Protein 2ON5 (pdb70)

Structure (mmCIF, N/CA/C/O backbone):
data_2ON5
#
_entry.id   2ON5
#
_cell.length_a   57.916
_cell.length_b   107.921
_cell.length_c   166.990
_cell.angle_alpha   90.00
_cell.angle_beta   90.02
_cell.angle_gamma   90.00
#
_symmetry.space_group_name_H-M   'P 1 21 1'
#
loop_
_entity.id
_entity.type
_entity.pdbx_description
1 polymer 'Na Glutathione S-transferase 2'
2 non-polymer 1,2-ETHANEDIOL
3 non-polymer GLUTATHIONE
4 water water
#
loop_
_atom_site.group_PDB
_atom_site.id
_atom_site.type_symbol
_atom_site.label_atom_id
_atom_site.label_alt_id
_atom_site.label_comp_id
_atom_site.label_asym_id
_atom_site.label_entity_id
_atom_site.label_seq_id
_atom_site.pdbx_PDB_ins_code
_atom_site.Cartn_x
_atom_site.Cartn_y
_atom_site.Cartn_z
_atom_site.occupancy
_atom_site.B_iso_or_equiv
_atom_site.auth_seq_id
_atom_site.auth_comp_id
_atom_site.auth_asym_id
_atom_site.auth_atom_id
_atom_site.pdbx_PDB_model_num
ATOM 1 N N . MET A 1 1 ? 23.402 28.033 33.084 1.00 23.59 1 MET A N 1
ATOM 2 C CA . MET A 1 1 ? 24.095 26.755 32.770 1.00 26.25 1 MET A CA 1
ATOM 3 C C . MET A 1 1 ? 23.368 25.605 33.471 1.00 23.42 1 MET A C 1
ATOM 4 O O . MET A 1 1 ? 22.719 25.821 34.497 1.00 22.66 1 MET A O 1
ATOM 9 N N . VAL A 1 2 ? 23.470 24.399 32.914 1.00 21.95 2 VAL A N 1
ATOM 10 C CA . VAL A 1 2 ? 22.760 23.265 33.464 1.00 20.61 2 VAL A CA 1
ATOM 11 C C . VAL A 1 2 ? 23.130 23.097 34.950 1.00 20.04 2 VAL A C 1
ATOM 12 O O . VAL A 1 2 ? 24.295 23.284 35.345 1.00 20.22 2 VAL A O 1
ATOM 16 N N . HIS A 1 3 ? 22.128 22.779 35.755 1.00 20.16 3 HIS A N 1
ATOM 17 C CA . HIS A 1 3 ? 22.359 22.496 37.178 1.00 20.56 3 HIS A CA 1
ATOM 18 C C . HIS A 1 3 ? 22.003 21.069 37.495 1.00 19.30 3 HIS A C 1
ATOM 19 O O . HIS A 1 3 ? 20.880 20.621 37.218 1.00 20.04 3 HIS A O 1
ATOM 26 N N . TYR A 1 4 ? 22.959 20.363 38.086 1.00 18.70 4 TYR A N 1
ATOM 27 C CA . TYR A 1 4 ? 22.719 19.037 38.653 1.00 18.35 4 TYR A CA 1
ATOM 28 C C . TYR A 1 4 ? 22.767 19.009 40.177 1.00 18.00 4 TYR A C 1
ATOM 29 O O . TYR A 1 4 ? 23.673 19.589 40.808 1.00 16.63 4 TYR A O 1
ATOM 38 N N . LYS A 1 5 ? 21.789 18.317 40.753 1.00 17.58 5 LYS A N 1
ATOM 39 C CA . LYS A 1 5 ? 21.759 18.064 42.192 1.00 18.43 5 LYS A CA 1
ATOM 40 C C . LYS A 1 5 ? 21.666 16.551 42.400 1.00 18.29 5 LYS A C 1
ATOM 41 O O . LYS A 1 5 ? 20.805 15.891 41.791 1.00 18.74 5 LYS A O 1
ATOM 47 N N . LEU A 1 6 ? 22.559 15.994 43.223 1.00 17.82 6 LEU A N 1
ATOM 48 C CA . LEU A 1 6 ? 22.387 14.616 43.669 1.00 17.27 6 LEU A CA 1
ATOM 49 C C . LEU A 1 6 ? 22.041 14.564 45.143 1.00 16.91 6 LEU A C 1
ATOM 50 O O . LEU A 1 6 ? 22.797 15.086 45.989 1.00 16.22 6 LEU A O 1
ATOM 55 N N . THR A 1 7 ? 20.930 13.896 45.463 1.00 16.62 7 THR A N 1
ATOM 56 C CA . THR A 1 7 ? 20.546 13.725 46.879 1.00 16.03 7 THR A CA 1
ATOM 57 C C . THR A 1 7 ? 20.710 12.255 47.312 1.00 15.93 7 THR A C 1
ATOM 58 O O . THR A 1 7 ? 20.229 11.334 46.627 1.00 14.66 7 THR A O 1
ATOM 62 N N . TYR A 1 8 ? 21.437 12.057 48.411 1.00 15.11 8 TYR A N 1
ATOM 63 C CA . TYR A 1 8 ? 21.670 10.719 48.972 1.00 15.87 8 TYR A CA 1
ATOM 64 C C . TYR A 1 8 ? 22.013 10.843 50.466 1.00 16.38 8 TYR A C 1
ATOM 65 O O . TYR A 1 8 ? 21.887 11.924 51.049 1.00 15.56 8 TYR A O 1
ATOM 74 N N . PHE A 1 9 ? 22.399 9.734 51.092 1.00 16.42 9 PHE A N 1
ATOM 75 C CA . PHE A 1 9 ? 22.866 9.783 52.470 1.00 18.16 9 PHE A CA 1
ATOM 76 C C . PHE A 1 9 ? 24.295 10.323 52.516 1.00 18.36 9 PHE A C 1
ATOM 77 O O . PHE A 1 9 ? 24.955 10.439 51.474 1.00 17.82 9 PHE A O 1
ATOM 85 N N . ALA A 1 10 ? 24.750 10.671 53.726 1.00 18.85 10 ALA A N 1
ATOM 86 C CA . ALA A 1 10 ? 26.144 11.010 54.000 1.00 18.83 10 ALA A CA 1
ATOM 87 C C . ALA A 1 10 ? 26.968 9.727 53.969 1.00 19.42 10 ALA A C 1
ATOM 88 O O . ALA A 1 10 ? 27.371 9.170 55.014 1.00 19.05 10 ALA A O 1
ATOM 90 N N . GLY A 1 11 ? 27.190 9.223 52.764 1.00 18.84 11 GLY A N 1
ATOM 91 C CA . GLY A 1 11 ? 27.911 7.985 52.601 1.00 19.16 11 GLY A CA 1
ATOM 92 C C . GLY A 1 11 ? 28.151 7.733 51.134 1.00 19.98 11 GLY A C 1
ATOM 93 O O . GLY A 1 11 ? 27.585 8.428 50.260 1.00 18.88 11 GLY A O 1
ATOM 94 N N . ARG A 1 12 ? 28.975 6.733 50.859 1.00 19.51 12 ARG A N 1
ATOM 95 C CA . ARG A 1 12 ? 29.248 6.365 49.468 1.00 20.08 12 ARG A CA 1
ATOM 96 C C . ARG A 1 12 ? 28.075 5.591 48.877 1.00 19.86 12 ARG A C 1
ATOM 97 O O . ARG A 1 12 ? 27.359 6.116 48.020 1.00 19.00 12 ARG A O 1
ATOM 105 N N . GLY A 1 13 ? 27.869 4.357 49.354 1.00 19.09 13 GLY A N 1
ATOM 106 C CA . GLY A 1 13 ? 26.682 3.563 49.009 1.00 20.03 13 GLY A CA 1
ATOM 107 C C . GLY A 1 13 ? 26.309 3.580 47.523 1.00 19.52 13 GLY A C 1
ATOM 108 O O . GLY A 1 13 ? 27.174 3.506 46.654 1.00 18.70 13 GLY A O 1
ATOM 109 N N . LEU A 1 14 ? 25.028 3.742 47.238 1.00 19.12 14 LEU A N 1
ATOM 110 C CA . LEU A 1 14 ? 24.537 3.709 45.854 1.00 19.51 14 LEU A CA 1
ATOM 111 C C . LEU A 1 14 ? 24.848 4.961 45.033 1.00 19.40 14 LEU A C 1
ATOM 112 O O . LEU A 1 14 ? 24.728 4.932 43.805 1.00 19.43 14 LEU A O 1
ATOM 117 N N . ALA A 1 15 ? 25.175 6.065 45.703 1.00 18.56 15 ALA A N 1
ATOM 118 C CA . ALA A 1 15 ? 25.464 7.330 45.009 1.00 18.00 15 ALA A CA 1
ATOM 119 C C . ALA A 1 15 ? 26.882 7.422 44.463 1.00 17.42 15 ALA A C 1
ATOM 120 O O . ALA A 1 15 ? 27.146 8.168 43.521 1.00 16.72 15 ALA A O 1
ATOM 122 N N . GLU A 1 16 ? 27.805 6.679 45.067 1.00 16.76 16 GLU A N 1
ATOM 123 C CA . GLU A 1 16 ? 29.214 6.917 44.807 1.00 16.58 16 GLU A CA 1
ATOM 124 C C . GLU A 1 16 ? 29.664 6.798 43.327 1.00 16.70 16 GLU A C 1
ATOM 125 O O . GLU A 1 16 ? 30.376 7.690 42.825 1.00 15.81 16 GLU A O 1
ATOM 131 N N . PRO A 1 17 ? 29.239 5.732 42.619 1.00 15.75 17 PRO A N 1
ATOM 132 C CA . PRO A 1 17 ? 29.607 5.699 41.190 1.00 15.48 17 PRO A CA 1
ATOM 133 C C . PRO A 1 17 ? 29.090 6.910 40.402 1.00 15.30 17 PRO A C 1
ATOM 134 O O . PRO A 1 17 ? 29.734 7.310 39.450 1.00 15.44 17 PRO A O 1
ATOM 138 N N . ILE A 1 18 ? 27.957 7.479 40.810 1.00 14.98 18 ILE A N 1
ATOM 139 C CA . ILE A 1 18 ? 27.366 8.650 40.129 1.00 15.32 18 ILE A CA 1
ATOM 140 C C . ILE A 1 18 ? 28.259 9.866 40.403 1.00 15.34 18 ILE A C 1
ATOM 141 O O . ILE A 1 18 ? 28.598 10.647 39.492 1.00 14.15 18 ILE A O 1
ATOM 146 N N . ARG A 1 19 ? 28.659 10.021 41.658 1.00 15.27 19 ARG A N 1
ATOM 147 C CA . ARG A 1 19 ? 29.605 11.089 41.988 1.00 15.48 19 ARG A CA 1
ATOM 148 C C . ARG A 1 19 ? 30.908 10.940 41.155 1.00 15.69 19 ARG A C 1
ATOM 149 O O . ARG A 1 19 ? 31.565 11.934 40.835 1.00 15.08 19 ARG A O 1
ATOM 157 N N . GLN A 1 20 ? 31.282 9.707 40.842 1.00 15.44 20 GLN A N 1
ATOM 158 C CA . GLN A 1 20 ? 32.553 9.464 40.138 1.00 16.51 20 GLN A CA 1
ATOM 159 C C . GLN A 1 20 ? 32.385 9.715 38.656 1.00 15.70 20 GLN A C 1
ATOM 160 O O . GLN A 1 20 ? 33.333 10.094 38.003 1.00 16.63 20 GLN A O 1
ATOM 166 N N . ILE A 1 21 ? 31.186 9.493 38.143 1.00 15.50 21 ILE A N 1
ATOM 167 C CA . ILE A 1 21 ? 30.874 9.899 36.756 1.00 15.38 21 ILE A CA 1
ATOM 168 C C . ILE A 1 21 ? 31.032 11.420 36.613 1.00 16.28 21 ILE A C 1
ATOM 169 O O . ILE A 1 21 ? 31.669 11.906 35.657 1.00 16.70 21 ILE A O 1
ATOM 174 N N . PHE A 1 22 ? 30.492 12.171 37.574 1.00 16.23 22 PHE A N 1
ATOM 175 C CA . PHE A 1 22 ? 30.636 13.647 37.522 1.00 17.79 22 PHE A CA 1
ATOM 176 C C . PHE A 1 22 ? 32.096 14.070 37.558 1.00 17.45 22 PHE A C 1
ATOM 177 O O . PHE A 1 22 ? 32.505 14.977 36.821 1.00 18.44 22 PHE A O 1
ATOM 185 N N . ALA A 1 23 ? 32.877 13.443 38.442 1.00 18.07 23 ALA A N 1
ATOM 186 C CA . ALA A 1 23 ? 34.312 13.720 38.549 1.00 18.56 23 ALA A CA 1
ATOM 187 C C . ALA A 1 23 ? 35.047 13.446 37.251 1.00 18.85 23 ALA A C 1
ATOM 188 O O . ALA A 1 23 ? 35.814 14.277 36.797 1.00 19.29 23 ALA A O 1
ATOM 190 N N . LEU A 1 24 ? 34.812 12.281 36.648 1.00 19.16 24 LEU A N 1
ATOM 191 C CA . LEU A 1 24 ? 35.454 11.948 35.370 1.00 19.81 24 LEU A CA 1
ATOM 192 C C . LEU A 1 24 ? 35.087 12.922 34.248 1.00 19.72 24 LEU A C 1
ATOM 193 O O . LEU A 1 24 ? 35.891 13.188 33.347 1.00 20.89 24 LEU A O 1
ATOM 198 N N . ALA A 1 25 ? 33.868 13.439 34.307 1.00 20.16 25 ALA A N 1
ATOM 199 C CA . ALA A 1 25 ? 33.357 14.339 33.273 1.00 19.76 25 ALA A CA 1
ATOM 200 C C . ALA A 1 25 ? 33.839 15.785 33.495 1.00 20.47 25 ALA A C 1
ATOM 201 O O . ALA A 1 25 ? 33.728 16.638 32.602 1.00 21.21 25 ALA A O 1
ATOM 203 N N . GLY A 1 26 ? 34.379 16.055 34.681 1.00 20.29 26 GLY A N 1
ATOM 204 C CA . GLY A 1 26 ? 34.684 17.423 35.081 1.00 21.14 26 GLY A CA 1
ATOM 205 C C . GLY A 1 26 ? 33.426 18.249 35.210 1.00 21.14 26 GLY A C 1
ATOM 206 O O . GLY A 1 26 ? 33.440 19.462 34.964 1.00 21.10 26 GLY A O 1
ATOM 207 N N . GLN A 1 27 ? 32.334 17.618 35.635 1.00 20.02 27 GLN A N 1
ATOM 208 C CA . GLN A 1 27 ? 31.031 18.293 35.697 1.00 20.14 27 GLN A CA 1
ATOM 209 C C . GLN A 1 27 ? 30.683 18.596 37.160 1.00 21.40 27 GLN A C 1
ATOM 210 O O . GLN A 1 27 ? 30.629 17.674 37.993 1.00 19.45 27 GLN A O 1
ATOM 216 N N . LYS A 1 28 ? 30.482 19.886 37.457 1.00 21.55 28 LYS A N 1
ATOM 217 C CA . LYS A 1 28 ? 30.131 20.339 38.807 1.00 23.20 28 LYS A CA 1
ATOM 218 C C . LYS A 1 28 ? 28.712 19.914 39.114 1.00 21.60 28 LYS A C 1
ATOM 219 O O . LYS A 1 28 ? 27.871 19.833 38.216 1.00 21.04 28 LYS A O 1
ATOM 225 N N . TYR A 1 29 ? 28.429 19.678 40.391 1.00 20.07 29 TYR A N 1
ATOM 226 C CA . TYR A 1 29 ? 27.077 19.319 40.807 1.00 19.19 29 TYR A CA 1
ATOM 227 C C . TYR A 1 29 ? 26.914 19.636 42.282 1.00 18.88 29 TYR A C 1
ATOM 228 O O . TYR A 1 29 ? 27.910 19.841 42.994 1.00 19.78 29 TYR A O 1
ATOM 237 N N . GLU A 1 30 ? 25.670 19.675 42.732 1.00 17.47 30 GLU A N 1
ATOM 238 C CA . GLU A 1 30 ? 25.354 19.916 44.138 1.00 18.39 30 GLU A CA 1
ATOM 239 C C . GLU A 1 30 ? 25.197 18.566 44.834 1.00 17.54 30 GLU A C 1
ATOM 240 O O . GLU A 1 30 ? 24.286 17.802 44.516 1.00 17.22 30 GLU A O 1
ATOM 246 N N . ASP A 1 31 ? 26.106 18.274 45.765 1.00 17.45 31 ASP A N 1
ATOM 247 C CA . ASP A 1 31 ? 26.140 16.981 46.442 1.00 18.04 31 ASP A CA 1
ATOM 248 C C . ASP A 1 31 ? 25.400 17.139 47.772 1.00 18.08 31 ASP A C 1
ATOM 249 O O . ASP A 1 31 ? 25.994 17.607 48.757 1.00 17.73 31 ASP A O 1
ATOM 254 N N . VAL A 1 32 ? 24.127 16.745 47.802 1.00 16.97 32 VAL A N 1
ATOM 255 C CA . VAL A 1 32 ? 23.286 16.858 49.014 1.00 17.60 32 VAL A CA 1
ATOM 256 C C . VAL A 1 32 ? 23.318 15.544 49.795 1.00 17.97 32 VAL A C 1
ATOM 257 O O . VAL A 1 32 ? 23.051 14.459 49.226 1.00 17.37 32 VAL A O 1
ATOM 261 N N . ARG A 1 33 ? 23.658 15.626 51.086 1.00 17.98 33 ARG A N 1
ATOM 262 C CA . ARG A 1 33 ? 23.860 14.415 51.898 1.00 18.38 33 ARG A CA 1
ATOM 263 C C . ARG A 1 33 ? 23.065 14.452 53.182 1.00 18.98 33 ARG A C 1
ATOM 264 O O . ARG A 1 33 ? 23.271 15.360 54.012 1.00 18.75 33 ARG A O 1
ATOM 272 N N . TYR A 1 34 ? 22.177 13.467 53.351 1.00 17.88 34 TYR A N 1
ATOM 273 C CA . TYR A 1 34 ? 21.357 13.342 54.545 1.00 19.50 34 TYR A CA 1
ATOM 274 C C . TYR A 1 34 ? 21.893 12.362 55.550 1.00 19.14 34 TYR A C 1
ATOM 275 O O . TYR A 1 34 ? 22.309 11.251 55.197 1.00 17.45 34 TYR A O 1
ATOM 284 N N . THR A 1 35 ? 21.825 12.753 56.829 1.00 19.54 35 THR A N 1
ATOM 285 C CA . THR A 1 35 ? 21.891 11.750 57.913 1.00 19.66 35 THR A CA 1
ATOM 286 C C . THR A 1 35 ? 20.667 10.834 57.902 1.00 20.70 35 THR A C 1
ATOM 287 O O . THR A 1 35 ? 19.621 11.156 57.300 1.00 18.83 35 THR A O 1
ATOM 291 N N . PHE A 1 36 ? 20.782 9.693 58.593 1.00 21.45 36 PHE A N 1
ATOM 292 C CA . PHE A 1 36 ? 19.628 8.813 58.777 1.00 22.86 36 PHE A CA 1
ATOM 293 C C . PHE A 1 36 ? 18.524 9.501 59.602 1.00 23.20 36 PHE A C 1
ATOM 294 O O . PHE A 1 36 ? 17.356 9.152 59.475 1.00 23.31 36 PHE A O 1
ATOM 302 N N . GLN A 1 37 ? 18.898 10.472 60.439 1.00 22.66 37 GLN A N 1
ATOM 303 C CA . GLN A 1 37 ? 17.924 11.203 61.251 1.00 23.68 37 GLN A CA 1
ATOM 304 C C . GLN A 1 37 ? 17.118 12.212 60.402 1.00 23.22 37 GLN A C 1
ATOM 305 O O . GLN A 1 37 ? 15.919 12.407 60.622 1.00 22.60 37 GLN A O 1
ATOM 311 N N . GLU A 1 38 ? 17.785 12.846 59.434 1.00 22.04 38 GLU A N 1
ATOM 312 C CA . GLU A 1 38 ? 17.171 13.950 58.685 1.00 22.26 38 GLU A CA 1
ATOM 313 C C . GLU A 1 38 ? 16.357 13.399 57.515 1.00 21.89 38 GLU A C 1
ATOM 314 O O . GLU A 1 38 ? 15.365 13.993 57.083 1.00 21.52 38 GLU A O 1
ATOM 320 N N . TRP A 1 39 ? 16.786 12.251 57.008 1.00 21.86 39 TRP A N 1
ATOM 321 C CA . TRP A 1 39 ? 16.212 11.702 55.764 1.00 22.26 39 TRP A CA 1
ATOM 322 C C . TRP A 1 39 ? 14.679 11.523 55.719 1.00 22.85 39 TRP A C 1
ATOM 323 O O . TRP A 1 39 ? 14.041 11.974 54.758 1.00 21.00 39 TRP A O 1
ATOM 334 N N . PRO A 1 40 ? 14.079 10.838 56.731 1.00 23.31 40 PRO A N 1
ATOM 335 C CA . PRO A 1 40 ? 12.661 10.415 56.578 1.00 24.13 40 PRO A CA 1
ATOM 336 C C . PRO A 1 40 ? 11.666 11.491 56.214 1.00 24.26 40 PRO A C 1
ATOM 337 O O . PRO A 1 40 ? 10.747 11.219 55.449 1.00 24.72 40 PRO A O 1
ATOM 341 N N . LYS A 1 41 ? 11.843 12.697 56.738 1.00 24.24 41 LYS A N 1
ATOM 342 C CA . LYS A 1 41 ? 10.899 13.768 56.462 1.00 24.86 41 LYS A CA 1
ATOM 343 C C . LYS A 1 41 ? 10.956 14.234 55.011 1.00 24.18 41 LYS A C 1
ATOM 344 O O . LYS A 1 41 ? 10.076 14.986 54.580 1.00 24.76 41 LYS A O 1
ATOM 350 N N . HIS A 1 42 ? 11.994 13.818 54.282 1.00 22.58 42 HIS A N 1
ATOM 351 C CA . HIS A 1 42 ? 12.138 14.169 52.861 1.00 22.46 42 HIS A CA 1
ATOM 352 C C . HIS A 1 42 ? 11.684 13.070 51.892 1.00 22.86 42 HIS A C 1
ATOM 353 O O . HIS A 1 42 ? 11.722 13.267 50.686 1.00 22.70 42 HIS A O 1
ATOM 360 N N . LYS A 1 43 ? 11.259 11.933 52.429 1.00 22.49 43 LYS A N 1
ATOM 361 C CA . LYS A 1 43 ? 10.854 10.769 51.623 1.00 24.15 43 LYS A CA 1
ATOM 362 C C . LYS A 1 43 ? 9.810 11.134 50.546 1.00 24.13 43 LYS A C 1
ATOM 363 O O . LYS A 1 43 ? 9.974 10.809 49.354 1.00 24.15 43 LYS A O 1
ATOM 369 N N . ASP A 1 44 ? 8.757 11.835 50.952 1.00 23.63 44 ASP A N 1
ATOM 370 C CA . ASP A 1 44 ? 7.649 12.147 50.035 1.00 24.76 44 ASP A CA 1
ATOM 371 C C . ASP A 1 44 ? 8.023 13.082 48.881 1.00 24.35 44 ASP A C 1
ATOM 372 O O . ASP A 1 44 ? 7.234 13.279 47.935 1.00 25.29 44 ASP A O 1
ATOM 377 N N . GLU A 1 45 ? 9.203 13.679 48.972 1.00 23.20 45 GLU A N 1
ATOM 378 C CA . GLU A 1 45 ? 9.741 14.527 47.892 1.00 22.67 45 GLU A CA 1
ATOM 379 C C . GLU A 1 45 ? 10.215 13.717 46.662 1.00 22.20 45 GLU A C 1
ATOM 380 O O . GLU A 1 45 ? 10.371 14.278 45.569 1.00 21.96 45 GLU A O 1
ATOM 386 N N . MET A 1 46 ? 10.464 12.427 46.872 1.00 20.72 46 MET A N 1
ATOM 387 C CA . MET A 1 46 ? 11.165 11.579 45.911 1.00 20.36 46 MET A CA 1
ATOM 388 C C . MET A 1 46 ? 10.179 10.676 45.164 1.00 20.19 46 MET A C 1
ATOM 389 O O . MET A 1 46 ? 9.209 10.195 45.761 1.00 20.59 46 MET A O 1
ATOM 394 N N . PRO A 1 47 ? 10.436 10.445 43.864 1.00 20.16 47 PRO A N 1
ATOM 395 C CA . PRO A 1 47 ? 9.523 9.691 42.972 1.00 19.98 47 PRO A CA 1
ATOM 396 C C . PRO A 1 47 ? 9.077 8.341 43.543 1.00 20.18 47 PRO A C 1
ATOM 397 O O . PRO A 1 47 ? 7.912 7.975 43.404 1.00 20.24 47 PRO A O 1
ATOM 401 N N . PHE A 1 48 ? 10.005 7.613 44.158 1.00 19.01 48 PHE A N 1
ATOM 402 C CA . PHE A 1 48 ? 9.689 6.343 44.783 1.00 19.16 48 PHE A CA 1
ATOM 403 C C . PHE A 1 48 ? 9.964 6.310 46.275 1.00 18.83 48 PHE A C 1
ATOM 404 O O . PHE A 1 48 ? 10.204 5.226 46.845 1.00 18.71 48 PHE A O 1
ATOM 412 N N . GLY A 1 49 ? 9.939 7.486 46.894 1.00 19.20 49 GLY A N 1
ATOM 413 C CA . GLY A 1 49 ? 10.165 7.602 48.346 1.00 18.94 49 GLY A CA 1
ATOM 414 C C . GLY A 1 49 ? 11.541 7.112 48.773 1.00 20.00 49 GLY A C 1
ATOM 415 O O . GLY A 1 49 ? 11.754 6.779 49.951 1.00 19.74 49 GLY A O 1
ATOM 416 N N . GLN A 1 50 ? 12.489 7.125 47.832 1.00 19.69 50 GLN A N 1
ATOM 417 C CA . GLN A 1 50 ? 13.849 6.626 48.072 1.00 20.26 50 GLN A CA 1
ATOM 418 C C . GLN A 1 50 ? 14.922 7.505 47.437 1.00 19.33 50 GLN A C 1
ATOM 419 O O . GLN A 1 50 ? 14.611 8.402 46.635 1.00 17.81 50 GLN A O 1
ATOM 425 N N . ILE A 1 51 ? 16.170 7.244 47.834 1.00 18.38 51 ILE A N 1
ATOM 426 C CA . ILE A 1 51 ? 17.373 7.904 47.298 1.00 18.38 51 ILE A CA 1
ATOM 427 C C . ILE A 1 51 ? 18.411 6.841 46.843 1.00 18.37 51 ILE A C 1
ATOM 428 O O . ILE A 1 51 ? 18.409 5.729 47.383 1.00 17.80 51 ILE A O 1
ATOM 433 N N . PRO A 1 52 ? 19.328 7.184 45.887 1.00 17.21 52 PRO A N 1
ATOM 434 C CA . PRO A 1 52 ? 19.612 8.543 45.379 1.00 16.86 52 PRO A CA 1
ATOM 435 C C . PRO A 1 52 ? 18.580 9.086 44.385 1.00 17.25 52 PRO A C 1
ATOM 436 O O . PRO A 1 52 ? 17.905 8.308 43.683 1.00 16.05 52 PRO A O 1
ATOM 440 N N . VAL A 1 53 ? 18.478 10.413 44.308 1.00 16.71 53 VAL A N 1
ATOM 441 C CA . VAL A 1 53 ? 17.687 11.060 43.256 1.00 16.87 53 VAL A CA 1
ATOM 442 C C . VAL A 1 53 ? 18.518 12.181 42.643 1.00 16.81 53 VAL A C 1
ATOM 443 O O . VAL A 1 53 ? 19.129 12.987 43.381 1.00 15.91 53 VAL A O 1
ATOM 447 N N . LEU A 1 54 ? 18.538 12.203 41.307 1.00 16.04 54 LEU A N 1
ATOM 448 C CA . LEU A 1 54 ? 19.190 13.260 40.540 1.00 16.63 54 LEU A CA 1
ATOM 449 C C . LEU A 1 54 ? 18.145 14.320 40.164 1.00 17.52 54 LEU A C 1
ATOM 450 O O . LEU A 1 54 ? 17.019 13.988 39.809 1.00 18.08 54 LEU A O 1
ATOM 455 N N . GLU A 1 55 ? 18.525 15.590 40.238 1.00 18.14 55 GLU A N 1
ATOM 456 C CA . GLU A 1 55 ? 17.748 16.641 39.587 1.00 18.97 55 GLU A CA 1
ATOM 457 C C . GLU A 1 55 ? 18.570 17.269 38.490 1.00 19.22 55 GLU A C 1
ATOM 458 O O . GLU A 1 55 ? 19.735 17.614 38.706 1.00 20.28 55 GLU A O 1
ATOM 464 N N . GLU A 1 56 ? 17.997 17.369 37.298 1.00 19.28 56 GLU A N 1
ATOM 465 C CA . GLU A 1 56 ? 18.659 18.116 36.230 1.00 19.20 56 GLU A CA 1
ATOM 466 C C . GLU A 1 56 ? 17.735 19.266 35.851 1.00 18.54 56 GLU A C 1
ATOM 467 O O . GLU A 1 56 ? 16.634 19.041 35.351 1.00 17.10 56 GLU A O 1
ATOM 473 N N . ASP A 1 57 ? 18.167 20.491 36.116 1.00 18.59 57 ASP A N 1
ATOM 474 C CA . ASP A 1 57 ? 17.298 21.657 35.870 1.00 19.84 57 ASP A CA 1
ATOM 475 C C . ASP A 1 57 ? 15.911 21.463 36.476 1.00 19.96 57 ASP A C 1
ATOM 476 O O . ASP A 1 57 ? 14.877 21.771 35.867 1.00 19.83 57 ASP A O 1
ATOM 481 N N . GLY A 1 58 ? 15.908 20.938 37.698 1.00 19.92 58 GLY A N 1
ATOM 482 C CA . GLY A 1 58 ? 14.698 20.750 38.479 1.00 20.42 58 GLY A CA 1
ATOM 483 C C . GLY A 1 58 ? 13.865 19.505 38.173 1.00 21.00 58 GLY A C 1
ATOM 484 O O . GLY A 1 58 ? 12.853 19.288 38.836 1.00 22.10 58 GLY A O 1
ATOM 485 N N . LYS A 1 59 ? 14.269 18.715 37.168 1.00 19.89 59 LYS A N 1
ATOM 486 C CA . LYS A 1 59 ? 13.581 17.485 36.782 1.00 19.92 59 LYS A CA 1
ATOM 487 C C . LYS A 1 59 ? 14.180 16.300 37.568 1.00 18.49 59 LYS A C 1
ATOM 488 O O . LYS A 1 59 ? 15.391 16.074 37.511 1.00 18.39 59 LYS A O 1
ATOM 494 N N . GLN A 1 60 ? 13.348 15.550 38.293 1.00 17.06 60 GLN A N 1
ATOM 495 C CA . GLN A 1 60 ? 13.875 14.467 39.100 1.00 16.41 60 GLN A CA 1
ATOM 496 C C . GLN A 1 60 ? 14.010 13.178 38.284 1.00 15.71 60 GLN A C 1
ATOM 497 O O . GLN A 1 60 ? 13.124 12.855 37.506 1.00 15.94 60 GLN A O 1
ATOM 503 N N . LEU A 1 61 ? 15.103 12.461 38.530 1.00 14.79 61 LEU A N 1
ATOM 504 C CA . LEU A 1 61 ? 15.321 11.111 38.035 1.00 15.47 61 LEU A CA 1
ATOM 505 C C . LEU A 1 61 ? 15.778 10.271 39.221 1.00 15.66 61 LEU A C 1
ATOM 506 O O . LEU A 1 61 ? 16.841 10.555 39.798 1.00 15.29 61 LEU A O 1
ATOM 511 N N . ALA A 1 62 ? 14.958 9.283 39.590 1.00 14.98 62 ALA A N 1
ATOM 512 C CA . ALA A 1 62 ? 15.302 8.320 40.627 1.00 16.06 62 ALA A CA 1
ATOM 513 C C . ALA A 1 62 ? 16.011 7.050 40.081 1.00 15.59 62 ALA A C 1
ATOM 514 O O . ALA A 1 62 ? 16.193 6.895 38.869 1.00 16.83 62 ALA A O 1
ATOM 516 N N . GLN A 1 63 ? 16.390 6.151 40.990 1.00 16.47 63 GLN A N 1
ATOM 517 C CA . GLN A 1 63 ? 17.040 4.865 40.706 1.00 16.18 63 GLN A CA 1
ATOM 518 C C . GLN A 1 63 ? 18.510 4.958 40.304 1.00 16.10 63 GLN A C 1
ATOM 519 O O . GLN A 1 63 ? 18.851 5.411 39.209 1.00 15.10 63 GLN A O 1
ATOM 525 N N . SER A 1 64 ? 19.389 4.474 41.185 1.00 15.39 64 SER A N 1
ATOM 526 C CA . SER A 1 64 ? 20.834 4.686 41.023 1.00 15.69 64 SER A CA 1
ATOM 527 C C . SER A 1 64 ? 21.383 4.256 39.649 1.00 15.76 64 SER A C 1
ATOM 528 O O . SER A 1 64 ? 22.168 4.997 39.057 1.00 15.23 64 SER A O 1
ATOM 531 N N . PHE A 1 65 ? 20.969 3.093 39.136 1.00 14.94 65 PHE A N 1
ATOM 532 C CA . PHE A 1 65 ? 21.422 2.644 37.797 1.00 15.44 65 PHE A CA 1
ATOM 533 C C . PHE A 1 65 ? 20.832 3.456 36.661 1.00 14.98 65 PHE A C 1
ATOM 534 O O . PHE A 1 65 ? 21.514 3.689 35.662 1.00 15.08 65 PHE A O 1
ATOM 542 N N . ALA A 1 66 ? 19.565 3.876 36.789 1.00 14.94 66 ALA A N 1
ATOM 543 C CA . ALA A 1 66 ? 18.983 4.751 35.762 1.00 14.71 66 ALA A CA 1
ATOM 544 C C . ALA A 1 66 ? 19.767 6.069 35.719 1.00 15.24 66 ALA A C 1
ATOM 545 O O . ALA A 1 66 ? 20.080 6.603 34.644 1.00 14.02 66 ALA A O 1
ATOM 547 N N . ILE A 1 67 ? 20.101 6.583 36.896 1.00 14.89 67 ILE A N 1
ATOM 548 C CA . ILE A 1 67 ? 20.901 7.805 36.988 1.00 14.70 67 ILE A CA 1
ATOM 549 C C . ILE A 1 67 ? 22.307 7.588 36.427 1.00 15.22 67 ILE A C 1
ATOM 550 O O . ILE A 1 67 ? 22.798 8.418 35.664 1.00 15.87 67 ILE A O 1
ATOM 555 N N . ALA A 1 68 ? 22.971 6.501 36.831 1.00 14.94 68 ALA A N 1
ATOM 556 C CA . ALA A 1 68 ? 24.328 6.247 36.356 1.00 16.00 68 ALA A CA 1
ATOM 557 C C . ALA A 1 68 ? 24.366 6.152 34.831 1.00 15.71 68 ALA A C 1
ATOM 558 O O . ALA A 1 68 ? 25.255 6.727 34.194 1.00 16.33 68 ALA A O 1
ATOM 560 N N . ARG A 1 69 ? 23.411 5.423 34.257 1.00 15.93 69 ARG A N 1
ATOM 561 C CA . ARG A 1 69 ? 23.396 5.185 32.787 1.00 16.14 69 ARG A CA 1
ATOM 562 C C . ARG A 1 69 ? 23.121 6.504 32.041 1.00 16.22 69 ARG A C 1
ATOM 563 O O . ARG A 1 69 ? 23.775 6.811 31.048 1.00 15.06 69 ARG A O 1
ATOM 571 N N . TYR A 1 70 ? 22.132 7.247 32.526 1.00 15.20 70 TYR A N 1
ATOM 572 C CA . TYR A 1 70 ? 21.779 8.555 31.934 1.00 15.17 70 TYR A CA 1
ATOM 573 C C . TYR A 1 70 ? 22.996 9.510 31.811 1.00 14.75 70 TYR A C 1
ATOM 574 O O . TYR A 1 70 ? 23.281 10.060 30.737 1.00 13.43 70 TYR A O 1
ATOM 583 N N . LEU A 1 71 ? 23.699 9.715 32.925 1.00 14.06 71 LEU A N 1
ATOM 584 C CA . LEU A 1 71 ? 24.936 10.513 32.926 1.00 14.20 71 LEU A CA 1
ATOM 585 C C . LEU A 1 71 ? 26.083 9.872 32.146 1.00 15.04 71 LEU A C 1
ATOM 586 O O . LEU A 1 71 ? 26.845 10.573 31.459 1.00 14.91 71 LEU A O 1
ATOM 591 N N . SER A 1 72 ? 26.195 8.546 32.200 1.00 14.63 72 SER A N 1
ATOM 592 C CA . SER A 1 72 ? 27.258 7.885 31.458 1.00 16.10 72 SER A CA 1
ATOM 593 C C . SER A 1 72 ? 27.023 8.033 29.951 1.00 16.34 72 SER A C 1
ATOM 594 O O . SER A 1 72 ? 27.956 8.263 29.201 1.00 16.79 72 SER A O 1
ATOM 597 N N . ARG A 1 73 ? 25.777 7.904 29.513 1.00 16.59 73 ARG A N 1
ATOM 598 C CA . ARG A 1 73 ? 25.488 8.153 28.091 1.00 17.91 73 ARG A CA 1
ATOM 599 C C . ARG A 1 73 ? 25.833 9.576 27.688 1.00 16.96 73 ARG A C 1
ATOM 600 O O . ARG A 1 73 ? 26.316 9.819 26.581 1.00 17.26 73 ARG A O 1
ATOM 608 N N . LYS A 1 74 ? 25.556 10.528 28.565 1.00 16.77 74 LYS A N 1
ATOM 609 C CA . LYS A 1 74 ? 25.814 11.948 28.253 1.00 17.76 74 LYS A CA 1
ATOM 610 C C . LYS A 1 74 ? 27.326 12.257 28.193 1.00 17.45 74 LYS A C 1
ATOM 611 O O . LYS A 1 74 ? 27.796 13.095 27.383 1.00 17.85 74 LYS A O 1
ATOM 617 N N . PHE A 1 75 ? 28.100 11.577 29.033 1.00 17.05 75 PHE A N 1
ATOM 618 C CA . PHE A 1 75 ? 29.500 11.971 29.257 1.00 16.87 75 PHE A CA 1
ATOM 619 C C . PHE A 1 75 ? 30.546 11.006 28.716 1.00 16.86 75 PHE A C 1
ATOM 620 O O . PHE A 1 75 ? 31.729 11.276 28.834 1.00 16.22 75 PHE A O 1
ATOM 628 N N . GLY A 1 76 ? 30.110 9.873 28.166 1.00 16.86 76 GLY A N 1
ATOM 629 C CA . GLY A 1 76 ? 31.015 8.995 27.417 1.00 17.90 76 GLY A CA 1
ATOM 630 C C . GLY A 1 76 ? 31.521 7.789 28.185 1.00 18.03 76 GLY A C 1
ATOM 631 O O . GLY A 1 76 ? 32.570 7.252 27.834 1.00 18.42 76 GLY A O 1
ATOM 632 N N . PHE A 1 77 ? 30.762 7.353 29.205 1.00 16.95 77 PHE A N 1
ATOM 633 C CA . PHE A 1 77 ? 31.133 6.196 30.051 1.00 16.79 77 PHE A CA 1
ATOM 634 C C . PHE A 1 77 ? 30.128 5.033 30.020 1.00 16.14 77 PHE A C 1
ATOM 635 O O . PHE A 1 77 ? 30.067 4.239 30.949 1.00 15.10 77 PHE A O 1
ATOM 643 N N . ALA A 1 78 ? 29.318 4.972 28.970 1.00 15.82 78 ALA A N 1
ATOM 644 C CA . ALA A 1 78 ? 28.251 3.961 28.891 1.00 16.37 78 ALA A CA 1
ATOM 645 C C . ALA A 1 78 ? 28.639 2.760 28.013 1.00 16.56 78 ALA A C 1
ATOM 646 O O . ALA A 1 78 ? 27.901 1.772 27.954 1.00 16.91 78 ALA A O 1
ATOM 648 N N . GLY A 1 79 ? 29.752 2.868 27.296 1.00 16.81 79 GLY A N 1
ATOM 649 C CA . GLY A 1 79 ? 30.060 1.914 26.207 1.00 17.37 79 GLY A CA 1
ATOM 650 C C . GLY A 1 79 ? 30.260 2.625 24.890 1.00 18.68 79 GLY A C 1
ATOM 651 O O . GLY A 1 79 ? 29.692 3.707 24.663 1.00 18.31 79 GLY A O 1
ATOM 652 N N . LYS A 1 80 ? 31.044 2.018 24.004 1.00 20.73 80 LYS A N 1
ATOM 653 C CA . LYS A 1 80 ? 31.492 2.709 22.753 1.00 22.23 80 LYS A CA 1
ATOM 654 C C . LYS A 1 80 ? 30.523 2.517 21.558 1.00 21.18 80 LYS A C 1
ATOM 655 O O . LYS A 1 80 ? 30.528 3.323 20.618 1.00 21.46 80 LYS A O 1
ATOM 661 N N . THR A 1 81 ? 29.698 1.461 21.621 1.00 20.90 81 THR A N 1
ATOM 662 C CA . THR A 1 81 ? 28.751 1.053 20.573 1.00 19.97 81 THR A CA 1
ATOM 663 C C . THR A 1 81 ? 27.455 0.587 21.217 1.00 20.02 81 THR A C 1
ATOM 664 O O . THR A 1 81 ? 27.472 0.215 22.399 1.00 19.98 81 THR A O 1
ATOM 668 N N . PRO A 1 82 ? 26.322 0.602 20.477 1.00 19.94 82 PRO A N 1
ATOM 669 C CA . PRO A 1 82 ? 25.071 0.120 21.088 1.00 19.59 82 PRO A CA 1
ATOM 670 C C . PRO A 1 82 ? 25.153 -1.290 21.729 1.00 19.37 82 PRO A C 1
ATOM 671 O O . PRO A 1 82 ? 24.635 -1.472 22.831 1.00 18.28 82 PRO A O 1
ATOM 675 N N . PHE A 1 83 ? 25.808 -2.257 21.074 1.00 18.35 83 PHE A N 1
ATOM 676 C CA . PHE A 1 83 ? 25.911 -3.579 21.677 1.00 19.17 83 PHE A CA 1
ATOM 677 C C . PHE A 1 83 ? 26.785 -3.539 22.922 1.00 18.49 83 PHE A C 1
ATOM 678 O O . PHE A 1 83 ? 26.485 -4.197 23.895 1.00 18.13 83 PHE A O 1
ATOM 686 N N . GLU A 1 84 ? 27.871 -2.772 22.874 1.00 19.14 84 GLU A N 1
ATOM 687 C CA . GLU A 1 84 ? 28.742 -2.647 24.041 1.00 19.91 84 GLU A CA 1
ATOM 688 C C . GLU A 1 84 ? 27.995 -1.995 25.203 1.00 18.06 84 GLU A C 1
ATOM 689 O O . GLU A 1 84 ? 28.172 -2.400 26.360 1.00 17.01 84 GLU A O 1
ATOM 695 N N . GLU A 1 85 ? 27.175 -0.980 24.908 1.00 15.76 85 GLU A N 1
ATOM 696 C CA . GLU A 1 85 ? 26.322 -0.370 25.956 1.00 16.11 85 GLU A CA 1
ATOM 697 C C . GLU A 1 85 ? 25.443 -1.419 26.630 1.00 15.53 85 GLU A C 1
ATOM 698 O O . GLU A 1 85 ? 25.234 -1.384 27.849 1.00 15.87 85 GLU A O 1
ATOM 704 N N . ALA A 1 86 ? 24.949 -2.364 25.831 1.00 15.18 86 ALA A N 1
ATOM 705 C CA . ALA A 1 86 ? 24.108 -3.439 26.355 1.00 14.87 86 ALA A CA 1
ATOM 706 C C . ALA A 1 86 ? 24.950 -4.356 27.221 1.00 14.61 86 ALA A C 1
ATOM 707 O O . ALA A 1 86 ? 24.495 -4.760 28.292 1.00 14.99 86 ALA A O 1
ATOM 709 N N . LEU A 1 87 ? 26.169 -4.674 26.767 1.00 14.52 87 LEU A N 1
ATOM 710 C CA . LEU A 1 87 ? 27.085 -5.543 27.537 1.00 14.75 87 LEU A CA 1
ATOM 711 C C . LEU A 1 87 ? 27.422 -4.886 28.870 1.00 15.32 87 LEU A C 1
ATOM 712 O O . LEU A 1 87 ? 27.414 -5.532 29.925 1.00 15.08 87 LEU A O 1
ATOM 717 N N . VAL A 1 88 ? 27.653 -3.583 28.823 1.00 15.19 88 VAL A N 1
ATOM 718 C CA . VAL A 1 88 ? 27.879 -2.806 30.077 1.00 15.49 88 VAL A CA 1
ATOM 719 C C . VAL A 1 88 ? 26.686 -2.926 31.046 1.00 15.70 88 VAL A C 1
ATOM 720 O O . VAL A 1 88 ? 26.874 -3.215 32.249 1.00 16.87 88 VAL A O 1
ATOM 724 N N . ASP A 1 89 ? 25.474 -2.711 30.524 1.00 15.00 89 ASP A N 1
ATOM 725 C CA . ASP A 1 89 ? 24.234 -2.924 31.277 1.00 15.09 89 ASP A CA 1
ATOM 726 C C . ASP A 1 89 ? 24.148 -4.308 31.911 1.00 14.74 89 ASP A C 1
ATOM 727 O O . ASP A 1 89 ? 23.762 -4.430 33.080 1.00 12.96 89 ASP A O 1
ATOM 732 N N . SER A 1 90 ? 24.456 -5.348 31.140 1.00 14.62 90 SER A N 1
ATOM 733 C CA . SER A 1 90 ? 24.355 -6.739 31.665 1.00 14.68 90 SER A CA 1
ATOM 734 C C . SER A 1 90 ? 25.308 -6.988 32.851 1.00 14.83 90 SER A C 1
ATOM 735 O O . SER A 1 90 ? 24.924 -7.651 33.832 1.00 14.79 90 SER A O 1
ATOM 738 N N . VAL A 1 91 ? 26.529 -6.447 32.767 1.00 15.13 91 VAL A N 1
ATOM 739 C CA . VAL A 1 91 ? 27.490 -6.498 33.879 1.00 15.50 91 VAL A CA 1
ATOM 740 C C . VAL A 1 91 ? 26.972 -5.730 35.092 1.00 16.35 91 VAL A C 1
ATOM 741 O O . VAL A 1 91 ? 27.066 -6.233 36.247 1.00 17.30 91 VAL A O 1
ATOM 745 N N . ALA A 1 92 ? 26.425 -4.529 34.850 1.00 14.92 92 ALA A N 1
ATOM 746 C CA . ALA A 1 92 ? 25.892 -3.718 35.941 1.00 15.91 92 ALA A CA 1
ATOM 747 C C . ALA A 1 92 ? 24.732 -4.436 36.609 1.00 16.02 92 ALA A C 1
ATOM 748 O O . ALA A 1 92 ? 24.585 -4.378 37.827 1.00 16.56 92 ALA A O 1
ATOM 750 N N . ASP A 1 93 ? 23.905 -5.100 35.803 1.00 16.19 93 ASP A N 1
ATOM 751 C CA . ASP A 1 93 ? 22.785 -5.873 36.331 1.00 16.60 93 ASP A CA 1
ATOM 752 C C . ASP A 1 93 ? 23.258 -7.074 37.139 1.00 16.06 93 ASP A C 1
ATOM 753 O O . ASP A 1 93 ? 22.662 -7.392 38.177 1.00 15.86 93 ASP A O 1
ATOM 758 N N . GLN A 1 94 ? 24.313 -7.740 36.692 1.00 16.20 94 GLN A N 1
ATOM 759 C CA . GLN A 1 94 ? 24.880 -8.842 37.491 1.00 17.13 94 GLN A CA 1
ATOM 760 C C . GLN A 1 94 ? 25.445 -8.332 38.841 1.00 17.50 94 GLN A C 1
ATOM 761 O O . GLN A 1 94 ? 25.244 -8.957 39.911 1.00 17.49 94 GLN A O 1
ATOM 767 N N . TYR A 1 95 ? 26.148 -7.214 38.785 1.00 17.82 95 TYR A N 1
ATOM 768 C CA . TYR A 1 95 ? 26.562 -6.473 40.003 1.00 17.06 95 TYR A CA 1
ATOM 769 C C . TYR A 1 95 ? 25.387 -6.158 40.964 1.00 17.40 95 TYR A C 1
ATOM 770 O O . TYR A 1 95 ? 25.508 -6.323 42.185 1.00 17.42 95 TYR A O 1
ATOM 779 N N . LYS A 1 96 ? 24.274 -5.665 40.416 1.00 17.28 96 LYS A N 1
ATOM 780 C CA . LYS A 1 96 ? 23.078 -5.363 41.192 1.00 19.63 96 LYS A CA 1
ATOM 781 C C . LYS A 1 96 ? 22.530 -6.630 41.865 1.00 19.32 96 LYS A C 1
ATOM 782 O O . LYS A 1 96 ? 22.155 -6.576 43.047 1.00 19.21 96 LYS A O 1
ATOM 788 N N . ASP A 1 97 ? 22.489 -7.748 41.123 1.00 18.74 97 ASP A N 1
ATOM 789 C CA . ASP A 1 97 ? 22.110 -9.063 41.713 1.00 18.93 97 ASP A CA 1
ATOM 790 C C . ASP A 1 97 ? 23.007 -9.445 42.901 1.00 18.70 97 ASP A C 1
ATOM 791 O O . ASP A 1 97 ? 22.522 -9.908 43.944 1.00 17.92 97 ASP A O 1
ATOM 796 N N . TYR A 1 98 ? 24.317 -9.294 42.727 1.00 19.30 98 TYR A N 1
ATOM 797 C CA . TYR A 1 98 ? 25.299 -9.587 43.799 1.00 18.86 98 TYR A CA 1
ATOM 798 C C . TYR A 1 98 ? 25.085 -8.707 45.024 1.00 19.67 98 TYR A C 1
ATOM 799 O O . TYR A 1 98 ? 25.059 -9.200 46.168 1.00 18.90 98 TYR A O 1
ATOM 808 N N . ILE A 1 99 ? 24.924 -7.409 44.796 1.00 18.85 99 ILE A N 1
ATOM 809 C CA . ILE A 1 99 ? 24.627 -6.483 45.875 1.00 20.27 99 ILE A CA 1
ATOM 810 C C . ILE A 1 99 ? 23.336 -6.830 46.637 1.00 21.06 99 ILE A C 1
ATOM 811 O O . ILE A 1 99 ? 23.259 -6.682 47.865 1.00 20.37 99 ILE A O 1
ATOM 816 N N . ASN A 1 100 ? 22.319 -7.278 45.903 1.00 21.74 100 ASN A N 1
ATOM 817 C CA . ASN A 1 100 ? 21.108 -7.743 46.528 1.00 23.43 100 ASN A CA 1
ATOM 818 C C . ASN A 1 100 ? 21.391 -8.951 47.439 1.00 22.90 100 ASN A C 1
ATOM 819 O O . ASN A 1 100 ? 20.897 -9.016 48.581 1.00 23.06 100 ASN A O 1
ATOM 824 N N . GLU A 1 101 ? 22.207 -9.872 46.940 1.00 22.37 101 GLU A N 1
ATOM 825 C CA . GLU A 1 101 ? 22.640 -11.037 47.699 1.00 23.34 101 GLU A CA 1
ATOM 826 C C . GLU A 1 101 ? 23.318 -10.653 49.017 1.00 22.29 101 GLU A C 1
ATOM 827 O O . GLU A 1 101 ? 23.049 -11.264 50.054 1.00 22.71 101 GLU A O 1
ATOM 833 N N . ILE A 1 102 ? 24.188 -9.649 48.983 1.00 21.93 102 ILE A N 1
ATOM 834 C CA . ILE A 1 102 ? 24.921 -9.223 50.197 1.00 21.75 102 ILE A CA 1
ATOM 835 C C . ILE A 1 102 ? 24.279 -8.064 50.990 1.00 22.52 102 ILE A C 1
ATOM 836 O O . ILE A 1 102 ? 24.895 -7.526 51.940 1.00 22.15 102 ILE A O 1
ATOM 841 N N . ARG A 1 103 ? 23.044 -7.699 50.627 1.00 23.29 103 ARG A N 1
ATOM 842 C CA . ARG A 1 103 ? 22.314 -6.620 51.325 1.00 24.87 103 ARG A CA 1
ATOM 843 C C . ARG A 1 103 ? 22.331 -6.688 52.877 1.00 23.83 103 ARG A C 1
ATOM 844 O O . ARG A 1 103 ? 22.510 -5.660 53.524 1.00 22.97 103 ARG A O 1
ATOM 852 N N . PRO A 1 104 ? 22.142 -7.888 53.463 1.00 23.98 104 PRO A N 1
ATOM 853 C CA . PRO A 1 104 ? 22.232 -7.991 54.941 1.00 23.96 104 PRO A CA 1
ATOM 854 C C . PRO A 1 104 ? 23.568 -7.502 55.507 1.00 23.92 104 PRO A C 1
ATOM 855 O O . PRO A 1 104 ? 23.599 -6.877 56.585 1.00 23.56 104 PRO A O 1
ATOM 859 N N . TYR A 1 105 ? 24.663 -7.774 54.790 1.00 22.77 105 TYR A N 1
ATOM 860 C CA . TYR A 1 105 ? 25.981 -7.287 55.191 1.00 22.47 105 TYR A CA 1
ATOM 861 C C . TYR A 1 105 ? 26.073 -5.753 55.080 1.00 23.05 105 TYR A C 1
ATOM 862 O O . TYR A 1 105 ? 26.533 -5.052 55.998 1.00 21.65 105 TYR A O 1
ATOM 871 N N . LEU A 1 106 ? 25.632 -5.228 53.940 1.00 21.50 106 LEU A N 1
ATOM 872 C CA . LEU A 1 106 ? 25.722 -3.801 53.692 1.00 22.46 106 LEU A CA 1
ATOM 873 C C . LEU A 1 106 ? 24.883 -2.989 54.703 1.00 23.00 106 LEU A C 1
ATOM 874 O O . LEU A 1 106 ? 25.321 -1.944 55.189 1.00 23.02 106 LEU A O 1
ATOM 879 N N . ARG A 1 107 ? 23.700 -3.480 55.028 1.00 23.86 107 ARG A N 1
ATOM 880 C CA . ARG A 1 107 ? 22.846 -2.806 56.015 1.00 26.15 107 ARG A CA 1
ATOM 881 C C . ARG A 1 107 ? 23.507 -2.744 57.414 1.00 26.18 107 ARG A C 1
ATOM 882 O O . ARG A 1 107 ? 23.452 -1.723 58.102 1.00 26.64 107 ARG A O 1
ATOM 890 N N . VAL A 1 108 ? 24.151 -3.837 57.797 1.00 26.29 108 VAL A N 1
ATOM 891 C CA . VAL A 1 108 ? 24.900 -3.880 59.052 1.00 26.80 108 VAL A CA 1
ATOM 892 C C . VAL A 1 108 ? 26.067 -2.880 59.056 1.00 27.53 108 VAL A C 1
ATOM 893 O O . VAL A 1 108 ? 26.140 -2.047 59.958 1.00 26.83 108 VAL A O 1
ATOM 897 N N . VAL A 1 109 ? 26.940 -2.925 58.043 1.00 27.72 109 VAL A N 1
ATOM 898 C CA . VAL A 1 109 ? 28.077 -1.980 57.964 1.00 28.64 109 VAL A CA 1
ATOM 899 C C . VAL A 1 109 ? 27.600 -0.501 57.951 1.00 29.65 109 VAL A C 1
ATOM 900 O O . VAL A 1 109 ? 28.195 0.366 58.602 1.00 28.76 109 VAL A O 1
ATOM 904 N N . ALA A 1 110 ? 26.502 -0.243 57.249 1.00 30.15 110 ALA A N 1
ATOM 905 C CA . ALA A 1 110 ? 25.924 1.107 57.182 1.00 31.42 110 ALA A CA 1
ATOM 906 C C . ALA A 1 110 ? 25.348 1.572 58.533 1.00 32.52 110 ALA A C 1
ATOM 907 O O . ALA A 1 110 ? 25.106 2.763 58.724 1.00 31.90 110 ALA A O 1
ATOM 909 N N . GLY A 1 111 ? 25.145 0.632 59.463 1.00 33.39 111 GLY A N 1
ATOM 910 C CA . GLY A 1 111 ? 24.577 0.956 60.776 1.00 35.03 111 GLY A CA 1
ATOM 911 C C . GLY A 1 111 ? 23.058 0.900 60.811 1.00 35.77 111 GLY A C 1
ATOM 912 O O . GLY A 1 111 ? 22.441 1.212 61.838 1.00 36.09 111 GLY A O 1
ATOM 913 N N . VAL A 1 112 ? 22.463 0.499 59.690 1.00 35.51 112 VAL A N 1
ATOM 914 C CA . VAL A 1 112 ? 21.011 0.415 59.535 1.00 36.07 112 VAL A CA 1
ATOM 915 C C . VAL A 1 112 ? 20.399 -0.739 60.344 1.00 35.31 112 VAL A C 1
ATOM 916 O O . VAL A 1 112 ? 19.356 -0.565 60.981 1.00 35.07 112 VAL A O 1
ATOM 920 N N . ASP A 1 113 ? 21.056 -1.900 60.310 1.00 34.52 113 ASP A N 1
ATOM 921 C CA . ASP A 1 113 ? 20.660 -3.078 61.083 1.00 33.96 113 ASP A CA 1
ATOM 922 C C . ASP A 1 113 ? 21.739 -3.410 62.102 1.00 34.48 113 ASP A C 1
ATOM 923 O O . ASP A 1 113 ? 22.906 -3.072 61.911 1.00 33.44 113 ASP A O 1
ATOM 928 N N . GLN A 1 114 ? 21.342 -4.111 63.162 1.00 34.73 114 GLN A N 1
ATOM 929 C CA . GLN A 1 114 ? 22.286 -4.610 64.158 1.00 35.79 114 GLN A CA 1
ATOM 930 C C . GLN A 1 114 ? 22.917 -5.893 63.632 1.00 34.93 114 GLN A C 1
ATOM 931 O O . GLN A 1 114 ? 22.234 -6.720 63.005 1.00 35.03 114 GLN A O 1
ATOM 937 N N . GLY A 1 115 ? 24.214 -6.052 63.870 1.00 33.91 115 GLY A N 1
ATOM 938 C CA . GLY A 1 115 ? 24.901 -7.273 63.466 1.00 33.24 115 GLY A CA 1
ATOM 939 C C . GLY A 1 115 ? 26.412 -7.203 63.516 1.00 32.55 115 GLY A C 1
ATOM 940 O O . GLY A 1 115 ? 26.982 -6.164 63.817 1.00 31.68 115 GLY A O 1
ATOM 941 N N . ASP A 1 116 ? 27.037 -8.331 63.178 1.00 32.23 116 ASP A N 1
ATOM 942 C CA . ASP A 1 116 ? 28.477 -8.546 63.234 1.00 31.91 116 ASP A CA 1
ATOM 943 C C . ASP A 1 116 ? 29.004 -8.533 61.785 1.00 31.19 116 ASP A C 1
ATOM 944 O O . ASP A 1 116 ? 28.826 -9.512 61.063 1.00 30.69 116 ASP A O 1
ATOM 949 N N . PRO A 1 117 ? 29.602 -7.408 61.345 1.00 30.92 117 PRO A N 1
ATOM 950 C CA . PRO A 1 117 ? 30.116 -7.319 59.960 1.00 30.86 117 PRO A CA 1
ATOM 951 C C . PRO A 1 117 ? 31.062 -8.464 59.580 1.00 30.83 117 PRO A C 1
ATOM 952 O O . PRO A 1 117 ? 30.920 -9.055 58.515 1.00 30.65 117 PRO A O 1
ATOM 956 N N . GLU A 1 118 ? 31.992 -8.792 60.469 1.00 30.92 118 GLU A N 1
ATOM 957 C CA . GLU A 1 118 ? 32.920 -9.901 60.279 1.00 31.35 118 GLU A CA 1
ATOM 958 C C . GLU A 1 118 ? 32.223 -11.235 60.004 1.00 30.26 118 GLU A C 1
ATOM 959 O O . GLU A 1 118 ? 32.593 -11.960 59.082 1.00 29.53 118 GLU A O 1
ATOM 965 N N . LYS A 1 119 ? 31.218 -11.559 60.813 1.00 29.74 119 LYS A N 1
ATOM 966 C CA . LYS A 1 119 ? 30.488 -12.818 60.630 1.00 29.09 119 LYS A CA 1
ATOM 967 C C . LYS A 1 119 ? 29.760 -12.853 59.280 1.00 28.39 119 LYS A C 1
ATOM 968 O O . LYS A 1 119 ? 29.822 -13.857 58.548 1.00 27.20 119 LYS A O 1
ATOM 974 N N . LEU A 1 120 ? 29.070 -11.760 58.963 1.00 26.96 120 LEU A N 1
ATOM 975 C CA . LEU A 1 120 ? 28.345 -11.656 57.697 1.00 27.26 120 LEU A CA 1
ATOM 976 C C . LEU A 1 120 ? 29.294 -11.668 56.506 1.00 26.70 120 LEU A C 1
ATOM 977 O O . LEU A 1 120 ? 28.960 -12.191 55.430 1.00 26.51 120 LEU A O 1
ATOM 982 N N . PHE A 1 121 ? 30.466 -11.067 56.686 1.00 25.67 121 PHE A N 1
ATOM 983 C CA . PHE A 1 121 ? 31.444 -11.006 55.615 1.00 25.61 121 PHE A CA 1
ATOM 984 C C . PHE A 1 121 ? 31.862 -12.434 55.274 1.00 25.89 121 PHE A C 1
ATOM 985 O O . PHE A 1 121 ? 31.850 -12.836 54.108 1.00 24.64 121 PHE A O 1
ATOM 993 N N . LYS A 1 122 ? 32.180 -13.209 56.314 1.00 25.82 122 LYS A N 1
ATOM 994 C CA . LYS A 1 122 ? 32.601 -14.589 56.147 1.00 27.45 122 LYS A CA 1
ATOM 995 C C . LYS A 1 122 ? 31.487 -15.483 55.626 1.00 27.10 122 LYS A C 1
ATOM 996 O O . LYS A 1 122 ? 31.715 -16.303 54.746 1.00 27.22 122 LYS A O 1
ATOM 1002 N N . GLU A 1 123 ? 30.287 -15.329 56.171 1.00 26.79 123 GLU A N 1
ATOM 1003 C CA . GLU A 1 123 ? 29.223 -16.297 55.923 1.00 27.32 123 GLU A CA 1
ATOM 1004 C C . GLU A 1 123 ? 28.421 -15.951 54.669 1.00 26.43 123 GLU A C 1
ATOM 1005 O O . GLU A 1 123 ? 27.912 -16.839 53.987 1.00 24.91 123 GLU A O 1
ATOM 1011 N N . LEU A 1 124 ? 28.341 -14.653 54.368 1.00 25.37 124 LEU A N 1
ATOM 1012 C CA . LEU A 1 124 ? 27.516 -14.149 53.279 1.00 25.07 124 LEU A CA 1
ATOM 1013 C C . LEU A 1 124 ? 28.347 -13.619 52.096 1.00 24.45 124 LEU A C 1
ATOM 1014 O O . LEU A 1 124 ? 28.210 -14.102 50.958 1.00 23.47 124 LEU A O 1
ATOM 1019 N N . LEU A 1 125 ? 29.216 -12.648 52.374 1.00 23.10 125 LEU A N 1
ATOM 1020 C CA . LEU A 1 125 ? 29.930 -11.957 51.292 1.00 23.27 125 LEU A CA 1
ATOM 1021 C C . LEU A 1 125 ? 30.963 -12.851 50.568 1.00 23.06 125 LEU A C 1
ATOM 1022 O O . LEU A 1 125 ? 30.993 -12.890 49.331 1.00 22.23 125 LEU A O 1
ATOM 1027 N N . LEU A 1 126 ? 31.787 -13.586 51.319 1.00 22.59 126 LEU A N 1
ATOM 1028 C CA . LEU A 1 126 ? 32.827 -14.397 50.689 1.00 22.17 126 LEU A CA 1
ATOM 1029 C C . LEU A 1 126 ? 32.272 -15.375 49.656 1.00 21.87 126 LEU A C 1
ATOM 1030 O O . LEU A 1 126 ? 32.766 -15.409 48.535 1.00 21.71 126 LEU A O 1
ATOM 1035 N N . PRO A 1 127 ? 31.237 -16.171 50.022 1.00 22.64 127 PRO A N 1
ATOM 1036 C CA . PRO A 1 127 ? 30.672 -17.105 49.034 1.00 21.94 127 PRO A CA 1
ATOM 1037 C C . PRO A 1 127 ? 29.982 -16.418 47.857 1.00 21.44 127 PRO A C 1
ATOM 1038 O O . PRO A 1 127 ? 30.034 -16.930 46.738 1.00 20.13 127 PRO A O 1
ATOM 1042 N N . ALA A 1 128 ? 29.334 -15.276 48.119 1.00 20.42 128 ALA A N 1
ATOM 1043 C CA . ALA A 1 128 ? 28.665 -14.501 47.067 1.00 20.24 128 ALA A CA 1
ATOM 1044 C C . ALA A 1 128 ? 29.680 -13.921 46.093 1.00 20.31 128 ALA A C 1
ATOM 1045 O O . ALA A 1 128 ? 29.447 -13.891 44.870 1.00 20.43 128 ALA A O 1
ATOM 1047 N N . ARG A 1 129 ? 30.820 -13.473 46.621 1.00 20.26 129 ARG A N 1
ATOM 1048 C CA . ARG A 1 129 ? 31.812 -12.844 45.754 1.00 20.34 129 ARG A CA 1
ATOM 1049 C C . ARG A 1 129 ? 32.598 -13.907 44.977 1.00 20.19 129 ARG A C 1
ATOM 1050 O O . ARG A 1 129 ? 33.114 -13.633 43.900 1.00 19.50 129 ARG A O 1
ATOM 1058 N N . GLU A 1 130 ? 32.695 -15.125 45.520 1.00 20.32 130 GLU A N 1
ATOM 1059 C CA . GLU A 1 130 ? 33.328 -16.232 44.773 1.00 21.64 130 GLU A CA 1
ATOM 1060 C C . GLU A 1 130 ? 32.632 -16.460 43.416 1.00 21.31 130 GLU A C 1
ATOM 1061 O O . GLU A 1 130 ? 33.306 -16.630 42.370 1.00 21.18 130 GLU A O 1
ATOM 1067 N N . LYS A 1 131 ? 31.296 -16.472 43.440 1.00 21.00 131 LYS A N 1
ATOM 1068 C CA . LYS A 1 131 ? 30.484 -16.620 42.217 1.00 21.44 131 LYS A CA 1
ATOM 1069 C C . LYS A 1 131 ? 30.623 -15.366 41.374 1.00 20.68 131 LYS A C 1
ATOM 1070 O O . LYS A 1 131 ? 30.920 -15.447 40.188 1.00 20.27 131 LYS A O 1
ATOM 1076 N N . PHE A 1 132 ? 30.406 -14.207 42.005 1.00 20.06 132 PHE A N 1
ATOM 1077 C CA . PHE A 1 132 ? 30.353 -12.943 41.262 1.00 20.11 132 PHE A CA 1
ATOM 1078 C C . PHE A 1 132 ? 31.680 -12.596 40.584 1.00 19.92 132 PHE A C 1
ATOM 1079 O O . PHE A 1 132 ? 31.709 -12.347 39.366 1.00 19.21 132 PHE A O 1
ATOM 1087 N N . PHE A 1 133 ? 32.768 -12.617 41.370 1.00 19.33 133 PHE A N 1
ATOM 1088 C CA . PHE A 1 133 ? 34.114 -12.301 40.871 1.00 19.28 133 PHE A CA 1
ATOM 1089 C C . PHE A 1 133 ? 34.531 -13.306 39.794 1.00 19.74 133 PHE A C 1
ATOM 1090 O O . PHE A 1 133 ? 35.371 -13.014 38.940 1.00 19.87 133 PHE A O 1
ATOM 1098 N N . GLY A 1 134 ? 33.965 -14.508 39.852 1.00 19.88 134 GLY A N 1
ATOM 1099 C CA . GLY A 1 134 ? 34.222 -15.530 38.823 1.00 20.12 134 GLY A CA 1
ATOM 1100 C C . GLY A 1 134 ? 33.692 -15.086 37.464 1.00 20.08 134 GLY A C 1
ATOM 1101 O O . GLY A 1 134 ? 34.361 -15.256 36.448 1.00 20.40 134 GLY A O 1
ATOM 1102 N N . PHE A 1 135 ? 32.490 -14.513 37.436 1.00 19.87 135 PHE A N 1
ATOM 1103 C CA . PHE A 1 135 ? 31.950 -13.967 36.188 1.00 19.80 135 PHE A CA 1
ATOM 1104 C C . PHE A 1 135 ? 32.699 -12.724 35.707 1.00 19.68 135 PHE A C 1
ATOM 1105 O O . PHE A 1 135 ? 32.899 -12.552 34.512 1.00 20.68 135 PHE A O 1
ATOM 1113 N N . MET A 1 136 ? 33.102 -11.867 36.637 1.00 19.87 136 MET A N 1
ATOM 1114 C CA . MET A 1 136 ? 33.857 -10.644 36.315 1.00 20.52 136 MET A CA 1
ATOM 1115 C C . MET A 1 136 ? 35.222 -10.971 35.697 1.00 20.90 136 MET A C 1
ATOM 1116 O O . MET A 1 136 ? 35.662 -10.309 34.757 1.00 20.47 136 MET A O 1
ATOM 1121 N N . LYS A 1 137 ? 35.867 -11.996 36.245 1.00 21.41 137 LYS A N 1
ATOM 1122 C CA . LYS A 1 137 ? 37.096 -12.569 35.704 1.00 23.66 137 LYS A CA 1
ATOM 1123 C C . LYS A 1 137 ? 36.908 -12.972 34.231 1.00 23.55 137 LYS A C 1
ATOM 1124 O O . LYS A 1 137 ? 37.739 -12.657 33.391 1.00 23.70 137 LYS A O 1
ATOM 1130 N N . LYS A 1 138 ? 35.787 -13.614 33.918 1.00 23.82 138 LYS A N 1
ATOM 1131 C CA . LYS A 1 138 ? 35.470 -13.985 32.544 1.00 24.97 138 LYS A CA 1
ATOM 1132 C C . LYS A 1 138 ? 35.375 -12.797 31.608 1.00 24.07 138 LYS A C 1
ATOM 1133 O O . LYS A 1 138 ? 35.843 -12.858 30.472 1.00 23.70 138 LYS A O 1
ATOM 1139 N N . PHE A 1 139 ? 34.725 -11.730 32.073 1.00 23.34 139 PHE A N 1
ATOM 1140 C CA . PHE A 1 139 ? 34.578 -10.519 31.262 1.00 23.04 139 PHE A CA 1
ATOM 1141 C C . PHE A 1 139 ? 35.916 -9.842 31.021 1.00 23.06 139 PHE A C 1
ATOM 1142 O O . PHE A 1 139 ? 36.196 -9.401 29.889 1.00 22.44 139 PHE A O 1
ATOM 1150 N N . LEU A 1 140 ? 36.752 -9.810 32.058 1.00 22.70 140 LEU A N 1
ATOM 1151 C CA . LEU A 1 140 ? 38.125 -9.290 31.943 1.00 24.09 140 LEU A CA 1
ATOM 1152 C C . LEU A 1 140 ? 38.983 -10.105 30.952 1.00 24.97 140 LEU A C 1
ATOM 1153 O O . LEU A 1 140 ? 39.798 -9.524 30.225 1.00 24.83 140 LEU A O 1
ATOM 1158 N N . GLU A 1 141 ? 38.810 -11.432 30.950 1.00 26.21 141 GLU A N 1
ATOM 1159 C CA . GLU A 1 141 ? 39.531 -12.324 30.013 1.00 28.58 141 GLU A CA 1
ATOM 1160 C C . GLU A 1 141 ? 39.154 -12.000 28.579 1.00 27.83 141 GLU A C 1
ATOM 1161 O O . GLU A 1 141 ? 40.001 -12.011 27.678 1.00 28.33 141 GLU A O 1
ATOM 1167 N N . LYS A 1 142 ? 37.865 -11.752 28.370 1.00 27.73 142 LYS A N 1
ATOM 1168 C CA . LYS A 1 142 ? 37.316 -11.406 27.060 1.00 26.71 142 LYS A CA 1
ATOM 1169 C C . LYS A 1 142 ? 37.804 -10.034 26.573 1.00 26.67 142 LYS A C 1
ATOM 1170 O O . LYS A 1 142 ? 38.127 -9.865 25.383 1.00 25.63 142 LYS A O 1
ATOM 1176 N N . SER A 1 143 ? 37.853 -9.055 27.480 1.00 24.95 143 SER A N 1
ATOM 1177 C CA . SER A 1 143 ? 38.203 -7.689 27.089 1.00 24.88 143 SER A CA 1
ATOM 1178 C C . SER A 1 143 ? 39.666 -7.527 26.759 1.00 25.10 143 SER A C 1
ATOM 1179 O O . SER A 1 143 ? 40.009 -6.776 25.849 1.00 24.43 143 SER A O 1
ATOM 1182 N N . LYS A 1 144 ? 40.511 -8.208 27.539 1.00 26.42 144 LYS A N 1
ATOM 1183 C CA . LYS A 1 144 ? 41.973 -8.043 27.513 1.00 27.84 144 LYS A CA 1
ATOM 1184 C C . LYS A 1 144 ? 42.447 -6.585 27.668 1.00 27.36 144 LYS A C 1
ATOM 1185 O O . LYS A 1 144 ? 43.562 -6.238 27.269 1.00 27.63 144 LYS A O 1
ATOM 1191 N N . SER A 1 145 ? 41.604 -5.735 28.252 1.00 25.76 145 SER A N 1
ATOM 1192 C CA . SER A 1 145 ? 41.921 -4.312 28.357 1.00 24.37 145 SER A CA 1
ATOM 1193 C C . SER A 1 145 ? 42.153 -3.886 29.798 1.00 23.54 145 SER A C 1
ATOM 1194 O O . SER A 1 145 ? 42.690 -2.803 30.058 1.00 23.01 145 SER A O 1
ATOM 1197 N N . GLY A 1 146 ? 41.719 -4.716 30.735 1.00 22.05 146 GLY A N 1
ATOM 1198 C CA . GLY A 1 146 ? 41.818 -4.344 32.142 1.00 21.21 146 GLY A CA 1
ATOM 1199 C C . GLY A 1 146 ? 40.500 -3.786 32.624 1.00 21.01 146 GLY A C 1
ATOM 1200 O O . GLY A 1 146 ? 40.303 -3.648 33.825 1.00 21.16 146 GLY A O 1
ATOM 1201 N N . TYR A 1 147 ? 39.591 -3.488 31.683 1.00 20.20 147 TYR A N 1
ATOM 1202 C CA . TYR A 1 147 ? 38.230 -3.052 32.011 1.00 19.70 147 TYR A CA 1
ATOM 1203 C C . TYR A 1 147 ? 37.216 -4.156 31.702 1.00 19.43 147 TYR A C 1
ATOM 1204 O O . TYR A 1 147 ? 37.487 -5.083 30.914 1.00 17.97 147 TYR A O 1
ATOM 1213 N N . LEU A 1 148 ? 36.032 -4.045 32.301 1.00 18.06 148 LEU A N 1
ATOM 1214 C CA . LEU A 1 148 ? 35.066 -5.152 32.225 1.00 17.55 148 LEU A CA 1
ATOM 1215 C C . LEU A 1 148 ? 34.513 -5.329 30.807 1.00 18.49 148 LEU A C 1
ATOM 1216 O O . LEU A 1 148 ? 34.346 -6.459 30.344 1.00 18.36 148 LEU A O 1
ATOM 1221 N N . VAL A 1 149 ? 34.252 -4.212 30.123 1.00 18.94 149 VAL A N 1
ATOM 1222 C CA . VAL A 1 149 ? 33.724 -4.255 28.752 1.00 19.81 149 VAL A CA 1
ATOM 1223 C C . VAL A 1 149 ? 34.469 -3.233 27.897 1.00 20.29 149 VAL A C 1
ATOM 1224 O O . VAL A 1 149 ? 34.560 -2.060 28.258 1.00 20.34 149 VAL A O 1
ATOM 1228 N N . GLY A 1 150 ? 35.008 -3.676 26.761 1.00 21.28 150 GLY A N 1
ATOM 1229 C CA . GLY A 1 150 ? 35.685 -2.743 25.861 1.00 20.76 150 GLY A CA 1
ATOM 1230 C C . GLY A 1 150 ? 37.031 -2.260 26.388 1.00 22.46 150 GLY A C 1
ATOM 1231 O O . GLY A 1 150 ? 37.606 -2.853 27.325 1.00 22.17 150 GLY A O 1
ATOM 1232 N N . ASP A 1 151 ? 37.529 -1.180 25.790 1.00 22.32 151 ASP A N 1
ATOM 1233 C CA . ASP A 1 151 ? 38.894 -0.752 25.991 1.00 23.48 151 ASP A CA 1
ATOM 1234 C C . ASP A 1 151 ? 38.973 0.464 26.900 1.00 23.06 151 ASP A C 1
ATOM 1235 O O . ASP A 1 151 ? 40.067 0.909 27.214 1.00 23.36 151 ASP A O 1
ATOM 1240 N N . SER A 1 152 ? 37.830 1.006 27.330 1.00 22.44 152 SER A N 1
ATOM 1241 C CA . SER A 1 152 ? 37.855 2.196 28.175 1.00 22.20 152 SER A CA 1
ATOM 1242 C C . SER A 1 152 ? 36.892 2.081 29.373 1.00 21.45 152 SER A C 1
ATOM 1243 O O . SER A 1 152 ? 36.032 1.198 29.388 1.00 20.44 152 SER A O 1
ATOM 1246 N N . VAL A 1 153 ? 37.069 2.955 30.369 1.00 20.16 153 VAL A N 1
ATOM 1247 C CA . VAL A 1 153 ? 36.285 2.894 31.625 1.00 19.43 153 VAL A CA 1
ATOM 1248 C C . VAL A 1 153 ? 34.795 3.133 31.384 1.00 18.76 153 VAL A C 1
ATOM 1249 O O . VAL A 1 153 ? 34.416 4.006 30.596 1.00 17.98 153 VAL A O 1
ATOM 1253 N N . THR A 1 154 ? 33.957 2.334 32.048 1.00 17.47 154 THR A N 1
ATOM 1254 C CA . THR A 1 154 ? 32.514 2.520 32.000 1.00 17.15 154 THR A CA 1
ATOM 1255 C C . THR A 1 154 ? 31.928 2.549 33.411 1.00 17.16 154 THR A C 1
ATOM 1256 O O . THR A 1 154 ? 32.623 2.254 34.391 1.00 16.19 154 THR A O 1
ATOM 1260 N N . TYR A 1 155 ? 30.645 2.872 33.520 1.00 16.56 155 TYR A N 1
ATOM 1261 C CA . TYR A 1 155 ? 30.052 2.918 34.875 1.00 16.08 155 TYR A CA 1
ATOM 1262 C C . TYR A 1 155 ? 30.049 1.550 35.566 1.00 15.87 155 TYR A C 1
ATOM 1263 O O . TYR A 1 155 ? 30.017 1.468 36.803 1.00 15.23 155 TYR A O 1
ATOM 1272 N N . ALA A 1 156 ? 30.096 0.470 34.782 1.00 14.93 156 ALA A N 1
ATOM 1273 C CA . ALA A 1 156 ? 30.197 -0.847 35.403 1.00 15.24 156 ALA A CA 1
ATOM 1274 C C . ALA A 1 156 ? 31.562 -0.995 36.127 1.00 15.58 156 ALA A C 1
ATOM 1275 O O . ALA A 1 156 ? 31.619 -1.568 37.214 1.00 15.49 156 ALA A O 1
ATOM 1277 N N . ASP A 1 157 ? 32.641 -0.489 35.518 1.00 15.59 157 ASP A N 1
ATOM 1278 C CA . ASP A 1 157 ? 33.964 -0.452 36.169 1.00 16.17 157 ASP A CA 1
ATOM 1279 C C . ASP A 1 157 ? 33.908 0.320 37.497 1.00 16.12 157 ASP A C 1
ATOM 1280 O O . ASP A 1 157 ? 34.463 -0.115 38.515 1.00 16.07 157 ASP A O 1
ATOM 1285 N N . LEU A 1 158 ? 33.219 1.451 37.466 1.00 15.68 158 LEU A N 1
ATOM 1286 C CA . LEU A 1 158 ? 33.178 2.332 38.618 1.00 16.56 158 LEU A CA 1
ATOM 1287 C C . LEU A 1 158 ? 32.452 1.623 39.736 1.00 16.58 158 LEU A C 1
ATOM 1288 O O . LEU A 1 158 ? 32.923 1.642 40.870 1.00 15.89 158 LEU A O 1
ATOM 1293 N N . CYS A 1 159 ? 31.340 0.950 39.398 1.00 17.23 159 CYS A N 1
ATOM 1294 C CA . CYS A 1 159 ? 30.568 0.174 40.400 1.00 17.00 159 CYS A CA 1
ATOM 1295 C C . CYS A 1 159 ? 31.454 -0.881 41.045 1.00 16.98 159 CYS A C 1
ATOM 1296 O O . CYS A 1 159 ? 31.505 -0.986 42.274 1.00 15.33 159 CYS A O 1
ATOM 1299 N N . LEU A 1 160 ? 32.126 -1.691 40.226 1.00 16.65 160 LEU A N 1
ATOM 1300 C CA . LEU A 1 160 ? 32.941 -2.774 40.796 1.00 16.64 160 LEU A CA 1
ATOM 1301 C C . LEU A 1 160 ? 34.152 -2.287 41.615 1.00 16.54 160 LEU A C 1
ATOM 1302 O O . LEU A 1 160 ? 34.383 -2.787 42.744 1.00 16.85 160 LEU A O 1
ATOM 1307 N N . ALA A 1 161 ? 34.945 -1.382 41.037 1.00 16.47 161 ALA A N 1
ATOM 1308 C CA . ALA A 1 161 ? 36.147 -0.830 41.711 1.00 17.01 161 ALA A CA 1
ATOM 1309 C C . ALA A 1 161 ? 35.756 -0.180 43.046 1.00 17.27 161 ALA A C 1
ATOM 1310 O O . ALA A 1 161 ? 36.424 -0.363 44.093 1.00 17.30 161 ALA A O 1
ATOM 1312 N N . GLU A 1 162 ? 34.665 0.575 43.026 1.00 17.55 162 GLU A N 1
ATOM 1313 C CA . GLU A 1 162 ? 34.179 1.236 44.266 1.00 18.02 162 GLU A CA 1
ATOM 1314 C C . GLU A 1 162 ? 33.767 0.212 45.328 1.00 18.53 162 GLU A C 1
ATOM 1315 O O . GLU A 1 162 ? 34.188 0.304 46.472 1.00 18.18 162 GLU A O 1
ATOM 1321 N N . HIS A 1 163 ? 32.973 -0.777 44.929 1.00 17.79 163 HIS A N 1
ATOM 1322 C CA . HIS A 1 163 ? 32.560 -1.812 45.858 1.00 18.10 163 HIS A CA 1
ATOM 1323 C C . HIS A 1 163 ? 33.749 -2.546 46.439 1.00 18.08 163 HIS A C 1
ATOM 1324 O O . HIS A 1 163 ? 33.897 -2.631 47.676 1.00 18.17 163 HIS A O 1
ATOM 1331 N N . THR A 1 164 ? 34.581 -3.126 45.569 1.00 17.35 164 THR A N 1
ATOM 1332 C CA . THR A 1 164 ? 35.642 -3.991 46.084 1.00 17.39 164 THR A CA 1
ATOM 1333 C C . THR A 1 164 ? 36.630 -3.231 46.969 1.00 17.88 164 THR A C 1
ATOM 1334 O O . THR A 1 164 ? 37.012 -3.723 48.046 1.00 16.62 164 THR A O 1
ATOM 1338 N N . SER A 1 165 ? 37.008 -2.031 46.533 1.00 17.38 165 SER A N 1
ATOM 1339 C CA . SER A 1 165 ? 37.962 -1.217 47.293 1.00 18.24 165 SER A CA 1
ATOM 1340 C C . SER A 1 165 ? 37.374 -0.799 48.636 1.00 18.42 165 SER A C 1
ATOM 1341 O O . SER A 1 165 ? 38.080 -0.761 49.669 1.00 19.06 165 SER A O 1
ATOM 1344 N N . GLY A 1 166 ? 36.079 -0.499 48.622 1.00 18.86 166 GLY A N 1
ATOM 1345 C CA . GLY A 1 166 ? 35.336 -0.104 49.822 1.00 18.65 166 GLY A CA 1
ATOM 1346 C C . GLY A 1 166 ? 35.316 -1.201 50.869 1.00 19.62 166 GLY A C 1
ATOM 1347 O O . GLY A 1 166 ? 35.602 -0.941 52.037 1.00 19.08 166 GLY A O 1
ATOM 1348 N N . ILE A 1 167 ? 34.962 -2.419 50.464 1.00 18.46 167 ILE A N 1
ATOM 1349 C CA . ILE A 1 167 ? 35.021 -3.584 51.391 1.00 19.83 167 ILE A CA 1
ATOM 1350 C C . ILE A 1 167 ? 36.448 -3.896 51.849 1.00 20.30 167 ILE A C 1
ATOM 1351 O O . ILE A 1 167 ? 36.700 -4.243 53.042 1.00 19.75 167 ILE A O 1
ATOM 1356 N N . ALA A 1 168 ? 37.381 -3.806 50.900 1.00 20.68 168 ALA A N 1
ATOM 1357 C CA . ALA A 1 168 ? 38.776 -4.198 51.177 1.00 21.86 168 ALA A CA 1
ATOM 1358 C C . ALA A 1 168 ? 39.409 -3.288 52.240 1.00 22.46 168 ALA A C 1
ATOM 1359 O O . ALA A 1 168 ? 40.337 -3.710 52.948 1.00 22.02 168 ALA A O 1
ATOM 1361 N N . ALA A 1 169 ? 38.891 -2.066 52.367 1.00 23.18 169 ALA A N 1
ATOM 1362 C CA . ALA A 1 169 ? 39.333 -1.143 53.427 1.00 24.89 169 ALA A CA 1
ATOM 1363 C C . ALA A 1 169 ? 39.170 -1.741 54.837 1.00 25.83 169 ALA A C 1
ATOM 1364 O O . ALA A 1 169 ? 40.006 -1.524 55.725 1.00 26.82 169 ALA A O 1
ATOM 1366 N N . LYS A 1 170 ? 38.105 -2.511 55.017 1.00 26.17 170 LYS A N 1
ATOM 1367 C CA . LYS A 1 170 ? 37.786 -3.182 56.281 1.00 26.21 170 LYS A CA 1
ATOM 1368 C C . LYS A 1 170 ? 38.263 -4.653 56.266 1.00 26.34 170 LYS A C 1
ATOM 1369 O O . LYS A 1 170 ? 38.919 -5.130 57.229 1.00 26.01 170 LYS A O 1
ATOM 1375 N N . PHE A 1 171 ? 37.947 -5.370 55.184 1.00 25.10 171 PHE A N 1
ATOM 1376 C CA . PHE A 1 171 ? 38.235 -6.804 55.065 1.00 24.84 171 PHE A CA 1
ATOM 1377 C C . PHE A 1 171 ? 39.041 -7.085 53.765 1.00 24.41 171 PHE A C 1
ATOM 1378 O O . PHE A 1 171 ? 38.464 -7.455 52.731 1.00 23.23 171 PHE A O 1
ATOM 1386 N N . PRO A 1 172 ? 40.364 -6.864 53.810 1.00 23.62 172 PRO A N 1
ATOM 1387 C CA . PRO A 1 172 ? 41.241 -7.017 52.627 1.00 23.93 172 PRO A CA 1
ATOM 1388 C C . PRO A 1 172 ? 41.262 -8.391 51.975 1.00 23.66 172 PRO A C 1
ATOM 1389 O O . PRO A 1 172 ? 41.679 -8.510 50.814 1.00 23.53 172 PRO A O 1
ATOM 1393 N N . SER A 1 173 ? 40.788 -9.412 52.688 1.00 23.05 173 SER A N 1
ATOM 1394 C CA . SER A 1 173 ? 40.773 -10.758 52.142 1.00 22.86 173 SER A CA 1
ATOM 1395 C C . SER A 1 173 ? 39.691 -10.948 51.080 1.00 22.26 173 SER A C 1
ATOM 1396 O O . SER A 1 173 ? 39.595 -12.008 50.472 1.00 22.27 173 SER A O 1
ATOM 1399 N N . ILE A 1 174 ? 38.873 -9.926 50.850 1.00 21.43 174 ILE A N 1
ATOM 1400 C CA . ILE A 1 174 ? 37.883 -10.025 49.765 1.00 20.37 174 ILE A CA 1
ATOM 1401 C C . ILE A 1 174 ? 38.579 -10.381 48.433 1.00 19.92 174 ILE A C 1
ATOM 1402 O O . ILE A 1 174 ? 38.012 -11.060 47.579 1.00 18.97 174 ILE A O 1
ATOM 1407 N N . TYR A 1 175 ? 39.817 -9.926 48.276 1.00 19.88 175 TYR A N 1
ATOM 1408 C CA . TYR A 1 175 ? 40.532 -10.173 47.015 1.00 20.37 175 TYR A CA 1
ATOM 1409 C C . TYR A 1 175 ? 41.233 -11.546 46.911 1.00 20.95 175 TYR A C 1
ATOM 1410 O O . TYR A 1 175 ? 41.734 -11.893 45.848 1.00 20.95 175 TYR A O 1
ATOM 1419 N N . ASP A 1 176 ? 41.278 -12.298 48.010 1.00 20.63 176 ASP A N 1
ATOM 1420 C CA . ASP A 1 176 ? 41.894 -13.633 48.015 1.00 20.72 176 ASP A CA 1
ATOM 1421 C C . ASP A 1 176 ? 41.309 -14.493 46.912 1.00 20.57 176 ASP A C 1
ATOM 1422 O O . ASP A 1 176 ? 40.076 -14.664 46.815 1.00 20.80 176 ASP A O 1
ATOM 1427 N N . GLY A 1 177 ? 42.193 -15.023 46.079 1.00 20.65 177 GLY A N 1
ATOM 1428 C CA . GLY A 1 177 ? 41.816 -15.885 44.946 1.00 21.10 177 GLY A CA 1
ATOM 1429 C C . GLY A 1 177 ? 41.465 -15.110 43.682 1.00 21.11 177 GLY A C 1
ATOM 1430 O O . GLY A 1 177 ? 41.149 -15.705 42.634 1.00 20.63 177 GLY A O 1
ATOM 1431 N N . PHE A 1 178 ? 41.503 -13.780 43.784 1.00 21.09 178 PHE A N 1
ATOM 1432 C CA . PHE A 1 178 ? 40.975 -12.913 42.713 1.00 21.80 178 PHE A CA 1
ATOM 1433 C C . PHE A 1 178 ? 41.865 -11.702 42.484 1.00 21.95 178 PHE A C 1
ATOM 1434 O O . PHE A 1 178 ? 41.400 -10.563 42.585 1.00 21.14 178 PHE A O 1
ATOM 1442 N N . PRO A 1 179 ? 43.144 -11.949 42.118 1.00 22.41 179 PRO A N 1
ATOM 1443 C CA . PRO A 1 179 ? 44.118 -10.853 41.935 1.00 22.15 179 PRO A CA 1
ATOM 1444 C C . PRO A 1 179 ? 43.737 -9.914 40.774 1.00 22.20 179 PRO A C 1
ATOM 1445 O O . PRO A 1 179 ? 44.096 -8.732 40.808 1.00 22.95 179 PRO A O 1
ATOM 1449 N N . GLU A 1 180 ? 43.028 -10.450 39.776 1.00 21.95 180 GLU A N 1
ATOM 1450 C CA . GLU A 1 180 ? 42.462 -9.684 38.639 1.00 21.78 180 GLU A CA 1
ATOM 1451 C C . GLU A 1 180 ? 41.490 -8.591 39.078 1.00 20.28 180 GLU A C 1
ATOM 1452 O O . GLU A 1 180 ? 41.388 -7.523 38.445 1.00 19.26 180 GLU A O 1
ATOM 1458 N N . ILE A 1 181 ? 40.722 -8.900 40.116 1.00 19.41 181 ILE A N 1
ATOM 1459 C CA . ILE A 1 181 ? 39.714 -7.963 40.628 1.00 18.77 181 ILE A CA 1
ATOM 1460 C C . ILE A 1 181 ? 40.401 -6.862 41.416 1.00 19.55 181 ILE A C 1
ATOM 1461 O O . ILE A 1 181 ? 40.041 -5.701 41.283 1.00 18.44 181 ILE A O 1
ATOM 1466 N N . LYS A 1 182 ? 41.419 -7.225 42.207 1.00 18.69 182 LYS A N 1
ATOM 1467 C CA . LYS A 1 182 ? 42.291 -6.202 42.801 1.00 19.12 182 LYS A CA 1
ATOM 1468 C C . LYS A 1 182 ? 42.982 -5.316 41.761 1.00 18.70 182 LYS A C 1
ATOM 1469 O O . LYS A 1 182 ? 43.017 -4.082 41.921 1.00 18.85 182 LYS A O 1
ATOM 1475 N N . ALA A 1 183 ? 43.537 -5.934 40.716 1.00 18.67 183 ALA A N 1
ATOM 1476 C CA . ALA A 1 183 ? 44.199 -5.187 39.654 1.00 18.84 183 ALA A CA 1
ATOM 1477 C C . ALA A 1 183 ? 43.215 -4.193 39.026 1.00 18.35 183 ALA A C 1
ATOM 1478 O O . ALA A 1 183 ? 43.553 -3.049 38.765 1.00 16.58 183 ALA A O 1
ATOM 1480 N N . HIS A 1 184 ? 41.989 -4.658 38.807 1.00 17.83 184 HIS A N 1
ATOM 1481 C CA . HIS A 1 184 ? 40.932 -3.826 38.239 1.00 17.77 184 HIS A CA 1
ATOM 1482 C C . HIS A 1 184 ? 40.611 -2.618 39.109 1.00 17.77 184 HIS A C 1
ATOM 1483 O O . HIS A 1 184 ? 40.556 -1.483 38.611 1.00 16.95 184 HIS A O 1
ATOM 1490 N N . ALA A 1 185 ? 40.429 -2.836 40.413 1.00 17.43 185 ALA A N 1
ATOM 1491 C CA . ALA A 1 185 ? 40.128 -1.709 41.310 1.00 17.70 185 ALA A CA 1
ATOM 1492 C C . ALA A 1 185 ? 41.245 -0.678 41.254 1.00 17.74 185 ALA A C 1
ATOM 1493 O O . ALA A 1 185 ? 40.973 0.531 41.199 1.00 17.07 185 ALA A O 1
ATOM 1495 N N . GLU A 1 186 ? 42.496 -1.140 41.216 1.00 18.05 186 GLU A N 1
ATOM 1496 C CA . GLU A 1 186 ? 43.621 -0.203 41.295 1.00 18.82 186 GLU A CA 1
ATOM 1497 C C . GLU A 1 186 ? 43.856 0.521 39.968 1.00 18.50 186 GLU A C 1
ATOM 1498 O O . GLU A 1 186 ? 44.243 1.679 39.982 1.00 17.97 186 GLU A O 1
ATOM 1504 N N . LYS A 1 187 ? 43.587 -0.160 38.853 1.00 19.03 187 LYS A N 1
ATOM 1505 C CA . LYS A 1 187 ? 43.594 0.489 37.523 1.00 19.12 187 LYS A CA 1
ATOM 1506 C C . LYS A 1 187 ? 42.568 1.630 37.426 1.00 19.72 187 LYS A C 1
ATOM 1507 O O . LYS A 1 187 ? 42.919 2.776 37.105 1.00 20.74 187 LYS A O 1
ATOM 1513 N N . VAL A 1 188 ? 41.310 1.318 37.740 1.00 19.71 188 VAL A N 1
ATOM 1514 C CA . VAL A 1 188 ? 40.201 2.292 37.711 1.00 18.60 188 VAL A CA 1
ATOM 1515 C C . VAL A 1 188 ? 40.471 3.491 38.606 1.00 18.63 188 VAL A C 1
ATOM 1516 O O . VAL A 1 188 ? 40.374 4.632 38.163 1.00 18.90 188 VAL A O 1
ATOM 1520 N N . ARG A 1 189 ? 40.855 3.230 39.850 1.00 18.61 189 ARG A N 1
ATOM 1521 C CA . ARG A 1 189 ? 41.027 4.279 40.860 1.00 19.95 189 ARG A CA 1
ATOM 1522 C C . ARG A 1 189 ? 42.246 5.184 40.642 1.00 20.42 189 ARG A C 1
ATOM 1523 O O . ARG A 1 189 ? 42.348 6.237 41.272 1.00 20.32 189 ARG A O 1
ATOM 1531 N N . SER A 1 190 ? 43.139 4.784 39.734 1.00 20.86 190 SER A N 1
ATOM 1532 C CA . SER A 1 190 ? 44.323 5.579 39.394 1.00 21.33 190 SER A CA 1
ATOM 1533 C C . SER A 1 190 ? 44.069 6.532 38.219 1.00 21.61 190 SER A C 1
ATOM 1534 O O . SER A 1 190 ? 44.940 7.341 37.887 1.00 20.99 190 SER A O 1
ATOM 1537 N N . ILE A 1 191 ? 42.902 6.436 37.577 1.00 20.48 191 ILE A N 1
ATOM 1538 C CA . ILE A 1 191 ? 42.549 7.414 36.540 1.00 20.82 191 ILE A CA 1
ATOM 1539 C C . ILE A 1 191 ? 42.605 8.789 37.227 1.00 20.82 191 ILE A C 1
ATOM 1540 O O . ILE A 1 191 ? 41.983 8.970 38.258 1.00 19.95 191 ILE A O 1
ATOM 1545 N N . PRO A 1 192 ? 43.387 9.745 36.677 1.00 21.68 192 PRO A N 1
ATOM 1546 C CA . PRO A 1 192 ? 43.659 10.994 37.410 1.00 21.76 192 PRO A CA 1
ATOM 1547 C C . PRO A 1 192 ? 42.465 11.721 38.032 1.00 21.58 192 PRO A C 1
ATOM 1548 O O . PRO A 1 192 ? 42.531 12.018 39.222 1.00 21.46 192 PRO A O 1
ATOM 1552 N N . ALA A 1 193 ? 41.395 11.987 37.274 1.00 21.43 193 ALA A N 1
ATOM 1553 C CA . ALA A 1 193 ? 40.240 12.715 37.844 1.00 21.06 193 ALA A CA 1
ATOM 1554 C C . ALA A 1 193 ? 39.537 11.938 38.975 1.00 21.18 193 ALA A C 1
ATOM 1555 O O . ALA A 1 193 ? 39.008 12.522 39.922 1.00 20.18 193 ALA A O 1
ATOM 1557 N N . LEU A 1 194 ? 39.559 10.616 38.876 1.00 21.40 194 LEU A N 1
ATOM 1558 C CA . LEU A 1 194 ? 39.011 9.769 39.921 1.00 21.73 194 LEU A CA 1
ATOM 1559 C C . LEU A 1 194 ? 39.939 9.741 41.136 1.00 22.02 194 LEU A C 1
ATOM 1560 O O . LEU A 1 194 ? 39.470 9.845 42.266 1.00 21.02 194 LEU A O 1
ATOM 1565 N N . LYS A 1 195 ? 41.244 9.609 40.896 1.00 22.29 195 LYS A N 1
ATOM 1566 C CA . LYS A 1 195 ? 42.230 9.587 41.993 1.00 23.37 195 LYS A CA 1
ATOM 1567 C C . LYS A 1 195 ? 42.108 10.871 42.824 1.00 23.35 195 LYS A C 1
ATOM 1568 O O . LYS A 1 195 ? 42.111 10.824 44.059 1.00 22.75 195 LYS A O 1
ATOM 1574 N N . LYS A 1 196 ? 41.938 11.997 42.139 1.00 23.05 196 LYS A N 1
ATOM 1575 C CA . LYS A 1 196 ? 41.764 13.278 42.828 1.00 23.60 196 LYS A CA 1
ATOM 1576 C C . LYS A 1 196 ? 40.485 13.289 43.663 1.00 22.80 196 LYS A C 1
ATOM 1577 O O . LYS A 1 196 ? 40.507 13.710 44.822 1.00 22.87 196 LYS A O 1
ATOM 1583 N N . TRP A 1 197 ? 39.375 12.815 43.091 1.00 22.33 197 TRP A N 1
ATOM 1584 C CA . TRP A 1 197 ? 38.096 12.727 43.838 1.00 21.51 197 TRP A CA 1
ATOM 1585 C C . TRP A 1 197 ? 38.229 11.835 45.084 1.00 21.96 197 TRP A C 1
ATOM 1586 O O . TRP A 1 197 ? 37.722 12.167 46.152 1.00 21.83 197 TRP A O 1
ATOM 1597 N N . ILE A 1 198 ? 38.882 10.693 44.923 1.00 21.88 198 ILE A N 1
ATOM 1598 C CA . ILE A 1 198 ? 39.088 9.754 46.033 1.00 22.89 198 ILE A CA 1
ATOM 1599 C C . ILE A 1 198 ? 39.931 10.384 47.161 1.00 23.60 198 ILE A C 1
ATOM 1600 O O . ILE A 1 198 ? 39.681 10.138 48.355 1.00 23.00 198 ILE A O 1
ATOM 1605 N N . GLU A 1 199 ? 40.889 11.226 46.779 1.00 24.57 199 GLU A N 1
ATOM 1606 C CA . GLU A 1 199 ? 41.726 11.956 47.750 1.00 26.23 199 GLU A CA 1
ATOM 1607 C C . GLU A 1 199 ? 40.978 13.003 48.568 1.00 26.62 199 GLU A C 1
ATOM 1608 O O . GLU A 1 199 ? 41.401 13.343 49.679 1.00 26.65 199 GLU A O 1
ATOM 1614 N N . THR A 1 200 ? 39.896 13.540 48.011 1.00 25.99 200 THR A N 1
ATOM 1615 C CA . THR A 1 200 ? 39.205 14.681 48.621 1.00 25.83 200 THR A CA 1
ATOM 1616 C C . THR A 1 200 ? 37.773 14.411 49.115 1.00 24.74 200 THR A C 1
ATOM 1617 O O . THR A 1 200 ? 37.197 15.235 49.858 1.00 24.10 200 THR A O 1
ATOM 1621 N N . ARG A 1 201 ? 37.188 13.273 48.714 1.00 22.92 201 ARG A N 1
ATOM 1622 C CA . ARG A 1 201 ? 35.809 12.949 49.113 1.00 21.39 201 ARG A CA 1
ATOM 1623 C C . ARG A 1 201 ? 35.689 12.734 50.636 1.00 21.92 201 ARG A C 1
ATOM 1624 O O . ARG A 1 201 ? 36.666 12.359 51.278 1.00 21.52 201 ARG A O 1
ATOM 1632 N N . PRO A 1 202 ? 34.494 12.956 51.221 1.00 22.57 202 PRO A N 1
ATOM 1633 C CA . PRO A 1 202 ? 34.352 12.712 52.666 1.00 23.83 202 PRO A CA 1
ATOM 1634 C C . PRO A 1 202 ? 34.662 11.261 53.074 1.00 25.19 202 PRO A C 1
ATOM 1635 O O . PRO A 1 202 ? 34.314 10.303 52.350 1.00 24.00 202 PRO A O 1
ATOM 1639 N N . GLU A 1 203 ? 35.335 11.104 54.213 1.00 26.20 203 GLU A N 1
ATOM 1640 C CA . GLU A 1 203 ? 35.580 9.785 54.742 1.00 27.84 203 GLU A CA 1
ATOM 1641 C C . GLU A 1 203 ? 34.316 9.319 55.457 1.00 27.33 203 GLU A C 1
ATOM 1642 O O . GLU A 1 203 ? 33.878 9.940 56.425 1.00 26.22 203 GLU A O 1
ATOM 1648 N N . THR A 1 204 ? 33.698 8.251 54.951 1.00 26.17 204 THR A N 1
ATOM 1649 C CA . THR A 1 204 ? 32.466 7.730 55.551 1.00 25.89 204 THR A CA 1
ATOM 1650 C C . THR A 1 204 ? 32.547 6.207 55.657 1.00 26.33 204 THR A C 1
ATOM 1651 O O . THR A 1 204 ? 33.260 5.569 54.876 1.00 26.39 204 THR A O 1
ATOM 1655 N N . LYS A 1 205 ? 31.801 5.624 56.592 1.00 26.73 205 LYS A N 1
ATOM 1656 C CA . LYS A 1 205 ? 31.963 4.197 56.899 1.00 27.03 205 LYS A CA 1
ATOM 1657 C C . LYS A 1 205 ? 31.301 3.263 55.880 1.00 26.36 205 LYS A C 1
ATOM 1658 O O . LYS A 1 205 ? 31.612 2.060 55.838 1.00 26.03 205 LYS A O 1
ATOM 1664 N N . PHE A 1 206 ? 30.377 3.822 55.097 1.00 25.28 206 PHE A N 1
ATOM 1665 C CA . PHE A 1 206 ? 29.715 3.116 54.002 1.00 24.78 206 PHE A CA 1
ATOM 1666 C C . PHE A 1 206 ? 29.613 4.054 52.786 1.00 24.50 206 PHE A C 1
ATOM 1667 O O . PHE A 1 206 ? 29.908 5.271 52.875 1.00 23.07 206 PHE A O 1
ATOM 1676 N N . MET B 1 1 ? 23.393 25.712 50.395 1.00 24.80 1 MET B N 1
ATOM 1677 C CA . MET B 1 1 ? 24.137 26.967 50.691 1.00 26.58 1 MET B CA 1
ATOM 1678 C C . MET B 1 1 ? 23.419 28.131 50.001 1.00 23.52 1 MET B C 1
ATOM 1679 O O . MET B 1 1 ? 22.721 27.923 48.997 1.00 23.35 1 MET B O 1
ATOM 1684 N N . VAL B 1 2 ? 23.549 29.329 50.549 1.00 21.05 2 VAL B N 1
ATOM 1685 C CA . VAL B 1 2 ? 22.826 30.460 50.004 1.00 19.52 2 VAL B CA 1
ATOM 1686 C C . VAL B 1 2 ? 23.154 30.656 48.509 1.00 19.29 2 VAL B C 1
ATOM 1687 O O . VAL B 1 2 ? 24.306 30.541 48.087 1.00 18.97 2 VAL B O 1
ATOM 1691 N N . HIS B 1 3 ? 22.136 30.965 47.723 1.00 19.47 3 HIS B N 1
ATOM 1692 C CA . HIS B 1 3 ? 22.362 31.258 46.313 1.00 19.66 3 HIS B CA 1
ATOM 1693 C C . HIS B 1 3 ? 21.996 32.693 45.959 1.00 18.06 3 HIS B C 1
ATOM 1694 O O . HIS B 1 3 ? 20.861 33.121 46.185 1.00 18.34 3 HIS B O 1
ATOM 1701 N N . TYR B 1 4 ? 22.960 33.413 45.391 1.00 17.13 4 TYR B N 1
ATOM 1702 C CA . TYR B 1 4 ? 22.748 34.753 44.840 1.00 17.32 4 TYR B CA 1
ATOM 1703 C C . TYR B 1 4 ? 22.776 34.771 43.322 1.00 17.09 4 TYR B C 1
ATOM 1704 O O . TYR B 1 4 ? 23.655 34.169 42.699 1.00 16.47 4 TYR B O 1
ATOM 1713 N N . LYS B 1 5 ? 21.810 35.478 42.745 1.00 16.82 5 LYS B N 1
ATOM 1714 C CA . LYS B 1 5 ? 21.760 35.710 41.301 1.00 17.69 5 LYS B CA 1
ATOM 1715 C C . LYS B 1 5 ? 21.632 37.209 41.108 1.00 17.47 5 LYS B C 1
ATOM 1716 O O . LYS B 1 5 ? 20.776 37.848 41.738 1.00 18.15 5 LYS B O 1
ATOM 1722 N N . LEU B 1 6 ? 22.507 37.778 40.287 1.00 17.17 6 LEU B N 1
ATOM 1723 C CA . LEU B 1 6 ? 22.352 39.162 39.868 1.00 16.83 6 LEU B CA 1
ATOM 1724 C C . LEU B 1 6 ? 22.031 39.213 38.379 1.00 17.41 6 LEU B C 1
ATOM 1725 O O . LEU B 1 6 ? 22.799 38.704 37.540 1.00 16.94 6 LEU B O 1
ATOM 1730 N N . THR B 1 7 ? 20.931 39.886 38.042 1.00 17.43 7 THR B N 1
ATOM 1731 C CA . THR B 1 7 ? 20.568 40.049 36.622 1.00 17.13 7 THR B CA 1
ATOM 1732 C C . THR B 1 7 ? 20.692 41.515 36.177 1.00 16.67 7 THR B C 1
ATOM 1733 O O . THR B 1 7 ? 20.171 42.417 36.841 1.00 15.99 7 THR B O 1
ATOM 1737 N N . TYR B 1 8 ? 21.393 41.730 35.060 1.00 15.95 8 TYR B N 1
ATOM 1738 C CA . TYR B 1 8 ? 21.645 43.063 34.516 1.00 16.75 8 TYR B CA 1
ATOM 1739 C C . TYR B 1 8 ? 21.996 42.929 33.038 1.00 16.88 8 TYR B C 1
ATOM 1740 O O . TYR B 1 8 ? 21.886 41.843 32.480 1.00 16.24 8 TYR B O 1
ATOM 1749 N N . PHE B 1 9 ? 22.363 44.038 32.396 1.00 17.07 9 PHE B N 1
ATOM 1750 C CA . PHE B 1 9 ? 22.862 43.988 31.034 1.00 18.02 9 PHE B CA 1
ATOM 1751 C C . PHE B 1 9 ? 24.292 43.489 30.984 1.00 18.53 9 PHE B C 1
ATOM 1752 O O . PHE B 1 9 ? 24.983 43.424 32.013 1.00 17.40 9 PHE B O 1
ATOM 1760 N N . ALA B 1 10 ? 24.738 43.158 29.770 1.00 18.56 10 ALA B N 1
ATOM 1761 C CA . ALA B 1 10 ? 26.133 42.830 29.521 1.00 18.53 10 ALA B CA 1
ATOM 1762 C C . ALA B 1 10 ? 26.979 44.109 29.529 1.00 18.97 10 ALA B C 1
ATOM 1763 O O . ALA B 1 10 ? 27.404 44.628 28.483 1.00 17.44 10 ALA B O 1
ATOM 1765 N N . GLY B 1 11 ? 27.209 44.617 30.730 1.00 18.42 11 GLY B N 1
ATOM 1766 C CA . GLY B 1 11 ? 27.985 45.815 30.904 1.00 19.30 11 GLY B CA 1
ATOM 1767 C C . GLY B 1 11 ? 28.166 46.062 32.386 1.00 20.08 11 GLY B C 1
ATOM 1768 O O . GLY B 1 11 ? 27.561 45.383 33.233 1.00 18.89 11 GLY B O 1
ATOM 1769 N N . ARG B 1 12 ? 29.008 47.038 32.690 1.00 19.98 12 ARG B N 1
ATOM 1770 C CA . ARG B 1 12 ? 29.243 47.411 34.093 1.00 20.02 12 ARG B CA 1
ATOM 1771 C C . ARG B 1 12 ? 28.054 48.170 34.661 1.00 19.53 12 ARG B C 1
ATOM 1772 O O . ARG B 1 12 ? 27.339 47.645 35.529 1.00 17.95 12 ARG B O 1
ATOM 1780 N N . GLY B 1 13 ? 27.832 49.375 34.140 1.00 19.03 13 GLY B N 1
ATOM 1781 C CA . GLY B 1 13 ? 26.657 50.184 34.465 1.00 20.36 13 GLY B CA 1
ATOM 1782 C C . GLY B 1 13 ? 26.331 50.197 35.963 1.00 20.01 13 GLY B C 1
ATOM 1783 O O . GLY B 1 13 ? 27.220 50.312 36.814 1.00 19.22 13 GLY B O 1
ATOM 1784 N N . LEU B 1 14 ? 25.057 50.027 36.265 1.00 20.23 14 LEU B N 1
ATOM 1785 C CA . LEU B 1 14 ? 24.561 50.054 37.644 1.00 20.01 14 LEU B CA 1
ATOM 1786 C C . LEU B 1 14 ? 24.884 48.800 38.447 1.00 19.46 14 LEU B C 1
ATOM 1787 O O . LEU B 1 14 ? 24.805 48.826 39.679 1.00 19.58 14 LEU B O 1
ATOM 1792 N N . ALA B 1 15 ? 25.184 47.693 37.769 1.00 18.14 15 ALA B N 1
ATOM 1793 C CA . ALA B 1 15 ? 25.469 46.443 38.482 1.00 17.11 15 ALA B CA 1
ATOM 1794 C C . ALA B 1 15 ? 26.877 46.378 39.037 1.00 16.37 15 ALA B C 1
ATOM 1795 O O . ALA B 1 15 ? 27.121 45.640 39.964 1.00 16.62 15 ALA B O 1
ATOM 1797 N N . GLU B 1 16 ? 27.809 47.118 38.455 1.00 16.21 16 GLU B N 1
ATOM 1798 C CA . GLU B 1 16 ? 29.217 46.830 38.717 1.00 16.39 16 GLU B CA 1
ATOM 1799 C C . GLU B 1 16 ? 29.652 46.994 40.180 1.00 15.74 16 GLU B C 1
ATOM 1800 O O . GLU B 1 16 ? 30.394 46.134 40.701 1.00 16.33 16 GLU B O 1
ATOM 1806 N N . PRO B 1 17 ? 29.214 48.063 40.856 1.00 15.35 17 PRO B N 1
ATOM 1807 C CA . PRO B 1 17 ? 29.596 48.069 42.285 1.00 15.75 17 PRO B CA 1
ATOM 1808 C C . PRO B 1 17 ? 29.051 46.860 43.072 1.00 15.84 17 PRO B C 1
ATOM 1809 O O . PRO B 1 17 ? 29.687 46.444 44.027 1.00 15.98 17 PRO B O 1
ATOM 1813 N N . ILE B 1 18 ? 27.900 46.307 42.664 1.00 15.93 18 ILE B N 1
ATOM 1814 C CA . ILE B 1 18 ? 27.341 45.107 43.324 1.00 15.66 18 ILE B CA 1
ATOM 1815 C C . ILE B 1 18 ? 28.282 43.912 43.084 1.00 15.77 18 ILE B C 1
ATOM 1816 O O . ILE B 1 18 ? 28.660 43.181 44.018 1.00 15.31 18 ILE B O 1
ATOM 1821 N N . ARG B 1 19 ? 28.646 43.709 41.822 1.00 16.10 19 ARG B N 1
ATOM 1822 C CA . ARG B 1 19 ? 29.643 42.677 41.468 1.00 16.21 19 ARG B CA 1
ATOM 1823 C C . ARG B 1 19 ? 30.934 42.826 42.301 1.00 16.69 19 ARG B C 1
ATOM 1824 O O . ARG B 1 19 ? 31.540 41.825 42.697 1.00 15.94 19 ARG B O 1
ATOM 1832 N N . GLN B 1 20 ? 31.327 44.069 42.577 1.00 16.25 20 GLN B N 1
ATOM 1833 C CA . GLN B 1 20 ? 32.556 44.323 43.335 1.00 17.13 20 GLN B CA 1
ATOM 1834 C C . GLN B 1 20 ? 32.388 44.054 44.837 1.00 16.91 20 GLN B C 1
ATOM 1835 O O . GLN B 1 20 ? 33.319 43.577 45.484 1.00 16.53 20 GLN B O 1
ATOM 1841 N N . ILE B 1 21 ? 31.197 44.312 45.363 1.00 16.51 21 ILE B N 1
ATOM 1842 C CA . ILE B 1 21 ? 30.876 43.862 46.741 1.00 16.70 21 ILE B CA 1
ATOM 1843 C C . ILE B 1 21 ? 31.049 42.339 46.866 1.00 16.67 21 ILE B C 1
ATOM 1844 O O . ILE B 1 21 ? 31.654 41.849 47.830 1.00 16.34 21 ILE B O 1
ATOM 1849 N N . PHE B 1 22 ? 30.535 41.575 45.904 1.00 16.24 22 PHE B N 1
ATOM 1850 C CA . PHE B 1 22 ? 30.660 40.102 46.006 1.00 17.02 22 PHE B CA 1
ATOM 1851 C C . PHE B 1 22 ? 32.112 39.670 45.961 1.00 17.50 22 PHE B C 1
ATOM 1852 O O . PHE B 1 22 ? 32.527 38.774 46.715 1.00 18.26 22 PHE B O 1
ATOM 1860 N N . ALA B 1 23 ? 32.888 40.287 45.066 1.00 18.30 23 ALA B N 1
ATOM 1861 C CA . ALA B 1 23 ? 34.335 39.991 44.960 1.00 18.75 23 ALA B CA 1
ATOM 1862 C C . ALA B 1 23 ? 35.063 40.251 46.264 1.00 19.34 23 ALA B C 1
ATOM 1863 O O . ALA B 1 23 ? 35.824 39.411 46.721 1.00 19.83 23 ALA B O 1
ATOM 1865 N N . LEU B 1 24 ? 34.845 41.429 46.848 1.00 19.60 24 LEU B N 1
ATOM 1866 C CA . LEU B 1 24 ? 35.453 41.776 48.134 1.00 20.20 24 LEU B CA 1
ATOM 1867 C C . LEU B 1 24 ? 35.023 40.844 49.259 1.00 19.75 24 LEU B C 1
ATOM 1868 O O . LEU B 1 24 ? 35.809 40.551 50.160 1.00 20.60 24 LEU B O 1
ATOM 1873 N N . ALA B 1 25 ? 33.791 40.348 49.194 1.00 19.46 25 ALA B N 1
ATOM 1874 C CA . ALA B 1 25 ? 33.308 39.429 50.216 1.00 19.70 25 ALA B CA 1
ATOM 1875 C C . ALA B 1 25 ? 33.793 37.998 49.971 1.00 20.11 25 ALA B C 1
ATOM 1876 O O . ALA B 1 25 ? 33.689 37.152 50.851 1.00 20.92 25 ALA B O 1
ATOM 1878 N N . GLY B 1 26 ? 34.329 37.733 48.781 1.00 20.53 26 GLY B N 1
ATOM 1879 C CA . GLY B 1 26 ? 34.640 36.359 48.376 1.00 21.16 26 GLY B CA 1
ATOM 1880 C C . GLY B 1 26 ? 33.394 35.500 48.253 1.00 21.33 26 GLY B C 1
ATOM 1881 O O . GLY B 1 26 ? 33.440 34.287 48.463 1.00 21.05 26 GLY B O 1
ATOM 1882 N N . GLN B 1 27 ? 32.273 36.124 47.891 1.00 20.02 27 GLN B N 1
ATOM 1883 C CA . GLN B 1 27 ? 30.989 35.449 47.829 1.00 20.29 27 GLN B CA 1
ATOM 1884 C C . GLN B 1 27 ? 30.655 35.141 46.366 1.00 21.08 27 GLN B C 1
ATOM 1885 O O . GLN B 1 27 ? 30.536 36.063 45.544 1.00 20.19 27 GLN B O 1
ATOM 1891 N N . LYS B 1 28 ? 30.504 33.851 46.062 1.00 21.21 28 LYS B N 1
ATOM 1892 C CA . LYS B 1 28 ? 30.167 33.405 44.717 1.00 22.33 28 LYS B CA 1
ATOM 1893 C C . LYS B 1 28 ? 28.731 33.806 44.392 1.00 20.52 28 LYS B C 1
ATOM 1894 O O . LYS B 1 28 ? 27.893 33.847 45.280 1.00 19.40 28 LYS B O 1
ATOM 1900 N N . TYR B 1 29 ? 28.462 34.123 43.121 1.00 19.39 29 TYR B N 1
ATOM 1901 C CA . TYR B 1 29 ? 27.103 34.489 42.678 1.00 18.76 29 TYR B CA 1
ATOM 1902 C C . TYR B 1 29 ? 26.934 34.158 41.199 1.00 18.63 29 TYR B C 1
ATOM 1903 O O . TYR B 1 29 ? 27.914 33.939 40.489 1.00 18.46 29 TYR B O 1
ATOM 1912 N N . GLU B 1 30 ? 25.684 34.107 40.749 1.00 18.26 30 GLU B N 1
ATOM 1913 C CA . GLU B 1 30 ? 25.381 33.857 39.350 1.00 18.62 30 GLU B CA 1
ATOM 1914 C C . GLU B 1 30 ? 25.188 35.208 38.671 1.00 18.42 30 GLU B C 1
ATOM 1915 O O . GLU B 1 30 ? 24.286 35.966 39.021 1.00 18.13 30 GLU B O 1
ATOM 1921 N N . ASP B 1 31 ? 26.061 35.505 37.717 1.00 18.37 31 ASP B N 1
ATOM 1922 C CA . ASP B 1 31 ? 26.109 36.810 37.062 1.00 18.70 31 ASP B CA 1
ATOM 1923 C C . ASP B 1 31 ? 25.352 36.672 35.744 1.00 18.77 31 ASP B C 1
ATOM 1924 O O . ASP B 1 31 ? 25.926 36.217 34.761 1.00 19.10 31 ASP B O 1
ATOM 1929 N N . VAL B 1 32 ? 24.079 37.049 35.727 1.00 18.36 32 VAL B N 1
ATOM 1930 C CA . VAL B 1 32 ? 23.266 36.944 34.502 1.00 18.10 32 VAL B CA 1
ATOM 1931 C C . VAL B 1 32 ? 23.312 38.257 33.715 1.00 18.71 32 VAL B C 1
ATOM 1932 O O . VAL B 1 32 ? 23.055 39.338 34.275 1.00 17.69 32 VAL B O 1
ATOM 1936 N N . ARG B 1 33 ? 23.633 38.163 32.424 1.00 18.73 33 ARG B N 1
ATOM 1937 C CA . ARG B 1 33 ? 23.865 39.365 31.607 1.00 19.05 33 ARG B CA 1
ATOM 1938 C C . ARG B 1 33 ? 23.105 39.317 30.315 1.00 19.36 33 ARG B C 1
ATOM 1939 O O . ARG B 1 33 ? 23.277 38.376 29.535 1.00 19.04 33 ARG B O 1
ATOM 1947 N N . TYR B 1 34 ? 22.262 40.328 30.103 1.00 18.28 34 TYR B N 1
ATOM 1948 C CA . TYR B 1 34 ? 21.396 40.392 28.930 1.00 19.27 34 TYR B CA 1
ATOM 1949 C C . TYR B 1 34 ? 21.889 41.396 27.916 1.00 18.57 34 TYR B C 1
ATOM 1950 O O . TYR B 1 34 ? 22.276 42.495 28.262 1.00 17.44 34 TYR B O 1
ATOM 1959 N N . THR B 1 35 ? 21.797 41.036 26.641 1.00 18.97 35 THR B N 1
ATOM 1960 C CA . THR B 1 35 ? 21.883 42.041 25.587 1.00 19.65 35 THR B CA 1
ATOM 1961 C C . THR B 1 35 ? 20.651 42.944 25.596 1.00 20.61 35 THR B C 1
ATOM 1962 O O . THR B 1 35 ? 19.616 42.608 26.187 1.00 19.43 35 THR B O 1
ATOM 1966 N N . PHE B 1 36 ? 20.760 44.102 24.936 1.00 21.69 36 PHE B N 1
ATOM 1967 C CA . PHE B 1 36 ? 19.604 44.967 24.739 1.00 22.56 36 PHE B CA 1
ATOM 1968 C C . PHE B 1 36 ? 18.507 44.260 23.920 1.00 23.00 36 PHE B C 1
ATOM 1969 O O . PHE B 1 36 ? 17.341 44.554 24.086 1.00 22.75 36 PHE B O 1
ATOM 1977 N N . GLN B 1 37 ? 18.889 43.337 23.039 1.00 22.51 37 GLN B N 1
ATOM 1978 C CA . GLN B 1 37 ? 17.907 42.581 22.247 1.00 23.20 37 GLN B CA 1
ATOM 1979 C C . GLN B 1 37 ? 17.111 41.542 23.089 1.00 23.14 37 GLN B C 1
ATOM 1980 O O . GLN B 1 37 ? 15.927 41.312 22.866 1.00 22.44 37 GLN B O 1
ATOM 1986 N N . GLU B 1 38 ? 17.787 40.917 24.051 1.00 22.57 38 GLU B N 1
ATOM 1987 C CA . GLU B 1 38 ? 17.198 39.834 24.833 1.00 22.12 38 GLU B CA 1
ATOM 1988 C C . GLU B 1 38 ? 16.384 40.384 25.999 1.00 22.06 38 GLU B C 1
ATOM 1989 O O . GLU B 1 38 ? 15.386 39.798 26.413 1.00 21.12 38 GLU B O 1
ATOM 1995 N N . TRP B 1 39 ? 16.810 41.531 26.516 1.00 21.94 39 TRP B N 1
ATOM 1996 C CA . TRP B 1 39 ? 16.249 42.045 27.765 1.00 22.08 39 TRP B CA 1
ATOM 1997 C C . TRP B 1 39 ? 14.715 42.247 27.781 1.00 22.29 39 TRP B C 1
ATOM 1998 O O . TRP B 1 39 ? 14.059 41.817 28.734 1.00 20.62 39 TRP B O 1
ATOM 2009 N N . PRO B 1 40 ? 14.139 42.902 26.741 1.00 23.16 40 PRO B N 1
ATOM 2010 C CA . PRO B 1 40 ? 12.726 43.355 26.853 1.00 23.96 40 PRO B CA 1
ATOM 2011 C C . PRO B 1 40 ? 11.689 42.314 27.262 1.00 24.42 40 PRO B C 1
ATOM 2012 O O . PRO B 1 40 ? 10.832 42.618 28.082 1.00 24.73 40 PRO B O 1
ATOM 2016 N N . LYS B 1 41 ? 11.771 41.102 26.7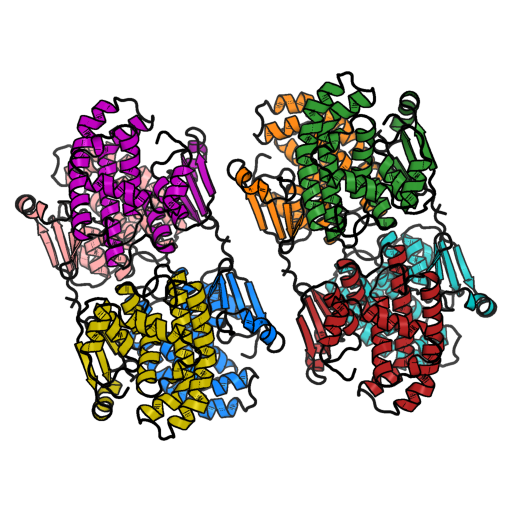23 1.00 24.33 41 LYS B N 1
ATOM 2017 C CA . LYS B 1 41 ? 10.789 40.062 27.033 1.00 25.18 41 LYS B CA 1
ATOM 2018 C C . LYS B 1 41 ? 10.878 39.580 28.476 1.00 24.90 41 LYS B C 1
ATOM 2019 O O . LYS B 1 41 ? 9.990 38.853 28.938 1.00 24.40 41 LYS B O 1
ATOM 2025 N N . HIS B 1 42 ? 11.949 39.951 29.176 1.00 23.95 42 HIS B N 1
ATOM 2026 C CA . HIS B 1 42 ? 12.101 39.572 30.595 1.00 23.64 42 HIS B CA 1
ATOM 2027 C C . HIS B 1 42 ? 11.674 40.679 31.563 1.00 24.29 42 HIS B C 1
ATOM 2028 O O . HIS B 1 42 ? 11.754 40.503 32.783 1.00 23.28 42 HIS B O 1
ATOM 2035 N N . LYS B 1 43 ? 11.248 41.813 31.012 1.00 23.46 43 LYS B N 1
ATOM 2036 C CA . LYS B 1 43 ? 10.858 42.994 31.799 1.00 24.61 43 LYS B CA 1
ATOM 2037 C C . LYS B 1 43 ? 9.835 42.669 32.907 1.00 24.68 43 LYS B C 1
ATOM 2038 O O . LYS B 1 43 ? 10.011 43.045 34.073 1.00 23.88 43 LYS B O 1
ATOM 2044 N N . ASP B 1 44 ? 8.780 41.948 32.532 1.00 24.61 44 ASP B N 1
ATOM 2045 C CA . ASP B 1 44 ? 7.697 41.619 33.455 1.00 24.91 44 ASP B CA 1
ATOM 2046 C C . ASP B 1 44 ? 8.078 40.674 34.597 1.00 24.24 44 ASP B C 1
ATOM 2047 O O . ASP B 1 44 ? 7.306 40.517 35.552 1.00 24.84 44 ASP B O 1
ATOM 2052 N N . GLU B 1 45 ? 9.238 40.030 34.493 1.00 22.83 45 GLU B N 1
ATOM 2053 C CA . GLU B 1 45 ? 9.772 39.201 35.600 1.00 22.29 45 GLU B CA 1
ATOM 2054 C C . GLU B 1 45 ? 10.211 40.010 36.834 1.00 21.52 45 GLU B C 1
ATOM 2055 O O . GLU B 1 45 ? 10.356 39.447 37.915 1.00 21.31 45 GLU B O 1
ATOM 2061 N N . MET B 1 46 ? 10.453 41.306 36.633 1.00 20.37 46 MET B N 1
ATOM 2062 C CA . MET B 1 46 ? 11.162 42.173 37.599 1.00 20.00 46 MET B CA 1
ATOM 2063 C C . MET B 1 46 ? 10.197 43.084 38.366 1.00 20.05 46 MET B C 1
ATOM 2064 O O . MET B 1 46 ? 9.204 43.558 37.786 1.00 19.86 46 MET B O 1
ATOM 2069 N N . PRO B 1 47 ? 10.467 43.318 39.664 1.00 19.62 47 PRO B N 1
ATOM 2070 C CA . PRO B 1 47 ? 9.545 44.085 40.533 1.00 19.46 47 PRO B CA 1
ATOM 2071 C C . PRO B 1 47 ? 9.064 45.443 39.965 1.00 19.72 47 PRO B C 1
ATOM 2072 O O . PRO B 1 47 ? 7.892 45.788 40.107 1.00 19.71 47 PRO B O 1
ATOM 2076 N N . PHE B 1 48 ? 9.966 46.191 39.347 1.00 18.67 48 PHE B N 1
ATOM 2077 C CA . PHE B 1 48 ? 9.646 47.467 38.740 1.00 19.40 48 PHE B CA 1
ATOM 2078 C C . PHE B 1 48 ? 9.908 47.479 37.234 1.00 19.19 48 PHE B C 1
ATOM 2079 O O . PHE B 1 48 ? 10.163 48.540 36.653 1.00 19.16 48 PHE B O 1
ATOM 2087 N N . GLY B 1 49 ? 9.880 46.297 36.610 1.00 19.98 49 GLY B N 1
ATOM 2088 C CA . GLY B 1 49 ? 10.157 46.185 35.158 1.00 19.79 49 GLY B CA 1
ATOM 2089 C C . GLY B 1 49 ? 11.552 46.619 34.724 1.00 20.31 49 GLY B C 1
ATOM 2090 O O . GLY B 1 49 ? 11.794 46.884 33.529 1.00 20.05 49 GLY B O 1
ATOM 2091 N N . GLN B 1 50 ? 12.492 46.651 35.676 1.00 19.59 50 GLN B N 1
ATOM 2092 C CA . GLN B 1 50 ? 13.855 47.129 35.407 1.00 20.83 50 GLN B CA 1
ATOM 2093 C C . GLN B 1 50 ? 14.927 46.251 36.066 1.00 19.26 50 GLN B C 1
ATOM 2094 O O . GLN B 1 50 ? 14.609 45.385 36.897 1.00 17.66 50 GLN B O 1
ATOM 2100 N N . ILE B 1 51 ? 16.176 46.482 35.653 1.00 17.99 51 ILE B N 1
ATOM 2101 C CA . ILE B 1 51 ? 17.375 45.824 36.193 1.00 17.51 51 ILE B CA 1
ATOM 2102 C C . ILE B 1 51 ? 18.393 46.905 36.641 1.00 17.13 51 ILE B C 1
ATOM 2103 O O . ILE B 1 51 ? 18.396 47.995 36.070 1.00 16.71 51 ILE B O 1
ATOM 2108 N N . PRO B 1 52 ? 19.299 46.590 37.597 1.00 15.87 52 PRO B N 1
ATOM 2109 C CA . PRO B 1 52 ? 19.591 45.239 38.116 1.00 15.57 52 PRO B CA 1
ATOM 2110 C C . PRO B 1 52 ? 18.571 44.701 39.108 1.00 15.81 52 PRO B C 1
ATOM 2111 O O . PRO B 1 52 ? 17.867 45.475 39.743 1.00 14.60 52 PRO B O 1
ATOM 2115 N N . VAL B 1 53 ? 18.497 43.371 39.237 1.00 15.28 53 VAL B N 1
ATOM 2116 C CA . VAL B 1 53 ? 17.680 42.746 40.273 1.00 16.00 53 VAL B CA 1
ATOM 2117 C C . VAL B 1 53 ? 18.490 41.619 40.879 1.00 15.97 53 VAL B C 1
ATOM 2118 O O . VAL B 1 53 ? 19.070 40.809 40.150 1.00 15.09 53 VAL B O 1
ATOM 2122 N N . LEU B 1 54 ? 18.521 41.589 42.209 1.00 15.94 54 LEU B N 1
ATOM 2123 C CA . LEU B 1 54 ? 19.209 40.520 42.941 1.00 15.73 54 LEU B CA 1
ATOM 2124 C C . LEU B 1 54 ? 18.185 39.439 43.296 1.00 17.07 54 LEU B C 1
ATOM 2125 O O . LEU B 1 54 ? 17.065 39.754 43.632 1.00 17.03 54 LEU B O 1
ATOM 2130 N N . GLU B 1 55 ? 18.563 38.165 43.211 1.00 17.21 55 GLU B N 1
ATOM 2131 C CA . GLU B 1 55 ? 17.789 37.138 43.890 1.00 17.79 55 GLU B CA 1
ATOM 2132 C C . GLU B 1 55 ? 18.610 36.492 44.991 1.00 18.73 55 GLU B C 1
ATOM 2133 O O . GLU B 1 55 ? 19.704 36.033 44.738 1.00 19.54 55 GLU B O 1
ATOM 2139 N N . GLU B 1 56 ? 18.072 36.458 46.207 1.00 19.23 56 GLU B N 1
ATOM 2140 C CA . GLU B 1 56 ? 18.678 35.668 47.279 1.00 19.09 56 GLU B CA 1
ATOM 2141 C C . GLU B 1 56 ? 17.716 34.529 47.622 1.00 18.94 56 GLU B C 1
ATOM 2142 O O . GLU B 1 56 ? 16.588 34.779 48.066 1.00 18.59 56 GLU B O 1
ATOM 2148 N N . ASP B 1 57 ? 18.145 33.296 47.386 1.00 19.42 57 ASP B N 1
ATOM 2149 C CA . ASP B 1 57 ? 17.309 32.114 47.656 1.00 20.17 57 ASP B CA 1
ATOM 2150 C C . ASP B 1 57 ? 15.924 32.295 47.034 1.00 20.57 57 ASP B C 1
ATOM 2151 O O . ASP B 1 57 ? 14.877 31.985 47.638 1.00 20.87 57 ASP B O 1
ATOM 2156 N N . GLY B 1 58 ? 15.937 32.836 45.818 1.00 20.37 58 GLY B N 1
ATOM 2157 C CA . GLY B 1 58 ? 14.723 33.054 45.031 1.00 21.02 58 GLY B CA 1
ATOM 2158 C C . GLY B 1 58 ? 13.883 34.274 45.375 1.00 21.26 58 GLY B C 1
ATOM 2159 O O . GLY B 1 58 ? 12.831 34.456 44.773 1.00 21.98 58 GLY B O 1
ATOM 2160 N N . LYS B 1 59 ? 14.305 35.078 46.362 1.00 19.59 59 LYS B N 1
ATOM 2161 C CA . LYS B 1 59 ? 13.577 36.301 46.723 1.00 20.19 59 LYS B CA 1
ATOM 2162 C C . LYS B 1 59 ? 14.200 37.465 45.937 1.00 18.15 59 LYS B C 1
ATOM 2163 O O . LYS B 1 59 ? 15.412 37.682 46.024 1.00 18.41 59 LYS B O 1
ATOM 2169 N N . GLN B 1 60 ? 13.385 38.204 45.178 1.00 17.35 60 GLN B N 1
ATOM 2170 C CA . GLN B 1 60 ? 13.881 39.309 44.377 1.00 16.94 60 GLN B CA 1
ATOM 2171 C C . GLN B 1 60 ? 14.019 40.598 45.190 1.00 16.11 60 GLN B C 1
ATOM 2172 O O . GLN B 1 60 ? 13.161 40.909 46.003 1.00 16.79 60 GLN B O 1
ATOM 2178 N N . LEU B 1 61 ? 15.105 41.322 44.940 1.00 15.39 61 LEU B N 1
ATOM 2179 C CA . LEU B 1 61 ? 15.320 42.675 45.449 1.00 16.27 61 LEU B CA 1
ATOM 2180 C C . LEU B 1 61 ? 15.801 43.529 44.274 1.00 15.43 61 LEU B C 1
ATOM 2181 O O . LEU B 1 61 ? 16.908 43.294 43.767 1.00 15.13 61 LEU B O 1
ATOM 2186 N N . ALA B 1 62 ? 14.987 44.512 43.866 1.00 14.81 62 ALA B N 1
ATOM 2187 C CA . ALA B 1 62 ? 15.336 45.479 42.837 1.00 15.44 62 ALA B CA 1
ATOM 2188 C C . ALA B 1 62 ? 16.024 46.751 43.405 1.00 15.29 62 ALA B C 1
ATOM 2189 O O . ALA B 1 62 ? 16.133 46.911 44.631 1.00 16.20 62 ALA B O 1
ATOM 2191 N N . GLN B 1 63 ? 16.424 47.648 42.498 1.00 15.38 63 GLN B N 1
ATOM 2192 C CA . GLN B 1 63 ? 17.035 48.957 42.781 1.00 15.15 63 GLN B CA 1
ATOM 2193 C C . GLN B 1 63 ? 18.504 48.846 43.192 1.00 15.10 63 GLN B C 1
ATOM 2194 O O . GLN B 1 63 ? 18.822 48.385 44.289 1.00 14.60 63 GLN B O 1
ATOM 2200 N N . SER B 1 64 ? 19.405 49.305 42.310 1.00 15.52 64 SER B N 1
ATOM 2201 C CA . SER B 1 64 ? 20.851 49.080 42.470 1.00 15.31 64 SER B CA 1
ATOM 2202 C C . SER B 1 64 ? 21.414 49.529 43.839 1.00 15.66 64 SER B C 1
ATOM 2203 O O . SER B 1 64 ? 22.231 48.804 44.421 1.00 15.05 64 SER B O 1
ATOM 2206 N N . PHE B 1 65 ? 20.975 50.684 44.363 1.00 15.05 65 PHE B N 1
ATOM 2207 C CA . PHE B 1 65 ? 21.471 51.148 45.684 1.00 16.19 65 PHE B CA 1
ATOM 2208 C C . PHE B 1 65 ? 20.911 50.354 46.852 1.00 15.77 65 PHE B C 1
ATOM 2209 O O . PHE B 1 65 ? 21.594 50.189 47.867 1.00 15.76 65 PHE B O 1
ATOM 2217 N N . ALA B 1 66 ? 19.674 49.870 46.699 1.00 15.25 66 ALA B N 1
ATOM 2218 C CA . ALA B 1 66 ? 19.050 49.016 47.694 1.00 15.04 66 ALA B CA 1
ATOM 2219 C C . ALA B 1 66 ? 19.809 47.697 47.768 1.00 15.02 66 ALA B C 1
ATOM 2220 O O . ALA B 1 66 ? 20.115 47.222 48.863 1.00 13.56 66 ALA B O 1
ATOM 2222 N N . ILE B 1 67 ? 20.116 47.120 46.607 1.00 14.84 67 ILE B N 1
ATOM 2223 C CA . ILE B 1 67 ? 20.931 45.909 46.517 1.00 14.30 67 ILE B CA 1
ATOM 2224 C C . ILE B 1 67 ? 22.329 46.130 47.113 1.00 15.06 67 ILE B C 1
ATOM 2225 O O . ILE B 1 67 ? 22.802 45.293 47.900 1.00 15.70 67 ILE B O 1
ATOM 2230 N N . ALA B 1 68 ? 23.006 47.213 46.698 1.00 15.06 68 ALA B N 1
ATOM 2231 C CA . ALA B 1 68 ? 24.362 47.501 47.174 1.00 15.42 68 ALA B CA 1
ATOM 2232 C C . ALA B 1 68 ? 24.360 47.629 48.701 1.00 15.44 68 ALA B C 1
ATOM 2233 O O . ALA B 1 68 ? 25.234 47.070 49.370 1.00 14.65 68 ALA B O 1
ATOM 2235 N N . ARG B 1 69 ? 23.371 48.345 49.249 1.00 15.83 69 ARG B N 1
ATOM 2236 C CA . ARG B 1 69 ? 23.330 48.585 50.721 1.00 16.61 69 ARG B CA 1
ATOM 2237 C C . ARG B 1 69 ? 23.069 47.275 51.478 1.00 17.04 69 ARG B C 1
ATOM 2238 O O . ARG B 1 69 ? 23.744 46.963 52.459 1.00 15.96 69 ARG B O 1
ATOM 2246 N N . TYR B 1 70 ? 22.081 46.526 51.001 1.00 15.83 70 TYR B N 1
ATOM 2247 C CA . TYR B 1 70 ? 21.751 45.215 51.581 1.00 15.79 70 TYR B CA 1
ATOM 2248 C C . TYR B 1 70 ? 22.982 44.294 51.726 1.00 15.16 70 TYR B C 1
ATOM 2249 O O . TYR B 1 70 ? 23.281 43.794 52.829 1.00 13.34 70 TYR B O 1
ATOM 2258 N N . LEU B 1 71 ? 23.698 44.079 50.613 1.00 15.40 71 LEU B N 1
ATOM 2259 C CA . LEU B 1 71 ? 24.898 43.252 50.613 1.00 15.48 71 LEU B CA 1
ATOM 2260 C C . LEU B 1 71 ? 26.057 43.882 51.379 1.00 16.25 71 LEU B C 1
ATOM 2261 O O . LEU B 1 71 ? 26.801 43.179 52.085 1.00 16.28 71 LEU B O 1
ATOM 2266 N N . SER B 1 72 ? 26.184 45.199 51.295 1.00 15.04 72 SER B N 1
ATOM 2267 C CA . SER B 1 72 ? 27.237 45.892 52.022 1.00 16.81 72 SER B CA 1
ATOM 2268 C C . SER B 1 72 ? 27.038 45.749 53.530 1.00 17.14 72 SER B C 1
ATOM 2269 O O . SER B 1 72 ? 28.000 45.553 54.272 1.00 17.40 72 SER B O 1
ATOM 2272 N N . ARG B 1 73 ? 25.793 45.847 53.979 1.00 17.54 73 ARG B N 1
ATOM 2273 C CA . ARG B 1 73 ? 25.526 45.586 55.398 1.00 19.31 73 ARG B CA 1
ATOM 2274 C C . ARG B 1 73 ? 25.896 44.178 55.797 1.00 18.57 73 ARG B C 1
ATOM 2275 O O . ARG B 1 73 ? 26.490 43.959 56.865 1.00 18.75 73 ARG B O 1
ATOM 2283 N N . LYS B 1 74 ? 25.564 43.209 54.949 1.00 17.61 74 LYS B N 1
ATOM 2284 C CA . LYS B 1 74 ? 25.831 41.799 55.270 1.00 18.68 74 LYS B CA 1
ATOM 2285 C C . LYS B 1 74 ? 27.341 41.525 55.311 1.00 17.86 74 LYS B C 1
ATOM 2286 O O . LYS B 1 74 ? 27.823 40.709 56.116 1.00 18.69 74 LYS B O 1
ATOM 2292 N N . PHE B 1 75 ? 28.085 42.193 54.436 1.00 17.05 75 PHE B N 1
ATOM 2293 C CA . PHE B 1 75 ? 29.476 41.837 54.210 1.00 17.73 75 PHE B CA 1
ATOM 2294 C C . PHE B 1 75 ? 30.508 42.787 54.788 1.00 17.25 75 PHE B C 1
ATOM 2295 O O . PHE B 1 75 ? 31.706 42.502 54.696 1.00 16.19 75 PHE B O 1
ATOM 2303 N N . GLY B 1 76 ? 30.043 43.891 55.372 1.00 16.62 76 GLY B N 1
ATOM 2304 C CA . GLY B 1 76 ? 30.923 44.828 56.103 1.00 17.32 76 GLY B CA 1
ATOM 2305 C C . GLY B 1 76 ? 31.477 46.007 55.318 1.00 17.48 76 GLY B C 1
ATOM 2306 O O . GLY B 1 76 ? 32.552 46.517 55.646 1.00 18.33 76 GLY B O 1
ATOM 2307 N N . PHE B 1 77 ? 30.726 46.478 54.313 1.00 16.54 77 PHE B N 1
ATOM 2308 C CA . PHE B 1 77 ? 31.151 47.598 53.473 1.00 17.33 77 PHE B CA 1
ATOM 2309 C C . PHE B 1 77 ? 30.152 48.738 53.480 1.00 16.36 77 PHE B C 1
ATOM 2310 O O . PHE B 1 77 ? 30.079 49.510 52.530 1.00 16.78 77 PHE B O 1
ATOM 2318 N N . ALA B 1 78 ? 29.358 48.816 54.548 1.00 15.21 78 ALA B N 1
ATOM 2319 C CA . ALA B 1 78 ? 28.290 49.787 54.630 1.00 16.27 78 ALA B CA 1
ATOM 2320 C C . ALA B 1 78 ? 28.662 50.993 55.493 1.00 16.36 78 ALA B C 1
ATOM 2321 O O . ALA B 1 78 ? 27.917 51.965 55.522 1.00 16.59 78 ALA B O 1
ATOM 2323 N N . GLY B 1 79 ? 29.776 50.903 56.210 1.00 16.49 79 GLY B N 1
ATOM 2324 C CA . GLY B 1 79 ? 30.055 51.876 57.292 1.00 17.47 79 GLY B CA 1
ATOM 2325 C C . GLY B 1 79 ? 30.228 51.173 58.620 1.00 18.80 79 GLY B C 1
ATOM 2326 O O . GLY B 1 79 ? 29.695 50.089 58.821 1.00 19.05 79 GLY B O 1
ATOM 2327 N N . LYS B 1 80 ? 30.962 51.802 59.539 1.00 20.51 80 LYS B N 1
ATOM 2328 C CA . LYS B 1 80 ? 31.434 51.126 60.772 1.00 22.55 80 LYS B CA 1
ATOM 2329 C C . LYS B 1 80 ? 30.442 51.288 61.946 1.00 21.50 80 LYS B C 1
ATOM 2330 O O . LYS B 1 80 ? 30.372 50.431 62.841 1.00 22.16 80 LYS B O 1
ATOM 2336 N N . THR B 1 81 ? 29.665 52.373 61.909 1.00 19.75 81 THR B N 1
ATOM 2337 C CA . THR B 1 81 ? 28.710 52.754 62.930 1.00 19.02 81 THR B CA 1
ATOM 2338 C C . THR B 1 81 ? 27.398 53.192 62.286 1.00 18.55 81 THR B C 1
ATOM 2339 O O . THR B 1 81 ? 27.390 53.559 61.104 1.00 18.07 81 THR B O 1
ATOM 2343 N N . PRO B 1 82 ? 26.289 53.166 63.036 1.00 18.33 82 PRO B N 1
ATOM 2344 C CA . PRO B 1 82 ? 25.047 53.618 62.395 1.00 18.55 82 PRO B CA 1
ATOM 2345 C C . PRO B 1 82 ? 25.136 55.035 61.760 1.00 19.06 82 PRO B C 1
ATOM 2346 O O . PRO B 1 82 ? 24.622 55.245 60.649 1.00 17.25 82 PRO B O 1
ATOM 2350 N N . PHE B 1 83 ? 25.791 55.991 62.434 1.00 18.50 83 PHE B N 1
ATOM 2351 C CA . PHE B 1 83 ? 25.924 57.317 61.836 1.00 18.99 83 PHE B CA 1
ATOM 2352 C C . PHE B 1 83 ? 26.793 57.317 60.594 1.00 18.38 83 PHE B C 1
ATOM 2353 O O . PHE B 1 83 ? 26.509 58.029 59.636 1.00 17.13 83 PHE B O 1
ATOM 2361 N N . GLU B 1 84 ? 27.863 56.539 60.621 1.00 18.11 84 GLU B N 1
ATOM 2362 C CA . GLU B 1 84 ? 28.725 56.437 59.465 1.00 18.94 84 GLU B CA 1
ATOM 2363 C C . GLU B 1 84 ? 28.001 55.752 58.289 1.00 17.75 84 GLU B C 1
ATOM 2364 O O . GLU B 1 84 ? 28.196 56.149 57.123 1.00 17.13 84 GLU B O 1
ATOM 2370 N N . GLU B 1 85 ? 27.173 54.737 58.581 1.00 16.37 85 GLU B N 1
ATOM 2371 C CA . GLU B 1 85 ? 26.345 54.133 57.521 1.00 16.48 85 GLU B CA 1
ATOM 2372 C C . GLU B 1 85 ? 25.475 55.180 56.828 1.00 16.93 85 GLU B C 1
ATOM 2373 O O . GLU B 1 85 ? 25.265 55.124 55.609 1.00 16.46 85 GLU B O 1
ATOM 2379 N N . ALA B 1 86 ? 24.943 56.105 57.631 1.00 16.36 86 ALA B N 1
ATOM 2380 C CA . ALA B 1 86 ? 24.070 57.173 57.130 1.00 16.36 86 ALA B CA 1
ATOM 2381 C C . ALA B 1 86 ? 24.910 58.110 56.253 1.00 16.28 86 ALA B C 1
ATOM 2382 O O . ALA B 1 86 ? 24.455 58.533 55.179 1.00 16.42 86 ALA B O 1
ATOM 2384 N N . LEU B 1 87 ? 26.130 58.427 56.705 1.00 15.28 87 LEU B N 1
ATOM 2385 C CA . LEU B 1 87 ? 27.036 59.310 55.941 1.00 15.31 87 LEU B CA 1
ATOM 2386 C C . LEU B 1 87 ? 27.384 58.676 54.599 1.00 15.61 87 LEU B C 1
ATOM 2387 O O . LEU B 1 87 ? 27.396 59.338 53.548 1.00 15.12 87 LEU B O 1
ATOM 2392 N N . VAL B 1 88 ? 27.651 57.380 54.641 1.00 14.96 88 VAL B N 1
ATOM 2393 C CA . VAL B 1 88 ? 27.867 56.588 53.409 1.00 14.23 88 VAL B CA 1
ATOM 2394 C C . VAL B 1 88 ? 26.681 56.691 52.430 1.00 14.30 88 VAL B C 1
ATOM 2395 O O . VAL B 1 88 ? 26.891 56.975 51.242 1.00 15.05 88 VAL B O 1
ATOM 2399 N N . ASP B 1 89 ? 25.462 56.498 52.939 1.00 13.47 89 ASP B N 1
ATOM 2400 C CA . ASP B 1 89 ? 24.207 56.699 52.191 1.00 14.44 89 ASP B CA 1
ATOM 2401 C C . ASP B 1 89 ? 24.113 58.095 51.596 1.00 15.17 89 ASP B C 1
ATOM 2402 O O . ASP B 1 89 ? 23.726 58.239 50.425 1.00 13.45 89 ASP B O 1
ATOM 2407 N N . SER B 1 90 ? 24.470 59.115 52.376 1.00 14.52 90 SER B N 1
ATOM 2408 C CA . SER B 1 90 ? 24.356 60.492 51.842 1.00 14.90 90 SER B CA 1
ATOM 2409 C C . SER B 1 90 ? 25.298 60.722 50.646 1.00 15.27 90 SER B C 1
ATOM 2410 O O . SER B 1 90 ? 24.896 61.360 49.662 1.00 16.00 90 SER B O 1
ATOM 2413 N N . VAL B 1 91 ? 26.524 60.192 50.729 1.00 14.45 91 VAL B N 1
ATOM 2414 C CA . VAL B 1 91 ? 27.503 60.275 49.627 1.00 15.01 91 VAL B CA 1
ATOM 2415 C C . VAL B 1 91 ? 26.980 59.496 48.419 1.00 16.20 91 VAL B C 1
ATOM 2416 O O . VAL B 1 91 ? 27.052 59.975 47.264 1.00 16.96 91 VAL B O 1
ATOM 2420 N N . ALA B 1 92 ? 26.422 58.313 48.685 1.00 15.30 92 ALA B N 1
ATOM 2421 C CA . ALA B 1 92 ? 25.871 57.464 47.617 1.00 16.17 92 ALA B CA 1
ATOM 2422 C C . ALA B 1 92 ? 24.698 58.194 46.943 1.00 16.45 92 ALA B C 1
ATOM 2423 O O . ALA B 1 92 ? 24.552 58.154 45.726 1.00 16.29 92 ALA B O 1
ATOM 2425 N N . ASP B 1 93 ? 23.897 58.894 47.738 1.00 17.39 93 ASP B N 1
ATOM 2426 C CA . ASP B 1 93 ? 22.785 59.670 47.201 1.00 17.49 93 ASP B CA 1
ATOM 2427 C C . ASP B 1 93 ? 23.246 60.874 46.383 1.00 17.04 93 ASP B C 1
ATOM 2428 O O . ASP B 1 93 ? 22.639 61.168 45.367 1.00 16.57 93 ASP B O 1
ATOM 2433 N N . GLN B 1 94 ? 24.303 61.566 46.818 1.00 17.13 94 GLN B N 1
ATOM 2434 C CA . GLN B 1 94 ? 24.914 62.619 46.002 1.00 17.28 94 GLN B CA 1
ATOM 2435 C C . GLN B 1 94 ? 25.469 62.083 44.671 1.00 17.52 94 GLN B C 1
ATOM 2436 O O . GLN B 1 94 ? 25.240 62.682 43.608 1.00 16.65 94 GLN B O 1
ATOM 2442 N N . TYR B 1 95 ? 26.195 60.966 44.735 1.00 17.23 95 TYR B N 1
ATOM 2443 C CA . TYR B 1 95 ? 26.596 60.218 43.529 1.00 16.77 95 TYR B CA 1
ATOM 2444 C C . TYR B 1 95 ? 25.398 59.901 42.605 1.00 17.16 95 TYR B C 1
ATOM 2445 O O . TYR B 1 95 ? 25.478 60.096 41.394 1.00 16.56 95 TYR B O 1
ATOM 2454 N N . LYS B 1 96 ? 24.293 59.423 43.176 1.00 17.82 96 LYS B N 1
ATOM 2455 C CA . LYS B 1 96 ? 23.104 59.152 42.369 1.00 19.73 96 LYS B CA 1
ATOM 2456 C C . LYS B 1 96 ? 22.562 60.414 41.674 1.00 19.70 96 LYS B C 1
ATOM 2457 O O . LYS B 1 96 ? 22.161 60.347 40.489 1.00 20.08 96 LYS B O 1
ATOM 2463 N N . ASP B 1 97 ? 22.573 61.554 42.381 1.00 19.99 97 ASP B N 1
ATOM 2464 C CA . ASP B 1 97 ? 22.145 62.853 41.797 1.00 19.90 97 ASP B CA 1
ATOM 2465 C C . ASP B 1 97 ? 23.010 63.242 40.593 1.00 19.72 97 ASP B C 1
ATOM 2466 O O . ASP B 1 97 ? 22.497 63.662 39.556 1.00 19.12 97 ASP B O 1
ATOM 2471 N N . TYR B 1 98 ? 24.326 63.123 40.757 1.00 19.52 98 TYR B N 1
ATOM 2472 C CA . TYR B 1 98 ? 25.300 63.376 39.694 1.00 19.24 98 TYR B CA 1
ATOM 2473 C C . TYR B 1 98 ? 25.106 62.470 38.448 1.00 19.85 98 TYR B C 1
ATOM 2474 O O . TYR B 1 98 ? 25.093 62.934 37.290 1.00 18.81 98 TYR B O 1
ATOM 2483 N N . ILE B 1 99 ? 24.956 61.183 38.685 1.00 19.55 99 ILE B N 1
ATOM 2484 C CA . ILE B 1 99 ? 24.632 60.239 37.617 1.00 20.99 99 ILE B CA 1
ATOM 2485 C C . ILE B 1 99 ? 23.341 60.630 36.876 1.00 21.93 99 ILE B C 1
ATOM 2486 O O . ILE B 1 99 ? 23.256 60.500 35.642 1.00 22.26 99 ILE B O 1
ATOM 2491 N N . ASN B 1 100 ? 22.335 61.093 37.618 1.00 22.16 100 ASN B N 1
ATOM 2492 C CA . ASN B 1 100 ? 21.100 61.529 36.984 1.00 23.56 100 ASN B CA 1
ATOM 2493 C C . ASN B 1 100 ? 21.375 62.697 36.043 1.00 23.12 100 ASN B C 1
ATOM 2494 O O . ASN B 1 100 ? 20.880 62.729 34.888 1.00 23.60 100 ASN B O 1
ATOM 2499 N N . GLU B 1 101 ? 22.186 63.626 36.536 1.00 22.02 101 GLU B N 1
ATOM 2500 C CA . GLU B 1 101 ? 22.621 64.784 35.786 1.00 23.33 101 GLU B CA 1
ATOM 2501 C C . GLU B 1 101 ? 23.344 64.404 34.500 1.00 22.29 101 GLU B C 1
ATOM 2502 O O . GLU B 1 101 ? 23.093 65.001 33.463 1.00 22.97 101 GLU B O 1
ATOM 2508 N N . ILE B 1 102 ? 24.219 63.409 34.541 1.00 22.11 102 ILE B N 1
ATOM 2509 C CA . ILE B 1 102 ? 24.935 62.991 33.322 1.00 21.60 102 ILE B CA 1
ATOM 2510 C C . ILE B 1 102 ? 24.289 61.835 32.518 1.00 22.51 102 ILE B C 1
ATOM 2511 O O . ILE B 1 102 ? 24.915 61.296 31.592 1.00 21.49 102 ILE B O 1
ATOM 2516 N N . ARG B 1 103 ? 23.056 61.467 32.869 1.00 23.19 103 ARG B N 1
ATOM 2517 C CA . ARG B 1 103 ? 22.315 60.409 32.168 1.00 24.90 103 ARG B CA 1
ATOM 2518 C C . ARG B 1 103 ? 22.319 60.506 30.618 1.00 23.65 103 ARG B C 1
ATOM 2519 O O . ARG B 1 103 ? 22.532 59.494 29.969 1.00 23.09 103 ARG B O 1
ATOM 2527 N N . PRO B 1 104 ? 22.105 61.713 30.042 1.00 23.79 104 PRO B N 1
ATOM 2528 C CA . PRO B 1 104 ? 22.181 61.795 28.570 1.00 24.15 104 PRO B CA 1
ATOM 2529 C C . PRO B 1 104 ? 23.521 61.288 28.025 1.00 24.16 104 PRO B C 1
ATOM 2530 O O . PRO B 1 104 ? 23.552 60.652 26.984 1.00 23.60 104 PRO B O 1
ATOM 2534 N N . TYR B 1 105 ? 24.618 61.586 28.727 1.00 23.61 105 TYR B N 1
ATOM 2535 C CA . TYR B 1 105 ? 25.933 61.128 28.312 1.00 23.13 105 TYR B CA 1
ATOM 2536 C C . TYR B 1 105 ? 26.062 59.613 28.434 1.00 23.40 105 TYR B C 1
ATOM 2537 O O . TYR B 1 105 ? 26.608 58.937 27.549 1.00 22.95 105 TYR B O 1
ATOM 2546 N N . LEU B 1 106 ? 25.589 59.080 29.561 1.00 22.26 106 LEU B N 1
ATOM 2547 C CA . LEU B 1 106 ? 25.726 57.655 29.815 1.00 22.45 106 LEU B CA 1
ATOM 2548 C C . LEU B 1 106 ? 24.892 56.816 28.819 1.00 22.99 106 LEU B C 1
ATOM 2549 O O . LEU B 1 106 ? 25.340 55.771 28.346 1.00 22.15 106 LEU B O 1
ATOM 2554 N N . ARG B 1 107 ? 23.696 57.285 28.484 1.00 24.24 107 ARG B N 1
ATOM 2555 C CA . ARG B 1 107 ? 22.875 56.578 27.485 1.00 25.69 107 ARG B CA 1
ATOM 2556 C C . ARG B 1 107 ? 23.538 56.568 26.086 1.00 25.58 107 ARG B C 1
ATOM 2557 O O . ARG B 1 107 ? 23.490 55.560 25.367 1.00 25.74 107 ARG B O 1
ATOM 2565 N N . VAL B 1 108 ? 24.184 57.671 25.725 1.00 25.47 108 VAL B N 1
ATOM 2566 C CA . VAL B 1 108 ? 24.947 57.704 24.477 1.00 26.50 108 VAL B CA 1
ATOM 2567 C C . VAL B 1 108 ? 26.093 56.669 24.471 1.00 27.33 108 VAL B C 1
ATOM 2568 O O . VAL B 1 108 ? 26.187 55.861 23.541 1.00 26.11 108 VAL B O 1
ATOM 2572 N N . VAL B 1 109 ? 26.929 56.670 25.511 1.00 27.57 109 VAL B N 1
ATOM 2573 C CA . VAL B 1 109 ? 28.076 55.752 25.567 1.00 28.83 109 VAL B CA 1
ATOM 2574 C C . VAL B 1 109 ? 27.623 54.287 25.564 1.00 30.01 109 VAL B C 1
ATOM 2575 O O . VAL B 1 109 ? 28.245 53.435 24.928 1.00 29.70 109 VAL B O 1
ATOM 2579 N N . ALA B 1 110 ? 26.506 54.014 26.235 1.00 30.90 110 ALA B N 1
ATOM 2580 C CA . ALA B 1 110 ? 25.964 52.658 26.307 1.00 32.41 110 ALA B CA 1
ATOM 2581 C C . ALA B 1 110 ? 25.361 52.205 24.959 1.00 33.63 110 ALA B C 1
ATOM 2582 O O . ALA B 1 110 ? 25.088 51.012 24.768 1.00 33.88 110 ALA B O 1
ATOM 2584 N N . GLY B 1 111 ? 25.175 53.150 24.033 1.00 34.21 111 GLY B N 1
ATOM 2585 C CA . GLY B 1 111 ? 24.598 52.846 22.719 1.00 35.48 111 GLY B CA 1
ATOM 2586 C C . GLY B 1 111 ? 23.073 52.867 22.683 1.00 36.32 111 GLY B C 1
ATOM 2587 O O . GLY B 1 111 ? 22.455 52.505 21.666 1.00 36.76 111 GLY B O 1
ATOM 2588 N N . VAL B 1 112 ? 22.468 53.297 23.789 1.00 35.96 112 VAL B N 1
ATOM 2589 C CA . VAL B 1 112 ? 21.017 53.365 23.924 1.00 36.23 112 VAL B CA 1
ATOM 2590 C C . VAL B 1 112 ? 20.425 54.526 23.131 1.00 35.32 112 VAL B C 1
ATOM 2591 O O . VAL B 1 112 ? 19.386 54.375 22.493 1.00 35.12 112 VAL B O 1
ATOM 2595 N N . ASP B 1 113 ? 21.092 55.676 23.188 1.00 34.46 113 ASP B N 1
ATOM 2596 C CA . ASP B 1 113 ? 20.691 56.879 22.472 1.00 33.96 113 ASP B CA 1
ATOM 2597 C C . ASP B 1 113 ? 21.755 57.205 21.429 1.00 34.06 113 ASP B C 1
ATOM 2598 O O . ASP B 1 113 ? 22.920 56.818 21.573 1.00 32.81 113 ASP B O 1
ATOM 2603 N N . GLN B 1 114 ? 21.353 57.924 20.390 1.00 33.96 114 GLN B N 1
ATOM 2604 C CA . GLN B 1 114 ? 22.294 58.379 19.373 1.00 34.65 114 GLN B CA 1
ATOM 2605 C C . GLN B 1 114 ? 22.935 59.660 19.864 1.00 33.79 114 GLN B C 1
ATOM 2606 O O . GLN B 1 114 ? 22.259 60.511 20.449 1.00 34.08 114 GLN B O 1
ATOM 2612 N N . GLY B 1 115 ? 24.238 59.791 19.648 1.00 32.99 115 GLY B N 1
ATOM 2613 C CA . GLY B 1 115 ? 24.927 61.008 20.062 1.00 32.98 115 GLY B CA 1
ATOM 2614 C C . GLY B 1 115 ? 26.432 60.917 19.989 1.00 32.24 115 GLY B C 1
ATOM 2615 O O . GLY B 1 115 ? 26.989 59.854 19.716 1.00 31.27 115 GLY B O 1
ATOM 2616 N N . ASP B 1 116 ? 27.065 62.056 20.256 1.00 32.32 116 ASP B N 1
ATOM 2617 C CA . ASP B 1 116 ? 28.505 62.245 20.204 1.00 32.20 116 ASP B CA 1
ATOM 2618 C C . ASP B 1 116 ? 28.970 62.262 21.663 1.00 31.54 116 ASP B C 1
ATOM 2619 O O . ASP B 1 116 ? 28.698 63.218 22.388 1.00 30.92 116 ASP B O 1
ATOM 2624 N N . PRO B 1 117 ? 29.632 61.183 22.104 1.00 31.04 117 PRO B N 1
ATOM 2625 C CA . PRO B 1 117 ? 30.117 61.094 23.481 1.00 30.72 117 PRO B CA 1
ATOM 2626 C C . PRO B 1 117 ? 31.062 62.236 23.868 1.00 30.73 117 PRO B C 1
ATOM 2627 O O . PRO B 1 117 ? 30.931 62.776 24.951 1.00 30.25 117 PRO B O 1
ATOM 2631 N N . GLU B 1 118 ? 31.981 62.614 22.977 1.00 30.78 118 GLU B N 1
ATOM 2632 C CA . GLU B 1 118 ? 32.949 63.687 23.261 1.00 31.53 118 GLU B CA 1
ATOM 2633 C C . GLU B 1 118 ? 32.284 65.045 23.494 1.00 30.53 118 GLU B C 1
ATOM 2634 O O . GLU B 1 118 ? 32.658 65.778 24.405 1.00 30.17 118 GLU B O 1
ATOM 2640 N N . LYS B 1 119 ? 31.289 65.368 22.674 1.00 29.71 119 LYS B N 1
ATOM 2641 C CA . LYS B 1 119 ? 30.528 66.606 22.849 1.00 29.34 119 LYS B CA 1
ATOM 2642 C C . LYS B 1 119 ? 29.753 66.627 24.185 1.00 28.66 119 LYS B C 1
ATOM 2643 O O . LYS B 1 119 ? 29.782 67.623 24.914 1.00 27.66 119 LYS B O 1
ATOM 2649 N N . LEU B 1 120 ? 29.067 65.534 24.502 1.00 27.06 120 LEU B N 1
ATOM 2650 C CA . LEU B 1 120 ? 28.339 65.471 25.773 1.00 27.24 120 LEU B CA 1
ATOM 2651 C C . LEU B 1 120 ? 29.314 65.459 26.962 1.00 26.95 120 LEU B C 1
ATOM 2652 O O . LEU B 1 120 ? 29.047 66.066 28.003 1.00 27.20 120 LEU B O 1
ATOM 2657 N N . PHE B 1 121 ? 30.449 64.786 26.800 1.00 26.03 121 PHE B N 1
ATOM 2658 C CA . PHE B 1 121 ? 31.455 64.772 27.854 1.00 25.81 121 PHE B CA 1
ATOM 2659 C C . PHE B 1 121 ? 31.877 66.208 28.188 1.00 26.04 121 PHE B C 1
ATOM 2660 O O . PHE B 1 121 ? 31.846 66.634 29.353 1.00 25.32 121 PHE B O 1
ATOM 2668 N N . LYS B 1 122 ? 32.222 66.965 27.153 1.00 25.87 122 LYS B N 1
ATOM 2669 C CA . LYS B 1 122 ? 32.620 68.359 27.316 1.00 26.99 122 LYS B CA 1
ATOM 2670 C C . LYS B 1 122 ? 31.508 69.238 27.874 1.00 27.05 122 LYS B C 1
ATOM 2671 O O . LYS B 1 122 ? 31.720 70.021 28.801 1.00 26.72 122 LYS B O 1
ATOM 2677 N N . GLU B 1 123 ? 30.319 69.122 27.294 1.00 26.99 123 GLU B N 1
ATOM 2678 C CA . GLU B 1 123 ? 29.255 70.074 27.584 1.00 27.14 123 GLU B CA 1
ATOM 2679 C C . GLU B 1 123 ? 28.450 69.759 28.831 1.00 26.38 123 GLU B C 1
ATOM 2680 O O . GLU B 1 123 ? 27.936 70.669 29.482 1.00 26.03 123 GLU B O 1
ATOM 2686 N N . LEU B 1 124 ? 28.358 68.475 29.175 1.00 25.04 124 LEU B N 1
ATOM 2687 C CA . LEU B 1 124 ? 27.531 68.031 30.300 1.00 24.46 124 LEU B CA 1
ATOM 2688 C C . LEU B 1 124 ? 28.349 67.438 31.466 1.00 23.64 124 LEU B C 1
ATOM 2689 O O . LEU B 1 124 ? 28.171 67.839 32.633 1.00 23.90 124 LEU B O 1
ATOM 2694 N N . LEU B 1 125 ? 29.222 66.474 31.151 1.00 22.68 125 LEU B N 1
ATOM 2695 C CA . LEU B 1 125 ? 29.954 65.754 32.199 1.00 22.35 125 LEU B CA 1
ATOM 2696 C C . LEU B 1 125 ? 30.978 66.634 32.927 1.00 22.20 125 LEU B C 1
ATOM 2697 O O . LEU B 1 125 ? 31.010 66.644 34.151 1.00 21.61 125 LEU B O 1
ATOM 2702 N N . LEU B 1 126 ? 31.779 67.400 32.182 1.00 22.02 126 LEU B N 1
ATOM 2703 C CA . LEU B 1 126 ? 32.810 68.238 32.813 1.00 22.06 126 LEU B CA 1
ATOM 2704 C C . LEU B 1 126 ? 32.256 69.210 33.858 1.00 21.90 126 LEU B C 1
ATOM 2705 O O . LEU B 1 126 ? 32.775 69.255 34.987 1.00 22.37 126 LEU B O 1
ATOM 2710 N N . PRO B 1 127 ? 31.198 69.977 33.508 1.00 21.99 127 PRO B N 1
ATOM 2711 C CA . PRO B 1 127 ? 30.649 70.878 34.511 1.00 21.72 127 PRO B CA 1
ATOM 2712 C C . PRO B 1 127 ? 29.975 70.134 35.669 1.00 21.08 127 PRO B C 1
ATOM 2713 O O . PRO B 1 127 ? 30.055 70.583 36.813 1.00 19.43 127 PRO B O 1
ATOM 2717 N N . ALA B 1 128 ? 29.333 69.010 35.368 1.00 19.68 128 ALA B N 1
ATOM 2718 C CA . ALA B 1 128 ? 28.664 68.205 36.402 1.00 20.40 128 ALA B CA 1
ATOM 2719 C C . ALA B 1 128 ? 29.668 67.700 37.416 1.00 20.09 128 ALA B C 1
ATOM 2720 O O . ALA B 1 128 ? 29.416 67.748 38.628 1.00 19.64 128 ALA B O 1
ATOM 2722 N N . ARG B 1 129 ? 30.814 67.234 36.918 1.00 20.47 129 ARG B N 1
ATOM 2723 C CA . ARG B 1 129 ? 31.808 66.596 37.787 1.00 20.57 129 ARG B CA 1
ATOM 2724 C C . ARG B 1 129 ? 32.610 67.656 38.533 1.00 20.88 129 ARG B C 1
ATOM 2725 O O . ARG B 1 129 ? 33.184 67.391 39.586 1.00 20.39 129 ARG B O 1
ATOM 2733 N N . GLU B 1 130 ? 32.639 68.878 38.000 1.00 21.15 130 GLU B N 1
ATOM 2734 C CA . GLU B 1 130 ? 33.246 69.997 38.736 1.00 22.83 130 GLU B CA 1
ATOM 2735 C C . GLU B 1 130 ? 32.577 70.213 40.094 1.00 22.12 130 GLU B C 1
ATOM 2736 O O . GLU B 1 130 ? 33.252 70.387 41.128 1.00 22.60 130 GLU B O 1
ATOM 2742 N N . LYS B 1 131 ? 31.250 70.218 40.078 1.00 21.80 131 LYS B N 1
ATOM 2743 C CA . LYS B 1 131 ? 30.460 70.372 41.300 1.00 22.02 131 LYS B CA 1
ATOM 2744 C C . LYS B 1 131 ? 30.661 69.123 42.159 1.00 21.36 131 LYS B C 1
ATOM 2745 O O . LYS B 1 131 ? 31.051 69.213 43.324 1.00 21.09 131 LYS B O 1
ATOM 2751 N N . PHE B 1 132 ? 30.400 67.961 41.561 1.00 20.59 132 PHE B N 1
ATOM 2752 C CA . PHE B 1 132 ? 30.320 66.718 42.327 1.00 20.10 132 PHE B CA 1
ATOM 2753 C C . PHE B 1 132 ? 31.662 66.363 42.984 1.00 19.45 132 PHE B C 1
ATOM 2754 O O . PHE B 1 132 ? 31.719 66.074 44.201 1.00 18.55 132 PHE B O 1
ATOM 2762 N N . PHE B 1 133 ? 32.727 66.404 42.185 1.00 19.21 133 PHE B N 1
ATOM 2763 C CA . PHE B 1 133 ? 34.068 66.064 42.677 1.00 19.35 133 PHE B CA 1
ATOM 2764 C C . PHE B 1 133 ? 34.478 67.093 43.729 1.00 19.71 133 PHE B C 1
ATOM 2765 O O . PHE B 1 133 ? 35.356 66.838 44.553 1.00 19.69 133 PHE B O 1
ATOM 2773 N N . GLY B 1 134 ? 33.908 68.288 43.645 1.00 19.46 134 GLY B N 1
ATOM 2774 C CA . GLY B 1 134 ? 34.230 69.325 44.620 1.00 20.40 134 GLY B CA 1
ATOM 2775 C C . GLY B 1 134 ? 33.709 68.901 45.975 1.00 20.08 134 GLY B C 1
ATOM 2776 O O . GLY B 1 134 ? 34.394 69.078 46.994 1.00 20.79 134 GLY B O 1
ATOM 2777 N N . PHE B 1 135 ? 32.513 68.300 45.995 1.00 19.95 135 PHE B N 1
ATOM 2778 C CA . PHE B 1 135 ? 31.966 67.775 47.266 1.00 20.05 135 PHE B CA 1
ATOM 2779 C C . PHE B 1 135 ? 32.670 66.535 47.775 1.00 20.09 135 PHE B C 1
ATOM 2780 O O . PHE B 1 135 ? 32.837 66.378 48.986 1.00 20.37 135 PHE B O 1
ATOM 2788 N N . MET B 1 136 ? 33.063 65.653 46.857 1.00 19.82 136 MET B N 1
ATOM 2789 C CA . MET B 1 136 ? 33.846 64.448 47.192 1.00 20.45 136 MET B CA 1
ATOM 2790 C C . MET B 1 136 ? 35.223 64.788 47.817 1.00 21.19 136 MET B C 1
ATOM 2791 O O . MET B 1 136 ? 35.643 64.142 48.782 1.00 20.32 136 MET B O 1
ATOM 2796 N N . LYS B 1 137 ? 35.885 65.820 47.283 1.00 21.75 137 LYS B N 1
ATOM 2797 C CA . LYS B 1 137 ? 37.103 66.377 47.882 1.00 23.40 137 LYS B CA 1
ATOM 2798 C C . LYS B 1 137 ? 36.912 66.733 49.344 1.00 23.98 137 LYS B C 1
ATOM 2799 O O . LYS B 1 137 ? 37.807 66.492 50.163 1.00 23.75 137 LYS B O 1
ATOM 2805 N N . LYS B 1 138 ? 35.772 67.359 49.648 1.00 23.87 138 LYS B N 1
ATOM 2806 C CA . LYS B 1 138 ? 35.396 67.772 51.002 1.00 24.73 138 LYS B CA 1
ATOM 2807 C C . LYS B 1 138 ? 35.364 66.581 51.935 1.00 24.60 138 LYS B C 1
ATOM 2808 O O . LYS B 1 138 ? 35.867 66.626 53.066 1.00 23.55 138 LYS B O 1
ATOM 2814 N N . PHE B 1 139 ? 34.715 65.525 51.459 1.00 23.25 139 PHE B N 1
ATOM 2815 C CA . PHE B 1 139 ? 34.580 64.309 52.246 1.00 23.25 139 PHE B CA 1
ATOM 2816 C C . PHE B 1 139 ? 35.933 63.658 52.480 1.00 22.81 139 PHE B C 1
ATOM 2817 O O . PHE B 1 139 ? 36.244 63.269 53.611 1.00 22.58 139 PHE B O 1
ATOM 2825 N N . LEU B 1 140 ? 36.752 63.616 51.434 1.00 22.32 140 LEU B N 1
ATOM 2826 C CA . LEU B 1 140 ? 38.115 63.090 51.513 1.00 23.56 140 LEU B CA 1
ATOM 2827 C C . LEU B 1 140 ? 38.983 63.885 52.497 1.00 24.52 140 LEU B C 1
ATOM 2828 O O . LEU B 1 140 ? 39.828 63.308 53.198 1.00 23.74 140 LEU B O 1
ATOM 2833 N N . GLU B 1 141 ? 38.786 65.207 52.513 1.00 25.70 141 GLU B N 1
ATOM 2834 C CA . GLU B 1 141 ? 39.497 66.083 53.452 1.00 27.29 141 GLU B CA 1
ATOM 2835 C C . GLU B 1 141 ? 39.152 65.748 54.878 1.00 27.08 141 GLU B C 1
ATOM 2836 O O . GLU B 1 141 ? 40.019 65.774 55.756 1.00 27.69 141 GLU B O 1
ATOM 2842 N N . LYS B 1 142 ? 37.883 65.433 55.104 1.00 26.90 142 LYS B N 1
ATOM 2843 C CA . LYS B 1 142 ? 37.379 65.119 56.435 1.00 26.40 142 LYS B CA 1
ATOM 2844 C C . LYS B 1 142 ? 37.873 63.770 56.931 1.00 26.04 142 LYS B C 1
ATOM 2845 O O . LYS B 1 142 ? 38.316 63.634 58.089 1.00 24.91 142 LYS B O 1
ATOM 2851 N N . SER B 1 143 ? 37.811 62.765 56.060 1.00 24.64 143 SER B N 1
ATOM 2852 C CA . SER B 1 143 ? 38.161 61.408 56.456 1.00 24.72 143 SER B CA 1
ATOM 2853 C C . SER B 1 143 ? 39.653 61.234 56.757 1.00 25.23 143 SER B C 1
ATOM 2854 O O . SER B 1 143 ? 40.001 60.479 57.660 1.00 24.24 143 SER B O 1
ATOM 2857 N N . LYS B 1 144 ? 40.506 61.912 55.972 1.00 25.84 144 LYS B N 1
ATOM 2858 C CA . LYS B 1 144 ? 41.975 61.760 56.013 1.00 27.35 144 LYS B CA 1
ATOM 2859 C C . LYS B 1 144 ? 42.459 60.310 55.886 1.00 27.04 144 LYS B C 1
ATOM 2860 O O . LYS B 1 144 ? 43.552 59.954 56.346 1.00 26.84 144 LYS B O 1
ATOM 2866 N N . SER B 1 145 ? 41.645 59.467 55.255 1.00 25.77 145 SER B N 1
ATOM 2867 C CA . SER B 1 145 ? 41.951 58.052 55.169 1.00 24.41 145 SER B CA 1
ATOM 2868 C C . SER B 1 145 ? 42.221 57.655 53.725 1.00 23.85 145 SER B C 1
ATOM 2869 O O . SER B 1 145 ? 42.771 56.586 53.472 1.00 23.19 145 SER B O 1
ATOM 2872 N N . GLY B 1 146 ? 41.811 58.500 52.783 1.00 22.23 146 GLY B N 1
ATOM 2873 C CA . GLY B 1 146 ? 41.857 58.122 51.374 1.00 21.77 146 GLY B CA 1
ATOM 2874 C C . GLY B 1 146 ? 40.548 57.511 50.902 1.00 21.13 146 GLY B C 1
ATOM 2875 O O . GLY B 1 146 ? 40.376 57.304 49.706 1.00 21.30 146 GLY B O 1
ATOM 2876 N N . TYR B 1 147 ? 39.627 57.241 51.835 1.00 20.62 147 TYR B N 1
ATOM 2877 C CA . TYR B 1 147 ? 38.257 56.816 51.513 1.00 20.30 147 TYR B CA 1
ATOM 2878 C C . TYR B 1 147 ? 37.237 57.929 51.802 1.00 19.77 147 TYR B C 1
ATOM 2879 O O . TYR B 1 147 ? 37.521 58.869 52.565 1.00 18.26 147 TYR B O 1
ATOM 2888 N N . LEU B 1 148 ? 36.054 57.831 51.186 1.00 18.44 148 LEU B N 1
ATOM 2889 C CA . LEU B 1 148 ? 35.084 58.948 51.234 1.00 17.83 148 LEU B CA 1
ATOM 2890 C C . LEU B 1 148 ? 34.549 59.156 52.656 1.00 19.04 148 LEU B C 1
ATOM 2891 O O . LEU B 1 148 ? 34.408 60.314 53.112 1.00 19.49 148 LEU B O 1
ATOM 2896 N N . VAL B 1 149 ? 34.295 58.040 53.348 1.00 18.95 149 VAL B N 1
ATOM 2897 C CA . VAL B 1 149 ? 33.752 58.042 54.719 1.00 19.80 149 VAL B CA 1
ATOM 2898 C C . VAL B 1 149 ? 34.444 56.994 55.607 1.00 20.44 149 VAL B C 1
ATOM 2899 O O . VAL B 1 149 ? 34.456 55.799 55.293 1.00 19.96 149 VAL B O 1
ATOM 2903 N N . GLY B 1 150 ? 35.019 57.453 56.716 1.00 20.80 150 GLY B N 1
ATOM 2904 C CA . GLY B 1 150 ? 35.652 56.544 57.663 1.00 21.23 150 GLY B CA 1
ATOM 2905 C C . GLY B 1 150 ? 36.972 56.011 57.142 1.00 23.15 150 GLY B C 1
ATOM 2906 O O . GLY B 1 150 ? 37.532 56.553 56.178 1.00 23.15 150 GLY B O 1
ATOM 2907 N N . ASP B 1 151 ? 37.447 54.923 57.750 1.00 23.26 151 ASP B N 1
ATOM 2908 C CA . ASP B 1 151 ? 38.822 54.503 57.554 1.00 24.88 151 ASP B CA 1
ATOM 2909 C C . ASP B 1 151 ? 38.924 53.259 56.689 1.00 23.86 151 ASP B C 1
ATOM 2910 O O . ASP B 1 151 ? 40.022 52.756 56.464 1.00 23.69 151 ASP B O 1
ATOM 2915 N N . SER B 1 152 ? 37.795 52.763 56.178 1.00 22.95 152 SER B N 1
ATOM 2916 C CA . SER B 1 152 ? 37.842 51.576 55.350 1.00 21.99 152 SER B CA 1
ATOM 2917 C C . SER B 1 152 ? 36.900 51.701 54.143 1.00 21.37 152 SER B C 1
ATOM 2918 O O . SER B 1 152 ? 36.062 52.608 54.116 1.00 21.01 152 SER B O 1
ATOM 2921 N N . VAL B 1 153 ? 37.086 50.834 53.151 1.00 19.87 153 VAL B N 1
ATOM 2922 C CA . VAL B 1 153 ? 36.307 50.891 51.909 1.00 18.83 153 VAL B CA 1
ATOM 2923 C C . VAL B 1 153 ? 34.805 50.673 52.121 1.00 18.10 153 VAL B C 1
ATOM 2924 O O . VAL B 1 153 ? 34.388 49.791 52.882 1.00 17.84 153 VAL B O 1
ATOM 2928 N N . THR B 1 154 ? 33.991 51.485 51.443 1.00 16.74 154 THR B N 1
ATOM 2929 C CA . THR B 1 154 ? 32.546 51.302 51.486 1.00 16.79 154 THR B CA 1
ATOM 2930 C C . THR B 1 154 ? 31.971 51.264 50.069 1.00 16.96 154 THR B C 1
ATOM 2931 O O . THR B 1 154 ? 32.672 51.554 49.092 1.00 15.78 154 THR B O 1
ATOM 2935 N N . TYR B 1 155 ? 30.695 50.918 49.958 1.00 16.32 155 TYR B N 1
ATOM 2936 C CA . TYR B 1 155 ? 30.114 50.837 48.614 1.00 16.52 155 TYR B CA 1
ATOM 2937 C C . TYR B 1 155 ? 30.063 52.201 47.951 1.00 16.56 155 TYR B C 1
ATOM 2938 O O . TYR B 1 155 ? 29.920 52.289 46.715 1.00 16.88 155 TYR B O 1
ATOM 2947 N N . ALA B 1 156 ? 30.133 53.277 48.746 1.00 15.62 156 ALA B N 1
ATOM 2948 C CA . ALA B 1 156 ? 30.233 54.606 48.131 1.00 16.08 156 ALA B CA 1
ATOM 2949 C C . ALA B 1 156 ? 31.582 54.748 47.390 1.00 15.87 156 ALA B C 1
ATOM 2950 O O . ALA B 1 156 ? 31.619 55.310 46.294 1.00 15.99 156 ALA B O 1
ATOM 2952 N N . ASP B 1 157 ? 32.684 54.267 47.995 1.00 15.63 157 ASP B N 1
ATOM 2953 C CA . ASP B 1 157 ? 34.015 54.234 47.313 1.00 15.41 157 ASP B CA 1
ATOM 2954 C C . ASP B 1 157 ? 33.968 53.425 46.012 1.00 15.36 157 ASP B C 1
ATOM 2955 O O . ASP B 1 157 ? 34.515 53.831 44.984 1.00 15.54 157 ASP B O 1
ATOM 2960 N N . LEU B 1 158 ? 33.255 52.313 46.056 1.00 15.07 158 LEU B N 1
ATOM 2961 C CA . LEU B 1 158 ? 33.154 51.431 44.899 1.00 15.64 158 LEU B CA 1
ATOM 2962 C C . LEU B 1 158 ? 32.483 52.156 43.758 1.00 15.66 158 LEU B C 1
ATOM 2963 O O . LEU B 1 158 ? 33.002 52.137 42.649 1.00 15.20 158 LEU B O 1
ATOM 2968 N N . CYS B 1 159 ? 31.374 52.839 44.055 1.00 16.66 159 CYS B N 1
ATOM 2969 C CA . CYS B 1 159 ? 30.608 53.592 43.047 1.00 17.28 159 CYS B CA 1
ATOM 2970 C C . CYS B 1 159 ? 31.446 54.670 42.390 1.00 17.36 159 CYS B C 1
ATOM 2971 O O . CYS B 1 159 ? 31.461 54.767 41.160 1.00 16.11 159 CYS B O 1
ATOM 2974 N N . LEU B 1 160 ? 32.126 55.485 43.211 1.00 16.47 160 LEU B N 1
ATOM 2975 C CA . LEU B 1 160 ? 32.988 56.561 42.688 1.00 16.40 160 LEU B CA 1
ATOM 2976 C C . LEU B 1 160 ? 34.169 56.060 41.859 1.00 16.07 160 LEU B C 1
ATOM 2977 O O . LEU B 1 160 ? 34.370 56.530 40.724 1.00 15.71 160 LEU B O 1
ATOM 2982 N N . ALA B 1 161 ? 34.965 55.146 42.433 1.00 15.70 161 ALA B N 1
ATOM 2983 C CA . ALA B 1 161 ? 36.140 54.594 41.762 1.00 16.17 161 ALA B CA 1
ATOM 2984 C C . ALA B 1 161 ? 35.740 53.919 40.436 1.00 16.08 161 ALA B C 1
ATOM 2985 O O . ALA B 1 161 ? 36.425 54.060 39.417 1.00 15.95 161 ALA B O 1
ATOM 2987 N N . GLU B 1 162 ? 34.620 53.196 40.451 1.00 16.66 162 GLU B N 1
ATOM 2988 C CA . GLU B 1 162 ? 34.144 52.528 39.218 1.00 16.78 162 GLU B CA 1
ATOM 2989 C C . GLU B 1 162 ? 33.736 53.557 38.169 1.00 17.01 162 GLU B C 1
ATOM 2990 O O . GLU B 1 162 ? 34.184 53.489 37.035 1.00 17.88 162 GLU B O 1
ATOM 2996 N N . HIS B 1 163 ? 32.915 54.521 38.556 1.00 16.90 163 HIS B N 1
ATOM 2997 C CA . HIS B 1 163 ? 32.554 55.581 37.649 1.00 17.08 163 HIS B CA 1
ATOM 2998 C C . HIS B 1 163 ? 33.770 56.292 37.067 1.00 17.25 163 HIS B C 1
ATOM 2999 O O . HIS B 1 163 ? 33.909 56.384 35.833 1.00 17.28 163 HIS B O 1
ATOM 3006 N N . THR B 1 164 ? 34.626 56.842 37.931 1.00 16.24 164 THR B N 1
ATOM 3007 C CA . THR B 1 164 ? 35.658 57.731 37.435 1.00 16.66 164 THR B CA 1
ATOM 3008 C C . THR B 1 164 ? 36.651 56.965 36.576 1.00 17.12 164 THR B C 1
ATOM 3009 O O . THR B 1 164 ? 37.041 57.439 35.507 1.00 16.93 164 THR B O 1
ATOM 3013 N N . SER B 1 165 ? 37.043 55.772 37.027 1.00 17.02 165 SER B N 1
ATOM 3014 C CA . SER B 1 165 ? 37.944 54.928 36.221 1.00 17.04 165 SER B CA 1
ATOM 3015 C C . SER B 1 165 ? 37.332 54.562 34.871 1.00 17.61 165 SER B C 1
ATOM 3016 O O . SER B 1 165 ? 38.036 54.541 33.825 1.00 17.34 165 SER B O 1
ATOM 3019 N N . GLY B 1 166 ? 36.028 54.287 34.882 1.00 17.86 166 GLY B N 1
ATOM 3020 C CA . GLY B 1 166 ? 35.309 53.901 33.674 1.00 18.14 166 GLY B CA 1
ATOM 3021 C C . GLY B 1 166 ? 35.331 55.000 32.634 1.00 19.43 166 GLY B C 1
ATOM 3022 O O . GLY B 1 166 ? 35.561 54.738 31.459 1.00 20.21 166 GLY B O 1
ATOM 3023 N N . ILE B 1 167 ? 35.061 56.231 33.050 1.00 18.93 167 ILE B N 1
ATOM 3024 C CA . ILE B 1 167 ? 35.051 57.373 32.106 1.00 19.66 167 ILE B CA 1
ATOM 3025 C C . ILE B 1 167 ? 36.479 57.694 31.652 1.00 21.07 167 ILE B C 1
ATOM 3026 O O . ILE B 1 167 ? 36.727 57.994 30.456 1.00 20.04 167 ILE B O 1
ATOM 3031 N N . ALA B 1 168 ? 37.405 57.610 32.610 1.00 20.86 168 ALA B N 1
ATOM 3032 C CA . ALA B 1 168 ? 38.801 57.980 32.372 1.00 22.58 168 ALA B CA 1
ATOM 3033 C C . ALA B 1 168 ? 39.420 57.099 31.280 1.00 22.98 168 ALA B C 1
ATOM 3034 O O . ALA B 1 168 ? 40.331 57.546 30.576 1.00 23.43 168 ALA B O 1
ATOM 3036 N N . ALA B 1 169 ? 38.909 55.877 31.119 1.00 23.46 169 ALA B N 1
ATOM 3037 C CA . ALA B 1 169 ? 39.397 54.966 30.062 1.00 24.21 169 ALA B CA 1
ATOM 3038 C C . ALA B 1 169 ? 39.170 55.525 28.646 1.00 25.52 169 ALA B C 1
ATOM 3039 O O . ALA B 1 169 ? 39.919 55.214 27.720 1.00 25.40 169 ALA B O 1
ATOM 3041 N N . LYS B 1 170 ? 38.155 56.368 28.506 1.00 25.43 170 LYS B N 1
ATOM 3042 C CA . LYS B 1 170 ? 37.810 56.969 27.223 1.00 26.03 170 LYS B CA 1
ATOM 3043 C C . LYS B 1 170 ? 38.289 58.417 27.214 1.00 25.95 170 LYS B C 1
ATOM 3044 O O . LYS B 1 170 ? 38.878 58.871 26.226 1.00 25.56 170 LYS B O 1
ATOM 3050 N N . PHE B 1 171 ? 38.067 59.117 28.328 1.00 24.62 171 PHE B N 1
ATOM 3051 C CA . PHE B 1 171 ? 38.330 60.552 28.433 1.00 25.11 171 PHE B CA 1
ATOM 3052 C C . PHE B 1 171 ? 39.123 60.819 29.726 1.00 24.65 171 PHE B C 1
ATOM 3053 O O . PHE B 1 171 ? 38.536 61.144 30.762 1.00 24.16 171 PHE B O 1
ATOM 3061 N N . PRO B 1 172 ? 40.451 60.614 29.680 1.00 24.65 172 PRO B N 1
ATOM 3062 C CA . PRO B 1 172 ? 41.300 60.751 30.887 1.00 24.54 172 PRO B CA 1
ATOM 3063 C C . PRO B 1 172 ? 41.299 62.136 31.511 1.00 24.05 172 PRO B C 1
ATOM 3064 O O . PRO B 1 172 ? 41.665 62.281 32.671 1.00 23.49 172 PRO B O 1
ATOM 3068 N N . SER B 1 173 ? 40.864 63.141 30.759 1.00 23.52 173 SER B N 1
ATOM 3069 C CA . SER B 1 173 ? 40.795 64.508 31.289 1.00 23.05 173 SER B CA 1
ATOM 3070 C C . SER B 1 173 ? 39.700 64.720 32.360 1.00 22.25 173 SER B C 1
ATOM 3071 O O . SER B 1 173 ? 39.642 65.762 33.001 1.00 22.55 173 SER B O 1
ATOM 3074 N N . ILE B 1 174 ? 38.855 63.715 32.577 1.00 21.79 174 ILE B N 1
ATOM 3075 C CA . ILE B 1 174 ? 37.908 63.769 33.696 1.00 21.39 174 ILE B CA 1
ATOM 3076 C C . ILE B 1 174 ? 38.590 64.157 35.023 1.00 20.86 174 ILE B C 1
ATOM 3077 O O . ILE B 1 174 ? 37.996 64.836 35.865 1.00 21.26 174 ILE B O 1
ATOM 3082 N N . TYR B 1 175 ? 39.827 63.720 35.204 1.00 20.72 175 TYR B N 1
ATOM 3083 C CA . TYR B 1 175 ? 40.529 63.979 36.470 1.00 21.13 175 TYR B CA 1
ATOM 3084 C C . TYR B 1 175 ? 41.226 65.342 36.570 1.00 21.59 175 TYR B C 1
ATOM 3085 O O . TYR B 1 175 ? 41.701 65.702 37.640 1.00 21.35 175 TYR B O 1
ATOM 3094 N N . ASP B 1 176 ? 41.321 66.076 35.459 1.00 21.67 176 ASP B N 1
ATOM 3095 C CA . ASP B 1 176 ? 41.977 67.396 35.476 1.00 21.45 176 ASP B CA 1
ATOM 3096 C C . ASP B 1 176 ? 41.387 68.245 36.580 1.00 21.04 176 ASP B C 1
ATOM 3097 O O . ASP B 1 176 ? 40.167 68.396 36.667 1.00 21.38 176 ASP B O 1
ATOM 3102 N N . GLY B 1 177 ? 42.253 68.793 37.422 1.00 21.40 177 GLY B N 1
ATOM 3103 C CA . GLY B 1 177 ? 41.836 69.634 38.557 1.00 21.73 177 GLY B CA 1
ATOM 3104 C C . GLY B 1 177 ? 41.497 68.876 39.842 1.00 21.64 177 GLY B C 1
ATOM 3105 O O . GLY B 1 177 ? 41.262 69.486 40.908 1.00 21.22 177 GLY B O 1
ATOM 3106 N N . PHE B 1 178 ? 41.475 67.542 39.748 1.00 21.79 178 PHE B N 1
ATOM 3107 C CA . PHE B 1 178 ? 40.984 66.690 40.840 1.00 21.63 178 PHE B CA 1
ATOM 3108 C C . PHE B 1 178 ? 41.884 65.471 41.007 1.00 22.18 178 PHE B C 1
ATOM 3109 O O . PHE B 1 178 ? 41.443 64.336 40.822 1.00 21.81 178 PHE B O 1
ATOM 3117 N N . PRO B 1 179 ? 43.170 65.713 41.350 1.00 22.61 179 PRO B N 1
ATOM 3118 C CA . PRO B 1 179 ? 44.114 64.619 41.565 1.00 22.12 179 PRO B CA 1
ATOM 3119 C C . PRO B 1 179 ? 43.708 63.689 42.721 1.00 21.68 179 PRO B C 1
ATOM 3120 O O . PRO B 1 179 ? 44.021 62.504 42.674 1.00 22.38 179 PRO B O 1
ATOM 3124 N N . GLU B 1 180 ? 43.023 64.215 43.738 1.00 21.13 180 GLU B N 1
ATOM 3125 C CA . GLU B 1 180 ? 42.574 63.374 44.852 1.00 21.20 180 GLU B CA 1
ATOM 3126 C C . GLU B 1 180 ? 41.483 62.368 44.467 1.00 20.22 180 GLU B C 1
ATOM 3127 O O . GLU B 1 180 ? 41.355 61.308 45.100 1.00 19.15 180 GLU B O 1
ATOM 3133 N N . ILE B 1 181 ? 40.715 62.708 43.435 1.00 18.69 181 ILE B N 1
ATOM 3134 C CA . ILE B 1 181 ? 39.738 61.756 42.882 1.00 18.51 181 ILE B CA 1
ATOM 3135 C C . ILE B 1 181 ? 40.448 60.668 42.105 1.00 18.77 181 ILE B C 1
ATOM 3136 O O . ILE B 1 181 ? 40.063 59.499 42.198 1.00 18.21 181 ILE B O 1
ATOM 3141 N N . LYS B 1 182 ? 41.490 61.035 41.355 1.00 18.65 182 LYS B N 1
ATOM 3142 C CA . LYS B 1 182 ? 42.290 60.019 40.673 1.00 19.54 182 LYS B CA 1
ATOM 3143 C C . LYS B 1 182 ? 42.957 59.095 41.684 1.00 18.93 182 LYS B C 1
ATOM 3144 O O . LYS B 1 182 ? 42.952 57.869 41.518 1.00 19.12 182 LYS B O 1
ATOM 3150 N N . ALA B 1 183 ? 43.534 59.694 42.724 1.00 18.76 183 ALA B N 1
ATOM 3151 C CA . ALA B 1 183 ? 44.221 58.927 43.764 1.00 18.53 183 ALA B CA 1
ATOM 3152 C C . ALA B 1 183 ? 43.252 57.949 44.439 1.00 18.16 183 ALA B C 1
ATOM 3153 O O . ALA B 1 183 ? 43.619 56.813 44.734 1.00 17.03 183 ALA B O 1
ATOM 3155 N N . HIS B 1 184 ? 42.034 58.428 44.697 1.00 17.69 184 HIS B N 1
ATOM 3156 C CA . HIS B 1 184 ? 40.954 57.619 45.260 1.00 17.87 184 HIS B CA 1
ATOM 3157 C C . HIS B 1 184 ? 40.630 56.405 44.395 1.00 17.89 184 HIS B C 1
ATOM 3158 O O . HIS B 1 184 ? 40.565 55.277 44.905 1.00 17.29 184 HIS B O 1
ATOM 3165 N N . ALA B 1 185 ? 40.435 56.619 43.086 1.00 17.38 185 ALA B N 1
ATOM 3166 C CA . ALA B 1 185 ? 40.137 55.489 42.182 1.00 17.48 185 ALA B CA 1
ATOM 3167 C C . ALA B 1 185 ? 41.230 54.417 42.245 1.00 17.99 185 ALA B C 1
ATOM 3168 O O . ALA B 1 185 ? 40.920 53.223 42.328 1.00 16.70 185 ALA B O 1
ATOM 3170 N N . GLU B 1 186 ? 42.495 54.857 42.266 1.00 18.56 186 GLU B N 1
ATOM 3171 C CA . GLU B 1 186 ? 43.650 53.948 42.195 1.00 19.46 186 GLU B CA 1
ATOM 3172 C C . GLU B 1 186 ? 43.892 53.239 43.524 1.00 19.13 186 GLU B C 1
ATOM 3173 O O . GLU B 1 186 ? 44.275 52.055 43.529 1.00 18.96 186 GLU B O 1
ATOM 3179 N N . LYS B 1 187 ? 43.631 53.936 44.636 1.00 18.78 187 LYS B N 1
ATOM 3180 C CA . LYS B 1 187 ? 43.638 53.290 45.962 1.00 18.96 187 LYS B CA 1
ATOM 3181 C C . LYS B 1 187 ? 42.602 52.158 46.049 1.00 19.62 187 LYS B C 1
ATOM 3182 O O . LYS B 1 187 ? 42.916 51.015 46.408 1.00 20.48 187 LYS B O 1
ATOM 3188 N N . VAL B 1 188 ? 41.348 52.480 45.716 1.00 19.51 188 VAL B N 1
ATOM 3189 C CA . VAL B 1 188 ? 40.233 51.510 45.772 1.00 18.07 188 VAL B CA 1
ATOM 3190 C C . VAL B 1 188 ? 40.477 50.323 44.864 1.00 18.48 188 VAL B C 1
ATOM 3191 O O . VAL B 1 188 ? 40.321 49.172 45.288 1.00 17.73 188 VAL B O 1
ATOM 3195 N N . ARG B 1 189 ? 40.881 50.588 43.626 1.00 17.85 189 ARG B N 1
ATOM 3196 C CA . ARG B 1 189 ? 41.028 49.528 42.639 1.00 19.00 189 ARG B CA 1
ATOM 3197 C C . ARG B 1 189 ? 42.262 48.650 42.864 1.00 19.64 189 ARG B C 1
ATOM 3198 O O . ARG B 1 189 ? 42.405 47.619 42.226 1.00 18.82 189 ARG B O 1
ATOM 3206 N N . SER B 1 190 ? 43.145 49.068 43.772 1.00 20.31 190 SER B N 1
ATOM 3207 C CA . SER B 1 190 ? 44.310 48.242 44.095 1.00 21.22 190 SER B CA 1
ATOM 3208 C C . SER B 1 190 ? 44.046 47.271 45.246 1.00 21.30 190 SER B C 1
ATOM 3209 O O . SER B 1 190 ? 44.894 46.427 45.539 1.00 21.46 190 SER B O 1
ATOM 3212 N N . ILE B 1 191 ? 42.883 47.367 45.891 1.00 20.22 191 ILE B N 1
ATOM 3213 C CA . ILE B 1 191 ? 42.532 46.393 46.922 1.00 21.16 191 ILE B CA 1
ATOM 3214 C C . ILE B 1 191 ? 42.602 45.012 46.259 1.00 20.96 191 ILE B C 1
ATOM 3215 O O . ILE B 1 191 ? 41.980 44.820 45.238 1.00 20.55 191 ILE B O 1
ATOM 3220 N N . PRO B 1 192 ? 43.414 44.071 46.804 1.00 21.07 192 PRO B N 1
ATOM 3221 C CA . PRO B 1 192 ? 43.682 42.810 46.097 1.00 20.86 192 PRO B CA 1
ATOM 3222 C C . PRO B 1 192 ? 42.494 42.083 45.459 1.00 20.55 192 PRO B C 1
ATOM 3223 O O . PRO B 1 192 ? 42.581 41.739 44.290 1.00 20.25 192 PRO B O 1
ATOM 3227 N N . ALA B 1 193 ? 41.409 41.855 46.201 1.00 20.12 193 ALA B N 1
ATOM 3228 C CA . ALA B 1 193 ? 40.271 41.090 45.658 1.00 20.58 193 ALA B CA 1
ATOM 3229 C C . ALA B 1 193 ? 39.554 41.867 44.548 1.00 21.15 193 ALA B C 1
ATOM 3230 O O . ALA B 1 193 ? 38.994 41.286 43.619 1.00 21.06 193 ALA B O 1
ATOM 3232 N N . LEU B 1 194 ? 39.578 43.186 44.661 1.00 21.61 194 LEU B N 1
ATOM 3233 C CA . LEU B 1 194 ? 38.992 44.053 43.648 1.00 22.99 194 LEU B CA 1
ATOM 3234 C C . LEU B 1 194 ? 39.914 44.101 42.429 1.00 22.32 194 LEU B C 1
ATOM 3235 O O . LEU B 1 194 ? 39.442 44.033 41.295 1.00 21.06 194 LEU B O 1
ATOM 3240 N N . LYS B 1 195 ? 41.228 44.193 42.668 1.00 22.36 195 LYS B N 1
ATOM 3241 C CA . LYS B 1 195 ? 42.218 44.178 41.568 1.00 22.54 195 LYS B CA 1
ATOM 3242 C C . LYS B 1 195 ? 42.113 42.901 40.714 1.00 22.90 195 LYS B C 1
ATOM 3243 O O . LYS B 1 195 ? 42.138 42.958 39.480 1.00 21.34 195 LYS B O 1
ATOM 3249 N N . LYS B 1 196 ? 41.976 41.758 41.381 1.00 22.80 196 LYS B N 1
ATOM 3250 C CA . LYS B 1 196 ? 41.754 40.494 40.677 1.00 23.46 196 LYS B CA 1
ATOM 3251 C C . LYS B 1 196 ? 40.488 40.504 39.820 1.00 23.29 196 LYS B C 1
ATOM 3252 O O . LYS B 1 196 ? 40.507 40.064 38.671 1.00 23.31 196 LYS B O 1
ATOM 3258 N N . TRP B 1 197 ? 39.387 41.001 40.370 1.00 22.75 197 TRP B N 1
ATOM 3259 C CA . TRP B 1 197 ? 38.124 41.071 39.612 1.00 22.18 197 TRP B CA 1
ATOM 3260 C C . TRP B 1 197 ? 38.260 41.967 38.366 1.00 22.38 197 TRP B C 1
ATOM 3261 O O . TRP B 1 197 ? 37.795 41.613 37.269 1.00 22.20 197 TRP B O 1
ATOM 3272 N N . ILE B 1 198 ? 38.894 43.120 38.534 1.00 22.12 198 ILE B N 1
ATOM 3273 C CA . ILE B 1 198 ? 39.086 44.068 37.425 1.00 23.23 198 ILE B CA 1
ATOM 3274 C C . ILE B 1 198 ? 39.927 43.439 36.307 1.00 23.88 198 ILE B C 1
ATOM 3275 O O . ILE B 1 198 ? 39.653 43.662 35.122 1.00 23.42 198 ILE B O 1
ATOM 3280 N N . GLU B 1 199 ? 40.897 42.617 36.707 1.00 24.72 199 GLU B N 1
ATOM 3281 C CA . GLU B 1 199 ? 41.773 41.895 35.777 1.00 26.34 199 GLU B CA 1
ATOM 3282 C C . GLU B 1 199 ? 41.013 40.825 34.992 1.00 26.25 199 GLU B C 1
ATOM 3283 O O . GLU B 1 199 ? 41.399 40.497 33.873 1.00 27.22 199 GLU B O 1
ATOM 3289 N N . THR B 1 200 ? 39.948 40.278 35.581 1.00 25.69 200 THR B N 1
ATOM 3290 C CA . THR B 1 200 ? 39.249 39.121 34.994 1.00 25.48 200 THR B CA 1
ATOM 3291 C C . THR B 1 200 ? 37.851 39.397 34.413 1.00 25.18 200 THR B C 1
ATOM 3292 O O . THR B 1 200 ? 37.329 38.602 33.601 1.00 23.96 200 THR B O 1
ATOM 3296 N N . ARG B 1 201 ? 37.234 40.510 34.826 1.00 23.09 201 ARG B N 1
ATOM 3297 C CA . ARG B 1 201 ? 35.872 40.831 34.393 1.00 21.84 201 ARG B CA 1
ATOM 3298 C C . ARG B 1 201 ? 35.772 41.046 32.856 1.00 22.24 201 ARG B C 1
ATOM 3299 O O . ARG B 1 201 ? 36.749 41.431 32.220 1.00 21.84 201 ARG B O 1
ATOM 3307 N N . PRO B 1 202 ? 34.583 40.814 32.266 1.00 23.34 202 PRO B N 1
ATOM 3308 C CA . PRO B 1 202 ? 34.409 41.033 30.835 1.00 24.31 202 PRO B CA 1
ATOM 3309 C C . PRO B 1 202 ? 34.689 42.481 30.430 1.00 25.76 202 PRO B C 1
ATOM 3310 O O . PRO B 1 202 ? 34.381 43.412 31.180 1.00 24.37 202 PRO B O 1
ATOM 3314 N N . GLU B 1 203 ? 35.294 42.657 29.260 1.00 26.96 203 GLU B N 1
ATOM 3315 C CA . GLU B 1 203 ? 35.549 43.979 28.735 1.00 28.45 203 GLU B CA 1
ATOM 3316 C C . GLU B 1 203 ? 34.268 44.462 28.041 1.00 27.98 203 GLU B C 1
ATOM 3317 O O . GLU B 1 203 ? 33.778 43.823 27.089 1.00 27.70 203 GLU B O 1
ATOM 3323 N N . THR B 1 204 ? 33.689 45.548 28.554 1.00 26.51 204 THR B N 1
ATOM 3324 C CA . THR B 1 204 ? 32.444 46.087 27.989 1.00 26.23 204 THR B CA 1
ATOM 3325 C C . THR B 1 204 ? 32.542 47.603 27.852 1.00 26.38 204 THR B C 1
ATOM 3326 O O . THR B 1 204 ? 33.223 48.258 28.652 1.00 26.52 204 THR B O 1
ATOM 3330 N N . LYS B 1 205 ? 31.855 48.177 26.868 1.00 26.53 205 LYS B N 1
ATOM 3331 C CA . LYS B 1 205 ? 32.030 49.620 26.594 1.00 26.84 205 LYS B CA 1
ATOM 3332 C C . LYS B 1 205 ? 31.336 50.538 27.625 1.00 26.26 205 LYS B C 1
ATOM 3333 O O . LYS B 1 205 ? 31.601 51.742 27.675 1.00 26.35 205 LYS B O 1
ATOM 3339 N N . PHE B 1 206 ? 30.428 49.963 28.410 1.00 25.68 206 PHE B N 1
ATOM 3340 C CA . PHE B 1 206 ? 29.743 50.655 29.512 1.00 25.56 206 PHE B CA 1
ATOM 3341 C C . PHE B 1 206 ? 29.621 49.710 30.721 1.00 25.21 206 PHE B C 1
ATOM 3342 O O . PHE B 1 206 ? 29.863 48.497 30.610 1.00 23.59 206 PHE B O 1
ATOM 3351 N N . MET C 1 1 ? 20.414 65.908 76.771 1.00 25.88 1 MET C N 1
ATOM 3352 C CA . MET C 1 1 ? 19.745 64.885 75.915 1.00 27.92 1 MET C CA 1
ATOM 3353 C C . MET C 1 1 ? 20.011 65.125 74.436 1.00 25.30 1 MET C C 1
ATOM 3354 O O . MET C 1 1 ? 20.296 66.252 74.031 1.00 23.67 1 MET C O 1
ATOM 3359 N N . VAL C 1 2 ? 19.902 64.064 73.628 1.00 24.04 2 VAL C N 1
ATOM 3360 C CA . VAL C 1 2 ? 20.143 64.181 72.197 1.00 22.97 2 VAL C CA 1
ATOM 3361 C C . VAL C 1 2 ? 19.332 65.328 71.617 1.00 21.60 2 VAL C C 1
ATOM 3362 O O . VAL C 1 2 ? 18.162 65.512 71.966 1.00 21.49 2 VAL C O 1
ATOM 3366 N N . HIS C 1 3 ? 19.942 66.053 70.690 1.00 20.96 3 HIS C N 1
ATOM 3367 C CA . HIS C 1 3 ? 19.311 67.206 70.090 1.00 20.43 3 HIS C CA 1
ATOM 3368 C C . HIS C 1 3 ? 19.304 67.044 68.581 1.00 19.89 3 HIS C C 1
ATOM 3369 O O . HIS C 1 3 ? 20.342 66.797 67.977 1.00 19.75 3 HIS C O 1
ATOM 3376 N N . TYR C 1 4 ? 18.126 67.188 67.982 1.00 19.44 4 TYR C N 1
ATOM 3377 C CA . TYR C 1 4 ? 18.010 67.086 66.532 1.00 19.13 4 TYR C CA 1
ATOM 3378 C C . TYR C 1 4 ? 17.588 68.424 65.962 1.00 18.66 4 TYR C C 1
ATOM 3379 O O . TYR C 1 4 ? 16.709 69.055 66.519 1.00 18.69 4 TYR C O 1
ATOM 3388 N N . LYS C 1 5 ? 18.185 68.803 64.835 1.00 18.44 5 LYS C N 1
ATOM 3389 C CA . LYS C 1 5 ? 17.739 69.956 64.041 1.00 19.30 5 LYS C CA 1
ATOM 3390 C C . LYS C 1 5 ? 17.508 69.501 62.595 1.00 18.87 5 LYS C C 1
ATOM 3391 O O . LYS C 1 5 ? 18.320 68.753 62.065 1.00 20.06 5 LYS C O 1
ATOM 3397 N N . LEU C 1 6 ? 16.409 69.961 61.999 1.00 18.17 6 LEU C N 1
ATOM 3398 C CA . LEU C 1 6 ? 16.110 69.745 60.610 1.00 17.83 6 LEU C CA 1
ATOM 3399 C C . LEU C 1 6 ? 16.032 71.111 59.967 1.00 17.80 6 LEU C C 1
ATOM 3400 O O . LEU C 1 6 ? 15.277 71.970 60.425 1.00 18.19 6 LEU C O 1
ATOM 3405 N N . THR C 1 7 ? 16.818 71.313 58.922 1.00 17.10 7 THR C N 1
ATOM 3406 C CA . THR C 1 7 ? 16.785 72.578 58.192 1.00 17.46 7 THR C CA 1
ATOM 3407 C C . THR C 1 7 ? 16.247 72.313 56.791 1.00 18.48 7 THR C C 1
ATOM 3408 O O . THR C 1 7 ? 16.741 71.429 56.097 1.00 16.79 7 THR C O 1
ATOM 3412 N N . TYR C 1 8 ? 15.248 73.100 56.385 1.00 18.19 8 TYR C N 1
ATOM 3413 C CA . TYR C 1 8 ? 14.694 73.001 55.055 1.00 19.38 8 TYR C CA 1
ATOM 3414 C C . TYR C 1 8 ? 14.010 74.326 54.696 1.00 19.71 8 TYR C C 1
ATOM 3415 O O . TYR C 1 8 ? 14.086 75.275 55.462 1.00 18.60 8 TYR C O 1
ATOM 3424 N N . PHE C 1 9 ? 13.369 74.372 53.522 1.00 20.34 9 PHE C N 1
ATOM 3425 C CA . PHE C 1 9 ? 12.520 75.488 53.145 1.00 20.81 9 PHE C CA 1
ATOM 3426 C C . PHE C 1 9 ? 11.238 75.539 53.953 1.00 21.46 9 PHE C C 1
ATOM 3427 O O . PHE C 1 9 ? 10.911 74.588 54.695 1.00 21.46 9 PHE C O 1
ATOM 3435 N N . ALA C 1 10 ? 10.498 76.640 53.773 1.00 21.22 10 ALA C N 1
ATOM 3436 C CA . ALA C 1 10 ? 9.187 76.815 54.366 1.00 21.57 10 ALA C CA 1
ATOM 3437 C C . ALA C 1 10 ? 8.127 76.080 53.524 1.00 21.76 10 ALA C C 1
ATOM 3438 O O . ALA C 1 10 ? 7.454 76.660 52.657 1.00 21.28 10 ALA C O 1
ATOM 3440 N N . GLY C 1 11 ? 8.004 74.776 53.778 1.00 21.62 11 GLY C N 1
ATOM 3441 C CA . GLY C 1 11 ? 7.179 73.912 52.956 1.00 20.68 11 GLY C CA 1
ATOM 3442 C C . GLY C 1 11 ? 7.366 72.451 53.343 1.00 21.73 11 GLY C C 1
ATOM 3443 O O . GLY C 1 11 ? 8.180 72.118 54.214 1.00 21.43 11 GLY C O 1
ATOM 3444 N N . ARG C 1 12 ? 6.594 71.582 52.700 1.00 20.95 12 ARG C N 1
ATOM 3445 C CA . ARG C 1 12 ? 6.625 70.180 53.037 1.00 20.94 12 ARG C CA 1
ATOM 3446 C C . ARG C 1 12 ? 7.769 69.541 52.254 1.00 20.22 12 ARG C C 1
ATOM 3447 O O . ARG C 1 12 ? 8.810 69.221 52.836 1.00 18.72 12 ARG C O 1
ATOM 3455 N N . GLY C 1 13 ? 7.581 69.388 50.949 1.00 19.85 13 GLY C N 1
ATOM 3456 C CA . GLY C 1 13 ? 8.658 68.976 50.047 1.00 20.73 13 GLY C CA 1
ATOM 3457 C C . GLY C 1 13 ? 9.417 67.757 50.569 1.00 20.50 13 GLY C C 1
ATOM 3458 O O . GLY C 1 13 ? 8.813 66.806 51.071 1.00 20.76 13 GLY C O 1
ATOM 3459 N N . LEU C 1 14 ? 10.733 67.797 50.436 1.00 20.35 14 LEU C N 1
ATOM 3460 C CA . LEU C 1 14 ? 11.606 66.655 50.749 1.00 20.05 14 LEU C CA 1
ATOM 3461 C C . LEU C 1 14 ? 11.787 66.443 52.241 1.00 19.32 14 LEU C C 1
ATOM 3462 O O . LEU C 1 14 ? 12.209 65.367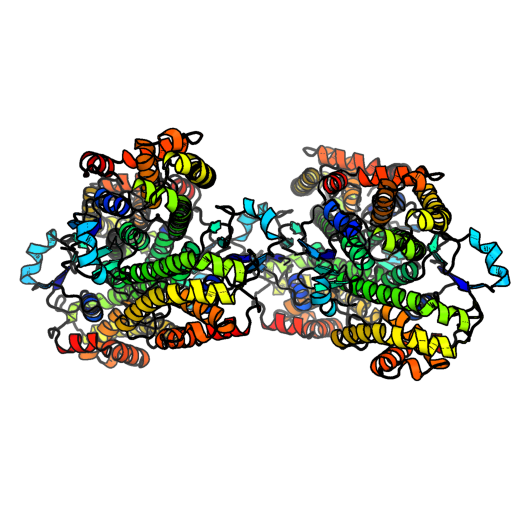 52.678 1.00 18.28 14 LEU C O 1
ATOM 3467 N N . ALA C 1 15 ? 11.475 67.473 53.033 1.00 18.60 15 ALA C N 1
ATOM 3468 C CA . ALA C 1 15 ? 11.613 67.369 54.492 1.00 17.79 15 ALA C CA 1
ATOM 3469 C C . ALA C 1 15 ? 10.458 66.654 55.164 1.00 18.31 15 ALA C C 1
ATOM 3470 O O . ALA C 1 15 ? 10.623 66.134 56.276 1.00 17.76 15 ALA C O 1
ATOM 3472 N N . GLU C 1 16 ? 9.287 66.651 54.529 1.00 17.80 16 GLU C N 1
ATOM 3473 C CA . GLU C 1 16 ? 8.067 66.299 55.264 1.00 18.39 16 GLU C CA 1
ATOM 3474 C C . GLU C 1 16 ? 7.997 64.878 55.862 1.00 17.59 16 GLU C C 1
ATOM 3475 O O . GLU C 1 16 ? 7.644 64.730 57.027 1.00 17.82 16 GLU C O 1
ATOM 3481 N N . PRO C 1 17 ? 8.347 63.837 55.086 1.00 17.45 17 PRO C N 1
ATOM 3482 C CA . PRO C 1 17 ? 8.421 62.497 55.696 1.00 16.44 17 PRO C CA 1
ATOM 3483 C C . PRO C 1 17 ? 9.360 62.420 56.915 1.00 16.44 17 PRO C C 1
ATOM 3484 O O . PRO C 1 17 ? 9.073 61.661 57.856 1.00 16.34 17 PRO C O 1
ATOM 3488 N N . ILE C 1 18 ? 10.442 63.205 56.911 1.00 15.55 18 ILE C N 1
ATOM 3489 C CA . ILE C 1 18 ? 11.383 63.244 58.042 1.00 15.36 18 ILE C CA 1
ATOM 3490 C C . ILE C 1 18 ? 10.671 63.835 59.268 1.00 16.16 18 ILE C C 1
ATOM 3491 O O . ILE C 1 18 ? 10.750 63.263 60.366 1.00 15.67 18 ILE C O 1
ATOM 3496 N N . ARG C 1 19 ? 9.965 64.961 59.069 1.00 16.32 19 ARG C N 1
ATOM 3497 C CA . ARG C 1 19 ? 9.113 65.533 60.115 1.00 16.93 19 ARG C CA 1
ATOM 3498 C C . ARG C 1 19 ? 8.093 64.540 60.664 1.00 17.19 19 ARG C C 1
ATOM 3499 O O . ARG C 1 19 ? 7.813 64.509 61.871 1.00 18.04 19 ARG C O 1
ATOM 3507 N N . GLN C 1 20 ? 7.548 63.715 59.782 1.00 17.55 20 GLN C N 1
ATOM 3508 C CA . GLN C 1 20 ? 6.602 62.686 60.193 1.00 18.29 20 GLN C CA 1
ATOM 3509 C C . GLN C 1 20 ? 7.219 61.516 60.984 1.00 18.01 20 GLN C C 1
ATOM 3510 O O . GLN C 1 20 ? 6.571 61.002 61.894 1.00 18.53 20 GLN C O 1
ATOM 3516 N N . ILE C 1 21 ? 8.461 61.126 60.664 1.00 17.42 21 ILE C N 1
ATOM 3517 C CA . ILE C 1 21 ? 9.203 60.129 61.478 1.00 16.97 21 ILE C CA 1
ATOM 3518 C C . ILE C 1 21 ? 9.365 60.632 62.909 1.00 17.35 21 ILE C C 1
ATOM 3519 O O . ILE C 1 21 ? 9.128 59.877 63.868 1.00 16.66 21 ILE C O 1
ATOM 3524 N N . PHE C 1 22 ? 9.781 61.897 63.053 1.00 17.12 22 PHE C N 1
ATOM 3525 C CA . PHE C 1 22 ? 9.847 62.533 64.385 1.00 18.34 22 PHE C CA 1
ATOM 3526 C C . PHE C 1 22 ? 8.484 62.506 65.124 1.00 18.42 22 PHE C C 1
ATOM 3527 O O . PHE C 1 22 ? 8.418 62.172 66.322 1.00 19.37 22 PHE C O 1
ATOM 3535 N N . ALA C 1 23 ? 7.408 62.843 64.412 1.00 18.91 23 ALA C N 1
ATOM 3536 C CA . ALA C 1 23 ? 6.060 62.819 64.992 1.00 19.03 23 ALA C CA 1
ATOM 3537 C C . ALA C 1 23 ? 5.667 61.399 65.445 1.00 19.89 23 ALA C C 1
ATOM 3538 O O . ALA C 1 23 ? 5.130 61.214 66.552 1.00 19.19 23 ALA C O 1
ATOM 3540 N N . LEU C 1 24 ? 5.953 60.408 64.604 1.00 19.20 24 LEU C N 1
ATOM 3541 C CA . LEU C 1 24 ? 5.636 59.020 64.941 1.00 19.84 24 LEU C CA 1
ATOM 3542 C C . LEU C 1 24 ? 6.426 58.560 66.131 1.00 19.84 24 LEU C C 1
ATOM 3543 O O . LEU C 1 24 ? 5.918 57.814 66.963 1.00 19.66 24 LEU C O 1
ATOM 3548 N N . ALA C 1 25 ? 7.674 59.006 66.214 1.00 19.55 25 ALA C N 1
ATOM 3549 C CA . ALA C 1 25 ? 8.572 58.601 67.295 1.00 20.29 25 ALA C CA 1
ATOM 3550 C C . ALA C 1 25 ? 8.304 59.329 68.626 1.00 20.73 25 ALA C C 1
ATOM 3551 O O . ALA C 1 25 ? 8.780 58.891 69.659 1.00 21.12 25 ALA C O 1
ATOM 3553 N N . GLY C 1 26 ? 7.551 60.437 68.594 1.00 20.69 26 GLY C N 1
ATOM 3554 C CA . GLY C 1 26 ? 7.375 61.312 69.76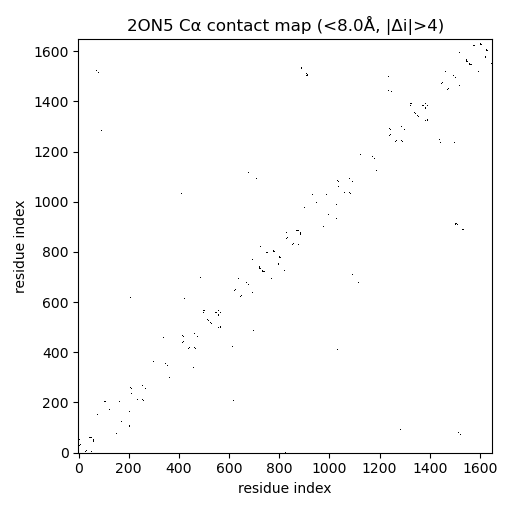7 1.00 21.30 26 GLY C CA 1
ATOM 3555 C C . GLY C 1 26 ? 8.693 61.972 70.139 1.00 21.68 26 GLY C C 1
ATOM 3556 O O . GLY C 1 26 ? 8.986 62.220 71.332 1.00 21.81 26 GLY C O 1
ATOM 3557 N N . GLN C 1 27 ? 9.514 62.247 69.123 1.00 21.25 27 GLN C N 1
ATOM 3558 C CA . GLN C 1 27 ? 10.833 62.816 69.340 1.00 21.18 27 GLN C CA 1
ATOM 3559 C C . GLN C 1 27 ? 10.841 64.297 68.995 1.00 22.05 27 GLN C C 1
ATOM 3560 O O . GLN C 1 27 ? 10.575 64.681 67.849 1.00 21.69 27 GLN C O 1
ATOM 3566 N N . LYS C 1 28 ? 11.157 65.130 69.985 1.00 21.96 28 LYS C N 1
ATOM 3567 C CA . LYS C 1 28 ? 11.232 66.565 69.758 1.00 23.51 28 LYS C CA 1
ATOM 3568 C C . LYS C 1 28 ? 12.441 66.892 68.859 1.00 22.37 28 LYS C C 1
ATOM 3569 O O . LYS C 1 28 ? 13.482 66.255 68.959 1.00 21.82 28 LYS C O 1
ATOM 3575 N N . TYR C 1 29 ? 12.276 67.887 67.992 1.00 21.88 29 TYR C N 1
ATOM 3576 C CA . TYR C 1 29 ? 13.345 68.371 67.120 1.00 21.35 29 TYR C CA 1
ATOM 3577 C C . TYR C 1 29 ? 13.160 69.869 66.866 1.00 21.07 29 TYR C C 1
ATOM 3578 O O . TYR C 1 29 ? 12.071 70.424 67.110 1.00 21.47 29 TYR C O 1
ATOM 3587 N N . GLU C 1 30 ? 14.244 70.529 66.473 1.00 20.32 30 GLU C N 1
ATOM 3588 C CA . GLU C 1 30 ? 14.216 71.938 66.040 1.00 21.19 30 GLU C CA 1
ATOM 3589 C C . GLU C 1 30 ? 13.944 72.003 64.537 1.00 20.75 30 GLU C C 1
ATOM 3590 O O . GLU C 1 30 ? 14.779 71.573 63.743 1.00 21.16 30 GLU C O 1
ATOM 3596 N N . ASP C 1 31 ? 12.779 72.526 64.158 1.00 20.49 31 ASP C N 1
ATOM 3597 C CA . ASP C 1 31 ? 12.344 72.552 62.766 1.00 20.64 31 ASP C CA 1
ATOM 3598 C C . ASP C 1 31 ? 12.635 73.964 62.188 1.00 21.19 31 ASP C C 1
ATOM 3599 O O . ASP C 1 31 ? 11.857 74.908 62.398 1.00 21.26 31 ASP C O 1
ATOM 3604 N N . VAL C 1 32 ? 13.784 74.097 61.508 1.00 20.35 32 VAL C N 1
ATOM 3605 C CA . VAL C 1 32 ? 14.251 75.363 60.919 1.00 20.30 32 VAL C CA 1
ATOM 3606 C C . VAL C 1 32 ? 13.785 75.467 59.473 1.00 20.56 32 VAL C C 1
ATOM 3607 O O . VAL C 1 32 ? 14.065 74.570 58.667 1.00 20.92 32 VAL C O 1
ATOM 3611 N N . ARG C 1 33 ? 13.090 76.556 59.135 1.00 20.62 33 ARG C N 1
ATOM 3612 C CA . ARG C 1 33 ? 12.542 76.761 57.792 1.00 20.34 33 ARG C CA 1
ATOM 3613 C C . ARG C 1 33 ? 12.981 78.087 57.193 1.00 21.22 33 ARG C C 1
ATOM 3614 O O . ARG C 1 33 ? 12.792 79.146 57.800 1.00 21.00 33 ARG C O 1
ATOM 3622 N N . TYR C 1 34 ? 13.587 78.013 56.015 1.00 21.14 34 TYR C N 1
ATOM 3623 C CA . TYR C 1 34 ? 13.962 79.192 55.262 1.00 22.56 34 TYR C CA 1
ATOM 3624 C C . TYR C 1 34 ? 12.986 79.423 54.138 1.00 22.66 34 TYR C C 1
ATOM 3625 O O . TYR C 1 34 ? 12.629 78.491 53.426 1.00 22.01 34 TYR C O 1
ATOM 3634 N N . THR C 1 35 ? 12.560 80.673 53.942 1.00 23.62 35 THR C N 1
ATOM 3635 C CA . THR C 1 35 ? 11.924 81.040 52.674 1.00 23.75 35 THR C CA 1
ATOM 3636 C C . THR C 1 35 ? 12.960 80.927 51.537 1.00 24.03 35 THR C C 1
ATOM 3637 O O . THR C 1 35 ? 14.172 80.894 51.811 1.00 24.10 35 THR C O 1
ATOM 3641 N N . PHE C 1 36 ? 12.505 80.861 50.276 1.00 24.33 36 PHE C N 1
ATOM 3642 C CA . PHE C 1 36 ? 13.426 80.854 49.121 1.00 24.92 36 PHE C CA 1
ATOM 3643 C C . PHE C 1 36 ? 14.502 81.958 49.238 1.00 25.99 36 PHE C C 1
ATOM 3644 O O . PHE C 1 36 ? 15.696 81.744 48.963 1.00 25.13 36 PHE C O 1
ATOM 3652 N N . GLN C 1 37 ? 14.057 83.148 49.625 1.00 26.29 37 GLN C N 1
ATOM 3653 C CA . GLN C 1 37 ? 14.925 84.321 49.659 1.00 26.92 37 GLN C CA 1
ATOM 3654 C C . GLN C 1 37 ? 15.956 84.288 50.808 1.00 27.16 37 GLN C C 1
ATOM 3655 O O . GLN C 1 37 ? 17.023 84.898 50.695 1.00 27.85 37 GLN C O 1
ATOM 3661 N N . GLU C 1 38 ? 15.631 83.597 51.902 1.00 26.98 38 GLU C N 1
ATOM 3662 C CA . GLU C 1 38 ? 16.528 83.468 53.061 1.00 28.26 38 GLU C CA 1
ATOM 3663 C C . GLU C 1 38 ? 17.620 82.399 52.844 1.00 26.95 38 GLU C C 1
ATOM 3664 O O . GLU C 1 38 ? 18.658 82.410 53.493 1.00 26.99 38 GLU C O 1
ATOM 3670 N N . TRP C 1 39 ? 17.362 81.475 51.928 1.00 26.22 39 TRP C N 1
ATOM 3671 C CA . TRP C 1 39 ? 18.197 80.289 51.780 1.00 25.62 39 TRP C CA 1
ATOM 3672 C C . TRP C 1 39 ? 19.635 80.544 51.290 1.00 25.87 39 TRP C C 1
ATOM 3673 O O . TRP C 1 39 ? 20.570 80.030 51.890 1.00 25.45 39 TRP C O 1
ATOM 3684 N N . PRO C 1 40 ? 19.825 81.342 50.214 1.00 26.48 40 PRO C N 1
ATOM 3685 C CA . PRO C 1 40 ? 21.179 81.493 49.655 1.00 27.16 40 PRO C CA 1
ATOM 3686 C C . PRO C 1 40 ? 22.302 81.833 50.658 1.00 27.45 40 PRO C C 1
ATOM 3687 O O . PRO C 1 40 ? 23.432 81.353 50.496 1.00 27.28 40 PRO C O 1
ATOM 3691 N N . LYS C 1 41 ? 22.008 82.603 51.697 1.00 27.89 41 LYS C N 1
ATOM 3692 C CA . LYS C 1 41 ? 23.072 82.948 52.653 1.00 29.41 41 LYS C CA 1
ATOM 3693 C C . LYS C 1 41 ? 23.534 81.745 53.494 1.00 28.80 41 LYS C C 1
ATOM 3694 O O . LYS C 1 41 ? 24.593 81.793 54.147 1.00 28.69 41 LYS C O 1
ATOM 3700 N N . HIS C 1 42 ? 22.748 80.669 53.464 1.00 27.89 42 HIS C N 1
ATOM 3701 C CA . HIS C 1 42 ? 23.051 79.454 54.250 1.00 27.31 42 HIS C CA 1
ATOM 3702 C C . HIS C 1 42 ? 23.582 78.284 53.405 1.00 27.06 42 HIS C C 1
ATOM 3703 O O . HIS C 1 42 ? 24.083 77.269 53.959 1.00 26.44 42 HIS C O 1
ATOM 3710 N N . LYS C 1 43 ? 23.495 78.423 52.073 1.00 26.60 43 LYS C N 1
ATOM 3711 C CA . LYS C 1 43 ? 23.804 77.328 51.148 1.00 27.21 43 LYS C CA 1
ATOM 3712 C C . LYS C 1 43 ? 25.150 76.649 51.483 1.00 27.14 43 LYS C C 1
ATOM 3713 O O . LYS C 1 43 ? 25.222 75.414 51.637 1.00 26.70 43 LYS C O 1
ATOM 3719 N N . ASP C 1 44 ? 26.186 77.469 51.654 1.00 26.65 44 ASP C N 1
ATOM 3720 C CA . ASP C 1 44 ? 27.559 76.992 51.843 1.00 27.01 44 ASP C CA 1
ATOM 3721 C C . ASP C 1 44 ? 27.830 76.309 53.178 1.00 26.06 44 ASP C C 1
ATOM 3722 O O . ASP C 1 44 ? 28.899 75.729 53.365 1.00 27.04 44 ASP C O 1
ATOM 3727 N N . GLU C 1 45 ? 26.887 76.384 54.112 1.00 25.00 45 GLU C N 1
ATOM 3728 C CA . GLU C 1 45 ? 26.995 75.640 55.383 1.00 24.46 45 GLU C CA 1
ATOM 3729 C C . GLU C 1 45 ? 26.731 74.140 55.211 1.00 22.82 45 GLU C C 1
ATOM 3730 O O . GLU C 1 45 ? 27.032 73.346 56.100 1.00 21.89 45 GLU C O 1
ATOM 3736 N N . MET C 1 46 ? 26.124 73.777 54.086 1.00 22.26 46 MET C N 1
ATOM 3737 C CA . MET C 1 46 ? 25.549 72.437 53.914 1.00 21.73 46 MET C CA 1
ATOM 3738 C C . MET C 1 46 ? 26.477 71.510 53.139 1.00 21.17 46 MET C C 1
ATOM 3739 O O . MET C 1 46 ? 27.130 71.945 52.192 1.00 20.87 46 MET C O 1
ATOM 3744 N N . PRO C 1 47 ? 26.512 70.213 53.529 1.00 21.29 47 PRO C N 1
ATOM 3745 C CA . PRO C 1 47 ? 27.476 69.268 52.949 1.00 20.98 47 PRO C CA 1
ATOM 3746 C C . PRO C 1 47 ? 27.502 69.285 51.425 1.00 20.74 47 PRO C C 1
ATOM 3747 O O . PRO C 1 47 ? 28.591 69.227 50.811 1.00 21.21 47 PRO C O 1
ATOM 3751 N N . PHE C 1 48 ? 26.325 69.359 50.818 1.00 19.55 48 PHE C N 1
ATOM 3752 C CA . PHE C 1 48 ? 26.245 69.392 49.366 1.00 19.36 48 PHE C CA 1
ATOM 3753 C C . PHE C 1 48 ? 25.603 70.677 48.860 1.00 19.39 48 PHE C C 1
ATOM 3754 O O . PHE C 1 48 ? 25.067 70.704 47.748 1.00 20.07 48 PHE C O 1
ATOM 3762 N N . GLY C 1 49 ? 25.636 71.726 49.681 1.00 20.16 49 GLY C N 1
ATOM 3763 C CA . GL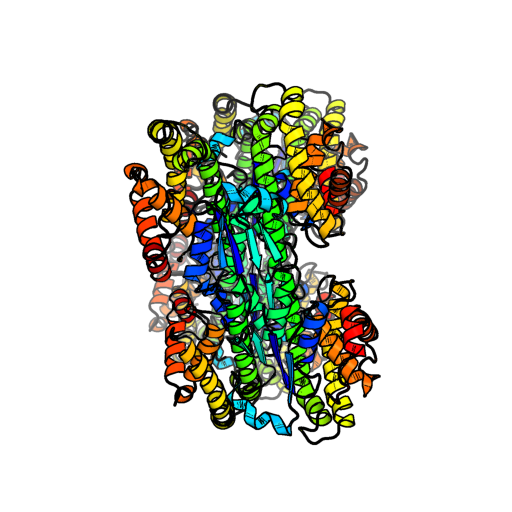Y C 1 49 ? 25.006 73.002 49.302 1.00 20.03 49 GLY C CA 1
ATOM 3764 C C . GLY C 1 49 ? 23.511 72.868 49.042 1.00 20.50 49 GLY C C 1
ATOM 3765 O O . GLY C 1 49 ? 22.919 73.638 48.280 1.00 20.75 49 GLY C O 1
ATOM 3766 N N . GLN C 1 50 ? 22.883 71.885 49.677 1.00 20.54 50 GLN C N 1
ATOM 3767 C CA . GLN C 1 50 ? 21.442 71.657 49.500 1.00 21.14 50 GLN C CA 1
ATOM 3768 C C . GLN C 1 50 ? 20.766 71.326 50.842 1.00 19.80 50 GLN C C 1
ATOM 3769 O O . GLN C 1 50 ? 21.435 71.107 51.844 1.00 19.19 50 GLN C O 1
ATOM 3775 N N . ILE C 1 51 ? 19.439 71.366 50.847 1.00 19.10 51 ILE C N 1
ATOM 3776 C CA . ILE C 1 51 ? 18.605 70.979 51.983 1.00 19.01 51 ILE C CA 1
ATOM 3777 C C . ILE C 1 51 ? 17.572 69.953 51.498 1.00 17.79 51 ILE C C 1
ATOM 3778 O O . ILE C 1 51 ? 17.252 69.923 50.305 1.00 19.05 51 ILE C O 1
ATOM 3783 N N . PRO C 1 52 ? 17.074 69.076 52.392 1.00 17.29 52 PRO C N 1
ATOM 3784 C CA . PRO C 1 52 ? 17.237 69.121 53.847 1.00 17.03 52 PRO C CA 1
ATOM 3785 C C . PRO C 1 52 ? 18.574 68.597 54.391 1.00 17.23 52 PRO C C 1
ATOM 3786 O O . PRO C 1 52 ? 19.279 67.769 53.761 1.00 15.92 52 PRO C O 1
ATOM 3790 N N . VAL C 1 53 ? 18.911 69.099 55.571 1.00 16.78 53 VAL C N 1
ATOM 3791 C CA . VAL C 1 53 ? 20.054 68.605 56.339 1.00 16.65 53 VAL C CA 1
ATOM 3792 C C . VAL C 1 53 ? 19.624 68.416 57.783 1.00 17.16 53 VAL C C 1
ATOM 3793 O O . VAL C 1 53 ? 18.990 69.300 58.385 1.00 16.97 53 VAL C O 1
ATOM 3797 N N . LEU C 1 54 ? 19.978 67.255 58.336 1.00 17.33 54 LEU C N 1
ATOM 3798 C CA . LEU C 1 54 ? 19.800 66.980 59.751 1.00 17.66 54 LEU C CA 1
ATOM 3799 C C . LEU C 1 54 ? 21.090 67.303 60.525 1.00 18.41 54 LEU C C 1
ATOM 3800 O O . LEU C 1 54 ? 22.192 67.127 60.008 1.00 18.40 54 LEU C O 1
ATOM 3805 N N . GLU C 1 55 ? 20.950 67.799 61.756 1.00 19.03 55 GLU C N 1
ATOM 3806 C CA . GLU C 1 55 ? 22.040 67.720 62.732 1.00 19.45 55 GLU C CA 1
ATOM 3807 C C . GLU C 1 55 ? 21.615 66.873 63.925 1.00 19.83 55 GLU C C 1
ATOM 3808 O O . GLU C 1 55 ? 20.495 67.012 64.460 1.00 19.68 55 GLU C O 1
ATOM 3814 N N . GLU C 1 56 ? 22.506 65.974 64.330 1.00 19.69 56 GLU C N 1
ATOM 3815 C CA . GLU C 1 56 ? 22.328 65.236 65.576 1.00 20.82 56 GLU C CA 1
ATOM 3816 C C . GLU C 1 56 ? 23.520 65.601 66.447 1.00 20.65 56 GLU C C 1
ATOM 3817 O O . GLU C 1 56 ? 24.657 65.357 66.073 1.00 19.99 56 GLU C O 1
ATOM 3823 N N . ASP C 1 57 ? 23.245 66.193 67.605 1.00 21.81 57 ASP C N 1
ATOM 3824 C CA . ASP C 1 57 ? 24.310 66.720 68.457 1.00 22.26 57 ASP C CA 1
ATOM 3825 C C . ASP C 1 57 ? 25.372 67.481 67.636 1.00 22.43 57 ASP C C 1
ATOM 3826 O O . ASP C 1 57 ? 26.574 67.282 67.818 1.00 22.80 57 ASP C O 1
ATOM 3831 N N . GLY C 1 58 ? 24.899 68.334 66.722 1.00 22.51 58 GLY C N 1
ATOM 3832 C CA . GLY C 1 58 ? 25.757 69.148 65.848 1.00 22.67 58 GLY C CA 1
ATOM 3833 C C . GLY C 1 58 ? 26.441 68.482 64.654 1.00 22.71 58 GLY C C 1
ATOM 3834 O O . GLY C 1 58 ? 27.130 69.158 63.887 1.00 23.17 58 GLY C O 1
ATOM 3835 N N . LYS C 1 59 ? 26.293 67.170 64.477 1.00 21.28 59 LYS C N 1
ATOM 3836 C CA . LYS C 1 59 ? 26.866 66.517 63.295 1.00 20.92 59 LYS C CA 1
ATOM 3837 C C . LYS C 1 59 ? 25.869 66.578 62.136 1.00 19.62 59 LYS C C 1
ATOM 3838 O O . LYS C 1 59 ? 24.698 66.203 62.287 1.00 20.04 59 LYS C O 1
ATOM 3844 N N . GLN C 1 60 ? 26.318 67.058 60.981 1.00 18.50 60 GLN C N 1
ATOM 3845 C CA . GLN C 1 60 ? 25.417 67.186 59.840 1.00 18.40 60 GLN C CA 1
ATOM 3846 C C . GLN C 1 60 ? 25.252 65.873 59.080 1.00 17.57 60 GLN C C 1
ATOM 3847 O O . GLN C 1 60 ? 26.212 65.138 58.867 1.00 17.22 60 GLN C O 1
ATOM 3853 N N . LEU C 1 61 ? 24.034 65.624 58.630 1.00 17.89 61 LEU C N 1
ATOM 3854 C CA . LEU C 1 61 ? 23.763 64.554 57.691 1.00 17.65 61 LEU C CA 1
ATOM 3855 C C . LEU C 1 61 ? 22.814 65.125 56.636 1.00 17.66 61 LEU C C 1
ATOM 3856 O O . LEU C 1 61 ? 21.693 65.530 56.954 1.00 17.19 61 LEU C O 1
ATOM 3861 N N . ALA C 1 62 ? 23.283 65.170 55.398 1.00 17.50 62 ALA C N 1
ATOM 3862 C CA . ALA C 1 62 ? 22.461 65.619 54.292 1.00 18.00 62 ALA C CA 1
ATOM 3863 C C . ALA C 1 62 ? 21.785 64.447 53.572 1.00 17.57 62 ALA C C 1
ATOM 3864 O O . ALA C 1 62 ? 22.011 63.285 53.915 1.00 18.30 62 ALA C O 1
ATOM 3866 N N . GLN C 1 63 ? 20.968 64.792 52.576 1.00 17.36 63 GLN C N 1
ATOM 3867 C CA . GLN C 1 63 ? 20.281 63.873 51.655 1.00 17.40 63 GLN C CA 1
ATOM 3868 C C . GLN C 1 63 ? 19.053 63.269 52.352 1.00 17.68 63 GLN C C 1
ATOM 3869 O O . GLN C 1 63 ? 19.169 62.457 53.282 1.00 16.99 63 GLN C O 1
ATOM 3875 N N . SER C 1 64 ? 17.882 63.695 51.879 1.00 17.31 64 SER C N 1
ATOM 3876 C CA . SER C 1 64 ? 16.601 63.391 52.506 1.00 17.50 64 SER C CA 1
ATOM 3877 C C . SER C 1 64 ? 16.351 61.895 52.777 1.00 17.16 64 SER C C 1
ATOM 3878 O O . SER C 1 64 ? 15.866 61.546 53.853 1.00 16.89 64 SER C O 1
ATOM 3881 N N . PHE C 1 65 ? 16.672 61.026 51.819 1.00 17.46 65 PHE C N 1
ATOM 3882 C CA . PHE C 1 65 ? 16.475 59.586 52.037 1.00 17.13 65 PHE C CA 1
ATOM 3883 C C . PHE C 1 65 ? 17.492 59.011 53.028 1.00 16.34 65 PHE C C 1
ATOM 3884 O O . PHE C 1 65 ? 17.150 58.138 53.832 1.00 16.03 65 PHE C O 1
ATOM 3892 N N . ALA C 1 66 ? 18.745 59.457 52.946 1.00 15.90 66 ALA C N 1
ATOM 3893 C CA . ALA C 1 66 ? 19.734 59.074 53.959 1.00 16.07 66 ALA C CA 1
ATOM 3894 C C . ALA C 1 66 ? 19.234 59.473 55.354 1.00 15.80 66 ALA C C 1
ATOM 3895 O O . ALA C 1 66 ? 19.271 58.673 56.306 1.00 15.74 66 ALA C O 1
ATOM 3897 N N . ILE C 1 67 ? 18.741 60.704 55.482 1.00 16.04 67 ILE C N 1
ATOM 3898 C CA . ILE C 1 67 ? 18.188 61.169 56.766 1.00 15.47 67 ILE C CA 1
ATOM 3899 C C . ILE C 1 67 ? 16.996 60.309 57.183 1.00 15.53 67 ILE C C 1
ATOM 3900 O O . ILE C 1 67 ? 16.892 59.866 58.350 1.00 15.17 67 ILE C O 1
ATOM 3905 N N . ALA C 1 68 ? 16.065 60.096 56.255 1.00 15.27 68 ALA C N 1
ATOM 3906 C CA . ALA C 1 68 ? 14.845 59.335 56.591 1.00 15.59 68 ALA C CA 1
ATOM 3907 C C . ALA C 1 68 ? 15.171 57.918 57.084 1.00 16.05 68 ALA C C 1
ATOM 3908 O O . ALA C 1 68 ? 14.612 57.459 58.084 1.00 15.95 68 ALA C O 1
ATOM 3910 N N . ARG C 1 69 ? 16.085 57.243 56.376 1.00 16.35 69 ARG C N 1
ATOM 3911 C CA . ARG C 1 69 ? 16.515 55.901 56.730 1.00 15.97 69 ARG C CA 1
ATOM 3912 C C . ARG C 1 69 ? 17.229 55.891 58.091 1.00 16.03 69 ARG C C 1
ATOM 3913 O O . ARG C 1 69 ? 16.947 55.036 58.920 1.00 16.31 69 ARG C O 1
ATOM 3921 N N . TYR C 1 70 ? 18.153 56.824 58.307 1.00 15.25 70 TYR C N 1
ATOM 3922 C CA . TYR C 1 70 ? 18.891 56.878 59.567 1.00 15.52 70 TYR C CA 1
ATOM 3923 C C . TYR C 1 70 ? 17.920 56.953 60.775 1.00 15.58 70 TYR C C 1
ATOM 3924 O O . TYR C 1 70 ? 18.009 56.175 61.736 1.00 14.84 70 TYR C O 1
ATOM 3933 N N . LEU C 1 71 ? 16.966 57.870 60.694 1.00 14.87 71 LEU C N 1
ATOM 3934 C CA . LEU C 1 71 ? 15.976 58.062 61.776 1.00 15.19 71 LEU C CA 1
ATOM 3935 C C . LEU C 1 71 ? 15.004 56.898 61.862 1.00 15.57 71 LEU C C 1
ATOM 3936 O O . LEU C 1 71 ? 14.601 56.478 62.971 1.00 16.03 71 LEU C O 1
ATOM 3941 N N . SER C 1 72 ? 14.630 56.354 60.699 1.00 15.79 72 SER C N 1
ATOM 3942 C CA . SER C 1 72 ? 13.691 55.231 60.660 1.00 16.43 72 SER C CA 1
ATOM 3943 C C . SER C 1 72 ? 14.286 53.993 61.324 1.00 17.08 72 SER C C 1
ATOM 3944 O O . SER C 1 72 ? 13.584 53.269 62.045 1.00 17.42 72 SER C O 1
ATOM 3947 N N . ARG C 1 73 ? 15.581 53.754 61.111 1.00 17.79 73 ARG C N 1
ATOM 3948 C CA . ARG C 1 73 ? 16.247 52.617 61.783 1.00 18.91 73 ARG C CA 1
ATOM 3949 C C . ARG C 1 73 ? 16.285 52.776 63.290 1.00 19.97 73 ARG C C 1
ATOM 3950 O O . ARG C 1 73 ? 16.081 51.806 64.040 1.00 18.87 73 ARG C O 1
ATOM 3958 N N . LYS C 1 74 ? 16.506 54.014 63.727 1.00 19.90 74 LYS C N 1
ATOM 3959 C CA . LYS C 1 74 ? 16.631 54.347 65.144 1.00 21.34 74 LYS C CA 1
ATOM 3960 C C . LYS C 1 74 ? 15.296 54.195 65.877 1.00 20.25 74 LYS C C 1
ATOM 3961 O O . LYS C 1 74 ? 15.239 53.770 67.051 1.00 19.83 74 LYS C O 1
ATOM 3967 N N . PHE C 1 75 ? 14.224 54.526 65.171 1.00 19.38 75 PHE C N 1
ATOM 3968 C CA . PHE C 1 75 ? 12.905 54.655 65.766 1.00 19.82 75 PHE C CA 1
ATOM 3969 C C . PHE C 1 75 ? 11.927 53.541 65.391 1.00 19.26 75 PHE C C 1
ATOM 3970 O O . PHE C 1 75 ? 10.806 53.528 65.861 1.00 19.13 75 PHE C O 1
ATOM 3978 N N . GLY C 1 76 ? 12.340 52.621 64.528 1.00 18.55 76 GLY C N 1
ATOM 3979 C CA . GLY C 1 76 ? 11.513 51.436 64.229 1.00 18.20 76 GLY C CA 1
ATOM 3980 C C . GLY C 1 76 ? 10.580 51.516 63.016 1.00 18.45 76 GLY C C 1
ATOM 3981 O O . GLY C 1 76 ? 9.555 50.826 62.981 1.00 18.38 76 GLY C O 1
ATOM 3982 N N . PHE C 1 77 ? 10.936 52.339 62.027 1.00 17.48 77 PHE C N 1
ATOM 3983 C CA . PHE C 1 77 ? 10.128 52.502 60.802 1.00 17.91 77 PHE C CA 1
ATOM 3984 C C . PHE C 1 77 ? 10.895 52.160 59.528 1.00 17.16 77 PHE C C 1
ATOM 3985 O O . PHE C 1 77 ? 10.545 52.645 58.465 1.00 17.32 77 PHE C O 1
ATOM 3993 N N . ALA C 1 78 ? 11.936 51.331 59.631 1.00 16.69 78 ALA C N 1
ATOM 3994 C CA . ALA C 1 78 ? 12.769 50.986 58.474 1.00 16.82 78 ALA C CA 1
ATOM 3995 C C . ALA C 1 78 ? 12.455 49.611 57.853 1.00 17.23 78 ALA C C 1
ATOM 3996 O O . ALA C 1 78 ? 12.928 49.305 56.756 1.00 15.91 78 ALA C O 1
ATOM 3998 N N . GLY C 1 79 ? 11.654 48.805 58.555 1.00 18.34 79 GLY C N 1
ATOM 3999 C CA . GLY C 1 79 ? 11.462 47.391 58.223 1.00 19.37 79 GLY C CA 1
ATOM 4000 C C . GLY C 1 79 ? 11.862 46.565 59.443 1.00 20.20 79 GLY C C 1
ATOM 4001 O O . GLY C 1 79 ? 12.635 47.038 60.293 1.00 19.51 79 GLY C O 1
ATOM 4002 N N . LYS C 1 80 ? 11.346 45.332 59.524 1.00 20.85 80 LYS C N 1
ATOM 4003 C CA . LYS C 1 80 ? 11.527 44.471 60.715 1.00 22.19 80 LYS C CA 1
ATOM 4004 C C . LYS C 1 80 ? 12.720 43.505 60.666 1.00 21.09 80 LYS C C 1
ATOM 4005 O O . LYS C 1 80 ? 13.198 43.029 61.711 1.00 20.21 80 LYS C O 1
ATOM 4011 N N . THR C 1 81 ? 13.190 43.202 59.454 1.00 19.15 81 THR C N 1
ATOM 4012 C CA . THR C 1 81 ? 14.294 42.292 59.231 1.00 18.56 81 THR C CA 1
ATOM 4013 C C . THR C 1 81 ? 15.205 42.948 58.214 1.00 17.99 81 THR C C 1
ATOM 4014 O O . THR C 1 81 ? 14.734 43.840 57.486 1.00 16.68 81 THR C O 1
ATOM 4018 N N . PRO C 1 82 ? 16.493 42.530 58.155 1.00 17.50 82 PRO C N 1
ATOM 4019 C CA . PRO C 1 82 ? 17.371 43.072 57.122 1.00 17.31 82 PRO C CA 1
ATOM 4020 C C . PRO C 1 82 ? 16.841 42.948 55.684 1.00 16.78 82 PRO C C 1
ATOM 4021 O O . PRO C 1 82 ? 16.999 43.899 54.918 1.00 14.70 82 PRO C O 1
ATOM 4025 N N . PHE C 1 83 ? 16.210 41.822 55.322 1.00 16.21 83 PHE C N 1
ATOM 4026 C CA . PHE C 1 83 ? 15.642 41.729 53.980 1.00 16.99 83 PHE C CA 1
ATOM 4027 C C . PHE C 1 83 ? 14.446 42.665 53.788 1.00 16.83 83 PHE C C 1
ATOM 4028 O O . PHE C 1 83 ? 14.342 43.323 52.766 1.00 16.37 83 PHE C O 1
ATOM 4036 N N . GLU C 1 84 ? 13.557 42.747 54.780 1.00 16.89 84 GLU C N 1
ATOM 4037 C CA . GLU C 1 84 ? 12.460 43.738 54.717 1.00 17.08 84 GLU C CA 1
ATOM 4038 C C . GLU C 1 84 ? 12.951 45.187 54.628 1.00 16.24 84 GLU C C 1
ATOM 4039 O O . GLU C 1 84 ? 12.388 46.004 53.919 1.00 15.64 84 GLU C O 1
ATOM 4045 N N . GLU C 1 85 ? 14.012 45.511 55.358 1.00 15.91 85 GLU C N 1
ATOM 4046 C CA . GLU C 1 85 ? 14.605 46.846 55.265 1.00 15.34 85 GLU C CA 1
ATOM 4047 C C . GLU C 1 85 ? 15.046 47.163 53.834 1.00 15.68 85 GLU C C 1
ATOM 4048 O O . GLU C 1 85 ? 14.845 48.277 53.347 1.00 14.03 85 GLU C O 1
ATOM 4054 N N . ALA C 1 86 ? 15.659 46.176 53.176 1.00 14.83 86 ALA C N 1
ATOM 4055 C CA . ALA C 1 86 ? 16.106 46.329 51.785 1.00 15.20 86 ALA C CA 1
ATOM 4056 C C . ALA C 1 86 ? 14.902 46.524 50.846 1.00 15.96 86 ALA C C 1
ATOM 4057 O O . ALA C 1 86 ? 14.937 47.383 49.938 1.00 16.31 86 ALA C O 1
ATOM 4059 N N . LEU C 1 87 ? 13.857 45.729 51.055 1.00 15.01 87 LEU C N 1
ATOM 4060 C CA . LEU C 1 87 ? 12.612 45.890 50.285 1.00 16.27 87 LEU C CA 1
ATOM 4061 C C . LEU C 1 87 ? 12.035 47.287 50.451 1.00 16.29 87 LEU C C 1
ATOM 4062 O O . LEU C 1 87 ? 11.669 47.915 49.464 1.00 15.97 87 LEU C O 1
ATOM 4067 N N . VAL C 1 88 ? 11.961 47.754 51.707 1.00 15.34 88 VAL C N 1
ATOM 4068 C CA . VAL C 1 88 ? 11.583 49.153 51.991 1.00 16.20 88 VAL C CA 1
ATOM 4069 C C . VAL C 1 88 ? 12.447 50.138 51.201 1.00 15.73 88 VAL C C 1
ATOM 4070 O O . VAL C 1 88 ? 11.893 51.025 50.554 1.00 15.48 88 VAL C O 1
ATOM 4074 N N . ASP C 1 89 ? 13.785 49.997 51.241 1.00 14.76 89 ASP C N 1
ATOM 4075 C CA . ASP C 1 89 ? 14.680 50.850 50.434 1.00 15.35 89 ASP C CA 1
ATOM 4076 C C . ASP C 1 89 ? 14.329 50.821 48.947 1.00 15.40 89 ASP C C 1
ATOM 4077 O O . ASP C 1 89 ? 14.420 51.845 48.261 1.00 16.07 89 ASP C O 1
ATOM 4082 N N . SER C 1 90 ? 13.954 49.642 48.441 1.00 14.57 90 SER C N 1
ATOM 4083 C CA . SER C 1 90 ? 13.748 49.495 47.004 1.00 14.88 90 SER C CA 1
ATOM 4084 C C . SER C 1 90 ? 12.494 50.288 46.571 1.00 14.77 90 SER C C 1
ATOM 4085 O O . SER C 1 90 ? 12.499 50.947 45.511 1.00 14.28 90 SER C O 1
ATOM 4088 N N . VAL C 1 91 ? 11.464 50.269 47.429 1.00 14.83 91 VAL C N 1
ATOM 4089 C CA . VAL C 1 91 ? 10.206 50.967 47.168 1.00 15.31 91 VAL C CA 1
ATOM 4090 C C . VAL C 1 91 ? 10.472 52.468 47.270 1.00 15.42 91 VAL C C 1
ATOM 4091 O O . VAL C 1 91 ? 10.003 53.240 46.436 1.00 15.72 91 VAL C O 1
ATOM 4095 N N . ALA C 1 92 ? 11.229 52.884 48.290 1.00 15.03 92 ALA C N 1
ATOM 4096 C CA . ALA C 1 92 ? 11.620 54.294 48.387 1.00 15.57 92 ALA C CA 1
ATOM 4097 C C . ALA C 1 92 ? 12.464 54.760 47.165 1.00 16.04 92 ALA C C 1
ATOM 4098 O O . ALA C 1 92 ? 12.303 55.905 46.706 1.00 16.16 92 ALA C O 1
ATOM 4100 N N . ASP C 1 93 ? 13.343 53.891 46.631 1.00 16.09 93 ASP C N 1
ATOM 4101 C CA . ASP C 1 93 ? 14.164 54.274 45.460 1.00 17.19 93 ASP C CA 1
ATOM 4102 C C . ASP C 1 93 ? 13.271 54.333 44.202 1.00 16.59 93 ASP C C 1
ATOM 4103 O O . ASP C 1 93 ? 13.493 55.170 43.331 1.00 17.34 93 ASP C O 1
ATOM 4108 N N . GLN C 1 94 ? 12.280 53.453 44.095 1.00 16.06 94 GLN C N 1
ATOM 4109 C CA . GLN C 1 94 ? 11.309 53.570 42.975 1.00 16.93 94 GLN C CA 1
ATOM 4110 C C . GLN C 1 94 ? 10.537 54.878 43.076 1.00 16.74 94 GLN C C 1
ATOM 4111 O O . GLN C 1 94 ? 10.315 55.585 42.076 1.00 16.67 94 GLN C O 1
ATOM 4117 N N . TYR C 1 95 ? 10.109 55.203 44.296 1.00 16.92 95 TYR C N 1
ATOM 4118 C CA . TYR C 1 95 ? 9.469 56.479 44.560 1.00 17.38 95 TYR C CA 1
ATOM 4119 C C . TYR C 1 95 ? 10.356 57.643 44.120 1.00 17.46 95 TYR C C 1
ATOM 4120 O O . TYR C 1 95 ? 9.879 58.584 43.502 1.00 16.10 95 TYR C O 1
ATOM 4129 N N . LYS C 1 96 ? 11.637 57.597 44.479 1.00 17.91 96 LYS C N 1
ATOM 4130 C CA . LYS C 1 96 ? 12.559 58.689 44.122 1.00 19.51 96 LYS C CA 1
ATOM 4131 C C . LYS C 1 96 ? 12.682 58.804 42.587 1.00 19.37 96 LYS C C 1
ATOM 4132 O O . LYS C 1 96 ? 12.741 59.913 42.037 1.00 19.33 96 LYS C O 1
ATOM 4138 N N . ASP C 1 97 ? 12.751 57.662 41.906 1.00 18.64 97 ASP C N 1
ATOM 4139 C CA . ASP C 1 97 ? 12.778 57.660 40.425 1.00 19.06 97 ASP C CA 1
ATOM 4140 C C . ASP C 1 97 ? 11.521 58.346 39.845 1.00 18.82 97 ASP C C 1
ATOM 4141 O O . ASP C 1 97 ? 11.611 59.168 38.928 1.00 18.34 97 ASP C O 1
ATOM 4146 N N . TYR C 1 98 ? 10.352 58.008 40.385 1.00 17.98 98 TYR C N 1
ATOM 4147 C CA . TYR C 1 98 ? 9.086 58.622 39.971 1.00 18.03 98 TYR C CA 1
ATOM 4148 C C . TYR C 1 98 ? 9.106 60.150 40.170 1.00 18.57 98 TYR C C 1
ATOM 4149 O O . TYR C 1 98 ? 8.733 60.915 39.275 1.00 18.84 98 TYR C O 1
ATOM 4158 N N . ILE C 1 99 ? 9.571 60.585 41.334 1.00 18.10 99 ILE C N 1
ATOM 4159 C CA . ILE C 1 99 ? 9.641 62.007 41.641 1.00 18.78 99 ILE C CA 1
ATOM 4160 C C . ILE C 1 99 ? 10.598 62.725 40.670 1.00 19.71 99 ILE C C 1
ATOM 4161 O O . ILE C 1 99 ? 10.314 63.843 40.212 1.00 20.35 99 ILE C O 1
ATOM 4166 N N . ASN C 1 100 ? 11.726 62.088 40.366 1.00 20.07 100 ASN C N 1
ATOM 4167 C CA . ASN C 1 100 ? 12.605 62.595 39.318 1.00 21.77 100 ASN C CA 1
ATOM 4168 C C . ASN C 1 100 ? 11.864 62.746 37.981 1.00 22.06 100 ASN C C 1
ATOM 4169 O O . ASN C 1 100 ? 11.990 63.785 37.312 1.00 21.65 100 ASN C O 1
ATOM 4174 N N . GLU C 1 101 ? 11.115 61.715 37.592 1.00 21.79 101 GLU C N 1
ATOM 4175 C CA . GLU C 1 101 ? 10.340 61.783 36.345 1.00 22.99 101 GLU C CA 1
ATOM 4176 C C . GLU C 1 101 ? 9.438 63.029 36.305 1.00 22.29 101 GLU C C 1
ATOM 4177 O O . GLU C 1 101 ? 9.328 63.688 35.271 1.00 21.86 101 GLU C O 1
ATOM 4183 N N . ILE C 1 102 ? 8.794 63.344 37.427 1.00 21.36 102 ILE C N 1
ATOM 4184 C CA . ILE C 1 102 ? 7.811 64.435 37.450 1.00 21.65 102 ILE C CA 1
ATOM 4185 C C . ILE C 1 102 ? 8.377 65.767 37.954 1.00 22.37 102 ILE C C 1
ATOM 4186 O O . ILE C 1 102 ? 7.627 66.716 38.139 1.00 21.88 102 ILE C O 1
ATOM 4191 N N . ARG C 1 103 ? 9.691 65.828 38.176 1.00 22.73 103 ARG C N 1
ATOM 4192 C CA . ARG C 1 103 ? 10.364 67.084 38.561 1.00 24.17 103 ARG C CA 1
ATOM 4193 C C . ARG C 1 103 ? 9.904 68.312 37.728 1.00 23.85 103 ARG C C 1
ATOM 4194 O O . ARG C 1 103 ? 9.560 69.336 38.305 1.00 24.05 103 ARG C O 1
ATOM 4202 N N . PRO C 1 104 ? 9.887 68.213 36.386 1.00 24.20 104 PRO C N 1
ATOM 4203 C CA . PRO C 1 104 ? 9.377 69.391 35.634 1.00 24.68 104 PRO C CA 1
ATOM 4204 C C . PRO C 1 104 ? 8.001 69.900 36.100 1.00 24.90 104 PRO C C 1
ATOM 4205 O O . PRO C 1 104 ? 7.791 71.101 36.189 1.00 24.94 104 PRO C O 1
ATOM 4209 N N . TYR C 1 105 ? 7.092 68.995 36.450 1.00 24.98 105 TYR C N 1
ATOM 4210 C CA . TYR C 1 105 ? 5.791 69.392 36.974 1.00 24.90 105 TYR C CA 1
ATOM 4211 C C . TYR C 1 105 ? 5.905 70.033 38.370 1.00 25.22 105 TYR C C 1
ATOM 4212 O O . TYR C 1 105 ? 5.312 71.098 38.652 1.00 24.47 105 TYR C O 1
ATOM 4221 N N . LEU C 1 106 ? 6.645 69.373 39.259 1.00 24.62 106 LEU C N 1
ATOM 4222 C CA . LEU C 1 106 ? 6.791 69.860 40.648 1.00 24.91 106 LEU C CA 1
ATOM 4223 C C . LEU C 1 106 ? 7.393 71.269 40.759 1.00 25.56 106 LEU C C 1
ATOM 4224 O O . LEU C 1 106 ? 6.950 72.090 41.579 1.00 25.72 106 LEU C O 1
ATOM 4229 N N . ARG C 1 107 ? 8.399 71.533 39.937 1.00 26.21 107 ARG C N 1
ATOM 4230 C CA . ARG C 1 107 ? 9.083 72.818 39.907 1.00 27.99 107 ARG C CA 1
ATOM 4231 C C . ARG C 1 107 ? 8.148 73.946 39.434 1.00 28.09 107 ARG C C 1
ATOM 4232 O O . ARG C 1 107 ? 8.200 75.071 39.950 1.00 28.39 107 ARG C O 1
ATOM 4240 N N . VAL C 1 108 ? 7.284 73.652 38.470 1.00 28.18 108 VAL C N 1
ATOM 4241 C CA . VAL C 1 108 ? 6.292 74.647 38.042 1.00 29.65 108 VAL C CA 1
ATOM 4242 C C . VAL C 1 108 ? 5.309 74.951 39.179 1.00 30.92 108 VAL C C 1
ATOM 4243 O O . VAL C 1 108 ? 5.016 76.114 39.492 1.00 31.06 108 VAL C O 1
ATOM 4247 N N . VAL C 1 109 ? 4.837 73.907 39.848 1.00 31.49 109 VAL C N 1
ATOM 4248 C CA . VAL C 1 109 ? 3.890 74.099 40.942 1.00 32.72 109 VAL C CA 1
ATOM 4249 C C . VAL C 1 109 ? 4.518 74.906 42.084 1.00 33.27 109 VAL C C 1
ATOM 4250 O O . VAL C 1 109 ? 3.859 75.756 42.686 1.00 33.70 109 VAL C O 1
ATOM 4254 N N . ALA C 1 110 ? 5.791 74.640 42.361 1.00 34.33 110 ALA C N 1
ATOM 4255 C CA . ALA C 1 110 ? 6.524 75.314 43.429 1.00 35.41 110 ALA C CA 1
ATOM 4256 C C . ALA C 1 110 ? 6.853 76.781 43.080 1.00 36.10 110 ALA C C 1
ATOM 4257 O O . ALA C 1 110 ? 7.181 77.580 43.964 1.00 36.43 110 ALA C O 1
ATOM 4259 N N . GLY C 1 111 ? 6.781 77.122 41.797 1.00 36.64 111 GLY C N 1
ATOM 4260 C CA . GLY C 1 111 ? 7.059 78.494 41.356 1.00 37.72 111 GLY C CA 1
ATOM 4261 C C . GLY C 1 111 ? 8.440 78.765 40.784 1.00 37.89 111 GLY C C 1
ATOM 4262 O O . GLY C 1 111 ? 8.696 79.865 40.288 1.00 38.53 111 GLY C O 1
ATOM 4263 N N . VAL C 1 112 ? 9.333 77.776 40.843 1.00 38.08 112 VAL C N 1
ATOM 4264 C CA . VAL C 1 112 ? 10.746 77.990 40.472 1.00 37.50 112 VAL C CA 1
ATOM 4265 C C . VAL C 1 112 ? 11.011 77.806 38.977 1.00 37.04 112 VAL C C 1
ATOM 4266 O O . VAL C 1 112 ? 11.993 78.341 38.446 1.00 36.66 112 VAL C O 1
ATOM 4270 N N . ASP C 1 113 ? 10.134 77.047 38.316 1.00 35.79 113 ASP C N 1
ATOM 4271 C CA . ASP C 1 113 ? 10.134 76.916 36.859 1.00 34.71 113 ASP C CA 1
ATOM 4272 C C . ASP C 1 113 ? 8.870 77.567 36.314 1.00 34.55 113 ASP C C 1
ATOM 4273 O O . ASP C 1 113 ? 7.839 77.595 36.979 1.00 34.31 113 ASP C O 1
ATOM 4278 N N . GLN C 1 114 ? 8.950 78.080 35.094 1.00 34.26 114 GLN C N 1
ATOM 4279 C CA . GLN C 1 114 ? 7.763 78.593 34.422 1.00 34.21 114 GLN C CA 1
ATOM 4280 C C . GLN C 1 114 ? 7.176 77.513 33.548 1.00 34.68 114 GLN C C 1
ATOM 4281 O O . GLN C 1 114 ? 7.914 76.764 32.907 1.00 34.37 114 GLN C O 1
ATOM 4287 N N . GLY C 1 115 ? 5.849 77.445 33.511 1.00 34.75 115 GLY C N 1
ATOM 4288 C CA . GLY C 1 115 ? 5.169 76.517 32.616 1.00 34.87 115 GLY C CA 1
ATOM 4289 C C . GLY C 1 115 ? 3.699 76.396 32.933 1.00 34.57 115 GLY C C 1
ATOM 4290 O O . GLY C 1 115 ? 3.172 77.130 33.774 1.00 34.39 115 GLY C O 1
ATOM 4291 N N . ASP C 1 116 ? 3.043 75.461 32.253 1.00 34.18 116 ASP C N 1
ATOM 4292 C CA . ASP C 1 116 ? 1.618 75.210 32.431 1.00 33.98 116 ASP C CA 1
ATOM 4293 C C . ASP C 1 116 ? 1.405 73.977 33.314 1.00 33.85 116 ASP C C 1
ATOM 4294 O O . ASP C 1 116 ? 1.597 72.852 32.844 1.00 33.24 116 ASP C O 1
ATOM 4299 N N . PRO C 1 117 ? 0.970 74.179 34.577 1.00 33.85 117 PRO C N 1
ATOM 4300 C CA . PRO C 1 117 ? 0.856 73.038 35.508 1.00 34.06 117 PRO C CA 1
ATOM 4301 C C . PRO C 1 117 ? -0.238 72.050 35.093 1.00 33.96 117 PRO C C 1
ATOM 4302 O O . PRO C 1 117 ? -0.098 70.855 35.329 1.00 33.48 117 PRO C O 1
ATOM 4306 N N . GLU C 1 118 ? -1.309 72.549 34.483 1.00 34.13 118 GLU C N 1
ATOM 4307 C CA . GLU C 1 118 ? -2.407 71.679 34.023 1.00 34.21 118 GLU C CA 1
ATOM 4308 C C . GLU C 1 118 ? -1.930 70.773 32.905 1.00 32.86 118 GLU C C 1
ATOM 4309 O O . GLU C 1 118 ? -2.140 69.560 32.951 1.00 32.95 118 GLU C O 1
ATOM 4315 N N . LYS C 1 119 ? -1.266 71.363 31.920 1.00 31.37 119 LYS C N 1
ATOM 4316 C CA . LYS C 1 119 ? -0.682 70.611 30.805 1.00 30.16 119 LYS C CA 1
ATOM 4317 C C . LYS C 1 119 ? 0.357 69.570 31.265 1.00 29.07 119 LYS C C 1
ATOM 4318 O O . LYS C 1 119 ? 0.344 68.427 30.806 1.00 28.44 119 LYS C O 1
ATOM 4324 N N . LEU C 1 120 ? 1.272 69.987 32.141 1.00 27.96 120 LEU C N 1
ATOM 4325 C CA . LEU C 1 120 ? 2.274 69.070 32.716 1.00 27.43 120 LEU C CA 1
ATOM 4326 C C . LEU C 1 120 ? 1.643 67.960 33.559 1.00 26.89 120 LEU C C 1
ATOM 4327 O O . LEU C 1 120 ? 2.085 66.799 33.512 1.00 26.70 120 LEU C O 1
ATOM 4332 N N . PHE C 1 121 ? 0.616 68.307 34.320 1.00 26.05 121 PHE C N 1
ATOM 4333 C CA . PHE C 1 121 ? -0.102 67.302 35.091 1.00 26.07 121 PHE C CA 1
ATOM 4334 C C . PHE C 1 121 ? -0.623 66.188 34.163 1.00 26.35 121 PHE C C 1
ATOM 4335 O O . PHE C 1 121 ? -0.394 65.007 34.420 1.00 25.09 121 PHE C O 1
ATOM 4343 N N . LYS C 1 122 ? -1.298 66.587 33.079 1.00 26.28 122 LYS C N 1
ATOM 4344 C CA . LYS C 1 122 ? -1.901 65.633 32.152 1.00 28.05 122 LYS C CA 1
ATOM 4345 C C . LYS C 1 122 ? -0.890 64.867 31.317 1.00 26.65 122 LYS C C 1
ATOM 4346 O O . LYS C 1 122 ? -1.064 63.667 31.094 1.00 25.69 122 LYS C O 1
ATOM 4352 N N . GLU C 1 123 ? 0.164 65.545 30.868 1.00 25.70 123 GLU C N 1
ATOM 4353 C CA . GLU C 1 123 ? 1.097 64.943 29.918 1.00 26.67 123 GLU C CA 1
ATOM 4354 C C . GLU C 1 123 ? 2.282 64.231 30.572 1.00 25.69 123 GLU C C 1
ATOM 4355 O O . GLU C 1 123 ? 2.868 63.340 29.979 1.00 25.55 123 GLU C O 1
ATOM 4361 N N . LEU C 1 124 ? 2.633 64.659 31.777 1.00 24.86 124 LEU C N 1
ATOM 4362 C CA . LEU C 1 124 ? 3.775 64.110 32.500 1.00 24.48 124 LEU C CA 1
ATOM 4363 C C . LEU C 1 124 ? 3.360 63.352 33.774 1.00 23.45 124 LEU C C 1
ATOM 4364 O O . LEU C 1 124 ? 3.748 62.206 33.954 1.00 22.92 124 LEU C O 1
ATOM 4369 N N . LEU C 1 125 ? 2.562 63.965 34.638 1.00 22.53 125 LEU C N 1
ATOM 4370 C CA . LEU C 1 125 ? 2.282 63.323 35.934 1.00 22.59 125 LEU C CA 1
ATOM 4371 C C . LEU C 1 125 ? 1.404 62.091 35.786 1.00 22.08 125 LEU C C 1
ATOM 4372 O O . LEU C 1 125 ? 1.749 61.008 36.291 1.00 22.45 125 LEU C O 1
ATOM 4377 N N . LEU C 1 126 ? 0.279 62.233 35.091 1.00 21.69 126 LEU C N 1
ATOM 4378 C CA . LEU C 1 126 ? -0.625 61.088 34.917 1.00 21.21 126 LEU C CA 1
ATOM 4379 C C . LEU C 1 126 ? 0.058 59.832 34.353 1.00 21.69 126 LEU C C 1
ATOM 4380 O O . LEU C 1 126 ? -0.050 58.794 34.959 1.00 21.48 126 LEU C O 1
ATOM 4385 N N . PRO C 1 127 ? 0.749 59.915 33.188 1.00 22.40 127 PRO C N 1
ATOM 4386 C CA . PRO C 1 127 ? 1.450 58.726 32.682 1.00 21.54 127 PRO C CA 1
ATOM 4387 C C . PRO C 1 127 ? 2.491 58.140 33.652 1.00 21.40 127 PRO C C 1
ATOM 4388 O O . PRO C 1 127 ? 2.609 56.908 33.782 1.00 20.60 127 PRO C O 1
ATOM 4392 N N . ALA C 1 128 ? 3.252 59.015 34.301 1.00 20.46 128 ALA C N 1
ATOM 4393 C CA . ALA C 1 128 ? 4.245 58.593 35.286 1.00 20.63 128 ALA C CA 1
ATOM 4394 C C . ALA C 1 128 ? 3.589 57.853 36.444 1.00 19.94 128 ALA C C 1
ATOM 4395 O O . ALA C 1 128 ? 4.067 56.798 36.868 1.00 20.67 128 ALA C O 1
ATOM 4397 N N . ARG C 1 129 ? 2.518 58.416 36.996 1.00 19.50 129 ARG C N 1
ATOM 4398 C CA . ARG C 1 129 ? 1.897 57.776 38.161 1.00 19.65 129 ARG C CA 1
ATOM 4399 C C . ARG C 1 129 ? 1.170 56.483 37.757 1.00 19.48 129 ARG C C 1
ATOM 4400 O O . ARG C 1 129 ? 1.005 55.592 38.560 1.00 18.48 129 ARG C O 1
ATOM 4408 N N . GLU C 1 130 ? 0.737 56.409 36.507 1.00 20.63 130 GLU C N 1
ATOM 4409 C CA . GLU C 1 130 ? 0.090 55.206 36.017 1.00 21.74 130 GLU C CA 1
ATOM 4410 C C . GLU C 1 130 ? 1.054 54.024 36.163 1.00 21.63 130 GLU C C 1
ATOM 4411 O O . GLU C 1 130 ? 0.682 52.989 36.707 1.00 21.54 130 GLU C O 1
ATOM 4417 N N . LYS C 1 131 ? 2.299 54.203 35.706 1.00 21.42 131 LYS C N 1
ATOM 4418 C CA . LYS C 1 131 ? 3.347 53.183 35.824 1.00 20.92 131 LYS C CA 1
ATOM 4419 C C . LYS C 1 131 ? 3.699 52.963 37.306 1.00 19.85 131 LYS C C 1
ATOM 4420 O O . LYS C 1 131 ? 3.734 51.831 37.790 1.00 18.73 131 LYS C O 1
ATOM 4426 N N . PHE C 1 132 ? 3.928 54.061 38.009 1.00 18.42 132 PHE C N 1
ATOM 4427 C CA . PHE C 1 132 ? 4.437 53.978 39.370 1.00 17.83 132 PHE C CA 1
ATOM 4428 C C . PHE C 1 132 ? 3.382 53.384 40.312 1.00 17.69 132 PHE C C 1
ATOM 4429 O O . PHE C 1 132 ? 3.693 52.474 41.089 1.00 17.13 132 PHE C O 1
ATOM 4437 N N . PHE C 1 133 ? 2.132 53.864 40.209 1.00 17.66 133 PHE C N 1
ATOM 4438 C CA . PHE C 1 133 ? 1.041 53.363 41.079 1.00 17.83 133 PHE C CA 1
ATOM 4439 C C . PHE C 1 133 ? 0.695 51.901 40.781 1.00 18.79 133 PHE C C 1
ATOM 4440 O O . PHE C 1 133 ? 0.270 51.157 41.684 1.00 17.98 133 PHE C O 1
ATOM 4448 N N . GLY C 1 134 ? 0.859 51.495 39.521 1.00 18.71 134 GLY C N 1
ATOM 4449 C CA . GLY C 1 134 ? 0.741 50.079 39.127 1.00 20.18 134 GLY C CA 1
ATOM 4450 C C . GLY C 1 134 ? 1.669 49.184 39.952 1.00 20.63 134 GLY C C 1
ATOM 4451 O O . GLY C 1 134 ? 1.261 48.099 40.407 1.00 20.90 134 GLY C O 1
ATOM 4452 N N . PHE C 1 135 ? 2.911 49.623 40.159 1.00 20.30 135 PHE C N 1
ATOM 4453 C CA . PHE C 1 135 ? 3.871 48.812 40.928 1.00 20.17 135 PHE C CA 1
ATOM 4454 C C . PHE C 1 135 ? 3.511 48.840 42.400 1.00 20.02 135 PHE C C 1
ATOM 4455 O O . PHE C 1 135 ? 3.597 47.814 43.084 1.00 20.40 135 PHE C O 1
ATOM 4463 N N . MET C 1 136 ? 3.135 50.017 42.897 1.00 20.70 136 MET C N 1
ATOM 4464 C CA . MET C 1 136 ? 2.779 50.167 44.314 1.00 21.12 136 MET C CA 1
ATOM 4465 C C . MET C 1 136 ? 1.580 49.274 44.671 1.00 21.56 136 MET C C 1
ATOM 4466 O O . MET C 1 136 ? 1.532 48.644 45.740 1.00 20.77 136 MET C O 1
ATOM 4471 N N . LYS C 1 137 ? 0.606 49.226 43.766 1.00 21.94 137 LYS C N 1
ATOM 4472 C CA . LYS C 1 137 ? -0.553 48.329 43.915 1.00 22.76 137 LYS C CA 1
ATOM 4473 C C . LYS C 1 137 ? -0.134 46.843 44.068 1.00 23.03 137 LYS C C 1
ATOM 4474 O O . LYS C 1 137 ? -0.688 46.116 44.907 1.00 22.86 137 LYS C O 1
ATOM 4480 N N . LYS C 1 138 ? 0.840 46.400 43.279 1.00 22.28 138 LYS C N 1
ATOM 4481 C CA . LYS C 1 138 ? 1.334 45.031 43.405 1.00 23.33 138 LYS C CA 1
ATOM 4482 C C . LYS C 1 138 ? 2.019 44.794 44.736 1.00 23.13 138 LYS C C 1
ATOM 4483 O O . LYS C 1 138 ? 1.846 43.709 45.330 1.00 21.68 138 LYS C O 1
ATOM 4489 N N . PHE C 1 139 ? 2.727 45.816 45.236 1.00 22.35 139 PHE C N 1
ATOM 4490 C CA . PHE C 1 139 ? 3.322 45.722 46.585 1.00 22.77 139 PHE C CA 1
ATOM 4491 C C . PHE C 1 139 ? 2.258 45.603 47.696 1.00 22.74 139 PHE C C 1
ATOM 4492 O O . PHE C 1 139 ? 2.357 44.751 48.581 1.00 22.99 139 PHE C O 1
ATOM 4500 N N . LEU C 1 140 ? 1.220 46.419 47.610 1.00 23.33 140 LEU C N 1
ATOM 4501 C CA . LEU C 1 140 ? 0.086 46.355 48.546 1.00 23.96 140 LEU C CA 1
ATOM 4502 C C . LEU C 1 140 ? -0.640 45.005 48.477 1.00 24.82 140 LEU C C 1
ATOM 4503 O O . LEU C 1 140 ? -1.109 44.475 49.506 1.00 24.67 140 LEU C O 1
ATOM 4508 N N . GLU C 1 141 ? -0.772 44.475 47.264 1.00 25.15 141 GLU C N 1
ATOM 4509 C CA . GLU C 1 141 ? -1.404 43.158 47.073 1.00 26.80 141 GLU C CA 1
ATOM 4510 C C . GLU C 1 141 ? -0.603 42.056 47.721 1.00 26.46 141 GLU C C 1
ATOM 4511 O O . GLU C 1 141 ? -1.179 41.096 48.225 1.00 27.19 141 GLU C O 1
ATOM 4517 N N . LYS C 1 142 ? 0.723 42.199 47.725 1.00 26.58 142 LYS C N 1
ATOM 4518 C CA . LYS C 1 142 ? 1.588 41.249 48.387 1.00 26.55 142 LYS C CA 1
ATOM 4519 C C . LYS C 1 142 ? 1.552 41.376 49.931 1.00 26.68 142 LYS C C 1
ATOM 4520 O O . LYS C 1 142 ? 1.551 40.363 50.649 1.00 26.11 142 LYS C O 1
ATOM 4526 N N . SER C 1 143 ? 1.502 42.608 50.443 1.00 25.90 143 SER C N 1
ATOM 4527 C CA . SER C 1 143 ? 1.514 42.796 51.895 1.00 25.58 143 SER C CA 1
ATOM 4528 C C . SER C 1 143 ? 0.197 42.403 52.556 1.00 26.16 143 SER C C 1
ATOM 4529 O O . SER C 1 143 ? 0.202 41.956 53.697 1.00 26.64 143 SER C O 1
ATOM 4532 N N . LYS C 1 144 ? -0.915 42.587 51.846 1.00 26.48 144 LYS C N 1
ATOM 4533 C CA . LYS C 1 144 ? -2.264 42.420 52.402 1.00 28.00 144 LYS C CA 1
ATOM 4534 C C . LYS C 1 144 ? -2.462 43.155 53.751 1.00 27.61 144 LYS C C 1
ATOM 4535 O O . LYS C 1 144 ? -3.366 42.821 54.528 1.00 28.21 144 LYS C O 1
ATOM 4541 N N . SER C 1 145 ? -1.623 44.159 54.018 1.00 26.05 145 SER C N 1
ATOM 4542 C CA . SER C 1 145 ? -1.651 44.875 55.290 1.00 25.42 145 SER C CA 1
ATOM 4543 C C . SER C 1 145 ? -2.144 46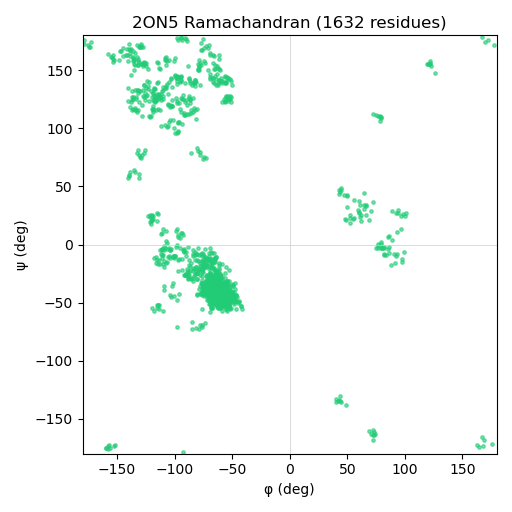.313 55.179 1.00 24.39 145 SER C C 1
ATOM 4544 O O . SER C 1 145 ? -2.370 46.965 56.198 1.00 23.69 145 SER C O 1
ATOM 4547 N N . GLY C 1 146 ? -2.310 46.795 53.951 1.00 23.12 146 GLY C N 1
ATOM 4548 C CA . GLY C 1 146 ? -2.509 48.226 53.710 1.00 23.12 146 GLY C CA 1
ATOM 4549 C C . GLY C 1 146 ? -1.231 49.060 53.688 1.00 22.24 146 GLY C C 1
ATOM 4550 O O . GLY C 1 146 ? -1.269 50.243 53.345 1.00 22.06 146 GLY C O 1
ATOM 4551 N N . TYR C 1 147 ? -0.101 48.456 54.044 1.00 20.99 147 TYR C N 1
ATOM 4552 C CA . TYR C 1 147 ? 1.206 49.145 53.926 1.00 21.06 147 TYR C CA 1
ATOM 4553 C C . TYR C 1 147 ? 1.987 48.562 52.754 1.00 19.73 147 TYR C C 1
ATOM 4554 O O . TYR C 1 147 ? 1.702 47.437 52.329 1.00 18.47 147 TYR C O 1
ATOM 4563 N N . LEU C 1 148 ? 2.941 49.337 52.220 1.00 18.71 148 LEU C N 1
ATOM 4564 C CA . LEU C 1 148 ? 3.678 48.952 51.012 1.00 18.68 148 LEU C CA 1
ATOM 4565 C C . LEU C 1 148 ? 4.544 47.712 51.241 1.00 19.23 148 LEU C C 1
ATOM 4566 O O . LEU C 1 148 ? 4.582 46.828 50.388 1.00 18.60 148 LEU C O 1
ATOM 4571 N N . VAL C 1 149 ? 5.243 47.667 52.376 1.00 18.96 149 VAL C N 1
ATOM 4572 C CA . VAL C 1 149 ? 6.080 46.520 52.715 1.00 19.97 149 VAL C CA 1
ATOM 4573 C C . VAL C 1 149 ? 5.826 46.103 54.173 1.00 20.34 149 VAL C C 1
ATOM 4574 O O . VAL C 1 149 ? 5.961 46.933 55.088 1.00 20.34 149 VAL C O 1
ATOM 4578 N N . GLY C 1 150 ? 5.489 44.822 54.359 1.00 20.94 150 GLY C N 1
ATOM 4579 C CA . GLY C 1 150 ? 5.224 44.247 55.684 1.00 22.06 150 GLY C CA 1
ATOM 4580 C C . GLY C 1 150 ? 3.953 44.774 56.331 1.00 22.73 150 GLY C C 1
ATOM 4581 O O . GLY C 1 150 ? 3.082 45.315 55.655 1.00 22.95 150 GLY C O 1
ATOM 4582 N N . ASP C 1 151 ? 3.830 44.635 57.646 1.00 23.40 151 ASP C N 1
ATOM 4583 C CA . ASP C 1 151 ? 2.512 44.860 58.254 1.00 24.52 151 ASP C CA 1
ATOM 4584 C C . ASP C 1 151 ? 2.389 46.121 59.106 1.00 24.01 151 ASP C C 1
ATOM 4585 O O . ASP C 1 151 ? 1.431 46.291 59.849 1.00 23.77 151 ASP C O 1
ATOM 4590 N N . SER C 1 152 ? 3.370 47.008 58.997 1.00 23.10 152 SER C N 1
ATOM 4591 C CA . SER C 1 152 ? 3.343 48.257 59.744 1.00 22.22 152 SER C CA 1
ATOM 4592 C C . SER C 1 152 ? 4.015 49.384 58.964 1.00 21.69 152 SER C C 1
ATOM 4593 O O . SER C 1 152 ? 4.694 49.146 57.946 1.00 20.94 152 SER C O 1
ATOM 4596 N N . VAL C 1 153 ? 3.801 50.614 59.435 1.00 20.85 153 VAL C N 1
ATOM 4597 C CA . VAL C 1 153 ? 4.200 51.788 58.663 1.00 19.35 153 VAL C CA 1
ATOM 4598 C C . VAL C 1 153 ? 5.722 51.871 58.557 1.00 18.83 153 VAL C C 1
ATOM 4599 O O . VAL C 1 153 ? 6.452 51.588 59.521 1.00 19.14 153 VAL C O 1
ATOM 4603 N N . THR C 1 154 ? 6.199 52.260 57.371 1.00 18.05 154 THR C N 1
ATOM 4604 C CA . THR C 1 154 ? 7.621 52.533 57.170 1.00 17.25 154 THR C CA 1
ATOM 4605 C C . THR C 1 154 ? 7.778 53.902 56.508 1.00 16.84 154 THR C C 1
ATOM 4606 O O . THR C 1 154 ? 6.796 54.479 56.031 1.00 15.26 154 THR C O 1
ATOM 4610 N N . TYR C 1 155 ? 9.011 54.398 56.448 1.00 15.75 155 TYR C N 1
ATOM 4611 C CA . TYR C 1 155 ? 9.270 55.677 55.781 1.00 16.82 155 TYR C CA 1
ATOM 4612 C C . TYR C 1 155 ? 8.838 55.652 54.310 1.00 16.33 155 TYR C C 1
ATOM 4613 O O . TYR C 1 155 ? 8.474 56.676 53.764 1.00 17.03 155 TYR C O 1
ATOM 4622 N N . ALA C 1 156 ? 8.822 54.481 53.681 1.00 17.41 156 ALA C N 1
ATOM 4623 C CA . ALA C 1 156 ? 8.280 54.404 52.314 1.00 17.37 156 ALA C CA 1
ATOM 4624 C C . ALA C 1 156 ? 6.799 54.781 52.242 1.00 16.93 156 ALA C C 1
ATOM 4625 O O . ALA C 1 156 ? 6.373 55.502 51.309 1.00 17.80 156 ALA C O 1
ATOM 4627 N N . ASP C 1 157 ? 6.001 54.270 53.193 1.00 16.96 157 ASP C N 1
ATOM 4628 C CA . ASP C 1 157 ? 4.572 54.659 53.305 1.00 16.80 157 ASP C CA 1
ATOM 4629 C C . ASP C 1 157 ? 4.427 56.180 53.495 1.00 16.74 157 ASP C C 1
ATOM 4630 O O . ASP C 1 157 ? 3.585 56.810 52.867 1.00 17.65 157 ASP C O 1
ATOM 4635 N N . LEU C 1 158 ? 5.230 56.757 54.384 1.00 16.48 158 LEU C N 1
ATOM 4636 C CA . LEU C 1 158 ? 5.156 58.213 54.621 1.00 17.07 158 LEU C CA 1
ATOM 4637 C C . LEU C 1 158 ? 5.386 58.991 53.328 1.00 17.38 158 LEU C C 1
ATOM 4638 O O . LEU C 1 158 ? 4.612 59.911 52.989 1.00 17.53 158 LEU C O 1
ATOM 4643 N N . CYS C 1 159 ? 6.442 58.625 52.600 1.00 16.91 159 CYS C N 1
ATOM 4644 C CA . CYS C 1 159 ? 6.789 59.285 51.324 1.00 17.70 159 CYS C CA 1
ATOM 4645 C C . CYS C 1 159 ? 5.607 59.242 50.353 1.00 17.67 159 CYS C C 1
ATOM 4646 O O . CYS C 1 159 ? 5.153 60.294 49.870 1.00 16.92 159 CYS C O 1
ATOM 4649 N N . LEU C 1 160 ? 5.094 58.043 50.085 1.00 17.82 160 LEU C N 1
ATOM 4650 C CA . LEU C 1 160 ? 3.927 57.890 49.186 1.00 17.28 160 LEU C CA 1
ATOM 4651 C C . LEU C 1 160 ? 2.684 58.639 49.655 1.00 16.83 160 LEU C C 1
ATOM 4652 O O . LEU C 1 160 ? 2.089 59.366 48.871 1.00 16.85 160 LEU C O 1
ATOM 4657 N N . ALA C 1 161 ? 2.290 58.455 50.921 1.00 17.07 161 ALA C N 1
ATOM 4658 C CA . ALA C 1 161 ? 1.096 59.093 51.450 1.00 17.35 161 ALA C CA 1
ATOM 4659 C C . ALA C 1 161 ? 1.183 60.617 51.388 1.00 17.73 161 ALA C C 1
ATOM 4660 O O . ALA C 1 161 ? 0.219 61.272 51.027 1.00 16.99 161 ALA C O 1
ATOM 4662 N N . GLU C 1 162 ? 2.336 61.176 51.739 1.00 17.66 162 GLU C N 1
ATOM 4663 C CA . GLU C 1 162 ? 2.498 62.627 51.709 1.00 18.00 162 GLU C CA 1
ATOM 4664 C C . GLU C 1 162 ? 2.468 63.132 50.255 1.00 18.03 162 GLU C C 1
ATOM 4665 O O . GLU C 1 162 ? 1.864 64.158 49.974 1.00 17.84 162 GLU C O 1
ATOM 4671 N N . HIS C 1 163 ? 3.102 62.396 49.339 1.00 17.29 163 HIS C N 1
ATOM 4672 C CA . HIS C 1 163 ? 3.086 62.812 47.953 1.00 17.44 163 HIS C CA 1
ATOM 4673 C C . HIS C 1 163 ? 1.653 62.812 47.391 1.00 17.07 163 HIS C C 1
ATOM 4674 O O . HIS C 1 163 ? 1.211 63.800 46.774 1.00 16.81 163 HIS C O 1
ATOM 4681 N N . THR C 1 164 ? 0.920 61.715 47.594 1.00 16.92 164 THR C N 1
ATOM 4682 C CA . THR C 1 164 ? -0.350 61.590 46.881 1.00 18.06 164 THR C CA 1
ATOM 4683 C C . THR C 1 164 ? -1.386 62.523 47.488 1.00 18.38 164 THR C C 1
ATOM 4684 O O . THR C 1 164 ? -2.096 63.211 46.762 1.00 19.18 164 THR C O 1
ATOM 4688 N N . SER C 1 165 ? -1.432 62.581 48.811 1.00 19.04 165 SER C N 1
ATOM 4689 C CA . SER C 1 165 ? -2.334 63.531 49.468 1.00 19.90 165 SER C CA 1
ATOM 4690 C C . SER C 1 165 ? -1.998 64.992 49.100 1.00 19.93 165 SER C C 1
ATOM 4691 O O . SER C 1 165 ? -2.911 65.802 48.859 1.00 19.98 1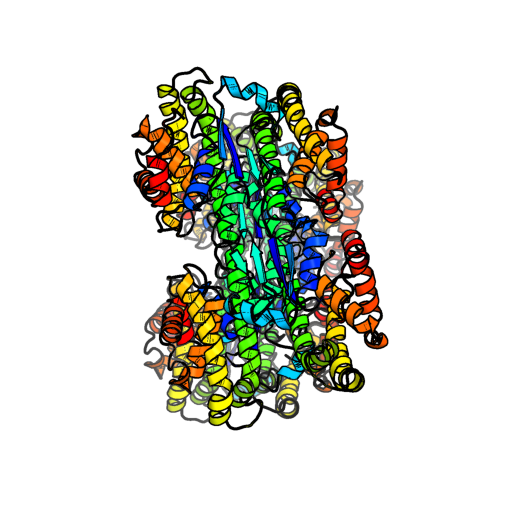65 SER C O 1
ATOM 4694 N N . GLY C 1 166 ? -0.702 65.312 49.033 1.00 20.47 166 GLY C N 1
ATOM 4695 C CA . GLY C 1 166 ? -0.233 66.674 48.679 1.00 21.09 166 GLY C CA 1
ATOM 4696 C C . GLY C 1 166 ? -0.698 67.092 47.290 1.00 21.68 166 GLY C C 1
ATOM 4697 O O . GLY C 1 166 ? -1.287 68.174 47.106 1.00 22.12 166 GLY C O 1
ATOM 4698 N N . ILE C 1 167 ? -0.449 66.248 46.296 1.00 21.43 167 ILE C N 1
ATOM 4699 C CA . ILE C 1 167 ? -0.982 66.516 44.935 1.00 21.63 167 ILE C CA 1
ATOM 4700 C C . ILE C 1 167 ? -2.511 66.558 44.927 1.00 21.61 167 ILE C C 1
ATOM 4701 O O . ILE C 1 167 ? -3.102 67.440 44.287 1.00 21.74 167 ILE C O 1
ATOM 4706 N N . ALA C 1 168 ? -3.143 65.612 45.619 1.00 22.03 168 ALA C N 1
ATOM 4707 C CA . ALA C 1 168 ? -4.619 65.452 45.569 1.00 23.91 168 ALA C CA 1
ATOM 4708 C C . ALA C 1 168 ? -5.385 66.674 46.067 1.00 25.04 168 ALA C C 1
ATOM 4709 O O . ALA C 1 168 ? -6.569 66.837 45.753 1.00 24.97 168 ALA C O 1
ATOM 4711 N N . ALA C 1 169 ? -4.716 67.525 46.839 1.00 26.04 169 ALA C N 1
ATOM 4712 C CA . ALA C 1 169 ? -5.327 68.778 47.294 1.00 27.39 169 ALA C CA 1
ATOM 4713 C C . ALA C 1 169 ? -5.614 69.729 46.117 1.00 28.10 169 ALA C C 1
ATOM 4714 O O . ALA C 1 169 ? -6.568 70.498 46.148 1.00 29.20 169 ALA C O 1
ATOM 4716 N N . LYS C 1 170 ? -4.798 69.653 45.072 1.00 29.02 170 LYS C N 1
ATOM 4717 C CA . LYS C 1 170 ? -4.960 70.471 43.868 1.00 30.22 170 LYS C CA 1
ATOM 4718 C C . LYS C 1 170 ? -5.630 69.654 42.773 1.00 29.67 170 LYS C C 1
ATOM 4719 O O . LYS C 1 170 ? -6.521 70.148 42.077 1.00 28.97 170 LYS C O 1
ATOM 4725 N N . PHE C 1 171 ? -5.166 68.415 42.605 1.00 28.61 171 PHE C N 1
ATOM 4726 C CA . PHE C 1 171 ? -5.559 67.585 41.476 1.00 28.53 171 PHE C CA 1
ATOM 4727 C C . PHE C 1 171 ? -5.978 66.196 42.004 1.00 27.30 171 PHE C C 1
ATOM 4728 O O . PHE C 1 171 ? -5.209 65.236 41.898 1.00 25.63 171 PHE C O 1
ATOM 4736 N N . PRO C 1 172 ? -7.194 66.091 42.577 1.00 26.35 172 PRO C N 1
ATOM 4737 C CA . PRO C 1 172 ? -7.569 64.793 43.173 1.00 25.54 172 PRO C CA 1
ATOM 4738 C C . PRO C 1 172 ? -7.663 63.667 42.129 1.00 25.02 172 PRO C C 1
ATOM 4739 O O . PRO C 1 172 ? -7.688 62.483 42.484 1.00 24.50 172 PRO C O 1
ATOM 4743 N N . SER C 1 173 ? -7.622 64.025 40.846 1.00 23.57 173 SER C N 1
ATOM 4744 C CA . SER C 1 173 ? -7.653 63.020 39.788 1.00 22.92 173 SER C CA 1
ATOM 4745 C C . SER C 1 173 ? -6.377 62.171 39.729 1.00 22.30 173 SER C C 1
ATOM 4746 O O . SER C 1 173 ? -6.324 61.186 39.001 1.00 21.79 173 SER C O 1
ATOM 4749 N N . ILE C 1 174 ? -5.364 62.523 40.525 1.00 21.12 174 ILE C N 1
ATOM 4750 C CA . ILE C 1 174 ? -4.193 61.636 40.671 1.00 20.13 174 ILE C CA 1
ATOM 4751 C C . ILE C 1 174 ? -4.642 60.230 41.089 1.00 19.64 174 ILE C C 1
ATOM 4752 O O . ILE C 1 174 ? -4.019 59.242 40.705 1.00 19.27 174 ILE C O 1
ATOM 4757 N N . TYR C 1 175 ? -5.713 60.148 41.893 1.00 19.71 175 TYR C N 1
ATOM 4758 C CA . TYR C 1 175 ? -6.186 58.865 42.418 1.00 19.89 175 TYR C CA 1
ATOM 4759 C C . TYR C 1 175 ? -7.039 58.075 41.426 1.00 20.23 175 TYR C C 1
ATOM 4760 O O . TYR C 1 175 ? -7.371 56.929 41.684 1.00 20.29 175 TYR C O 1
ATOM 4769 N N . ASP C 1 176 ? -7.391 58.693 40.304 1.00 20.36 176 ASP C N 1
ATOM 4770 C CA . ASP C 1 176 ? -8.208 58.018 39.279 1.00 20.38 176 ASP C CA 1
ATOM 4771 C C . ASP C 1 176 ? -7.633 56.685 38.837 1.00 20.62 176 ASP C C 1
ATOM 4772 O O . ASP C 1 176 ? -6.481 56.623 38.405 1.00 20.61 176 ASP C O 1
ATOM 4777 N N . GLY C 1 177 ? -8.452 55.631 38.931 1.00 19.93 177 GLY C N 1
ATOM 4778 C CA . GLY C 1 177 ? -8.039 54.284 38.595 1.00 20.30 177 GLY C CA 1
ATOM 4779 C C . GLY C 1 177 ? -7.245 53.614 39.708 1.00 20.28 177 GLY C C 1
ATOM 4780 O O . GLY C 1 177 ? -6.873 52.442 39.586 1.00 20.33 177 GLY C O 1
ATOM 4781 N N . PHE C 1 178 ? -6.988 54.352 40.782 1.00 20.84 178 PHE C N 1
ATOM 4782 C CA . PHE C 1 178 ? -6.200 53.844 41.915 1.00 20.95 178 PHE C CA 1
ATOM 4783 C C . PHE C 1 178 ? -6.823 54.058 43.298 1.00 21.37 178 PHE C C 1
ATOM 4784 O O . PHE C 1 178 ? -6.225 54.711 44.159 1.00 21.40 178 PHE C O 1
ATOM 4792 N N . PRO C 1 179 ? -8.024 53.495 43.538 1.00 21.53 179 PRO C N 1
ATOM 4793 C CA . PRO C 1 179 ? -8.656 53.665 44.853 1.00 21.44 179 PRO C CA 1
ATOM 4794 C C . PRO C 1 179 ? -7.787 53.137 45.994 1.00 21.70 179 PRO C C 1
ATOM 4795 O O . PRO C 1 179 ? -7.818 53.666 47.108 1.00 21.25 179 PRO C O 1
ATOM 4799 N N . GLU C 1 180 ? -7.023 52.085 45.735 1.00 21.33 180 GLU C N 1
ATOM 4800 C CA . GLU C 1 180 ? -6.206 51.502 46.795 1.00 21.57 180 GLU C CA 1
ATOM 4801 C C . GLU C 1 180 ? -5.047 52.435 47.215 1.00 20.99 180 GLU C C 1
ATOM 4802 O O . GLU C 1 180 ? -4.557 52.359 48.341 1.00 20.86 180 GLU C O 1
ATOM 4808 N N . ILE C 1 181 ? -4.629 53.314 46.307 1.00 19.41 181 ILE C N 1
ATOM 4809 C CA . ILE C 1 181 ? -3.572 54.252 46.612 1.00 18.97 181 ILE C CA 1
ATOM 4810 C C . ILE C 1 181 ? -4.168 55.389 47.453 1.00 19.27 181 ILE C C 1
ATOM 4811 O O . ILE C 1 181 ? -3.527 55.893 48.372 1.00 19.24 181 ILE C O 1
ATOM 4816 N N . LYS C 1 182 ? -5.414 55.760 47.157 1.00 19.66 182 LYS C N 1
ATOM 4817 C CA . LYS C 1 182 ? -6.131 56.704 48.020 1.00 21.05 182 LYS C CA 1
ATOM 4818 C C . LYS C 1 182 ? -6.369 56.120 49.423 1.00 20.71 182 LYS C C 1
ATOM 4819 O O . LYS C 1 182 ? -6.184 56.814 50.435 1.00 21.20 182 LYS C O 1
ATOM 4825 N N . ALA C 1 183 ? -6.730 54.838 49.478 1.00 19.61 183 ALA C N 1
ATOM 4826 C CA . ALA C 1 183 ? -6.936 54.133 50.759 1.00 19.89 183 ALA C CA 1
ATOM 4827 C C . ALA C 1 183 ? -5.650 54.159 51.564 1.00 19.27 183 ALA C C 1
ATOM 4828 O O . ALA C 1 183 ? -5.676 54.341 52.787 1.00 18.89 183 ALA C O 1
ATOM 4830 N N . HIS C 1 184 ? -4.528 53.975 50.867 1.00 18.79 184 HIS C N 1
ATOM 4831 C CA . HIS C 1 184 ? -3.211 53.914 51.495 1.00 18.92 184 HIS C CA 1
ATOM 4832 C C . HIS C 1 184 ? -2.891 55.247 52.187 1.00 18.92 184 HIS C C 1
ATOM 4833 O O . HIS C 1 184 ? -2.450 55.281 53.344 1.00 18.49 184 HIS C O 1
ATOM 4840 N N . ALA C 1 185 ? -3.104 56.348 51.466 1.00 19.20 185 ALA C N 1
ATOM 4841 C CA . ALA C 1 185 ? -2.850 57.681 52.041 1.00 19.43 185 ALA C CA 1
ATOM 4842 C C . ALA C 1 185 ? -3.707 57.899 53.280 1.00 19.89 185 ALA C C 1
ATOM 4843 O O . ALA C 1 185 ? -3.230 58.431 54.271 1.00 19.91 185 ALA C O 1
ATOM 4845 N N . GLU C 1 186 ? -4.962 57.473 53.208 1.00 21.12 186 GLU C N 1
ATOM 4846 C CA . GLU C 1 186 ? -5.923 57.646 54.311 1.00 21.62 186 GLU C CA 1
ATOM 4847 C C . GLU C 1 186 ? -5.551 56.786 55.521 1.00 21.34 186 GLU C C 1
ATOM 4848 O O . GLU C 1 186 ? -5.655 57.241 56.652 1.00 20.22 186 GLU C O 1
ATOM 4854 N N . LYS C 1 187 ? -5.101 55.558 55.284 1.00 20.26 187 LYS C N 1
ATOM 4855 C CA . LYS C 1 187 ? -4.613 54.714 56.382 1.00 20.98 187 LYS C CA 1
ATOM 4856 C C . LYS C 1 187 ? -3.407 55.325 57.094 1.00 20.60 187 LYS C C 1
ATOM 4857 O O . LYS C 1 187 ? -3.359 55.383 58.332 1.00 20.89 187 LYS C O 1
ATOM 4863 N N . VAL C 1 188 ? -2.420 55.758 56.316 1.00 20.39 188 VAL C N 1
ATOM 4864 C CA . VAL C 1 188 ? -1.181 56.275 56.883 1.00 20.66 188 VAL C CA 1
ATOM 4865 C C . VAL C 1 188 ? -1.471 57.564 57.645 1.00 20.85 188 VAL C C 1
ATOM 4866 O O . VAL C 1 188 ? -1.024 57.726 58.763 1.00 21.33 188 VAL C O 1
ATOM 4870 N N . ARG C 1 189 ? -2.247 58.455 57.043 1.00 21.01 189 ARG C N 1
ATOM 4871 C CA . ARG C 1 189 ? -2.429 59.797 57.615 1.00 22.13 189 ARG C CA 1
ATOM 4872 C C . ARG C 1 189 ? -3.371 59.789 58.821 1.00 22.62 189 ARG C C 1
ATOM 4873 O O . ARG C 1 189 ? -3.473 60.792 59.562 1.00 23.44 189 ARG C O 1
ATOM 4881 N N . SER C 1 190 ? -4.017 58.648 59.036 1.00 23.07 190 SER C N 1
ATOM 4882 C CA . SER C 1 190 ? -4.864 58.453 60.228 1.00 24.12 190 SER C CA 1
ATOM 4883 C C . SER C 1 190 ? -4.153 57.872 61.445 1.00 24.00 190 SER C C 1
ATOM 4884 O O . SER C 1 190 ? -4.727 57.855 62.534 1.00 24.39 190 SER C O 1
ATOM 4887 N N . ILE C 1 191 ? -2.919 57.399 61.298 1.00 22.97 191 ILE C N 1
ATOM 4888 C CA . ILE C 1 191 ? -2.152 56.976 62.476 1.00 22.65 191 ILE C CA 1
ATOM 4889 C C . ILE C 1 191 ? -2.106 58.163 63.455 1.00 23.21 191 ILE C C 1
ATOM 4890 O O . ILE C 1 191 ? -1.775 59.290 63.052 1.00 23.11 191 ILE C O 1
ATOM 4895 N N . PRO C 1 192 ? -2.513 57.936 64.725 1.00 23.15 192 PRO C N 1
ATOM 4896 C CA . PRO C 1 192 ? -2.728 59.042 65.682 1.00 23.13 192 PRO C CA 1
ATOM 4897 C C . PRO C 1 192 ? -1.635 60.112 65.758 1.00 22.99 192 PRO C C 1
ATOM 4898 O O . PRO C 1 192 ? -1.935 61.294 65.601 1.00 22.55 192 PRO C O 1
ATOM 4902 N N . ALA C 1 193 ? -0.382 59.722 66.017 1.00 22.90 193 ALA C N 1
ATOM 4903 C CA . ALA C 1 193 ? 0.697 60.716 66.125 1.00 22.95 193 ALA C CA 1
ATOM 4904 C C . ALA C 1 193 ? 0.824 61.524 64.842 1.00 23.24 193 ALA C C 1
ATOM 4905 O O . ALA C 1 193 ? 1.077 62.737 64.865 1.00 23.44 193 ALA C O 1
ATOM 4907 N N . LEU C 1 194 ? 0.597 60.856 63.713 1.00 23.00 194 LEU C N 1
ATOM 4908 C CA . LEU C 1 194 ? 0.682 61.502 62.415 1.00 23.48 194 LEU C CA 1
ATOM 4909 C C . LEU C 1 194 ? -0.540 62.385 62.122 1.00 23.52 194 LEU C C 1
ATOM 4910 O O . LEU C 1 194 ? -0.402 63.513 61.629 1.00 22.89 194 LEU C O 1
ATOM 4915 N N . LYS C 1 195 ? -1.730 61.880 62.436 1.00 24.04 195 LYS C N 1
ATOM 4916 C CA . LYS C 1 195 ? -2.958 62.665 62.303 1.00 24.92 195 LYS C CA 1
ATOM 4917 C C . LYS C 1 195 ? -2.859 64.002 63.054 1.00 24.95 195 LYS C C 1
ATOM 4918 O O . LYS C 1 195 ? -3.194 65.066 62.504 1.00 24.89 195 LYS C O 1
ATOM 4924 N N . LYS C 1 196 ? -2.408 63.946 64.305 1.00 25.19 196 LYS C N 1
ATOM 4925 C CA . LYS C 1 196 ? -2.185 65.164 65.101 1.00 25.66 196 LYS C CA 1
ATOM 4926 C C . LYS C 1 196 ? -1.221 66.156 64.434 1.00 25.41 196 LYS C C 1
ATOM 4927 O O . LYS C 1 196 ? -1.469 67.366 64.443 1.00 26.14 196 LYS C O 1
ATOM 4933 N N . TRP C 1 197 ? -0.109 65.663 63.895 1.00 24.70 197 TRP C N 1
ATOM 4934 C CA . TRP C 1 197 ? 0.843 66.529 63.178 1.00 24.24 197 TRP C CA 1
ATOM 4935 C C . TRP C 1 197 ? 0.225 67.165 61.941 1.00 24.29 197 TRP C C 1
ATOM 4936 O O . TRP C 1 197 ? 0.418 68.353 61.703 1.00 24.79 197 TRP C O 1
ATOM 4947 N N . ILE C 1 198 ? -0.496 66.377 61.140 1.00 24.45 198 ILE C N 1
ATOM 4948 C CA . ILE C 1 198 ? -1.164 66.908 59.940 1.00 25.75 198 ILE C CA 1
ATOM 4949 C C . ILE C 1 198 ? -2.142 68.017 60.349 1.00 26.37 198 ILE C C 1
ATOM 4950 O O . ILE C 1 198 ? -2.316 69.014 59.626 1.00 26.54 198 ILE C O 1
ATOM 4955 N N . GLU C 1 199 ? -2.756 67.845 61.518 1.00 27.32 199 GLU C N 1
ATOM 4956 C CA . GLU C 1 199 ? -3.700 68.826 62.042 1.00 29.03 199 GLU C CA 1
ATOM 4957 C C . GLU C 1 199 ? -3.038 70.132 62.474 1.00 29.11 199 GLU C C 1
ATOM 4958 O O . GLU C 1 199 ? -3.675 71.192 62.456 1.00 30.54 199 GLU C O 1
ATOM 4964 N N . THR C 1 200 ? -1.765 70.074 62.849 1.00 28.78 200 THR C N 1
ATOM 4965 C CA . THR C 1 200 ? -1.096 71.266 63.380 1.00 27.83 200 THR C CA 1
ATOM 4966 C C . THR C 1 200 ? -0.022 71.883 62.477 1.00 26.96 200 THR C C 1
ATOM 4967 O O . THR C 1 200 ? 0.346 73.042 62.669 1.00 26.33 200 THR C O 1
ATOM 4971 N N . ARG C 1 201 ? 0.465 71.136 61.482 1.00 25.01 201 ARG C N 1
ATOM 4972 C CA . ARG C 1 201 ? 1.577 71.612 60.638 1.00 24.03 201 ARG C CA 1
ATOM 4973 C C . ARG C 1 201 ? 1.248 72.888 59.877 1.00 24.33 201 ARG C C 1
ATOM 4974 O O . ARG C 1 201 ? 0.091 73.112 59.537 1.00 24.83 201 ARG C O 1
ATOM 4982 N N . PRO C 1 202 ? 2.269 73.723 59.588 1.00 25.29 202 PRO C N 1
ATOM 4983 C CA . PRO C 1 202 ? 2.024 74.918 58.766 1.00 25.98 202 PRO C CA 1
ATOM 4984 C C . PRO C 1 202 ? 1.361 74.605 57.438 1.00 27.17 202 PRO C C 1
ATOM 4985 O O . PRO C 1 202 ? 1.655 73.580 56.826 1.00 26.22 202 PRO C O 1
ATOM 4989 N N . GLU C 1 203 ? 0.483 75.498 56.993 1.00 28.63 203 GLU C N 1
ATOM 4990 C CA . GLU C 1 203 ? -0.139 75.412 55.686 1.00 30.02 203 GLU C CA 1
ATOM 4991 C C . GLU C 1 203 ? 0.831 75.978 54.671 1.00 29.55 203 GLU C C 1
ATOM 4992 O O . GLU C 1 203 ? 1.049 77.189 54.633 1.00 28.62 203 GLU C O 1
ATOM 4998 N N . THR C 1 204 ? 1.417 75.099 53.853 1.00 29.04 204 THR C N 1
ATOM 4999 C CA . THR C 1 204 ? 2.365 75.522 52.813 1.00 28.18 204 THR C CA 1
ATOM 5000 C C . THR C 1 204 ? 1.930 75.031 51.445 1.00 28.45 204 THR C C 1
ATOM 5001 O O . THR C 1 204 ? 1.247 74.010 51.338 1.00 28.78 204 THR C O 1
ATOM 5005 N N . LYS C 1 205 ? 2.342 75.757 50.404 1.00 28.47 205 LYS C N 1
ATOM 5006 C CA . LYS C 1 205 ? 1.934 75.491 49.023 1.00 28.69 205 LYS C CA 1
ATOM 5007 C C . LYS C 1 205 ? 2.493 74.167 48.493 1.00 28.05 205 LYS C C 1
ATOM 5008 O O . LYS C 1 205 ? 1.820 73.465 47.713 1.00 27.42 205 LYS C O 1
ATOM 5014 N N . PHE C 1 206 ? 3.723 73.856 48.908 1.00 26.97 206 PHE C N 1
ATOM 5015 C CA . PHE C 1 206 ? 4.398 72.602 48.563 1.00 27.00 206 PHE C CA 1
ATOM 5016 C C . PHE C 1 206 ? 5.030 72.004 49.826 1.00 26.93 206 PHE C C 1
ATOM 5017 O O . PHE C 1 206 ? 4.931 72.570 50.935 1.00 25.82 206 PHE C O 1
ATOM 5026 N N . MET D 1 1 ? 19.914 26.762 48.602 1.00 25.50 1 MET D N 1
ATOM 5027 C CA . MET D 1 1 ? 19.454 27.770 49.604 1.00 27.02 1 MET D CA 1
ATOM 5028 C C . MET D 1 1 ? 20.229 27.669 50.899 1.00 24.04 1 MET D C 1
ATOM 5029 O O . MET D 1 1 ? 20.852 26.644 51.155 1.00 23.63 1 MET D O 1
ATOM 5034 N N . VAL D 1 2 ? 20.170 28.723 51.721 1.00 22.38 2 VAL D N 1
ATOM 5035 C CA . VAL D 1 2 ? 20.973 28.770 52.956 1.00 20.53 2 VAL D CA 1
ATOM 5036 C C . VAL D 1 2 ? 20.633 27.538 53.801 1.00 20.12 2 VAL D C 1
ATOM 5037 O O . VAL D 1 2 ? 19.468 27.121 53.857 1.00 20.07 2 VAL D O 1
ATOM 5041 N N . HIS D 1 3 ? 21.641 26.942 54.421 1.00 19.70 3 HIS D N 1
ATOM 5042 C CA . HIS D 1 3 ? 21.416 25.735 55.195 1.00 19.40 3 HIS D CA 1
ATOM 5043 C C . HIS D 1 3 ? 21.747 26.003 56.656 1.00 18.90 3 HIS D C 1
ATOM 5044 O O . HIS D 1 3 ? 22.869 26.436 56.980 1.00 19.05 3 HIS D O 1
ATOM 5051 N N . TYR D 1 4 ? 20.768 25.774 57.527 1.00 17.87 4 TYR D N 1
ATOM 5052 C CA . TYR D 1 4 ? 20.985 25.873 58.971 1.00 18.02 4 TYR D CA 1
ATOM 5053 C C . TYR D 1 4 ? 20.975 24.505 59.601 1.00 17.55 4 TYR D C 1
ATOM 5054 O O . TYR D 1 4 ? 20.128 23.684 59.288 1.00 17.24 4 TYR D O 1
ATOM 5063 N N . LYS D 1 5 ? 21.946 24.276 60.468 1.00 17.22 5 LYS D N 1
ATOM 5064 C CA . LYS D 1 5 ? 21.976 23.055 61.253 1.00 17.54 5 LYS D CA 1
ATOM 5065 C C . LYS D 1 5 ? 22.114 23.456 62.717 1.00 16.89 5 LYS D C 1
ATOM 5066 O O . LYS D 1 5 ? 22.966 24.287 63.054 1.00 16.76 5 LYS D O 1
ATOM 5072 N N . LEU D 1 6 ? 21.289 22.849 63.562 1.00 16.36 6 LEU D N 1
ATOM 5073 C CA . LEU D 1 6 ? 21.374 23.032 65.001 1.00 17.05 6 LEU D CA 1
ATOM 5074 C C . LEU D 1 6 ? 21.649 21.701 65.662 1.00 17.06 6 LEU D C 1
ATOM 5075 O O . LEU D 1 6 ? 20.930 20.712 65.430 1.00 16.86 6 LEU D O 1
ATOM 5080 N N . THR D 1 7 ? 22.694 21.682 66.475 1.00 16.93 7 THR D N 1
ATOM 5081 C CA . THR D 1 7 ? 23.133 20.437 67.116 1.00 17.42 7 THR D CA 1
ATOM 5082 C C . THR D 1 7 ? 22.994 20.569 68.623 1.00 17.97 7 THR D C 1
ATOM 5083 O O . THR D 1 7 ? 23.498 21.520 69.223 1.00 17.65 7 THR D O 1
ATOM 5087 N N . TYR D 1 8 ? 22.311 19.602 69.227 1.00 18.49 8 TYR D N 1
ATOM 5088 C CA . TYR D 1 8 ? 22.115 19.617 70.677 1.00 18.82 8 TYR D CA 1
ATOM 5089 C C . TYR D 1 8 ? 21.812 18.182 71.109 1.00 19.56 8 TYR D C 1
ATOM 5090 O O . TYR D 1 8 ? 21.911 17.238 70.297 1.00 19.22 8 TYR D O 1
ATOM 5099 N N . PHE D 1 9 ? 21.464 18.013 72.377 1.00 20.35 9 PHE D N 1
ATOM 5100 C CA . PHE D 1 9 ? 20.980 16.717 72.855 1.00 21.47 9 PHE D CA 1
ATOM 5101 C C . PHE D 1 9 ? 19.534 16.487 72.423 1.00 22.26 9 PHE D C 1
ATOM 5102 O O . PHE D 1 9 ? 18.876 17.396 71.883 1.00 22.19 9 PHE D O 1
ATOM 5110 N N . ALA D 1 10 ? 19.037 15.277 72.681 1.00 22.24 10 ALA D N 1
ATOM 5111 C CA . ALA D 1 10 ? 17.636 14.950 72.478 1.00 22.74 10 ALA D CA 1
ATOM 5112 C C . ALA D 1 10 ? 16.892 15.491 73.681 1.00 23.07 10 ALA D C 1
ATOM 5113 O O . ALA D 1 10 ? 16.603 14.750 74.638 1.00 24.30 10 ALA D O 1
ATOM 5115 N N . GLY D 1 11 ? 16.615 16.786 73.654 1.00 22.38 11 GLY D N 1
ATOM 5116 C CA . GLY D 1 11 ? 15.864 17.464 74.711 1.00 21.73 11 GLY D CA 1
ATOM 5117 C C . GLY D 1 11 ? 15.594 18.907 74.321 1.00 22.04 11 GLY D C 1
ATOM 5118 O O . GLY D 1 11 ? 16.128 19.403 73.312 1.00 20.46 11 GLY D O 1
ATOM 5119 N N . ARG D 1 12 ? 14.749 19.572 75.106 1.00 21.77 12 ARG D N 1
ATOM 5120 C CA . ARG D 1 12 ? 14.435 20.976 74.870 1.00 22.03 12 ARG D CA 1
ATOM 5121 C C . ARG D 1 12 ? 15.585 21.839 75.382 1.00 21.38 12 ARG D C 1
ATOM 5122 O O . ARG D 1 12 ? 16.328 22.405 74.582 1.00 20.91 12 ARG D O 1
ATOM 5130 N N . GLY D 1 13 ? 15.765 21.890 76.706 1.00 21.13 13 GLY D N 1
ATOM 5131 C CA . GLY D 1 13 ? 16.899 22.583 77.311 1.00 20.99 13 GLY D CA 1
ATOM 5132 C C . GLY D 1 13 ? 17.257 23.923 76.645 1.00 20.53 13 GLY D C 1
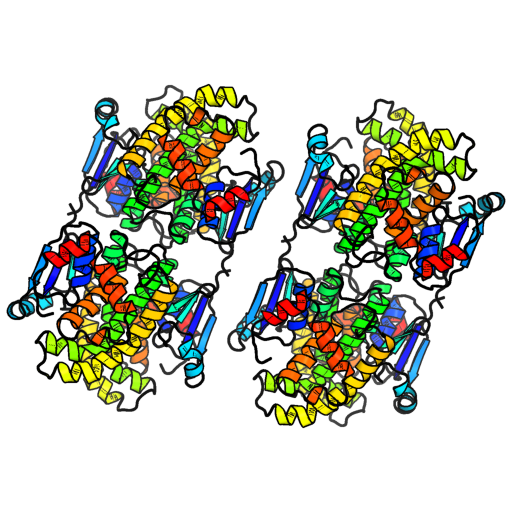ATOM 5133 O O . GLY D 1 13 ? 16.371 24.758 76.382 1.00 19.45 13 GLY D O 1
ATOM 5134 N N . LEU D 1 14 ? 18.554 24.120 76.385 1.00 19.64 14 LEU D N 1
ATOM 5135 C CA . LEU D 1 14 ? 19.072 25.377 75.843 1.00 19.44 14 LEU D CA 1
ATOM 5136 C C . LEU D 1 14 ? 18.768 25.560 74.353 1.00 18.92 14 LEU D C 1
ATOM 5137 O O . LEU D 1 14 ? 18.759 26.681 73.855 1.00 18.52 14 LEU D O 1
ATOM 5142 N N . ALA D 1 15 ? 18.551 24.469 73.626 1.00 18.26 15 ALA D N 1
ATOM 5143 C CA . ALA D 1 15 ? 18.264 24.606 72.174 1.00 17.00 15 ALA D CA 1
ATOM 5144 C C . ALA D 1 15 ? 16.846 25.080 71.866 1.00 17.66 15 ALA D C 1
ATOM 5145 O O . ALA D 1 15 ? 16.576 25.601 70.770 1.00 16.15 15 ALA D O 1
ATOM 5147 N N . GLU D 1 16 ? 15.922 24.885 72.804 1.00 17.59 16 GLU D N 1
ATOM 5148 C CA . GLU D 1 16 ? 14.506 24.954 72.440 1.00 18.23 16 GLU D CA 1
ATOM 5149 C C . GLU D 1 16 ? 14.018 26.344 71.957 1.00 18.35 16 GLU D C 1
ATOM 5150 O O . GLU D 1 16 ? 13.292 26.430 70.962 1.00 19.65 16 GLU D O 1
ATOM 5156 N N . PRO D 1 17 ? 14.399 27.433 72.654 1.00 18.01 17 PRO D N 1
ATOM 5157 C CA . PRO D 1 17 ? 14.024 28.759 72.124 1.00 17.70 17 PRO D CA 1
ATOM 5158 C C . PRO D 1 17 ? 14.601 29.021 70.719 1.00 17.59 17 PRO D C 1
ATOM 5159 O O . PRO D 1 17 ? 13.952 29.696 69.896 1.00 18.43 17 PRO D O 1
ATOM 5163 N N . ILE D 1 18 ? 15.770 28.467 70.434 1.00 16.24 18 ILE D N 1
ATOM 5164 C CA . ILE D 1 18 ? 16.319 28.503 69.055 1.00 16.31 18 ILE D CA 1
ATOM 5165 C C . ILE D 1 18 ? 15.426 27.782 68.032 1.00 16.94 18 ILE D C 1
ATOM 5166 O O . ILE D 1 18 ? 15.122 28.318 66.942 1.00 16.72 18 ILE D O 1
ATOM 5171 N N . ARG D 1 19 ? 14.982 26.582 68.395 1.00 16.66 19 ARG D N 1
ATOM 5172 C CA . ARG D 1 19 ? 14.028 25.826 67.568 1.00 16.22 19 ARG D CA 1
ATOM 5173 C C . ARG D 1 19 ? 12.753 26.623 67.370 1.00 16.72 19 ARG D C 1
ATOM 5174 O O . ARG D 1 19 ? 12.160 26.619 66.266 1.00 15.75 19 ARG D O 1
ATOM 5182 N N . GLN D 1 20 ? 12.341 27.340 68.424 1.00 15.59 20 GLN D N 1
ATOM 5183 C CA . GLN D 1 20 ? 11.124 28.134 68.367 1.00 16.79 20 GLN D CA 1
ATOM 5184 C C . GLN D 1 20 ? 11.258 29.382 67.451 1.00 16.91 20 GLN D C 1
ATOM 5185 O O . GLN D 1 20 ? 10.305 29.737 66.742 1.00 17.82 20 GLN D O 1
ATOM 5191 N N . ILE D 1 21 ? 12.429 30.020 67.437 1.00 16.45 21 ILE D N 1
ATOM 5192 C CA . ILE D 1 21 ? 12.728 31.084 66.441 1.00 16.88 21 ILE D CA 1
ATOM 5193 C C . ILE D 1 21 ? 12.570 30.598 64.986 1.00 17.42 21 ILE D C 1
ATOM 5194 O O . ILE D 1 21 ? 11.960 31.288 64.129 1.00 16.09 21 ILE D O 1
ATOM 5199 N N . PHE D 1 22 ? 13.142 29.432 64.696 1.00 17.66 22 PHE D N 1
ATOM 5200 C CA . PHE D 1 22 ? 12.977 28.829 63.383 1.00 17.53 22 PHE D CA 1
ATOM 5201 C C . PHE D 1 22 ? 11.506 28.583 63.037 1.00 17.62 22 PHE D C 1
ATOM 5202 O O . PHE D 1 22 ? 11.072 28.839 61.895 1.00 16.76 22 PHE D O 1
ATOM 5210 N N . ALA D 1 23 ? 10.737 28.066 64.003 1.00 17.52 23 ALA D N 1
ATOM 5211 C CA . ALA D 1 23 ? 9.301 27.828 63.780 1.00 18.91 23 ALA D CA 1
ATOM 5212 C C . ALA D 1 23 ? 8.575 29.128 63.460 1.00 19.24 23 ALA D C 1
ATOM 5213 O O . ALA D 1 23 ? 7.780 29.192 62.536 1.00 19.98 23 ALA D O 1
ATOM 5215 N N . LEU D 1 24 ? 8.817 30.154 64.267 1.00 19.25 24 LEU D N 1
ATOM 5216 C CA . LEU D 1 24 ? 8.188 31.459 64.067 1.00 18.94 24 LEU D CA 1
ATOM 5217 C C . LEU D 1 24 ? 8.547 32.084 62.725 1.00 19.28 24 LEU D C 1
ATOM 5218 O O . LEU D 1 24 ? 7.699 32.735 62.080 1.00 18.44 24 LEU D O 1
ATOM 5223 N N . ALA D 1 25 ? 9.796 31.879 62.307 1.00 18.84 25 ALA D N 1
ATOM 5224 C CA . ALA D 1 25 ? 10.327 32.415 61.039 1.00 19.64 25 ALA D CA 1
ATOM 5225 C C . ALA D 1 25 ? 9.856 31.633 59.807 1.00 20.21 25 ALA D C 1
ATOM 5226 O O . ALA D 1 25 ? 10.017 32.094 58.660 1.00 19.97 25 ALA D O 1
ATOM 5228 N N . GLY D 1 26 ? 9.310 30.446 60.031 1.00 20.20 26 GLY D N 1
ATOM 5229 C CA . GLY D 1 26 ? 9.000 29.538 58.908 1.00 20.88 26 GLY D CA 1
ATOM 5230 C C . GLY D 1 26 ? 10.271 29.177 58.163 1.00 20.70 26 GLY D C 1
ATOM 5231 O O . GLY D 1 26 ? 10.257 29.029 56.934 1.00 20.47 26 GLY D O 1
ATOM 5232 N N . GLN D 1 27 ? 11.382 29.068 58.907 1.00 20.17 27 GLN D N 1
ATOM 5233 C CA . GLN D 1 27 ? 12.706 28.765 58.341 1.00 18.94 27 GLN D CA 1
ATOM 5234 C C . GLN D 1 27 ? 13.068 27.316 58.601 1.00 19.64 27 GLN D C 1
ATOM 5235 O O . GLN D 1 27 ? 13.182 26.886 59.739 1.00 17.81 27 GLN D O 1
ATOM 5241 N N . LYS D 1 28 ? 13.263 26.569 57.525 1.00 19.15 28 LYS D N 1
ATOM 5242 C CA . LYS D 1 28 ? 13.658 25.167 57.612 1.00 20.06 28 LYS D CA 1
ATOM 5243 C C . LYS D 1 28 ? 15.082 25.023 58.139 1.00 18.91 28 LYS D C 1
ATOM 5244 O O . LYS D 1 28 ? 15.982 25.804 57.788 1.00 18.91 28 LYS D O 1
ATOM 5250 N N . TYR D 1 29 ? 15.294 23.997 58.951 1.00 18.51 29 TYR D N 1
ATOM 5251 C CA . TYR D 1 29 ? 16.630 23.726 59.455 1.00 17.63 29 TYR D CA 1
ATOM 5252 C C . TYR D 1 29 ? 16.783 22.239 59.777 1.00 17.73 29 TYR D C 1
ATOM 5253 O O . TYR D 1 29 ? 15.776 21.521 59.903 1.00 17.75 29 TYR D O 1
ATOM 5262 N N . GLU D 1 30 ? 18.038 21.793 59.845 1.00 17.68 30 GLU D N 1
ATOM 5263 C CA . GLU D 1 30 ? 18.388 20.440 60.261 1.00 18.16 30 GLU D CA 1
ATOM 5264 C C . GLU D 1 30 ? 18.548 20.358 61.786 1.00 18.19 30 GLU D C 1
ATOM 5265 O O . GLU D 1 30 ? 19.515 20.922 62.362 1.00 18.80 30 GLU D O 1
ATOM 5271 N N . ASP D 1 31 ? 17.637 19.635 62.422 1.00 18.25 31 ASP D N 1
ATOM 5272 C CA . ASP D 1 31 ? 17.622 19.494 63.870 1.00 18.29 31 ASP D CA 1
ATOM 5273 C C . ASP D 1 31 ? 18.388 18.220 64.249 1.00 18.70 31 ASP D C 1
ATOM 5274 O O . ASP D 1 31 ? 17.892 17.099 64.076 1.00 18.04 31 ASP D O 1
ATOM 5279 N N . VAL D 1 32 ? 19.615 18.416 64.732 1.00 18.10 32 VAL D N 1
ATOM 5280 C CA . VAL D 1 32 ? 20.487 17.317 65.119 1.00 18.35 32 VAL D CA 1
ATOM 5281 C C . VAL D 1 32 ? 20.370 17.076 66.628 1.00 19.18 32 VAL D C 1
ATOM 5282 O O . VAL D 1 32 ? 20.639 17.961 67.435 1.00 18.06 32 VAL D O 1
ATOM 5286 N N . ARG D 1 33 ? 19.984 15.866 66.998 1.00 20.26 33 ARG D N 1
ATOM 5287 C CA . ARG D 1 33 ? 19.843 15.497 68.408 1.00 22.09 33 ARG D CA 1
ATOM 5288 C C . ARG D 1 33 ? 20.714 14.296 68.765 1.00 22.40 33 ARG D C 1
ATOM 5289 O O . ARG D 1 33 ? 20.460 13.163 68.326 1.00 23.07 33 ARG D O 1
ATOM 5297 N N . TYR D 1 34 ? 21.739 14.556 69.561 1.00 23.52 34 TYR D N 1
ATOM 5298 C CA . TYR D 1 34 ? 22.654 13.507 69.993 1.00 25.00 34 TYR D CA 1
ATOM 5299 C C . TYR D 1 34 ? 22.149 12.770 71.222 1.00 25.49 34 TYR D C 1
ATOM 5300 O O . TYR D 1 34 ? 21.686 13.404 72.186 1.00 25.07 34 TYR D O 1
ATOM 5309 N N . THR D 1 35 ? 22.290 11.434 71.207 1.00 26.47 35 THR D N 1
ATOM 5310 C CA . THR D 1 35 ? 22.233 10.633 72.447 1.00 27.98 35 THR D CA 1
ATOM 5311 C C . THR D 1 35 ? 23.348 11.062 73.383 1.00 28.01 35 THR D C 1
ATOM 5312 O O . THR D 1 35 ? 24.332 11.710 72.969 1.00 27.44 35 THR D O 1
ATOM 5316 N N . PHE D 1 36 ? 23.220 10.697 74.657 1.00 28.56 36 PHE D N 1
ATOM 5317 C CA . PHE D 1 36 ? 24.226 11.078 75.635 1.00 29.36 36 PHE D CA 1
ATOM 5318 C C . PHE D 1 36 ? 25.618 10.456 75.382 1.00 28.76 36 PHE D C 1
ATOM 5319 O O . PHE D 1 36 ? 26.646 11.071 75.696 1.00 29.36 36 PHE D O 1
ATOM 5327 N N . GLN D 1 37 ? 25.643 9.272 74.800 1.00 28.32 37 GLN D N 1
ATOM 5328 C CA . GLN D 1 37 ? 26.891 8.552 74.588 1.00 29.16 37 GLN D CA 1
ATOM 5329 C C . GLN D 1 37 ? 27.606 8.863 73.276 1.00 29.08 37 GLN D C 1
ATOM 5330 O O . GLN D 1 37 ? 28.835 8.742 73.215 1.00 29.19 37 GLN D O 1
ATOM 5336 N N . GLU D 1 38 ? 26.857 9.230 72.237 1.00 29.49 38 GLU D N 1
ATOM 5337 C CA . GLU D 1 38 ? 27.485 9.672 70.968 1.00 29.53 38 GLU D CA 1
ATOM 5338 C C . GLU D 1 38 ? 28.091 11.064 71.066 1.00 28.88 38 GLU D C 1
ATOM 5339 O O . GLU D 1 38 ? 28.915 11.452 70.237 1.00 29.43 38 GLU D O 1
ATOM 5345 N N . TRP D 1 39 ? 27.692 11.813 72.088 1.00 28.54 39 TRP D N 1
ATOM 5346 C CA . TRP D 1 39 ? 28.176 13.170 72.283 1.00 27.93 39 TRP D CA 1
ATOM 5347 C C . TRP D 1 39 ? 29.703 13.329 72.493 1.00 28.59 39 TRP D C 1
ATOM 5348 O O . TRP D 1 39 ? 30.312 14.189 71.842 1.00 28.85 39 TRP D O 1
ATOM 5359 N N . PRO D 1 40 ? 30.341 12.513 73.376 1.00 28.81 40 PRO D N 1
ATOM 5360 C CA . PRO D 1 40 ? 31.768 12.773 73.606 1.00 29.24 40 PRO D CA 1
ATOM 5361 C C . PRO D 1 40 ? 32.661 12.677 72.356 1.00 28.90 40 PRO D C 1
ATOM 5362 O O . PRO D 1 40 ? 33.669 13.373 72.282 1.00 30.11 40 PRO D O 1
ATOM 5366 N N . LYS D 1 41 ? 32.294 11.861 71.379 1.00 29.26 41 LYS D N 1
ATOM 5367 C CA . LYS D 1 41 ? 33.081 11.781 70.145 1.00 29.70 41 LYS D CA 1
ATOM 5368 C C . LYS D 1 41 ? 32.949 13.022 69.245 1.00 29.51 41 LYS D C 1
ATOM 5369 O O . LYS D 1 41 ? 33.803 13.247 68.382 1.00 29.47 41 LYS D O 1
ATOM 5375 N N . HIS D 1 42 ? 31.903 13.827 69.473 1.00 29.11 42 HIS D N 1
ATOM 5376 C CA . HIS D 1 42 ? 31.693 15.085 68.727 1.00 28.98 42 HIS D CA 1
ATOM 5377 C C . HIS D 1 42 ? 32.143 16.337 69.495 1.00 28.54 42 HIS D C 1
ATOM 5378 O O . HIS D 1 42 ? 32.215 17.448 68.930 1.00 28.54 42 HIS D O 1
ATOM 5385 N N . LYS D 1 43 ? 32.455 16.162 70.778 1.00 28.22 43 LYS D N 1
ATOM 5386 C CA . LYS D 1 43 ? 32.771 17.282 71.663 1.00 28.09 43 LYS D CA 1
ATOM 5387 C C . LYS D 1 43 ? 33.904 18.190 71.128 1.00 28.37 43 LYS D C 1
ATOM 5388 O O . LYS D 1 43 ? 33.777 19.439 71.098 1.00 27.54 43 LYS D O 1
ATOM 5394 N N . ASP D 1 44 ? 34.999 17.575 70.681 1.00 27.68 44 ASP D N 1
ATOM 5395 C CA . ASP D 1 44 ? 36.124 18.347 70.165 1.00 27.92 44 ASP D CA 1
ATOM 5396 C C . ASP D 1 44 ? 35.823 19.172 68.899 1.00 27.31 44 ASP D C 1
ATOM 5397 O O . ASP D 1 44 ? 36.487 20.167 68.674 1.00 27.60 44 ASP D O 1
ATOM 5402 N N . GLU D 1 45 ? 34.825 18.773 68.107 1.00 26.32 45 GLU D N 1
ATOM 5403 C CA . GLU D 1 45 ? 34.379 19.574 66.936 1.00 26.39 45 GLU D CA 1
ATOM 5404 C C . GLU D 1 45 ? 33.771 20.944 67.282 1.00 25.08 45 GLU D C 1
ATOM 5405 O O . GLU D 1 45 ? 33.556 21.762 66.391 1.00 24.98 45 GLU D O 1
ATOM 5411 N N . MET D 1 46 ? 33.423 21.167 68.546 1.00 24.14 46 MET D N 1
ATOM 5412 C CA . MET D 1 46 ? 32.644 22.350 68.917 1.00 22.66 46 MET D CA 1
ATOM 5413 C C . MET D 1 46 ? 33.537 23.458 69.449 1.00 22.96 46 MET D C 1
ATOM 5414 O O . MET D 1 46 ? 34.486 23.178 70.192 1.00 23.31 46 MET D O 1
ATOM 5419 N N . PRO D 1 47 ? 33.231 24.727 69.084 1.00 22.04 47 PRO D N 1
ATOM 5420 C CA . PRO D 1 47 ? 34.081 25.857 69.412 1.00 21.92 47 PRO D CA 1
ATOM 5421 C C . PRO D 1 47 ? 34.505 25.882 70.881 1.00 21.80 47 PRO D C 1
ATOM 5422 O O . PRO D 1 47 ? 35.669 26.160 71.153 1.00 21.88 47 PRO D O 1
ATOM 5426 N N . PHE D 1 48 ? 33.595 25.555 71.795 1.00 21.61 48 PHE D N 1
ATOM 5427 C CA . PHE D 1 48 ? 33.888 25.577 73.241 1.00 21.74 48 PHE D CA 1
ATOM 5428 C C . PHE D 1 48 ? 33.695 24.223 73.901 1.00 21.39 48 PHE D C 1
ATOM 5429 O O . PHE D 1 48 ? 33.539 24.136 75.140 1.00 21.50 48 PHE D O 1
ATOM 5437 N N . GLY D 1 49 ? 33.661 23.175 73.074 1.00 21.69 49 GLY D N 1
ATOM 5438 C CA . GLY D 1 49 ? 33.435 21.807 73.541 1.00 21.31 49 GLY D CA 1
ATOM 5439 C C . GLY D 1 49 ? 32.045 21.599 74.115 1.00 22.04 49 GLY D C 1
ATOM 5440 O O . GLY D 1 49 ? 31.841 20.725 74.950 1.00 21.29 49 GLY D O 1
ATOM 5441 N N . GLN D 1 50 ? 31.077 22.414 73.679 1.00 21.40 50 GLN D N 1
ATOM 5442 C CA . GLN D 1 50 ? 29.718 22.288 74.209 1.00 22.14 50 GLN D CA 1
ATOM 5443 C C . GLN D 1 50 ? 28.667 22.491 73.119 1.00 21.47 50 GLN D C 1
ATOM 5444 O O . GLN D 1 50 ? 28.992 22.928 72.002 1.00 21.57 50 GLN D O 1
ATOM 5450 N N . ILE D 1 51 ? 27.430 22.152 73.460 1.00 20.64 51 ILE D N 1
ATOM 5451 C CA . ILE D 1 51 ? 26.269 22.413 72.598 1.00 19.73 51 ILE D CA 1
ATOM 5452 C C . ILE D 1 51 ? 25.230 23.224 73.417 1.00 19.11 51 ILE D C 1
ATOM 5453 O O . ILE D 1 51 ? 25.236 23.184 74.664 1.00 19.75 51 ILE D O 1
ATOM 5458 N N . PRO D 1 52 ? 24.342 23.975 72.737 1.00 18.03 52 PRO D N 1
ATOM 5459 C CA . PRO D 1 52 ? 24.087 23.926 71.276 1.00 17.24 52 PRO D CA 1
ATOM 5460 C C . PRO D 1 52 ? 25.087 24.648 70.395 1.00 16.55 52 PRO D C 1
ATOM 5461 O O . PRO D 1 52 ? 25.683 25.662 70.802 1.00 15.17 52 PRO D O 1
ATOM 5465 N N . VAL D 1 53 ? 25.192 24.162 69.155 1.00 16.09 53 VAL D N 1
ATOM 5466 C CA . VAL D 1 53 ? 25.990 24.806 68.116 1.00 16.15 53 VAL D CA 1
ATOM 5467 C C . VAL D 1 53 ? 25.149 24.903 66.840 1.00 16.35 53 VAL D C 1
ATOM 5468 O O . VAL D 1 53 ? 24.515 23.934 66.420 1.00 17.05 53 VAL D O 1
ATOM 5472 N N . LEU D 1 54 ? 25.161 26.088 66.247 1.00 16.94 54 LEU D N 1
ATOM 5473 C CA . LEU D 1 54 ? 24.503 26.365 64.979 1.00 16.41 54 LEU D CA 1
ATOM 5474 C C . LEU D 1 54 ? 25.558 26.317 63.904 1.00 16.75 54 LEU D C 1
ATOM 5475 O O . LEU D 1 54 ? 26.704 26.723 64.132 1.00 16.50 54 LEU D O 1
ATOM 5480 N N . GLU D 1 55 ? 25.173 25.847 62.721 1.00 16.90 55 GLU D N 1
ATOM 5481 C CA . GLU D 1 55 ? 25.999 26.071 61.533 1.00 17.66 55 GLU D CA 1
ATOM 5482 C C . GLU D 1 55 ? 25.157 26.786 60.500 1.00 18.44 55 GLU D C 1
ATOM 5483 O O . GLU D 1 55 ? 24.022 26.390 60.246 1.00 19.53 55 GLU D O 1
ATOM 5489 N N . GLU D 1 56 ? 25.720 27.816 59.892 1.00 18.18 56 GLU D N 1
ATOM 5490 C CA . GLU D 1 56 ? 25.057 28.465 58.778 1.00 18.84 56 GLU D CA 1
ATOM 5491 C C . GLU D 1 56 ? 26.000 28.296 57.600 1.00 18.89 56 GLU D C 1
ATOM 5492 O O . GLU D 1 56 ? 27.139 28.793 57.631 1.00 17.89 56 GLU D O 1
ATOM 5498 N N . ASP D 1 57 ? 25.525 27.575 56.579 1.00 19.28 57 ASP D N 1
ATOM 5499 C CA . ASP D 1 57 ? 26.361 27.168 55.446 1.00 20.04 57 ASP D CA 1
ATOM 5500 C C . ASP D 1 57 ? 27.734 26.675 55.918 1.00 20.50 57 ASP D C 1
ATOM 5501 O O . ASP D 1 57 ? 28.771 27.045 55.365 1.00 20.88 57 ASP D O 1
ATOM 5506 N N . GLY D 1 58 ? 27.720 25.871 56.981 1.00 20.35 58 GLY D N 1
ATOM 5507 C CA . GLY D 1 58 ? 28.935 25.241 57.493 1.00 20.89 58 GLY D CA 1
ATOM 5508 C C . GLY D 1 58 ? 29.771 26.062 58.449 1.00 20.82 58 GLY D C 1
ATOM 5509 O O . GLY D 1 58 ? 30.778 25.563 58.954 1.00 21.88 58 GLY D O 1
ATOM 5510 N N . LYS D 1 59 ? 29.382 27.316 58.688 1.00 19.94 59 LYS D N 1
ATOM 5511 C CA . LYS D 1 59 ? 30.067 28.164 59.664 1.00 20.54 59 LYS D CA 1
ATOM 5512 C C . LYS D 1 59 ? 29.489 27.955 61.076 1.00 19.41 59 LYS D C 1
ATOM 5513 O O . LYS D 1 59 ? 28.280 28.117 61.285 1.00 19.23 59 LYS D O 1
ATOM 5519 N N . GLN D 1 60 ? 30.351 27.614 62.035 1.00 18.38 60 GLN D N 1
ATOM 5520 C CA . GLN D 1 60 ? 29.917 27.295 63.398 1.00 17.83 60 GLN D CA 1
ATOM 5521 C C . GLN D 1 60 ? 29.715 28.554 64.215 1.00 17.10 60 GLN D C 1
ATOM 5522 O O . GLN D 1 60 ? 30.543 29.476 64.163 1.00 17.89 60 GLN D O 1
ATOM 5528 N N . LEU D 1 61 ? 28.613 28.562 64.967 1.00 16.05 61 LEU D N 1
ATOM 5529 C CA . LEU D 1 61 ? 28.329 29.567 65.961 1.00 16.23 61 LEU D CA 1
ATOM 5530 C C . LEU D 1 61 ? 27.797 28.843 67.189 1.00 16.22 61 LEU D C 1
ATOM 5531 O O . LEU D 1 61 ? 26.747 28.183 67.132 1.00 16.24 61 LEU D O 1
ATOM 5536 N N . ALA D 1 62 ? 28.565 28.944 68.271 1.00 16.50 62 ALA D N 1
ATOM 5537 C CA . ALA D 1 62 ? 28.238 28.353 69.558 1.00 16.17 62 ALA D CA 1
ATOM 5538 C C . ALA D 1 62 ? 27.577 29.399 70.470 1.00 15.53 62 ALA D C 1
ATOM 5539 O O . ALA D 1 62 ? 27.466 30.526 70.101 1.00 15.32 62 ALA D O 1
ATOM 5541 N N . GLN D 1 63 ? 27.151 28.958 71.662 1.00 15.97 63 GLN D N 1
ATOM 5542 C CA . GLN D 1 63 ? 26.543 29.758 72.724 1.00 15.86 63 GLN D CA 1
ATOM 5543 C C . GLN D 1 63 ? 25.063 30.055 72.480 1.00 16.22 63 GLN D C 1
ATOM 5544 O O . GLN D 1 63 ? 24.729 30.832 71.604 1.00 15.94 63 GLN D O 1
ATOM 5550 N N . SER D 1 64 ? 24.191 29.421 73.273 1.00 16.40 64 SER D N 1
ATOM 5551 C CA . SER D 1 64 ? 22.728 29.477 73.025 1.00 17.23 64 SER D CA 1
ATOM 5552 C C . SER D 1 64 ? 22.172 30.897 72.840 1.00 16.63 64 SER D C 1
ATOM 5553 O O . SER D 1 64 ? 21.327 31.140 71.952 1.00 16.77 64 SER D O 1
ATOM 5556 N N . PHE D 1 65 ? 22.616 31.842 73.671 1.00 16.62 65 PHE D N 1
ATOM 5557 C CA . PHE D 1 65 ? 22.099 33.198 73.533 1.00 17.17 65 PHE D CA 1
ATOM 5558 C C . PHE D 1 65 ? 22.684 33.912 72.304 1.00 17.02 65 PHE D C 1
ATOM 5559 O O . PHE D 1 65 ? 21.986 34.688 71.654 1.00 17.76 65 PHE D O 1
ATOM 5567 N N . ALA D 1 66 ? 23.948 33.638 71.975 1.00 16.27 66 ALA D N 1
ATOM 5568 C CA . ALA D 1 66 ? 24.542 34.241 70.779 1.00 15.85 66 ALA D CA 1
ATOM 5569 C C . ALA D 1 66 ? 23.788 33.742 69.533 1.00 15.93 66 ALA D C 1
ATOM 5570 O O . ALA D 1 66 ? 23.447 34.530 68.657 1.00 16.60 66 ALA D O 1
ATOM 5572 N N . ILE D 1 67 ? 23.497 32.443 69.494 1.00 15.38 67 ILE D N 1
ATOM 5573 C CA . ILE D 1 67 ? 22.715 31.848 68.398 1.00 15.48 67 ILE D CA 1
ATOM 5574 C C . ILE D 1 67 ? 21.317 32.459 68.343 1.00 15.04 67 ILE D C 1
ATOM 5575 O O . ILE D 1 67 ? 20.870 32.911 67.295 1.00 15.58 67 ILE D O 1
ATOM 5580 N N . ALA D 1 68 ? 20.623 32.469 69.483 1.00 15.30 68 ALA D N 1
ATOM 5581 C CA . ALA D 1 68 ? 19.278 33.041 69.565 1.00 14.76 68 ALA D CA 1
ATOM 5582 C C . ALA D 1 68 ? 19.198 34.477 69.063 1.00 15.68 68 ALA D C 1
ATOM 5583 O O . ALA D 1 68 ? 18.258 34.798 68.326 1.00 15.28 68 ALA D O 1
ATOM 5585 N N . ARG D 1 69 ? 20.165 35.329 69.464 1.00 14.95 69 ARG D N 1
ATOM 5586 C CA . ARG D 1 69 ? 20.195 36.737 69.049 1.00 15.56 69 ARG D CA 1
ATOM 5587 C C . ARG D 1 69 ? 20.491 36.854 67.565 1.00 15.81 69 ARG D C 1
ATOM 5588 O O . ARG D 1 69 ? 19.856 37.649 66.874 1.00 15.02 69 ARG D O 1
ATOM 5596 N N . TYR D 1 70 ? 21.450 36.054 67.081 1.00 16.34 70 TYR D N 1
ATOM 5597 C CA . TYR D 1 70 ? 21.811 36.068 65.670 1.00 16.65 70 TYR D CA 1
ATOM 5598 C C . TYR D 1 70 ? 20.578 35.824 64.788 1.00 16.54 70 TYR D C 1
ATOM 5599 O O . TYR D 1 70 ? 20.280 36.602 63.879 1.00 15.58 70 TYR D O 1
ATOM 5608 N N . LEU D 1 71 ? 19.870 34.744 65.081 1.00 16.56 71 LEU D N 1
ATOM 5609 C CA . LEU D 1 71 ? 18.651 34.351 64.334 1.00 16.12 71 LEU D CA 1
ATOM 5610 C C . LEU D 1 71 ? 17.494 35.339 64.512 1.00 16.55 71 LEU D C 1
ATOM 5611 O O . LEU D 1 71 ? 16.771 35.665 63.560 1.00 16.24 71 LEU D O 1
ATOM 5616 N N . SER D 1 72 ? 17.349 35.834 65.738 1.00 16.56 72 SER D N 1
ATOM 5617 C CA . SER D 1 72 ? 16.336 36.818 66.074 1.00 16.54 72 SER D CA 1
ATOM 5618 C C . SER D 1 72 ? 16.514 38.121 65.300 1.00 17.24 72 SER D C 1
ATOM 5619 O O . SER D 1 72 ? 15.524 38.730 64.884 1.00 17.70 72 SER D O 1
ATOM 5622 N N . ARG D 1 73 ? 17.759 38.554 65.103 1.00 17.36 73 ARG D N 1
ATOM 5623 C CA . ARG D 1 73 ? 18.008 39.795 64.340 1.00 18.80 73 ARG D CA 1
ATOM 5624 C C . ARG D 1 73 ? 17.638 39.582 62.876 1.00 18.43 73 ARG D C 1
ATOM 5625 O O . ARG D 1 73 ? 17.065 40.467 62.208 1.00 18.86 73 ARG D O 1
ATOM 5633 N N . LYS D 1 74 ? 17.952 38.387 62.393 1.00 18.06 74 LYS D N 1
ATOM 5634 C CA . LYS D 1 74 ? 17.732 38.052 61.001 1.00 18.61 74 LYS D CA 1
ATOM 5635 C C . LYS D 1 74 ? 16.236 37.962 60.718 1.00 17.92 74 LYS D C 1
ATOM 5636 O O . LYS D 1 74 ? 15.790 38.310 59.626 1.00 16.46 74 LYS D O 1
ATOM 5642 N N . PHE D 1 75 ? 15.470 37.517 61.713 1.00 17.58 75 PHE D N 1
ATOM 5643 C CA . PHE D 1 75 ? 14.068 37.151 61.465 1.00 18.36 75 PHE D CA 1
ATOM 5644 C C . PHE D 1 75 ? 13.004 38.041 62.107 1.00 17.96 75 PHE D C 1
ATOM 5645 O O . PHE D 1 75 ? 11.807 37.831 61.867 1.00 17.78 75 PHE D O 1
ATOM 5653 N N . GLY D 1 76 ? 13.430 39.015 62.918 1.00 17.11 76 GLY D N 1
ATOM 5654 C CA . GLY D 1 76 ? 12.528 40.004 63.496 1.00 17.72 76 GLY D CA 1
ATOM 5655 C C . GLY D 1 76 ? 12.061 39.740 64.922 1.00 17.54 76 GLY D C 1
ATOM 5656 O O . GLY D 1 76 ? 10.994 40.197 65.308 1.00 18.00 76 GLY D O 1
ATOM 5657 N N . PHE D 1 77 ? 12.843 39.004 65.707 1.00 17.07 77 PHE D N 1
ATOM 5658 C CA . PHE D 1 77 ? 12.434 38.704 67.090 1.00 16.81 77 PHE D CA 1
ATOM 5659 C C . PHE D 1 77 ? 13.421 39.221 68.121 1.00 16.81 77 PHE D C 1
ATOM 5660 O O . PHE D 1 77 ? 13.517 38.686 69.227 1.00 16.63 77 PHE D O 1
ATOM 5668 N N . ALA D 1 78 ? 14.174 40.247 67.748 1.00 16.71 78 ALA D N 1
ATOM 5669 C CA . ALA D 1 78 ? 15.252 40.757 68.615 1.00 16.85 78 ALA D CA 1
ATOM 5670 C C . ALA D 1 78 ? 14.868 42.057 69.312 1.00 17.08 78 ALA D C 1
ATOM 5671 O O . ALA D 1 78 ? 15.596 42.516 70.199 1.00 17.16 78 ALA D O 1
ATOM 5673 N N . GLY D 1 79 ? 13.756 42.664 68.886 1.00 17.69 79 GLY D N 1
ATOM 5674 C CA . GLY D 1 79 ? 13.390 44.009 69.338 1.00 18.74 79 GLY D CA 1
ATOM 5675 C C . GLY D 1 79 ? 13.307 44.963 68.164 1.00 19.31 79 GLY D C 1
ATOM 5676 O O . GLY D 1 79 ? 13.970 44.763 67.150 1.00 20.21 79 GLY D O 1
ATOM 5677 N N . LYS D 1 80 ? 12.529 46.024 68.320 1.00 20.53 80 LYS D N 1
ATOM 5678 C CA . LYS D 1 80 ? 12.094 46.873 67.181 1.00 21.95 80 LYS D CA 1
ATOM 5679 C C . LYS D 1 80 ? 13.065 48.022 66.873 1.00 20.95 80 LYS D C 1
ATOM 5680 O O . LYS D 1 80 ? 13.149 48.514 65.746 1.00 20.92 80 LYS D O 1
ATOM 5686 N N . THR D 1 81 ? 13.800 48.438 67.891 1.00 19.96 81 THR D N 1
ATOM 5687 C CA . THR D 1 81 ? 14.750 49.542 67.806 1.00 19.53 81 THR D CA 1
ATOM 5688 C C . THR D 1 81 ? 16.032 49.106 68.538 1.00 19.08 81 THR D C 1
ATOM 5689 O O . THR D 1 81 ? 16.001 48.169 69.345 1.00 19.24 81 THR D O 1
ATOM 5693 N N . PRO D 1 82 ? 17.163 49.772 68.261 1.00 18.98 82 PRO D N 1
ATOM 5694 C CA . PRO D 1 82 ? 18.413 49.427 68.930 1.00 18.89 82 PRO D CA 1
ATOM 5695 C C . PRO D 1 82 ? 18.309 49.430 70.450 1.00 19.14 82 PRO D C 1
ATOM 5696 O O . PRO D 1 82 ? 18.859 48.507 71.081 1.00 18.49 82 PRO D O 1
ATOM 5700 N N . PHE D 1 83 ? 17.622 50.423 71.031 1.00 19.33 83 PHE D N 1
ATOM 5701 C CA . PHE D 1 83 ? 17.503 50.448 72.503 1.00 19.70 83 PHE D CA 1
ATOM 5702 C C . PHE D 1 83 ? 16.667 49.288 73.012 1.00 19.55 83 PHE D C 1
ATOM 5703 O O . PHE D 1 83 ? 17.002 48.655 74.024 1.00 18.36 83 PHE D O 1
ATOM 5711 N N . GLU D 1 84 ? 15.580 49.001 72.292 1.00 19.59 84 GLU D N 1
ATOM 5712 C CA . GLU D 1 84 ? 14.739 47.855 72.598 1.00 20.64 84 GLU D CA 1
ATOM 5713 C C . GLU D 1 84 ? 15.497 46.539 72.498 1.00 19.09 84 GLU D C 1
ATOM 5714 O O . GLU D 1 84 ? 15.276 45.640 73.315 1.00 17.28 84 GLU D O 1
ATOM 5720 N N . GLU D 1 85 ? 16.382 46.415 71.504 1.00 17.22 85 GLU D N 1
ATOM 5721 C CA . GLU D 1 85 ? 17.187 45.217 71.344 1.00 17.31 85 GLU D CA 1
ATOM 5722 C C . GLU D 1 85 ? 18.070 44.992 72.583 1.00 16.50 85 GLU D C 1
ATOM 5723 O O . GLU D 1 85 ? 18.249 43.867 73.027 1.00 15.78 85 GLU D O 1
ATOM 5729 N N . ALA D 1 86 ? 18.648 46.085 73.093 1.00 16.73 86 ALA D N 1
ATOM 5730 C CA . ALA D 1 86 ? 19.470 46.059 74.304 1.00 15.59 86 ALA D CA 1
ATOM 5731 C C . ALA D 1 86 ? 18.619 45.665 75.516 1.00 15.79 86 ALA D C 1
ATOM 5732 O O . ALA D 1 86 ? 19.087 44.900 76.353 1.00 15.90 86 ALA D O 1
ATOM 5734 N N . LEU D 1 87 ? 17.384 46.177 75.601 1.00 15.92 87 LEU D N 1
ATOM 5735 C CA . LEU D 1 87 ? 16.445 45.826 76.696 1.00 15.86 87 LEU D CA 1
ATOM 5736 C C . LEU D 1 87 ? 16.089 44.343 76.683 1.00 16.39 87 LEU D C 1
ATOM 5737 O O . LEU D 1 87 ? 16.092 43.676 77.739 1.00 16.99 87 LEU D O 1
ATOM 5742 N N . VAL D 1 88 ? 15.794 43.810 75.493 1.00 15.33 88 VAL D N 1
ATOM 5743 C CA . VAL D 1 88 ? 15.600 42.342 75.328 1.00 15.70 88 VAL D CA 1
ATOM 5744 C C . VAL D 1 88 ? 16.853 41.579 75.813 1.00 15.04 88 VAL D C 1
ATOM 5745 O O . VAL D 1 88 ? 16.745 40.619 76.573 1.00 15.76 88 VAL D O 1
ATOM 5749 N N . ASP D 1 89 ? 18.031 42.017 75.386 1.00 15.22 89 ASP D N 1
ATOM 5750 C CA . ASP D 1 89 ? 19.293 41.364 75.810 1.00 15.01 89 ASP D CA 1
ATOM 5751 C C . ASP D 1 89 ? 19.415 41.356 77.316 1.00 15.13 89 ASP D C 1
ATOM 5752 O O . ASP D 1 89 ? 19.853 40.360 77.895 1.00 14.35 89 ASP D O 1
ATOM 5757 N N . SER D 1 90 ? 19.078 42.482 77.943 1.00 15.62 90 SER D N 1
ATOM 5758 C CA . SER D 1 90 ? 19.211 42.593 79.401 1.00 16.07 90 SER D CA 1
ATOM 5759 C C . SER D 1 90 ? 18.247 41.627 80.109 1.00 16.03 90 SER D C 1
ATOM 5760 O O . SER D 1 90 ? 18.614 40.974 81.086 1.00 17.17 90 SER D O 1
ATOM 5763 N N . VAL D 1 91 ? 17.020 41.515 79.610 1.00 16.02 91 VAL D N 1
ATOM 5764 C CA . VAL D 1 91 ? 16.087 40.541 80.161 1.00 16.31 91 VAL D CA 1
ATOM 5765 C C . VAL D 1 91 ? 16.603 39.114 79.996 1.00 15.98 91 VAL D C 1
ATOM 5766 O O . VAL D 1 91 ? 16.545 38.318 80.951 1.00 16.00 91 VAL D O 1
ATOM 5770 N N . ALA D 1 92 ? 17.103 38.787 78.793 1.00 15.48 92 ALA D N 1
ATOM 5771 C CA . ALA D 1 92 ? 17.627 37.455 78.526 1.00 16.64 92 ALA D CA 1
ATOM 5772 C C . ALA D 1 92 ? 18.834 37.142 79.440 1.00 17.03 92 ALA D C 1
ATOM 5773 O O . ALA D 1 92 ? 18.961 36.033 79.965 1.00 18.83 92 ALA D O 1
ATOM 5775 N N . ASP D 1 93 ? 19.691 38.135 79.652 1.00 17.09 93 ASP D N 1
ATOM 5776 C CA . ASP D 1 93 ? 20.812 37.998 80.578 1.00 17.75 93 ASP D CA 1
ATOM 5777 C C . ASP D 1 93 ? 20.353 37.811 82.030 1.00 16.75 93 ASP D C 1
ATOM 5778 O O . ASP D 1 93 ? 20.942 37.025 82.739 1.00 17.24 93 ASP D O 1
ATOM 5783 N N . GLN D 1 94 ? 19.289 38.489 82.445 1.00 17.60 94 GLN D N 1
ATOM 5784 C CA . GLN D 1 94 ? 18.714 38.196 83.775 1.00 18.58 94 GLN D CA 1
ATOM 5785 C C . GLN D 1 94 ? 18.184 36.742 83.882 1.00 18.87 94 GLN D C 1
ATOM 5786 O O . GLN D 1 94 ? 18.424 36.046 84.890 1.00 19.43 94 GLN D O 1
ATOM 5792 N N . TYR D 1 95 ? 17.506 36.289 82.825 1.00 19.10 95 TYR D N 1
ATOM 5793 C CA . TYR D 1 95 ? 17.032 34.928 82.701 1.00 18.77 95 TYR D CA 1
ATOM 5794 C C . TYR D 1 95 ? 18.194 33.926 82.861 1.00 19.58 95 TYR D C 1
ATOM 5795 O O . TYR D 1 95 ? 18.078 32.929 83.594 1.00 18.73 95 TYR D O 1
ATOM 5804 N N . LYS D 1 96 ? 19.319 34.202 82.197 1.00 19.35 96 LYS D N 1
ATOM 5805 C CA . LYS D 1 96 ? 20.516 33.348 82.304 1.00 21.15 96 LYS D CA 1
ATOM 5806 C C . LYS D 1 96 ? 21.069 33.330 83.749 1.00 20.88 96 LYS D C 1
ATOM 5807 O O . LYS D 1 96 ? 21.479 32.270 84.241 1.00 20.93 96 LYS D O 1
ATOM 5813 N N . ASP D 1 97 ? 21.050 34.484 84.429 1.00 21.00 97 ASP D N 1
ATOM 5814 C CA . ASP D 1 97 ? 21.433 34.540 85.855 1.00 21.22 97 ASP D CA 1
ATOM 5815 C C . ASP D 1 97 ? 20.536 33.655 86.722 1.00 21.59 97 ASP D C 1
ATOM 5816 O O . ASP D 1 97 ? 21.034 32.977 87.634 1.00 21.65 97 ASP D O 1
ATOM 5821 N N . TYR D 1 98 ? 19.231 33.654 86.435 1.00 21.20 98 TYR D N 1
ATOM 5822 C CA . TYR D 1 98 ? 18.271 32.858 87.178 1.00 21.70 98 TYR D CA 1
ATOM 5823 C C . TYR D 1 98 ? 18.455 31.368 86.923 1.00 22.19 98 TYR D C 1
ATOM 5824 O O . TYR D 1 98 ? 18.462 30.574 87.876 1.00 22.59 98 TYR D O 1
ATOM 5833 N N . ILE D 1 99 ? 18.669 30.997 85.658 1.00 22.12 99 ILE D N 1
ATOM 5834 C CA . ILE D 1 99 ? 18.977 29.612 85.278 1.00 22.66 99 ILE D CA 1
ATOM 5835 C C . ILE D 1 99 ? 20.246 29.110 85.953 1.00 23.62 99 ILE D C 1
ATOM 5836 O O . ILE D 1 99 ? 20.285 27.962 86.435 1.00 24.44 99 ILE D O 1
ATOM 5841 N N . ASN D 1 100 ? 21.260 29.969 86.012 1.00 24.03 100 ASN D N 1
ATOM 5842 C CA . ASN D 1 100 ? 22.483 29.681 86.763 1.00 25.77 100 ASN D CA 1
ATOM 5843 C C . ASN D 1 100 ? 22.190 29.395 88.235 1.00 25.62 100 ASN D C 1
ATOM 5844 O O . ASN D 1 100 ? 22.700 28.422 88.790 1.00 26.02 100 ASN D O 1
ATOM 5849 N N . GLU D 1 101 ? 21.378 30.249 88.855 1.00 26.11 101 GLU D N 1
ATOM 5850 C CA . GLU D 1 101 ? 20.989 30.074 90.252 1.00 26.40 101 GLU D CA 1
ATOM 5851 C C . GLU D 1 101 ? 20.304 28.732 90.522 1.00 26.53 101 GLU D C 1
ATOM 5852 O O . GLU D 1 101 ? 20.585 28.098 91.541 1.00 26.65 101 GLU D O 1
ATOM 5858 N N . ILE D 1 102 ? 19.432 28.294 89.612 1.00 26.51 102 ILE D N 1
ATOM 5859 C CA . ILE D 1 102 ? 18.630 27.062 89.801 1.00 27.00 102 ILE D CA 1
ATOM 5860 C C . ILE D 1 102 ? 19.174 25.788 89.112 1.00 27.94 102 ILE D C 1
ATOM 5861 O O . ILE D 1 102 ? 18.468 24.758 89.021 1.00 27.54 102 ILE D O 1
ATOM 5866 N N . ARG D 1 103 ? 20.425 25.849 88.649 1.00 28.46 103 ARG D N 1
ATOM 5867 C CA . ARG D 1 103 ? 21.044 24.735 87.903 1.00 30.29 103 ARG D CA 1
ATOM 5868 C C . ARG D 1 103 ? 21.105 23.410 88.667 1.00 29.80 103 ARG D C 1
ATOM 5869 O O . ARG D 1 103 ? 20.886 22.368 88.063 1.00 30.33 103 ARG D O 1
ATOM 5877 N N . PRO D 1 104 ? 21.452 23.442 89.968 1.00 29.83 104 PRO D N 1
ATOM 5878 C CA . PRO D 1 104 ? 21.392 22.202 90.762 1.00 30.42 104 PRO D CA 1
ATOM 5879 C C . PRO D 1 104 ? 20.077 21.426 90.559 1.00 30.87 104 PRO D C 1
ATOM 5880 O O . PRO D 1 104 ? 20.110 20.218 90.285 1.00 31.33 104 PRO D O 1
ATOM 5884 N N . TYR D 1 105 ? 18.947 22.128 90.654 1.00 31.25 105 TYR D N 1
ATOM 5885 C CA . TYR D 1 105 ? 17.618 21.558 90.398 1.00 31.56 105 TYR D CA 1
ATOM 5886 C C . TYR D 1 105 ? 17.439 21.004 88.985 1.00 31.58 105 TYR D C 1
ATOM 5887 O O . TYR D 1 105 ? 16.976 19.869 88.807 1.00 31.69 105 TYR D O 1
ATOM 5896 N N . LEU D 1 106 ? 17.784 21.812 87.982 1.00 31.48 106 LEU D N 1
ATOM 5897 C CA . LEU D 1 106 ? 17.661 21.424 86.575 1.00 31.78 106 LEU D CA 1
ATOM 5898 C C . LEU D 1 106 ? 18.427 20.150 86.175 1.00 32.77 106 LEU D C 1
ATOM 5899 O O . LEU D 1 106 ? 17.963 19.394 85.308 1.00 32.58 106 LEU D O 1
ATOM 5904 N N . ARG D 1 107 ? 19.599 19.933 86.781 1.00 33.52 107 ARG D N 1
ATOM 5905 C CA . ARG D 1 107 ? 20.438 18.774 86.450 1.00 34.91 107 ARG D CA 1
ATOM 5906 C C . ARG D 1 107 ? 19.812 17.477 86.970 1.00 34.75 107 ARG D C 1
ATOM 5907 O O . ARG D 1 107 ? 19.895 16.420 86.322 1.00 35.34 107 ARG D O 1
ATOM 5915 N N . VAL D 1 108 ? 19.174 17.564 88.132 1.00 35.42 108 VAL D N 1
ATOM 5916 C CA . VAL D 1 108 ? 18.440 16.430 88.689 1.00 36.54 108 VAL D CA 1
ATOM 5917 C C . VAL D 1 108 ? 17.221 16.094 87.819 1.00 36.99 108 VAL D C 1
ATOM 5918 O O . VAL D 1 108 ? 17.043 14.946 87.405 1.00 36.73 108 VAL D O 1
ATOM 5922 N N . VAL D 1 109 ? 16.408 17.097 87.501 1.00 37.63 109 VAL D N 1
ATOM 5923 C CA . VAL D 1 109 ? 15.236 16.838 86.665 1.00 38.65 109 VAL D CA 1
ATOM 5924 C C . VAL D 1 109 ? 15.616 16.317 85.270 1.00 38.90 109 VAL D C 1
ATOM 5925 O O . VAL D 1 109 ? 14.833 15.584 84.652 1.00 39.49 109 VAL D O 1
ATOM 5929 N N . ALA D 1 110 ? 16.820 16.667 84.798 1.00 39.22 110 ALA D N 1
ATOM 5930 C CA . ALA D 1 110 ? 17.321 16.203 83.490 1.00 39.44 110 ALA D CA 1
ATOM 5931 C C . ALA D 1 110 ? 18.068 14.860 83.536 1.00 40.20 110 ALA D C 1
ATOM 5932 O O . ALA D 1 110 ? 18.504 14.349 82.483 1.00 40.39 110 ALA D O 1
ATOM 5934 N N . GLY D 1 111 ? 18.210 14.289 84.738 1.00 40.39 111 GLY D N 1
ATOM 5935 C CA . GLY D 1 111 ? 18.865 12.983 84.891 1.00 41.25 111 GLY D CA 1
ATOM 5936 C C . GLY D 1 111 ? 20.331 13.055 84.486 1.00 41.57 111 GLY D C 1
ATOM 5937 O O . GLY D 1 111 ? 20.848 12.202 83.741 1.00 42.03 111 GLY D O 1
ATOM 5938 N N . VAL D 1 112 ? 20.981 14.115 84.943 1.00 41.71 112 VAL D N 1
ATOM 5939 C CA . VAL D 1 112 ? 22.427 14.246 84.845 1.00 41.86 112 VAL D CA 1
ATOM 5940 C C . VAL D 1 112 ? 22.901 13.798 86.214 1.00 41.65 112 VAL D C 1
ATOM 5941 O O . VAL D 1 112 ? 23.451 12.703 86.362 1.00 42.01 112 VAL D O 1
ATOM 5945 N N . ASP D 1 113 ? 22.636 14.626 87.219 1.00 41.37 113 ASP D N 1
ATOM 5946 C CA . ASP D 1 113 ? 22.963 14.276 88.591 1.00 41.43 113 ASP D CA 1
ATOM 5947 C C . ASP D 1 113 ? 21.787 13.608 89.254 1.00 41.22 113 ASP D C 1
ATOM 5948 O O . ASP D 1 113 ? 20.749 13.377 88.627 1.00 41.39 113 ASP D O 1
ATOM 5953 N N . GLN D 1 114 ? 21.970 13.271 90.524 1.00 41.24 114 GLN D N 1
ATOM 5954 C CA . GLN D 1 114 ? 20.939 12.620 91.299 1.00 41.19 114 GLN D CA 1
ATOM 5955 C C . GLN D 1 114 ? 20.681 13.486 92.505 1.00 40.19 114 GLN D C 1
ATOM 5956 O O . GLN D 1 114 ? 21.578 14.192 92.973 1.00 40.09 114 GLN D O 1
ATOM 5962 N N . GLY D 1 115 ? 19.450 13.426 93.000 1.00 39.53 115 GLY D N 1
ATOM 5963 C CA . GLY D 1 115 ? 19.055 14.163 94.185 1.00 38.98 115 GLY D CA 1
ATOM 5964 C C . GLY D 1 115 ? 17.548 14.167 94.339 1.00 39.09 115 GLY D C 1
ATOM 5965 O O . GLY D 1 115 ? 16.839 13.396 93.675 1.00 39.24 115 GLY D O 1
ATOM 5966 N N . ASP D 1 116 ? 17.071 15.052 95.209 1.00 39.12 116 ASP D N 1
ATOM 5967 C CA . ASP D 1 116 ? 15.661 15.159 95.579 1.00 39.47 116 ASP D CA 1
ATOM 5968 C C . ASP D 1 116 ? 14.985 16.314 94.824 1.00 38.76 116 ASP D C 1
ATOM 5969 O O . ASP D 1 116 ? 15.130 17.484 95.213 1.00 38.75 116 ASP D O 1
ATOM 5974 N N . PRO D 1 117 ? 14.240 15.995 93.742 1.00 38.74 117 PRO D N 1
ATOM 5975 C CA . PRO D 1 117 ? 13.722 17.061 92.870 1.00 38.37 117 PRO D CA 1
ATOM 5976 C C . PRO D 1 117 ? 12.718 17.952 93.580 1.00 38.18 117 PRO D C 1
ATOM 5977 O O . PRO D 1 117 ? 12.746 19.176 93.387 1.00 38.23 117 PRO D O 1
ATOM 5981 N N . GLU D 1 118 ? 11.846 17.357 94.398 1.00 38.01 118 GLU D N 1
ATOM 5982 C CA . GLU D 1 118 ? 10.864 18.148 95.159 1.00 38.38 118 GLU D CA 1
ATOM 5983 C C . GLU D 1 118 ? 11.517 19.048 96.213 1.00 36.89 118 GLU D C 1
ATOM 5984 O O . GLU D 1 118 ? 11.059 20.175 96.435 1.00 36.70 118 GLU D O 1
ATOM 5990 N N . LYS D 1 119 ? 12.594 18.576 96.843 1.00 36.23 119 LYS D N 1
ATOM 5991 C CA . LYS D 1 119 ? 13.311 19.396 97.852 1.00 35.55 119 LYS D CA 1
ATOM 5992 C C . LYS D 1 119 ? 14.061 20.596 97.260 1.00 34.50 119 LYS D C 1
ATOM 5993 O O . LYS D 1 119 ? 14.090 21.682 97.857 1.00 34.00 119 LYS D O 1
ATOM 5999 N N . LEU D 1 120 ? 14.707 20.378 96.120 1.00 33.86 120 LEU D N 1
ATOM 6000 C CA . LEU D 1 120 ? 15.473 21.440 95.459 1.00 33.98 120 LEU D CA 1
ATOM 6001 C C . LEU D 1 120 ? 14.508 22.458 94.881 1.00 33.02 120 LEU D C 1
ATOM 6002 O O . LEU D 1 120 ? 14.780 23.667 94.910 1.00 33.22 120 LEU D O 1
ATOM 6007 N N . PHE D 1 121 ? 13.364 21.969 94.395 1.00 32.61 121 PHE D N 1
ATOM 6008 C CA . PHE D 1 121 ? 12.278 22.858 93.965 1.00 32.24 121 PHE D CA 1
ATOM 6009 C C . PHE D 1 121 ? 11.872 23.814 95.087 1.00 32.01 121 PHE D C 1
ATOM 6010 O O . PHE D 1 121 ? 11.824 25.039 94.889 1.00 30.66 121 PHE D O 1
ATOM 6018 N N . LYS D 1 122 ? 11.594 23.254 96.267 1.00 32.29 122 LYS D N 1
ATOM 6019 C CA . LYS D 1 122 ? 11.117 24.042 97.398 1.00 33.01 122 LYS D CA 1
ATOM 6020 C C . LYS D 1 122 ? 12.165 25.015 97.907 1.00 32.35 122 LYS D C 1
ATOM 6021 O O . LYS D 1 122 ? 11.878 26.189 98.177 1.00 32.48 122 LYS D O 1
ATOM 6027 N N . GLU D 1 123 ? 13.386 24.522 98.072 1.00 32.47 123 GLU D N 1
ATOM 6028 C CA . GLU D 1 123 ? 14.382 25.293 98.803 1.00 32.85 123 GLU D CA 1
ATOM 6029 C C . GLU D 1 123 ? 15.208 26.218 97.891 1.00 31.55 123 GLU D C 1
ATOM 6030 O O . GLU D 1 123 ? 15.716 27.248 98.344 1.00 31.86 123 GLU D O 1
ATOM 6036 N N . LEU D 1 124 ? 15.301 25.864 96.610 1.00 30.68 124 LEU D N 1
ATOM 6037 C CA . LEU D 1 124 ? 16.130 26.613 95.646 1.00 29.92 124 LEU D CA 1
ATOM 6038 C C . LEU D 1 124 ? 15.296 27.316 94.574 1.00 28.73 124 LEU D C 1
ATOM 6039 O O . LEU D 1 124 ? 15.385 28.541 94.420 1.00 28.26 124 LEU D O 1
ATOM 6044 N N . LEU D 1 125 ? 14.462 26.560 93.858 1.00 28.12 125 LEU D N 1
ATOM 6045 C CA . LEU D 1 125 ? 13.699 27.149 92.735 1.00 27.00 125 LEU D CA 1
ATOM 6046 C C . LEU D 1 125 ? 12.665 28.203 93.168 1.00 26.19 125 LEU D C 1
ATOM 6047 O O . LEU D 1 125 ? 12.635 29.299 92.606 1.00 24.46 125 LEU D O 1
ATOM 6052 N N . LEU D 1 126 ? 11.832 27.876 94.171 1.00 25.40 126 LEU D N 1
ATOM 6053 C CA . LEU D 1 126 ? 10.802 28.818 94.642 1.00 25.28 126 LEU D CA 1
ATOM 6054 C C . LEU D 1 126 ? 11.334 30.190 95.082 1.00 25.56 126 LEU D C 1
ATOM 6055 O O . LEU D 1 126 ? 10.802 31.202 94.626 1.00 25.63 126 LEU D O 1
ATOM 6060 N N . PRO D 1 127 ? 12.371 30.239 95.954 1.00 25.20 127 PRO D N 1
ATOM 6061 C CA . PRO D 1 127 ? 12.941 31.565 96.248 1.00 24.88 127 PRO D CA 1
ATOM 6062 C C . PRO D 1 127 ? 13.579 32.263 95.036 1.00 24.49 127 PRO D C 1
ATOM 6063 O O . PRO D 1 127 ? 13.526 33.496 94.940 1.00 24.98 127 PRO D O 1
ATOM 6067 N N . ALA D 1 128 ? 14.209 31.494 94.150 1.00 24.03 128 ALA D N 1
ATOM 6068 C CA . ALA D 1 128 ? 14.891 32.097 93.008 1.00 23.68 128 ALA D CA 1
ATOM 6069 C C . ALA D 1 128 ? 13.861 32.744 92.087 1.00 22.99 128 ALA D C 1
ATOM 6070 O O . ALA D 1 128 ? 14.058 33.891 91.630 1.00 22.63 128 ALA D O 1
ATOM 6072 N N . ARG D 1 129 ? 12.780 32.006 91.816 1.00 22.91 129 ARG D N 1
ATOM 6073 C CA . ARG D 1 129 ? 11.723 32.485 90.931 1.00 22.81 129 ARG D CA 1
ATOM 6074 C C . ARG D 1 129 ? 10.947 33.626 91.591 1.00 22.96 129 ARG D C 1
ATOM 6075 O O . ARG D 1 129 ? 10.445 34.487 90.908 1.00 21.94 129 ARG D O 1
ATOM 6083 N N . GLU D 1 130 ? 10.869 33.653 92.930 1.00 23.98 130 GLU D N 1
ATOM 6084 C CA . GLU D 1 130 ? 10.311 34.829 93.609 1.00 24.70 130 GLU D CA 1
ATOM 6085 C C . GLU D 1 130 ? 10.983 36.110 93.146 1.00 23.47 130 GLU D C 1
ATOM 6086 O O . GLU D 1 130 ? 10.302 37.055 92.712 1.00 23.90 130 GLU D O 1
ATOM 6092 N N . LYS D 1 131 ? 12.310 36.150 93.274 1.00 22.90 131 LYS D N 1
ATOM 6093 C CA . LYS D 1 131 ? 13.093 37.336 92.898 1.00 23.46 131 LYS D CA 1
ATOM 6094 C C . LYS D 1 131 ? 12.947 37.570 91.397 1.00 22.11 131 LYS D C 1
ATOM 6095 O O . LYS D 1 131 ? 12.610 38.679 90.966 1.00 22.19 131 LYS D O 1
ATOM 6101 N N . PHE D 1 132 ? 13.158 36.506 90.626 1.00 21.12 132 PHE D N 1
ATOM 6102 C CA . PHE D 1 132 ? 13.246 36.631 89.171 1.00 20.19 132 PHE D CA 1
ATOM 6103 C C . PHE D 1 132 ? 11.909 37.030 88.548 1.00 20.13 132 PHE D C 1
ATOM 6104 O O . PHE D 1 132 ? 11.872 37.962 87.759 1.00 20.35 132 PHE D O 1
ATOM 6112 N N . PHE D 1 133 ? 10.822 36.345 88.923 1.00 20.60 133 PHE D N 1
ATOM 6113 C CA . PHE D 1 133 ? 9.467 36.698 88.421 1.00 21.55 133 PHE D CA 1
ATOM 6114 C C . PHE D 1 133 ? 9.055 38.114 88.852 1.00 21.22 133 PHE D C 1
ATOM 6115 O O . PHE D 1 133 ? 8.331 38.827 88.147 1.00 20.51 133 PHE D O 1
ATOM 6123 N N . GLY D 1 134 ? 9.529 38.544 90.017 1.00 21.17 134 GLY D N 1
ATOM 6124 C CA . GLY D 1 134 ? 9.278 39.919 90.451 1.00 20.71 134 GLY D CA 1
ATOM 6125 C C . GLY D 1 134 ? 9.846 40.912 89.451 1.00 20.73 134 GLY D C 1
ATOM 6126 O O . GLY D 1 134 ? 9.186 41.890 89.081 1.00 20.28 134 GLY D O 1
ATOM 6127 N N . PHE D 1 135 ? 11.072 40.654 88.993 1.00 20.53 135 PHE D N 1
ATOM 6128 C CA . PHE D 1 135 ? 11.686 41.537 87.998 1.00 21.14 135 PHE D CA 1
ATOM 6129 C C . PHE D 1 135 ? 10.937 41.451 86.659 1.00 21.16 135 PHE D C 1
ATOM 6130 O O . PHE D 1 135 ? 10.674 42.479 86.041 1.00 21.41 135 PHE D O 1
ATOM 6138 N N . MET D 1 136 ? 10.570 40.240 86.240 1.00 21.71 136 MET D N 1
ATOM 6139 C CA . MET D 1 136 ? 9.818 40.074 84.981 1.00 22.13 136 MET D CA 1
ATOM 6140 C C . MET D 1 136 ? 8.495 40.837 85.036 1.00 23.08 136 MET D C 1
ATOM 6141 O O . MET D 1 136 ? 8.113 41.486 84.063 1.00 23.26 136 MET D O 1
ATOM 6146 N N . LYS D 1 137 ? 7.806 40.739 86.175 1.00 23.77 137 LYS D N 1
ATOM 6147 C CA . LYS D 1 137 ? 6.622 41.565 86.450 1.00 25.06 137 LYS D CA 1
ATOM 6148 C C . LYS D 1 137 ? 6.838 43.061 86.221 1.00 24.90 137 LYS D C 1
ATOM 6149 O O . LYS D 1 137 ? 5.986 43.706 85.616 1.00 24.52 137 LYS D O 1
ATOM 6155 N N . LYS D 1 138 ? 7.950 43.625 86.706 1.00 25.39 138 LYS D N 1
ATOM 6156 C CA . LYS D 1 138 ? 8.293 45.032 86.391 1.00 25.90 138 LYS D CA 1
ATOM 6157 C C . LYS D 1 138 ? 8.238 45.316 84.892 1.00 24.88 138 LYS D C 1
ATOM 6158 O O . LYS D 1 138 ? 7.721 46.348 84.443 1.00 23.73 138 LYS D O 1
ATOM 6164 N N . PHE D 1 139 ? 8.830 44.410 84.120 1.00 23.83 139 PHE D N 1
ATOM 6165 C CA . PHE D 1 139 ? 8.997 44.629 82.685 1.00 23.36 139 PHE D CA 1
ATOM 6166 C C . PHE D 1 139 ? 7.655 44.525 81.972 1.00 23.13 139 PHE D C 1
ATOM 6167 O O . PHE D 1 139 ? 7.357 45.344 81.093 1.00 23.30 139 PHE D O 1
ATOM 6175 N N . LEU D 1 140 ? 6.850 43.545 82.384 1.00 23.38 140 LEU D N 1
ATOM 6176 C CA . LEU D 1 140 ? 5.484 43.364 81.873 1.00 24.87 140 LEU D CA 1
ATOM 6177 C C . LEU D 1 140 ? 4.660 44.619 82.157 1.00 26.22 140 LEU D C 1
ATOM 6178 O O . LEU D 1 140 ? 3.870 45.047 81.326 1.00 25.87 140 LEU D O 1
ATOM 6183 N N . GLU D 1 141 ? 4.853 45.195 83.344 1.00 27.00 141 GLU D N 1
ATOM 6184 C CA . GLU D 1 141 ? 4.109 46.406 83.725 1.00 29.13 141 GLU D CA 1
ATOM 6185 C C . GLU D 1 141 ? 4.500 47.626 82.896 1.00 28.43 141 GLU D C 1
ATOM 6186 O O . GLU D 1 141 ? 3.658 48.491 82.622 1.00 29.01 141 GLU D O 1
ATOM 6192 N N . LYS D 1 142 ? 5.771 47.694 82.492 1.00 28.26 142 LYS D N 1
ATOM 6193 C CA . LYS D 1 142 ? 6.243 48.784 81.658 1.00 28.02 142 LYS D CA 1
ATOM 6194 C C . LYS D 1 142 ? 5.806 48.668 80.192 1.00 27.25 142 LYS D C 1
ATOM 6195 O O . LYS D 1 142 ? 5.522 49.680 79.542 1.00 26.67 142 LYS D O 1
ATOM 6201 N N . SER D 1 143 ? 5.760 47.444 79.676 1.00 26.32 143 SER D N 1
ATOM 6202 C CA . SER D 1 143 ? 5.408 47.229 78.268 1.00 25.42 143 SER D CA 1
ATOM 6203 C C . SER D 1 143 ? 3.928 47.473 77.976 1.00 25.63 143 SER D C 1
ATOM 6204 O O . SER D 1 143 ? 3.584 48.005 76.918 1.00 24.88 143 SER D O 1
ATOM 6207 N N . LYS D 1 144 ? 3.089 47.033 78.910 1.00 26.22 144 LYS D N 1
ATOM 6208 C CA . LYS D 1 144 ? 1.630 46.987 78.791 1.00 27.54 144 LYS D CA 1
ATOM 6209 C C . LYS D 1 144 ? 1.097 46.197 77.580 1.00 27.33 144 LYS D C 1
ATOM 6210 O O . LYS D 1 144 ? -0.053 46.398 77.161 1.00 27.86 144 LYS D O 1
ATOM 6216 N N . SER D 1 145 ? 1.909 45.272 77.059 1.00 26.03 145 SER D N 1
ATOM 6217 C CA . SER D 1 145 ? 1.562 44.528 75.834 1.00 25.00 145 SER D CA 1
ATOM 6218 C C . SER D 1 145 ? 1.345 43.037 76.103 1.00 24.46 145 SER D C 1
ATOM 6219 O O . SER D 1 145 ? 0.843 42.314 75.245 1.00 24.10 145 SER D O 1
ATOM 6222 N N . GLY D 1 146 ? 1.757 42.567 77.278 1.00 23.01 146 GLY D N 1
ATOM 6223 C CA . GLY D 1 146 ? 1.803 41.121 77.519 1.00 22.29 146 GLY D CA 1
ATOM 6224 C C . GLY D 1 146 ? 3.126 40.439 77.178 1.00 20.99 146 GLY D C 1
ATOM 6225 O O . GLY D 1 146 ? 3.325 39.255 77.495 1.00 20.91 146 GLY D O 1
ATOM 6226 N N . TYR D 1 147 ? 4.026 41.186 76.544 1.00 20.32 147 TYR D N 1
ATOM 6227 C CA . TYR D 1 147 ? 5.374 40.742 76.248 1.00 19.47 147 TYR D CA 1
ATOM 6228 C C . TYR D 1 147 ? 6.370 41.476 77.148 1.00 19.11 147 TYR D C 1
ATOM 6229 O O . TYR D 1 147 ? 6.067 42.570 77.680 1.00 18.53 147 TYR D O 1
ATOM 6238 N N . LEU D 1 148 ? 7.542 40.878 77.306 1.00 17.69 148 LEU D N 1
ATOM 6239 C CA . LEU D 1 148 ? 8.550 41.370 78.254 1.00 18.46 148 LEU D CA 1
ATOM 6240 C C . LEU D 1 148 ? 9.102 42.714 77.853 1.00 19.15 148 LEU D C 1
ATOM 6241 O O . LEU D 1 148 ? 9.301 43.577 78.718 1.00 20.48 148 LEU D O 1
ATOM 6246 N N . VAL D 1 149 ? 9.345 42.894 76.547 1.00 19.16 149 VAL D N 1
ATOM 6247 C CA . VAL D 1 149 ? 9.854 44.155 76.014 1.00 20.45 149 VAL D CA 1
ATOM 6248 C C . VAL D 1 149 ? 9.084 44.478 74.740 1.00 21.14 149 VAL D C 1
ATOM 6249 O O . VAL D 1 149 ? 9.020 43.662 73.799 1.00 21.07 149 VAL D O 1
ATOM 6253 N N . GLY D 1 150 ? 8.484 45.666 74.725 1.00 21.76 150 GLY D N 1
ATOM 6254 C CA . GLY D 1 150 ? 7.843 46.175 73.522 1.00 22.64 150 GLY D CA 1
ATOM 6255 C C . GLY D 1 150 ? 6.547 45.465 73.190 1.00 22.94 150 GLY D C 1
ATOM 6256 O O . GLY D 1 150 ? 5.998 44.713 74.003 1.00 23.60 150 GLY D O 1
ATOM 6257 N N . ASP D 1 151 ? 6.057 45.715 71.988 1.00 23.55 151 ASP D N 1
ATOM 6258 C CA . ASP D 1 151 ? 4.726 45.280 71.580 1.00 24.71 151 ASP D CA 1
ATOM 6259 C C . ASP D 1 151 ? 4.677 43.920 70.893 1.00 24.37 151 ASP D C 1
ATOM 6260 O O . ASP D 1 151 ? 3.591 43.447 70.584 1.00 24.25 151 ASP D O 1
ATOM 6265 N N . SER D 1 152 ? 5.823 43.301 70.611 1.00 22.99 152 SER D N 1
ATOM 6266 C CA . SER D 1 152 ? 5.802 42.015 69.903 1.00 22.63 152 SER D CA 1
ATOM 6267 C C . SER D 1 152 ? 6.764 41.013 70.519 1.00 21.40 152 SER D C 1
ATOM 6268 O O . SER D 1 152 ? 7.671 41.406 71.258 1.00 20.54 152 SER D O 1
ATOM 6271 N N . VAL D 1 153 ? 6.540 39.729 70.213 1.00 19.49 153 VAL D N 1
ATOM 6272 C CA . VAL D 1 153 ? 7.331 38.615 70.750 1.00 17.86 153 VAL D CA 1
ATOM 6273 C C . VAL D 1 153 ? 8.824 38.742 70.394 1.00 18.22 153 VAL D C 1
ATOM 6274 O O . VAL D 1 153 ? 9.179 39.155 69.280 1.00 17.78 153 VAL D O 1
ATOM 6278 N N . THR D 1 154 ? 9.685 38.417 71.365 1.00 17.27 154 THR D N 1
ATOM 6279 C CA . THR D 1 154 ? 11.136 38.454 71.182 1.00 16.21 154 THR D CA 1
ATOM 6280 C C . THR D 1 154 ? 11.718 37.167 71.716 1.00 16.04 154 THR D C 1
ATOM 6281 O O . THR D 1 154 ? 11.010 36.398 72.342 1.00 16.04 154 THR D O 1
ATOM 6285 N N . TYR D 1 155 ? 13.007 36.917 71.498 1.00 16.33 155 TYR D N 1
ATOM 6286 C CA . TYR D 1 155 ? 13.582 35.656 72.003 1.00 15.95 155 TYR D CA 1
ATOM 6287 C C . TYR D 1 155 ? 13.584 35.590 73.548 1.00 16.00 155 TYR D C 1
ATOM 6288 O O . TYR D 1 155 ? 13.593 34.480 74.127 1.00 15.75 155 TYR D O 1
ATOM 6297 N N . ALA D 1 156 ? 13.532 36.755 74.202 1.00 15.24 156 ALA D N 1
ATOM 6298 C CA . ALA D 1 156 ? 13.432 36.811 75.663 1.00 15.36 156 ALA D CA 1
ATOM 6299 C C . ALA D 1 156 ? 12.099 36.215 76.138 1.00 15.63 156 ALA D C 1
ATOM 6300 O O . ALA D 1 156 ? 12.064 35.485 77.143 1.00 15.94 156 ALA D O 1
ATOM 6302 N N . ASP D 1 157 ? 11.018 36.517 75.411 1.00 14.87 157 ASP D N 1
ATOM 6303 C CA . ASP D 1 157 ? 9.706 35.894 75.671 1.00 16.04 157 ASP D CA 1
ATOM 6304 C C . ASP D 1 157 ? 9.756 34.404 75.507 1.00 16.26 157 ASP D C 1
ATOM 6305 O O . ASP D 1 157 ? 9.231 33.685 76.339 1.00 16.43 157 ASP D O 1
ATOM 6310 N N . LEU D 1 158 ? 10.376 33.932 74.423 1.00 16.82 158 LEU D N 1
ATOM 6311 C CA . LEU D 1 158 ? 10.471 32.492 74.173 1.00 16.92 158 LEU D CA 1
ATOM 6312 C C . LEU D 1 158 ? 11.192 31.785 75.319 1.00 17.66 158 LEU D C 1
ATOM 6313 O O . LEU D 1 158 ? 10.771 30.711 75.756 1.00 18.88 158 LEU D O 1
ATOM 6318 N N . CYS D 1 159 ? 12.295 32.362 75.773 1.00 17.03 159 CYS D N 1
ATOM 6319 C CA . CYS D 1 159 ? 13.068 31.771 76.867 1.00 17.57 159 CYS D CA 1
ATOM 6320 C C . CYS D 1 159 ? 12.210 31.586 78.122 1.00 17.28 159 CYS D C 1
ATOM 6321 O O . CYS D 1 159 ? 12.125 30.471 78.676 1.00 16.39 159 CYS D O 1
ATOM 6324 N N . LEU D 1 160 ? 11.557 32.666 78.545 1.00 16.92 160 LEU D N 1
ATOM 6325 C CA . LEU D 1 160 ? 10.721 32.642 79.758 1.00 17.45 160 LEU D CA 1
ATOM 6326 C C . LEU D 1 160 ? 9.538 31.665 79.631 1.00 17.83 160 LEU D C 1
ATOM 6327 O O . LEU D 1 160 ? 9.354 30.812 80.517 1.00 17.67 160 LEU D O 1
ATOM 6332 N N . ALA D 1 161 ? 8.769 31.789 78.543 1.00 16.56 161 ALA D N 1
ATOM 6333 C CA . ALA D 1 161 ? 7.587 30.940 78.313 1.00 18.10 161 ALA D CA 1
ATOM 6334 C C . ALA D 1 161 ? 7.944 29.452 78.280 1.00 17.87 161 ALA D C 1
ATOM 6335 O O . ALA D 1 161 ? 7.249 28.630 78.876 1.00 18.27 161 ALA D O 1
ATOM 6337 N N . GLU D 1 162 ? 9.038 29.115 77.604 1.00 18.70 162 GLU D N 1
ATOM 6338 C CA . GLU D 1 162 ? 9.528 27.732 77.555 1.00 18.59 162 GLU D CA 1
ATOM 6339 C C . GLU D 1 162 ? 9.946 27.272 78.955 1.00 18.79 162 GLU D C 1
ATOM 6340 O O . GLU D 1 162 ? 9.530 26.208 79.421 1.00 18.94 162 GLU D O 1
ATOM 6346 N N . HIS D 1 163 ? 10.739 28.082 79.648 1.00 18.54 163 HIS D N 1
ATOM 6347 C CA . HIS D 1 163 ? 11.158 27.675 80.997 1.00 18.88 163 HIS D CA 1
ATOM 6348 C C . HIS D 1 163 ? 9.969 27.411 81.941 1.00 18.97 163 HIS D C 1
ATOM 6349 O O . HIS D 1 163 ? 9.893 26.354 82.597 1.00 18.83 163 HIS D O 1
ATOM 6356 N N . THR D 1 164 ? 9.049 28.367 82.011 1.00 19.41 164 THR D N 1
ATOM 6357 C CA . THR D 1 164 ? 7.991 28.301 83.015 1.00 19.58 164 THR D CA 1
ATOM 6358 C C . THR D 1 164 ? 6.967 27.219 82.655 1.00 20.21 164 THR D C 1
ATOM 6359 O O . THR D 1 164 ? 6.582 26.439 83.520 1.00 20.21 164 THR D O 1
ATOM 6363 N N . SER D 1 165 ? 6.568 27.128 81.381 1.00 19.16 165 SER D N 1
ATOM 6364 C CA . SER D 1 165 ? 5.672 26.041 80.970 1.00 19.51 165 SER D CA 1
ATOM 6365 C C . SER D 1 165 ? 6.311 24.655 81.191 1.00 20.23 165 SER D C 1
ATOM 6366 O O . SER D 1 165 ? 5.633 23.704 81.621 1.00 19.82 165 SER D O 1
ATOM 6369 N N . GLY D 1 166 ? 7.615 24.554 80.925 1.00 20.36 166 GLY D N 1
ATOM 6370 C CA . GLY D 1 166 ? 8.343 23.299 81.083 1.00 21.47 166 GLY D CA 1
ATOM 6371 C C . GLY D 1 166 ? 8.344 22.807 82.529 1.00 22.18 166 GLY D C 1
ATOM 6372 O O . GLY D 1 166 ? 8.069 21.637 82.779 1.00 22.31 166 GLY D O 1
ATOM 6373 N N . ILE D 1 167 ? 8.666 23.687 83.473 1.00 23.18 167 ILE D N 1
ATOM 6374 C CA . ILE D 1 167 ? 8.621 23.309 84.907 1.00 24.56 167 ILE D CA 1
ATOM 6375 C C . ILE D 1 167 ? 7.192 23.029 85.354 1.00 25.13 167 ILE D C 1
ATOM 6376 O O . ILE D 1 167 ? 6.925 22.025 86.056 1.00 26.06 167 ILE D O 1
ATOM 6381 N N . ALA D 1 168 ? 6.276 23.913 84.946 1.00 25.32 168 ALA D N 1
ATOM 6382 C CA . ALA D 1 168 ? 4.862 23.833 85.323 1.00 25.62 168 ALA D CA 1
ATOM 6383 C C . ALA D 1 168 ? 4.191 22.503 84.967 1.00 26.61 168 ALA D C 1
ATOM 6384 O O . ALA D 1 168 ? 3.177 22.146 85.593 1.00 25.87 168 ALA D O 1
ATOM 6386 N N . ALA D 1 169 ? 4.721 21.788 83.968 1.00 27.19 169 ALA D N 1
ATOM 6387 C CA . ALA D 1 169 ? 4.152 20.490 83.591 1.00 28.79 169 ALA D CA 1
ATOM 6388 C C . ALA D 1 169 ? 4.413 19.420 84.669 1.00 29.69 169 ALA D C 1
ATOM 6389 O O . ALA D 1 169 ? 3.707 18.425 84.753 1.00 30.31 169 ALA D O 1
ATOM 6391 N N . LYS D 1 170 ? 5.416 19.649 85.501 1.00 30.84 170 LYS D N 1
ATOM 6392 C CA . LYS D 1 170 ? 5.671 18.775 86.638 1.00 31.45 170 LYS D CA 1
ATOM 6393 C C . LYS D 1 170 ? 5.320 19.463 87.960 1.00 30.69 170 LYS D C 1
ATOM 6394 O O . LYS D 1 170 ? 4.849 18.819 88.889 1.00 30.45 170 LYS D O 1
ATOM 6400 N N . PHE D 1 171 ? 5.548 20.764 88.049 1.00 30.10 171 PHE D N 1
ATOM 6401 C CA . PHE D 1 171 ? 5.325 21.504 89.289 1.00 29.98 171 PHE D CA 1
ATOM 6402 C C . PHE D 1 171 ? 4.541 22.788 89.014 1.00 29.36 171 PHE D C 1
ATOM 6403 O O . PHE D 1 171 ? 5.138 23.866 88.948 1.00 28.27 171 PHE D O 1
ATOM 6411 N N . PRO D 1 172 ? 3.204 22.679 88.839 1.00 29.28 172 PRO D N 1
ATOM 6412 C CA . PRO D 1 172 ? 2.313 23.813 88.538 1.00 28.87 172 PRO D CA 1
ATOM 6413 C C . PRO D 1 172 ? 2.394 24.952 89.536 1.00 27.67 172 PRO D C 1
ATOM 6414 O O . PRO D 1 172 ? 2.024 26.079 89.214 1.00 27.84 172 PRO D O 1
ATOM 6418 N N . SER D 1 173 ? 2.905 24.678 90.732 1.00 26.96 173 SER D N 1
ATOM 6419 C CA . SER D 1 173 ? 2.975 25.696 91.760 1.00 25.82 173 SER D CA 1
ATOM 6420 C C . SER D 1 173 ? 4.029 26.783 91.484 1.00 25.39 173 SER D C 1
ATOM 6421 O O . SER D 1 173 ? 4.046 27.812 92.158 1.00 24.91 173 SER D O 1
ATOM 6424 N N . ILE D 1 174 ? 4.896 26.556 90.492 1.00 25.17 174 ILE D N 1
ATOM 6425 C CA . ILE D 1 174 ? 5.835 27.592 90.064 1.00 23.69 174 ILE D CA 1
ATOM 6426 C C . ILE D 1 174 ? 5.114 28.914 89.827 1.00 23.70 174 ILE D C 1
ATOM 6427 O O . ILE D 1 174 ? 5.674 29.971 90.107 1.00 23.45 174 ILE D O 1
ATOM 6432 N N . TYR D 1 175 ? 3.878 28.858 89.317 1.00 22.98 175 TYR D N 1
ATOM 6433 C CA . TYR D 1 175 ? 3.125 30.077 89.036 1.00 23.70 175 TYR D CA 1
ATOM 6434 C C . TYR D 1 175 ? 2.397 30.714 90.229 1.00 23.61 175 TYR D C 1
ATOM 6435 O O . TYR D 1 175 ? 1.877 31.824 90.098 1.00 24.05 175 TYR D O 1
ATOM 6444 N N . ASP D 1 176 ? 2.344 30.026 91.368 1.00 23.86 176 ASP D N 1
ATOM 6445 C CA . ASP D 1 176 ? 1.726 30.613 92.580 1.00 24.59 176 ASP D CA 1
ATOM 6446 C C . ASP D 1 176 ? 2.266 32.008 92.901 1.00 23.97 176 ASP D C 1
ATOM 6447 O O . ASP D 1 176 ? 3.481 32.205 93.014 1.00 24.01 176 ASP D O 1
ATOM 6452 N N . GLY D 1 177 ? 1.357 32.968 93.056 1.00 23.59 177 GLY D N 1
ATOM 6453 C CA . GLY D 1 177 ? 1.712 34.380 93.310 1.00 23.66 177 GLY D CA 1
ATOM 6454 C C . GLY D 1 177 ? 2.111 35.182 92.069 1.00 23.83 177 GLY D C 1
ATOM 6455 O O . GLY D 1 177 ? 2.383 36.382 92.161 1.00 24.18 177 GLY D O 1
ATOM 6456 N N . PHE D 1 178 ? 2.159 34.515 90.911 1.00 24.23 178 PHE D N 1
ATOM 6457 C CA . PHE D 1 178 ? 2.597 35.150 89.655 1.00 23.89 178 PHE D CA 1
ATOM 6458 C C . PHE D 1 178 ? 1.696 34.805 88.461 1.00 24.10 178 PHE D C 1
ATOM 6459 O O . PHE D 1 178 ? 2.131 34.171 87.493 1.00 23.71 178 PHE D O 1
ATOM 6467 N N . PRO D 1 179 ? 0.424 35.238 88.531 1.00 24.96 179 PRO D N 1
ATOM 6468 C CA . PRO D 1 179 ? -0.550 34.983 87.457 1.00 24.30 179 PRO D CA 1
ATOM 6469 C C . PRO D 1 179 ? -0.135 35.608 86.128 1.00 24.41 179 PRO D C 1
ATOM 6470 O O . PRO D 1 179 ? -0.405 35.024 85.074 1.00 24.39 179 PRO D O 1
ATOM 6474 N N . GLU D 1 180 ? 0.543 36.754 86.175 1.00 24.11 180 GLU D N 1
ATOM 6475 C CA . GLU D 1 180 ? 1.014 37.411 84.960 1.00 23.89 180 GLU D CA 1
ATOM 6476 C C . GLU D 1 180 ? 2.145 36.665 84.230 1.00 23.07 180 GLU D C 1
ATOM 6477 O O . GLU D 1 180 ? 2.326 36.854 83.019 1.00 22.17 180 GLU D O 1
ATOM 6483 N N . ILE D 1 181 ? 2.901 35.845 84.965 1.00 21.71 181 ILE D N 1
ATOM 6484 C CA . ILE D 1 181 ? 3.936 35.016 84.362 1.00 21.43 181 ILE D CA 1
ATOM 6485 C C . ILE D 1 181 ? 3.279 33.839 83.648 1.00 21.53 181 ILE D C 1
ATOM 6486 O O . ILE D 1 181 ? 3.694 33.465 82.558 1.00 20.57 181 ILE D O 1
ATOM 6491 N N . LYS D 1 182 ? 2.241 33.265 84.260 1.00 21.44 182 LYS D N 1
ATOM 6492 C CA . LYS D 1 182 ? 1.466 32.186 83.606 1.00 21.61 182 LYS D CA 1
ATOM 6493 C C . LYS D 1 182 ? 0.730 32.718 82.381 1.00 20.82 182 LYS D C 1
ATOM 6494 O O . LYS D 1 182 ? 0.689 32.060 81.336 1.00 20.81 182 LYS D O 1
ATOM 6500 N N . ALA D 1 183 ? 0.156 33.910 82.508 1.00 20.78 183 ALA D N 1
ATOM 6501 C CA . ALA D 1 183 ? -0.571 34.498 81.388 1.00 20.51 183 ALA D CA 1
ATOM 6502 C C . ALA D 1 183 ? 0.408 34.753 80.215 1.00 21.09 183 ALA D C 1
ATOM 6503 O O . ALA D 1 183 ? 0.081 34.547 79.040 1.00 20.56 183 ALA D O 1
ATOM 6505 N N . HIS D 1 184 ? 1.618 35.195 80.556 1.00 20.78 184 HIS D N 1
ATOM 6506 C CA . HIS D 1 184 ? 2.683 35.407 79.564 1.00 20.80 184 HIS D CA 1
ATOM 6507 C C . HIS D 1 184 ? 3.015 34.112 78.819 1.00 20.69 184 HIS D C 1
ATOM 6508 O O . HIS D 1 184 ? 3.113 34.108 77.586 1.00 20.35 184 HIS D O 1
ATOM 6515 N N . ALA D 1 185 ? 3.193 33.013 79.557 1.00 20.26 185 ALA D N 1
ATOM 6516 C CA . ALA D 1 185 ? 3.525 31.748 78.910 1.00 20.37 185 ALA D CA 1
ATOM 6517 C C . ALA D 1 185 ? 2.441 31.329 77.898 1.00 20.58 185 ALA D C 1
ATOM 6518 O O . ALA D 1 185 ? 2.771 30.923 76.759 1.00 19.46 185 ALA D O 1
ATOM 6520 N N . GLU D 1 186 ? 1.176 31.470 78.293 1.00 20.19 186 GLU D N 1
ATOM 6521 C CA . GLU D 1 186 ? 0.040 31.098 77.419 1.00 21.17 186 GLU D CA 1
ATOM 6522 C C . GLU D 1 186 ? -0.149 32.035 76.242 1.00 20.54 186 GLU D C 1
ATOM 6523 O O . GLU D 1 186 ? -0.508 31.595 75.127 1.00 20.39 186 GLU D O 1
ATOM 6529 N N . LYS D 1 187 ? 0.092 33.320 76.472 1.00 19.88 187 LYS D N 1
ATOM 6530 C CA . LYS D 1 187 ? 0.084 34.291 75.381 1.00 20.08 187 LYS D CA 1
ATOM 6531 C C . LYS D 1 187 ? 1.123 33.908 74.316 1.00 20.40 187 LYS D C 1
ATOM 6532 O O . LYS D 1 187 ? 0.783 33.760 73.142 1.00 18.79 187 LYS D O 1
ATOM 6538 N N . VAL D 1 188 ? 2.374 33.721 74.749 1.00 20.44 188 VAL D N 1
ATOM 6539 C CA . VAL D 1 188 ? 3.484 33.383 73.839 1.00 20.43 188 VAL D CA 1
ATOM 6540 C C . VAL D 1 188 ? 3.233 32.061 73.096 1.00 20.43 188 VAL D C 1
ATOM 6541 O O . VAL D 1 188 ? 3.331 31.999 71.867 1.00 21.24 188 VAL D O 1
ATOM 6545 N N . ARG D 1 189 ? 2.857 31.022 73.832 1.00 20.04 189 ARG D N 1
ATOM 6546 C CA . ARG D 1 189 ? 2.684 29.676 73.270 1.00 21.01 189 ARG D CA 1
ATOM 6547 C C . ARG D 1 189 ? 1.433 29.480 72.388 1.00 21.17 189 ARG D C 1
ATOM 6548 O O . ARG D 1 189 ? 1.328 28.475 71.684 1.00 22.24 189 ARG D O 1
ATOM 6556 N N . SER D 1 190 ? 0.521 30.445 72.390 1.00 21.59 190 SER D N 1
ATOM 6557 C CA . SER D 1 190 ? -0.639 30.398 71.497 1.00 21.98 190 SER D CA 1
ATOM 6558 C C . SER D 1 190 ? -0.410 31.131 70.163 1.00 22.48 190 SER D C 1
ATOM 6559 O O . SER D 1 190 ? -1.293 31.096 69.288 1.00 22.85 190 SER D O 1
ATOM 6562 N N . ILE D 1 191 ? 0.745 31.793 69.997 1.00 21.25 191 ILE D N 1
ATOM 6563 C CA . ILE D 1 191 ? 1.121 32.370 68.681 1.00 21.43 191 ILE D CA 1
ATOM 6564 C C . ILE D 1 191 ? 1.088 31.190 67.689 1.00 21.42 191 ILE D C 1
ATOM 6565 O O . ILE D 1 191 ? 1.738 30.177 67.938 1.00 20.67 191 ILE D O 1
ATOM 6570 N N . PRO D 1 192 ? 0.288 31.299 66.597 1.00 22.23 192 PRO D N 1
ATOM 6571 C CA . PRO D 1 192 ? -0.050 30.110 65.798 1.00 22.41 192 PRO D CA 1
ATOM 6572 C C . PRO D 1 192 ? 1.122 29.227 65.384 1.00 22.39 192 PRO D C 1
ATOM 6573 O O . PRO D 1 192 ? 1.044 28.004 65.572 1.00 22.77 192 PRO D O 1
ATOM 6577 N N . ALA D 1 193 ? 2.184 29.815 64.831 1.00 22.11 193 ALA D N 1
ATOM 6578 C CA . ALA D 1 193 ? 3.333 29.021 64.391 1.00 22.16 193 ALA D CA 1
ATOM 6579 C C . ALA D 1 193 ? 4.012 28.290 65.547 1.00 22.25 193 ALA D C 1
ATOM 6580 O O . ALA D 1 193 ? 4.554 27.202 65.369 1.00 21.86 193 ALA D O 1
ATOM 6582 N N . LEU D 1 194 ? 3.965 28.894 66.731 1.00 22.97 194 LEU D N 1
ATOM 6583 C CA . LEU D 1 194 ? 4.641 28.329 67.888 1.00 22.96 194 LEU D CA 1
ATOM 6584 C C . LEU D 1 194 ? 3.768 27.229 68.466 1.00 22.87 194 LEU D C 1
ATOM 6585 O O . LEU D 1 194 ? 4.253 26.159 68.830 1.00 23.22 194 LEU D O 1
ATOM 6590 N N . LYS D 1 195 ? 2.472 27.499 68.545 1.00 23.82 195 LYS D N 1
ATOM 6591 C CA . LYS D 1 195 ? 1.509 26.488 68.982 1.00 23.89 195 LYS D CA 1
ATOM 6592 C C . LYS D 1 195 ? 1.626 25.223 68.114 1.00 23.77 195 LYS D C 1
ATOM 6593 O O . LYS D 1 195 ? 1.663 24.111 68.647 1.00 21.08 195 LYS D O 1
ATOM 6599 N N . LYS D 1 196 ? 1.744 25.399 66.793 1.00 23.83 196 LYS D N 1
ATOM 6600 C CA . LYS D 1 196 ? 1.902 24.243 65.885 1.00 24.40 196 LYS D CA 1
ATOM 6601 C C . LYS D 1 196 ? 3.147 23.439 66.258 1.00 23.60 196 LYS D C 1
ATOM 6602 O O . LYS D 1 196 ? 3.096 22.214 66.354 1.00 22.69 196 LYS D O 1
ATOM 6608 N N . TRP D 1 197 ? 4.259 24.140 66.473 1.00 23.02 197 TRP D N 1
ATOM 6609 C CA . TRP D 1 197 ? 5.514 23.509 66.854 1.00 22.64 197 TRP D CA 1
ATOM 6610 C C . TRP D 1 197 ? 5.392 22.758 68.185 1.00 23.31 197 TRP D C 1
ATOM 6611 O O . TRP D 1 197 ? 5.868 21.622 68.314 1.00 23.49 197 TRP D O 1
ATOM 6622 N N . ILE D 1 198 ? 4.759 23.380 69.181 1.00 23.35 198 ILE D N 1
ATOM 6623 C CA . ILE D 1 198 ? 4.620 22.730 70.488 1.00 24.30 198 ILE D CA 1
ATOM 6624 C C . ILE D 1 198 ? 3.788 21.432 70.364 1.00 25.02 198 ILE D C 1
ATOM 6625 O O . ILE D 1 198 ? 4.108 20.412 70.987 1.00 24.89 198 ILE D O 1
ATOM 6630 N N . GLU D 1 199 ? 2.757 21.483 69.517 1.00 26.06 199 GLU D N 1
ATOM 6631 C CA . GLU D 1 199 ? 1.926 20.318 69.160 1.00 27.95 199 GLU D CA 1
ATOM 6632 C C . GLU D 1 199 ? 2.696 19.181 68.508 1.00 27.86 199 GLU D C 1
ATOM 6633 O O . GLU D 1 199 ? 2.359 18.009 68.699 1.00 28.71 199 GLU D O 1
ATOM 6639 N N . THR D 1 200 ? 3.713 19.510 67.716 1.00 27.56 200 THR D N 1
ATOM 6640 C CA . THR D 1 200 ? 4.402 18.487 66.935 1.00 27.16 200 THR D CA 1
ATOM 6641 C C . THR D 1 200 ? 5.798 18.116 67.432 1.00 26.77 200 THR D C 1
ATOM 6642 O O . THR D 1 200 ? 6.352 17.088 67.024 1.00 25.70 200 THR D O 1
ATOM 6646 N N . ARG D 1 201 ? 6.378 18.943 68.298 1.00 25.45 201 ARG D N 1
ATOM 6647 C CA . ARG D 1 201 ? 7.742 18.697 68.754 1.00 25.25 201 ARG D CA 1
ATOM 6648 C C . ARG D 1 201 ? 7.858 17.359 69.505 1.00 25.76 201 ARG D C 1
ATOM 6649 O O . ARG D 1 201 ? 6.882 16.923 70.117 1.00 25.16 201 ARG D O 1
ATOM 6657 N N . PRO D 1 202 ? 9.048 16.723 69.476 1.00 26.63 202 PRO D N 1
ATOM 6658 C CA . PRO D 1 202 ? 9.226 15.500 70.236 1.00 27.62 202 PRO D CA 1
ATOM 6659 C C . PRO D 1 202 ? 8.995 15.736 71.721 1.00 28.64 202 PRO D C 1
ATOM 6660 O O . PRO D 1 202 ? 9.381 16.784 72.254 1.00 28.84 202 PRO D O 1
ATOM 6664 N N . GLU D 1 203 ? 8.355 14.771 72.367 1.00 29.84 203 GLU D N 1
ATOM 6665 C CA . GLU D 1 203 ? 8.084 14.845 73.789 1.00 31.16 203 GLU D CA 1
ATOM 6666 C C . GLU D 1 203 ? 9.318 14.318 74.520 1.00 30.96 203 GLU D C 1
ATOM 6667 O O . GLU D 1 203 ? 9.678 13.147 74.370 1.00 30.71 203 GLU D O 1
ATOM 6673 N N . THR D 1 204 ? 9.977 15.195 75.282 1.00 30.90 204 THR D N 1
ATOM 6674 C CA . THR D 1 204 ? 11.229 14.875 75.997 1.00 29.90 204 THR D CA 1
ATOM 6675 C C . THR D 1 204 ? 11.160 15.314 77.452 1.00 30.58 204 THR D C 1
ATOM 6676 O O . THR D 1 204 ? 10.392 16.214 77.783 1.00 30.21 204 THR D O 1
ATOM 6680 N N . LYS D 1 205 ? 11.976 14.698 78.311 1.00 30.82 205 LYS D N 1
ATOM 6681 C CA . LYS D 1 205 ? 11.883 14.940 79.762 1.00 31.78 205 LYS D CA 1
ATOM 6682 C C . LYS D 1 205 ? 12.544 16.239 80.205 1.00 30.68 205 LYS D C 1
ATOM 6683 O O . LYS D 1 205 ? 12.256 16.745 81.293 1.00 30.46 205 LYS D O 1
ATOM 6689 N N . PHE D 1 206 ? 13.454 16.752 79.375 1.00 30.37 206 PHE D N 1
ATOM 6690 C CA . PHE D 1 206 ? 14.102 18.048 79.592 1.00 30.32 206 PHE D CA 1
ATOM 6691 C C . PHE D 1 206 ? 14.114 18.851 78.285 1.00 29.33 206 PHE D C 1
ATOM 6692 O O . PHE D 1 206 ? 13.773 18.331 77.218 1.00 28.15 206 PHE D O 1
ATOM 6701 N N . MET E 1 1 ? 20.084 26.985 34.919 1.00 25.04 1 MET E N 1
ATOM 6702 C CA . MET E 1 1 ? 19.527 26.048 33.904 1.00 26.40 1 MET E CA 1
ATOM 6703 C C . MET E 1 1 ? 20.277 26.136 32.585 1.00 23.54 1 MET E C 1
ATOM 6704 O O . MET E 1 1 ? 20.845 27.172 32.280 1.00 22.52 1 MET E O 1
ATOM 6709 N N . VAL E 1 2 ? 20.286 25.046 31.805 1.00 21.69 2 VAL E N 1
ATOM 6710 C CA . VAL E 1 2 ? 21.051 25.020 30.550 1.00 20.03 2 VAL E CA 1
ATOM 6711 C C . VAL E 1 2 ? 20.703 26.268 29.718 1.00 19.60 2 VAL E C 1
ATOM 6712 O O . VAL E 1 2 ? 19.543 26.677 29.658 1.00 19.78 2 VAL E O 1
ATOM 6716 N N . HIS E 1 3 ? 21.715 26.888 29.129 1.00 19.43 3 HIS E N 1
ATOM 6717 C CA . HIS E 1 3 ? 21.474 28.055 28.295 1.00 18.91 3 HIS E CA 1
ATOM 6718 C C . HIS E 1 3 ? 21.781 27.757 26.834 1.00 18.22 3 HIS E C 1
ATOM 6719 O O . HIS E 1 3 ? 22.879 27.303 26.510 1.00 18.39 3 HIS E O 1
ATOM 6726 N N . TYR E 1 4 ? 20.808 28.028 25.971 1.00 17.69 4 TYR E N 1
ATOM 6727 C CA . TYR E 1 4 ? 20.988 27.906 24.522 1.00 17.33 4 TYR E CA 1
ATOM 6728 C C . TYR E 1 4 ? 20.982 29.266 23.887 1.00 16.74 4 TYR E C 1
ATOM 6729 O O . TYR E 1 4 ? 20.091 30.062 24.151 1.00 16.13 4 TYR E O 1
ATOM 6738 N N . LYS E 1 5 ? 21.970 29.503 23.034 1.00 16.64 5 LYS E N 1
ATOM 6739 C CA . LYS E 1 5 ? 22.003 30.718 22.225 1.00 17.77 5 LYS E CA 1
ATOM 6740 C C . LYS E 1 5 ? 22.112 30.334 20.748 1.00 17.33 5 LYS E C 1
ATOM 6741 O O . LYS E 1 5 ? 22.916 29.481 20.380 1.00 17.13 5 LYS E O 1
ATOM 6747 N N . LEU E 1 6 ? 21.306 30.986 19.912 1.00 17.07 6 LEU E N 1
ATOM 6748 C CA . LEU E 1 6 ? 21.341 30.742 18.487 1.00 17.08 6 LEU E CA 1
ATOM 6749 C C . LEU E 1 6 ? 21.646 32.056 17.799 1.00 16.57 6 LEU E C 1
ATOM 6750 O O . LEU E 1 6 ? 20.927 33.035 18.000 1.00 16.14 6 LEU E O 1
ATOM 6755 N N . THR E 1 7 ? 22.705 32.074 17.004 1.00 16.76 7 THR E N 1
ATOM 6756 C CA . THR E 1 7 ? 23.126 33.320 16.351 1.00 17.90 7 THR E CA 1
ATOM 6757 C C . THR E 1 7 ? 22.967 33.199 14.852 1.00 18.30 7 THR E C 1
ATOM 6758 O O . THR E 1 7 ? 23.464 32.261 14.260 1.00 18.74 7 THR E O 1
ATOM 6762 N N . TYR E 1 8 ? 22.288 34.167 14.245 1.00 18.93 8 TYR E N 1
ATOM 6763 C CA . TYR E 1 8 ? 22.080 34.144 12.801 1.00 19.68 8 TYR E CA 1
ATOM 6764 C C . TYR E 1 8 ? 21.754 35.565 12.370 1.00 20.09 8 TYR E C 1
ATOM 6765 O O . TYR E 1 8 ? 21.811 36.503 13.194 1.00 19.24 8 TYR E O 1
ATOM 6774 N N . PHE E 1 9 ? 21.432 35.736 11.093 1.00 20.01 9 PHE E N 1
ATOM 6775 C CA . PHE E 1 9 ? 20.976 37.031 10.597 1.00 21.85 9 PHE E CA 1
ATOM 6776 C C . PHE E 1 9 ? 19.527 37.292 11.024 1.00 22.32 9 PHE E C 1
ATOM 6777 O O . PHE E 1 9 ? 18.875 36.420 11.616 1.00 22.52 9 PHE E O 1
ATOM 6785 N N . ALA E 1 10 ? 19.006 38.477 10.681 1.00 22.57 10 ALA E N 1
ATOM 6786 C CA . ALA E 1 10 ? 17.626 38.833 10.977 1.00 22.70 10 ALA E CA 1
ATOM 6787 C C . ALA E 1 10 ? 16.749 38.297 9.850 1.00 23.43 10 ALA E C 1
ATOM 6788 O O . ALA E 1 10 ? 16.339 39.034 8.933 1.00 23.35 10 ALA E O 1
ATOM 6790 N N . GLY E 1 11 ? 16.468 37.007 9.902 1.00 22.35 11 GLY E N 1
ATOM 6791 C CA . GLY E 1 11 ? 15.744 36.347 8.807 1.00 21.95 11 GLY E CA 1
ATOM 6792 C C . GLY E 1 11 ? 15.552 34.900 9.180 1.00 22.05 11 GLY E C 1
ATOM 6793 O O . GLY E 1 11 ? 16.050 34.448 10.223 1.00 21.35 11 GLY E O 1
ATOM 6794 N N . ARG E 1 12 ? 14.840 34.173 8.331 1.00 21.67 12 ARG E N 1
ATOM 6795 C CA . ARG E 1 12 ? 14.513 32.788 8.609 1.00 21.97 12 ARG E CA 1
ATOM 6796 C C . ARG E 1 12 ? 15.679 31.948 8.140 1.00 21.67 12 ARG E C 1
ATOM 6797 O O . ARG E 1 12 ? 16.416 31.411 8.965 1.00 20.60 12 ARG E O 1
ATOM 6805 N N . GLY E 1 13 ? 15.901 31.917 6.823 1.00 21.14 13 GLY E N 1
ATOM 6806 C CA . GLY E 1 13 ? 17.022 31.202 6.226 1.00 21.62 13 GLY E CA 1
ATOM 6807 C C . GLY E 1 13 ? 17.317 29.855 6.877 1.00 21.05 13 GLY E C 1
ATOM 6808 O O . GLY E 1 13 ? 16.404 29.055 7.175 1.00 20.39 13 GLY E O 1
ATOM 6809 N N . LEU E 1 14 ? 18.609 29.628 7.108 1.00 20.82 14 LEU E N 1
ATOM 6810 C CA . LEU E 1 14 ? 19.109 28.381 7.652 1.00 19.95 14 LEU E CA 1
ATOM 6811 C C . LEU E 1 14 ? 18.811 28.208 9.136 1.00 19.56 14 LEU E C 1
ATOM 6812 O O . LEU E 1 14 ? 18.917 27.105 9.649 1.00 19.97 14 LEU E O 1
ATOM 6817 N N . ALA E 1 15 ? 18.490 29.287 9.847 1.00 19.49 15 ALA E N 1
ATOM 6818 C CA . ALA E 1 15 ? 18.255 29.176 11.312 1.00 18.01 15 ALA E CA 1
ATOM 6819 C C . ALA E 1 15 ? 16.872 28.696 11.627 1.00 17.99 15 ALA E C 1
ATOM 6820 O O . ALA E 1 15 ? 16.633 28.179 12.718 1.00 17.91 15 ALA E O 1
ATOM 6822 N N . GLU E 1 16 ? 15.942 28.878 10.688 1.00 17.99 16 GLU E N 1
ATOM 6823 C CA . GLU E 1 16 ? 14.522 28.774 11.050 1.00 17.82 16 GLU E CA 1
ATOM 6824 C C . GLU E 1 16 ? 14.051 27.372 11.499 1.00 18.11 16 GLU E C 1
ATOM 6825 O O . GLU E 1 16 ? 13.282 27.283 12.465 1.00 19.30 16 GLU E O 1
ATOM 6831 N N . PRO E 1 17 ? 14.494 26.284 10.827 1.00 17.60 17 PRO E N 1
ATOM 6832 C CA . PRO E 1 17 ? 14.088 24.978 11.358 1.00 17.17 17 PRO E CA 1
ATOM 6833 C C . PRO E 1 17 ? 14.591 24.754 12.778 1.00 16.49 17 PRO E C 1
ATOM 6834 O O . PRO E 1 17 ? 13.892 24.134 13.582 1.00 16.58 17 PRO E O 1
ATOM 6838 N N . ILE E 1 18 ? 15.767 25.288 13.089 1.00 15.51 18 ILE E N 1
ATOM 6839 C CA . ILE E 1 18 ? 16.295 25.248 14.469 1.00 15.73 18 ILE E CA 1
ATOM 6840 C C . ILE E 1 18 ? 15.391 25.969 15.480 1.00 16.09 18 ILE E C 1
ATOM 6841 O O . ILE E 1 18 ? 15.068 25.437 16.543 1.00 15.83 18 ILE E O 1
ATOM 6846 N N . ARG E 1 19 ? 14.968 27.178 15.127 1.00 16.58 19 ARG E N 1
ATOM 6847 C CA . ARG E 1 19 ? 13.999 27.929 15.918 1.00 15.68 19 ARG E CA 1
ATOM 6848 C C . ARG E 1 19 ? 12.714 27.146 16.116 1.00 16.15 19 ARG E C 1
ATOM 6849 O O . ARG E 1 19 ? 12.119 27.187 17.204 1.00 14.31 19 ARG E O 1
ATOM 6857 N N . GLN E 1 20 ? 12.289 26.410 15.079 1.00 14.87 20 GLN E N 1
ATOM 6858 C CA . GLN E 1 20 ? 11.057 25.619 15.187 1.00 16.12 20 GLN E CA 1
ATOM 6859 C C . GLN E 1 20 ? 11.207 24.365 16.073 1.00 16.30 20 GLN E C 1
ATOM 6860 O O . GLN E 1 20 ? 10.251 23.952 16.735 1.00 15.88 20 GLN E O 1
ATOM 6866 N N . ILE E 1 21 ? 12.409 23.778 16.086 1.00 16.10 21 ILE E N 1
ATOM 6867 C CA . ILE E 1 21 ? 12.731 22.712 17.041 1.00 16.79 21 ILE E CA 1
ATOM 6868 C C . ILE E 1 21 ? 12.576 23.192 18.509 1.00 16.80 21 ILE E C 1
ATOM 6869 O O . ILE E 1 21 ? 11.944 22.519 19.357 1.00 17.25 21 ILE E O 1
ATOM 6874 N N . PHE E 1 22 ? 13.183 24.330 18.830 1.00 18.01 22 PHE E N 1
ATOM 6875 C CA . PHE E 1 22 ? 13.008 24.901 20.171 1.00 17.45 22 PHE E CA 1
ATOM 6876 C C . PHE E 1 22 ? 11.535 25.127 20.494 1.00 17.58 22 PHE E C 1
ATOM 6877 O O . PHE E 1 22 ? 11.077 24.862 21.622 1.00 17.33 22 PHE E O 1
ATOM 6885 N N . ALA E 1 23 ? 10.788 25.638 19.509 1.00 17.69 23 ALA E N 1
ATOM 6886 C CA . ALA E 1 23 ? 9.363 25.926 19.705 1.00 18.57 23 ALA E CA 1
ATOM 6887 C C . ALA E 1 23 ? 8.586 24.654 20.012 1.00 19.29 23 ALA E C 1
ATOM 6888 O O . ALA E 1 23 ? 7.812 24.606 20.956 1.00 19.52 23 ALA E O 1
ATOM 6890 N N . LEU E 1 24 ? 8.793 23.617 19.202 1.00 18.61 24 LEU E N 1
ATOM 6891 C CA . LEU E 1 24 ? 8.152 22.324 19.434 1.00 18.63 24 LEU E CA 1
ATOM 6892 C C . LEU E 1 24 ? 8.511 21.717 20.785 1.00 19.06 24 LEU E C 1
ATOM 6893 O O . LEU E 1 24 ? 7.665 21.100 21.428 1.00 19.35 24 LEU E O 1
ATOM 6898 N N . ALA E 1 25 ? 9.770 21.869 21.186 1.00 18.88 25 ALA E N 1
ATOM 6899 C CA . ALA E 1 25 ? 10.304 21.337 22.451 1.00 18.65 25 ALA E CA 1
ATOM 6900 C C . ALA E 1 25 ? 9.840 22.109 23.678 1.00 19.48 25 ALA E C 1
ATOM 6901 O O . ALA E 1 25 ? 10.049 21.657 24.816 1.00 19.45 25 ALA E O 1
ATOM 6903 N N . GLY E 1 26 ? 9.251 23.276 23.461 1.00 19.56 26 GLY E N 1
ATOM 6904 C CA . GLY E 1 26 ? 9.004 24.238 24.552 1.00 20.77 26 GLY E CA 1
ATOM 6905 C C . GLY E 1 26 ? 10.282 24.602 25.303 1.00 20.60 26 GLY E C 1
ATOM 6906 O O . GLY E 1 26 ? 10.262 24.772 26.524 1.00 21.07 26 GLY E O 1
ATOM 6907 N N . GLN E 1 27 ? 11.393 24.746 24.570 1.00 19.80 27 GLN E N 1
ATOM 6908 C CA . GLN E 1 27 ? 12.698 25.015 25.172 1.00 19.12 27 GLN E CA 1
ATOM 6909 C C . GLN E 1 27 ? 13.078 26.471 24.932 1.00 19.90 27 GLN E C 1
ATOM 6910 O O . GLN E 1 27 ? 13.214 26.896 23.789 1.00 18.17 27 GLN E O 1
ATOM 6916 N N . LYS E 1 28 ? 13.272 27.212 26.020 1.00 19.10 28 LYS E N 1
ATOM 6917 C CA . LYS E 1 28 ? 13.687 28.615 25.949 1.00 20.27 28 LYS E CA 1
ATOM 6918 C C . LYS E 1 28 ? 15.097 28.755 25.390 1.00 19.41 28 LYS E C 1
ATOM 6919 O O . LYS E 1 28 ? 15.971 27.926 25.663 1.00 19.15 28 LYS E O 1
ATOM 6925 N N . TYR E 1 29 ? 15.311 29.806 24.599 1.00 18.91 29 TYR E N 1
ATOM 6926 C CA . TYR E 1 29 ? 16.640 30.081 24.056 1.00 17.60 29 TYR E CA 1
ATOM 6927 C C . TYR E 1 29 ? 16.789 31.582 23.731 1.00 17.39 29 TYR E C 1
ATOM 6928 O O . TYR E 1 29 ? 15.787 32.315 23.627 1.00 17.64 29 TYR E O 1
ATOM 6937 N N . GLU E 1 30 ? 18.038 32.020 23.608 1.00 17.12 30 GLU E N 1
ATOM 6938 C CA . GLU E 1 30 ? 18.391 33.378 23.211 1.00 18.00 30 GLU E CA 1
ATOM 6939 C C . GLU E 1 30 ? 18.581 33.492 21.686 1.00 18.37 30 GLU E C 1
ATOM 6940 O O . GLU E 1 30 ? 19.525 32.942 21.117 1.00 18.04 30 GLU E O 1
ATOM 6946 N N . ASP E 1 31 ? 17.689 34.226 21.047 1.00 18.78 31 ASP E N 1
ATOM 6947 C CA . ASP E 1 31 ? 17.668 34.298 19.604 1.00 19.08 31 ASP E CA 1
ATOM 6948 C C . ASP E 1 31 ? 18.427 35.565 19.245 1.00 19.63 31 ASP E C 1
ATOM 6949 O O . ASP E 1 31 ? 17.923 36.690 19.423 1.00 18.93 31 ASP E O 1
ATOM 6954 N N . VAL E 1 32 ? 19.650 35.377 18.763 1.00 18.68 32 VAL E N 1
ATOM 6955 C CA . VAL E 1 32 ? 20.499 36.492 18.383 1.00 19.45 32 VAL E CA 1
ATOM 6956 C C . VAL E 1 32 ? 20.425 36.718 16.870 1.00 20.29 32 VAL E C 1
ATOM 6957 O O . VAL E 1 32 ? 20.749 35.826 16.063 1.00 19.14 32 VAL E O 1
ATOM 6961 N N . ARG E 1 33 ? 20.021 37.926 16.493 1.00 21.16 33 ARG E N 1
ATOM 6962 C CA . ARG E 1 33 ? 19.870 38.285 15.071 1.00 21.97 33 ARG E CA 1
ATOM 6963 C C . ARG E 1 33 ? 20.745 39.481 14.694 1.00 22.54 33 ARG E C 1
ATOM 6964 O O . ARG E 1 33 ? 20.471 40.622 15.098 1.00 22.56 33 ARG E O 1
ATOM 6972 N N . TYR E 1 34 ? 21.787 39.210 13.910 1.00 23.23 34 TYR E N 1
ATOM 6973 C CA . TYR E 1 34 ? 22.707 40.257 13.497 1.00 25.07 34 TYR E CA 1
ATOM 6974 C C . TYR E 1 34 ? 22.217 40.958 12.249 1.00 25.45 34 TYR E C 1
ATOM 6975 O O . TYR E 1 34 ? 21.783 40.301 11.286 1.00 25.20 34 TYR E O 1
ATOM 6984 N N . THR E 1 35 ? 22.359 42.290 12.231 1.00 26.95 35 THR E N 1
ATOM 6985 C CA . THR E 1 35 ? 22.340 43.036 10.960 1.00 27.69 35 THR E CA 1
ATOM 6986 C C . THR E 1 35 ? 23.482 42.609 10.049 1.00 28.17 35 THR E C 1
ATOM 6987 O O . THR E 1 35 ? 24.488 42.054 10.509 1.00 27.64 35 THR E O 1
ATOM 6991 N N . PHE E 1 36 ? 23.349 42.887 8.746 1.00 29.16 36 PHE E N 1
ATOM 6992 C CA . PHE E 1 36 ? 24.423 42.585 7.791 1.00 29.85 36 PHE E CA 1
ATOM 6993 C C . PHE E 1 36 ? 25.765 43.275 8.117 1.00 29.26 36 PHE E C 1
ATOM 6994 O O . PHE E 1 36 ? 26.853 42.688 7.957 1.00 29.13 36 PHE E O 1
ATOM 7002 N N . GLN E 1 37 ? 25.681 44.495 8.604 1.00 28.94 37 GLN E N 1
ATOM 7003 C CA . GLN E 1 37 ? 26.871 45.252 8.913 1.00 30.02 37 GLN E CA 1
ATOM 7004 C C . GLN E 1 37 ? 27.520 44.915 10.239 1.00 29.54 37 GLN E C 1
ATOM 7005 O O . GLN E 1 37 ? 28.725 45.087 10.361 1.00 30.22 37 GLN E O 1
ATOM 7011 N N . GLU E 1 38 ? 26.747 44.486 11.235 1.00 29.66 38 GLU E N 1
ATOM 7012 C CA . GLU E 1 38 ? 27.368 44.087 12.506 1.00 29.77 38 GLU E CA 1
ATOM 7013 C C . GLU E 1 38 ? 28.015 42.708 12.433 1.00 28.34 38 GLU E C 1
ATOM 7014 O O . GLU E 1 38 ? 28.861 42.368 13.261 1.00 28.83 38 GLU E O 1
ATOM 7020 N N . TRP E 1 39 ? 27.628 41.918 11.435 1.00 28.20 39 TRP E N 1
ATOM 7021 C CA . TRP E 1 39 ? 28.174 40.569 11.238 1.00 27.37 39 TRP E CA 1
ATOM 7022 C C . TRP E 1 39 ? 29.709 40.443 11.010 1.00 28.04 39 TRP E C 1
ATOM 7023 O O . TRP E 1 39 ? 30.367 39.608 11.672 1.00 27.69 39 TRP E O 1
ATOM 7034 N N . PRO E 1 40 ? 30.304 41.247 10.092 1.00 28.80 40 PRO E N 1
ATOM 7035 C CA . PRO E 1 40 ? 31.764 41.071 9.938 1.00 29.24 40 PRO E CA 1
ATOM 7036 C C . PRO E 1 40 ? 32.580 41.202 11.249 1.00 28.77 40 PRO E C 1
ATOM 7037 O O . PRO E 1 40 ? 33.595 40.535 11.393 1.00 29.40 40 PRO E O 1
ATOM 7041 N N . LYS E 1 41 ? 32.115 42.038 12.175 1.00 29.50 41 LYS E N 1
ATOM 7042 C CA . LYS E 1 41 ? 32.637 42.194 13.558 1.00 30.43 41 LYS E CA 1
ATOM 7043 C C . LYS E 1 41 ? 32.727 40.857 14.357 1.00 29.80 41 LYS E C 1
ATOM 7044 O O . LYS E 1 41 ? 33.637 40.658 15.192 1.00 28.94 41 LYS E O 1
ATOM 7050 N N . HIS E 1 42 ? 31.815 39.931 14.049 1.00 29.32 42 HIS E N 1
ATOM 7051 C CA . HIS E 1 42 ? 31.685 38.670 14.778 1.00 28.73 42 HIS E CA 1
ATOM 7052 C C . HIS E 1 42 ? 32.090 37.411 14.021 1.00 28.36 42 HIS E C 1
ATOM 7053 O O . HIS E 1 42 ? 32.070 36.312 14.591 1.00 27.96 42 HIS E O 1
ATOM 7060 N N . LYS E 1 43 ? 32.443 37.569 12.746 1.00 27.76 43 LYS E N 1
ATOM 7061 C CA . LYS E 1 43 ? 32.781 36.456 11.869 1.00 28.11 43 LYS E CA 1
ATOM 7062 C C . LYS E 1 43 ? 33.937 35.574 12.384 1.00 28.44 43 LYS E C 1
ATOM 7063 O O . LYS E 1 43 ? 33.820 34.332 12.420 1.00 28.77 43 LYS E O 1
ATOM 7069 N N . ASP E 1 44 ? 35.033 36.194 12.815 1.00 28.11 44 ASP E N 1
ATOM 7070 C CA . ASP E 1 44 ? 36.161 35.423 13.360 1.00 28.91 44 ASP E CA 1
ATOM 7071 C C . ASP E 1 44 ? 35.863 34.602 14.631 1.00 27.83 44 ASP E C 1
ATOM 7072 O O . ASP E 1 44 ? 36.560 33.634 14.884 1.00 28.73 44 ASP E O 1
ATOM 7077 N N . GLU E 1 45 ? 34.845 34.983 15.404 1.00 26.77 45 GLU E N 1
ATOM 7078 C CA . GLU E 1 45 ? 34.390 34.214 16.591 1.00 26.66 45 GLU E CA 1
ATOM 7079 C C . GLU E 1 45 ? 33.775 32.833 16.259 1.00 24.94 45 GLU E C 1
ATOM 7080 O O . GLU E 1 45 ? 33.588 32.008 17.155 1.00 24.13 45 GLU E O 1
ATOM 7086 N N . MET E 1 46 ? 33.438 32.600 14.992 1.00 23.30 46 MET E N 1
ATOM 7087 C CA . MET E 1 46 ? 32.666 31.405 14.608 1.00 22.55 46 MET E CA 1
ATOM 7088 C C . MET E 1 46 ? 33.562 30.292 14.079 1.00 22.84 46 MET E C 1
ATOM 7089 O O . MET E 1 46 ? 34.537 30.589 13.408 1.00 22.91 46 MET E O 1
ATOM 7094 N N . PRO E 1 47 ? 33.239 29.006 14.391 1.00 21.90 47 PRO E N 1
ATOM 7095 C CA . PRO E 1 47 ? 34.101 27.874 14.058 1.00 22.20 47 PRO E CA 1
ATOM 7096 C C . PRO E 1 47 ? 34.547 27.861 12.585 1.00 21.94 47 PRO E C 1
ATOM 7097 O O . PRO E 1 47 ? 35.719 27.579 12.302 1.00 22.96 47 PRO E O 1
ATOM 7101 N N . PHE E 1 48 ? 33.634 28.185 11.674 1.00 21.44 48 PHE E N 1
ATOM 7102 C CA . PHE E 1 48 ? 33.928 28.207 10.227 1.00 21.19 48 PHE E CA 1
ATOM 7103 C C . PHE E 1 48 ? 33.681 29.573 9.592 1.00 20.95 48 PHE E C 1
ATOM 7104 O O . PHE E 1 48 ? 33.507 29.667 8.365 1.00 21.01 48 PHE E O 1
ATOM 7112 N N . GLY E 1 49 ? 33.633 30.622 10.428 1.00 21.03 49 GLY E N 1
ATOM 7113 C CA . GLY E 1 49 ? 33.459 31.989 9.939 1.00 21.14 49 GLY E CA 1
ATOM 7114 C C . GLY E 1 49 ? 32.077 32.224 9.351 1.00 21.49 49 GLY E C 1
ATOM 7115 O O . GLY E 1 49 ? 31.885 33.138 8.568 1.00 21.58 49 GLY E O 1
ATOM 7116 N N . GLN E 1 50 ? 31.109 31.385 9.736 1.00 21.65 50 GLN E N 1
ATOM 7117 C CA . GLN E 1 50 ? 29.740 31.514 9.243 1.00 21.48 50 GLN E CA 1
ATOM 7118 C C . GLN E 1 50 ? 28.703 31.258 10.343 1.00 20.75 50 GLN E C 1
ATOM 7119 O O . GLN E 1 50 ? 29.039 30.832 11.462 1.00 21.27 50 GLN E O 1
ATOM 7125 N N . ILE E 1 51 ? 27.448 31.515 10.005 1.00 20.00 51 ILE E N 1
ATOM 7126 C CA . ILE E 1 51 ? 26.305 31.318 10.915 1.00 19.82 51 ILE E CA 1
ATOM 7127 C C . ILE E 1 51 ? 25.234 30.531 10.111 1.00 19.18 51 ILE E C 1
ATOM 7128 O O . ILE E 1 51 ? 25.227 30.613 8.854 1.00 19.42 51 ILE E O 1
ATOM 7133 N N . PRO E 1 52 ? 24.342 29.770 10.796 1.00 18.11 52 PRO E N 1
ATOM 7134 C CA . PRO E 1 52 ? 24.088 29.813 12.252 1.00 17.66 52 PRO E CA 1
ATOM 7135 C C . PRO E 1 52 ? 25.100 29.095 13.120 1.00 17.30 52 PRO E C 1
ATOM 7136 O O . PRO E 1 52 ? 25.746 28.148 12.677 1.00 16.42 52 PRO E O 1
ATOM 7140 N N . VAL E 1 53 ? 25.234 29.572 14.359 1.00 17.53 53 VAL E N 1
ATOM 7141 C CA . VAL E 1 53 ? 26.038 28.899 15.371 1.00 17.15 53 VAL E CA 1
ATOM 7142 C C . VAL E 1 53 ? 25.208 28.816 16.647 1.00 17.28 53 VAL E C 1
ATOM 7143 O O . VAL E 1 53 ? 24.629 29.812 17.082 1.00 17.67 53 VAL E O 1
ATOM 7147 N N . LEU E 1 54 ? 25.156 27.615 17.217 1.00 17.14 54 LEU E N 1
ATOM 7148 C CA . LEU E 1 54 ? 24.533 27.364 18.513 1.00 16.84 54 LEU E CA 1
ATOM 7149 C C . LEU E 1 54 ? 25.598 27.434 19.585 1.00 16.86 54 LEU E C 1
ATOM 7150 O O . LEU E 1 54 ? 26.748 27.062 19.343 1.00 17.14 54 LEU E O 1
ATOM 7155 N N . GLU E 1 55 ? 25.231 27.952 20.754 1.00 17.66 55 GLU E N 1
ATOM 7156 C CA . GLU E 1 55 ? 26.008 27.692 21.960 1.00 17.84 55 GLU E CA 1
ATOM 7157 C C . GLU E 1 55 ? 25.130 26.999 22.993 1.00 18.65 55 GLU E C 1
ATOM 7158 O O . GLU E 1 55 ? 23.995 27.423 23.262 1.00 19.13 55 GLU E O 1
ATOM 7164 N N . GLU E 1 56 ? 25.658 25.930 23.565 1.00 19.25 56 GLU E N 1
ATOM 7165 C CA . GLU E 1 56 ? 25.026 25.294 24.722 1.00 19.28 56 GLU E CA 1
ATOM 7166 C C . GLU E 1 56 ? 25.976 25.473 25.897 1.00 19.65 56 GLU E C 1
ATOM 7167 O O . GLU E 1 56 ? 27.115 24.981 25.866 1.00 19.29 56 GLU E O 1
ATOM 7173 N N . ASP E 1 57 ? 25.514 26.211 26.905 1.00 20.08 57 ASP E N 1
ATOM 7174 C CA . ASP E 1 57 ? 26.365 26.606 28.026 1.00 20.67 57 ASP E CA 1
ATOM 7175 C C . ASP E 1 57 ? 27.738 27.098 27.549 1.00 21.17 57 ASP E C 1
ATOM 7176 O O . ASP E 1 57 ? 28.803 26.661 28.037 1.00 21.10 57 ASP E O 1
ATOM 7181 N N . GLY E 1 58 ? 27.709 27.997 26.565 1.00 20.35 58 GLY E N 1
ATOM 7182 C CA . GLY E 1 58 ? 28.926 28.535 26.001 1.00 21.09 58 GLY E CA 1
ATOM 7183 C C . GLY E 1 58 ? 29.759 27.677 25.065 1.00 21.07 58 GLY E C 1
ATOM 7184 O O . GLY E 1 58 ? 30.767 28.165 24.541 1.00 21.76 58 GLY E O 1
ATOM 7185 N N . LYS E 1 59 ? 29.379 26.419 24.830 1.00 20.11 59 LYS E N 1
ATOM 7186 C CA . LYS E 1 59 ? 30.100 25.607 23.831 1.00 20.28 59 LYS E CA 1
ATOM 7187 C C . LYS E 1 59 ? 29.511 25.831 22.421 1.00 19.36 59 LYS E C 1
ATOM 7188 O O . LYS E 1 59 ? 28.313 25.663 22.227 1.00 19.37 59 LYS E O 1
ATOM 7194 N N . GLN E 1 60 ? 30.348 26.209 21.453 1.00 18.60 60 GLN E N 1
ATOM 7195 C CA . GLN E 1 60 ? 29.869 26.498 20.093 1.00 17.67 60 GLN E CA 1
ATOM 7196 C C . GLN E 1 60 ? 29.704 25.215 19.291 1.00 17.20 60 GLN E C 1
ATOM 7197 O O . GLN E 1 60 ? 30.549 24.296 19.373 1.00 16.34 60 GLN E O 1
ATOM 7203 N N . LEU E 1 61 ? 28.615 25.175 18.516 1.00 15.88 61 LEU E N 1
ATOM 7204 C CA . LEU E 1 61 ? 28.370 24.140 17.535 1.00 16.57 61 LEU E CA 1
ATOM 7205 C C . LEU E 1 61 ? 27.915 24.852 16.264 1.00 16.45 61 LEU E C 1
ATOM 7206 O O . LEU E 1 61 ? 26.876 25.503 16.275 1.00 16.93 61 LEU E O 1
ATOM 7211 N N . ALA E 1 62 ? 28.699 24.751 15.191 1.00 16.63 62 ALA E N 1
ATOM 7212 C CA . ALA E 1 62 ? 28.333 25.396 13.903 1.00 16.35 62 ALA E CA 1
ATOM 7213 C C . ALA E 1 62 ? 27.594 24.395 13.012 1.00 16.25 62 ALA E C 1
ATOM 7214 O O . ALA E 1 62 ? 27.430 23.266 13.405 1.00 16.27 62 ALA E O 1
ATOM 7216 N N . GLN E 1 63 ? 27.173 24.839 11.814 1.00 15.78 63 GLN E N 1
ATOM 7217 C CA . GLN E 1 63 ? 26.555 24.010 10.776 1.00 15.61 63 GLN E CA 1
ATOM 7218 C C . GLN E 1 63 ? 25.096 23.713 11.049 1.00 16.55 63 GLN E C 1
ATOM 7219 O O . GLN E 1 63 ? 24.765 22.885 11.913 1.00 15.29 63 GLN E O 1
ATOM 7225 N N . SER E 1 64 ? 24.227 24.381 10.283 1.00 16.56 64 SER E N 1
ATOM 7226 C CA . SER E 1 64 ? 22.785 24.291 10.487 1.00 17.11 64 SER E CA 1
ATOM 7227 C C . SER E 1 64 ? 22.223 22.880 10.671 1.00 17.11 64 SER E C 1
ATOM 7228 O O . SER E 1 64 ? 21.347 22.668 11.542 1.00 17.09 64 SER E O 1
ATOM 7231 N N . PHE E 1 65 ? 22.682 21.923 9.854 1.00 16.77 65 PHE E N 1
ATOM 7232 C CA . PHE E 1 65 ? 22.178 20.547 9.954 1.00 17.25 65 PHE E CA 1
ATOM 7233 C C . PHE E 1 65 ? 22.756 19.871 11.190 1.00 16.76 65 PHE E C 1
ATOM 7234 O O . PHE E 1 65 ? 22.065 19.079 11.840 1.00 16.63 65 PHE E O 1
ATOM 7242 N N . ALA E 1 66 ? 24.028 20.144 11.492 1.00 15.77 66 ALA E N 1
ATOM 7243 C CA . ALA E 1 66 ? 24.604 19.553 12.726 1.00 15.77 66 ALA E CA 1
ATOM 7244 C C . ALA E 1 66 ? 23.806 20.029 13.955 1.00 16.04 66 ALA E C 1
ATOM 7245 O O . ALA E 1 66 ? 23.480 19.243 14.859 1.00 16.36 66 ALA E O 1
ATOM 7247 N N . ILE E 1 67 ? 23.504 21.324 13.983 1.00 15.61 67 ILE E N 1
ATOM 7248 C CA . ILE E 1 67 ? 22.744 21.933 15.088 1.00 14.65 67 ILE E CA 1
ATOM 7249 C C . ILE E 1 67 ? 21.340 21.305 15.112 1.00 14.87 67 ILE E C 1
ATOM 7250 O O . ILE E 1 67 ? 20.869 20.859 16.146 1.00 14.13 67 ILE E O 1
ATOM 7255 N N . ALA E 1 68 ? 20.676 21.263 13.958 1.00 14.71 68 ALA E N 1
ATOM 7256 C CA . ALA E 1 68 ? 19.299 20.698 13.912 1.00 14.37 68 ALA E CA 1
ATOM 7257 C C . ALA E 1 68 ? 19.227 19.287 14.442 1.00 14.88 68 ALA E C 1
ATOM 7258 O O . ALA E 1 68 ? 18.325 18.982 15.216 1.00 14.77 68 ALA E O 1
ATOM 7260 N N . ARG E 1 69 ? 20.168 18.438 14.016 1.00 14.68 69 ARG E N 1
ATOM 7261 C CA . ARG E 1 69 ? 20.236 17.021 14.418 1.00 15.21 69 ARG E CA 1
ATOM 7262 C C . ARG E 1 69 ? 20.531 16.891 15.916 1.00 15.41 69 ARG E C 1
ATOM 7263 O O . ARG E 1 69 ? 19.914 16.087 16.618 1.00 14.63 69 ARG E O 1
ATOM 7271 N N . TYR E 1 70 ? 21.459 17.709 16.407 1.00 15.81 70 TYR E N 1
ATOM 7272 C CA . TYR E 1 70 ? 21.819 17.659 17.819 1.00 16.43 70 TYR E CA 1
ATOM 7273 C C . TYR E 1 70 ? 20.570 17.912 18.699 1.00 16.67 70 TYR E C 1
ATOM 7274 O O . TYR E 1 70 ? 20.248 17.144 19.611 1.00 15.97 70 TYR E O 1
ATOM 7283 N N . LEU E 1 71 ? 19.880 19.008 18.422 1.00 16.90 71 LEU E N 1
ATOM 7284 C CA . LEU E 1 71 ? 18.689 19.399 19.190 1.00 16.49 71 LEU E CA 1
ATOM 7285 C C . LEU E 1 71 ? 17.537 18.414 18.992 1.00 16.47 71 LEU E C 1
ATOM 7286 O O . LEU E 1 71 ? 16.825 18.055 19.947 1.00 16.11 71 LEU E O 1
ATOM 7291 N N . SER E 1 72 ? 17.382 17.951 17.752 1.00 16.86 72 SER E N 1
ATOM 7292 C CA . SER E 1 72 ? 16.357 16.975 17.405 1.00 16.62 72 SER E CA 1
ATOM 7293 C C . SER E 1 72 ? 16.519 15.674 18.199 1.00 17.13 72 SER E C 1
ATOM 7294 O O . SER E 1 72 ? 15.519 15.115 18.675 1.00 17.58 72 SER E O 1
ATOM 7297 N N . ARG E 1 73 ? 17.755 15.197 18.352 1.00 16.82 73 ARG E N 1
ATOM 7298 C CA . ARG E 1 73 ? 18.014 13.994 19.172 1.00 18.09 73 ARG E CA 1
ATOM 7299 C C . ARG E 1 73 ? 17.617 14.213 20.630 1.00 17.48 73 ARG E C 1
ATOM 7300 O O . ARG E 1 73 ? 17.009 13.351 21.285 1.00 17.77 73 ARG E O 1
ATOM 7308 N N . LYS E 1 74 ? 17.942 15.398 21.133 1.00 17.72 74 LYS E N 1
ATOM 7309 C CA . LYS E 1 74 ? 17.710 15.712 22.525 1.00 18.16 74 LYS E CA 1
ATOM 7310 C C . LYS E 1 74 ? 16.219 15.828 22.792 1.00 18.12 74 LYS E C 1
ATOM 7311 O O . LYS E 1 74 ? 15.753 15.460 23.860 1.00 17.55 74 LYS E O 1
ATOM 7317 N N . PHE E 1 75 ? 15.460 16.325 21.808 1.00 18.09 75 PHE E N 1
ATOM 7318 C CA . PHE E 1 75 ? 14.050 16.660 22.067 1.00 18.63 75 PHE E CA 1
ATOM 7319 C C . PHE E 1 75 ? 13.016 15.782 21.390 1.00 18.19 75 PHE E C 1
ATOM 7320 O O . PHE E 1 75 ? 11.820 15.961 21.619 1.00 17.91 75 PHE E O 1
ATOM 7328 N N . GLY E 1 76 ? 13.472 14.856 20.548 1.00 17.49 76 GLY E N 1
ATOM 7329 C CA . GLY E 1 76 ? 12.605 13.825 19.999 1.00 17.49 76 GLY E CA 1
ATOM 7330 C C . GLY E 1 76 ? 12.090 14.019 18.581 1.00 17.61 76 GLY E C 1
ATOM 7331 O O . GLY E 1 76 ? 11.017 13.497 18.237 1.00 18.12 76 GLY E O 1
ATOM 7332 N N . PHE E 1 77 ? 12.845 14.742 17.762 1.00 16.56 77 PHE E N 1
ATOM 7333 C CA . PHE E 1 77 ? 12.430 15.035 16.393 1.00 16.81 77 PHE E CA 1
ATOM 7334 C C . PHE E 1 77 ? 13.427 14.525 15.381 1.00 16.05 77 PHE E C 1
ATOM 7335 O O . PHE E 1 77 ? 13.543 15.070 14.277 1.00 16.41 77 PHE E O 1
ATOM 7343 N N . ALA E 1 78 ? 14.184 13.508 15.758 1.00 15.93 78 ALA E N 1
ATOM 7344 C CA . ALA E 1 78 ? 15.278 13.035 14.894 1.00 16.01 78 ALA E CA 1
ATOM 7345 C C . ALA E 1 78 ? 14.916 11.718 14.185 1.00 16.20 78 ALA E C 1
ATOM 7346 O O . ALA E 1 78 ? 15.636 11.280 13.288 1.00 16.52 78 ALA E O 1
ATOM 7348 N N . GLY E 1 79 ? 13.808 11.103 14.597 1.00 15.93 79 GLY E N 1
ATOM 7349 C CA . GLY E 1 79 ? 13.414 9.776 14.096 1.00 18.12 79 GLY E CA 1
ATOM 7350 C C . GLY E 1 79 ? 13.335 8.842 15.288 1.00 19.12 79 GLY E C 1
ATOM 7351 O O . GLY E 1 79 ? 13.991 9.083 16.297 1.00 19.83 79 GLY E O 1
ATOM 7352 N N . LYS E 1 80 ? 12.546 7.780 15.170 1.00 20.23 80 LYS E N 1
ATOM 7353 C CA . LYS E 1 80 ? 12.165 6.927 16.334 1.00 20.80 80 LYS E CA 1
ATOM 7354 C C . LYS E 1 80 ? 13.114 5.767 16.627 1.00 20.16 80 LYS E C 1
ATOM 7355 O O . LYS E 1 80 ? 13.214 5.292 17.765 1.00 19.79 80 LYS E O 1
ATOM 7361 N N . THR E 1 81 ? 13.805 5.307 15.592 1.00 18.95 81 THR E N 1
ATOM 7362 C CA . THR E 1 81 ? 14.754 4.195 15.685 1.00 19.22 81 THR E CA 1
ATOM 7363 C C . THR E 1 81 ? 16.039 4.626 14.965 1.00 18.57 81 THR E C 1
ATOM 7364 O O . THR E 1 81 ? 16.018 5.586 14.176 1.00 18.29 81 THR E O 1
ATOM 7368 N N . PRO E 1 82 ? 17.160 3.947 15.238 1.00 18.50 82 PRO E N 1
ATOM 7369 C CA . PRO E 1 82 ? 18.417 4.329 14.587 1.00 18.28 82 PRO E CA 1
ATOM 7370 C C . PRO E 1 82 ? 18.355 4.332 13.059 1.00 18.17 82 PRO E C 1
ATOM 7371 O O . PRO E 1 82 ? 18.971 5.218 12.433 1.00 16.38 82 PRO E O 1
ATOM 7375 N N . PHE E 1 83 ? 17.655 3.355 12.467 1.00 18.29 83 PHE E N 1
ATOM 7376 C CA . PHE E 1 83 ? 17.531 3.356 10.985 1.00 19.04 83 PHE E CA 1
ATOM 7377 C C . PHE E 1 83 ? 16.682 4.512 10.473 1.00 18.93 83 PHE E C 1
ATOM 7378 O O . PHE E 1 83 ? 17.009 5.100 9.426 1.00 17.43 83 PHE E O 1
ATOM 7386 N N . GLU E 1 84 ? 15.591 4.819 11.192 1.00 18.92 84 GLU E N 1
ATOM 7387 C CA . GLU E 1 84 ? 14.732 5.979 10.886 1.00 20.10 84 GLU E CA 1
ATOM 7388 C C . GLU E 1 84 ? 15.500 7.288 10.991 1.00 18.72 84 GLU E C 1
ATOM 7389 O O . GLU E 1 84 ? 15.305 8.207 10.171 1.00 17.26 84 GLU E O 1
ATOM 7395 N N . GLU E 1 85 ? 16.345 7.401 12.018 1.00 17.02 85 GLU E N 1
ATOM 7396 C CA . GLU E 1 85 ? 17.208 8.560 12.162 1.00 16.76 85 GLU E CA 1
ATOM 7397 C C . GLU E 1 85 ? 18.079 8.761 10.914 1.00 16.00 85 GLU E C 1
ATOM 7398 O O . GLU E 1 85 ? 18.248 9.891 10.435 1.00 15.18 85 GLU E O 1
ATOM 7404 N N . ALA E 1 86 ? 18.649 7.647 10.423 1.00 15.91 86 ALA E N 1
ATOM 7405 C CA . ALA E 1 86 ? 19.475 7.635 9.217 1.00 15.22 86 ALA E CA 1
ATOM 7406 C C . ALA E 1 86 ? 18.650 8.075 7.995 1.00 16.07 86 ALA E C 1
ATOM 7407 O O . ALA E 1 86 ? 19.119 8.891 7.194 1.00 15.79 86 ALA E O 1
ATOM 7409 N N . LEU E 1 87 ? 17.423 7.558 7.876 1.00 16.22 87 LEU E N 1
ATOM 7410 C CA . LEU E 1 87 ? 16.493 7.964 6.807 1.00 16.07 87 LEU E CA 1
ATOM 7411 C C . LEU E 1 87 ? 16.165 9.448 6.834 1.00 15.93 87 LEU E C 1
ATOM 7412 O O . LEU E 1 87 ? 16.220 10.110 5.799 1.00 14.70 87 LEU E O 1
ATOM 7417 N N . VAL E 1 88 ? 15.877 9.976 8.027 1.00 15.82 88 VAL E N 1
ATOM 7418 C CA . VAL E 1 88 ? 15.618 11.418 8.193 1.00 16.37 88 VAL E CA 1
ATOM 7419 C C . VAL E 1 88 ? 16.846 12.182 7.719 1.00 15.98 88 VAL E C 1
ATOM 7420 O O . VAL E 1 88 ? 16.730 13.143 6.963 1.00 16.35 88 VAL E O 1
ATOM 7424 N N . ASP E 1 89 ? 18.035 11.734 8.127 1.00 15.88 89 ASP E N 1
ATOM 7425 C CA . ASP E 1 89 ? 19.279 12.377 7.691 1.00 15.81 89 ASP E CA 1
ATOM 7426 C C . ASP E 1 89 ? 19.400 12.407 6.163 1.00 16.36 89 ASP E C 1
ATOM 7427 O O . ASP E 1 89 ? 19.845 13.419 5.594 1.00 15.07 89 ASP E O 1
ATOM 7432 N N . SER E 1 90 ? 19.053 11.297 5.505 1.00 15.62 90 SER E N 1
ATOM 7433 C CA . SER E 1 90 ? 19.254 11.210 4.042 1.00 16.75 90 SER E CA 1
ATOM 7434 C C . SER E 1 90 ? 18.290 12.172 3.335 1.00 16.33 90 SER E C 1
ATOM 7435 O O . SER E 1 90 ? 18.647 12.826 2.354 1.00 17.00 90 SER E O 1
ATOM 7438 N N . VAL E 1 91 ? 17.080 12.291 3.865 1.00 16.24 91 VAL E N 1
ATOM 7439 C CA . VAL E 1 91 ? 16.098 13.238 3.331 1.00 16.31 91 VAL E CA 1
ATOM 7440 C C . VAL E 1 91 ? 16.574 14.684 3.520 1.00 16.40 91 VAL E C 1
ATOM 7441 O O . VAL E 1 91 ? 16.544 15.484 2.575 1.00 16.26 91 VAL E O 1
ATOM 7445 N N . ALA E 1 92 ? 17.063 15.018 4.716 1.00 16.21 92 ALA E N 1
ATOM 7446 C CA . ALA E 1 92 ? 17.633 16.356 4.937 1.00 16.96 92 ALA E CA 1
ATOM 7447 C C . ALA E 1 92 ? 18.845 16.625 4.016 1.00 17.17 92 ALA E C 1
ATOM 7448 O O . ALA E 1 92 ? 19.011 17.735 3.514 1.00 18.34 92 ALA E O 1
ATOM 7450 N N . ASP E 1 93 ? 19.704 15.628 3.810 1.00 17.11 93 ASP E N 1
ATOM 7451 C CA . ASP E 1 93 ? 20.849 15.829 2.921 1.00 17.38 93 ASP E CA 1
ATOM 7452 C C . ASP E 1 93 ? 20.410 16.019 1.470 1.00 16.96 93 ASP E C 1
ATOM 7453 O O . ASP E 1 93 ? 21.038 16.758 0.734 1.00 17.83 93 ASP E O 1
ATOM 7458 N N . GLN E 1 94 ? 19.348 15.341 1.062 1.00 17.57 94 GLN E N 1
ATOM 7459 C CA . GLN E 1 94 ? 18.787 15.609 -0.272 1.00 18.16 94 GLN E CA 1
ATOM 7460 C C . GLN E 1 94 ? 18.238 17.035 -0.403 1.00 18.41 94 GLN E C 1
ATOM 7461 O O . GLN E 1 94 ? 18.466 17.705 -1.425 1.00 17.99 94 GLN E O 1
ATOM 7467 N N . TYR E 1 95 ? 17.504 17.468 0.628 1.00 18.72 95 TYR E N 1
ATOM 7468 C CA . TYR E 1 95 ? 17.041 18.840 0.763 1.00 19.04 95 TYR E CA 1
ATOM 7469 C C . TYR E 1 95 ? 18.222 19.831 0.621 1.00 19.55 95 TYR E C 1
ATOM 7470 O O . TYR E 1 95 ? 18.141 20.814 -0.133 1.00 18.23 95 TYR E O 1
ATOM 7479 N N . LYS E 1 96 ? 19.325 19.560 1.328 1.00 19.55 96 LYS E N 1
ATOM 7480 C CA . LYS E 1 96 ? 20.543 20.375 1.183 1.00 20.71 96 LYS E CA 1
ATOM 7481 C C . LYS E 1 96 ? 21.063 20.411 -0.283 1.00 20.65 96 LYS E C 1
ATOM 7482 O O . LYS E 1 96 ? 21.426 21.481 -0.797 1.00 20.53 96 LYS E O 1
ATOM 7488 N N . ASP E 1 97 ? 21.067 19.270 -0.977 1.00 20.57 97 ASP E N 1
ATOM 7489 C CA . ASP E 1 97 ? 21.535 19.287 -2.385 1.00 20.94 97 ASP E CA 1
ATOM 7490 C C . ASP E 1 97 ? 20.612 20.150 -3.238 1.00 21.31 97 ASP E C 1
ATOM 7491 O O . ASP E 1 97 ? 21.084 20.882 -4.127 1.00 21.63 97 ASP E O 1
ATOM 7496 N N . TYR E 1 98 ? 19.309 20.086 -2.965 1.00 20.66 98 TYR E N 1
ATOM 7497 C CA . TYR E 1 98 ? 18.335 20.862 -3.737 1.00 21.57 98 TYR E CA 1
ATOM 7498 C C . TYR E 1 98 ? 18.507 22.361 -3.501 1.00 21.95 98 TYR E C 1
ATOM 7499 O O . TYR E 1 98 ? 18.441 23.161 -4.454 1.00 22.36 98 TYR E O 1
ATOM 7508 N N . ILE E 1 99 ? 18.772 22.731 -2.245 1.00 22.50 99 ILE E N 1
ATOM 7509 C CA . ILE E 1 99 ? 19.036 24.119 -1.860 1.00 23.40 99 ILE E CA 1
ATOM 7510 C C . ILE E 1 99 ? 20.297 24.635 -2.545 1.00 24.32 99 ILE E C 1
ATOM 7511 O O . ILE E 1 99 ? 20.301 25.775 -3.048 1.00 25.97 99 ILE E O 1
ATOM 7516 N N . ASN E 1 100 ? 21.341 23.803 -2.580 1.00 25.13 100 ASN E N 1
ATOM 7517 C CA . ASN E 1 100 ? 22.566 24.091 -3.324 1.00 26.26 100 ASN E CA 1
ATOM 7518 C C . ASN E 1 100 ? 22.258 24.370 -4.797 1.00 26.35 100 ASN E C 1
ATOM 7519 O O . ASN E 1 100 ? 22.769 25.335 -5.359 1.00 27.11 100 ASN E O 1
ATOM 7524 N N . GLU E 1 101 ? 21.421 23.538 -5.406 1.00 26.56 101 GLU E N 1
ATOM 7525 C CA . GLU E 1 101 ? 20.979 23.752 -6.784 1.00 27.71 101 GLU E CA 1
ATOM 7526 C C . GLU E 1 101 ? 20.258 25.103 -6.984 1.00 27.20 101 GLU E C 1
ATOM 7527 O O . GLU E 1 101 ? 20.464 25.775 -7.994 1.00 27.39 101 GLU E O 1
ATOM 7533 N N . ILE E 1 102 ? 19.433 25.523 -6.031 1.00 26.77 102 ILE E N 1
ATOM 7534 C CA . ILE E 1 102 ? 18.652 26.746 -6.240 1.00 27.05 102 ILE E CA 1
ATOM 7535 C C . ILE E 1 102 ? 19.255 28.000 -5.580 1.00 27.62 102 ILE E C 1
ATOM 7536 O O . ILE E 1 102 ? 18.605 29.062 -5.529 1.00 27.72 102 ILE E O 1
ATOM 7541 N N . ARG E 1 103 ? 20.505 27.874 -5.117 1.00 28.13 103 ARG E N 1
ATOM 7542 C CA . ARG E 1 103 ? 21.219 28.967 -4.436 1.00 29.86 103 ARG E CA 1
ATOM 7543 C C . ARG E 1 103 ? 21.189 30.309 -5.193 1.00 28.92 103 ARG E C 1
ATOM 7544 O O . ARG E 1 103 ? 20.952 31.334 -4.566 1.00 29.02 103 ARG E O 1
ATOM 7552 N N . PRO E 1 104 ? 21.489 30.312 -6.513 1.00 28.78 104 PRO E N 1
ATOM 7553 C CA . PRO E 1 104 ? 21.397 31.550 -7.308 1.00 29.41 104 PRO E CA 1
ATOM 7554 C C . PRO E 1 104 ? 20.096 32.333 -7.130 1.00 29.99 104 PRO E C 1
ATOM 7555 O O . PRO E 1 104 ? 20.147 33.560 -6.962 1.00 30.10 104 PRO E O 1
ATOM 7559 N N . TYR E 1 105 ? 18.955 31.634 -7.179 1.00 30.43 105 TYR E N 1
ATOM 7560 C CA . TYR E 1 105 ? 17.631 32.236 -6.925 1.00 31.23 105 TYR E CA 1
ATOM 7561 C C . TYR E 1 105 ? 17.493 32.787 -5.498 1.00 31.18 105 TYR E C 1
ATOM 7562 O O . TYR E 1 105 ? 17.063 33.935 -5.283 1.00 31.19 105 TYR E O 1
ATOM 7571 N N . LEU E 1 106 ? 17.864 31.972 -4.518 1.00 31.31 106 LEU E N 1
ATOM 7572 C CA . LEU E 1 106 ? 17.732 32.361 -3.122 1.00 31.80 106 LEU E CA 1
ATOM 7573 C C . LEU E 1 106 ? 18.455 33.654 -2.744 1.00 32.50 106 LEU E C 1
ATOM 7574 O O . LEU E 1 106 ? 17.939 34.425 -1.937 1.00 32.67 106 LEU E O 1
ATOM 7579 N N . ARG E 1 107 ? 19.653 33.875 -3.294 1.00 33.66 107 ARG E N 1
ATOM 7580 C CA . ARG E 1 107 ? 20.452 35.066 -2.970 1.00 34.81 107 ARG E CA 1
ATOM 7581 C C . ARG E 1 107 ? 19.724 36.321 -3.459 1.00 35.02 107 ARG E C 1
ATOM 7582 O O . ARG E 1 107 ? 19.661 37.350 -2.758 1.00 34.86 107 ARG E O 1
ATOM 7590 N N . VAL E 1 108 ? 19.168 36.212 -4.662 1.00 35.74 108 VAL E N 1
ATOM 7591 C CA . VAL E 1 108 ? 18.413 37.300 -5.275 1.00 36.93 108 VAL E CA 1
ATOM 7592 C C . VAL E 1 108 ? 17.213 37.685 -4.411 1.00 37.07 108 VAL E C 1
ATOM 7593 O O . VAL E 1 108 ? 17.013 38.857 -4.120 1.00 37.57 108 VAL E O 1
ATOM 7597 N N . VAL E 1 109 ? 16.440 36.703 -3.968 1.00 37.73 109 VAL E N 1
ATOM 7598 C CA . VAL E 1 109 ? 15.266 37.010 -3.155 1.00 38.46 109 VAL E CA 1
ATOM 7599 C C . VAL E 1 109 ? 15.669 37.555 -1.774 1.00 38.46 109 VAL E C 1
ATOM 7600 O O . VAL E 1 109 ? 14.976 38.416 -1.217 1.00 38.60 109 VAL E O 1
ATOM 7604 N N . ALA E 1 110 ? 16.808 37.091 -1.256 1.00 38.73 110 ALA E N 1
ATOM 7605 C CA . ALA E 1 110 ? 17.336 37.578 0.030 1.00 39.00 110 ALA E CA 1
ATOM 7606 C C . ALA E 1 110 ? 17.894 39.008 -0.058 1.00 39.63 110 ALA E C 1
ATOM 7607 O O . ALA E 1 110 ? 18.147 39.655 0.983 1.00 39.27 110 ALA E O 1
ATOM 7609 N N . GLY E 1 111 ? 18.076 39.493 -1.292 1.00 39.84 111 GLY E N 1
ATOM 7610 C CA . GLY E 1 111 ? 18.687 40.804 -1.533 1.00 40.98 111 GLY E CA 1
ATOM 7611 C C . GLY E 1 111 ? 20.183 40.779 -1.251 1.00 41.48 111 GLY E C 1
ATOM 7612 O O . GLY E 1 111 ? 20.756 41.754 -0.737 1.00 42.07 111 GLY E O 1
ATOM 7613 N N . VAL E 1 112 ? 20.816 39.656 -1.579 1.00 41.68 112 VAL E N 1
ATOM 7614 C CA . VAL E 1 112 ? 22.271 39.529 -1.442 1.00 41.93 112 VAL E CA 1
ATOM 7615 C C . VAL E 1 112 ? 22.925 39.693 -2.820 1.00 41.78 112 VAL E C 1
ATOM 7616 O O . VAL E 1 112 ? 24.027 40.251 -2.932 1.00 42.37 112 VAL E O 1
ATOM 7620 N N . ASP E 1 113 ? 22.228 39.243 -3.861 1.00 41.20 113 ASP E N 1
ATOM 7621 C CA . ASP E 1 113 ? 22.707 39.385 -5.235 1.00 41.43 113 ASP E CA 1
ATOM 7622 C C . ASP E 1 113 ? 21.694 40.107 -6.109 1.00 41.33 113 ASP E C 1
ATOM 7623 O O . ASP E 1 113 ? 20.483 39.877 -5.991 1.00 41.48 113 ASP E O 1
ATOM 7628 N N . GLN E 1 114 ? 22.200 40.977 -6.990 1.00 41.41 114 GLN E N 1
ATOM 7629 C CA . GLN E 1 114 ? 21.410 41.550 -8.080 1.00 41.06 114 GLN E CA 1
ATOM 7630 C C . GLN E 1 114 ? 20.945 40.404 -8.971 1.00 40.41 114 GLN E C 1
ATOM 7631 O O . GLN E 1 114 ? 21.705 39.460 -9.207 1.00 39.92 114 GLN E O 1
ATOM 7637 N N . GLY E 1 115 ? 19.710 40.502 -9.469 1.00 39.60 115 GLY E N 1
ATOM 7638 C CA . GLY E 1 115 ? 19.214 39.582 -10.498 1.00 39.19 115 GLY E CA 1
ATOM 7639 C C . GLY E 1 115 ? 17.714 39.706 -10.700 1.00 38.96 115 GLY E C 1
ATOM 7640 O O . GLY E 1 115 ? 17.083 40.637 -10.179 1.00 38.89 115 GLY E O 1
ATOM 7641 N N . ASP E 1 116 ? 17.156 38.742 -11.433 1.00 38.90 116 ASP E N 1
ATOM 7642 C CA . ASP E 1 116 ? 15.742 38.705 -11.830 1.00 39.13 116 ASP E CA 1
ATOM 7643 C C . ASP E 1 116 ? 15.049 37.547 -11.111 1.00 38.47 116 ASP E C 1
ATOM 7644 O O . ASP E 1 116 ? 15.175 36.391 -11.529 1.00 38.42 116 ASP E O 1
ATOM 7649 N N . PRO E 1 117 ? 14.288 37.844 -10.040 1.00 38.44 117 PRO E N 1
ATOM 7650 C CA . PRO E 1 117 ? 13.826 36.698 -9.235 1.00 38.21 117 PRO E CA 1
ATOM 7651 C C . PRO E 1 117 ? 12.835 35.818 -9.998 1.00 38.05 117 PRO E C 1
ATOM 7652 O O . PRO E 1 117 ? 12.943 34.581 -9.965 1.00 38.14 117 PRO E O 1
ATOM 7656 N N . GLU E 1 118 ? 11.906 36.449 -10.715 1.00 38.06 118 GLU E N 1
ATOM 7657 C CA . GLU E 1 118 ? 10.908 35.715 -11.505 1.00 38.11 118 GLU E CA 1
ATOM 7658 C C . GLU E 1 118 ? 11.522 34.835 -12.618 1.00 36.78 118 GLU E C 1
ATOM 7659 O O . GLU E 1 118 ? 10.998 33.755 -12.912 1.00 36.66 118 GLU E O 1
ATOM 7665 N N . LYS E 1 119 ? 12.630 35.285 -13.214 1.00 36.12 119 LYS E N 1
ATOM 7666 C CA . LYS E 1 119 ? 13.352 34.507 -14.250 1.00 35.21 119 LYS E CA 1
ATOM 7667 C C . LYS E 1 119 ? 14.122 33.269 -13.722 1.00 34.68 119 LYS E C 1
ATOM 7668 O O . LYS E 1 119 ? 14.147 32.205 -14.372 1.00 34.61 119 LYS E O 1
ATOM 7674 N N . LEU E 1 120 ? 14.788 33.426 -12.581 1.00 33.87 120 LEU E N 1
ATOM 7675 C CA . LEU E 1 120 ? 15.507 32.306 -11.947 1.00 33.83 120 LEU E CA 1
ATOM 7676 C C . LEU E 1 120 ? 14.508 31.272 -11.469 1.00 33.02 120 LEU E C 1
ATOM 7677 O O . LEU E 1 120 ? 14.773 30.065 -11.544 1.00 32.71 120 LEU E O 1
ATOM 7682 N N . PHE E 1 121 ? 13.356 31.752 -10.979 1.00 33.02 121 PHE E N 1
ATOM 7683 C CA . PHE E 1 121 ? 12.261 30.871 -10.563 1.00 32.71 121 PHE E CA 1
ATOM 7684 C C . PHE E 1 121 ? 11.808 29.930 -11.686 1.00 32.58 121 PHE E C 1
ATOM 7685 O O . PHE E 1 121 ? 11.744 28.713 -11.479 1.00 31.53 121 PHE E O 1
ATOM 7693 N N . LYS E 1 122 ? 11.516 30.467 -12.876 1.00 32.81 122 LYS E N 1
ATOM 7694 C CA . LYS E 1 122 ? 11.026 29.606 -13.976 1.00 33.05 122 LYS E CA 1
ATOM 7695 C C . LYS E 1 122 ? 12.093 28.648 -14.530 1.00 32.36 122 LYS E C 1
ATOM 7696 O O . LYS E 1 122 ? 11.795 27.503 -14.927 1.00 32.70 122 LYS E O 1
ATOM 7702 N N . GLU E 1 123 ? 13.338 29.119 -14.564 1.00 32.25 123 GLU E N 1
ATOM 7703 C CA . GLU E 1 123 ? 14.406 28.410 -15.256 1.00 32.32 123 GLU E CA 1
ATOM 7704 C C . GLU E 1 123 ? 15.286 27.527 -14.337 1.00 31.03 123 GLU E C 1
ATOM 7705 O O . GLU E 1 123 ? 15.923 26.573 -14.808 1.00 30.90 123 GLU E O 1
ATOM 7711 N N . LEU E 1 124 ? 15.312 27.844 -13.042 1.00 30.25 124 LEU E N 1
ATOM 7712 C CA . LEU E 1 124 ? 16.143 27.101 -12.076 1.00 29.86 124 LEU E CA 1
ATOM 7713 C C . LEU E 1 124 ? 15.311 26.412 -11.006 1.00 28.50 124 LEU E C 1
ATOM 7714 O O . LEU E 1 124 ? 15.374 25.187 -10.864 1.00 27.80 124 LEU E O 1
ATOM 7719 N N . LEU E 1 125 ? 14.504 27.192 -10.286 1.00 28.42 125 LEU E N 1
ATOM 7720 C CA . LEU E 1 125 ? 13.700 26.653 -9.177 1.00 27.63 125 LEU E CA 1
ATOM 7721 C C . LEU E 1 125 ? 12.696 25.574 -9.631 1.00 26.93 125 LEU E C 1
ATOM 7722 O O . LEU E 1 125 ? 12.699 24.472 -9.073 1.00 25.81 125 LEU E O 1
ATOM 7727 N N . LEU E 1 126 ? 11.881 25.859 -10.662 1.00 26.09 126 LEU E N 1
ATOM 7728 C CA . LEU E 1 126 ? 10.879 24.876 -11.116 1.00 25.63 126 LEU E CA 1
ATOM 7729 C C . LEU E 1 126 ? 11.434 23.515 -11.560 1.00 24.90 126 LEU E C 1
ATOM 7730 O O . LEU E 1 126 ? 10.935 22.490 -11.105 1.00 25.04 126 LEU E O 1
ATOM 7735 N N . PRO E 1 127 ? 12.433 23.492 -12.468 1.00 24.86 127 PRO E N 1
ATOM 7736 C CA . PRO E 1 127 ? 12.972 22.170 -12.809 1.00 24.45 127 PRO E CA 1
ATOM 7737 C C . PRO E 1 127 ? 13.647 21.462 -11.615 1.00 23.93 127 PRO E C 1
ATOM 7738 O O . PRO E 1 127 ? 13.632 20.223 -11.540 1.00 24.08 127 PRO E O 1
ATOM 7742 N N . ALA E 1 128 ? 14.234 22.247 -10.709 1.00 23.63 128 ALA E N 1
ATOM 7743 C CA . ALA E 1 128 ? 14.913 21.689 -9.538 1.00 23.13 128 ALA E CA 1
ATOM 7744 C C . ALA E 1 128 ? 13.893 21.077 -8.594 1.00 23.17 128 ALA E C 1
ATOM 7745 O O . ALA E 1 128 ? 14.117 19.984 -8.068 1.00 23.11 128 ALA E O 1
ATOM 7747 N N . ARG E 1 129 ? 12.773 21.776 -8.385 1.00 22.97 129 ARG E N 1
ATOM 7748 C CA . ARG E 1 129 ? 11.760 21.291 -7.429 1.00 22.90 129 ARG E CA 1
ATOM 7749 C C . ARG E 1 129 ? 10.967 20.156 -8.040 1.00 22.67 129 ARG E C 1
ATOM 7750 O O . ARG E 1 129 ? 10.421 19.339 -7.346 1.00 21.99 129 ARG E O 1
ATOM 7758 N N . GLU E 1 130 ? 10.916 20.095 -9.367 1.00 23.55 130 GLU E N 1
ATOM 7759 C CA . GLU E 1 130 ? 10.247 18.983 -10.002 1.00 24.07 130 GLU E CA 1
ATOM 7760 C C . GLU E 1 130 ? 10.958 17.671 -9.663 1.00 22.94 130 GLU E C 1
ATOM 7761 O O . GLU E 1 130 ? 10.297 16.691 -9.283 1.00 22.10 130 GLU E O 1
ATOM 7767 N N . LYS E 1 131 ? 12.289 17.664 -9.786 1.00 21.44 131 LYS E N 1
ATOM 7768 C CA . LYS E 1 131 ? 13.109 16.501 -9.423 1.00 22.36 131 LYS E CA 1
ATOM 7769 C C . LYS E 1 131 ? 12.957 16.208 -7.917 1.00 20.99 131 LYS E C 1
ATOM 7770 O O . LYS E 1 131 ? 12.666 15.069 -7.513 1.00 21.74 131 LYS E O 1
ATOM 7776 N N . PHE E 1 132 ? 13.111 17.257 -7.120 1.00 20.14 132 PHE E N 1
ATOM 7777 C CA . PHE E 1 132 ? 13.254 17.130 -5.662 1.00 19.76 132 PHE E CA 1
ATOM 7778 C C . PHE E 1 132 ? 11.931 16.741 -5.022 1.00 19.31 132 PHE E C 1
ATOM 7779 O O . PHE E 1 132 ? 11.898 15.800 -4.241 1.00 18.83 132 PHE E O 1
ATOM 7787 N N . PHE E 1 133 ? 10.845 17.429 -5.390 1.00 19.30 133 PHE E N 1
ATOM 7788 C CA . PHE E 1 133 ? 9.494 17.086 -4.863 1.00 20.43 133 PHE E CA 1
ATOM 7789 C C . PHE E 1 133 ? 9.074 15.685 -5.322 1.00 20.13 133 PHE E C 1
ATOM 7790 O O . PHE E 1 133 ? 8.316 15.013 -4.650 1.00 19.89 133 PHE E O 1
ATOM 7798 N N . GLY E 1 134 ? 9.572 15.244 -6.476 1.00 20.08 134 GLY E N 1
ATOM 7799 C CA . GLY E 1 134 ? 9.303 13.867 -6.911 1.00 19.90 134 GLY E CA 1
ATOM 7800 C C . GLY E 1 134 ? 9.839 12.849 -5.929 1.00 20.15 134 GLY E C 1
ATOM 7801 O O . GLY E 1 134 ? 9.167 11.868 -5.579 1.00 19.57 134 GLY E O 1
ATOM 7802 N N . PHE E 1 135 ? 11.072 13.065 -5.486 1.00 20.26 135 PHE E N 1
ATOM 7803 C CA . PHE E 1 135 ? 11.668 12.183 -4.485 1.00 21.27 135 PHE E CA 1
ATOM 7804 C C . PHE E 1 135 ? 10.951 12.299 -3.142 1.00 21.09 135 PHE E C 1
ATOM 7805 O O . PHE E 1 135 ? 10.712 11.288 -2.493 1.00 21.39 135 PHE E O 1
ATOM 7813 N N . MET E 1 136 ? 10.617 13.524 -2.731 1.00 21.10 136 MET E N 1
ATOM 7814 C CA . MET E 1 136 ? 9.876 13.725 -1.474 1.00 21.55 136 MET E CA 1
ATOM 7815 C C . MET E 1 136 ? 8.548 12.989 -1.556 1.00 22.30 136 MET E C 1
ATOM 7816 O O . MET E 1 136 ? 8.134 12.341 -0.598 1.00 21.98 136 MET E O 1
ATOM 7821 N N . LYS E 1 137 ? 7.899 13.080 -2.718 1.00 22.88 137 LYS E N 1
ATOM 7822 C CA . LYS E 1 137 ? 6.689 12.292 -2.964 1.00 24.62 137 LYS E CA 1
ATOM 7823 C C . LYS E 1 137 ? 6.917 10.792 -2.716 1.00 24.49 137 LYS E C 1
ATOM 7824 O O . LYS E 1 137 ? 6.087 10.160 -2.068 1.00 25.25 137 LYS E O 1
ATOM 7830 N N . LYS E 1 138 ? 8.030 10.227 -3.199 1.00 25.39 138 LYS E N 1
ATOM 7831 C CA . LYS E 1 138 ? 8.381 8.799 -2.950 1.00 25.92 138 LYS E CA 1
ATOM 7832 C C . LYS E 1 138 ? 8.307 8.475 -1.457 1.00 25.39 138 LYS E C 1
ATOM 7833 O O . LYS E 1 138 ? 7.768 7.446 -1.033 1.00 24.43 138 LYS E O 1
ATOM 7839 N N . PHE E 1 139 ? 8.912 9.346 -0.655 1.00 24.52 139 PHE E N 1
ATOM 7840 C CA . PHE E 1 139 ? 9.032 9.102 0.786 1.00 24.23 139 PHE E CA 1
ATOM 7841 C C . PHE E 1 139 ? 7.682 9.192 1.492 1.00 23.90 139 PHE E C 1
ATOM 7842 O O . PHE E 1 139 ? 7.390 8.375 2.386 1.00 23.68 139 PHE E O 1
ATOM 7850 N N . LEU E 1 140 ? 6.867 10.173 1.091 1.00 23.68 140 LEU E N 1
ATOM 7851 C CA . LEU E 1 140 ? 5.541 10.345 1.658 1.00 23.94 140 LEU E CA 1
ATOM 7852 C C . LEU E 1 140 ? 4.668 9.138 1.333 1.00 25.23 140 LEU E C 1
ATOM 7853 O O . LEU E 1 140 ? 3.830 8.737 2.138 1.00 24.50 140 LEU E O 1
ATOM 7858 N N . GLU E 1 141 ? 4.889 8.566 0.154 1.00 25.87 141 GLU E N 1
ATOM 7859 C CA . GLU E 1 141 ? 4.128 7.399 -0.291 1.00 28.20 141 GLU E CA 1
ATOM 7860 C C . GLU E 1 141 ? 4.465 6.193 0.584 1.00 27.56 141 GLU E C 1
ATOM 7861 O O . GLU E 1 141 ? 3.586 5.400 0.922 1.00 28.05 141 GLU E O 1
ATOM 7867 N N . LYS E 1 142 ? 5.729 6.096 0.993 1.00 27.37 142 LYS E N 1
ATOM 7868 C CA . LYS E 1 142 ? 6.190 4.997 1.820 1.00 27.50 142 LYS E CA 1
ATOM 7869 C C . LYS E 1 142 ? 5.764 5.107 3.276 1.00 26.85 142 LYS E C 1
ATOM 7870 O O . LYS E 1 142 ? 5.440 4.095 3.904 1.00 26.43 142 LYS E O 1
ATOM 7876 N N . SER E 1 143 ? 5.812 6.315 3.828 1.00 25.93 143 SER E N 1
ATOM 7877 C CA . SER E 1 143 ? 5.452 6.503 5.235 1.00 25.76 143 SER E CA 1
ATOM 7878 C C . SER E 1 143 ? 3.956 6.318 5.479 1.00 25.83 143 SER E C 1
ATOM 7879 O O . SER E 1 143 ? 3.559 5.809 6.529 1.00 24.98 143 SER E O 1
ATOM 7882 N N . LYS E 1 144 ? 3.157 6.793 4.519 1.00 26.61 144 LYS E N 1
ATOM 7883 C CA . LYS E 1 144 ? 1.694 6.907 4.631 1.00 28.15 144 LYS E CA 1
ATOM 7884 C C . LYS E 1 144 ? 1.200 7.610 5.914 1.00 27.62 144 LYS E C 1
ATOM 7885 O O . LYS E 1 144 ? 0.113 7.279 6.435 1.00 27.73 144 LYS E O 1
ATOM 7891 N N . SER E 1 145 ? 1.983 8.575 6.419 1.00 26.03 145 SER E N 1
ATOM 7892 C CA . SER E 1 145 ? 1.632 9.282 7.658 1.00 24.66 145 SER E CA 1
ATOM 7893 C C . SER E 1 145 ? 1.396 10.758 7.401 1.00 24.00 145 SER E C 1
ATOM 7894 O O . SER E 1 145 ? 0.845 11.448 8.243 1.00 23.54 145 SER E O 1
ATOM 7897 N N . GLY E 1 146 ? 1.839 11.241 6.244 1.00 22.42 146 GLY E N 1
ATOM 7898 C CA . GLY E 1 146 ? 1.850 12.678 5.976 1.00 22.14 146 GLY E CA 1
ATOM 7899 C C . GLY E 1 146 ? 3.164 13.371 6.332 1.00 21.53 146 GLY E C 1
ATOM 7900 O O . GLY E 1 146 ? 3.359 14.558 6.005 1.00 21.70 146 GLY E O 1
ATOM 7901 N N . TYR E 1 147 ? 4.041 12.648 7.018 1.00 20.71 147 TYR E N 1
ATOM 7902 C CA . TYR E 1 147 ? 5.404 13.085 7.280 1.00 20.33 147 TYR E CA 1
ATOM 7903 C C . TYR E 1 147 ? 6.387 12.319 6.371 1.00 19.65 147 TYR E C 1
ATOM 7904 O O . TYR E 1 147 ? 6.068 11.215 5.895 1.00 18.73 147 TYR E O 1
ATOM 7913 N N . LEU E 1 148 ? 7.574 12.894 6.170 1.00 18.45 148 LEU E N 1
ATOM 7914 C CA . LEU E 1 148 ? 8.576 12.361 5.225 1.00 18.95 148 LEU E CA 1
ATOM 7915 C C . LEU E 1 148 ? 9.102 11.001 5.621 1.00 20.03 148 LEU E C 1
ATOM 7916 O O . LEU E 1 148 ? 9.303 10.143 4.750 1.00 20.39 148 LEU E O 1
ATOM 7921 N N . VAL E 1 149 ? 9.295 10.795 6.930 1.00 19.79 149 VAL E N 1
ATOM 7922 C CA . VAL E 1 149 ? 9.842 9.534 7.466 1.00 20.82 149 VAL E CA 1
ATOM 7923 C C . VAL E 1 149 ? 9.098 9.196 8.747 1.00 21.46 149 VAL E C 1
ATOM 7924 O O . VAL E 1 149 ? 9.064 10.014 9.690 1.00 21.97 149 VAL E O 1
ATOM 7928 N N . GLY E 1 150 ? 8.505 8.004 8.785 1.00 21.48 150 GLY E N 1
ATOM 7929 C CA . GLY E 1 150 ? 7.806 7.517 9.985 1.00 22.66 150 GLY E CA 1
ATOM 7930 C C . GLY E 1 150 ? 6.511 8.251 10.285 1.00 22.94 150 GLY E C 1
ATOM 7931 O O . GLY E 1 150 ? 5.968 8.965 9.435 1.00 23.44 150 GLY E O 1
ATOM 7932 N N . ASP E 1 151 ? 6.003 8.118 11.504 1.00 23.65 151 ASP E N 1
ATOM 7933 C CA . ASP E 1 151 ? 4.674 8.687 11.770 1.00 24.81 151 ASP E CA 1
ATOM 7934 C C . ASP E 1 151 ? 4.633 9.945 12.626 1.00 24.44 151 ASP E C 1
ATOM 7935 O O . ASP E 1 151 ? 3.570 10.332 13.079 1.00 23.71 151 ASP E O 1
ATOM 7940 N N . SER E 1 152 ? 5.782 10.568 12.868 1.00 23.64 152 SER E N 1
ATOM 7941 C CA . SER E 1 152 ? 5.804 11.818 13.627 1.00 22.84 152 SER E CA 1
ATOM 7942 C C . SER E 1 152 ? 6.783 12.820 13.015 1.00 21.69 152 SER E C 1
ATOM 7943 O O . SER E 1 152 ? 7.639 12.435 12.229 1.00 20.89 152 SER E O 1
ATOM 7946 N N . VAL E 1 153 ? 6.628 14.099 13.374 1.00 20.37 153 VAL E N 1
ATOM 7947 C CA . VAL E 1 153 ? 7.430 15.200 12.806 1.00 20.29 153 VAL E CA 1
ATOM 7948 C C . VAL E 1 153 ? 8.900 15.036 13.129 1.00 18.81 153 VAL E C 1
ATOM 7949 O O . VAL E 1 153 ? 9.258 14.653 14.241 1.00 18.30 153 VAL E O 1
ATOM 7953 N N . THR E 1 154 ? 9.744 15.327 12.143 1.00 17.91 154 THR E N 1
ATOM 7954 C CA . THR E 1 154 ? 11.205 15.338 12.316 1.00 16.92 154 THR E CA 1
ATOM 7955 C C . THR E 1 154 ? 11.726 16.645 11.762 1.00 16.82 154 THR E C 1
ATOM 7956 O O . THR E 1 154 ? 10.963 17.402 11.151 1.00 16.96 154 THR E O 1
ATOM 7960 N N . TYR E 1 155 ? 13.001 16.926 11.994 1.00 16.58 155 TYR E N 1
ATOM 7961 C CA . TYR E 1 155 ? 13.608 18.166 11.495 1.00 16.38 155 TYR E CA 1
ATOM 7962 C C . TYR E 1 155 ? 13.618 18.174 9.949 1.00 16.76 155 TYR E C 1
ATOM 7963 O O . TYR E 1 155 ? 13.660 19.258 9.330 1.00 16.47 155 TYR E O 1
ATOM 7972 N N . ALA E 1 156 ? 13.545 16.991 9.318 1.00 15.49 156 ALA E N 1
ATOM 7973 C CA . ALA E 1 156 ? 13.436 16.965 7.853 1.00 16.19 156 ALA E CA 1
ATOM 7974 C C . ALA E 1 156 ? 12.119 17.579 7.355 1.00 15.70 156 ALA E C 1
ATOM 7975 O O . ALA E 1 156 ? 12.115 18.340 6.355 1.00 16.03 156 ALA E O 1
ATOM 7977 N N . ASP E 1 157 ? 11.022 17.235 8.039 1.00 15.65 157 ASP E N 1
ATOM 7978 C CA . ASP E 1 157 ? 9.718 17.861 7.800 1.00 16.22 157 ASP E CA 1
ATOM 7979 C C . ASP E 1 157 ? 9.761 19.365 7.962 1.00 16.98 157 ASP E C 1
ATOM 7980 O O . ASP E 1 157 ? 9.164 20.097 7.160 1.00 16.96 157 ASP E O 1
ATOM 7985 N N . LEU E 1 158 ? 10.401 19.837 9.040 1.00 16.87 158 LEU E N 1
ATOM 7986 C CA . LEU E 1 158 ? 10.520 21.274 9.292 1.00 16.31 158 LEU E CA 1
ATOM 7987 C C . LEU E 1 158 ? 11.253 21.976 8.144 1.00 17.21 158 LEU E C 1
ATOM 7988 O O . LEU E 1 158 ? 10.840 23.054 7.711 1.00 17.97 158 LEU E O 1
ATOM 7993 N N . CYS E 1 159 ? 12.367 21.400 7.703 1.00 16.88 159 CYS E N 1
ATOM 7994 C CA . CYS E 1 159 ? 13.137 21.978 6.596 1.00 17.81 159 CYS E CA 1
ATOM 7995 C C . CYS E 1 159 ? 12.248 22.162 5.361 1.00 17.19 159 CYS E C 1
ATOM 7996 O O . CYS E 1 159 ? 12.135 23.283 4.824 1.00 16.21 159 CYS E O 1
ATOM 7999 N N . LEU E 1 160 ? 11.624 21.065 4.933 1.00 16.90 160 LEU E N 1
ATOM 8000 C CA . LEU E 1 160 ? 10.754 21.084 3.750 1.00 17.70 160 LEU E CA 1
ATOM 8001 C C . LEU E 1 160 ? 9.595 22.077 3.852 1.00 17.45 160 LEU E C 1
ATOM 8002 O O . LEU E 1 160 ? 9.428 22.916 2.949 1.00 17.76 160 LEU E O 1
ATOM 8007 N N . ALA E 1 161 ? 8.835 22.002 4.953 1.00 17.15 161 ALA E N 1
ATOM 8008 C CA . ALA E 1 161 ? 7.629 22.828 5.154 1.00 18.20 161 ALA E CA 1
ATOM 8009 C C . ALA E 1 161 ? 7.960 24.310 5.195 1.00 18.17 161 ALA E C 1
ATOM 8010 O O . ALA E 1 161 ? 7.254 25.136 4.612 1.00 18.01 161 ALA E O 1
ATOM 8012 N N . GLU E 1 162 ? 9.060 24.633 5.866 1.00 19.16 162 GLU E N 1
ATOM 8013 C CA . GLU E 1 162 ? 9.530 26.010 5.945 1.00 18.98 162 GLU E CA 1
ATOM 8014 C C . GLU E 1 162 ? 9.951 26.512 4.576 1.00 19.12 162 GLU E C 1
ATOM 8015 O O . GLU E 1 162 ? 9.575 27.612 4.183 1.00 19.30 162 GLU E O 1
ATOM 8021 N N . HIS E 1 163 ? 10.724 25.708 3.854 1.00 18.75 163 HIS E N 1
ATOM 8022 C CA . HIS E 1 163 ? 11.146 26.101 2.514 1.00 19.19 163 HIS E CA 1
ATOM 8023 C C . HIS E 1 163 ? 9.970 26.365 1.565 1.00 18.84 163 HIS E C 1
ATOM 8024 O O . HIS E 1 163 ? 9.920 27.398 0.854 1.00 18.54 163 HIS E O 1
ATOM 8031 N N . THR E 1 164 ? 9.052 25.416 1.512 1.00 18.89 164 THR E N 1
ATOM 8032 C CA . THR E 1 164 ? 8.001 25.493 0.499 1.00 19.54 164 THR E CA 1
ATOM 8033 C C . THR E 1 164 ? 7.022 26.617 0.823 1.00 20.01 164 THR E C 1
ATOM 8034 O O . THR E 1 164 ? 6.706 27.434 -0.043 1.00 20.64 164 THR E O 1
ATOM 8038 N N . SER E 1 165 ? 6.569 26.685 2.077 1.00 20.06 165 SER E N 1
ATOM 8039 C CA . SER E 1 165 ? 5.697 27.753 2.515 1.00 20.46 165 SER E CA 1
ATOM 8040 C C . SER E 1 165 ? 6.348 29.133 2.313 1.00 21.24 165 SER E C 1
ATOM 8041 O O . SER E 1 165 ? 5.667 30.102 1.921 1.00 20.61 165 SER E O 1
ATOM 8044 N N . GLY E 1 166 ? 7.670 29.209 2.514 1.00 21.17 166 GLY E N 1
ATOM 8045 C CA . GLY E 1 166 ? 8.402 30.461 2.386 1.00 20.96 166 GLY E CA 1
ATOM 8046 C C . GLY E 1 166 ? 8.395 30.964 0.947 1.00 22.23 166 GLY E C 1
ATOM 8047 O O . GLY E 1 166 ? 8.178 32.165 0.702 1.00 21.83 166 GLY E O 1
ATOM 8048 N N . ILE E 1 167 ? 8.638 30.061 0.003 1.00 22.37 167 ILE E N 1
ATOM 8049 C CA . ILE E 1 167 ? 8.644 30.444 -1.419 1.00 23.82 167 ILE E CA 1
ATOM 8050 C C . ILE E 1 167 ? 7.218 30.750 -1.859 1.00 24.37 167 ILE E C 1
ATOM 8051 O O . ILE E 1 167 ? 6.983 31.715 -2.622 1.00 25.16 167 ILE E O 1
ATOM 8056 N N . ALA E 1 168 ? 6.280 29.929 -1.375 1.00 24.80 168 ALA E N 1
ATOM 8057 C CA . ALA E 1 168 ? 4.884 29.958 -1.812 1.00 25.49 168 ALA E CA 1
ATOM 8058 C C . ALA E 1 168 ? 4.178 31.262 -1.450 1.00 26.55 168 ALA E C 1
ATOM 8059 O O . ALA E 1 168 ? 3.174 31.606 -2.088 1.00 26.50 168 ALA E O 1
ATOM 8061 N N . ALA E 1 169 ? 4.694 31.965 -0.438 1.00 27.36 169 ALA E N 1
ATOM 8062 C CA . ALA E 1 169 ? 4.155 33.262 -0.048 1.00 29.09 169 ALA E CA 1
ATOM 8063 C C . ALA E 1 169 ? 4.300 34.300 -1.171 1.00 30.08 169 ALA E C 1
ATOM 8064 O O . ALA E 1 169 ? 3.437 35.159 -1.319 1.00 31.52 169 ALA E O 1
ATOM 8066 N N . LYS E 1 170 ? 5.368 34.206 -1.959 1.00 30.70 170 LYS E N 1
ATOM 8067 C CA . LYS E 1 170 ? 5.538 35.056 -3.145 1.00 31.80 170 LYS E CA 1
ATOM 8068 C C . LYS E 1 170 ? 5.234 34.341 -4.467 1.00 30.79 170 LYS E C 1
ATOM 8069 O O . LYS E 1 170 ? 4.714 34.950 -5.403 1.00 30.47 170 LYS E O 1
ATOM 8075 N N . PHE E 1 171 ? 5.570 33.063 -4.544 1.00 29.99 171 PHE E N 1
ATOM 8076 C CA . PHE E 1 171 ? 5.350 32.281 -5.757 1.00 30.19 171 PHE E CA 1
ATOM 8077 C C . PHE E 1 171 ? 4.555 31.002 -5.480 1.00 29.79 171 PHE E C 1
ATOM 8078 O O . PHE E 1 171 ? 5.137 29.911 -5.423 1.00 29.15 171 PHE E O 1
ATOM 8086 N N . PRO E 1 172 ? 3.220 31.124 -5.337 1.00 29.51 172 PRO E N 1
ATOM 8087 C CA . PRO E 1 172 ? 2.389 29.973 -4.976 1.00 29.29 172 PRO E CA 1
ATOM 8088 C C . PRO E 1 172 ? 2.431 28.837 -5.999 1.00 28.15 172 PRO E C 1
ATOM 8089 O O . PRO E 1 172 ? 2.030 27.715 -5.690 1.00 28.16 172 PRO E O 1
ATOM 8093 N N . SER E 1 173 ? 2.916 29.122 -7.207 1.00 27.58 173 SER E N 1
ATOM 8094 C CA . SER E 1 173 ? 2.988 28.104 -8.253 1.00 26.29 173 SER E CA 1
ATOM 8095 C C . SER E 1 173 ? 4.019 26.997 -7.966 1.00 25.65 173 SER E C 1
ATOM 8096 O O . SER E 1 173 ? 3.976 25.950 -8.609 1.00 24.90 173 SER E O 1
ATOM 8099 N N . ILE E 1 174 ? 4.932 27.216 -7.008 1.00 25.19 174 ILE E N 1
ATOM 8100 C CA . ILE E 1 174 ? 5.853 26.144 -6.568 1.00 23.79 174 ILE E CA 1
ATOM 8101 C C . ILE E 1 174 ? 5.095 24.831 -6.297 1.00 23.63 174 ILE E C 1
ATOM 8102 O O . ILE E 1 174 ? 5.617 23.730 -6.519 1.00 23.81 174 ILE E O 1
ATOM 8107 N N . TYR E 1 175 ? 3.858 24.931 -5.816 1.00 23.27 175 TYR E N 1
ATOM 8108 C CA . TYR E 1 175 ? 3.098 23.735 -5.527 1.00 23.47 175 TYR E CA 1
ATOM 8109 C C . TYR E 1 175 ? 2.388 23.062 -6.723 1.00 24.00 175 TYR E C 1
ATOM 8110 O O . TYR E 1 175 ? 1.845 21.966 -6.558 1.00 23.68 175 TYR E O 1
ATOM 8119 N N . ASP E 1 176 ? 2.407 23.697 -7.901 1.00 23.97 176 ASP E N 1
ATOM 8120 C CA . ASP E 1 176 ? 1.781 23.121 -9.119 1.00 24.37 176 ASP E CA 1
ATOM 8121 C C . ASP E 1 176 ? 2.307 21.732 -9.441 1.00 23.39 176 ASP E C 1
ATOM 8122 O O . ASP E 1 176 ? 3.518 21.539 -9.526 1.00 23.39 176 ASP E O 1
ATOM 8127 N N . GLY E 1 177 ? 1.404 20.770 -9.622 1.00 23.64 177 GLY E N 1
ATOM 8128 C CA . GLY E 1 177 ? 1.783 19.367 -9.857 1.00 24.18 177 GLY E CA 1
ATOM 8129 C C . GLY E 1 177 ? 2.120 18.569 -8.604 1.00 23.81 177 GLY E C 1
ATOM 8130 O O . GLY E 1 177 ? 2.279 17.351 -8.656 1.00 24.68 177 GLY E O 1
ATOM 8131 N N . PHE E 1 178 ? 2.217 19.250 -7.469 1.00 24.34 178 PHE E N 1
ATOM 8132 C CA . PHE E 1 178 ? 2.680 18.612 -6.231 1.00 23.54 178 PHE E CA 1
ATOM 8133 C C . PHE E 1 178 ? 1.811 18.969 -5.025 1.00 23.88 178 PHE E C 1
ATOM 8134 O O . PHE E 1 178 ? 2.298 19.540 -4.044 1.00 23.14 178 PHE E O 1
ATOM 8142 N N . PRO E 1 179 ? 0.524 18.588 -5.077 1.00 24.09 179 PRO E N 1
ATOM 8143 C CA . PRO E 1 179 ? -0.392 18.864 -3.978 1.00 23.63 179 PRO E CA 1
ATOM 8144 C C . PRO E 1 179 ? 0.001 18.162 -2.670 1.00 23.90 179 PRO E C 1
ATOM 8145 O O . PRO E 1 179 ? -0.337 18.676 -1.610 1.00 24.05 179 PRO E O 1
ATOM 8149 N N . GLU E 1 180 ? 0.695 17.018 -2.745 1.00 23.42 180 GLU E N 1
ATOM 8150 C CA . GLU E 1 180 ? 1.159 16.278 -1.550 1.00 23.38 180 GLU E CA 1
ATOM 8151 C C . GLU E 1 180 ? 2.179 17.092 -0.748 1.00 22.43 180 GLU E C 1
ATOM 8152 O O . GLU E 1 180 ? 2.326 16.896 0.463 1.00 21.66 180 GLU E O 1
ATOM 8158 N N . ILE E 1 181 ? 2.920 17.955 -1.449 1.00 21.17 181 ILE E N 1
ATOM 8159 C CA . ILE E 1 181 ? 3.942 18.806 -0.824 1.00 21.30 181 ILE E CA 1
ATOM 8160 C C . ILE E 1 181 ? 3.292 20.004 -0.134 1.00 21.53 181 ILE E C 1
ATOM 8161 O O . ILE E 1 181 ? 3.716 20.409 0.947 1.00 20.40 181 ILE E O 1
ATOM 8166 N N . LYS E 1 182 ? 2.246 20.554 -0.751 1.00 20.95 182 LYS E N 1
ATOM 8167 C CA . LYS E 1 182 ? 1.470 21.617 -0.093 1.00 21.40 182 LYS E CA 1
ATOM 8168 C C . LYS E 1 182 ? 0.752 21.057 1.134 1.00 20.75 182 LYS E C 1
ATOM 8169 O O . LYS E 1 182 ? 0.741 21.683 2.204 1.00 20.98 182 LYS E O 1
ATOM 8175 N N . ALA E 1 183 ? 0.161 19.873 0.990 1.00 21.09 183 ALA E N 1
ATOM 8176 C CA . ALA E 1 183 ? -0.520 19.264 2.123 1.00 20.11 183 ALA E CA 1
ATOM 8177 C C . ALA E 1 183 ? 0.494 19.032 3.267 1.00 20.53 183 ALA E C 1
ATOM 8178 O O . ALA E 1 183 ? 0.174 19.232 4.445 1.00 20.15 183 ALA E O 1
ATOM 8180 N N . HIS E 1 184 ? 1.709 18.604 2.905 1.00 19.98 184 HIS E N 1
ATOM 8181 C CA . HIS E 1 184 ? 2.786 18.372 3.892 1.00 19.55 184 HIS E CA 1
ATOM 8182 C C . HIS E 1 184 ? 3.128 19.649 4.661 1.00 19.54 184 HIS E C 1
ATOM 8183 O O . HIS E 1 184 ? 3.245 19.628 5.883 1.00 18.96 184 HIS E O 1
ATOM 8190 N N . ALA E 1 185 ? 3.302 20.759 3.943 1.00 19.26 185 ALA E N 1
ATOM 8191 C CA . ALA E 1 185 ? 3.562 22.042 4.606 1.00 19.96 185 ALA E CA 1
ATOM 8192 C C . ALA E 1 185 ? 2.449 22.456 5.614 1.00 20.69 185 ALA E C 1
ATOM 8193 O O . ALA E 1 185 ? 2.755 22.867 6.749 1.00 19.61 185 ALA E O 1
ATOM 8195 N N . GLU E 1 186 ? 1.179 22.340 5.198 1.00 20.11 186 GLU E N 1
ATOM 8196 C CA . GLU E 1 186 ? 0.023 22.689 6.060 1.00 20.91 186 GLU E CA 1
ATOM 8197 C C . GLU E 1 186 ? -0.134 21.756 7.264 1.00 20.52 186 GLU E C 1
ATOM 8198 O O . GLU E 1 186 ? -0.468 22.206 8.370 1.00 20.95 186 GLU E O 1
ATOM 8204 N N . LYS E 1 187 ? 0.140 20.468 7.070 1.00 20.20 187 LYS E N 1
ATOM 8205 C CA . LYS E 1 187 ? 0.097 19.507 8.183 1.00 20.56 187 LYS E CA 1
ATOM 8206 C C . LYS E 1 187 ? 1.125 19.878 9.256 1.00 20.77 187 LYS E C 1
ATOM 8207 O O . LYS E 1 187 ? 0.788 20.042 10.427 1.00 18.74 187 LYS E O 1
ATOM 8213 N N . VAL E 1 188 ? 2.380 20.013 8.831 1.00 20.48 188 VAL E N 1
ATOM 8214 C CA . VAL E 1 188 ? 3.495 20.356 9.742 1.00 20.59 188 VAL E CA 1
ATOM 8215 C C . VAL E 1 188 ? 3.223 21.692 10.441 1.00 20.90 188 VAL E C 1
ATOM 8216 O O . VAL E 1 188 ? 3.334 21.792 11.655 1.00 21.65 188 VAL E O 1
ATOM 8220 N N . ARG E 1 189 ? 2.823 22.704 9.677 1.00 21.21 189 ARG E N 1
ATOM 8221 C CA . ARG E 1 189 ? 2.700 24.071 10.212 1.00 22.04 189 ARG E CA 1
ATOM 8222 C C . ARG E 1 189 ? 1.445 24.305 11.058 1.00 22.02 189 ARG E C 1
ATOM 8223 O O . ARG E 1 189 ? 1.334 25.338 11.712 1.00 21.87 189 ARG E O 1
ATOM 8231 N N . SER E 1 190 ? 0.542 23.320 11.080 1.00 22.11 190 SER E N 1
ATOM 8232 C CA . SER E 1 190 ? -0.614 23.343 11.979 1.00 21.69 190 SER E CA 1
ATOM 8233 C C . SER E 1 190 ? -0.346 22.645 13.323 1.00 22.02 190 SER E C 1
ATOM 8234 O O . SER E 1 190 ? -1.222 22.662 14.194 1.00 22.48 190 SER E O 1
ATOM 8237 N N . ILE E 1 191 ? 0.835 22.033 13.506 1.00 22.12 191 ILE E N 1
ATOM 8238 C CA . ILE E 1 191 ? 1.188 21.448 14.837 1.00 22.01 191 ILE E CA 1
ATOM 8239 C C . ILE E 1 191 ? 1.119 22.635 15.807 1.00 21.36 191 ILE E C 1
ATOM 8240 O O . ILE E 1 191 ? 1.817 23.614 15.585 1.00 20.93 191 ILE E O 1
ATOM 8245 N N . PRO E 1 192 ? 0.279 22.552 16.872 1.00 21.59 192 PRO E N 1
ATOM 8246 C CA . PRO E 1 192 ? -0.039 23.728 17.718 1.00 22.07 192 PRO E CA 1
ATOM 8247 C C . PRO E 1 192 ? 1.142 24.586 18.188 1.00 22.21 192 PRO E C 1
ATOM 8248 O O . PRO E 1 192 ? 1.075 25.816 18.059 1.00 22.94 192 PRO E O 1
ATOM 8252 N N . ALA E 1 193 ? 2.201 23.977 18.727 1.00 22.18 193 ALA E N 1
ATOM 8253 C CA . ALA E 1 193 ? 3.352 24.776 19.176 1.00 22.37 193 ALA E CA 1
ATOM 8254 C C . ALA E 1 193 ? 4.049 25.486 18.012 1.00 22.81 193 ALA E C 1
ATOM 8255 O O . ALA E 1 193 ? 4.575 26.594 18.157 1.00 21.74 193 ALA E O 1
ATOM 8257 N N . LEU E 1 194 ? 4.016 24.846 16.846 1.00 23.09 194 LEU E N 1
ATOM 8258 C CA . LEU E 1 194 ? 4.653 25.408 15.677 1.00 24.25 194 LEU E CA 1
ATOM 8259 C C . LEU E 1 194 ? 3.781 26.510 15.079 1.00 23.86 194 LEU E C 1
ATOM 8260 O O . LEU E 1 194 ? 4.290 27.563 14.666 1.00 24.58 194 LEU E O 1
ATOM 8265 N N . LYS E 1 195 ? 2.479 26.256 15.024 1.00 24.18 195 LYS E N 1
ATOM 8266 C CA . LYS E 1 195 ? 1.501 27.246 14.555 1.00 24.36 195 LYS E CA 1
ATOM 8267 C C . LYS E 1 195 ? 1.625 28.534 15.380 1.00 23.85 195 LYS E C 1
ATOM 8268 O O . LYS E 1 195 ? 1.649 29.629 14.825 1.00 22.15 195 LYS E O 1
ATOM 8274 N N . LYS E 1 196 ? 1.717 28.389 16.704 1.00 23.55 196 LYS E N 1
ATOM 8275 C CA . LYS E 1 196 ? 1.876 29.554 17.593 1.00 24.04 196 LYS E CA 1
ATOM 8276 C C . LYS E 1 196 ? 3.156 30.315 17.270 1.00 23.04 196 LYS E C 1
ATOM 8277 O O . LYS E 1 196 ? 3.166 31.546 17.228 1.00 22.04 196 LYS E O 1
ATOM 8283 N N . TRP E 1 197 ? 4.236 29.583 17.013 1.00 22.53 197 TRP E N 1
ATOM 8284 C CA . TRP E 1 197 ? 5.502 30.225 16.670 1.00 22.44 197 TRP E CA 1
ATOM 8285 C C . TRP E 1 197 ? 5.413 30.975 15.331 1.00 23.03 197 TRP E C 1
ATOM 8286 O O . TRP E 1 197 ? 5.978 32.063 15.191 1.00 23.29 197 TRP E O 1
ATOM 8297 N N . ILE E 1 198 ? 4.720 30.390 14.355 1.00 23.53 198 ILE E N 1
ATOM 8298 C CA . ILE E 1 198 ? 4.590 31.017 13.033 1.00 24.45 198 ILE E CA 1
ATOM 8299 C C . ILE E 1 198 ? 3.775 32.321 13.135 1.00 24.99 198 ILE E C 1
ATOM 8300 O O . ILE E 1 198 ? 4.094 33.326 12.490 1.00 24.51 198 ILE E O 1
ATOM 8305 N N . GLU E 1 199 ? 2.762 32.290 13.993 1.00 26.49 199 GLU E N 1
ATOM 8306 C CA . GLU E 1 199 ? 1.923 33.460 14.315 1.00 28.53 199 GLU E CA 1
ATOM 8307 C C . GLU E 1 199 ? 2.680 34.614 14.968 1.00 28.13 199 GLU E C 1
ATOM 8308 O O . GLU E 1 199 ? 2.332 35.784 14.764 1.00 28.59 199 GLU E O 1
ATOM 8314 N N . THR E 1 200 ? 3.717 34.297 15.737 1.00 27.34 200 THR E N 1
ATOM 8315 C CA . THR E 1 200 ? 4.410 35.301 16.542 1.00 26.93 200 THR E CA 1
ATOM 8316 C C . THR E 1 200 ? 5.827 35.629 16.089 1.00 26.38 200 THR E C 1
ATOM 8317 O O . THR E 1 200 ? 6.415 36.591 16.578 1.00 26.08 200 THR E O 1
ATOM 8321 N N . ARG E 1 201 ? 6.396 34.838 15.183 1.00 25.76 201 ARG E N 1
ATOM 8322 C CA . ARG E 1 201 ? 7.781 35.067 14.761 1.00 25.17 201 ARG E CA 1
ATOM 8323 C C . ARG E 1 201 ? 7.863 36.393 14.010 1.00 25.32 201 ARG E C 1
ATOM 8324 O O . ARG E 1 201 ? 6.848 36.841 13.476 1.00 24.97 201 ARG E O 1
ATOM 8332 N N . PRO E 1 202 ? 9.058 37.016 13.971 1.00 25.91 202 PRO E N 1
ATOM 8333 C CA . PRO E 1 202 ? 9.264 38.245 13.206 1.00 26.58 202 PRO E CA 1
ATOM 8334 C C . PRO E 1 202 ? 9.002 38.077 11.715 1.00 27.61 202 PRO E C 1
ATOM 8335 O O . PRO E 1 202 ? 9.351 37.044 11.121 1.00 27.24 202 PRO E O 1
ATOM 8339 N N . GLU E 1 203 ? 8.374 39.085 11.117 1.00 29.29 203 GLU E N 1
ATOM 8340 C CA . GLU E 1 203 ? 8.108 39.057 9.681 1.00 30.61 203 GLU E CA 1
ATOM 8341 C C . GLU E 1 203 ? 9.377 39.517 8.970 1.00 30.61 203 GLU E C 1
ATOM 8342 O O . GLU E 1 203 ? 9.815 40.664 9.141 1.00 30.64 203 GLU E O 1
ATOM 8348 N N . THR E 1 204 ? 9.982 38.612 8.197 1.00 30.33 204 THR E N 1
ATOM 8349 C CA . THR E 1 204 ? 11.221 38.912 7.461 1.00 29.49 204 THR E CA 1
ATOM 8350 C C . THR E 1 204 ? 11.123 38.460 6.003 1.00 30.61 204 THR E C 1
ATOM 8351 O O . THR E 1 204 ? 10.360 37.533 5.688 1.00 30.13 204 THR E O 1
ATOM 8355 N N . LYS E 1 205 ? 11.903 39.107 5.129 1.00 30.79 205 LYS E N 1
ATOM 8356 C CA . LYS E 1 205 ? 11.880 38.835 3.678 1.00 32.19 205 LYS E CA 1
ATOM 8357 C C . LYS E 1 205 ? 12.476 37.488 3.302 1.00 30.88 205 LYS E C 1
ATOM 8358 O O . LYS E 1 205 ? 12.142 36.936 2.255 1.00 30.75 205 LYS E O 1
ATOM 8364 N N . PHE E 1 206 ? 13.415 36.998 4.115 1.00 30.37 206 PHE E N 1
ATOM 8365 C CA . PHE E 1 206 ? 14.038 35.681 3.901 1.00 29.69 206 PHE E CA 1
ATOM 8366 C C . PHE E 1 206 ? 14.079 34.915 5.233 1.00 28.80 206 PHE E C 1
ATOM 8367 O O . PHE E 1 206 ? 13.781 35.463 6.312 1.00 27.11 206 PHE E O 1
ATOM 8376 N N . MET F 1 1 ? 22.913 67.520 74.089 1.00 27.92 1 MET F N 1
ATOM 8377 C CA . MET F 1 1 ? 23.705 66.378 73.556 1.00 29.89 1 MET F CA 1
ATOM 8378 C C . MET F 1 1 ? 23.412 65.143 74.379 1.00 27.12 1 MET F C 1
ATOM 8379 O O . MET F 1 1 ? 23.060 65.280 75.555 1.00 26.47 1 MET F O 1
ATOM 8384 N N . VAL F 1 2 ? 23.539 63.947 73.785 1.00 25.22 2 VAL F N 1
ATOM 8385 C CA . VAL F 1 2 ? 23.209 62.725 74.551 1.00 23.95 2 VAL F CA 1
ATOM 8386 C C . VAL F 1 2 ? 23.967 62.700 75.845 1.00 22.66 2 VAL F C 1
ATOM 8387 O O . VAL F 1 2 ? 25.161 63.032 75.874 1.00 23.49 2 VAL F O 1
ATOM 8391 N N . HIS F 1 3 ? 23.293 62.211 76.876 1.00 22.25 3 HIS F N 1
ATOM 8392 C CA . HIS F 1 3 ? 23.901 62.054 78.165 1.00 21.95 3 HIS F CA 1
ATOM 8393 C C . HIS F 1 3 ? 23.952 60.582 78.569 1.00 20.89 3 HIS F C 1
ATOM 8394 O O . HIS F 1 3 ? 22.917 59.921 78.590 1.00 21.62 3 HIS F O 1
ATOM 8401 N N . TYR F 1 4 ? 25.149 60.095 78.875 1.00 19.83 4 TYR F N 1
ATOM 8402 C CA . TYR F 1 4 ? 25.334 58.757 79.438 1.00 19.36 4 TYR F CA 1
ATOM 8403 C C . TYR F 1 4 ? 25.777 58.811 80.880 1.00 19.37 4 TYR F C 1
ATOM 8404 O O . TYR F 1 4 ? 26.721 59.545 81.216 1.00 18.81 4 TYR F O 1
ATOM 8413 N N . LYS F 1 5 ? 25.112 58.008 81.718 1.00 18.80 5 LYS F N 1
ATOM 8414 C CA . LYS F 1 5 ? 25.591 57.734 83.071 1.00 19.76 5 LYS F CA 1
ATOM 8415 C C . LYS F 1 5 ? 25.891 56.235 83.226 1.00 19.22 5 LYS F C 1
ATOM 8416 O O . LYS F 1 5 ? 25.076 55.408 82.828 1.00 20.10 5 LYS F O 1
ATOM 8422 N N . LEU F 1 6 ? 27.035 55.893 83.821 1.00 19.21 6 LEU F N 1
ATOM 8423 C CA . LEU F 1 6 ? 27.340 54.509 84.197 1.00 18.89 6 LEU F CA 1
ATOM 8424 C C . LEU F 1 6 ? 27.437 54.467 85.715 1.00 20.05 6 LEU F C 1
ATOM 8425 O O . LEU F 1 6 ? 28.221 55.231 86.332 1.00 20.55 6 LEU F O 1
ATOM 8430 N N . THR F 1 7 ? 26.635 53.596 86.313 1.00 19.35 7 THR F N 1
ATOM 8431 C CA . THR F 1 7 ? 26.669 53.385 87.765 1.00 19.65 7 THR F CA 1
ATOM 8432 C C . THR F 1 7 ? 27.195 52.017 88.116 1.00 19.09 7 THR F C 1
ATOM 8433 O O . THR F 1 7 ? 26.669 50.984 87.659 1.00 18.35 7 THR F O 1
ATOM 8437 N N . TYR F 1 8 ? 28.247 52.000 88.938 1.00 18.31 8 TYR F N 1
ATOM 8438 C CA . TYR F 1 8 ? 28.783 50.738 89.446 1.00 19.00 8 TYR F CA 1
ATOM 8439 C C . TYR F 1 8 ? 29.460 51.000 90.809 1.00 19.91 8 TYR F C 1
ATOM 8440 O O . TYR F 1 8 ? 29.344 52.109 91.364 1.00 19.56 8 TYR F O 1
ATOM 8449 N N . PHE F 1 9 ? 30.125 49.974 91.337 1.00 20.75 9 PHE F N 1
ATOM 8450 C CA . PHE F 1 9 ? 30.982 50.111 92.515 1.00 21.71 9 PHE F CA 1
ATOM 8451 C C . PHE F 1 9 ? 32.259 50.878 92.205 1.00 22.51 9 PHE F C 1
ATOM 8452 O O . PHE F 1 9 ? 32.568 51.136 91.041 1.00 21.67 9 PHE F O 1
ATOM 8460 N N . ALA F 1 10 ? 33.003 51.250 93.258 1.00 22.70 10 ALA F N 1
ATOM 8461 C CA . ALA F 1 10 ? 34.306 51.896 93.106 1.00 22.91 10 ALA F CA 1
ATOM 8462 C C . ALA F 1 10 ? 35.348 50.845 92.755 1.00 23.49 10 ALA F C 1
ATOM 8463 O O . ALA F 1 10 ? 36.125 50.394 93.614 1.00 23.64 10 ALA F O 1
ATOM 8465 N N . GLY F 1 11 ? 35.351 50.411 91.495 1.00 22.88 11 GLY F N 1
ATOM 8466 C CA . GLY F 1 11 ? 36.235 49.349 91.059 1.00 22.23 11 GLY F CA 1
ATOM 8467 C C . GLY F 1 11 ? 36.063 49.064 89.574 1.00 22.15 11 GLY F C 1
ATOM 8468 O O . GLY F 1 11 ? 35.152 49.607 88.942 1.00 20.93 11 GLY F O 1
ATOM 8469 N N . ARG F 1 12 ? 36.930 48.206 89.030 1.00 22.11 12 ARG F N 1
ATOM 8470 C CA . ARG F 1 12 ? 36.886 47.879 87.599 1.00 22.31 12 ARG F CA 1
ATOM 8471 C C . ARG F 1 12 ? 35.750 46.870 87.345 1.00 22.48 12 ARG F C 1
ATOM 8472 O O . ARG F 1 12 ? 34.693 47.252 86.833 1.00 21.39 12 ARG F O 1
ATOM 8480 N N . GLY F 1 13 ? 35.966 45.621 87.764 1.00 22.50 13 GLY F N 1
ATOM 8481 C CA . GLY F 1 13 ? 34.962 44.566 87.715 1.00 22.65 13 GLY F CA 1
ATOM 8482 C C . GLY F 1 13 ? 34.179 44.543 86.404 1.00 22.44 13 GLY F C 1
ATOM 8483 O O . GLY F 1 13 ? 34.779 44.568 85.324 1.00 22.10 13 GLY F O 1
ATOM 8484 N N . LEU F 1 14 ? 32.849 44.491 86.526 1.00 21.95 14 LEU F N 1
ATOM 8485 C CA . LEU F 1 14 ? 31.918 44.287 85.385 1.00 21.96 14 LEU F CA 1
ATOM 8486 C C . LEU F 1 14 ? 31.761 45.559 84.541 1.00 21.44 14 LEU F C 1
ATOM 8487 O O . LEU F 1 14 ? 31.354 45.499 83.380 1.00 21.76 14 LEU F O 1
ATOM 8492 N N . ALA F 1 15 ? 32.081 46.709 85.130 1.00 20.07 15 ALA F N 1
ATOM 8493 C CA . ALA F 1 15 ? 31.925 47.984 84.434 1.00 19.53 15 ALA F CA 1
ATOM 8494 C C . ALA F 1 15 ? 33.092 48.340 83.539 1.00 19.41 15 ALA F C 1
ATOM 8495 O O . ALA F 1 15 ? 32.938 49.137 82.614 1.00 19.55 15 ALA F O 1
ATOM 8497 N N . GLU F 1 16 ? 34.264 47.775 83.816 1.00 20.02 16 GLU F N 1
ATOM 8498 C CA . GLU F 1 16 ? 35.502 48.290 83.179 1.00 20.14 16 GLU F CA 1
ATOM 8499 C C . GLU F 1 16 ? 35.562 48.222 81.644 1.00 19.39 16 GLU F C 1
ATOM 8500 O O . GLU F 1 16 ? 35.919 49.197 81.008 1.00 19.70 16 GLU F O 1
ATOM 8506 N N . PRO F 1 17 ? 35.217 47.070 81.037 1.00 19.23 17 PRO F N 1
ATOM 8507 C CA . PRO F 1 17 ? 35.123 47.054 79.562 1.00 18.02 17 PRO F CA 1
ATOM 8508 C C . PRO F 1 17 ? 34.150 48.097 78.995 1.00 18.18 17 PRO F C 1
ATOM 8509 O O . PRO F 1 17 ? 34.360 48.571 77.893 1.00 18.47 17 PRO F O 1
ATOM 8513 N N . ILE F 1 18 ? 33.118 48.468 79.758 1.00 17.87 18 ILE F N 1
ATOM 8514 C CA . ILE F 1 18 ? 32.174 49.502 79.322 1.00 17.90 18 ILE F CA 1
ATOM 8515 C C . ILE F 1 18 ? 32.858 50.860 79.338 1.00 18.20 18 ILE F C 1
ATOM 8516 O O . ILE F 1 18 ? 32.721 51.668 78.404 1.00 18.82 18 ILE F O 1
ATOM 8521 N N . ARG F 1 19 ? 33.603 51.103 80.413 1.00 18.24 19 ARG F N 1
ATOM 8522 C CA . ARG F 1 19 ? 34.390 52.323 80.528 1.00 17.73 19 ARG F CA 1
ATOM 8523 C C . ARG F 1 19 ? 35.383 52.403 79.375 1.00 17.46 19 ARG F C 1
ATOM 8524 O O . ARG F 1 19 ? 35.655 53.488 78.863 1.00 16.99 19 ARG F O 1
ATOM 8532 N N . GLN F 1 20 ? 35.923 51.259 78.972 1.00 18.06 20 GLN F N 1
ATOM 8533 C CA . GLN F 1 20 ? 36.888 51.251 77.873 1.00 17.99 20 GLN F CA 1
ATOM 8534 C C . GLN F 1 20 ? 36.280 51.517 76.505 1.00 17.79 20 GLN F C 1
ATOM 8535 O O . GLN F 1 20 ? 36.895 52.177 75.670 1.00 18.30 20 GLN F O 1
ATOM 8541 N N . ILE F 1 21 ? 35.096 50.977 76.261 1.00 18.12 21 ILE F N 1
ATOM 8542 C CA . ILE F 1 21 ? 34.328 51.386 75.066 1.00 18.30 21 ILE F CA 1
ATOM 8543 C C . ILE F 1 21 ? 34.167 52.904 74.996 1.00 19.00 21 ILE F C 1
ATOM 8544 O O . ILE F 1 21 ? 34.479 53.530 73.958 1.00 18.14 21 ILE F O 1
ATOM 8549 N N . PHE F 1 22 ? 33.685 53.505 76.087 1.00 18.96 22 PHE F N 1
ATOM 8550 C CA . PHE F 1 22 ? 33.543 54.956 76.142 1.00 19.25 22 PHE F CA 1
ATOM 8551 C C . PHE F 1 22 ? 34.847 55.662 75.752 1.00 19.43 22 PHE F C 1
ATOM 8552 O O . PHE F 1 22 ? 34.819 56.648 75.000 1.00 19.82 22 PHE F O 1
ATOM 8560 N N . ALA F 1 23 ? 35.968 55.139 76.244 1.00 20.02 23 ALA F N 1
ATOM 8561 C CA . ALA F 1 23 ? 37.311 55.695 75.995 1.00 20.81 23 ALA F CA 1
ATOM 8562 C C . ALA F 1 23 ? 37.706 55.548 74.525 1.00 21.42 23 ALA F C 1
ATOM 8563 O O . ALA F 1 23 ? 38.132 56.527 73.884 1.00 22.48 23 ALA F O 1
ATOM 8565 N N . LEU F 1 24 ? 37.522 54.347 73.981 1.00 21.51 24 LEU F N 1
ATOM 8566 C CA . LEU F 1 24 ? 37.823 54.086 72.573 1.00 21.68 24 LEU F CA 1
ATOM 8567 C C . LEU F 1 24 ? 36.991 54.959 71.654 1.00 21.95 24 LEU F C 1
ATOM 8568 O O . LEU F 1 24 ? 37.494 55.393 70.603 1.00 21.52 24 LEU F O 1
ATOM 8573 N N . ALA F 1 25 ? 35.740 55.238 72.049 1.00 21.64 25 ALA F N 1
ATOM 8574 C CA . ALA F 1 25 ? 34.846 56.066 71.241 1.00 22.63 25 ALA F CA 1
ATOM 8575 C C . ALA F 1 25 ? 35.107 57.569 71.375 1.00 23.30 25 ALA F C 1
ATOM 8576 O O . ALA F 1 25 ? 34.575 58.369 70.584 1.00 22.98 25 ALA F O 1
ATOM 8578 N N . GLY F 1 26 ? 35.884 57.948 72.394 1.00 23.37 26 GLY F N 1
ATOM 8579 C CA . GLY F 1 26 ? 36.017 59.348 72.787 1.00 23.50 26 GLY F CA 1
ATOM 8580 C C . GLY F 1 26 ? 34.679 59.937 73.192 1.00 23.71 26 GLY F C 1
ATOM 8581 O O . GLY F 1 26 ? 34.382 61.111 72.906 1.00 23.83 26 GLY F O 1
ATOM 8582 N N . GLN F 1 27 ? 33.855 59.131 73.863 1.00 23.72 27 GLN F N 1
ATOM 8583 C CA . GLN F 1 27 ? 32.532 59.578 74.325 1.00 23.58 27 GLN F CA 1
ATOM 8584 C C . GLN F 1 27 ? 32.507 59.912 75.834 1.00 24.03 27 GLN F C 1
ATOM 8585 O O . GLN F 1 27 ? 32.773 59.032 76.670 1.00 23.76 27 GLN F O 1
ATOM 8591 N N . LYS F 1 28 ? 32.198 61.173 76.158 1.00 23.77 28 LYS F N 1
ATOM 8592 C CA . LYS F 1 28 ? 32.051 61.629 77.551 1.00 25.19 28 LYS F CA 1
ATOM 8593 C C . LYS F 1 28 ? 30.886 60.915 78.216 1.00 23.73 28 LYS F C 1
ATOM 8594 O O . LYS F 1 28 ? 29.852 60.678 77.580 1.00 24.17 28 LYS F O 1
ATOM 8600 N N . TYR F 1 29 ? 31.054 60.577 79.497 1.00 22.54 29 TYR F N 1
ATOM 8601 C CA . TYR F 1 29 ? 29.997 59.963 80.270 1.00 21.48 29 TYR F CA 1
ATOM 8602 C C . TYR F 1 29 ? 30.209 60.268 81.755 1.00 21.61 29 TYR F C 1
ATOM 8603 O O . TYR F 1 29 ? 31.306 60.617 82.171 1.00 21.45 29 TYR F O 1
ATOM 8612 N N . GLU F 1 30 ? 29.150 60.111 82.536 1.00 22.03 30 GLU F N 1
ATOM 8613 C CA . GLU F 1 30 ? 29.189 60.291 83.983 1.00 22.39 30 GLU F CA 1
ATOM 8614 C C . GLU F 1 30 ? 29.490 58.956 84.686 1.00 22.22 30 GLU F C 1
ATOM 8615 O O . GLU F 1 30 ? 28.687 58.029 84.681 1.00 22.52 30 GLU F O 1
ATOM 8621 N N . ASP F 1 31 ? 30.667 58.864 85.292 1.00 21.52 31 ASP F N 1
ATOM 8622 C CA . ASP F 1 31 ? 31.122 57.630 85.882 1.00 21.92 31 ASP F CA 1
ATOM 8623 C C . ASP F 1 31 ? 30.794 57.702 87.376 1.00 22.02 31 ASP F C 1
ATOM 8624 O O . ASP F 1 31 ? 31.440 58.451 88.135 1.00 22.59 31 ASP F O 1
ATOM 8629 N N . VAL F 1 32 ? 29.755 56.980 87.788 1.00 21.10 32 VAL F N 1
ATOM 8630 C CA . VAL F 1 32 ? 29.303 57.023 89.199 1.00 21.35 32 VAL F CA 1
ATOM 8631 C C . VAL F 1 32 ? 29.820 55.760 89.887 1.00 21.53 32 VAL F C 1
ATOM 8632 O O . VAL F 1 32 ? 29.567 54.658 89.417 1.00 21.04 32 VAL F O 1
ATOM 8636 N N . ARG F 1 33 ? 30.568 55.928 90.986 1.00 21.51 33 ARG F N 1
ATOM 8637 C CA . ARG F 1 33 ? 31.187 54.810 91.690 1.00 22.05 33 ARG F CA 1
ATOM 8638 C C . ARG F 1 33 ? 30.691 54.730 93.148 1.00 22.65 33 ARG F C 1
ATOM 8639 O O . ARG F 1 33 ? 31.004 55.623 93.953 1.00 22.38 33 ARG F O 1
ATOM 8647 N N . TYR F 1 34 ? 29.905 53.698 93.472 1.00 21.74 34 TYR F N 1
ATOM 8648 C CA . TYR F 1 34 ? 29.317 53.575 94.827 1.00 23.15 34 TYR F CA 1
ATOM 8649 C C . TYR F 1 34 ? 30.251 52.858 95.769 1.00 22.25 34 TYR F C 1
ATOM 8650 O O . TYR F 1 34 ? 30.911 51.889 95.394 1.00 21.97 34 TYR F O 1
ATOM 8659 N N . THR F 1 35 ? 30.280 53.305 97.024 1.00 23.13 35 THR F N 1
ATOM 8660 C CA . THR F 1 35 ? 30.896 52.493 98.066 1.00 22.73 35 THR F CA 1
ATOM 8661 C C . THR F 1 35 ? 29.933 51.342 98.349 1.00 23.49 35 THR F C 1
ATOM 8662 O O . THR F 1 35 ? 28.728 51.466 98.122 1.00 23.24 35 THR F O 1
ATOM 8666 N N . PHE F 1 36 ? 30.432 50.231 98.876 1.00 24.17 36 PHE F N 1
ATOM 8667 C CA . PHE F 1 36 ? 29.531 49.193 99.364 1.00 25.36 36 PHE F CA 1
ATOM 8668 C C . PHE F 1 36 ? 28.535 49.728 100.402 1.00 25.09 36 PHE F C 1
ATOM 8669 O O . PHE F 1 36 ? 27.401 49.277 100.455 1.00 24.46 36 PHE F O 1
ATOM 8677 N N . GLN F 1 37 ? 28.959 50.666 101.253 1.00 24.73 37 GLN F N 1
ATOM 8678 C CA . GLN F 1 37 ? 28.050 51.198 102.295 1.00 24.70 37 GLN F CA 1
ATOM 8679 C C . GLN F 1 37 ? 26.816 51.921 101.749 1.00 24.70 37 GLN F C 1
ATOM 8680 O O . GLN F 1 37 ? 25.719 51.799 102.300 1.00 24.17 37 GLN F O 1
ATOM 8686 N N . GLU F 1 38 ? 27.002 52.687 100.682 1.00 24.68 38 GLU F N 1
ATOM 8687 C CA . GLU F 1 38 ? 25.929 53.508 100.151 1.00 25.51 38 GLU F CA 1
ATOM 8688 C C . GLU F 1 38 ? 25.043 52.766 99.133 1.00 25.50 38 GLU F C 1
ATOM 8689 O O . GLU F 1 38 ? 23.927 53.196 98.860 1.00 26.18 38 GLU F O 1
ATOM 8695 N N . TRP F 1 39 ? 25.532 51.649 98.598 1.00 25.23 39 TRP F N 1
ATOM 8696 C CA . TRP F 1 39 ? 24.813 50.896 97.557 1.00 24.95 39 TRP F CA 1
ATOM 8697 C C . TRP F 1 39 ? 23.354 50.479 97.921 1.00 25.65 39 TRP F C 1
ATOM 8698 O O . TRP F 1 39 ? 22.414 50.748 97.145 1.00 24.66 39 TRP F O 1
ATOM 8709 N N . PRO F 1 40 ? 23.142 49.847 99.103 1.00 25.97 40 PRO F N 1
ATOM 8710 C CA . PRO F 1 40 ? 21.800 49.288 99.392 1.00 26.18 40 PRO F CA 1
ATOM 8711 C C . PRO F 1 40 ? 20.595 50.228 99.293 1.00 27.18 40 PRO F C 1
ATOM 8712 O O . PRO F 1 40 ? 19.500 49.781 98.911 1.00 27.37 40 PRO F O 1
ATOM 8716 N N . LYS F 1 41 ? 20.775 51.511 99.592 1.00 26.76 41 LYS F N 1
ATOM 8717 C CA . LYS F 1 41 ? 19.679 52.457 99.449 1.00 27.55 41 LYS F CA 1
ATOM 8718 C C . LYS F 1 41 ? 19.287 52.690 97.984 1.00 27.16 41 LYS F C 1
ATOM 8719 O O . LYS F 1 41 ? 18.201 53.215 97.704 1.00 26.53 41 LYS F O 1
ATOM 8725 N N . HIS F 1 42 ? 20.182 52.301 97.072 1.00 26.94 42 HIS F N 1
ATOM 8726 C CA . HIS F 1 42 ? 19.982 52.489 95.628 1.00 26.40 42 HIS F CA 1
ATOM 8727 C C . HIS F 1 42 ? 19.520 51.215 94.912 1.00 26.42 42 HIS F C 1
ATOM 8728 O O . HIS F 1 42 ? 19.151 51.270 93.742 1.00 25.41 42 HIS F O 1
ATOM 8735 N N . LYS F 1 43 ? 19.544 50.074 95.608 1.00 26.97 43 LYS F N 1
ATOM 8736 C CA . LYS F 1 43 ? 19.259 48.765 94.977 1.00 27.63 43 LYS F CA 1
ATOM 8737 C C . LYS F 1 43 ? 17.918 48.741 94.256 1.00 27.48 43 LYS F C 1
ATOM 8738 O O . LYS F 1 43 ? 17.844 48.352 93.085 1.00 27.31 43 LYS F O 1
ATOM 8744 N N . ASP F 1 44 ? 16.867 49.189 94.945 1.00 26.89 44 ASP F N 1
ATOM 8745 C CA . ASP F 1 44 ? 15.522 49.185 94.376 1.00 27.16 44 ASP F CA 1
ATOM 8746 C C . ASP F 1 44 ? 15.373 50.045 93.116 1.00 26.11 44 ASP F C 1
ATOM 8747 O O . ASP F 1 44 ? 14.435 49.830 92.346 1.00 26.29 44 ASP F O 1
ATOM 8752 N N . GLU F 1 45 ? 16.258 51.020 92.907 1.00 25.51 45 GLU F N 1
ATOM 8753 C CA . GLU F 1 45 ? 16.186 51.862 91.699 1.00 25.16 45 GLU F CA 1
ATOM 8754 C C . GLU F 1 45 ? 16.610 51.131 90.425 1.00 23.75 45 GLU F C 1
ATOM 8755 O O . GLU F 1 45 ? 16.361 51.617 89.326 1.00 22.59 45 GLU F O 1
ATOM 8761 N N . MET F 1 46 ? 17.281 49.995 90.579 1.00 22.34 46 MET F N 1
ATOM 8762 C CA . MET F 1 46 ? 17.880 49.305 89.427 1.00 21.12 46 MET F CA 1
ATOM 8763 C C . MET F 1 46 ? 16.961 48.206 88.878 1.00 20.49 46 MET F C 1
ATOM 8764 O O . MET F 1 46 ? 16.286 47.515 89.658 1.00 20.11 46 MET F O 1
ATOM 8769 N N . PRO F 1 47 ? 16.947 48.018 87.533 1.00 19.81 47 PRO F N 1
ATOM 8770 C CA . PRO F 1 47 ? 16.046 47.029 86.922 1.00 19.30 47 PRO F CA 1
ATOM 8771 C C . PRO F 1 47 ? 16.017 45.672 87.600 1.00 19.26 47 PRO F C 1
ATOM 8772 O O . PRO F 1 47 ? 14.941 45.159 87.853 1.00 19.40 47 PRO F O 1
ATOM 8776 N N . PHE F 1 48 ? 17.187 45.106 87.875 1.00 18.50 48 PHE F N 1
ATOM 8777 C CA . PHE F 1 48 ? 17.295 43.821 88.546 1.00 18.75 48 PHE F CA 1
ATOM 8778 C C . PHE F 1 48 ? 17.963 43.934 89.906 1.00 19.01 48 PHE F C 1
ATOM 8779 O O . PHE F 1 48 ? 18.593 42.981 90.382 1.00 18.96 48 PHE F O 1
ATOM 8787 N N . GLY F 1 49 ? 17.846 45.104 90.513 1.00 20.12 49 GLY F N 1
ATOM 8788 C CA . GLY F 1 49 ? 18.432 45.319 91.838 1.00 20.02 49 GLY F CA 1
ATOM 8789 C C . GLY F 1 49 ? 19.947 45.133 91.883 1.00 20.83 49 GLY F C 1
ATOM 8790 O O . GLY F 1 49 ? 20.500 44.808 92.951 1.00 20.19 49 GLY F O 1
ATOM 8791 N N . GLN F 1 50 ? 20.623 45.370 90.746 1.00 20.18 50 GLN F N 1
ATOM 8792 C CA . GLN F 1 50 ? 22.078 45.163 90.645 1.00 20.46 50 GLN F CA 1
ATOM 8793 C C . GLN F 1 50 ? 22.744 46.190 89.735 1.00 19.65 50 GLN F C 1
ATOM 8794 O O . GLN F 1 50 ? 22.066 46.963 89.042 1.00 19.11 50 GLN F O 1
ATOM 8800 N N . ILE F 1 51 ? 24.083 46.211 89.769 1.00 18.87 51 ILE F N 1
ATOM 8801 C CA . ILE F 1 51 ? 24.885 47.094 88.926 1.00 19.04 51 ILE F CA 1
ATOM 8802 C C . ILE F 1 51 ? 25.945 46.242 88.210 1.00 18.91 51 ILE F C 1
ATOM 8803 O O . ILE F 1 51 ? 26.333 45.169 88.712 1.00 18.81 51 ILE F O 1
ATOM 8808 N N . PRO F 1 52 ? 26.442 46.708 87.040 1.00 18.92 52 PRO F N 1
ATOM 8809 C CA . PRO F 1 52 ? 26.319 48.055 86.455 1.00 19.10 52 PRO F CA 1
ATOM 8810 C C . PRO F 1 52 ? 25.010 48.359 85.760 1.00 19.03 52 PRO F C 1
ATOM 8811 O O . PRO F 1 52 ? 24.382 47.454 85.164 1.00 19.53 52 PRO F O 1
ATOM 8815 N N . VAL F 1 53 ? 24.632 49.632 85.793 1.00 19.12 53 VAL F N 1
ATOM 8816 C CA . VAL F 1 53 ? 23.451 50.093 85.069 1.00 18.35 53 VAL F CA 1
ATOM 8817 C C . VAL F 1 53 ? 23.810 51.332 84.256 1.00 18.44 53 VAL F C 1
ATOM 8818 O O . VAL F 1 53 ? 24.433 52.266 84.754 1.00 18.87 53 VAL F O 1
ATOM 8822 N N . LEU F 1 54 ? 23.417 51.328 82.994 1.00 17.91 54 LEU F N 1
ATOM 8823 C CA . LEU F 1 54 ? 23.660 52.473 82.121 1.00 18.65 54 LEU F CA 1
ATOM 8824 C C . LEU F 1 54 ? 22.398 53.308 82.075 1.00 18.73 54 LEU F C 1
ATOM 8825 O O . LEU F 1 54 ? 21.284 52.760 82.084 1.00 19.20 54 LEU F O 1
ATOM 8830 N N . GLU F 1 55 ? 22.558 54.633 82.017 1.00 19.68 55 GLU F N 1
ATOM 8831 C CA . GLU F 1 55 ? 21.476 55.523 81.618 1.00 19.88 55 GLU F CA 1
ATOM 8832 C C . GLU F 1 55 ? 21.862 56.305 80.354 1.00 20.76 55 GLU F C 1
ATOM 8833 O O . GLU F 1 55 ? 22.963 56.888 80.282 1.00 20.50 55 GLU F O 1
ATOM 8839 N N . GLU F 1 56 ? 20.967 56.292 79.363 1.00 20.83 56 GLU F N 1
ATOM 8840 C CA . GLU F 1 56 ? 21.096 57.117 78.159 1.00 21.30 56 GLU F CA 1
ATOM 8841 C C . GLU F 1 56 ? 19.883 58.030 78.119 1.00 21.08 56 GLU F C 1
ATOM 8842 O O . GLU F 1 56 ? 18.765 57.557 78.014 1.00 20.90 56 GLU F O 1
ATOM 8848 N N . ASP F 1 57 ? 20.105 59.339 78.230 1.00 21.51 57 ASP F N 1
ATOM 8849 C CA . ASP F 1 57 ? 19.022 60.325 78.367 1.00 21.55 57 ASP F CA 1
ATOM 8850 C C . ASP F 1 57 ? 17.966 59.863 79.372 1.00 21.91 57 ASP F C 1
ATOM 8851 O O . ASP F 1 57 ? 16.755 59.903 79.106 1.00 22.23 57 ASP F O 1
ATOM 8856 N N . GLY F 1 58 ? 18.455 59.399 80.518 1.00 22.14 58 GLY F N 1
ATOM 8857 C CA . GLY F 1 58 ? 17.610 58.913 81.599 1.00 22.40 58 GLY F CA 1
ATOM 8858 C C . GLY F 1 58 ? 16.974 57.537 81.468 1.00 23.07 58 GLY F C 1
ATOM 8859 O O . GLY F 1 58 ? 16.274 57.118 82.369 1.00 23.75 58 GLY F O 1
ATOM 8860 N N . LYS F 1 59 ? 17.195 56.833 80.361 1.00 21.61 59 LYS F N 1
ATOM 8861 C CA . LYS F 1 59 ? 16.607 55.509 80.178 1.00 22.01 59 LYS F CA 1
ATOM 8862 C C . LYS F 1 59 ? 17.585 54.472 80.711 1.00 20.67 59 LYS F C 1
ATOM 8863 O O . LYS F 1 59 ? 18.724 54.408 80.265 1.00 20.88 59 LYS F O 1
ATOM 8869 N N . GLN F 1 60 ? 17.143 53.655 81.657 1.00 19.48 60 GLN F N 1
ATOM 8870 C CA . GLN F 1 60 ? 18.004 52.640 82.246 1.00 19.16 60 GLN F CA 1
ATOM 8871 C C . GLN F 1 60 ? 18.183 51.414 81.378 1.00 18.38 60 GLN F C 1
ATOM 8872 O O . GLN F 1 60 ? 17.209 50.907 80.818 1.00 18.88 60 GLN F O 1
ATOM 8878 N N . LEU F 1 61 ? 19.430 50.938 81.306 1.00 17.81 61 LEU F N 1
ATOM 8879 C CA . LEU F 1 61 ? 19.777 49.640 80.732 1.00 17.74 61 LEU F CA 1
ATOM 8880 C C . LEU F 1 61 ? 20.763 48.937 81.681 1.00 17.40 61 LEU F C 1
ATOM 8881 O O . LEU F 1 61 ? 21.869 49.459 81.989 1.00 17.22 61 LEU F O 1
ATOM 8886 N N . ALA F 1 62 ? 20.306 47.800 82.195 1.00 17.19 62 ALA F N 1
ATOM 8887 C CA . ALA F 1 62 ? 21.059 46.901 83.075 1.00 17.56 62 ALA F CA 1
ATOM 8888 C C . ALA F 1 62 ? 21.780 45.785 82.312 1.00 18.11 62 ALA F C 1
ATOM 8889 O O . ALA F 1 62 ? 21.617 45.655 81.077 1.00 17.73 62 ALA F O 1
ATOM 8891 N N . GLN F 1 63 ? 22.552 44.979 83.062 1.00 17.30 63 GLN F N 1
ATOM 8892 C CA . GLN F 1 63 ? 23.327 43.840 82.552 1.00 17.37 63 GLN F CA 1
ATOM 8893 C C . GLN F 1 63 ? 24.559 44.259 81.740 1.00 17.36 63 GLN F C 1
ATOM 8894 O O . GLN F 1 63 ? 24.449 44.833 80.617 1.00 17.23 63 GLN F O 1
ATOM 8900 N N . SER F 1 64 ? 25.725 43.967 82.320 1.00 16.01 64 SER F N 1
ATOM 8901 C CA . SER F 1 64 ? 27.023 44.400 81.765 1.00 16.72 64 SER F CA 1
ATOM 8902 C C . SER F 1 64 ? 27.235 44.065 80.276 1.00 16.18 64 SER F C 1
ATOM 8903 O O . SER F 1 64 ? 27.670 44.917 79.507 1.00 17.24 64 SER F O 1
ATOM 8906 N N . PHE F 1 65 ? 26.911 42.845 79.856 1.00 16.93 65 PHE F N 1
ATOM 8907 C CA . PHE F 1 65 ? 27.060 42.497 78.428 1.00 17.77 65 PHE F CA 1
ATOM 8908 C C . PHE F 1 65 ? 26.046 43.166 77.518 1.00 17.51 65 PHE F C 1
ATOM 8909 O O . PHE F 1 65 ? 26.366 43.559 76.386 1.00 16.96 65 PHE F O 1
ATOM 8917 N N . ALA F 1 66 ? 24.817 43.308 78.007 1.00 17.34 66 ALA F N 1
ATOM 8918 C CA . ALA F 1 66 ? 23.809 44.062 77.237 1.00 16.86 66 ALA F CA 1
ATOM 8919 C C . ALA F 1 66 ? 24.263 45.514 77.021 1.00 17.40 66 ALA F C 1
ATOM 8920 O O . ALA F 1 66 ? 24.206 46.029 75.888 1.00 16.24 66 ALA F O 1
ATOM 8922 N N . ILE F 1 67 ? 24.722 46.164 78.101 1.00 16.93 67 ILE F N 1
ATOM 8923 C CA . ILE F 1 67 ? 25.318 47.510 78.008 1.00 17.22 67 ILE F CA 1
ATOM 8924 C C . ILE F 1 67 ? 26.512 47.549 77.042 1.00 17.47 67 ILE F C 1
ATOM 8925 O O . ILE F 1 67 ? 26.562 48.426 76.150 1.00 17.86 67 ILE F O 1
ATOM 8930 N N . ALA F 1 68 ? 27.457 46.612 77.208 1.00 16.68 68 ALA F N 1
ATOM 8931 C CA . ALA F 1 68 ? 28.673 46.604 76.356 1.00 16.73 68 ALA F CA 1
ATOM 8932 C C . ALA F 1 68 ? 28.320 46.445 74.887 1.00 16.63 68 ALA F C 1
ATOM 8933 O O . ALA F 1 68 ? 28.878 47.142 74.026 1.00 16.88 68 ALA F O 1
ATOM 8935 N N . ARG F 1 69 ? 27.401 45.515 74.601 1.00 16.94 69 ARG F N 1
ATOM 8936 C CA . ARG F 1 69 ? 26.989 45.256 73.212 1.00 16.84 69 ARG F CA 1
ATOM 8937 C C . ARG F 1 69 ? 26.276 46.487 72.623 1.00 17.26 69 ARG F C 1
ATOM 8938 O O . ARG F 1 69 ? 26.580 46.907 71.479 1.00 16.63 69 ARG F O 1
ATOM 8946 N N . TYR F 1 70 ? 25.348 47.066 73.395 1.00 17.05 70 TYR F N 1
ATOM 8947 C CA . TYR F 1 70 ? 24.607 48.276 72.970 1.00 17.46 70 TYR F CA 1
ATOM 8948 C C . TYR F 1 70 ? 25.551 49.388 72.538 1.00 17.22 70 TYR F C 1
ATOM 8949 O O . TYR F 1 70 ? 25.396 49.958 71.456 1.00 16.71 70 TYR F O 1
ATOM 8958 N N . LEU F 1 71 ? 26.519 49.704 73.400 1.00 16.68 71 LEU F N 1
ATOM 8959 C CA . LEU F 1 71 ? 27.494 50.762 73.087 1.00 16.42 71 LEU F CA 1
ATOM 8960 C C . LEU F 1 71 ? 28.462 50.367 71.980 1.00 16.19 71 LEU F C 1
ATOM 8961 O O . LEU F 1 71 ? 28.792 51.195 71.135 1.00 16.11 71 LEU F O 1
ATOM 8966 N N . SER F 1 72 ? 28.893 49.102 71.979 1.00 16.65 72 SER F N 1
ATOM 8967 C CA . SER F 1 72 ? 29.788 48.591 70.938 1.00 17.42 72 SER F CA 1
ATOM 8968 C C . SER F 1 72 ? 29.177 48.698 69.518 1.00 17.72 72 SER F C 1
ATOM 8969 O O . SER F 1 72 ? 29.879 49.042 68.543 1.00 18.30 72 SER F O 1
ATOM 8972 N N . ARG F 1 73 ? 27.882 48.408 69.384 1.00 17.98 73 ARG F N 1
ATOM 8973 C CA . ARG F 1 73 ? 27.229 48.549 68.080 1.00 18.97 73 ARG F CA 1
ATOM 8974 C C . ARG F 1 73 ? 27.175 50.003 67.660 1.00 19.27 73 ARG F C 1
ATOM 8975 O O . ARG F 1 73 ? 27.426 50.342 66.501 1.00 18.59 73 ARG F O 1
ATOM 8983 N N . LYS F 1 74 ? 26.868 50.863 68.625 1.00 18.82 74 LYS F N 1
ATOM 8984 C CA . LYS F 1 74 ? 26.791 52.288 68.377 1.00 19.47 74 LYS F CA 1
ATOM 8985 C C . LYS F 1 74 ? 28.146 52.884 67.958 1.00 19.37 74 LYS F C 1
ATOM 8986 O O . LYS F 1 74 ? 28.199 53.766 67.102 1.00 17.93 74 LYS F O 1
ATOM 8992 N N . PHE F 1 75 ? 29.221 52.397 68.571 1.00 18.66 75 PHE F N 1
ATOM 8993 C CA . PHE F 1 75 ? 30.555 53.002 68.389 1.00 19.19 75 PHE F CA 1
ATOM 8994 C C . PHE F 1 75 ? 31.544 52.208 67.527 1.00 18.53 75 PHE F C 1
ATOM 8995 O O . PHE F 1 75 ? 32.675 52.681 67.290 1.00 18.93 75 PHE F O 1
ATOM 9003 N N . GLY F 1 76 ? 31.104 51.058 67.007 1.00 16.95 76 GLY F N 1
ATOM 9004 C CA . GLY F 1 76 ? 31.900 50.234 66.082 1.00 17.64 76 GLY F CA 1
ATOM 9005 C C . GLY F 1 76 ? 32.841 49.178 66.663 1.00 17.94 76 GLY F C 1
ATOM 9006 O O . GLY F 1 76 ? 33.866 48.882 66.052 1.00 18.09 76 GLY F O 1
ATOM 9007 N N . PHE F 1 77 ? 32.529 48.629 67.840 1.00 17.96 77 PHE F N 1
ATOM 9008 C CA . PHE F 1 77 ? 33.396 47.622 68.464 1.00 18.61 77 PHE F CA 1
ATOM 9009 C C . PHE F 1 77 ? 32.670 46.285 68.667 1.00 18.67 77 PHE F C 1
ATOM 9010 O O . PHE F 1 77 ? 33.062 45.487 69.511 1.00 18.21 77 PHE F O 1
ATOM 9018 N N . ALA F 1 78 ? 31.596 46.056 67.904 1.00 18.18 78 ALA F N 1
ATOM 9019 C CA . ALA F 1 78 ? 30.784 44.836 68.097 1.00 18.10 78 ALA F CA 1
ATOM 9020 C C . ALA F 1 78 ? 31.160 43.720 67.131 1.00 18.36 78 ALA F C 1
ATOM 9021 O O . ALA F 1 78 ? 30.728 42.578 67.292 1.00 18.32 78 ALA F O 1
ATOM 9023 N N . GLY F 1 79 ? 31.941 44.043 66.099 1.00 19.00 79 GLY F N 1
ATOM 9024 C CA . GLY F 1 79 ? 32.074 43.107 64.962 1.00 19.64 79 GLY F CA 1
ATOM 9025 C C . GLY F 1 79 ? 31.736 43.828 63.657 1.00 20.33 79 GLY F C 1
ATOM 9026 O O . GLY F 1 79 ? 30.895 44.744 63.635 1.00 20.74 79 GLY F O 1
ATOM 9027 N N . LYS F 1 80 ? 32.404 43.424 62.578 1.00 20.93 80 LYS F N 1
ATOM 9028 C CA . LYS F 1 80 ? 32.312 44.136 61.288 1.00 22.09 80 LYS F CA 1
ATOM 9029 C C . LYS F 1 80 ? 31.077 43.717 60.470 1.00 21.39 80 LYS F C 1
ATOM 9030 O O . LYS F 1 80 ? 30.570 44.485 59.644 1.00 20.73 80 LYS F O 1
ATOM 9036 N N . THR F 1 81 ? 30.615 42.489 60.682 1.00 20.57 81 THR F N 1
ATOM 9037 C CA . THR F 1 81 ? 29.484 41.936 59.938 1.00 20.00 81 THR F CA 1
ATOM 9038 C C . THR F 1 81 ? 28.500 41.301 60.897 1.00 18.99 81 THR F C 1
ATOM 9039 O O . THR F 1 81 ? 28.865 40.988 62.020 1.00 18.34 81 THR F O 1
ATOM 9043 N N . PRO F 1 82 ? 27.236 41.125 60.474 1.00 19.00 82 PRO F N 1
ATOM 9044 C CA . PRO F 1 82 ? 26.301 40.388 61.340 1.00 18.76 82 PRO F CA 1
ATOM 9045 C C . PRO F 1 82 ? 26.830 39.059 61.906 1.00 19.19 82 PRO F C 1
ATOM 9046 O O . PRO F 1 82 ? 26.691 38.800 63.106 1.00 17.69 82 PRO F O 1
ATOM 9050 N N . PHE F 1 83 ? 27.434 38.217 61.066 1.00 18.92 83 PHE F N 1
ATOM 9051 C CA . PHE F 1 83 ? 27.914 36.945 61.582 1.00 19.37 83 PHE F CA 1
ATOM 9052 C C . PHE F 1 83 ? 29.081 37.115 62.553 1.00 19.46 83 PHE F C 1
ATOM 9053 O O . PHE F 1 83 ? 29.165 36.409 63.571 1.00 20.39 83 PHE F O 1
ATOM 9061 N N . GLU F 1 84 ? 29.957 38.070 62.251 1.00 19.85 84 GLU F N 1
ATOM 9062 C CA . GLU F 1 84 ? 31.105 38.373 63.116 1.00 20.52 84 GLU F CA 1
ATOM 9063 C C . GLU F 1 84 ? 30.642 38.915 64.475 1.00 19.27 84 GLU F C 1
ATOM 9064 O O . GLU F 1 84 ? 31.238 38.614 65.521 1.00 17.87 84 GLU F O 1
ATOM 9070 N N . GLU F 1 85 ? 29.572 39.713 64.452 1.00 18.00 85 GLU F N 1
ATOM 9071 C CA . GLU F 1 85 ? 28.933 40.193 65.695 1.00 18.49 85 GLU F CA 1
ATOM 9072 C C . GLU F 1 85 ? 28.494 39.042 66.584 1.00 17.75 85 GLU F C 1
ATOM 9073 O O . GLU F 1 85 ? 28.684 39.088 67.800 1.00 16.52 85 GLU F O 1
ATOM 9079 N N . ALA F 1 86 ? 27.882 38.020 65.970 1.00 16.83 86 ALA F N 1
ATOM 9080 C CA . ALA F 1 86 ? 27.439 36.839 66.684 1.00 16.10 86 ALA F CA 1
ATOM 9081 C C . ALA F 1 86 ? 28.646 36.068 67.253 1.00 15.82 86 ALA F C 1
ATOM 9082 O O . ALA F 1 86 ? 28.596 35.590 68.386 1.00 15.18 86 ALA F O 1
ATOM 9084 N N . LEU F 1 87 ? 29.712 35.946 66.458 1.00 15.25 87 LEU F N 1
ATOM 9085 C CA . LEU F 1 87 ? 30.941 35.293 66.907 1.00 15.70 87 LEU F CA 1
ATOM 9086 C C . LEU F 1 87 ? 31.533 36.017 68.115 1.00 15.28 87 LEU F C 1
ATOM 9087 O O . LEU F 1 87 ? 31.948 35.359 69.059 1.00 15.28 87 LEU F O 1
ATOM 9092 N N . VAL F 1 88 ? 31.556 37.347 68.079 1.00 14.56 88 VAL F N 1
ATOM 9093 C CA . VAL F 1 88 ? 32.015 38.185 69.221 1.00 15.06 88 VAL F CA 1
ATOM 9094 C C . VAL F 1 88 ? 31.153 37.891 70.441 1.00 15.18 88 VAL F C 1
ATOM 9095 O O . VAL F 1 88 ? 31.680 37.708 71.556 1.00 15.49 88 VAL F O 1
ATOM 9099 N N . ASP F 1 89 ? 29.836 37.835 70.215 1.00 14.36 89 ASP F N 1
ATOM 9100 C CA . ASP F 1 89 ? 28.879 37.481 71.264 1.00 15.42 89 ASP F CA 1
ATOM 9101 C C . ASP F 1 89 ? 29.181 36.124 71.854 1.00 15.63 89 ASP F C 1
ATOM 9102 O O . ASP F 1 89 ? 29.067 35.971 73.068 1.00 15.52 89 ASP F O 1
ATOM 9107 N N . SER F 1 90 ? 29.528 35.134 71.009 1.00 14.99 90 SER F N 1
ATOM 9108 C CA . SER F 1 90 ? 29.810 33.773 71.490 1.00 15.92 90 SER F CA 1
ATOM 9109 C C . SER F 1 90 ? 31.071 33.754 72.395 1.00 16.19 90 SER F C 1
ATOM 9110 O O . SER F 1 90 ? 31.088 33.098 73.452 1.00 17.03 90 SER F O 1
ATOM 9113 N N . VAL F 1 91 ? 32.115 34.469 71.977 1.00 17.11 91 VAL F N 1
ATOM 9114 C CA . VAL F 1 91 ? 33.331 34.636 72.798 1.00 17.19 91 VAL F CA 1
ATOM 9115 C C . VAL F 1 91 ? 33.026 35.334 74.136 1.00 17.58 91 VAL F C 1
ATOM 9116 O O . VAL F 1 91 ? 33.503 34.892 75.197 1.00 18.17 91 VAL F O 1
ATOM 9120 N N . ALA F 1 92 ? 32.248 36.419 74.103 1.00 17.79 92 ALA F N 1
ATOM 9121 C CA . ALA F 1 92 ? 31.829 37.097 75.352 1.00 18.65 92 ALA F CA 1
ATOM 9122 C C . ALA F 1 92 ? 31.044 36.189 76.302 1.00 19.21 92 ALA F C 1
ATOM 9123 O O . ALA F 1 92 ? 31.239 36.246 77.537 1.00 19.03 92 ALA F O 1
ATOM 9125 N N . ASP F 1 93 ? 30.139 35.375 75.742 1.00 18.30 93 ASP F N 1
ATOM 9126 C CA . ASP F 1 93 ? 29.383 34.423 76.558 1.00 18.96 93 ASP F CA 1
ATOM 9127 C C . ASP F 1 93 ? 30.268 33.313 77.126 1.00 18.34 93 ASP F C 1
ATOM 9128 O O . ASP F 1 93 ? 30.053 32.892 78.270 1.00 18.32 93 ASP F O 1
ATOM 9133 N N . GLN F 1 94 ? 31.244 32.814 76.358 1.00 18.10 94 GLN F N 1
ATOM 9134 C CA . GLN F 1 94 ? 32.215 31.883 76.956 1.00 18.63 94 GLN F CA 1
ATOM 9135 C C . GLN F 1 94 ? 33.010 32.560 78.091 1.00 18.64 94 GLN F C 1
ATOM 9136 O O . GLN F 1 94 ? 33.195 31.982 79.162 1.00 19.72 94 GLN F O 1
ATOM 9142 N N . TYR F 1 95 ? 33.477 33.784 77.856 1.00 18.71 95 TYR F N 1
ATOM 9143 C CA . TYR F 1 95 ? 34.102 34.577 78.930 1.00 18.72 95 TYR F CA 1
ATOM 9144 C C . TYR F 1 95 ? 33.209 34.672 80.202 1.00 19.42 95 TYR F C 1
ATOM 9145 O O . TYR F 1 95 ? 33.703 34.505 81.338 1.00 19.20 95 TYR F O 1
ATOM 9154 N N . LYS F 1 96 ? 31.910 34.920 80.007 1.00 18.42 96 LYS F N 1
ATOM 9155 C CA . LYS F 1 96 ? 30.938 34.982 81.119 1.00 19.76 96 LYS F CA 1
ATOM 9156 C C . LYS F 1 96 ? 30.855 33.649 81.880 1.00 19.36 96 LYS F C 1
ATOM 9157 O O . LYS F 1 96 ? 30.808 33.654 83.118 1.00 18.59 96 LYS F O 1
ATOM 9163 N N . ASP F 1 97 ? 30.848 32.523 81.151 1.00 18.52 97 ASP F N 1
ATOM 9164 C CA . ASP F 1 97 ? 30.831 31.206 81.788 1.00 19.39 97 ASP F CA 1
ATOM 9165 C C . ASP F 1 97 ? 32.091 30.983 82.630 1.00 19.31 97 ASP F C 1
ATOM 9166 O O . ASP F 1 97 ? 32.039 30.406 83.733 1.00 19.65 97 ASP F O 1
ATOM 9171 N N . TYR F 1 98 ? 33.232 31.386 82.078 1.00 19.74 98 TYR F N 1
ATOM 9172 C CA . TYR F 1 98 ? 34.525 31.230 82.753 1.00 20.26 98 TYR F CA 1
ATOM 9173 C C . TYR F 1 98 ? 34.539 32.066 84.040 1.00 20.82 98 TYR F C 1
ATOM 9174 O O . TYR F 1 98 ? 34.946 31.582 85.121 1.00 20.67 98 TYR F O 1
ATOM 9183 N N . ILE F 1 99 ? 34.047 33.292 83.936 1.00 21.04 99 ILE F N 1
ATOM 9184 C CA . ILE F 1 99 ? 33.978 34.199 85.086 1.00 22.18 99 ILE F CA 1
ATOM 9185 C C . ILE F 1 99 ? 33.079 33.628 86.192 1.00 23.25 99 ILE F C 1
ATOM 9186 O O . ILE F 1 99 ? 33.410 33.714 87.387 1.00 22.78 99 ILE F O 1
ATOM 9191 N N . ASN F 1 100 ? 31.960 33.029 85.786 1.00 23.70 100 ASN F N 1
ATOM 9192 C CA . ASN F 1 100 ? 31.083 32.347 86.736 1.00 24.85 100 ASN F CA 1
ATOM 9193 C C . ASN F 1 100 ? 31.804 31.194 87.415 1.00 24.65 100 ASN F C 1
ATOM 9194 O O . ASN F 1 100 ? 31.643 30.999 88.616 1.00 23.28 100 ASN F O 1
ATOM 9199 N N . GLU F 1 101 ? 32.605 30.449 86.651 1.00 24.14 101 GLU F N 1
ATOM 9200 C CA . GLU F 1 101 ? 33.383 29.336 87.214 1.00 25.08 101 GLU F CA 1
ATOM 9201 C C . GLU F 1 101 ? 34.327 29.815 88.313 1.00 24.03 101 GLU F C 1
ATOM 9202 O O . GLU F 1 101 ? 34.479 29.164 89.344 1.00 24.11 101 GLU F O 1
ATOM 9208 N N . ILE F 1 102 ? 34.946 30.965 88.100 1.00 23.52 102 ILE F N 1
ATOM 9209 C CA . ILE F 1 102 ? 35.950 31.456 89.047 1.00 24.16 102 ILE F CA 1
ATOM 9210 C C . ILE F 1 102 ? 35.419 32.463 90.062 1.00 24.80 102 ILE F C 1
ATOM 9211 O O . ILE F 1 102 ? 36.194 33.032 90.832 1.00 25.47 102 ILE F O 1
ATOM 9216 N N . ARG F 1 103 ? 34.103 32.663 90.091 1.00 25.52 103 ARG F N 1
ATOM 9217 C CA . ARG F 1 103 ? 33.508 33.673 90.994 1.00 27.83 103 ARG F CA 1
ATOM 9218 C C . ARG F 1 103 ? 33.960 33.585 92.472 1.00 26.92 103 ARG F C 1
ATOM 9219 O O . ARG F 1 103 ? 34.233 34.630 93.083 1.00 27.51 103 ARG F O 1
ATOM 9227 N N . PRO F 1 104 ? 34.009 32.363 93.049 1.00 26.52 104 PRO F N 1
ATOM 9228 C CA . PRO F 1 104 ? 34.492 32.239 94.446 1.00 26.48 104 PRO F CA 1
ATOM 9229 C C . PRO F 1 104 ? 35.867 32.872 94.647 1.00 27.18 104 PRO F C 1
ATOM 9230 O O . PRO F 1 104 ? 36.067 33.572 95.641 1.00 27.13 104 PRO F O 1
ATOM 9234 N N . TYR F 1 105 ? 36.786 32.671 93.693 1.00 26.86 105 TYR F N 1
ATOM 9235 C CA . TYR F 1 105 ? 38.102 33.308 93.723 1.00 26.50 105 TYR F CA 1
ATOM 9236 C C . TYR F 1 105 ? 37.983 34.836 93.672 1.00 27.04 105 TYR F C 1
ATOM 9237 O O . TYR F 1 105 ? 38.554 35.556 94.509 1.00 26.38 105 TYR F O 1
ATOM 9246 N N . LEU F 1 106 ? 37.225 35.336 92.698 1.00 26.60 106 LEU F N 1
ATOM 9247 C CA . LEU F 1 106 ? 37.046 36.770 92.523 1.00 27.55 106 LEU F CA 1
ATOM 9248 C C . LEU F 1 106 ? 36.490 37.505 93.739 1.00 28.98 106 LEU F C 1
ATOM 9249 O O . LEU F 1 106 ? 36.941 38.609 94.062 1.00 29.03 106 LEU F O 1
ATOM 9254 N N . ARG F 1 107 ? 35.515 36.896 94.403 1.00 30.45 107 ARG F N 1
ATOM 9255 C CA . ARG F 1 107 ? 34.839 37.545 95.527 1.00 32.24 107 ARG F CA 1
ATOM 9256 C C . ARG F 1 107 ? 35.790 37.761 96.707 1.00 32.81 107 ARG F C 1
ATOM 9257 O O . ARG F 1 107 ? 35.721 38.797 97.385 1.00 32.83 107 ARG F O 1
ATOM 9265 N N . VAL F 1 108 ? 36.673 36.785 96.932 1.00 33.43 108 VAL F N 1
ATOM 9266 C CA . VAL F 1 108 ? 37.733 36.895 97.943 1.00 34.47 108 VAL F CA 1
ATOM 9267 C C . VAL F 1 108 ? 38.617 38.126 97.682 1.00 35.40 108 VAL F C 1
ATOM 9268 O O . VAL F 1 108 ? 38.806 38.973 98.565 1.00 35.63 108 VAL F O 1
ATOM 9272 N N . VAL F 1 109 ? 39.119 38.253 96.458 1.00 36.23 109 VAL F N 1
ATOM 9273 C CA . VAL F 1 109 ? 40.034 39.340 96.122 1.00 36.97 109 VAL F CA 1
ATOM 9274 C C . VAL F 1 109 ? 39.351 40.712 96.105 1.00 37.43 109 VAL F C 1
ATOM 9275 O O . VAL F 1 109 ? 40.022 41.733 96.291 1.00 37.90 109 VAL F O 1
ATOM 9279 N N . ALA F 1 110 ? 38.031 40.738 95.891 1.00 37.84 110 ALA F N 1
ATOM 9280 C CA . ALA F 1 110 ? 37.283 41.999 95.863 1.00 38.42 110 ALA F CA 1
ATOM 9281 C C . ALA F 1 110 ? 36.922 42.422 97.285 1.00 39.16 110 ALA F C 1
ATOM 9282 O O . ALA F 1 110 ? 36.610 43.597 97.538 1.00 39.56 110 ALA F O 1
ATOM 9284 N N . GLY F 1 111 ? 36.956 41.443 98.191 1.00 39.51 111 GLY F N 1
ATOM 9285 C CA . GLY F 1 111 ? 36.733 41.649 99.612 1.00 40.08 111 GLY F CA 1
ATOM 9286 C C . GLY F 1 111 ? 35.308 41.372 100.058 1.00 40.52 111 GLY F C 1
ATOM 9287 O O . GLY F 1 111 ? 34.925 41.741 101.177 1.00 41.11 111 GLY F O 1
ATOM 9288 N N . VAL F 1 112 ? 34.505 40.734 99.210 1.00 40.44 112 VAL F N 1
ATOM 9289 C CA . VAL F 1 112 ? 33.132 40.436 99.629 1.00 40.60 112 VAL F CA 1
ATOM 9290 C C . VAL F 1 112 ? 33.045 39.089 100.353 1.00 40.16 112 VAL F C 1
ATOM 9291 O O . VAL F 1 112 ? 32.134 38.864 101.152 1.00 40.17 112 VAL F O 1
ATOM 9295 N N . ASP F 1 113 ? 34.006 38.209 100.077 1.00 39.81 113 ASP F N 1
ATOM 9296 C CA . ASP F 1 113 ? 34.114 36.935 100.777 1.00 39.72 113 ASP F CA 1
ATOM 9297 C C . ASP F 1 113 ? 35.477 36.817 101.433 1.00 39.56 113 ASP F C 1
ATOM 9298 O O . ASP F 1 113 ? 36.500 37.197 100.859 1.00 39.66 113 ASP F O 1
ATOM 9303 N N . GLN F 1 114 ? 35.493 36.285 102.644 1.00 39.40 114 GLN F N 1
ATOM 9304 C CA . GLN F 1 114 ? 36.748 35.912 103.259 1.00 39.64 114 GLN F CA 1
ATOM 9305 C C . GLN F 1 114 ? 37.167 34.574 102.667 1.00 38.68 114 GLN F C 1
ATOM 9306 O O . GLN F 1 114 ? 36.322 33.787 102.241 1.00 38.85 114 GLN F O 1
ATOM 9312 N N . GLY F 1 115 ? 38.474 34.336 102.608 1.00 38.48 115 GLY F N 1
ATOM 9313 C CA . GLY F 1 115 ? 39.011 33.093 102.045 1.00 37.40 115 GLY F CA 1
ATOM 9314 C C . GLY F 1 115 ? 40.492 33.187 101.743 1.00 37.17 115 GLY F C 1
ATOM 9315 O O . GLY F 1 115 ? 41.140 34.200 102.041 1.00 36.46 115 GLY F O 1
ATOM 9316 N N . ASP F 1 116 ? 41.018 32.131 101.124 1.00 36.64 116 ASP F N 1
ATOM 9317 C CA . ASP F 1 116 ? 42.434 32.035 100.795 1.00 36.40 116 ASP F CA 1
ATOM 9318 C C . ASP F 1 116 ? 42.599 32.190 99.281 1.00 35.57 116 ASP F C 1
ATOM 9319 O O . ASP F 1 116 ? 42.358 31.233 98.534 1.00 35.43 116 ASP F O 1
ATOM 9324 N N . PRO F 1 117 ? 43.033 33.381 98.827 1.00 35.12 117 PRO F N 1
ATOM 9325 C CA . PRO F 1 117 ? 43.107 33.641 97.381 1.00 34.60 117 PRO F CA 1
ATOM 9326 C C . PRO F 1 117 ? 44.132 32.754 96.675 1.00 34.76 117 PRO F C 1
ATOM 9327 O O . PRO F 1 117 ? 43.887 32.319 95.542 1.00 33.98 117 PRO F O 1
ATOM 9331 N N . GLU F 1 118 ? 45.261 32.472 97.330 1.00 34.46 118 GLU F N 1
ATOM 9332 C CA . GLU F 1 118 ? 46.267 31.608 96.716 1.00 34.67 118 GLU F CA 1
ATOM 9333 C C . GLU F 1 118 ? 45.767 30.173 96.533 1.00 33.87 118 GLU F C 1
ATOM 9334 O O . GLU F 1 118 ? 46.103 29.516 95.548 1.00 34.23 118 GLU F O 1
ATOM 9340 N N . LYS F 1 119 ? 44.976 29.687 97.487 1.00 32.50 119 LYS F N 1
ATOM 9341 C CA . LYS F 1 119 ? 44.401 28.356 97.399 1.00 31.41 119 LYS F CA 1
ATOM 9342 C C . LYS F 1 119 ? 43.345 28.328 96.279 1.00 30.17 119 LYS F C 1
ATOM 9343 O O . LYS F 1 119 ? 43.297 27.403 95.488 1.00 28.51 119 LYS F O 1
ATOM 9349 N N . LEU F 1 120 ? 42.514 29.364 96.234 1.00 29.58 120 LEU F N 1
ATOM 9350 C CA . LEU F 1 120 ? 41.468 29.466 95.213 1.00 29.04 120 LEU F CA 1
ATOM 9351 C C . LEU F 1 120 ? 42.097 29.642 93.827 1.00 28.72 120 LEU F C 1
ATOM 9352 O O . LEU F 1 120 ? 41.671 29.002 92.865 1.00 28.62 120 LEU F O 1
ATOM 9357 N N . PHE F 1 121 ? 43.128 30.478 93.746 1.00 28.81 121 PHE F N 1
ATOM 9358 C CA . PHE F 1 121 ? 43.883 30.644 92.507 1.00 28.61 121 PHE F CA 1
ATOM 9359 C C . PHE F 1 121 ? 44.368 29.305 91.967 1.00 28.73 121 PHE F C 1
ATOM 9360 O O . PHE F 1 121 ? 44.111 28.972 90.816 1.00 27.56 121 PHE F O 1
ATOM 9368 N N . LYS F 1 122 ? 45.053 28.530 92.807 1.00 28.91 122 LYS F N 1
ATOM 9369 C CA . LYS F 1 122 ? 45.590 27.243 92.388 1.00 29.71 122 LYS F CA 1
ATOM 9370 C C . LYS F 1 122 ? 44.514 26.197 92.097 1.00 28.72 122 LYS F C 1
ATOM 9371 O O . LYS F 1 122 ? 44.623 25.430 91.119 1.00 28.43 122 LYS F O 1
ATOM 9377 N N . GLU F 1 123 ? 43.494 26.139 92.948 1.00 27.90 123 GLU F N 1
ATOM 9378 C CA . GLU F 1 123 ? 42.523 25.052 92.860 1.00 28.74 123 GLU F CA 1
ATOM 9379 C C . GLU F 1 123 ? 41.373 25.341 91.879 1.00 27.14 123 GLU F C 1
ATOM 9380 O O . GLU F 1 123 ? 40.798 24.417 91.299 1.00 27.08 123 GLU F O 1
ATOM 9386 N N . LEU F 1 124 ? 41.039 26.613 91.701 1.00 27.12 124 LEU F N 1
ATOM 9387 C CA . LEU F 1 124 ? 39.886 26.980 90.867 1.00 26.32 124 LEU F CA 1
ATOM 9388 C C . LEU F 1 124 ? 40.297 27.773 89.612 1.00 25.82 124 LEU F C 1
ATOM 9389 O O . LEU F 1 124 ? 39.963 27.366 88.479 1.00 25.12 124 LEU F O 1
ATOM 9394 N N . LEU F 1 125 ? 41.032 28.872 89.791 1.00 24.78 125 LEU F N 1
ATOM 9395 C CA . LEU F 1 125 ? 41.421 29.695 88.630 1.00 24.58 125 LEU F CA 1
ATOM 9396 C C . LEU F 1 125 ? 42.321 28.974 87.600 1.00 24.67 125 LEU F C 1
ATOM 9397 O O . LEU F 1 125 ? 41.991 28.940 86.387 1.00 24.27 125 LEU F O 1
ATOM 9402 N N . LEU F 1 126 ? 43.446 28.414 88.039 1.00 23.33 126 LEU F N 1
ATOM 9403 C CA . LEU F 1 126 ? 44.336 27.777 87.066 1.00 23.62 126 LEU F CA 1
ATOM 9404 C C . LEU F 1 126 ? 43.668 26.708 86.219 1.00 23.45 126 LEU F C 1
ATOM 9405 O O . LEU F 1 126 ? 43.816 26.720 84.994 1.00 24.04 126 LEU F O 1
ATOM 9410 N N . PRO F 1 127 ? 42.927 25.774 86.840 1.00 23.39 127 PRO F N 1
ATOM 9411 C CA . PRO F 1 127 ? 42.220 24.832 85.962 1.00 22.68 127 PRO F CA 1
ATOM 9412 C C . PRO F 1 127 ? 41.182 25.491 85.040 1.00 22.37 127 PRO F C 1
ATOM 9413 O O . PRO F 1 127 ? 41.054 25.088 83.889 1.00 21.98 127 PRO F O 1
ATOM 9417 N N . ALA F 1 128 ? 40.451 26.487 85.536 1.00 22.18 128 ALA F N 1
ATOM 9418 C CA . ALA F 1 128 ? 39.413 27.135 84.717 1.00 22.55 128 ALA F CA 1
ATOM 9419 C C . ALA F 1 128 ? 40.022 27.839 83.511 1.00 22.21 128 ALA F C 1
ATOM 9420 O O . ALA F 1 128 ? 39.503 27.759 82.400 1.00 22.25 128 ALA F O 1
ATOM 9422 N N . ARG F 1 129 ? 41.138 28.519 83.732 1.00 22.64 129 ARG F N 1
ATOM 9423 C CA . ARG F 1 129 ? 41.767 29.289 82.669 1.00 23.02 129 ARG F CA 1
ATOM 9424 C C . ARG F 1 129 ? 42.519 28.392 81.685 1.00 23.69 129 ARG F C 1
ATOM 9425 O O . ARG F 1 129 ? 42.661 28.737 80.514 1.00 24.39 129 ARG F O 1
ATOM 9433 N N . GLU F 1 130 ? 42.988 27.231 82.133 1.00 24.54 130 GLU F N 1
ATOM 9434 C CA . GLU F 1 130 ? 43.607 26.294 81.212 1.00 25.98 130 GLU F CA 1
ATOM 9435 C C . GLU F 1 130 ? 42.589 25.911 80.116 1.00 24.83 130 GLU F C 1
ATOM 9436 O O . GLU F 1 130 ? 42.929 25.856 78.921 1.00 24.39 130 GLU F O 1
ATOM 9442 N N . LYS F 1 131 ? 41.343 25.676 80.525 1.00 23.65 131 LYS F N 1
ATOM 9443 C CA . LYS F 1 131 ? 40.280 25.308 79.576 1.00 24.50 131 LYS F CA 1
ATOM 9444 C C . LYS F 1 131 ? 39.942 26.511 78.691 1.00 23.11 131 LYS F C 1
ATOM 9445 O O . LYS F 1 131 ? 40.041 26.438 77.464 1.00 23.83 131 LYS F O 1
ATOM 9451 N N . PHE F 1 132 ? 39.548 27.605 79.333 1.00 22.05 132 PHE F N 1
ATOM 9452 C CA . PHE F 1 132 ? 39.144 28.838 78.662 1.00 22.04 132 PHE F CA 1
ATOM 9453 C C . PHE F 1 132 ? 40.184 29.421 77.688 1.00 21.60 132 PHE F C 1
ATOM 9454 O O . PHE F 1 132 ? 39.846 29.736 76.535 1.00 21.81 132 PHE F O 1
ATOM 9462 N N . PHE F 1 133 ? 41.433 29.546 78.140 1.00 21.35 133 PHE F N 1
ATOM 9463 C CA . PHE F 1 133 ? 42.505 30.128 77.332 1.00 22.24 133 PHE F CA 1
ATOM 9464 C C . PHE F 1 133 ? 42.789 29.230 76.127 1.00 21.88 133 PHE F C 1
ATOM 9465 O O . PHE F 1 133 ? 43.178 29.738 75.082 1.00 22.49 133 PHE F O 1
ATOM 9473 N N . GLY F 1 134 ? 42.587 27.917 76.296 1.00 21.22 134 GLY F N 1
ATOM 9474 C CA . GLY F 1 134 ? 42.702 26.925 75.221 1.00 22.07 134 GLY F CA 1
ATOM 9475 C C . GLY F 1 134 ? 41.757 27.297 74.090 1.00 22.18 134 GLY F C 1
ATOM 9476 O O . GLY F 1 134 ? 42.163 27.386 72.915 1.00 22.67 134 GLY F O 1
ATOM 9477 N N . PHE F 1 135 ? 40.500 27.547 74.446 1.00 21.93 135 PHE F N 1
ATOM 9478 C CA . PHE F 1 135 ? 39.499 28.005 73.461 1.00 21.74 135 PHE F CA 1
ATOM 9479 C C . PHE F 1 135 ? 39.874 29.367 72.840 1.00 21.90 135 PHE F C 1
ATOM 9480 O O . PHE F 1 135 ? 39.808 29.554 71.610 1.00 21.74 135 PHE F O 1
ATOM 9488 N N . MET F 1 136 ? 40.295 30.316 73.674 1.00 21.87 136 MET F N 1
ATOM 9489 C CA . MET F 1 136 ? 40.720 31.619 73.177 1.00 22.70 136 MET F CA 1
ATOM 9490 C C . MET F 1 136 ? 41.875 31.519 72.165 1.00 23.51 136 MET F C 1
ATOM 9491 O O . MET F 1 136 ? 41.926 32.281 71.187 1.00 23.06 136 MET F O 1
ATOM 9496 N N . LYS F 1 137 ? 42.776 30.566 72.399 1.00 24.68 137 LYS F N 1
ATOM 9497 C CA . LYS F 1 137 ? 43.861 30.236 71.457 1.00 26.05 137 LYS F CA 1
ATOM 9498 C C . LYS F 1 137 ? 43.333 29.805 70.115 1.00 25.60 137 LYS F C 1
ATOM 9499 O O . LYS F 1 137 ? 43.935 30.137 69.082 1.00 26.16 137 LYS F O 1
ATOM 9505 N N . LYS F 1 138 ? 42.229 29.050 70.132 1.00 25.57 138 LYS F N 1
ATOM 9506 C CA . LYS F 1 138 ? 41.578 28.550 68.909 1.00 25.91 138 LYS F CA 1
ATOM 9507 C C . LYS F 1 138 ? 41.113 29.740 68.083 1.00 25.01 138 LYS F C 1
ATOM 9508 O O . LYS F 1 138 ? 41.266 29.774 66.846 1.00 24.53 138 LYS F O 1
ATOM 9514 N N . PHE F 1 139 ? 40.529 30.723 68.766 1.00 24.66 139 PHE F N 1
ATOM 9515 C CA . PHE F 1 139 ? 40.025 31.928 68.076 1.00 24.55 139 PHE F CA 1
ATOM 9516 C C . PHE F 1 139 ? 41.127 32.831 67.556 1.00 24.91 139 PHE F C 1
ATOM 9517 O O . PHE F 1 139 ? 41.030 33.350 66.437 1.00 24.14 139 PHE F O 1
ATOM 9525 N N . LEU F 1 140 ? 42.179 33.017 68.364 1.00 24.97 140 LEU F N 1
ATOM 9526 C CA . LEU F 1 140 ? 43.379 33.759 67.951 1.00 25.86 140 LEU F CA 1
ATOM 9527 C C . LEU F 1 140 ? 44.024 33.145 66.710 1.00 26.73 140 LEU F C 1
ATOM 9528 O O . LEU F 1 140 ? 44.423 33.861 65.789 1.00 26.58 140 LEU F O 1
ATOM 9533 N N . GLU F 1 141 ? 44.116 31.817 66.704 1.00 27.26 141 GLU F N 1
ATOM 9534 C CA . GLU F 1 141 ? 44.690 31.090 65.577 1.00 29.53 141 GLU F CA 1
ATOM 9535 C C . GLU F 1 141 ? 43.851 31.251 64.311 1.00 28.69 141 GLU F C 1
ATOM 9536 O O . GLU F 1 141 ? 44.390 31.290 63.206 1.00 30.08 141 GLU F O 1
ATOM 9542 N N . LYS F 1 142 ? 42.544 31.384 64.469 1.00 28.16 142 LYS F N 1
ATOM 9543 C CA . LYS F 1 142 ? 41.656 31.606 63.346 1.00 28.69 142 LYS F CA 1
ATOM 9544 C C . LYS F 1 142 ? 41.686 33.028 62.783 1.00 27.85 142 LYS F C 1
ATOM 9545 O O . LYS F 1 142 ? 41.657 33.211 61.557 1.00 27.73 142 LYS F O 1
ATOM 9551 N N . SER F 1 143 ? 41.741 34.030 63.656 1.00 27.02 143 SER F N 1
ATOM 9552 C CA . SER F 1 143 ? 41.750 35.435 63.219 1.00 26.81 143 SER F CA 1
ATOM 9553 C C . SER F 1 143 ? 43.062 35.838 62.540 1.00 27.00 143 SER F C 1
ATOM 9554 O O . SER F 1 143 ? 43.047 36.654 61.608 1.00 27.56 143 SER F O 1
ATOM 9557 N N . LYS F 1 144 ? 44.174 35.292 63.033 1.00 26.89 144 LYS F N 1
ATOM 9558 C CA . LYS F 1 144 ? 45.535 35.685 62.639 1.00 27.96 144 LYS F CA 1
ATOM 9559 C C . LYS F 1 144 ? 45.839 37.205 62.736 1.00 28.00 144 LYS F C 1
ATOM 9560 O O . LYS F 1 144 ? 46.822 37.683 62.147 1.00 28.31 144 LYS F O 1
ATOM 9566 N N . SER F 1 145 ? 45.019 37.944 63.501 1.00 27.01 145 SER F N 1
ATOM 9567 C CA . SER F 1 145 ? 45.105 39.398 63.623 1.00 26.58 145 SER F CA 1
ATOM 9568 C C . SER F 1 145 ? 45.587 39.898 64.981 1.00 25.36 145 SER F C 1
ATOM 9569 O O . SER F 1 145 ? 45.781 41.108 65.157 1.00 24.07 145 SER F O 1
ATOM 9572 N N . GLY F 1 146 ? 45.692 38.987 65.949 1.00 24.95 146 GLY F N 1
ATOM 9573 C CA . GLY F 1 146 ? 46.021 39.351 67.341 1.00 23.80 146 GLY F CA 1
ATOM 9574 C C . GLY F 1 146 ? 44.780 39.610 68.185 1.00 24.00 146 GLY F C 1
ATOM 9575 O O . GLY F 1 146 ? 44.860 39.681 69.432 1.00 22.77 146 GLY F O 1
ATOM 9576 N N . TYR F 1 147 ? 43.646 39.790 67.499 1.00 22.98 147 TYR F N 1
ATOM 9577 C CA . TYR F 1 147 ? 42.317 39.918 68.153 1.00 22.30 147 TYR F CA 1
ATOM 9578 C C . TYR F 1 147 ? 41.499 38.649 68.109 1.00 21.71 147 TYR F C 1
ATOM 9579 O O . TYR F 1 147 ? 41.707 37.796 67.253 1.00 21.54 147 TYR F O 1
ATOM 9588 N N . LEU F 1 148 ? 40.543 38.541 69.028 1.00 20.71 148 LEU F N 1
ATOM 9589 C CA . LEU F 1 148 ? 39.799 37.308 69.216 1.00 19.88 148 LEU F CA 1
ATOM 9590 C C . LEU F 1 148 ? 38.952 36.903 67.994 1.00 19.65 148 LEU F C 1
ATOM 9591 O O . LEU F 1 148 ? 38.991 35.746 67.578 1.00 20.48 148 LEU F O 1
ATOM 9596 N N . VAL F 1 149 ? 38.243 37.870 67.418 1.00 19.98 149 VAL F N 1
ATOM 9597 C CA . VAL F 1 149 ? 37.404 37.700 66.223 1.00 20.45 149 VAL F CA 1
ATOM 9598 C C . VAL F 1 149 ? 37.707 38.853 65.258 1.00 20.92 149 VAL F C 1
ATOM 9599 O O . VAL F 1 149 ? 37.626 40.036 65.637 1.00 20.04 149 VAL F O 1
ATOM 9603 N N . GLY F 1 150 ? 38.027 38.515 64.002 1.00 21.47 150 GLY F N 1
ATOM 9604 C CA . GLY F 1 150 ? 38.166 39.539 62.967 1.00 22.78 150 GLY F CA 1
ATOM 9605 C C . GLY F 1 150 ? 39.444 40.332 63.148 1.00 24.28 150 GLY F C 1
ATOM 9606 O O . GLY F 1 150 ? 40.345 39.913 63.902 1.00 24.01 150 GLY F O 1
ATOM 9607 N N . ASP F 1 151 ? 39.536 41.490 62.502 1.00 25.24 151 ASP F N 1
ATOM 9608 C CA . ASP F 1 151 ? 40.848 42.151 62.439 1.00 26.62 151 ASP F CA 1
ATOM 9609 C C . ASP F 1 151 ? 41.004 43.447 63.215 1.00 25.55 151 ASP F C 1
ATOM 9610 O O . ASP F 1 151 ? 42.017 44.133 63.062 1.00 25.29 151 ASP F O 1
ATOM 9615 N N . SER F 1 152 ? 40.008 43.790 64.038 1.00 24.72 152 SER F N 1
ATOM 9616 C CA . SER F 1 152 ? 40.063 45.004 64.867 1.00 24.11 152 SER F CA 1
ATOM 9617 C C . SER F 1 152 ? 39.449 44.720 66.244 1.00 23.57 152 SER F C 1
ATOM 9618 O O . SER F 1 152 ? 38.754 43.723 66.390 1.00 23.09 152 SER F O 1
ATOM 9621 N N . VAL F 1 153 ? 39.704 45.571 67.239 1.00 22.36 153 VAL F N 1
ATOM 9622 C CA . VAL F 1 153 ? 39.232 45.283 68.608 1.00 21.59 153 VAL F CA 1
ATOM 9623 C C . VAL F 1 153 ? 37.728 45.243 68.686 1.00 20.80 153 VAL F C 1
ATOM 9624 O O . VAL F 1 153 ? 37.027 46.042 68.036 1.00 20.47 153 VAL F O 1
ATOM 9628 N N . THR F 1 154 ? 37.258 44.369 69.570 1.00 20.05 154 THR F N 1
ATOM 9629 C CA . THR F 1 154 ? 35.861 44.274 69.910 1.00 18.56 154 THR F CA 1
ATOM 9630 C C . THR F 1 154 ? 35.738 44.261 71.427 1.00 18.37 154 THR F C 1
ATOM 9631 O O . THR F 1 154 ? 36.752 44.126 72.147 1.00 17.47 154 THR F O 1
ATOM 9635 N N . TYR F 1 155 ? 34.500 44.391 71.920 1.00 17.62 155 TYR F N 1
ATOM 9636 C CA . TYR F 1 155 ? 34.269 44.372 73.369 1.00 18.11 155 TYR F CA 1
ATOM 9637 C C . TYR F 1 155 ? 34.676 43.030 73.987 1.00 18.26 155 TYR F C 1
ATOM 9638 O O . TYR F 1 155 ? 35.040 42.991 75.170 1.00 18.50 155 TYR F O 1
ATOM 9647 N N . ALA F 1 156 ? 34.645 41.949 73.190 1.00 17.93 156 ALA F N 1
ATOM 9648 C CA . ALA F 1 156 ? 35.189 40.633 73.624 1.00 18.88 156 ALA F CA 1
ATOM 9649 C C . ALA F 1 156 ? 36.673 40.710 73.992 1.00 18.44 156 ALA F C 1
ATOM 9650 O O . ALA F 1 156 ? 37.096 40.127 74.999 1.00 18.68 156 ALA F O 1
ATOM 9652 N N . ASP F 1 157 ? 37.467 41.398 73.162 1.00 18.80 157 ASP F N 1
ATOM 9653 C CA . ASP F 1 157 ? 38.898 41.626 73.455 1.00 18.68 157 ASP F CA 1
ATOM 9654 C C . ASP F 1 157 ? 39.083 42.432 74.720 1.00 19.27 157 ASP F C 1
ATOM 9655 O O . ASP F 1 157 ? 39.976 42.121 75.525 1.00 20.07 157 ASP F O 1
ATOM 9660 N N . LEU F 1 158 ? 38.292 43.492 74.866 1.00 18.45 158 LEU F N 1
ATOM 9661 C CA . LEU F 1 158 ? 38.361 44.369 76.047 1.00 19.02 158 LEU F CA 1
ATOM 9662 C C . LEU F 1 158 ? 38.141 43.562 77.332 1.00 19.28 158 LEU F C 1
ATOM 9663 O O . LEU F 1 158 ? 38.907 43.704 78.302 1.00 18.61 158 LEU F O 1
ATOM 9668 N N . CYS F 1 159 ? 37.119 42.707 77.313 1.00 18.55 159 CYS F N 1
ATOM 9669 C CA . CYS F 1 159 ? 36.831 41.811 78.439 1.00 19.71 159 CYS F CA 1
ATOM 9670 C C . CYS F 1 159 ? 38.033 40.948 78.799 1.00 18.80 159 CYS F C 1
ATOM 9671 O O . CYS F 1 159 ? 38.401 40.880 79.982 1.00 18.90 159 CYS F O 1
ATOM 9674 N N . LEU F 1 160 ? 38.637 40.289 77.809 1.00 18.69 160 LEU F N 1
ATOM 9675 C CA . LEU F 1 160 ? 39.711 39.303 78.083 1.00 18.59 160 LEU F CA 1
ATOM 9676 C C . LEU F 1 160 ? 40.978 39.984 78.572 1.00 18.70 160 LEU F C 1
ATOM 9677 O O . LEU F 1 160 ? 41.633 39.530 79.529 1.00 18.42 160 LEU F O 1
ATOM 9682 N N . ALA F 1 161 ? 41.329 41.066 77.881 1.00 19.28 161 ALA F N 1
ATOM 9683 C CA . ALA F 1 161 ? 42.551 41.821 78.176 1.00 19.08 161 ALA F CA 1
ATOM 9684 C C . ALA F 1 161 ? 42.474 42.408 79.592 1.00 19.45 161 ALA F C 1
ATOM 9685 O O . ALA F 1 161 ? 43.479 42.418 80.341 1.00 19.35 161 ALA F O 1
ATOM 9687 N N . GLU F 1 162 ? 41.295 42.913 79.946 1.00 19.69 162 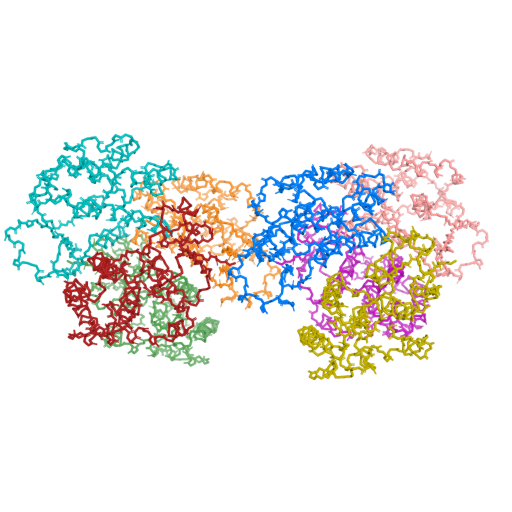GLU F N 1
ATOM 9688 C CA . GLU F 1 162 ? 41.085 43.546 81.258 1.00 19.70 162 GLU F CA 1
ATOM 9689 C C . GLU F 1 162 ? 41.151 42.485 82.356 1.00 19.77 162 GLU F C 1
ATOM 9690 O O . GLU F 1 162 ? 41.774 42.703 83.416 1.00 19.32 162 GLU F O 1
ATOM 9696 N N . HIS F 1 163 ? 40.524 41.331 82.101 1.00 18.36 163 HIS F N 1
ATOM 9697 C CA . HIS F 1 163 ? 40.565 40.247 83.063 1.00 18.81 163 HIS F CA 1
ATOM 9698 C C . HIS F 1 163 ? 41.986 39.717 83.288 1.00 18.99 163 HIS F C 1
ATOM 9699 O O . HIS F 1 163 ? 42.448 39.605 84.446 1.00 17.77 163 HIS F O 1
ATOM 9706 N N . THR F 1 164 ? 42.691 39.397 82.192 1.00 19.09 164 THR F N 1
ATOM 9707 C CA . THR F 1 164 ? 43.981 38.726 82.357 1.00 19.62 164 THR F CA 1
ATOM 9708 C C . THR F 1 164 ? 45.028 39.687 82.951 1.00 20.24 164 THR F C 1
ATOM 9709 O O . THR F 1 164 ? 45.734 39.319 83.877 1.00 20.78 164 THR F O 1
ATOM 9713 N N . SER F 1 165 ? 45.102 40.911 82.440 1.00 20.64 165 SER F N 1
ATOM 9714 C CA . SER F 1 165 ? 46.000 41.915 83.017 1.00 21.08 165 SER F CA 1
ATOM 9715 C C . SER F 1 165 ? 45.649 42.209 84.495 1.00 21.41 165 SER F C 1
ATOM 9716 O O . SER F 1 165 ? 46.542 42.380 85.336 1.00 21.65 165 SER F O 1
ATOM 9719 N N . GLY F 1 166 ? 44.359 42.250 84.799 1.00 21.00 166 GLY F N 1
ATOM 9720 C CA . GLY F 1 166 ? 43.883 42.520 86.162 1.00 21.98 166 GLY F CA 1
ATOM 9721 C C . GLY F 1 166 ? 44.337 41.445 87.131 1.00 22.78 166 GLY F C 1
ATOM 9722 O O . GLY F 1 166 ? 44.841 41.764 88.216 1.00 23.89 166 GLY F O 1
ATOM 9723 N N . ILE F 1 167 ? 44.163 40.176 86.759 1.00 22.64 167 ILE F N 1
ATOM 9724 C CA . ILE F 1 167 ? 44.653 39.058 87.588 1.00 23.80 167 ILE F CA 1
ATOM 9725 C C . ILE F 1 167 ? 46.193 39.008 87.673 1.00 23.81 167 ILE F C 1
ATOM 9726 O O . ILE F 1 167 ? 46.773 38.751 88.738 1.00 23.61 167 ILE F O 1
ATOM 9731 N N . ALA F 1 168 ? 46.853 39.229 86.541 1.00 24.28 168 ALA F N 1
ATOM 9732 C CA . ALA F 1 168 ? 48.299 39.086 86.496 1.00 25.49 168 ALA F CA 1
ATOM 9733 C C . ALA F 1 168 ? 49.032 40.134 87.347 1.00 26.20 168 ALA F C 1
ATOM 9734 O O . ALA F 1 168 ? 50.183 39.905 87.699 1.00 26.40 168 ALA F O 1
ATOM 9736 N N . ALA F 1 169 ? 48.382 41.253 87.677 1.00 26.45 169 ALA F N 1
ATOM 9737 C CA . ALA F 1 169 ? 48.971 42.236 88.614 1.00 28.80 169 ALA F CA 1
ATOM 9738 C C . ALA F 1 169 ? 49.378 41.591 89.954 1.00 29.49 169 ALA F C 1
ATOM 9739 O O . ALA F 1 169 ? 50.404 41.947 90.551 1.00 31.07 169 ALA F O 1
ATOM 9741 N N . LYS F 1 170 ? 48.601 40.607 90.385 1.00 30.51 170 LYS F N 1
ATOM 9742 C CA . LYS F 1 170 ? 48.800 39.937 91.658 1.00 30.92 170 LYS F CA 1
ATOM 9743 C C . LYS F 1 170 ? 49.318 38.510 91.444 1.00 30.55 170 LYS F C 1
ATOM 9744 O O . LYS F 1 170 ? 50.174 38.036 92.205 1.00 29.62 170 LYS F O 1
ATOM 9750 N N . PHE F 1 171 ? 48.790 37.825 90.423 1.00 29.14 171 PHE F N 1
ATOM 9751 C CA . PHE F 1 171 ? 49.182 36.460 90.116 1.00 28.87 171 PHE F CA 1
ATOM 9752 C C . PHE F 1 171 ? 49.545 36.282 88.634 1.00 28.44 171 PHE F C 1
ATOM 9753 O O . PHE F 1 171 ? 48.756 35.696 87.861 1.00 27.99 171 PHE F O 1
ATOM 9761 N N . PRO F 1 172 ? 50.735 36.772 88.238 1.00 27.51 172 PRO F N 1
ATOM 9762 C CA . PRO F 1 172 ? 51.288 36.701 86.873 1.00 27.21 172 PRO F CA 1
ATOM 9763 C C . PRO F 1 172 ? 51.331 35.299 86.258 1.00 26.61 172 PRO F C 1
ATOM 9764 O O . PRO F 1 172 ? 51.347 35.183 85.026 1.00 27.32 172 PRO F O 1
ATOM 9768 N N . SER F 1 173 ? 51.311 34.262 87.099 1.00 25.76 173 SER F N 1
ATOM 9769 C CA . SER F 1 173 ? 51.331 32.889 86.629 1.00 25.01 173 SER F CA 1
ATOM 9770 C C . SER F 1 173 ? 50.078 32.482 85.853 1.00 24.15 173 SER F C 1
ATOM 9771 O O . SER F 1 173 ? 50.050 31.410 85.275 1.00 23.98 173 SER F O 1
ATOM 9774 N N . ILE F 1 174 ? 49.063 33.348 85.809 1.00 23.06 174 ILE F N 1
ATOM 9775 C CA . ILE F 1 174 ? 47.873 33.089 84.987 1.00 21.85 174 ILE F CA 1
ATOM 9776 C C . ILE F 1 174 ? 48.290 32.888 83.512 1.00 22.08 174 ILE F C 1
ATOM 9777 O O . ILE F 1 174 ? 47.715 32.066 82.778 1.00 21.62 174 ILE F O 1
ATOM 9782 N N . TYR F 1 175 ? 49.324 33.622 83.108 1.00 22.30 175 TYR F N 1
ATOM 9783 C CA . TYR F 1 175 ? 49.833 33.541 81.742 1.00 22.11 175 TYR F CA 1
ATOM 9784 C C . TYR F 1 175 ? 50.714 32.335 81.460 1.00 22.48 175 TYR F C 1
ATOM 9785 O O . TYR F 1 175 ? 51.063 32.101 80.283 1.00 22.59 175 TYR F O 1
ATOM 9794 N N . ASP F 1 176 ? 51.090 31.575 82.502 1.00 22.95 176 ASP F N 1
ATOM 9795 C CA . ASP F 1 176 ? 51.923 30.376 82.315 1.00 23.18 176 ASP F CA 1
ATOM 9796 C C . ASP F 1 176 ? 51.311 29.422 81.303 1.00 23.85 176 ASP F C 1
ATOM 9797 O O . ASP F 1 176 ? 50.138 29.070 81.424 1.00 23.46 176 ASP F O 1
ATOM 9802 N N . GLY F 1 177 ? 52.090 29.017 80.302 1.00 23.37 177 GLY F N 1
ATOM 9803 C CA . GLY F 1 177 ? 51.570 28.132 79.263 1.00 23.03 177 GLY F CA 1
ATOM 9804 C C . GLY F 1 177 ? 50.781 28.836 78.169 1.00 23.08 177 GLY F C 1
ATOM 9805 O O . GLY F 1 177 ? 50.338 28.193 77.221 1.00 23.37 177 GLY F O 1
ATOM 9806 N N . PHE F 1 178 ? 50.619 30.151 78.294 1.00 23.43 178 PHE F N 1
ATOM 9807 C CA . PHE F 1 178 ? 49.749 30.942 77.401 1.00 23.67 178 PHE F CA 1
ATOM 9808 C C . PHE F 1 178 ? 50.343 32.309 77.015 1.00 23.01 178 PHE F C 1
ATOM 9809 O O . PHE F 1 178 ? 49.730 33.352 77.237 1.00 22.94 178 PHE F O 1
ATOM 9817 N N . PRO F 1 179 ? 51.530 32.308 76.392 1.00 23.04 179 PRO F N 1
ATOM 9818 C CA . PRO F 1 179 ? 52.138 33.574 75.993 1.00 22.78 179 PRO F CA 1
ATOM 9819 C C . PRO F 1 179 ? 51.290 34.379 75.000 1.00 22.41 179 PRO F C 1
ATOM 9820 O O . PRO F 1 179 ? 51.349 35.592 75.003 1.00 21.27 179 PRO F O 1
ATOM 9824 N N . GLU F 1 180 ? 50.513 33.692 74.172 1.00 22.93 180 GLU F N 1
ATOM 9825 C CA . GLU F 1 180 ? 49.617 34.349 73.207 1.00 23.19 180 GLU F CA 1
ATOM 9826 C C . GLU F 1 180 ? 48.542 35.177 73.911 1.00 22.18 180 GLU F C 1
ATOM 9827 O O . GLU F 1 180 ? 48.085 36.190 73.387 1.00 22.15 180 GLU F O 1
ATOM 9833 N N . ILE F 1 181 ? 48.117 34.733 75.090 1.00 21.52 181 ILE F N 1
ATOM 9834 C CA . ILE F 1 181 ? 47.079 35.484 75.819 1.00 21.57 181 ILE F CA 1
ATOM 9835 C C . ILE F 1 181 ? 47.647 36.738 76.450 1.00 21.62 181 ILE F C 1
ATOM 9836 O O . ILE F 1 181 ? 46.951 37.749 76.568 1.00 21.38 181 ILE F O 1
ATOM 9841 N N . LYS F 1 182 ? 48.901 36.661 76.907 1.00 22.25 182 LYS F N 1
ATOM 9842 C CA . LYS F 1 182 ? 49.596 37.862 77.375 1.00 22.91 182 LYS F CA 1
ATOM 9843 C C . LYS F 1 182 ? 49.835 38.849 76.224 1.00 22.22 182 LYS F C 1
ATOM 9844 O O . LYS F 1 182 ? 49.650 40.066 76.386 1.00 21.83 182 LYS F O 1
ATOM 9850 N N . ALA F 1 183 ? 50.269 38.322 75.078 1.00 22.01 183 ALA F N 1
ATOM 9851 C CA . ALA F 1 183 ? 50.471 39.150 73.885 1.00 22.32 183 ALA F CA 1
ATOM 9852 C C . ALA F 1 183 ? 49.166 39.832 73.496 1.00 22.22 183 ALA F C 1
ATOM 9853 O O . ALA F 1 183 ? 49.159 41.017 73.162 1.00 22.19 183 ALA F O 1
ATOM 9855 N N . HIS F 1 184 ? 48.059 39.080 73.560 1.00 21.81 184 HIS F N 1
ATOM 9856 C CA . HIS F 1 184 ? 46.720 39.658 73.341 1.00 21.46 184 HIS F CA 1
ATOM 9857 C C . HIS F 1 184 ? 46.495 40.829 74.293 1.00 20.61 184 HIS F C 1
ATOM 9858 O O . HIS F 1 184 ? 46.144 41.926 73.854 1.00 19.22 184 HIS F O 1
ATOM 9865 N N . ALA F 1 185 ? 46.726 40.615 75.599 1.00 20.64 185 ALA F N 1
ATOM 9866 C CA . ALA F 1 185 ? 46.547 41.723 76.563 1.00 20.94 185 ALA F CA 1
ATOM 9867 C C . ALA F 1 185 ? 47.414 42.951 76.229 1.00 21.17 185 ALA F C 1
ATOM 9868 O O . ALA F 1 185 ? 46.954 44.087 76.310 1.00 21.24 185 ALA F O 1
ATOM 9870 N N . GLU F 1 186 ? 48.670 42.718 75.856 1.00 22.73 186 GLU F N 1
ATOM 9871 C CA . GLU F 1 186 ? 49.587 43.828 75.588 1.00 23.06 186 GLU F CA 1
ATOM 9872 C C . GLU F 1 186 ? 49.106 44.571 74.344 1.00 22.73 186 GLU F C 1
ATOM 9873 O O . GLU F 1 186 ? 49.123 45.814 74.296 1.00 22.09 186 GLU F O 1
ATOM 9879 N N . LYS F 1 187 ? 48.629 43.803 73.367 1.00 22.07 187 LYS F N 1
ATOM 9880 C CA . LYS F 1 187 ? 48.172 44.372 72.112 1.00 22.16 187 LYS F CA 1
ATOM 9881 C C . LYS F 1 187 ? 46.952 45.265 72.337 1.00 21.80 187 LYS F C 1
ATOM 9882 O O . LYS F 1 187 ? 46.935 46.401 71.882 1.00 21.38 187 LYS F O 1
ATOM 9888 N N . VAL F 1 188 ? 45.943 44.756 73.050 1.00 21.15 188 VAL F N 1
ATOM 9889 C CA . VAL F 1 188 ? 44.730 45.539 73.325 1.00 21.99 188 VAL F CA 1
ATOM 9890 C C . VAL F 1 188 ? 45.034 46.806 74.122 1.00 21.58 188 VAL F C 1
ATOM 9891 O O . VAL F 1 188 ? 44.525 47.896 73.830 1.00 23.11 188 VAL F O 1
ATOM 9895 N N . ARG F 1 189 ? 45.838 46.663 75.157 1.00 22.61 189 ARG F N 1
ATOM 9896 C CA . ARG F 1 189 ? 46.030 47.769 76.100 1.00 22.83 189 ARG F CA 1
ATOM 9897 C C . ARG F 1 189 ? 46.949 48.843 75.527 1.00 23.87 189 ARG F C 1
ATOM 9898 O O . ARG F 1 189 ? 47.109 49.916 76.116 1.00 23.08 189 ARG F O 1
ATOM 9906 N N . SER F 1 190 ? 47.538 48.540 74.376 1.00 24.67 190 SER F N 1
ATOM 9907 C CA . SER F 1 190 ? 48.388 49.488 73.662 1.00 26.24 190 SER F CA 1
ATOM 9908 C C . SER F 1 190 ? 47.588 50.434 72.812 1.00 25.78 190 SER F C 1
ATOM 9909 O O . SER F 1 190 ? 48.078 51.515 72.467 1.00 26.96 190 SER F O 1
ATOM 9912 N N . ILE F 1 191 ? 46.360 50.068 72.463 1.00 25.44 191 ILE F N 1
ATOM 9913 C CA . ILE F 1 191 ? 45.575 50.968 71.629 1.00 24.76 191 ILE F CA 1
ATOM 9914 C C . ILE F 1 191 ? 45.597 52.345 72.278 1.00 25.03 191 ILE F C 1
ATOM 9915 O O . ILE F 1 191 ? 45.246 52.478 73.461 1.00 24.93 191 ILE F O 1
ATOM 9920 N N . PRO F 1 192 ? 46.068 53.365 71.529 1.00 25.00 192 PRO F N 1
ATOM 9921 C CA . PRO F 1 192 ? 46.273 54.708 72.093 1.00 24.65 192 PRO F CA 1
ATOM 9922 C C . PRO F 1 192 ? 45.173 55.246 73.029 1.00 25.14 192 PRO F C 1
ATOM 9923 O O . PRO F 1 192 ? 45.489 55.633 74.154 1.00 25.29 192 PRO F O 1
ATOM 9927 N N . ALA F 1 193 ? 43.904 55.263 72.618 1.00 24.63 193 ALA F N 1
ATOM 9928 C CA . ALA F 1 193 ? 42.878 55.767 73.553 1.00 25.32 193 ALA F CA 1
ATOM 9929 C C . ALA F 1 193 ? 42.783 54.948 74.850 1.00 25.30 193 ALA F C 1
ATOM 9930 O O . ALA F 1 193 ? 42.477 55.490 75.914 1.00 25.89 193 ALA F O 1
ATOM 9932 N N . LEU F 1 194 ? 43.088 53.654 74.758 1.00 26.36 194 LEU F N 1
ATOM 9933 C CA . LEU F 1 194 ? 42.942 52.739 75.879 1.00 26.71 194 LEU F CA 1
ATOM 9934 C C . LEU F 1 194 ? 44.138 52.864 76.823 1.00 27.10 194 LEU F C 1
ATOM 9935 O O . LEU F 1 194 ? 43.977 52.872 78.062 1.00 26.82 194 LEU F O 1
ATOM 9940 N N . LYS F 1 195 ? 45.331 52.944 76.236 1.00 27.01 195 LYS F N 1
ATOM 9941 C CA . LYS F 1 195 ? 46.557 53.182 77.000 1.00 27.60 195 LYS F CA 1
ATOM 9942 C C . LYS F 1 195 ? 46.417 54.432 77.866 1.00 27.02 195 LYS F C 1
ATOM 9943 O O . LYS F 1 195 ? 46.845 54.418 79.020 1.00 26.80 195 LYS F O 1
ATOM 9949 N N . LYS F 1 196 ? 45.813 55.492 77.310 1.00 26.65 196 LYS F N 1
ATOM 9950 C CA . LYS F 1 196 ? 45.614 56.762 78.012 1.00 27.00 196 LYS F CA 1
ATOM 9951 C C . LYS F 1 196 ? 44.639 56.590 79.191 1.00 26.34 196 LYS F C 1
ATOM 9952 O O . LYS F 1 196 ? 44.880 57.109 80.281 1.00 25.43 196 LYS F O 1
ATOM 9958 N N . TRP F 1 197 ? 43.532 55.891 78.954 1.00 26.09 197 TRP F N 1
ATOM 9959 C CA . TRP F 1 197 ? 42.602 55.523 80.031 1.00 25.63 197 TRP F CA 1
ATOM 9960 C C . TRP F 1 197 ? 43.260 54.664 81.127 1.00 25.37 197 TRP F C 1
ATOM 9961 O O . TRP F 1 197 ? 43.042 54.897 82.325 1.00 25.98 197 TRP F O 1
ATOM 9972 N N . ILE F 1 198 ? 44.058 53.672 80.735 1.00 25.38 198 ILE F N 1
ATOM 9973 C CA . ILE F 1 198 ? 44.708 52.810 81.722 1.00 25.67 198 ILE F CA 1
ATOM 9974 C C . ILE F 1 198 ? 45.643 53.668 82.586 1.00 26.75 198 ILE F C 1
ATOM 9975 O O . ILE F 1 198 ? 45.691 53.520 83.818 1.00 25.57 198 ILE F O 1
ATOM 9980 N N . GLU F 1 199 ? 46.296 54.625 81.932 1.00 27.35 199 GLU F N 1
ATOM 9981 C CA . GLU F 1 199 ? 47.176 55.589 82.602 1.00 28.71 199 GLU F CA 1
ATOM 9982 C C . GLU F 1 199 ? 46.522 56.510 83.628 1.00 29.08 199 GLU F C 1
ATOM 9983 O O . GLU F 1 199 ? 47.167 56.897 84.601 1.00 30.13 199 GLU F O 1
ATOM 9989 N N . THR F 1 200 ? 45.246 56.852 83.441 1.00 28.95 200 THR F N 1
ATOM 9990 C CA . THR F 1 200 ? 44.608 57.859 84.280 1.00 28.43 200 THR F CA 1
ATOM 9991 C C . THR F 1 200 ? 43.436 57.354 85.138 1.00 28.05 200 THR F C 1
ATOM 9992 O O . THR F 1 200 ? 42.976 58.060 86.049 1.00 27.10 200 THR F O 1
ATOM 9996 N N . ARG F 1 201 ? 42.976 56.126 84.868 1.00 27.47 201 ARG F N 1
ATOM 9997 C CA . ARG F 1 201 ? 41.881 55.524 85.643 1.00 26.52 201 ARG F CA 1
ATOM 9998 C C . ARG F 1 201 ? 42.263 55.288 87.114 1.00 26.83 201 ARG F C 1
ATOM 9999 O O . ARG F 1 201 ? 43.452 55.028 87.440 1.00 26.17 201 ARG F O 1
ATOM 10007 N N . PRO F 1 202 ? 41.255 55.321 88.003 1.00 26.96 202 PRO F N 1
ATOM 10008 C CA . PRO F 1 202 ? 41.521 55.073 89.421 1.00 27.36 202 PRO F CA 1
ATOM 10009 C C . PRO F 1 202 ? 42.204 53.744 89.657 1.00 28.22 202 PRO F C 1
ATOM 10010 O O . PRO F 1 202 ? 41.932 52.759 88.951 1.00 28.13 202 PRO F O 1
ATOM 10014 N N . GLU F 1 203 ? 43.100 53.714 90.638 1.00 29.26 203 GLU F N 1
ATOM 10015 C CA . GLU F 1 203 ? 43.744 52.470 91.030 1.00 30.53 203 GLU F CA 1
ATOM 10016 C C . GLU F 1 203 ? 42.830 51.817 92.041 1.00 30.74 203 GLU F C 1
ATOM 10017 O O . GLU F 1 203 ? 42.530 52.412 93.085 1.00 30.38 203 GLU F O 1
ATOM 10023 N N . THR F 1 204 ? 42.397 50.596 91.734 1.00 30.34 204 THR F N 1
ATOM 10024 C CA . THR F 1 204 ? 41.418 49.882 92.547 1.00 30.13 204 THR F CA 1
ATOM 10025 C C . THR F 1 204 ? 41.818 48.419 92.692 1.00 30.33 204 THR F C 1
ATOM 10026 O O . THR F 1 204 ? 42.383 47.827 91.773 1.00 30.69 204 THR F O 1
ATOM 10030 N N . LYS F 1 205 ? 41.503 47.862 93.859 1.00 30.88 205 LYS F N 1
ATOM 10031 C CA . LYS F 1 205 ? 41.683 46.462 94.239 1.00 31.66 205 LYS F CA 1
ATOM 10032 C C . LYS F 1 205 ? 41.149 45.457 93.204 1.00 30.91 205 LYS F C 1
ATOM 10033 O O . LYS F 1 205 ? 41.798 44.448 92.888 1.00 30.44 205 LYS F O 1
ATOM 10039 N N . PHE F 1 206 ? 39.946 45.731 92.713 1.00 30.23 206 PHE F N 1
ATOM 10040 C CA . PHE F 1 206 ? 39.270 44.859 91.754 1.00 29.85 206 PHE F CA 1
ATOM 10041 C C . PHE F 1 206 ? 38.762 45.733 90.620 1.00 29.07 206 PHE F C 1
ATOM 10042 O O . PHE F 1 206 ? 38.744 46.972 90.717 1.00 27.62 206 PHE F O 1
ATOM 10051 N N . MET G 1 1 ? 20.531 -12.119 6.758 1.00 26.90 1 MET G N 1
ATOM 10052 C CA . MET G 1 1 ? 19.804 -11.089 7.555 1.00 28.89 1 MET G CA 1
ATOM 10053 C C . MET G 1 1 ? 20.039 -11.286 9.050 1.00 25.96 1 MET G C 1
ATOM 10054 O O . MET G 1 1 ? 20.391 -12.391 9.470 1.00 23.80 1 MET G O 1
ATOM 10059 N N . VAL G 1 2 ? 19.843 -10.232 9.856 1.00 24.33 2 VAL G N 1
ATOM 10060 C CA . VAL G 1 2 ? 20.061 -10.390 11.306 1.00 23.71 2 VAL G CA 1
ATOM 10061 C C . VAL G 1 2 ? 19.298 -11.568 11.829 1.00 22.33 2 VAL G C 1
ATOM 10062 O O . VAL G 1 2 ? 18.152 -11.799 11.459 1.00 22.79 2 VAL G O 1
ATOM 10066 N N . HIS G 1 3 ? 19.914 -12.271 12.756 1.00 22.11 3 HIS G N 1
ATOM 10067 C CA . HIS G 1 3 ? 19.249 -13.379 13.391 1.00 21.91 3 HIS G CA 1
ATOM 10068 C C . HIS G 1 3 ? 19.276 -13.207 14.908 1.00 20.98 3 HIS G C 1
ATOM 10069 O O . HIS G 1 3 ? 20.327 -12.953 15.492 1.00 21.37 3 HIS G O 1
ATOM 10076 N N . TYR G 1 4 ? 18.117 -13.362 15.535 1.00 20.16 4 TYR G N 1
ATOM 10077 C CA . TYR G 1 4 ? 18.025 -13.307 16.997 1.00 19.15 4 TYR G CA 1
ATOM 10078 C C . TYR G 1 4 ? 17.604 -14.664 17.540 1.00 19.50 4 TYR G C 1
ATOM 10079 O O . TYR G 1 4 ? 16.732 -15.318 16.959 1.00 18.82 4 TYR G O 1
ATOM 10088 N N . LYS G 1 5 ? 18.209 -15.061 18.657 1.00 18.98 5 LYS G N 1
ATOM 10089 C CA . LYS G 1 5 ? 17.752 -16.191 19.436 1.00 19.60 5 LYS G CA 1
ATOM 10090 C C . LYS G 1 5 ? 17.563 -15.720 20.878 1.00 18.65 5 LYS G C 1
ATOM 10091 O O . LYS G 1 5 ? 18.383 -14.952 21.387 1.00 18.49 5 LYS G O 1
ATOM 10097 N N . LEU G 1 6 ? 16.458 -16.155 21.474 1.00 18.05 6 LEU G N 1
ATOM 10098 C CA . LEU G 1 6 ? 16.147 -15.964 22.878 1.00 18.30 6 LEU G CA 1
ATOM 10099 C C . LEU G 1 6 ? 16.061 -17.342 23.516 1.00 18.57 6 LEU G C 1
ATOM 10100 O O . LEU G 1 6 ? 15.311 -18.229 23.043 1.00 19.00 6 LEU G O 1
ATOM 10105 N N . THR G 1 7 ? 16.848 -17.537 24.573 1.00 17.74 7 THR G N 1
ATOM 10106 C CA . THR G 1 7 ? 16.807 -18.780 25.316 1.00 18.48 7 THR G CA 1
ATOM 10107 C C . THR G 1 7 ? 16.267 -18.531 26.721 1.00 18.81 7 THR G C 1
ATOM 10108 O O . THR G 1 7 ? 16.737 -17.629 27.440 1.00 17.55 7 THR G O 1
ATOM 10112 N N . TYR G 1 8 ? 15.259 -19.312 27.095 1.00 18.21 8 TYR G N 1
ATOM 10113 C CA . TYR G 1 8 ? 14.716 -19.226 28.439 1.00 18.91 8 TYR G CA 1
ATOM 10114 C C . TYR G 1 8 ? 14.033 -20.554 28.797 1.00 18.82 8 TYR G C 1
ATOM 10115 O O . TYR G 1 8 ? 14.092 -21.491 28.028 1.00 18.15 8 TYR G O 1
ATOM 10124 N N . PHE G 1 9 ? 13.385 -20.606 29.962 1.00 19.57 9 PHE G N 1
ATOM 10125 C CA . PHE G 1 9 ? 12.541 -21.738 30.327 1.00 19.99 9 PHE G CA 1
ATOM 10126 C C . PHE G 1 9 ? 11.235 -21.750 29.532 1.00 20.72 9 PHE G C 1
ATOM 10127 O O . PHE G 1 9 ? 10.884 -20.754 28.865 1.00 20.17 9 PHE G O 1
ATOM 10135 N N . ALA G 1 10 ? 10.504 -22.863 29.671 1.00 20.93 10 ALA G N 1
ATOM 10136 C CA . ALA G 1 10 ? 9.159 -23.033 29.107 1.00 21.38 10 ALA G CA 1
ATOM 10137 C C . ALA G 1 10 ? 8.130 -22.294 29.970 1.00 21.37 10 ALA G C 1
ATOM 10138 O O . ALA G 1 10 ? 7.414 -22.882 30.788 1.00 21.02 10 ALA G O 1
ATOM 10140 N N . GLY G 1 11 ? 8.060 -20.975 29.770 1.00 21.16 11 GLY G N 1
ATOM 10141 C CA . GLY G 1 11 ? 7.226 -20.119 30.601 1.00 20.70 11 GLY G CA 1
ATOM 10142 C C . GLY G 1 11 ? 7.419 -18.678 30.174 1.00 20.99 11 GLY G C 1
ATOM 10143 O O . GLY G 1 11 ? 8.277 -18.389 29.342 1.00 20.04 11 GLY G O 1
ATOM 10144 N N . ARG G 1 12 ? 6.599 -17.791 30.732 1.00 20.48 12 ARG G N 1
ATOM 10145 C CA . ARG G 1 12 ? 6.651 -16.380 30.412 1.00 20.69 12 ARG G CA 1
ATOM 10146 C C . ARG G 1 12 ? 7.786 -15.732 31.221 1.00 20.38 12 ARG G C 1
ATOM 10147 O O . ARG G 1 12 ? 8.829 -15.405 30.644 1.00 18.68 12 ARG G O 1
ATOM 10155 N N . GLY G 1 13 ? 7.575 -15.591 32.532 1.00 19.77 13 GLY G N 1
ATOM 10156 C CA . GLY G 1 13 ? 8.598 -15.128 33.488 1.00 20.68 13 GLY G CA 1
ATOM 10157 C C . GLY G 1 13 ? 9.431 -13.965 32.959 1.00 20.48 13 GLY G C 1
ATOM 10158 O O . GLY G 1 13 ? 8.897 -13.014 32.381 1.00 20.73 13 GLY G O 1
ATOM 10159 N N . LEU G 1 14 ? 10.743 -14.046 33.143 1.00 20.69 14 LEU G N 1
ATOM 10160 C CA . LEU G 1 14 ? 11.642 -12.929 32.786 1.00 19.55 14 LEU G CA 1
ATOM 10161 C C . LEU G 1 14 ? 11.767 -12.686 31.272 1.00 19.35 14 LEU G C 1
ATOM 10162 O O . LEU G 1 14 ? 12.146 -11.591 30.828 1.00 18.75 14 LEU G O 1
ATOM 10167 N N . ALA G 1 15 ? 11.423 -13.683 30.471 1.00 17.10 15 ALA G N 1
ATOM 10168 C CA . ALA G 1 15 ? 11.638 -13.562 29.026 1.00 17.47 15 ALA G CA 1
ATOM 10169 C C . ALA G 1 15 ? 10.483 -12.887 28.310 1.00 17.36 15 ALA G C 1
ATOM 10170 O O . ALA G 1 15 ? 10.631 -12.433 27.181 1.00 16.77 15 ALA G O 1
ATOM 10172 N N . GLU G 1 16 ? 9.321 -12.866 28.943 1.00 17.19 16 GLU G N 1
ATOM 10173 C CA . GLU G 1 16 ? 8.103 -12.524 28.197 1.00 17.15 16 GLU G CA 1
ATOM 10174 C C . GLU G 1 16 ? 8.048 -11.088 27.639 1.00 17.27 16 GLU G C 1
ATOM 10175 O O . GLU G 1 16 ? 7.641 -10.898 26.500 1.00 18.13 16 GLU G O 1
ATOM 10181 N N . PRO G 1 17 ? 8.429 -10.066 28.435 1.00 16.51 17 PRO G N 1
ATOM 10182 C CA . PRO G 1 17 ? 8.484 -8.709 27.840 1.00 16.66 17 PRO G CA 1
ATOM 10183 C C . PRO G 1 17 ? 9.377 -8.607 26.605 1.00 16.98 17 PRO G C 1
ATOM 10184 O O . PRO G 1 17 ? 9.072 -7.840 25.675 1.00 17.21 17 PRO G O 1
ATOM 10188 N N . ILE G 1 18 ? 10.440 -9.408 26.585 1.00 16.04 18 ILE G N 1
ATOM 10189 C CA . ILE G 1 18 ? 11.357 -9.437 25.469 1.00 16.81 18 ILE G CA 1
ATOM 10190 C C . ILE G 1 18 ? 10.637 -10.044 24.251 1.00 16.60 18 ILE G C 1
ATOM 10191 O O . ILE G 1 18 ? 10.744 -9.499 23.147 1.00 16.73 18 ILE G O 1
ATOM 10196 N N . ARG G 1 19 ? 9.949 -11.176 24.447 1.00 16.44 19 ARG G N 1
ATOM 10197 C CA . ARG G 1 19 ? 9.147 -11.771 23.356 1.00 16.97 19 ARG G CA 1
ATOM 10198 C C . ARG G 1 19 ? 8.130 -10.769 22.832 1.00 17.29 19 ARG G C 1
ATOM 10199 O O . ARG G 1 19 ? 7.814 -10.720 21.610 1.00 17.77 19 ARG G O 1
ATOM 10207 N N . GLN G 1 20 ? 7.590 -9.977 23.748 1.00 17.60 20 GLN G N 1
ATOM 10208 C CA . GLN G 1 20 ? 6.619 -8.943 23.359 1.00 18.35 20 GLN G CA 1
ATOM 10209 C C . GLN G 1 20 ? 7.208 -7.753 22.551 1.00 18.52 20 GLN G C 1
ATOM 10210 O O . GLN G 1 20 ? 6.537 -7.234 21.635 1.00 18.14 20 GLN G O 1
ATOM 10216 N N . ILE G 1 21 ? 8.448 -7.361 22.860 1.00 17.33 21 ILE G N 1
ATOM 10217 C CA . ILE G 1 21 ? 9.197 -6.390 22.040 1.00 16.94 21 ILE G CA 1
ATOM 10218 C C . ILE G 1 21 ? 9.365 -6.900 20.603 1.00 17.91 21 ILE G C 1
ATOM 10219 O O . ILE G 1 21 ? 9.167 -6.141 19.626 1.00 17.24 21 ILE G O 1
ATOM 10224 N N . PHE G 1 22 ? 9.743 -8.172 20.470 1.00 17.35 22 PHE G N 1
ATOM 10225 C CA . PHE G 1 22 ? 9.898 -8.754 19.124 1.00 18.68 22 PHE G CA 1
ATOM 10226 C C . PHE G 1 22 ? 8.549 -8.721 18.379 1.00 18.82 22 PHE G C 1
ATOM 10227 O O . PHE G 1 22 ? 8.507 -8.368 17.196 1.00 18.70 22 PHE G O 1
ATOM 10235 N N . ALA G 1 23 ? 7.461 -9.039 19.091 1.00 18.79 23 ALA G N 1
ATOM 10236 C CA . ALA G 1 23 ? 6.104 -9.017 18.511 1.00 18.77 23 ALA G CA 1
ATOM 10237 C C . ALA G 1 23 ? 5.732 -7.604 18.034 1.00 19.53 23 ALA G C 1
ATOM 10238 O O . ALA G 1 23 ? 5.265 -7.433 16.916 1.00 18.60 23 ALA G O 1
ATOM 10240 N N . LEU G 1 24 ? 5.965 -6.603 18.886 1.00 18.70 24 LEU G N 1
ATOM 10241 C CA . LEU G 1 24 ? 5.670 -5.215 18.529 1.00 20.10 24 LEU G CA 1
ATOM 10242 C C . LEU G 1 24 ? 6.482 -4.766 17.344 1.00 20.03 24 LEU G C 1
ATOM 10243 O O . LEU G 1 24 ? 5.967 -4.042 16.485 1.00 20.25 24 LEU G O 1
ATOM 10248 N N . ALA G 1 25 ? 7.748 -5.183 17.298 1.00 20.15 25 ALA G N 1
ATOM 10249 C CA . ALA G 1 25 ? 8.657 -4.805 16.208 1.00 20.74 25 ALA G CA 1
ATOM 10250 C C . ALA G 1 25 ? 8.364 -5.532 14.879 1.00 20.99 25 ALA G C 1
ATOM 10251 O O . ALA G 1 25 ? 8.852 -5.112 13.847 1.00 21.74 25 ALA G O 1
ATOM 10253 N N . GLY G 1 26 ? 7.629 -6.639 14.909 1.00 21.14 26 GLY G N 1
ATOM 10254 C CA . GLY G 1 26 ? 7.451 -7.467 13.693 1.00 21.86 26 GLY G CA 1
ATOM 10255 C C . GLY G 1 26 ? 8.762 -8.167 13.347 1.00 22.08 26 GLY G C 1
ATOM 10256 O O . GLY G 1 26 ? 9.060 -8.457 12.184 1.00 21.53 26 GLY G O 1
ATOM 10257 N N . GLN G 1 27 ? 9.560 -8.435 14.373 1.00 21.65 27 GLN G N 1
ATOM 10258 C CA . GLN G 1 27 ? 10.875 -9.010 14.170 1.00 21.31 27 GLN G CA 1
ATOM 10259 C C . GLN G 1 27 ? 10.860 -10.485 14.527 1.00 21.70 27 GLN G C 1
ATOM 10260 O O . GLN G 1 27 ? 10.568 -10.854 15.668 1.00 21.71 27 GLN G O 1
ATOM 10266 N N . LYS G 1 28 ? 11.154 -11.323 13.534 1.00 21.60 28 LYS G N 1
ATOM 10267 C CA . LYS G 1 28 ? 11.298 -12.757 13.738 1.00 23.00 28 LYS G CA 1
ATOM 10268 C C . LYS G 1 28 ? 12.498 -13.083 14.635 1.00 21.79 28 LYS G C 1
ATOM 10269 O O . LYS G 1 28 ? 13.530 -12.405 14.592 1.00 21.79 28 LYS G O 1
ATOM 10275 N N . TYR G 1 29 ? 12.337 -14.122 15.447 1.00 21.53 29 TYR G N 1
ATOM 10276 C CA . TYR G 1 29 ? 13.402 -14.609 16.340 1.00 20.68 29 TYR G CA 1
ATOM 10277 C C . TYR G 1 29 ? 13.192 -16.102 16.609 1.00 20.93 29 TYR G C 1
ATOM 10278 O O . TYR G 1 29 ? 12.072 -16.624 16.451 1.00 21.89 29 TYR G O 1
ATOM 10287 N N . GLU G 1 30 ? 14.275 -16.783 16.976 1.00 20.28 30 GLU G N 1
ATOM 10288 C CA . GLU G 1 30 ? 14.247 -18.172 17.425 1.00 21.24 30 GLU G CA 1
ATOM 10289 C C . GLU G 1 30 ? 13.949 -18.202 18.930 1.00 20.72 30 GLU G C 1
ATOM 10290 O O . GLU G 1 30 ? 14.768 -17.747 19.724 1.00 21.02 30 GLU G O 1
ATOM 10296 N N . ASP G 1 31 ? 12.783 -18.736 19.300 1.00 20.45 31 ASP G N 1
ATOM 10297 C CA . ASP G 1 31 ? 12.305 -18.777 20.688 1.00 20.58 31 ASP G CA 1
ATOM 10298 C C . ASP G 1 31 ? 12.637 -20.165 21.295 1.00 21.30 31 ASP G C 1
ATOM 10299 O O . ASP G 1 31 ? 11.933 -21.151 21.075 1.00 22.56 31 ASP G O 1
ATOM 10304 N N . VAL G 1 32 ? 13.744 -20.243 22.018 1.00 20.22 32 VAL G N 1
ATOM 10305 C CA . VAL G 1 32 ? 14.197 -21.512 22.572 1.00 20.44 32 VAL G CA 1
ATOM 10306 C C . VAL G 1 32 ? 13.783 -21.636 24.024 1.00 20.66 32 VAL G C 1
ATOM 10307 O O . VAL G 1 32 ? 14.074 -20.739 24.836 1.00 20.93 32 VAL G O 1
ATOM 10311 N N . ARG G 1 33 ? 13.092 -22.726 24.349 1.00 20.61 33 ARG G N 1
ATOM 10312 C CA . ARG G 1 33 ? 12.545 -22.955 25.696 1.00 20.89 33 ARG G CA 1
ATOM 10313 C C . ARG G 1 33 ? 12.971 -24.294 26.280 1.00 21.69 33 ARG G C 1
ATOM 10314 O O . ARG G 1 33 ? 12.796 -25.347 25.634 1.00 22.17 33 ARG G O 1
ATOM 10322 N N . TYR G 1 34 ? 13.526 -24.249 27.489 1.00 22.09 34 TYR G N 1
ATOM 10323 C CA . TYR G 1 34 ? 13.924 -25.438 28.245 1.00 23.15 34 TYR G CA 1
ATOM 10324 C C . TYR G 1 34 ? 12.951 -25.667 29.373 1.00 23.20 34 TYR G C 1
ATOM 10325 O O . TYR G 1 34 ? 12.553 -24.730 30.052 1.00 22.98 34 TYR G O 1
ATOM 10334 N N . THR G 1 35 ? 12.567 -26.921 29.603 1.00 23.99 35 THR G N 1
ATOM 10335 C CA . THR G 1 35 ? 11.906 -27.271 30.881 1.00 23.68 35 THR G CA 1
ATOM 10336 C C . THR G 1 35 ? 12.923 -27.174 32.030 1.00 23.88 35 THR G C 1
ATOM 10337 O O . THR G 1 35 ? 14.133 -27.129 31.780 1.00 22.97 35 THR G O 1
ATOM 10341 N N . PHE G 1 36 ? 12.454 -27.157 33.282 1.00 24.31 36 PHE G N 1
ATOM 10342 C CA . PHE G 1 36 ? 13.385 -27.128 34.433 1.00 25.49 36 PHE G CA 1
ATOM 10343 C C . PHE G 1 36 ? 14.456 -28.237 34.267 1.00 26.32 36 PHE G C 1
ATOM 10344 O O . PHE G 1 36 ? 15.648 -28.017 34.532 1.00 25.81 36 PHE G O 1
ATOM 10352 N N . GLN G 1 37 ? 14.002 -29.409 33.805 1.00 26.86 37 GLN G N 1
ATOM 10353 C CA . GLN G 1 37 ? 14.804 -30.630 33.608 1.00 27.89 37 GLN G CA 1
ATOM 10354 C C . GLN G 1 37 ? 15.961 -30.453 32.658 1.00 27.54 37 GLN G C 1
ATOM 10355 O O . GLN G 1 37 ? 17.046 -30.968 32.909 1.00 27.40 37 GLN G O 1
ATOM 10361 N N . GLU G 1 38 ? 15.683 -29.811 31.525 1.00 26.96 38 GLU G N 1
ATOM 10362 C CA . GLU G 1 38 ? 16.618 -29.742 30.400 1.00 28.52 38 GLU G CA 1
ATOM 10363 C C . GLU G 1 38 ? 17.688 -28.643 30.607 1.00 27.08 38 GLU G C 1
ATOM 10364 O O . GLU G 1 38 ? 18.745 -28.666 29.991 1.00 27.35 38 GLU G O 1
ATOM 10370 N N . TRP G 1 39 ? 17.401 -27.699 31.496 1.00 26.07 39 TRP G N 1
ATOM 10371 C CA . TRP G 1 39 ? 18.254 -26.523 31.685 1.00 25.65 39 TRP G CA 1
ATOM 10372 C C . TRP G 1 39 ? 19.682 -26.802 32.201 1.00 25.91 39 TRP G C 1
ATOM 10373 O O . TRP G 1 39 ? 20.636 -26.270 31.642 1.00 25.48 39 TRP G O 1
ATOM 10384 N N . PRO G 1 40 ? 19.841 -27.600 33.285 1.00 26.42 40 PRO G N 1
ATOM 10385 C CA . PRO G 1 40 ? 21.204 -27.764 33.821 1.00 26.84 40 PRO G CA 1
ATOM 10386 C C . PRO G 1 40 ? 22.332 -28.070 32.815 1.00 27.18 40 PRO G C 1
ATOM 10387 O O . PRO G 1 40 ? 23.414 -27.515 32.963 1.00 27.31 40 PRO G O 1
ATOM 10391 N N . LYS G 1 41 ? 22.087 -28.882 31.788 1.00 27.58 41 LYS G N 1
ATOM 10392 C CA . LYS G 1 41 ? 23.144 -29.140 30.783 1.00 28.57 41 LYS G CA 1
ATOM 10393 C C . LYS G 1 41 ? 23.555 -27.900 29.970 1.00 28.26 41 LYS G C 1
ATOM 10394 O O . LYS G 1 41 ? 24.570 -27.934 29.270 1.00 28.25 41 LYS G O 1
ATOM 10400 N N . HIS G 1 42 ? 22.778 -26.817 30.064 1.00 27.93 42 HIS G N 1
ATOM 10401 C CA . HIS G 1 42 ? 23.046 -25.607 29.263 1.00 26.98 42 HIS G CA 1
ATOM 10402 C C . HIS G 1 42 ? 23.559 -24.423 30.073 1.00 26.68 42 HIS G C 1
ATOM 10403 O O . HIS G 1 42 ? 23.906 -23.385 29.501 1.00 25.74 42 HIS G O 1
ATOM 10410 N N . LYS G 1 43 ? 23.609 -24.589 31.395 1.00 26.85 43 LYS G N 1
ATOM 10411 C CA . LYS G 1 43 ? 23.916 -23.505 32.323 1.00 27.01 43 LYS G CA 1
ATOM 10412 C C . LYS G 1 43 ? 25.261 -22.829 32.008 1.00 27.13 43 LYS G C 1
ATOM 10413 O O . LYS G 1 43 ? 25.339 -21.597 31.882 1.00 26.71 43 LYS G O 1
ATOM 10419 N N . ASP G 1 44 ? 26.299 -23.646 31.837 1.00 26.53 44 ASP G N 1
ATOM 10420 C CA . ASP G 1 44 ? 27.665 -23.170 31.609 1.00 26.78 44 ASP G CA 1
ATOM 10421 C C . ASP G 1 44 ? 27.896 -22.461 30.251 1.00 26.40 44 ASP G C 1
ATOM 10422 O O . ASP G 1 44 ? 28.918 -21.796 30.069 1.00 26.73 44 ASP G O 1
ATOM 10427 N N . GLU G 1 45 ? 26.965 -22.615 29.305 1.00 25.26 45 GLU G N 1
ATOM 10428 C CA . GLU G 1 45 ? 26.985 -21.839 28.044 1.00 25.10 45 GLU G CA 1
ATOM 10429 C C . GLU G 1 45 ? 26.715 -20.346 28.268 1.00 23.48 45 GLU G C 1
ATOM 10430 O O . GLU G 1 45 ? 27.007 -19.520 27.407 1.00 23.39 45 GLU G O 1
ATOM 10436 N N . MET G 1 46 ? 26.142 -20.005 29.417 1.00 23.07 46 MET G N 1
ATOM 10437 C CA . MET G 1 46 ? 25.566 -18.660 29.601 1.00 22.61 46 MET G CA 1
ATOM 10438 C C . MET G 1 46 ? 26.532 -17.710 30.328 1.00 22.27 46 MET G C 1
ATOM 10439 O O . MET G 1 46 ? 27.292 -18.150 31.204 1.00 22.51 46 MET G O 1
ATOM 10444 N N . PRO G 1 47 ? 26.538 -16.408 29.952 1.00 21.52 47 PRO G N 1
ATOM 10445 C CA . PRO G 1 47 ? 27.507 -15.476 30.563 1.00 20.79 47 PRO G CA 1
ATOM 10446 C C . PRO G 1 47 ? 27.518 -15.492 32.092 1.00 20.64 47 PRO G C 1
ATOM 10447 O O . PRO G 1 47 ? 28.589 -15.446 32.718 1.00 21.10 47 PRO G O 1
ATOM 10451 N N . PHE G 1 48 ? 26.345 -15.519 32.693 1.00 19.21 48 PHE G N 1
ATOM 10452 C CA . PHE G 1 48 ? 26.269 -15.595 34.138 1.00 19.91 48 PHE G CA 1
ATOM 10453 C C . PHE G 1 48 ? 25.630 -16.897 34.604 1.00 19.60 48 PHE G C 1
ATOM 10454 O O . PHE G 1 48 ? 25.152 -16.987 35.732 1.00 20.61 48 PHE G O 1
ATOM 10462 N N . GLY G 1 49 ? 25.623 -17.899 33.733 1.00 20.63 49 GLY G N 1
ATOM 10463 C CA . GLY G 1 49 ? 25.005 -19.184 34.078 1.00 20.36 49 GLY G CA 1
ATOM 10464 C C . GLY G 1 49 ? 23.530 -19.059 34.435 1.00 20.39 49 GLY G C 1
ATOM 10465 O O . GLY G 1 49 ? 22.991 -19.854 35.198 1.00 20.32 49 GLY G O 1
ATOM 10466 N N . GLN G 1 50 ? 22.867 -18.068 33.849 1.00 20.43 50 GLN G N 1
ATOM 10467 C CA . GLN G 1 50 ? 21.434 -17.849 34.052 1.00 20.70 50 GLN G CA 1
ATOM 10468 C C . GLN G 1 50 ? 20.760 -17.539 32.709 1.00 19.85 50 GLN G C 1
ATOM 10469 O O . GLN G 1 50 ? 21.434 -17.306 31.717 1.00 19.72 50 GLN G O 1
ATOM 10475 N N . ILE G 1 51 ? 19.433 -17.598 32.695 1.00 19.07 51 ILE G N 1
ATOM 10476 C CA . ILE G 1 51 ? 18.628 -17.207 31.532 1.00 18.97 51 ILE G CA 1
ATOM 10477 C C . ILE G 1 51 ? 17.596 -16.185 32.005 1.00 18.07 51 ILE G C 1
ATOM 10478 O O . ILE G 1 51 ? 17.276 -16.162 33.191 1.00 18.87 51 ILE G O 1
ATOM 10483 N N . PRO G 1 52 ? 17.080 -15.318 31.105 1.00 17.89 52 PRO G N 1
ATOM 10484 C CA . PRO G 1 52 ? 17.228 -15.371 29.653 1.00 17.20 52 PRO G CA 1
ATOM 10485 C C . PRO G 1 52 ? 18.561 -14.858 29.113 1.00 17.21 52 PRO G C 1
ATOM 10486 O O . PRO G 1 52 ? 19.267 -14.079 29.774 1.00 15.22 52 PRO G O 1
ATOM 10490 N N . VAL G 1 53 ? 18.880 -15.292 27.895 1.00 16.58 53 VAL G N 1
ATOM 10491 C CA . VAL G 1 53 ? 20.054 -14.816 27.156 1.00 16.31 53 VAL G CA 1
ATOM 10492 C C . VAL G 1 53 ? 19.663 -14.663 25.696 1.00 17.49 53 VAL G C 1
ATOM 10493 O O . VAL G 1 53 ? 19.022 -15.552 25.097 1.00 17.46 53 VAL G O 1
ATOM 10497 N N . LEU G 1 54 ? 20.069 -13.534 25.129 1.00 18.25 54 LEU G N 1
ATOM 10498 C CA . LEU G 1 54 ? 19.825 -13.224 23.730 1.00 18.06 54 LEU G CA 1
ATOM 10499 C C . LEU G 1 54 ? 21.094 -13.525 22.956 1.00 18.94 54 LEU G C 1
ATOM 10500 O O . LEU G 1 54 ? 22.197 -13.366 23.475 1.00 18.62 54 LEU G O 1
ATOM 10505 N N . GLU G 1 55 ? 20.935 -14.004 21.726 1.00 19.07 55 GLU G N 1
ATOM 10506 C CA . GLU G 1 55 ? 22.034 -13.949 20.767 1.00 19.65 55 GLU G CA 1
ATOM 10507 C C . GLU G 1 55 ? 21.640 -13.097 19.585 1.00 20.11 55 GLU G C 1
ATOM 10508 O O . GLU G 1 55 ? 20.525 -13.237 19.049 1.00 20.34 55 GLU G O 1
ATOM 10514 N N . GLU G 1 56 ? 22.544 -12.210 19.189 1.00 20.08 56 GLU G N 1
ATOM 10515 C CA . GLU G 1 56 ? 22.362 -11.458 17.956 1.00 21.21 56 GLU G CA 1
ATOM 10516 C C . GLU G 1 56 ? 23.543 -11.794 17.061 1.00 20.86 56 GLU G C 1
ATOM 10517 O O . GLU G 1 56 ? 24.696 -11.512 17.403 1.00 20.44 56 GLU G O 1
ATOM 10523 N N . ASP G 1 57 ? 23.253 -12.407 15.921 1.00 21.74 57 ASP G N 1
ATOM 10524 C CA . ASP G 1 57 ? 24.305 -12.901 15.045 1.00 22.14 57 ASP G CA 1
ATOM 10525 C C . ASP G 1 57 ? 25.374 -13.693 15.845 1.00 22.57 57 ASP G C 1
ATOM 10526 O O . ASP G 1 57 ? 26.577 -13.545 15.626 1.00 23.70 57 ASP G O 1
ATOM 10531 N N . GLY G 1 58 ? 24.914 -14.525 16.777 1.00 22.85 58 GLY G N 1
ATOM 10532 C CA . GLY G 1 58 ? 25.805 -15.342 17.617 1.00 22.87 58 GLY G CA 1
ATOM 10533 C C . GLY G 1 58 ? 26.489 -14.676 18.812 1.00 23.18 58 GLY G C 1
ATOM 10534 O O . GLY G 1 58 ? 27.227 -15.343 19.554 1.00 23.91 58 GLY G O 1
ATOM 10535 N N . LYS G 1 59 ? 26.296 -13.371 18.996 1.00 22.49 59 LYS G N 1
ATOM 10536 C CA . LYS G 1 59 ? 26.858 -12.687 20.168 1.00 22.43 59 LYS G CA 1
ATOM 10537 C C . LYS G 1 59 ? 25.865 -12.783 21.330 1.00 20.99 59 LYS G C 1
ATOM 10538 O O . LYS G 1 59 ? 24.679 -12.425 21.178 1.00 20.46 59 LYS G O 1
ATOM 10544 N N . GLN G 1 60 ? 26.332 -13.277 22.478 1.00 19.22 60 GLN G N 1
ATOM 10545 C CA . GLN G 1 60 ? 25.440 -13.410 23.646 1.00 18.79 60 GLN G CA 1
ATOM 10546 C C . GLN G 1 60 ? 25.286 -12.108 24.426 1.00 17.62 60 GLN G C 1
ATOM 10547 O O . GLN G 1 60 ? 26.239 -11.373 24.589 1.00 17.69 60 GLN G O 1
ATOM 10553 N N . LEU G 1 61 ? 24.067 -11.863 24.900 1.00 17.76 61 LEU G N 1
ATOM 10554 C CA . LEU G 1 61 ? 23.755 -10.792 25.828 1.00 17.62 61 LEU G CA 1
ATOM 10555 C C . LEU G 1 61 ? 22.779 -11.357 26.846 1.00 17.79 61 LEU G C 1
ATOM 10556 O O . LEU G 1 61 ? 21.656 -11.795 26.490 1.00 17.43 61 LEU G O 1
ATOM 10561 N N . ALA G 1 62 ? 23.212 -11.351 28.098 1.00 17.67 62 ALA G N 1
ATOM 10562 C CA . ALA G 1 62 ? 22.384 -11.797 29.215 1.00 17.61 62 ALA G CA 1
ATOM 10563 C C . ALA G 1 62 ? 21.736 -10.628 29.923 1.00 17.29 62 ALA G C 1
ATOM 10564 O O . ALA G 1 62 ? 21.967 -9.456 29.576 1.00 18.86 62 ALA G O 1
ATOM 10566 N N . GLN G 1 63 ? 20.938 -10.982 30.926 1.00 16.78 63 GLN G N 1
ATOM 10567 C CA . GLN G 1 63 ? 20.299 -10.087 31.882 1.00 17.04 63 GLN G CA 1
ATOM 10568 C C . GLN G 1 63 ? 19.057 -9.461 31.226 1.00 17.40 63 GLN G C 1
ATOM 10569 O O . GLN G 1 63 ? 19.166 -8.665 30.293 1.00 17.16 63 GLN G O 1
ATOM 10575 N N . SER G 1 64 ? 17.886 -9.891 31.708 1.00 17.13 64 SER G N 1
ATOM 10576 C CA . SER G 1 64 ? 16.610 -9.608 31.072 1.00 17.17 64 SER G CA 1
ATOM 10577 C C . SER G 1 64 ? 16.372 -8.124 30.772 1.00 16.27 64 SER G C 1
ATOM 10578 O O . SER G 1 64 ? 15.918 -7.787 29.683 1.00 15.29 64 SER G O 1
ATOM 10581 N N . PHE G 1 65 ? 16.717 -7.242 31.707 1.00 16.77 65 PHE G N 1
ATOM 10582 C CA . PHE G 1 65 ? 16.485 -5.807 31.470 1.00 17.05 65 PHE G CA 1
ATOM 10583 C C . PHE G 1 65 ? 17.500 -5.218 30.477 1.00 16.07 65 PHE G C 1
ATOM 10584 O O . PHE G 1 65 ? 17.160 -4.329 29.712 1.00 16.73 65 PHE G O 1
ATOM 10592 N N . ALA G 1 66 ? 18.750 -5.689 30.503 1.00 15.89 66 ALA G N 1
ATOM 10593 C CA . ALA G 1 66 ? 19.730 -5.256 29.510 1.00 15.12 66 ALA G CA 1
ATOM 10594 C C . ALA G 1 66 ? 19.253 -5.684 28.115 1.00 15.26 66 ALA G C 1
ATOM 10595 O O . ALA G 1 66 ? 19.294 -4.902 27.152 1.00 14.89 66 ALA G O 1
ATOM 10597 N N . ILE G 1 67 ? 18.798 -6.924 28.001 1.00 15.49 67 ILE G N 1
ATOM 10598 C CA . ILE G 1 67 ? 18.230 -7.400 26.716 1.00 15.15 67 ILE G CA 1
ATOM 10599 C C . ILE G 1 67 ? 17.047 -6.510 26.286 1.00 15.21 67 ILE G C 1
ATOM 10600 O O . ILE G 1 67 ? 16.984 -6.035 25.148 1.00 15.40 67 ILE G O 1
ATOM 10605 N N . ALA G 1 68 ? 16.093 -6.322 27.183 1.00 15.36 68 ALA G N 1
ATOM 10606 C CA . ALA G 1 68 ? 14.879 -5.541 26.857 1.00 15.44 68 ALA G CA 1
ATOM 10607 C C . ALA G 1 68 ? 15.204 -4.116 26.386 1.00 15.67 68 ALA G C 1
ATOM 10608 O O . ALA G 1 68 ? 14.657 -3.646 25.376 1.00 16.25 68 ALA G O 1
ATOM 10610 N N . ARG G 1 69 ? 16.106 -3.436 27.109 1.00 15.78 69 ARG G N 1
ATOM 10611 C CA . ARG G 1 69 ? 16.536 -2.082 26.746 1.00 15.12 69 ARG G CA 1
ATOM 10612 C C . ARG G 1 69 ? 17.246 -2.081 25.395 1.00 15.19 69 ARG G C 1
ATOM 10613 O O . ARG G 1 69 ? 16.975 -1.230 24.568 1.00 15.25 69 ARG G O 1
ATOM 10621 N N . TYR G 1 70 ? 18.149 -3.032 25.169 1.00 15.35 70 TYR G N 1
ATOM 10622 C CA . TYR G 1 70 ? 18.891 -3.072 23.923 1.00 15.75 70 TYR G CA 1
ATOM 10623 C C . TYR G 1 70 ? 17.925 -3.171 22.722 1.00 15.79 70 TYR G C 1
ATOM 10624 O O . TYR G 1 70 ? 18.031 -2.405 21.768 1.00 15.25 70 TYR G O 1
ATOM 10633 N N . LEU G 1 71 ? 16.993 -4.118 22.787 1.00 15.29 71 LEU G N 1
ATOM 10634 C CA . LEU G 1 71 ? 15.972 -4.298 21.735 1.00 15.56 71 LEU G CA 1
ATOM 10635 C C . LEU G 1 71 ? 14.991 -3.124 21.659 1.00 15.86 71 LEU G C 1
ATOM 10636 O O . LEU G 1 71 ? 14.603 -2.698 20.564 1.00 16.01 71 LEU G O 1
ATOM 10641 N N . SER G 1 72 ? 14.591 -2.595 22.815 1.00 15.93 72 SER G N 1
ATOM 10642 C CA . SER G 1 72 ? 13.709 -1.427 22.847 1.00 16.33 72 SER G CA 1
ATOM 10643 C C . SER G 1 72 ? 14.327 -0.192 22.167 1.00 16.83 72 SER G C 1
ATOM 10644 O O . SER G 1 72 ? 13.623 0.520 21.406 1.00 16.80 72 SER G O 1
ATOM 10647 N N . ARG G 1 73 ? 15.615 0.079 22.426 1.00 17.29 73 ARG G N 1
ATOM 10648 C CA . ARG G 1 73 ? 16.300 1.186 21.723 1.00 18.46 73 ARG G CA 1
ATOM 10649 C C . ARG G 1 73 ? 16.345 0.983 20.232 1.00 18.55 73 ARG G C 1
ATOM 10650 O O . ARG G 1 73 ? 16.199 1.934 19.477 1.00 17.24 73 ARG G O 1
ATOM 10658 N N . LYS G 1 74 ? 16.518 -0.264 19.811 1.00 18.24 74 LYS G N 1
ATOM 10659 C CA . LYS G 1 74 ? 16.648 -0.578 18.394 1.00 19.79 74 LYS G CA 1
ATOM 10660 C C . LYS G 1 74 ? 15.304 -0.421 17.698 1.00 18.66 74 LYS G C 1
ATOM 10661 O O . LYS G 1 74 ? 15.247 0.013 16.550 1.00 18.49 74 LYS G O 1
ATOM 10667 N N . PHE G 1 75 ? 14.231 -0.770 18.396 1.00 18.44 75 PHE G N 1
ATOM 10668 C CA . PHE G 1 75 ? 12.887 -0.852 17.780 1.00 19.60 75 PHE G CA 1
ATOM 10669 C C . PHE G 1 75 ? 11.898 0.280 18.084 1.00 18.95 75 PHE G C 1
ATOM 10670 O O . PHE G 1 75 ? 10.795 0.315 17.534 1.00 18.74 75 PHE G O 1
ATOM 10678 N N . GLY G 1 76 ? 12.284 1.204 18.959 1.00 18.00 76 GLY G N 1
ATOM 10679 C CA . GLY G 1 76 ? 11.460 2.372 19.258 1.00 17.88 76 GLY G CA 1
ATOM 10680 C C . GLY G 1 76 ? 10.577 2.290 20.494 1.00 17.99 76 GLY G C 1
ATOM 10681 O O . GLY G 1 76 ? 9.585 2.997 20.575 1.00 18.55 76 GLY G O 1
ATOM 10682 N N . PHE G 1 77 ? 10.945 1.450 21.460 1.00 17.23 77 PHE G N 1
ATOM 10683 C CA . PHE G 1 77 ? 10.139 1.276 22.688 1.00 17.77 77 PHE G CA 1
ATOM 10684 C C . PHE G 1 77 ? 10.888 1.610 23.965 1.00 17.37 77 PHE G C 1
ATOM 10685 O O . PHE G 1 77 ? 10.522 1.102 25.046 1.00 17.88 77 PHE G O 1
ATOM 10693 N N . ALA G 1 78 ? 11.922 2.445 23.852 1.00 17.05 78 ALA G N 1
ATOM 10694 C CA . ALA G 1 78 ? 12.783 2.796 25.003 1.00 16.81 78 ALA G CA 1
ATOM 10695 C C . ALA G 1 78 ? 12.475 4.156 25.608 1.00 17.00 78 ALA G C 1
ATOM 10696 O O . ALA G 1 78 ? 12.968 4.480 26.688 1.00 15.76 78 ALA G O 1
ATOM 10698 N N . GLY G 1 79 ? 11.640 4.936 24.916 1.00 17.74 79 GLY G N 1
ATOM 10699 C CA . GLY G 1 79 ? 11.455 6.345 25.225 1.00 18.62 79 GLY G CA 1
ATOM 10700 C C . GLY G 1 79 ? 11.848 7.167 24.010 1.00 19.08 79 GLY G C 1
ATOM 10701 O O . GLY G 1 79 ? 12.650 6.725 23.155 1.00 18.98 79 GLY G O 1
ATOM 10702 N N . LYS G 1 80 ? 11.283 8.368 23.936 1.00 19.66 80 LYS G N 1
ATOM 10703 C CA . LYS G 1 80 ? 11.491 9.278 22.789 1.00 20.50 80 LYS G CA 1
ATOM 10704 C C . LYS G 1 80 ? 12.689 10.242 22.851 1.00 19.36 80 LYS G C 1
ATOM 10705 O O . LYS G 1 80 ? 13.151 10.723 21.818 1.00 18.62 80 LYS G O 1
ATOM 10711 N N . THR G 1 81 ? 13.178 10.536 24.059 1.00 18.63 81 THR G N 1
ATOM 10712 C CA . THR G 1 81 ? 14.290 11.460 24.298 1.00 18.34 81 THR G CA 1
ATOM 10713 C C . THR G 1 81 ? 15.230 10.838 25.335 1.00 17.93 81 THR G C 1
ATOM 10714 O O . THR G 1 81 ? 14.804 9.972 26.072 1.00 16.86 81 THR G O 1
ATOM 10718 N N . PRO G 1 82 ? 16.509 11.270 25.386 1.00 18.20 82 PRO G N 1
ATOM 10719 C CA . PRO G 1 82 ? 17.415 10.720 26.393 1.00 18.11 82 PRO G CA 1
ATOM 10720 C C . PRO G 1 82 ? 16.893 10.821 27.834 1.00 17.86 82 PRO G C 1
ATOM 10721 O O . PRO G 1 82 ? 17.049 9.858 28.583 1.00 17.34 82 PRO G O 1
ATOM 10725 N N . PHE G 1 83 ? 16.262 11.939 28.210 1.00 17.44 83 PHE G N 1
ATOM 10726 C CA . PHE G 1 83 ? 15.659 12.027 29.557 1.00 17.63 83 PHE G CA 1
ATOM 10727 C C . PHE G 1 83 ? 14.452 11.117 29.761 1.00 17.92 83 PHE G C 1
ATOM 10728 O O . PHE G 1 83 ? 14.319 10.488 30.801 1.00 16.62 83 PHE G O 1
ATOM 10736 N N . GLU G 1 84 ? 13.601 10.993 28.749 1.00 17.67 84 GLU G N 1
ATOM 10737 C CA . GLU G 1 84 ? 12.487 10.039 28.843 1.00 18.02 84 GLU G CA 1
ATOM 10738 C C . GLU G 1 84 ? 12.961 8.590 28.921 1.00 16.72 84 GLU G C 1
ATOM 10739 O O . GLU G 1 84 ? 12.372 7.794 29.616 1.00 15.65 84 GLU G O 1
ATOM 10745 N N . GLU G 1 85 ? 14.008 8.249 28.177 1.00 16.25 85 GLU G N 1
ATOM 10746 C CA . GLU G 1 85 ? 14.589 6.918 28.243 1.00 15.98 85 GLU G CA 1
ATOM 10747 C C . GLU G 1 85 ? 15.034 6.597 29.664 1.00 15.98 85 GLU G C 1
ATOM 10748 O O . GLU G 1 85 ? 14.906 5.465 30.124 1.00 14.35 85 GLU G O 1
ATOM 10754 N N . ALA G 1 86 ? 15.584 7.596 30.340 1.00 15.42 86 ALA G N 1
ATOM 10755 C CA . ALA G 1 86 ? 16.078 7.417 31.710 1.00 15.69 86 ALA G CA 1
ATOM 10756 C C . ALA G 1 86 ? 14.907 7.243 32.661 1.00 16.46 86 ALA G C 1
ATOM 10757 O O . ALA G 1 86 ? 14.988 6.460 33.625 1.00 16.43 86 ALA G O 1
ATOM 10759 N N . LEU G 1 87 ? 13.831 7.989 32.411 1.00 15.28 87 LEU G N 1
ATOM 10760 C CA . LEU G 1 87 ? 12.616 7.865 33.221 1.00 16.08 87 LEU G CA 1
ATOM 10761 C C . LEU G 1 87 ? 12.043 6.478 33.079 1.00 15.78 87 LEU G C 1
ATOM 10762 O O . LEU G 1 87 ? 11.661 5.880 34.084 1.00 15.68 87 LEU G O 1
ATOM 10767 N N . VAL G 1 88 ? 11.979 5.986 31.830 1.00 14.83 88 VAL G N 1
ATOM 10768 C CA . VAL G 1 88 ? 11.552 4.603 31.552 1.00 14.26 88 VAL G CA 1
ATOM 10769 C C . VAL G 1 88 ? 12.421 3.612 32.320 1.00 14.69 88 VAL G C 1
ATOM 10770 O O . VAL G 1 88 ? 11.883 2.721 32.975 1.00 13.39 88 VAL G O 1
ATOM 10774 N N . ASP G 1 89 ? 13.752 3.755 32.249 1.00 13.84 89 ASP G N 1
ATOM 10775 C CA . ASP G 1 89 ? 14.659 2.910 33.059 1.00 14.87 89 ASP G CA 1
ATOM 10776 C C . ASP G 1 89 ? 14.306 2.941 34.545 1.00 14.95 89 ASP G C 1
ATOM 10777 O O . ASP G 1 89 ? 14.363 1.911 35.230 1.00 15.59 89 ASP G O 1
ATOM 10782 N N . SER G 1 90 ? 13.992 4.129 35.056 1.00 15.36 90 SER G N 1
ATOM 10783 C CA . SER G 1 90 ? 13.749 4.274 36.503 1.00 15.97 90 SER G CA 1
ATOM 10784 C C . SER G 1 90 ? 12.489 3.494 36.924 1.00 16.01 90 SER G C 1
ATOM 10785 O O . SER G 1 90 ? 12.477 2.853 37.984 1.00 16.04 90 SER G O 1
ATOM 10788 N N . VAL G 1 91 ? 11.452 3.527 36.082 1.00 15.62 91 VAL G N 1
ATOM 10789 C CA . VAL G 1 91 ? 10.220 2.790 36.346 1.00 15.80 91 VAL G CA 1
ATOM 10790 C C . VAL G 1 91 ? 10.493 1.278 36.295 1.00 15.78 91 VAL G C 1
ATOM 10791 O O . VAL G 1 91 ? 10.060 0.531 37.171 1.00 15.02 91 VAL G O 1
ATOM 10795 N N . ALA G 1 92 ? 11.229 0.845 35.271 1.00 15.33 92 ALA G N 1
ATOM 10796 C CA . ALA G 1 92 ? 11.616 -0.558 35.152 1.00 15.99 92 ALA G CA 1
ATOM 10797 C C . ALA G 1 92 ? 12.474 -1.025 36.346 1.00 16.37 92 ALA G C 1
ATOM 10798 O O . ALA G 1 92 ? 12.349 -2.187 36.795 1.00 16.41 92 ALA G O 1
ATOM 10800 N N . ASP G 1 93 ? 13.317 -0.128 36.871 1.00 16.45 93 ASP G N 1
ATOM 10801 C CA . ASP G 1 93 ? 14.140 -0.467 38.028 1.00 16.89 93 ASP G CA 1
ATOM 10802 C C . ASP G 1 93 ? 13.277 -0.540 39.292 1.00 17.01 93 ASP G C 1
ATOM 10803 O O . ASP G 1 93 ? 13.564 -1.361 40.189 1.00 17.49 93 ASP G O 1
ATOM 10808 N N . GLN G 1 94 ? 12.228 0.292 39.388 1.00 16.28 94 GLN G N 1
ATOM 10809 C CA . GLN G 1 94 ? 11.275 0.167 40.533 1.00 17.32 94 GLN G CA 1
ATOM 10810 C C . GLN G 1 94 ? 10.508 -1.153 40.440 1.00 17.72 94 GLN G C 1
ATOM 10811 O O . GLN G 1 94 ? 10.306 -1.883 41.436 1.00 17.22 94 GLN G O 1
ATOM 10817 N N . TYR G 1 95 ? 10.093 -1.472 39.218 1.00 18.01 95 TYR G N 1
ATOM 10818 C CA . TYR G 1 95 ? 9.489 -2.749 38.926 1.00 18.08 95 TYR G CA 1
ATOM 10819 C C . TYR G 1 95 ? 10.367 -3.917 39.366 1.00 18.64 95 TYR G C 1
ATOM 10820 O O . TYR G 1 95 ? 9.878 -4.838 40.028 1.00 18.89 95 TYR G O 1
ATOM 10829 N N . LYS G 1 96 ? 11.649 -3.896 38.991 1.00 18.16 96 LYS G N 1
ATOM 10830 C CA . LYS G 1 96 ? 12.588 -4.948 39.368 1.00 19.52 96 LYS G CA 1
ATOM 10831 C C . LYS G 1 96 ? 12.677 -5.052 40.901 1.00 19.22 96 LYS G C 1
ATOM 10832 O O . LYS G 1 96 ? 12.695 -6.156 41.451 1.00 18.13 96 LYS G O 1
ATOM 10838 N N . ASP G 1 97 ? 12.718 -3.908 41.585 1.00 19.19 97 ASP G N 1
ATOM 10839 C CA . ASP G 1 97 ? 12.764 -3.905 43.077 1.00 19.55 97 ASP G CA 1
ATOM 10840 C C . ASP G 1 97 ? 11.532 -4.584 43.694 1.00 19.51 97 ASP G C 1
ATOM 10841 O O . ASP G 1 97 ? 11.641 -5.380 44.630 1.00 18.65 97 ASP G O 1
ATOM 10846 N N . TYR G 1 98 ? 10.363 -4.241 43.174 1.00 18.59 98 TYR G N 1
ATOM 10847 C CA . TYR G 1 98 ? 9.096 -4.874 43.544 1.00 18.95 98 TYR G CA 1
ATOM 10848 C C . TYR G 1 98 ? 9.116 -6.387 43.315 1.00 18.78 98 TYR G C 1
ATOM 10849 O O . TYR G 1 98 ? 8.709 -7.164 44.192 1.00 19.77 98 TYR G O 1
ATOM 10858 N N . ILE G 1 99 ? 9.609 -6.806 42.157 1.00 18.55 99 ILE G N 1
ATOM 10859 C CA . ILE G 1 99 ? 9.690 -8.231 41.826 1.00 18.79 99 ILE G CA 1
ATOM 10860 C C . ILE G 1 99 ? 10.629 -8.941 42.820 1.00 19.64 99 ILE G C 1
ATOM 10861 O O . ILE G 1 99 ? 10.349 -10.056 43.293 1.00 19.35 99 ILE G O 1
ATOM 10866 N N . ASN G 1 100 ? 11.733 -8.280 43.148 1.00 20.19 100 ASN G N 1
ATOM 10867 C CA . ASN G 1 100 ? 12.637 -8.806 44.171 1.00 21.36 100 ASN G CA 1
ATOM 10868 C C . ASN G 1 100 ? 11.912 -8.998 45.507 1.00 21.91 100 ASN G C 1
ATOM 10869 O O . ASN G 1 100 ? 12.072 -10.047 46.173 1.00 21.13 100 ASN G O 1
ATOM 10874 N N . GLU G 1 101 ? 11.118 -7.996 45.878 1.00 21.82 101 GLU G N 1
ATOM 10875 C CA . GLU G 1 101 ? 10.358 -8.025 47.137 1.00 23.19 101 GLU G CA 1
ATOM 10876 C C . GLU G 1 101 ? 9.419 -9.229 47.213 1.00 22.55 101 GLU G C 1
ATOM 10877 O O . GLU G 1 101 ? 9.356 -9.894 48.241 1.00 21.95 101 GLU G O 1
ATOM 10883 N N . ILE G 1 102 ? 8.720 -9.520 46.112 1.00 21.21 102 ILE G N 1
ATOM 10884 C CA . ILE G 1 102 ? 7.783 -10.638 46.069 1.00 21.31 102 ILE G CA 1
ATOM 10885 C C . ILE G 1 102 ? 8.369 -11.970 45.565 1.00 22.48 102 ILE G C 1
ATOM 10886 O O . ILE G 1 102 ? 7.624 -12.929 45.350 1.00 22.22 102 ILE G O 1
ATOM 10891 N N . ARG G 1 103 ? 9.687 -12.029 45.380 1.00 23.11 103 ARG G N 1
ATOM 10892 C CA . ARG G 1 103 ? 10.376 -13.283 44.982 1.00 25.24 103 ARG G CA 1
ATOM 10893 C C . ARG G 1 103 ? 9.902 -14.555 45.745 1.00 24.60 103 ARG G C 1
ATOM 10894 O O . ARG G 1 103 ? 9.605 -15.569 45.111 1.00 24.30 103 ARG G O 1
ATOM 10902 N N . PRO G 1 104 ? 9.825 -14.498 47.091 1.00 24.75 104 PRO G N 1
ATOM 10903 C CA . PRO G 1 104 ? 9.320 -15.671 47.851 1.00 24.97 104 PRO G CA 1
ATOM 10904 C C . PRO G 1 104 ? 7.951 -16.148 47.363 1.00 25.52 104 PRO G C 1
ATOM 10905 O O . PRO G 1 104 ? 7.741 -17.343 47.192 1.00 24.64 104 PRO G O 1
ATOM 10909 N N . TYR G 1 105 ? 7.050 -15.214 47.067 1.00 25.07 105 TYR G N 1
ATOM 10910 C CA . TYR G 1 105 ? 5.758 -15.586 46.526 1.00 24.79 105 TYR G CA 1
ATOM 10911 C C . TYR G 1 105 ? 5.886 -16.211 45.130 1.00 25.24 105 TYR G C 1
ATOM 10912 O O . TYR G 1 105 ? 5.349 -17.303 44.861 1.00 24.93 105 TYR G O 1
ATOM 10921 N N . LEU G 1 106 ? 6.607 -15.533 44.240 1.00 24.45 106 LEU G N 1
ATOM 10922 C CA . LEU G 1 106 ? 6.776 -16.037 42.864 1.00 24.86 106 LEU G CA 1
ATOM 10923 C C . LEU G 1 106 ? 7.353 -17.460 42.821 1.00 25.75 106 LEU G C 1
ATOM 10924 O O . LEU G 1 106 ? 6.854 -18.331 42.081 1.00 25.38 106 LEU G O 1
ATOM 10929 N N . ARG G 1 107 ? 8.390 -17.684 43.625 1.00 26.37 107 ARG G N 1
ATOM 10930 C CA . ARG G 1 107 ? 9.081 -18.953 43.667 1.00 28.33 107 ARG G CA 1
ATOM 10931 C C . ARG G 1 107 ? 8.159 -20.092 44.112 1.00 28.86 107 ARG G C 1
ATOM 10932 O O . ARG G 1 107 ? 8.239 -21.192 43.560 1.00 29.65 107 ARG G O 1
ATOM 10940 N N . VAL G 1 108 ? 7.281 -19.834 45.080 1.00 29.33 108 VAL G N 1
ATOM 10941 C CA . VAL G 1 108 ? 6.261 -20.830 45.450 1.00 30.76 108 VAL G CA 1
ATOM 10942 C C . VAL G 1 108 ? 5.321 -21.173 44.282 1.00 31.99 108 VAL G C 1
ATOM 10943 O O . VAL G 1 108 ? 5.109 -22.359 43.989 1.00 31.79 108 VAL G O 1
ATOM 10947 N N . VAL G 1 109 ? 4.769 -20.174 43.592 1.00 32.44 109 VAL G N 1
ATOM 10948 C CA . VAL G 1 109 ? 3.816 -20.522 42.532 1.00 33.57 109 VAL G CA 1
ATOM 10949 C C . VAL G 1 109 ? 4.506 -21.238 41.353 1.00 34.02 109 VAL G C 1
ATOM 10950 O O . VAL G 1 109 ? 3.905 -22.083 40.701 1.00 34.07 109 VAL G O 1
ATOM 10954 N N . ALA G 1 110 ? 5.767 -20.903 41.104 1.00 34.61 110 ALA G N 1
ATOM 10955 C CA . ALA G 1 110 ? 6.530 -21.578 40.059 1.00 35.69 110 ALA G CA 1
ATOM 10956 C C . ALA G 1 110 ? 6.956 -22.991 40.511 1.00 36.32 110 ALA G C 1
ATOM 10957 O O . ALA G 1 110 ? 7.397 -23.803 39.694 1.00 36.74 110 ALA G O 1
ATOM 10959 N N . GLY G 1 111 ? 6.824 -23.270 41.807 1.00 36.98 111 GLY G N 1
ATOM 10960 C CA . GLY G 1 111 ? 7.146 -24.597 42.356 1.00 37.98 111 GLY G CA 1
ATOM 10961 C C . GLY G 1 111 ? 8.601 -24.845 42.718 1.00 38.34 111 GLY G C 1
ATOM 10962 O O . GLY G 1 111 ? 8.971 -25.972 43.075 1.00 39.26 111 GLY G O 1
ATOM 10963 N N . VAL G 1 112 ? 9.423 -23.799 42.632 1.00 38.37 112 VAL G N 1
ATOM 10964 C CA . VAL G 1 112 ? 10.851 -23.874 42.953 1.00 37.94 112 VAL G CA 1
ATOM 10965 C C . VAL G 1 112 ? 11.026 -23.954 44.462 1.00 37.28 112 VAL G C 1
ATOM 10966 O O . VAL G 1 112 ? 11.935 -24.627 44.957 1.00 36.96 112 VAL G O 1
ATOM 10970 N N . ASP G 1 113 ? 10.154 -23.237 45.172 1.00 35.97 113 ASP G N 1
ATOM 10971 C CA . ASP G 1 113 ? 10.140 -23.161 46.622 1.00 35.09 113 ASP G CA 1
ATOM 10972 C C . ASP G 1 113 ? 8.860 -23.827 47.140 1.00 34.62 113 ASP G C 1
ATOM 10973 O O . ASP G 1 113 ? 7.830 -23.860 46.456 1.00 33.81 113 ASP G O 1
ATOM 10978 N N . GLN G 1 114 ? 8.934 -24.359 48.352 1.00 34.00 114 GLN G N 1
ATOM 10979 C CA . GLN G 1 114 ? 7.745 -24.845 49.033 1.00 33.60 114 GLN G CA 1
ATOM 10980 C C . GLN G 1 114 ? 7.147 -23.738 49.873 1.00 34.16 114 GLN G C 1
ATOM 10981 O O . GLN G 1 114 ? 7.870 -22.996 50.538 1.00 33.82 114 GLN G O 1
ATOM 10987 N N . GLY G 1 115 ? 5.824 -23.648 49.858 1.00 34.14 115 GLY G N 1
ATOM 10988 C CA . GLY G 1 115 ? 5.127 -22.703 50.719 1.00 34.13 115 GLY G CA 1
ATOM 10989 C C . GLY G 1 115 ? 3.637 -22.680 50.486 1.00 33.72 115 GLY G C 1
ATOM 10990 O O . GLY G 1 115 ? 3.096 -23.515 49.759 1.00 33.06 115 GLY G O 1
ATOM 10991 N N . ASP G 1 116 ? 2.990 -21.709 51.124 1.00 33.50 116 ASP G N 1
ATOM 10992 C CA . ASP G 1 116 ? 1.562 -21.455 50.990 1.00 33.50 116 ASP G CA 1
ATOM 10993 C C . ASP G 1 116 ? 1.345 -20.207 50.116 1.00 33.32 116 ASP G C 1
ATOM 10994 O O . ASP G 1 116 ? 1.542 -19.083 50.595 1.00 32.64 116 ASP G O 1
ATOM 10999 N N . PRO G 1 117 ? 0.907 -20.391 48.848 1.00 33.52 117 PRO G N 1
ATOM 11000 C CA . PRO G 1 117 ? 0.791 -19.242 47.931 1.00 33.61 117 PRO G CA 1
ATOM 11001 C C . PRO G 1 117 ? -0.260 -18.223 48.373 1.00 33.68 117 PRO G C 1
ATOM 11002 O O . PRO G 1 117 ? -0.097 -17.025 48.143 1.00 32.95 117 PRO G O 1
ATOM 11006 N N . GLU G 1 118 ? -1.330 -18.711 48.992 1.00 34.03 118 GLU G N 1
ATOM 11007 C CA . GLU G 1 118 ? -2.448 -17.869 49.432 1.00 34.14 118 GLU G CA 1
ATOM 11008 C C . GLU G 1 118 ? -1.984 -16.981 50.575 1.00 32.87 118 GLU G C 1
ATOM 11009 O O . GLU G 1 118 ? -2.273 -15.781 50.609 1.00 32.82 118 GLU G O 1
ATOM 11015 N N . LYS G 1 119 ? -1.263 -17.585 51.510 1.00 31.38 119 LYS G N 1
ATOM 11016 C CA . LYS G 1 119 ? -0.692 -16.865 52.642 1.00 29.97 119 LYS G CA 1
ATOM 11017 C C . LYS G 1 119 ? 0.317 -15.807 52.193 1.00 28.94 119 LYS G C 1
ATOM 11018 O O . LYS G 1 119 ? 0.311 -14.680 52.693 1.00 28.60 119 LYS G O 1
ATOM 11024 N N . LEU G 1 120 ? 1.212 -16.189 51.283 1.00 27.91 120 LEU G N 1
ATOM 11025 C CA . LEU G 1 120 ? 2.234 -15.257 50.777 1.00 26.84 120 LEU G CA 1
ATOM 11026 C C . LEU G 1 120 ? 1.609 -14.167 49.926 1.00 26.33 120 LEU G C 1
ATOM 11027 O O . LEU G 1 120 ? 2.061 -13.023 49.962 1.00 26.22 120 LEU G O 1
ATOM 11032 N N . PHE G 1 121 ? 0.588 -14.514 49.148 1.00 25.49 121 PHE G N 1
ATOM 11033 C CA . PHE G 1 121 ? -0.131 -13.492 48.380 1.00 25.75 121 PHE G CA 1
ATOM 11034 C C . PHE G 1 121 ? -0.647 -12.397 49.320 1.00 26.37 121 PHE G C 1
ATOM 11035 O O . PHE G 1 121 ? -0.446 -11.206 49.065 1.00 25.78 121 PHE G O 1
ATOM 11043 N N . LYS G 1 122 ? -1.283 -12.801 50.424 1.00 26.60 122 LYS G N 1
ATOM 11044 C CA . LYS G 1 122 ? -1.898 -11.833 51.314 1.00 27.99 122 LYS G CA 1
ATOM 11045 C C . LYS G 1 122 ? -0.887 -11.102 52.192 1.00 27.10 122 LYS G C 1
ATOM 11046 O O . LYS G 1 122 ? -1.012 -9.901 52.406 1.00 26.42 122 LYS G O 1
ATOM 11052 N N . GLU G 1 123 ? 0.138 -11.807 52.657 1.00 26.53 123 GLU G N 1
ATOM 11053 C CA . GLU G 1 123 ? 1.100 -11.211 53.587 1.00 27.09 123 GLU G CA 1
ATOM 11054 C C . GLU G 1 123 ? 2.265 -10.479 52.915 1.00 26.14 123 GLU G C 1
ATOM 11055 O O . GLU G 1 123 ? 2.830 -9.570 53.501 1.00 25.82 123 GLU G O 1
ATOM 11061 N N . LEU G 1 124 ? 2.615 -10.877 51.693 1.00 25.45 124 LEU G N 1
ATOM 11062 C CA . LEU G 1 124 ? 3.765 -10.304 50.992 1.00 24.93 124 LEU G CA 1
ATOM 11063 C C . LEU G 1 124 ? 3.354 -9.530 49.733 1.00 23.97 124 LEU G C 1
ATOM 11064 O O . LEU G 1 124 ? 3.758 -8.382 49.565 1.00 23.84 124 LEU G O 1
ATOM 11069 N N . LEU G 1 125 ? 2.571 -10.153 48.854 1.00 23.19 125 LEU G N 1
ATOM 11070 C CA . LEU G 1 125 ? 2.244 -9.517 47.559 1.00 22.60 125 LEU G CA 1
ATOM 11071 C C . LEU G 1 125 ? 1.353 -8.297 47.706 1.00 22.71 125 LEU G C 1
ATOM 11072 O O . LEU G 1 125 ? 1.690 -7.213 47.198 1.00 22.22 125 LEU G O 1
ATOM 11077 N N . LEU G 1 126 ? 0.217 -8.452 48.390 1.00 22.01 126 LEU G N 1
ATOM 11078 C CA . LEU G 1 126 ? -0.686 -7.309 48.567 1.00 21.56 126 LEU G CA 1
ATOM 11079 C C . LEU G 1 126 ? -0.019 -6.048 49.157 1.00 21.71 126 LEU G C 1
ATOM 11080 O O . LEU G 1 126 ? -0.167 -4.971 48.602 1.00 21.79 126 LEU G O 1
ATOM 11085 N N . PRO G 1 127 ? 0.697 -6.160 50.294 1.00 22.19 127 PRO G N 1
ATOM 11086 C CA . PRO G 1 127 ? 1.386 -4.961 50.786 1.00 21.63 127 PRO G CA 1
ATOM 11087 C C . PRO G 1 127 ? 2.498 -4.419 49.836 1.00 21.67 127 PRO G C 1
ATOM 11088 O O . PRO G 1 127 ? 2.686 -3.196 49.729 1.00 21.11 127 PRO G O 1
ATOM 11092 N N . ALA G 1 128 ? 3.245 -5.313 49.180 1.00 21.05 128 ALA G N 1
ATOM 11093 C CA . ALA G 1 128 ? 4.239 -4.888 48.162 1.00 20.79 128 ALA G CA 1
ATOM 11094 C C . ALA G 1 128 ? 3.568 -4.137 47.010 1.00 20.83 128 ALA G C 1
ATOM 11095 O O . ALA G 1 128 ? 4.025 -3.060 46.604 1.00 20.36 128 ALA G O 1
ATOM 11097 N N . ARG G 1 129 ? 2.483 -4.690 46.480 1.00 20.36 129 ARG G N 1
ATOM 11098 C CA . ARG G 1 129 ? 1.858 -4.025 45.343 1.00 20.82 129 ARG G CA 1
ATOM 11099 C C . ARG G 1 129 ? 1.151 -2.727 45.762 1.00 20.68 129 ARG G C 1
ATOM 11100 O O . ARG G 1 129 ? 1.051 -1.809 44.962 1.00 20.73 129 ARG G O 1
ATOM 11108 N N . GLU G 1 130 ? 0.665 -2.646 47.005 1.00 20.88 130 GLU G N 1
ATOM 11109 C CA . GLU G 1 130 ? 0.032 -1.403 47.465 1.00 22.32 130 GLU G CA 1
ATOM 11110 C C . GLU G 1 130 ? 1.029 -0.219 47.338 1.00 21.57 130 GLU G C 1
ATOM 11111 O O . GLU G 1 130 ? 0.671 0.842 46.821 1.00 20.01 130 GLU G O 1
ATOM 11117 N N . LYS G 1 131 ? 2.275 -0.427 47.779 1.00 20.38 131 LYS G N 1
ATOM 11118 C CA . LYS G 1 131 ? 3.339 0.585 47.666 1.00 20.51 131 LYS G CA 1
ATOM 11119 C C . LYS G 1 131 ? 3.683 0.819 46.184 1.00 19.76 131 LYS G C 1
ATOM 11120 O O . LYS G 1 131 ? 3.678 1.945 45.688 1.00 18.76 131 LYS G O 1
ATOM 11126 N N . PHE G 1 132 ? 3.960 -0.269 45.483 1.00 18.70 132 PHE G N 1
ATOM 11127 C CA . PHE G 1 132 ? 4.433 -0.171 44.112 1.00 18.71 132 PHE G CA 1
ATOM 11128 C C . PHE G 1 132 ? 3.374 0.423 43.163 1.00 18.80 132 PHE G C 1
ATOM 11129 O O . PHE G 1 132 ? 3.686 1.357 42.380 1.00 18.39 132 PHE G O 1
ATOM 11137 N N . PHE G 1 133 ? 2.135 -0.096 43.234 1.00 18.60 133 PHE G N 1
ATOM 11138 C CA . PHE G 1 133 ? 1.042 0.385 42.342 1.00 18.57 133 PHE G CA 1
ATOM 11139 C C . PHE G 1 133 ? 0.706 1.855 42.663 1.00 19.21 133 PHE G C 1
ATOM 11140 O O . PHE G 1 133 ? 0.274 2.614 41.783 1.00 19.21 133 PHE G O 1
ATOM 11148 N N . GLY G 1 134 ? 0.891 2.242 43.927 1.00 18.78 134 GLY G N 1
ATOM 11149 C CA . GLY G 1 134 ? 0.793 3.648 44.336 1.00 20.38 134 GLY G CA 1
ATOM 11150 C C . GLY G 1 134 ? 1.702 4.570 43.520 1.00 20.76 134 GLY G C 1
ATOM 11151 O O . GLY G 1 134 ? 1.245 5.620 43.010 1.00 20.79 134 GLY G O 1
ATOM 11152 N N . PHE G 1 135 ? 2.977 4.188 43.376 1.00 20.27 135 PHE G N 1
ATOM 11153 C CA . PHE G 1 135 ? 3.916 4.981 42.564 1.00 20.09 135 PHE G CA 1
ATOM 11154 C C . PHE G 1 135 ? 3.545 4.909 41.096 1.00 19.59 135 PHE G C 1
ATOM 11155 O O . PHE G 1 135 ? 3.631 5.914 40.401 1.00 19.72 135 PHE G O 1
ATOM 11163 N N . MET G 1 136 ? 3.176 3.723 40.619 1.00 19.23 136 MET G N 1
ATOM 11164 C CA . MET G 1 136 ? 2.786 3.571 39.204 1.00 19.61 136 MET G CA 1
ATOM 11165 C C . MET G 1 136 ? 1.605 4.463 38.833 1.00 20.74 136 MET G C 1
ATOM 11166 O O . MET G 1 136 ? 1.570 5.050 37.751 1.00 20.04 136 MET G O 1
ATOM 11171 N N . LYS G 1 137 ? 0.654 4.565 39.759 1.00 21.76 137 LYS G N 1
ATOM 11172 C CA . LYS G 1 137 ? -0.519 5.438 39.626 1.00 23.42 137 LYS G CA 1
ATOM 11173 C C . LYS G 1 137 ? -0.136 6.917 39.472 1.00 23.28 137 LYS G C 1
ATOM 11174 O O . LYS G 1 137 ? -0.706 7.618 38.636 1.00 23.48 137 LYS G O 1
ATOM 11180 N N . LYS G 1 138 ? 0.832 7.381 40.262 1.00 23.69 138 LYS G N 1
ATOM 11181 C CA . LYS G 1 138 ? 1.342 8.739 40.126 1.00 24.55 138 LYS G CA 1
ATOM 11182 C C . LYS G 1 138 ? 1.982 8.973 38.760 1.00 24.04 138 LYS G C 1
ATOM 11183 O O . LYS G 1 138 ? 1.777 10.042 38.147 1.00 22.67 138 LYS G O 1
ATOM 11189 N N . PHE G 1 139 ? 2.746 7.986 38.278 1.00 23.32 139 PHE G N 1
ATOM 11190 C CA . PHE G 1 139 ? 3.337 8.077 36.929 1.00 23.12 139 PHE G CA 1
ATOM 11191 C C . PHE G 1 139 ? 2.285 8.188 35.806 1.00 23.07 139 PHE G C 1
ATOM 11192 O O . PHE G 1 139 ? 2.431 8.993 34.861 1.00 22.80 139 PHE G O 1
ATOM 11200 N N . LEU G 1 140 ? 1.219 7.400 35.932 1.00 23.21 140 LEU G N 1
ATOM 11201 C CA . LEU G 1 140 ? 0.115 7.410 34.968 1.00 23.31 140 LEU G CA 1
ATOM 11202 C C . LEU G 1 140 ? -0.627 8.741 35.055 1.00 24.50 140 LEU G C 1
ATOM 11203 O O . LEU G 1 140 ? -1.086 9.279 34.044 1.00 24.46 140 LEU G O 1
ATOM 11208 N N . GLU G 1 141 ? -0.738 9.274 36.270 1.00 25.51 141 GLU G N 1
ATOM 11209 C CA . GLU G 1 141 ? -1.375 10.579 36.465 1.00 26.89 141 GLU G CA 1
ATOM 11210 C C . GLU G 1 141 ? -0.620 11.694 35.783 1.00 26.28 141 GLU G C 1
ATOM 11211 O O . GLU G 1 141 ? -1.237 12.600 35.212 1.00 27.16 141 GLU G O 1
ATOM 11217 N N . LYS G 1 142 ? 0.709 11.605 35.811 1.00 25.92 142 LYS G N 1
ATOM 11218 C CA . LYS G 1 142 ? 1.596 12.543 35.118 1.00 25.69 142 LYS G CA 1
ATOM 11219 C C . LYS G 1 142 ? 1.558 12.415 33.590 1.00 25.55 142 LYS G C 1
ATOM 11220 O O . LYS G 1 142 ? 1.607 13.425 32.862 1.00 23.66 142 LYS G O 1
ATOM 11226 N N . SER G 1 143 ? 1.477 11.185 33.087 1.00 24.51 143 SER G N 1
ATOM 11227 C CA . SER G 1 143 ? 1.527 11.012 31.636 1.00 24.87 143 SER G CA 1
ATOM 11228 C C . SER G 1 143 ? 0.213 11.383 30.944 1.00 25.21 143 SER G C 1
ATOM 11229 O O . SER G 1 143 ? 0.229 11.799 29.786 1.00 26.27 143 SER G O 1
ATOM 11232 N N . LYS G 1 144 ? -0.910 11.200 31.640 1.00 25.74 144 LYS G N 1
ATOM 11233 C CA . LYS G 1 144 ? -2.260 11.340 31.056 1.00 27.38 144 LYS G CA 1
ATOM 11234 C C . LYS G 1 144 ? -2.455 10.604 29.711 1.00 27.19 144 LYS G C 1
ATOM 11235 O O . LYS G 1 144 ? -3.364 10.939 28.927 1.00 27.40 144 LYS G O 1
ATOM 11241 N N . SER G 1 145 ? -1.615 9.595 29.449 1.00 25.39 145 SER G N 1
ATOM 11242 C CA . SER G 1 145 ? -1.655 8.875 28.186 1.00 24.50 145 SER G CA 1
ATOM 11243 C C . SER G 1 145 ? -2.125 7.418 28.293 1.00 23.73 145 SER G C 1
ATOM 11244 O O . SER G 1 145 ? -2.319 6.744 27.271 1.00 22.26 145 SER G O 1
ATOM 11247 N N . GLY G 1 146 ? -2.280 6.929 29.523 1.00 22.24 146 GLY G N 1
ATOM 11248 C CA . GLY G 1 146 ? -2.471 5.504 29.745 1.00 21.49 146 GLY G CA 1
ATOM 11249 C C . GLY G 1 146 ? -1.205 4.662 29.794 1.00 20.73 146 GLY G C 1
ATOM 11250 O O . GLY G 1 146 ? -1.273 3.472 30.125 1.00 20.35 146 GLY G O 1
ATOM 11251 N N . TYR G 1 147 ? -0.065 5.259 29.452 1.00 19.89 147 TYR G N 1
ATOM 11252 C CA . TYR G 1 147 ? 1.230 4.594 29.574 1.00 20.56 147 TYR G CA 1
ATOM 11253 C C . TYR G 1 147 ? 2.010 5.196 30.742 1.00 19.82 147 TYR G C 1
ATOM 11254 O O . TYR G 1 147 ? 1.728 6.320 31.173 1.00 18.62 147 TYR G O 1
ATOM 11263 N N . LEU G 1 148 ? 2.978 4.434 31.251 1.00 18.76 148 LEU G N 1
ATOM 11264 C CA . LEU G 1 148 ? 3.694 4.818 32.464 1.00 18.05 148 LEU G CA 1
ATOM 11265 C C . LEU G 1 148 ? 4.544 6.049 32.270 1.00 18.59 148 LEU G C 1
ATOM 11266 O O . LEU G 1 148 ? 4.642 6.861 33.193 1.00 19.00 148 LEU G O 1
ATOM 11271 N N . VAL G 1 149 ? 5.212 6.135 31.117 1.00 17.94 149 VAL G N 1
ATOM 11272 C CA . VAL G 1 149 ? 6.077 7.266 30.797 1.00 19.44 149 VAL G CA 1
ATOM 11273 C C . VAL G 1 149 ? 5.811 7.684 29.348 1.00 19.53 149 VAL G C 1
ATOM 11274 O O . VAL G 1 149 ? 5.888 6.855 28.444 1.00 18.78 149 VAL G O 1
ATOM 11278 N N . GLY G 1 150 ? 5.480 8.963 29.153 1.00 20.96 150 GLY G N 1
ATOM 11279 C CA . GLY G 1 150 ? 5.265 9.501 27.797 1.00 21.25 150 GLY G CA 1
ATOM 11280 C C . GLY G 1 150 ? 3.968 9.019 27.174 1.00 22.46 150 GLY G C 1
ATOM 11281 O O . GLY G 1 150 ? 3.066 8.569 27.874 1.00 21.53 150 GLY G O 1
ATOM 11282 N N . ASP G 1 151 ? 3.849 9.124 25.855 1.00 22.99 151 ASP G N 1
ATOM 11283 C CA . ASP G 1 151 ? 2.529 8.912 25.263 1.00 24.72 151 ASP G CA 1
ATOM 11284 C C . ASP G 1 151 ? 2.388 7.630 24.418 1.00 23.99 151 ASP G C 1
ATOM 11285 O O . ASP G 1 151 ? 1.373 7.429 23.748 1.00 24.53 151 ASP G O 1
ATOM 11290 N N . SER G 1 152 ? 3.390 6.755 24.480 1.00 23.63 152 SER G N 1
ATOM 11291 C CA . SER G 1 152 ? 3.372 5.505 23.704 1.00 21.84 152 SER G CA 1
ATOM 11292 C C . SER G 1 152 ? 4.039 4.340 24.460 1.00 21.24 152 SER G C 1
ATOM 11293 O O . SER G 1 152 ? 4.757 4.569 25.462 1.00 21.11 152 SER G O 1
ATOM 11296 N N . VAL G 1 153 ? 3.776 3.098 24.033 1.00 20.47 153 VAL G N 1
ATOM 11297 C CA . VAL G 1 153 ? 4.266 1.963 24.838 1.00 19.64 153 VAL G CA 1
ATOM 11298 C C . VAL G 1 153 ? 5.760 1.942 24.958 1.00 18.56 153 VAL G C 1
ATOM 11299 O O . VAL G 1 153 ? 6.483 2.148 23.982 1.00 18.36 153 VAL G O 1
ATOM 11303 N N . THR G 1 154 ? 6.216 1.572 26.146 1.00 18.05 154 THR G N 1
ATOM 11304 C CA . THR G 1 154 ? 7.624 1.262 26.348 1.00 16.76 154 THR G CA 1
ATOM 11305 C C . THR G 1 154 ? 7.758 -0.094 27.003 1.00 16.07 154 THR G C 1
ATOM 11306 O O . THR G 1 154 ? 6.777 -0.670 27.480 1.00 15.74 154 THR G O 1
ATOM 11310 N N . TYR G 1 155 ? 8.987 -0.579 27.056 1.00 15.25 155 TYR G N 1
ATOM 11311 C CA . TYR G 1 155 ? 9.250 -1.869 27.687 1.00 16.62 155 TYR G CA 1
ATOM 11312 C C . TYR G 1 155 ? 8.844 -1.829 29.148 1.00 16.68 155 TYR G C 1
ATOM 11313 O O . TYR G 1 155 ? 8.491 -2.870 29.709 1.00 17.35 155 TYR G O 1
ATOM 11322 N N . ALA G 1 156 ? 8.838 -0.641 29.772 1.00 16.12 156 ALA G N 1
ATOM 11323 C CA . ALA G 1 156 ? 8.319 -0.573 31.159 1.00 16.40 156 ALA G CA 1
ATOM 11324 C C . ALA G 1 156 ? 6.841 -0.979 31.233 1.00 16.38 156 ALA G C 1
ATOM 11325 O O . ALA G 1 156 ? 6.410 -1.736 32.138 1.00 17.05 156 ALA G O 1
ATOM 11327 N N . ASP G 1 157 ? 6.053 -0.485 30.278 1.00 17.12 157 ASP G N 1
ATOM 11328 C CA . ASP G 1 157 ? 4.626 -0.852 30.204 1.00 16.73 157 ASP G CA 1
ATOM 11329 C C . ASP G 1 157 ? 4.458 -2.367 30.037 1.00 16.58 157 ASP G C 1
ATOM 11330 O O . ASP G 1 157 ? 3.589 -2.984 30.670 1.00 17.15 157 ASP G O 1
ATOM 11335 N N . LEU G 1 158 ? 5.270 -2.958 29.168 1.00 16.39 158 LEU G N 1
ATOM 11336 C CA . LEU G 1 158 ? 5.171 -4.407 28.902 1.00 17.17 158 LEU G CA 1
ATOM 11337 C C . LEU G 1 158 ? 5.431 -5.182 30.176 1.00 17.67 158 LEU G C 1
ATOM 11338 O O . LEU G 1 158 ? 4.678 -6.112 30.507 1.00 18.00 158 LEU G O 1
ATOM 11343 N N . CYS G 1 159 ? 6.474 -4.778 30.916 1.00 17.72 159 CYS G N 1
ATOM 11344 C CA . CYS G 1 159 ? 6.802 -5.423 32.200 1.00 17.21 159 CYS G CA 1
ATOM 11345 C C . CYS G 1 159 ? 5.604 -5.411 33.147 1.00 17.12 159 CYS G C 1
ATOM 11346 O O . CYS G 1 159 ? 5.226 -6.452 33.681 1.00 17.31 159 CYS G O 1
ATOM 11349 N N . LEU G 1 160 ? 5.000 -4.245 33.334 1.00 16.63 160 LEU G N 1
ATOM 11350 C CA . LEU G 1 160 ? 3.924 -4.085 34.323 1.00 15.95 160 LEU G CA 1
ATOM 11351 C C . LEU G 1 160 ? 2.694 -4.844 33.857 1.00 15.68 160 LEU G C 1
ATOM 11352 O O . LEU G 1 160 ? 2.106 -5.570 34.633 1.00 15.88 160 LEU G O 1
ATOM 11357 N N . ALA G 1 161 ? 2.335 -4.708 32.577 1.00 15.76 161 ALA G N 1
ATOM 11358 C CA . ALA G 1 161 ? 1.105 -5.328 32.079 1.00 16.97 161 ALA G CA 1
ATOM 11359 C C . ALA G 1 161 ? 1.216 -6.856 32.077 1.00 17.67 161 ALA G C 1
ATOM 11360 O O . ALA G 1 161 ? 0.241 -7.558 32.385 1.00 16.63 161 ALA G O 1
ATOM 11362 N N . GLU G 1 162 ? 2.398 -7.376 31.753 1.00 18.09 162 GLU G N 1
ATOM 11363 C CA . GLU G 1 162 ? 2.578 -8.819 31.773 1.00 18.75 162 GLU G CA 1
ATOM 11364 C C . GLU G 1 162 ? 2.502 -9.324 33.225 1.00 18.20 162 GLU G C 1
ATOM 11365 O O . GLU G 1 162 ? 1.855 -10.324 33.486 1.00 18.34 162 GLU G O 1
ATOM 11371 N N . HIS G 1 163 ? 3.137 -8.609 34.147 1.00 17.16 163 HIS G N 1
ATOM 11372 C CA . HIS G 1 163 ? 3.102 -9.009 35.558 1.00 17.07 163 HIS G CA 1
ATOM 11373 C C . HIS G 1 163 ? 1.684 -9.002 36.107 1.00 17.36 163 HIS G C 1
ATOM 11374 O O . HIS G 1 163 ? 1.261 -10.003 36.713 1.00 17.01 163 HIS G O 1
ATOM 11381 N N . THR G 1 164 ? 0.938 -7.900 35.902 1.00 16.51 164 THR G N 1
ATOM 11382 C CA . THR G 1 164 ? -0.341 -7.787 36.609 1.00 17.64 164 THR G CA 1
ATOM 11383 C C . THR G 1 164 ? -1.373 -8.731 35.993 1.00 18.26 164 THR G C 1
ATOM 11384 O O . THR G 1 164 ? -2.089 -9.393 36.728 1.00 19.02 164 THR G O 1
ATOM 11388 N N . SER G 1 165 ? -1.401 -8.818 34.662 1.00 18.89 165 SER G N 1
ATOM 11389 C CA . SER G 1 165 ? -2.201 -9.825 33.921 1.00 20.22 165 SER G CA 1
ATOM 11390 C C . SER G 1 165 ? -1.948 -11.259 34.377 1.00 19.39 165 SER G C 1
ATOM 11391 O O . SER G 1 165 ? -2.889 -12.053 34.590 1.00 19.37 165 SER G O 1
ATOM 11394 N N . GLY G 1 166 ? -0.665 -11.585 34.483 1.00 19.92 166 GLY G N 1
ATOM 11395 C CA . GLY G 1 166 ? -0.189 -12.926 34.818 1.00 20.31 166 GLY G CA 1
ATOM 11396 C C . GLY G 1 166 ? -0.606 -13.296 36.217 1.00 21.27 166 GLY G C 1
ATOM 11397 O O . GLY G 1 166 ? -1.116 -14.391 36.429 1.00 20.98 166 GLY G O 1
ATOM 11398 N N . ILE G 1 167 ? -0.405 -12.405 37.189 1.00 21.05 167 ILE G N 1
ATOM 11399 C CA . ILE G 1 167 ? -0.942 -12.681 38.545 1.00 21.30 167 ILE G CA 1
ATOM 11400 C C . ILE G 1 167 ? -2.457 -12.749 38.548 1.00 22.02 167 ILE G C 1
ATOM 11401 O O . ILE G 1 167 ? -3.035 -13.623 39.206 1.00 22.63 167 ILE G O 1
ATOM 11406 N N . ALA G 1 168 ? -3.102 -11.824 37.830 1.00 22.46 168 ALA G N 1
ATOM 11407 C CA . ALA G 1 168 ? -4.563 -11.670 37.883 1.00 23.72 168 ALA G CA 1
ATOM 11408 C C . ALA G 1 168 ? -5.324 -12.915 37.449 1.00 25.04 168 ALA G C 1
ATOM 11409 O O . ALA G 1 168 ? -6.448 -13.131 37.894 1.00 24.70 168 ALA G O 1
ATOM 11411 N N . ALA G 1 169 ? -4.707 -13.729 36.592 1.00 26.49 169 ALA G N 1
ATOM 11412 C CA . ALA G 1 169 ? -5.308 -14.994 36.151 1.00 28.08 169 ALA G CA 1
ATOM 11413 C C . ALA G 1 169 ? -5.647 -15.908 37.343 1.00 28.81 169 ALA G C 1
ATOM 11414 O O . ALA G 1 169 ? -6.634 -16.634 37.307 1.00 29.64 169 ALA G O 1
ATOM 11416 N N . LYS G 1 170 ? -4.845 -15.841 38.399 1.00 29.83 170 LYS G N 1
ATOM 11417 C CA . LYS G 1 170 ? -5.019 -16.682 39.595 1.00 30.56 170 LYS G CA 1
ATOM 11418 C C . LYS G 1 170 ? -5.650 -15.859 40.720 1.00 30.19 170 LYS G C 1
ATOM 11419 O O . LYS G 1 170 ? -6.573 -16.331 41.407 1.00 29.31 170 LYS G O 1
ATOM 11425 N N . PHE G 1 171 ? -5.130 -14.639 40.903 1.00 29.20 171 PHE G N 1
ATOM 11426 C CA . PHE G 1 171 ? -5.478 -13.789 42.028 1.00 28.97 171 PHE G CA 1
ATOM 11427 C C . PHE G 1 171 ? -5.867 -12.394 41.510 1.00 27.62 171 PHE G C 1
ATOM 11428 O O . PHE G 1 171 ? -5.077 -11.450 41.637 1.00 26.39 171 PHE G O 1
ATOM 11436 N N . PRO G 1 172 ? -7.072 -12.262 40.922 1.00 26.45 172 PRO G N 1
ATOM 11437 C CA . PRO G 1 172 ? -7.475 -10.980 40.309 1.00 25.54 172 PRO G CA 1
ATOM 11438 C C . PRO G 1 172 ? -7.620 -9.856 41.331 1.00 24.83 172 PRO G C 1
ATOM 11439 O O . PRO G 1 172 ? -7.677 -8.696 40.947 1.00 23.88 172 PRO G O 1
ATOM 11443 N N . SER G 1 173 ? -7.619 -10.205 42.620 1.00 23.43 173 SER G N 1
ATOM 11444 C CA . SER G 1 173 ? -7.686 -9.204 43.674 1.00 23.19 173 SER G CA 1
ATOM 11445 C C . SER G 1 173 ? -6.397 -8.384 43.757 1.00 22.19 173 SER G C 1
ATOM 11446 O O . SER G 1 173 ? -6.323 -7.422 44.520 1.00 21.54 173 SER G O 1
ATOM 11449 N N . ILE G 1 174 ? -5.402 -8.729 42.933 1.00 21.89 174 ILE G N 1
ATOM 11450 C CA . ILE G 1 174 ? -4.203 -7.873 42.810 1.00 20.85 174 ILE G CA 1
ATOM 11451 C C . ILE G 1 174 ? -4.631 -6.450 42.417 1.00 20.22 174 ILE G C 1
ATOM 11452 O O . ILE G 1 174 ? -3.999 -5.475 42.813 1.00 19.33 174 ILE G O 1
ATOM 11457 N N . TYR G 1 175 ? -5.704 -6.352 41.623 1.00 19.77 175 TYR G N 1
ATOM 11458 C CA . TYR G 1 175 ? -6.172 -5.056 41.105 1.00 19.52 175 TYR G CA 1
ATOM 11459 C C . TYR G 1 175 ? -7.089 -4.297 42.088 1.00 19.77 175 TYR G C 1
ATOM 11460 O O . TYR G 1 175 ? -7.505 -3.167 41.814 1.00 19.42 175 TYR G O 1
ATOM 11469 N N . ASP G 1 176 ? -7.421 -4.919 43.214 1.00 19.91 176 ASP G N 1
ATOM 11470 C CA . ASP G 1 176 ? -8.260 -4.264 44.223 1.00 20.23 176 ASP G CA 1
ATOM 11471 C C . ASP G 1 176 ? -7.680 -2.928 44.639 1.00 20.53 176 ASP G C 1
ATOM 11472 O O . ASP G 1 176 ? -6.523 -2.866 45.072 1.00 20.62 176 ASP G O 1
ATOM 11477 N N . GLY G 1 177 ? -8.503 -1.877 44.553 1.00 19.92 177 GLY G N 1
ATOM 11478 C CA . GLY G 1 177 ? -8.086 -0.511 44.880 1.00 20.43 177 GLY G CA 1
ATOM 11479 C C . GLY G 1 177 ? -7.244 0.137 43.787 1.00 20.40 177 GLY G C 1
ATOM 11480 O O . GLY G 1 177 ? -6.826 1.300 43.924 1.00 20.92 177 GLY G O 1
ATOM 11481 N N . PHE G 1 178 ? -7.008 -0.602 42.698 1.00 20.47 178 PHE G N 1
ATOM 11482 C CA . PHE G 1 178 ? -6.192 -0.105 41.575 1.00 20.65 178 PHE G CA 1
ATOM 11483 C C . PHE G 1 178 ? -6.816 -0.279 40.187 1.00 20.91 178 PHE G C 1
ATOM 11484 O O . PHE G 1 178 ? -6.208 -0.893 39.294 1.00 21.16 178 PHE G O 1
ATOM 11492 N N . PRO G 1 179 ? -8.026 0.282 39.985 1.00 20.78 179 PRO G N 1
ATOM 11493 C CA . PRO G 1 179 ? -8.664 0.121 38.687 1.00 21.09 179 PRO G CA 1
ATOM 11494 C C . PRO G 1 179 ? -7.780 0.639 37.551 1.00 21.00 179 PRO G C 1
ATOM 11495 O O . PRO G 1 179 ? -7.799 0.079 36.455 1.00 21.42 179 PRO G O 1
ATOM 11499 N N . GLU G 1 180 ? -7.021 1.709 37.793 1.00 21.16 180 GLU G N 1
ATOM 11500 C CA . GLU G 1 180 ? -6.172 2.283 36.742 1.00 21.38 180 GLU G CA 1
ATOM 11501 C C . GLU G 1 180 ? -5.045 1.332 36.323 1.00 20.59 180 GLU G C 1
ATOM 11502 O O . GLU G 1 180 ? -4.590 1.382 35.197 1.00 20.56 180 GLU G O 1
ATOM 11508 N N . ILE G 1 181 ? -4.613 0.466 37.239 1.00 19.68 181 ILE G N 1
ATOM 11509 C CA . ILE G 1 181 ? -3.605 -0.507 36.919 1.00 18.92 181 ILE G CA 1
ATOM 11510 C C . ILE G 1 181 ? -4.236 -1.617 36.063 1.00 19.05 181 ILE G C 1
ATOM 11511 O O . ILE G 1 181 ? -3.612 -2.103 35.142 1.00 18.43 181 ILE G O 1
ATOM 11516 N N . LYS G 1 182 ? -5.480 -1.991 36.355 1.00 19.30 182 LYS G N 1
ATOM 11517 C CA . LYS G 1 182 ? -6.178 -2.969 35.482 1.00 21.02 182 LYS G CA 1
ATOM 11518 C C . LYS G 1 182 ? -6.386 -2.377 34.075 1.00 20.43 182 LYS G C 1
ATOM 11519 O O . LYS G 1 182 ? -6.162 -3.056 33.074 1.00 21.13 182 LYS G O 1
ATOM 11525 N N . ALA G 1 183 ? -6.765 -1.097 34.019 1.00 20.86 183 ALA G N 1
ATOM 11526 C CA . ALA G 1 183 ? -6.953 -0.372 32.742 1.00 20.30 183 ALA G CA 1
ATOM 11527 C C . ALA G 1 183 ? -5.674 -0.368 31.942 1.00 20.00 183 ALA G C 1
ATOM 11528 O O . ALA G 1 183 ? -5.702 -0.535 30.737 1.00 19.43 183 ALA G O 1
ATOM 11530 N N . HIS G 1 184 ? -4.547 -0.166 32.627 1.00 19.45 184 HIS G N 1
ATOM 11531 C CA . HIS G 1 184 ? -3.261 -0.116 31.971 1.00 19.33 184 HIS G CA 1
ATOM 11532 C C . HIS G 1 184 ? -2.930 -1.468 31.305 1.00 18.71 184 HIS G C 1
ATOM 11533 O O . HIS G 1 184 ? -2.453 -1.522 30.174 1.00 18.31 184 HIS G O 1
ATOM 11540 N N . ALA G 1 185 ? -3.150 -2.556 32.031 1.00 18.82 185 ALA G N 1
ATOM 11541 C CA . ALA G 1 185 ? -2.857 -3.897 31.490 1.00 19.49 185 ALA G CA 1
ATOM 11542 C C . ALA G 1 185 ? -3.691 -4.179 30.241 1.00 20.17 185 ALA G C 1
ATOM 11543 O O . ALA G 1 185 ? -3.193 -4.701 29.243 1.00 20.46 185 ALA G O 1
ATOM 11545 N N . GLU G 1 186 ? -4.941 -3.752 30.291 1.00 21.18 186 GLU G N 1
ATOM 11546 C CA . GLU G 1 186 ? -5.889 -3.911 29.176 1.00 21.58 186 GLU G CA 1
ATOM 11547 C C . GLU G 1 186 ? -5.470 -3.107 27.947 1.00 21.40 186 GLU G C 1
ATOM 11548 O O . GLU G 1 186 ? -5.496 -3.611 26.828 1.00 21.75 186 GLU G O 1
ATOM 11554 N N . LYS G 1 187 ? -5.041 -1.870 28.167 1.00 20.83 187 LYS G N 1
ATOM 11555 C CA . LYS G 1 187 ? -4.563 -1.008 27.083 1.00 20.43 187 LYS G CA 1
ATOM 11556 C C . LYS G 1 187 ? -3.334 -1.595 26.383 1.00 20.54 187 LYS G C 1
ATOM 11557 O O . LYS G 1 187 ? -3.300 -1.721 25.143 1.00 19.71 187 LYS G O 1
ATOM 11563 N N . VAL G 1 188 ? -2.315 -1.936 27.171 1.00 19.65 188 VAL G N 1
ATOM 11564 C CA . VAL G 1 188 ? -1.104 -2.518 26.623 1.00 19.80 188 VAL G CA 1
ATOM 11565 C C . VAL G 1 188 ? -1.429 -3.787 25.834 1.00 20.26 188 VAL G C 1
ATOM 11566 O O . VAL G 1 188 ? -0.997 -3.926 24.699 1.00 20.89 188 VAL G O 1
ATOM 11570 N N . ARG G 1 189 ? -2.215 -4.675 26.417 1.00 20.71 189 ARG G N 1
ATOM 11571 C CA . ARG G 1 189 ? -2.403 -6.009 25.822 1.00 22.21 189 ARG G CA 1
ATOM 11572 C C . ARG G 1 189 ? -3.407 -5.964 24.667 1.00 22.36 189 ARG G C 1
ATOM 11573 O O . ARG G 1 189 ? -3.644 -6.980 24.000 1.00 22.36 189 ARG G O 1
ATOM 11581 N N . SER G 1 190 ? -3.975 -4.785 24.425 1.00 22.97 190 SER G N 1
ATOM 11582 C CA . SER G 1 190 ? -4.865 -4.603 23.268 1.00 23.59 190 SER G CA 1
ATOM 11583 C C . SER G 1 190 ? -4.135 -4.080 22.029 1.00 23.71 190 SER G C 1
ATOM 11584 O O . SER G 1 190 ? -4.693 -4.118 20.925 1.00 24.26 190 SER G O 1
ATOM 11587 N N . ILE G 1 191 ? -2.891 -3.610 22.179 1.00 23.00 191 ILE G N 1
ATOM 11588 C CA . ILE G 1 191 ? -2.084 -3.224 21.007 1.00 22.12 191 ILE G CA 1
ATOM 11589 C C . ILE G 1 191 ? -2.049 -4.409 20.033 1.00 23.01 191 ILE G C 1
ATOM 11590 O O . ILE G 1 191 ? -1.716 -5.530 20.433 1.00 24.06 191 ILE G O 1
ATOM 11595 N N . PRO G 1 192 ? -2.486 -4.183 18.780 1.00 22.89 192 PRO G N 1
ATOM 11596 C CA . PRO G 1 192 ? -2.698 -5.250 17.778 1.00 23.12 192 PRO G CA 1
ATOM 11597 C C . PRO G 1 192 ? -1.657 -6.365 17.704 1.00 22.55 192 PRO G C 1
ATOM 11598 O O . PRO G 1 192 ? -2.021 -7.543 17.806 1.00 22.51 192 PRO G O 1
ATOM 11602 N N . ALA G 1 193 ? -0.385 -6.007 17.518 1.00 22.70 193 ALA G N 1
ATOM 11603 C CA . ALA G 1 193 ? 0.654 -7.018 17.350 1.00 22.44 193 ALA G CA 1
ATOM 11604 C C . ALA G 1 193 ? 0.790 -7.810 18.641 1.00 22.98 193 ALA G C 1
ATOM 11605 O O . ALA G 1 193 ? 1.008 -9.022 18.621 1.00 23.45 193 ALA G O 1
ATOM 11607 N N . LEU G 1 194 ? 0.557 -7.135 19.767 1.00 23.01 194 LEU G N 1
ATOM 11608 C CA . LEU G 1 194 ? 0.630 -7.775 21.071 1.00 23.53 194 LEU G CA 1
ATOM 11609 C C . LEU G 1 194 ? -0.606 -8.630 21.376 1.00 23.71 194 LEU G C 1
ATOM 11610 O O . LEU G 1 194 ? -0.493 -9.739 21.906 1.00 23.48 194 LEU G O 1
ATOM 11615 N N . LYS G 1 195 ? -1.787 -8.120 21.043 1.00 24.20 195 LYS G N 1
ATOM 11616 C CA . LYS G 1 195 ? -3.017 -8.893 21.195 1.00 24.99 195 LYS G CA 1
ATOM 11617 C C . LYS G 1 195 ? -2.888 -10.234 20.464 1.00 24.98 195 LYS G C 1
ATOM 11618 O O . LYS G 1 195 ? -3.248 -11.298 21.008 1.00 24.24 195 LYS G O 1
ATOM 11624 N N . LYS G 1 196 ? -2.363 -10.176 19.242 1.00 25.00 196 LYS G N 1
ATOM 11625 C CA . LYS G 1 196 ? -2.160 -11.383 18.429 1.00 25.63 196 LYS G CA 1
ATOM 11626 C C . LYS G 1 196 ? -1.166 -12.361 19.075 1.00 25.57 196 LYS G C 1
ATOM 11627 O O . LYS G 1 196 ? -1.413 -13.573 19.109 1.00 25.54 196 LYS G O 1
ATOM 11633 N N . TRP G 1 197 ? -0.042 -11.843 19.577 1.00 24.82 197 TRP G N 1
ATOM 11634 C CA . TRP G 1 197 ? 0.925 -12.681 20.303 1.00 24.25 197 TRP G CA 1
ATOM 11635 C C . TRP G 1 197 ? 0.286 -13.340 21.530 1.00 24.64 197 TRP G C 1
ATOM 11636 O O . TRP G 1 197 ? 0.461 -14.545 21.749 1.00 25.18 197 TRP G O 1
ATOM 11647 N N . ILE G 1 198 ? -0.464 -12.567 22.319 1.00 24.69 198 ILE G N 1
ATOM 11648 C CA . ILE G 1 198 ? -1.153 -13.098 23.507 1.00 25.50 198 ILE G CA 1
ATOM 11649 C C . ILE G 1 198 ? -2.133 -14.227 23.136 1.00 26.49 198 ILE G C 1
ATOM 11650 O O . ILE G 1 198 ? -2.330 -15.180 23.901 1.00 26.29 198 ILE G O 1
ATOM 11655 N N . GLU G 1 199 ? -2.752 -14.094 21.971 1.00 27.08 199 GLU G N 1
ATOM 11656 C CA . GLU G 1 199 ? -3.695 -15.099 21.500 1.00 28.90 199 GLU G CA 1
ATOM 11657 C C . GLU G 1 199 ? -3.006 -16.402 21.118 1.00 28.82 199 GLU G C 1
ATOM 11658 O O . GLU G 1 199 ? -3.598 -17.471 21.231 1.00 30.05 199 GLU G O 1
ATOM 11664 N N . THR G 1 200 ? -1.763 -16.318 20.661 1.00 28.39 200 THR G N 1
ATOM 11665 C CA . THR G 1 200 ? -1.093 -17.502 20.132 1.00 28.11 200 THR G CA 1
ATOM 11666 C C . THR G 1 200 ? 0.002 -18.095 21.015 1.00 27.26 200 THR G C 1
ATOM 11667 O O . THR G 1 200 ? 0.409 -19.231 20.783 1.00 26.79 200 THR G O 1
ATOM 11671 N N . ARG G 1 201 ? 0.497 -17.342 22.009 1.00 25.62 201 ARG G N 1
ATOM 11672 C CA . ARG G 1 201 ? 1.620 -17.831 22.834 1.00 24.47 201 ARG G CA 1
ATOM 11673 C C . ARG G 1 201 ? 1.275 -19.095 23.595 1.00 24.47 201 ARG G C 1
ATOM 11674 O O . ARG G 1 201 ? 0.120 -19.299 23.970 1.00 24.91 201 ARG G O 1
ATOM 11682 N N . PRO G 1 202 ? 2.287 -19.944 23.873 1.00 25.21 202 PRO G N 1
ATOM 11683 C CA . PRO G 1 202 ? 2.020 -21.123 24.710 1.00 25.33 202 PRO G CA 1
ATOM 11684 C C . PRO G 1 202 ? 1.356 -20.759 26.036 1.00 26.54 202 PRO G C 1
ATOM 11685 O O . PRO G 1 202 ? 1.683 -19.733 26.616 1.00 25.49 202 PRO G O 1
ATOM 11689 N N . GLU G 1 203 ? 0.434 -21.598 26.507 1.00 27.69 203 GLU G N 1
ATOM 11690 C CA . GLU G 1 203 ? -0.149 -21.418 27.826 1.00 28.95 203 GLU G CA 1
ATOM 11691 C C . GLU G 1 203 ? 0.775 -22.050 28.858 1.00 28.76 203 GLU G C 1
ATOM 11692 O O . GLU G 1 203 ? 0.966 -23.256 28.858 1.00 28.17 203 GLU G O 1
ATOM 11698 N N . THR G 1 204 ? 1.362 -21.226 29.724 1.00 28.63 204 THR G N 1
ATOM 11699 C CA . THR G 1 204 ? 2.292 -21.716 30.747 1.00 28.06 204 THR G CA 1
ATOM 11700 C C . THR G 1 204 ? 1.880 -21.250 32.140 1.00 28.65 204 THR G C 1
ATOM 11701 O O . THR G 1 204 ? 1.209 -20.242 32.283 1.00 28.67 204 THR G O 1
ATOM 11705 N N . LYS G 1 205 ? 2.329 -21.985 33.159 1.00 28.59 205 LYS G N 1
ATOM 11706 C CA . LYS G 1 205 ? 1.975 -21.769 34.549 1.00 29.39 205 LYS G CA 1
ATOM 11707 C C . LYS G 1 205 ? 2.554 -20.438 35.061 1.00 28.40 205 LYS G C 1
ATOM 11708 O O . LYS G 1 205 ? 1.916 -19.751 35.864 1.00 27.86 205 LYS G O 1
ATOM 11714 N N . PHE G 1 206 ? 3.754 -20.104 34.584 1.00 27.37 206 PHE G N 1
ATOM 11715 C CA . PHE G 1 206 ? 4.422 -18.838 34.918 1.00 27.66 206 PHE G CA 1
ATOM 11716 C C . PHE G 1 206 ? 5.012 -18.227 33.655 1.00 27.16 206 PHE G C 1
ATOM 11717 O O . PHE G 1 206 ? 4.976 -18.830 32.572 1.00 26.00 206 PHE G O 1
ATOM 11726 N N . MET H 1 1 ? 22.909 -13.810 9.326 1.00 28.89 1 MET H N 1
ATOM 11727 C CA . MET H 1 1 ? 23.690 -12.657 9.855 1.00 30.44 1 MET H CA 1
ATOM 11728 C C . MET H 1 1 ? 23.359 -11.405 9.053 1.00 27.12 1 MET H C 1
ATOM 11729 O O . MET H 1 1 ? 22.990 -11.504 7.882 1.00 26.40 1 MET H O 1
ATOM 11734 N N . VAL H 1 2 ? 23.480 -10.237 9.686 1.00 24.82 2 VAL H N 1
ATOM 11735 C CA . VAL H 1 2 ? 23.133 -8.981 9.003 1.00 22.69 2 VAL H CA 1
ATOM 11736 C C . VAL H 1 2 ? 23.936 -8.875 7.698 1.00 22.08 2 VAL H C 1
ATOM 11737 O O . VAL H 1 2 ? 25.123 -9.221 7.656 1.00 22.39 2 VAL H O 1
ATOM 11741 N N . HIS H 1 3 ? 23.286 -8.410 6.641 1.00 21.59 3 HIS H N 1
ATOM 11742 C CA . HIS H 1 3 ? 23.949 -8.265 5.367 1.00 21.94 3 HIS H CA 1
ATOM 11743 C C . HIS H 1 3 ? 23.993 -6.810 4.936 1.00 20.86 3 HIS H C 1
ATOM 11744 O O . HIS H 1 3 ? 22.940 -6.167 4.838 1.00 20.73 3 HIS H O 1
ATOM 11751 N N . TYR H 1 4 ? 25.197 -6.301 4.688 1.00 20.14 4 TYR H N 1
ATOM 11752 C CA . TYR H 1 4 ? 25.355 -4.959 4.115 1.00 20.02 4 TYR H CA 1
ATOM 11753 C C . TYR H 1 4 ? 25.807 -5.013 2.665 1.00 19.57 4 TYR H C 1
ATOM 11754 O O . TYR H 1 4 ? 26.695 -5.785 2.332 1.00 19.58 4 TYR H O 1
ATOM 11763 N N . LYS H 1 5 ? 25.190 -4.186 1.822 1.00 19.25 5 LYS H N 1
ATOM 11764 C CA . LYS H 1 5 ? 25.680 -3.941 0.472 1.00 19.31 5 LYS H CA 1
ATOM 11765 C C . LYS H 1 5 ? 25.928 -2.449 0.270 1.00 19.29 5 LYS H C 1
ATOM 11766 O O . LYS H 1 5 ? 25.106 -1.633 0.671 1.00 19.82 5 LYS H O 1
ATOM 11772 N N . LEU H 1 6 ? 27.052 -2.102 -0.356 1.00 18.81 6 LEU H N 1
ATOM 11773 C CA . LEU H 1 6 ? 27.339 -0.715 -0.738 1.00 19.45 6 LEU H CA 1
ATOM 11774 C C . LEU H 1 6 ? 27.462 -0.632 -2.247 1.00 19.20 6 LEU H C 1
ATOM 11775 O O . LEU H 1 6 ? 28.237 -1.373 -2.862 1.00 19.82 6 LEU H O 1
ATOM 11780 N N . THR H 1 7 ? 26.713 0.289 -2.847 1.00 19.43 7 THR H N 1
ATOM 11781 C CA . THR H 1 7 ? 26.707 0.432 -4.292 1.00 19.14 7 THR H CA 1
ATOM 11782 C C . THR H 1 7 ? 27.211 1.812 -4.631 1.00 19.23 7 THR H C 1
ATOM 11783 O O . THR H 1 7 ? 26.678 2.828 -4.152 1.00 17.61 7 THR H O 1
ATOM 11787 N N . TYR H 1 8 ? 28.265 1.848 -5.446 1.00 18.88 8 TYR H N 1
ATOM 11788 C CA . TYR H 1 8 ? 28.831 3.102 -5.945 1.00 19.09 8 TYR H CA 1
ATOM 11789 C C . TYR H 1 8 ? 29.483 2.825 -7.304 1.00 19.34 8 TYR H C 1
ATOM 11790 O O . TYR H 1 8 ? 29.311 1.745 -7.856 1.00 19.53 8 TYR H O 1
ATOM 11799 N N . PHE H 1 9 ? 30.190 3.814 -7.837 1.00 20.52 9 PHE H N 1
ATOM 11800 C CA . PHE H 1 9 ? 31.063 3.631 -8.997 1.00 21.76 9 PHE H CA 1
ATOM 11801 C C . PHE H 1 9 ? 32.365 2.896 -8.640 1.00 22.58 9 PHE H C 1
ATOM 11802 O O . PHE H 1 9 ? 32.668 2.695 -7.449 1.00 22.13 9 PHE H O 1
ATOM 11810 N N . ALA H 1 10 ? 33.126 2.490 -9.677 1.00 22.28 10 ALA H N 1
ATOM 11811 C CA . ALA H 1 10 ? 34.447 1.888 -9.522 1.00 22.43 10 ALA H CA 1
ATOM 11812 C C . ALA H 1 10 ? 35.468 2.963 -9.164 1.00 23.02 10 ALA H C 1
ATOM 11813 O O . ALA H 1 10 ? 36.274 3.395 -10.008 1.00 23.82 10 ALA H O 1
ATOM 11815 N N . GLY H 1 11 ? 35.413 3.448 -7.932 1.00 21.78 11 GLY H N 1
ATOM 11816 C CA . GLY H 1 11 ? 36.319 4.505 -7.510 1.00 22.48 11 GLY H CA 1
ATOM 11817 C C . GLY H 1 11 ? 36.154 4.731 -6.025 1.00 22.18 11 GLY H C 1
ATOM 11818 O O . GLY H 1 11 ? 35.267 4.141 -5.404 1.00 21.98 11 GLY H O 1
ATOM 11819 N N . ARG H 1 12 ? 37.001 5.594 -5.474 1.00 22.24 12 ARG H N 1
ATOM 11820 C CA . ARG H 1 12 ? 36.940 5.950 -4.062 1.00 22.19 12 ARG H CA 1
ATOM 11821 C C . ARG H 1 12 ? 35.790 6.923 -3.806 1.00 22.13 12 ARG H C 1
ATOM 11822 O O . ARG H 1 12 ? 34.779 6.516 -3.239 1.00 22.20 12 ARG H O 1
ATOM 11830 N N . GLY H 1 13 ? 35.947 8.171 -4.270 1.00 22.36 13 GLY H N 1
ATOM 11831 C CA . GLY H 1 13 ? 34.911 9.215 -4.245 1.00 22.93 13 GLY H CA 1
ATOM 11832 C C . GLY H 1 13 ? 34.146 9.260 -2.930 1.00 22.38 13 GLY H C 1
ATOM 11833 O O . GLY H 1 13 ? 34.751 9.176 -1.855 1.00 22.99 13 GLY H O 1
ATOM 11834 N N . LEU H 1 14 ? 32.818 9.337 -3.029 1.00 21.59 14 LEU H N 1
ATOM 11835 C CA . LEU H 1 14 ? 31.921 9.534 -1.870 1.00 21.00 14 LEU H CA 1
ATOM 11836 C C . LEU H 1 14 ? 31.772 8.273 -1.027 1.00 20.64 14 LEU H C 1
ATOM 11837 O O . LEU H 1 14 ? 31.382 8.342 0.134 1.00 20.69 14 LEU H O 1
ATOM 11842 N N . ALA H 1 15 ? 32.081 7.123 -1.620 1.00 18.97 15 ALA H N 1
ATOM 11843 C CA . ALA H 1 15 ? 31.957 5.851 -0.940 1.00 18.65 15 ALA H CA 1
ATOM 11844 C C . ALA H 1 15 ? 33.140 5.518 -0.043 1.00 18.36 15 ALA H C 1
ATOM 11845 O O . ALA H 1 15 ? 32.981 4.752 0.897 1.00 18.80 15 ALA H O 1
ATOM 11847 N N . GLU H 1 16 ? 34.317 6.064 -0.331 1.00 18.76 16 GLU H N 1
ATOM 11848 C CA . GLU H 1 16 ? 35.560 5.540 0.325 1.00 19.32 16 GLU H CA 1
ATOM 11849 C C . GLU H 1 16 ? 35.586 5.603 1.879 1.00 18.78 16 GLU H C 1
ATOM 11850 O O . GLU H 1 16 ? 35.927 4.621 2.524 1.00 20.33 16 GLU H O 1
ATOM 11856 N N . PRO H 1 17 ? 35.250 6.748 2.486 1.00 18.45 17 PRO H N 1
ATOM 11857 C CA . PRO H 1 17 ? 35.136 6.756 3.969 1.00 18.01 17 PRO H CA 1
ATOM 11858 C C . PRO H 1 17 ? 34.190 5.681 4.519 1.00 17.95 17 PRO H C 1
ATOM 11859 O O . PRO H 1 17 ? 34.465 5.104 5.585 1.00 18.36 17 PRO H O 1
ATOM 11863 N N . ILE H 1 18 ? 33.106 5.382 3.789 1.00 17.73 18 ILE H N 1
ATOM 11864 C CA . ILE H 1 18 ? 32.194 4.285 4.188 1.00 17.94 18 ILE H CA 1
ATOM 11865 C C . ILE H 1 18 ? 32.893 2.935 4.129 1.00 17.75 18 ILE H C 1
ATOM 11866 O O . ILE H 1 18 ? 32.762 2.118 5.041 1.00 17.77 18 ILE H O 1
ATOM 11871 N N . ARG H 1 19 ? 33.637 2.691 3.049 1.00 17.46 19 ARG H N 1
ATOM 11872 C CA . ARG H 1 19 ? 34.417 1.457 2.960 1.00 17.55 19 ARG H CA 1
ATOM 11873 C C . ARG H 1 19 ? 35.398 1.335 4.126 1.00 17.52 19 ARG H C 1
ATOM 11874 O O . ARG H 1 19 ? 35.658 0.226 4.642 1.00 17.39 19 ARG H O 1
ATOM 11882 N N . GLN H 1 20 ? 35.933 2.471 4.539 1.00 17.67 20 GLN H N 1
ATOM 11883 C CA . GLN H 1 20 ? 36.931 2.484 5.608 1.00 18.14 20 GLN H CA 1
ATOM 11884 C C . GLN H 1 20 ? 36.330 2.284 7.014 1.00 18.08 20 GLN H C 1
ATOM 11885 O O . GLN H 1 20 ? 36.982 1.690 7.887 1.00 18.67 20 GLN H O 1
ATOM 11891 N N . ILE H 1 21 ? 35.110 2.773 7.226 1.00 18.05 21 ILE H N 1
ATOM 11892 C CA . ILE H 1 21 ? 34.309 2.385 8.424 1.00 18.72 21 ILE H CA 1
ATOM 11893 C C . ILE H 1 21 ? 34.128 0.855 8.526 1.00 19.53 21 ILE H C 1
ATOM 11894 O O . ILE H 1 21 ? 34.384 0.250 9.591 1.00 19.81 21 ILE H O 1
ATOM 11899 N N . PHE H 1 22 ? 33.712 0.222 7.426 1.00 19.34 22 PHE H N 1
ATOM 11900 C CA . PHE H 1 22 ? 33.572 -1.230 7.412 1.00 19.55 22 PHE H CA 1
ATOM 11901 C C . PHE H 1 22 ? 34.891 -1.903 7.795 1.00 19.46 22 PHE H C 1
ATOM 11902 O O . PHE H 1 22 ? 34.893 -2.854 8.585 1.00 20.04 22 PHE H O 1
ATOM 11910 N N . ALA H 1 23 ? 35.992 -1.391 7.238 1.00 19.87 23 ALA H N 1
ATOM 11911 C CA . ALA H 1 23 ? 37.338 -1.928 7.460 1.00 20.72 23 ALA H CA 1
ATOM 11912 C C . ALA H 1 23 ? 37.721 -1.795 8.935 1.00 21.15 23 ALA H C 1
ATOM 11913 O O . ALA H 1 23 ? 38.154 -2.773 9.570 1.00 22.58 23 ALA H O 1
ATOM 11915 N N . LEU H 1 24 ? 37.533 -0.599 9.484 1.00 21.27 24 LEU H N 1
ATOM 11916 C CA . LEU H 1 24 ? 37.822 -0.373 10.904 1.00 22.33 24 LEU H CA 1
ATOM 11917 C C . LEU H 1 24 ? 36.968 -1.231 11.822 1.00 22.64 24 LEU H C 1
ATOM 11918 O O . LEU H 1 24 ? 37.431 -1.634 12.908 1.00 22.83 24 LEU H O 1
ATOM 11923 N N . ALA H 1 25 ? 35.736 -1.526 11.390 1.00 22.62 25 ALA H N 1
ATOM 11924 C CA . ALA H 1 25 ? 34.795 -2.308 12.200 1.00 22.48 25 ALA H CA 1
ATOM 11925 C C . ALA H 1 25 ? 35.065 -3.792 12.091 1.00 23.00 25 ALA H C 1
ATOM 11926 O O . ALA H 1 25 ? 34.604 -4.581 12.929 1.00 23.14 25 ALA H O 1
ATOM 11928 N N . GLY H 1 26 ? 35.786 -4.180 11.041 1.00 22.87 26 GLY H N 1
ATOM 11929 C CA . GLY H 1 26 ? 35.970 -5.584 10.705 1.00 21.87 26 GLY H CA 1
ATOM 11930 C C . GLY H 1 26 ? 34.648 -6.195 10.291 1.00 22.22 26 GLY H C 1
ATOM 11931 O O . GLY H 1 26 ? 34.383 -7.353 10.564 1.00 22.42 26 GLY H O 1
ATOM 11932 N N . GLN H 1 27 ? 33.796 -5.397 9.644 1.00 22.43 27 GLN H N 1
ATOM 11933 C CA . GLN H 1 27 ? 32.489 -5.837 9.201 1.00 22.19 27 GLN H CA 1
ATOM 11934 C C . GLN H 1 27 ? 32.508 -6.223 7.725 1.00 23.10 27 GLN H C 1
ATOM 11935 O O . GLN H 1 27 ? 32.857 -5.393 6.890 1.00 23.27 27 GLN H O 1
ATOM 11941 N N . LYS H 1 28 ? 32.112 -7.462 7.421 1.00 22.47 28 LYS H N 1
ATOM 11942 C CA . LYS H 1 28 ? 31.962 -7.910 6.032 1.00 23.44 28 LYS H CA 1
ATOM 11943 C C . LYS H 1 28 ? 30.839 -7.152 5.321 1.00 22.66 28 LYS H C 1
ATOM 11944 O O . LYS H 1 28 ? 29.788 -6.910 5.920 1.00 22.12 28 LYS H O 1
ATOM 11950 N N . TYR H 1 29 ? 31.056 -6.777 4.053 1.00 21.84 29 TYR H N 1
ATOM 11951 C CA . TYR H 1 29 ? 30.021 -6.167 3.243 1.00 21.54 29 TYR H CA 1
ATOM 11952 C C . TYR H 1 29 ? 30.270 -6.464 1.765 1.00 21.24 29 TYR H C 1
ATOM 11953 O O . TYR H 1 29 ? 31.390 -6.761 1.368 1.00 21.15 29 TYR H O 1
ATOM 11962 N N . GLU H 1 30 ? 29.207 -6.347 0.981 1.00 21.17 30 GLU H N 1
ATOM 11963 C CA . GLU H 1 30 ? 29.225 -6.539 -0.460 1.00 21.06 30 GLU H CA 1
ATOM 11964 C C . GLU H 1 30 ? 29.487 -5.203 -1.149 1.00 20.79 30 GLU H C 1
ATOM 11965 O O . GLU H 1 30 ? 28.634 -4.300 -1.157 1.00 19.99 30 GLU H O 1
ATOM 11971 N N . ASP H 1 31 ? 30.666 -5.093 -1.756 1.00 20.18 31 ASP H N 1
ATOM 11972 C CA . ASP H 1 31 ? 31.137 -3.852 -2.358 1.00 20.96 31 ASP H CA 1
ATOM 11973 C C . ASP H 1 31 ? 30.824 -3.886 -3.846 1.00 21.30 31 ASP H C 1
ATOM 11974 O O . ASP H 1 31 ? 31.461 -4.621 -4.611 1.00 21.76 31 ASP H O 1
ATOM 11979 N N . VAL H 1 32 ? 29.816 -3.129 -4.263 1.00 20.49 32 VAL H N 1
ATOM 11980 C CA . VAL H 1 32 ? 29.373 -3.213 -5.670 1.00 20.79 32 VAL H CA 1
ATOM 11981 C C . VAL H 1 32 ? 29.865 -1.956 -6.371 1.00 21.07 32 VAL H C 1
ATOM 11982 O O . VAL H 1 32 ? 29.680 -0.859 -5.861 1.00 20.17 32 VAL H O 1
ATOM 11986 N N . ARG H 1 33 ? 30.528 -2.126 -7.520 1.00 20.99 33 ARG H N 1
ATOM 11987 C CA . ARG H 1 33 ? 31.152 -1.012 -8.209 1.00 21.07 33 ARG H CA 1
ATOM 11988 C C . ARG H 1 33 ? 30.701 -0.997 -9.670 1.00 21.70 33 ARG H C 1
ATOM 11989 O O . ARG H 1 33 ? 31.083 -1.883 -10.445 1.00 20.73 33 ARG H O 1
ATOM 11997 N N . TYR H 1 34 ? 29.890 0.008 -10.011 1.00 21.42 34 TYR H N 1
ATOM 11998 C CA . TYR H 1 34 ? 29.311 0.150 -11.355 1.00 22.17 34 TYR H CA 1
ATOM 11999 C C . TYR H 1 34 ? 30.246 0.911 -12.277 1.00 21.55 34 TYR H C 1
ATOM 12000 O O . TYR H 1 34 ? 30.901 1.856 -11.869 1.00 21.60 34 TYR H O 1
ATOM 12009 N N . THR H 1 35 ? 30.296 0.510 -13.547 1.00 22.29 35 THR H N 1
ATOM 12010 C CA . THR H 1 35 ? 30.901 1.354 -14.570 1.00 21.85 35 THR H CA 1
ATOM 12011 C C . THR H 1 35 ? 29.927 2.481 -14.868 1.00 22.54 35 THR H C 1
ATOM 12012 O O . THR H 1 35 ? 28.719 2.334 -14.645 1.00 22.46 35 THR H O 1
ATOM 12016 N N . PHE H 1 36 ? 30.420 3.590 -15.404 1.00 22.95 36 PHE H N 1
ATOM 12017 C CA . PHE H 1 36 ? 29.520 4.621 -15.896 1.00 24.47 36 PHE H CA 1
ATOM 12018 C C . PHE H 1 36 ? 28.523 4.091 -16.946 1.00 24.79 36 PHE H C 1
ATOM 12019 O O . PHE H 1 36 ? 27.389 4.576 -17.032 1.00 23.92 36 PHE H O 1
ATOM 12027 N N . GLN H 1 37 ? 28.950 3.124 -17.757 1.00 24.52 37 GLN H N 1
ATOM 12028 C CA . GLN H 1 37 ? 28.067 2.566 -18.816 1.00 24.92 37 GLN H CA 1
ATOM 12029 C C . GLN H 1 37 ? 26.852 1.834 -18.241 1.00 25.10 37 GLN H C 1
ATOM 12030 O O . GLN H 1 37 ? 25.739 1.946 -18.757 1.00 24.99 37 GLN H O 1
ATOM 12036 N N . GLU H 1 38 ? 27.061 1.094 -17.159 1.00 24.76 38 GLU H N 1
ATOM 12037 C CA . GLU H 1 38 ? 26.000 0.272 -16.607 1.00 25.78 38 GLU H CA 1
ATOM 12038 C C . GLU H 1 38 ? 25.114 1.015 -15.607 1.00 25.61 38 GLU H C 1
ATOM 12039 O O . GLU H 1 38 ? 24.043 0.544 -15.255 1.00 26.09 38 GLU H O 1
ATOM 12045 N N . TRP H 1 39 ? 25.561 2.185 -15.168 1.00 25.53 39 TRP H N 1
ATOM 12046 C CA . TRP H 1 39 ? 24.871 2.900 -14.104 1.00 25.15 39 TRP H CA 1
ATOM 12047 C C . TRP H 1 39 ? 23.432 3.356 -14.461 1.00 25.19 39 TRP H C 1
ATOM 12048 O O . TRP H 1 39 ? 22.505 3.104 -13.690 1.00 23.99 39 TRP H O 1
ATOM 12059 N N . PRO H 1 40 ? 23.226 3.974 -15.644 1.00 26.01 40 PRO H N 1
ATOM 12060 C CA . PRO H 1 40 ? 21.898 4.551 -15.936 1.00 26.37 40 PRO H CA 1
ATOM 12061 C C . PRO H 1 40 ? 20.669 3.640 -15.795 1.00 26.65 40 PRO H C 1
ATOM 12062 O O . PRO H 1 40 ? 19.610 4.113 -15.377 1.00 26.42 40 PRO H O 1
ATOM 12066 N N . LYS H 1 41 ? 20.807 2.356 -16.106 1.00 26.40 41 LYS H N 1
ATOM 12067 C CA . LYS H 1 41 ? 19.696 1.427 -15.967 1.00 27.45 41 LYS H CA 1
ATOM 12068 C C . LYS H 1 41 ? 19.336 1.104 -14.501 1.00 27.19 41 LYS H C 1
ATOM 12069 O O . LYS H 1 41 ? 18.277 0.521 -14.235 1.00 26.67 41 LYS H O 1
ATOM 12075 N N . HIS H 1 42 ? 20.220 1.477 -13.569 1.00 26.15 42 HIS H N 1
ATOM 12076 C CA . HIS H 1 42 ? 19.977 1.244 -12.142 1.00 26.27 42 HIS H CA 1
ATOM 12077 C C . HIS H 1 42 ? 19.540 2.506 -11.398 1.00 26.05 42 HIS H C 1
ATOM 12078 O O . HIS H 1 42 ? 19.254 2.446 -10.212 1.00 25.78 42 HIS H O 1
ATOM 12085 N N . LYS H 1 43 ? 19.513 3.640 -12.095 1.00 26.28 43 LYS H N 1
ATOM 12086 C CA . LYS H 1 43 ? 19.359 4.955 -11.461 1.00 27.35 43 LYS H CA 1
ATOM 12087 C C . LYS H 1 43 ? 18.011 5.010 -10.743 1.00 27.30 43 LYS H C 1
ATOM 12088 O O . LYS H 1 43 ? 17.914 5.420 -9.583 1.00 27.11 43 LYS H O 1
ATOM 12094 N N . ASP H 1 44 ? 16.968 4.564 -11.433 1.00 27.20 44 ASP H N 1
ATOM 12095 C CA . ASP H 1 44 ? 15.622 4.606 -10.866 1.00 26.77 44 ASP H CA 1
ATOM 12096 C C . ASP H 1 44 ? 15.411 3.702 -9.639 1.00 25.83 44 ASP H C 1
ATOM 12097 O O . ASP H 1 44 ? 14.423 3.875 -8.904 1.00 26.01 44 ASP H O 1
ATOM 12102 N N . GLU H 1 45 ? 16.324 2.765 -9.393 1.00 24.86 45 GLU H N 1
ATOM 12103 C CA . GLU H 1 45 ? 16.228 1.896 -8.196 1.00 24.98 45 GLU H CA 1
ATOM 12104 C C . GLU H 1 45 ? 16.619 2.630 -6.903 1.00 23.26 45 GLU H C 1
ATOM 12105 O O . GLU H 1 45 ? 16.375 2.129 -5.816 1.00 22.92 45 GLU H O 1
ATOM 12111 N N . MET H 1 46 ? 17.252 3.790 -7.036 1.00 22.55 46 MET H N 1
ATOM 12112 C CA . MET H 1 46 ? 17.890 4.452 -5.898 1.00 21.82 46 MET H CA 1
ATOM 12113 C C . MET H 1 46 ? 16.971 5.522 -5.329 1.00 21.26 46 MET H C 1
ATOM 12114 O O . MET H 1 46 ? 16.244 6.154 -6.085 1.00 20.39 46 MET H O 1
ATOM 12119 N N . PRO H 1 47 ? 16.988 5.733 -3.991 1.00 20.89 47 PRO H N 1
ATOM 12120 C CA . PRO H 1 47 ? 16.042 6.709 -3.425 1.00 20.27 47 PRO H CA 1
ATOM 12121 C C . PRO H 1 47 ? 16.016 8.082 -4.120 1.00 19.84 47 PRO H C 1
ATOM 12122 O O . PRO H 1 47 ? 14.934 8.606 -4.416 1.00 19.36 47 PRO H O 1
ATOM 12126 N N . PHE H 1 48 ? 17.189 8.658 -4.358 1.00 18.43 48 PHE H N 1
ATOM 12127 C CA . PHE H 1 48 ? 17.317 9.964 -4.990 1.00 18.73 48 PHE H CA 1
ATOM 12128 C C . PHE H 1 48 ? 17.993 9.877 -6.357 1.00 19.17 48 PHE H C 1
ATOM 12129 O O . PHE H 1 48 ? 18.606 10.850 -6.818 1.00 19.04 48 PHE H O 1
ATOM 12137 N N . GLY H 1 49 ? 17.869 8.718 -6.997 1.00 20.36 49 GLY H N 1
ATOM 12138 C CA . GLY H 1 49 ? 18.452 8.497 -8.333 1.00 20.27 49 GLY H CA 1
ATOM 12139 C C . GLY H 1 49 ? 19.977 8.616 -8.389 1.00 21.29 49 GLY H C 1
ATOM 12140 O O . GLY H 1 49 ? 20.546 8.856 -9.467 1.00 21.44 49 GLY H O 1
ATOM 12141 N N . GLN H 1 50 ? 20.655 8.383 -7.259 1.00 20.28 50 GLN H N 1
ATOM 12142 C CA . GLN H 1 50 ? 22.103 8.645 -7.158 1.00 20.55 50 GLN H CA 1
ATOM 12143 C C . GLN H 1 50 ? 22.812 7.634 -6.233 1.00 19.93 50 GLN H C 1
ATOM 12144 O O . GLN H 1 50 ? 22.166 6.849 -5.523 1.00 19.72 50 GLN H O 1
ATOM 12150 N N . ILE H 1 51 ? 24.139 7.612 -6.290 1.00 19.44 51 ILE H N 1
ATOM 12151 C CA . ILE H 1 51 ? 24.918 6.702 -5.433 1.00 19.31 51 ILE H CA 1
ATOM 12152 C C . ILE H 1 51 ? 25.998 7.522 -4.677 1.00 18.60 51 ILE H C 1
ATOM 12153 O O . ILE H 1 51 ? 26.424 8.590 -5.145 1.00 18.65 51 ILE H O 1
ATOM 12158 N N . PRO H 1 52 ? 26.476 7.030 -3.516 1.00 18.46 52 PRO H N 1
ATOM 12159 C CA . PRO H 1 52 ? 26.327 5.694 -2.925 1.00 18.93 52 PRO H CA 1
ATOM 12160 C C . PRO H 1 52 ? 25.001 5.438 -2.241 1.00 18.45 52 PRO H C 1
ATOM 12161 O O . PRO H 1 52 ? 24.368 6.371 -1.691 1.00 19.23 52 PRO H O 1
ATOM 12165 N N . VAL H 1 53 ? 24.603 4.170 -2.265 1.00 18.80 53 VAL H N 1
ATOM 12166 C CA . VAL H 1 53 ? 23.450 3.691 -1.525 1.00 17.83 53 VAL H CA 1
ATOM 12167 C C . VAL H 1 53 ? 23.811 2.456 -0.720 1.00 18.12 53 VAL H C 1
ATOM 12168 O O . VAL H 1 53 ? 24.412 1.514 -1.228 1.00 18.48 53 VAL H O 1
ATOM 12172 N N . LEU H 1 54 ? 23.424 2.458 0.548 1.00 17.77 54 LEU H N 1
ATOM 12173 C CA . LEU H 1 54 ? 23.657 1.281 1.401 1.00 18.44 54 LEU H CA 1
ATOM 12174 C C . LEU H 1 54 ? 22.400 0.430 1.437 1.00 18.61 54 LEU H C 1
ATOM 12175 O O . LEU H 1 54 ? 21.310 0.966 1.420 1.00 19.11 54 LEU H O 1
ATOM 12180 N N . GLU H 1 55 ? 22.542 -0.900 1.481 1.00 19.96 55 GLU H N 1
ATOM 12181 C CA . GLU H 1 55 ? 21.437 -1.754 1.890 1.00 19.85 55 GLU H CA 1
ATOM 12182 C C . GLU H 1 55 ? 21.834 -2.535 3.149 1.00 20.36 55 GLU H C 1
ATOM 12183 O O . GLU H 1 55 ? 22.937 -3.139 3.209 1.00 19.72 55 GLU H O 1
ATOM 12189 N N . GLU H 1 56 ? 20.950 -2.493 4.147 1.00 20.10 56 GLU H N 1
ATOM 12190 C CA . GLU H 1 56 ? 21.077 -3.325 5.343 1.00 20.44 56 GLU H CA 1
ATOM 12191 C C . GLU H 1 56 ? 19.888 -4.263 5.356 1.00 20.52 56 GLU H C 1
ATOM 12192 O O . GLU H 1 56 ? 18.755 -3.803 5.445 1.00 20.21 56 GLU H O 1
ATOM 12198 N N . ASP H 1 57 ? 20.141 -5.568 5.246 1.00 20.80 57 ASP H N 1
ATOM 12199 C CA . ASP H 1 57 ? 19.064 -6.572 5.089 1.00 21.97 57 ASP H CA 1
ATOM 12200 C C . ASP H 1 57 ? 17.989 -6.087 4.092 1.00 21.86 57 ASP H C 1
ATOM 12201 O O . ASP H 1 57 ? 16.797 -6.140 4.366 1.00 22.41 57 ASP H O 1
ATOM 12206 N N . GLY H 1 58 ? 18.428 -5.587 2.948 1.00 22.24 58 GLY H N 1
ATOM 12207 C CA . GLY H 1 58 ? 17.493 -5.164 1.903 1.00 22.78 58 GLY H CA 1
ATOM 12208 C C . GLY H 1 58 ? 16.981 -3.730 1.972 1.00 22.93 58 GLY H C 1
ATOM 12209 O O . GLY H 1 58 ? 16.492 -3.214 0.974 1.00 23.56 58 GLY H O 1
ATOM 12210 N N . LYS H 1 59 ? 17.099 -3.069 3.131 1.00 21.76 59 LYS H N 1
ATOM 12211 C CA . LYS H 1 59 ? 16.544 -1.721 3.293 1.00 21.86 59 LYS H CA 1
ATOM 12212 C C . LYS H 1 59 ? 17.562 -0.716 2.754 1.00 20.37 59 LYS H C 1
ATOM 12213 O O . LYS H 1 59 ? 18.717 -0.742 3.164 1.00 20.20 59 LYS H O 1
ATOM 12219 N N . GLN H 1 60 ? 17.150 0.153 1.836 1.00 19.45 60 GLN H N 1
ATOM 12220 C CA . GLN H 1 60 ? 18.058 1.130 1.251 1.00 18.80 60 GLN H CA 1
ATOM 12221 C C . GLN H 1 60 ? 18.222 2.370 2.117 1.00 18.18 60 GLN H C 1
ATOM 12222 O O . GLN H 1 60 ? 17.248 2.871 2.688 1.00 18.49 60 GLN H O 1
ATOM 12228 N N . LEU H 1 61 ? 19.462 2.847 2.194 1.00 18.03 61 LEU H N 1
ATOM 12229 C CA . LEU H 1 61 ? 19.775 4.168 2.744 1.00 17.51 61 LEU H CA 1
ATOM 12230 C C . LEU H 1 61 ? 20.758 4.894 1.813 1.00 17.69 61 LEU H C 1
ATOM 12231 O O . LEU H 1 61 ? 21.897 4.433 1.586 1.00 17.94 61 LEU H O 1
ATOM 12236 N N . ALA H 1 62 ? 20.286 6.002 1.235 1.00 17.60 62 ALA H N 1
ATOM 12237 C CA . ALA H 1 62 ? 21.074 6.872 0.375 1.00 18.17 62 ALA H CA 1
ATOM 12238 C C . ALA H 1 62 ? 21.795 7.979 1.175 1.00 18.24 62 ALA H C 1
ATOM 12239 O O . ALA H 1 62 ? 21.568 8.122 2.399 1.00 18.31 62 ALA H O 1
ATOM 12241 N N . GLN H 1 63 ? 22.624 8.753 0.462 1.00 17.54 63 GLN H N 1
ATOM 12242 C CA . GLN H 1 63 ? 23.359 9.931 0.957 1.00 16.89 63 GLN H CA 1
ATOM 12243 C C . GLN H 1 63 ? 24.604 9.555 1.773 1.00 17.37 63 GLN H C 1
ATOM 12244 O O . GLN H 1 63 ? 24.482 9.018 2.899 1.00 17.08 63 GLN H O 1
ATOM 12250 N N . SER H 1 64 ? 25.777 9.834 1.183 1.00 16.53 64 SER H N 1
ATOM 12251 C CA . SER H 1 64 ? 27.072 9.402 1.709 1.00 16.98 64 SER H CA 1
ATOM 12252 C C . SER H 1 64 ? 27.233 9.719 3.198 1.00 16.69 64 SER H C 1
ATOM 12253 O O . SER H 1 64 ? 27.692 8.877 3.946 1.00 17.38 64 SER H O 1
ATOM 12256 N N . PHE H 1 65 ? 26.866 10.924 3.627 1.00 17.75 65 PHE H N 1
ATOM 12257 C CA . PHE H 1 65 ? 27.080 11.275 5.044 1.00 18.39 65 PHE H CA 1
ATOM 12258 C C . PHE H 1 65 ? 26.075 10.608 5.968 1.00 18.11 65 PHE H C 1
ATOM 12259 O O . PHE H 1 65 ? 26.431 10.162 7.054 1.00 18.13 65 PHE H O 1
ATOM 12267 N N . ALA H 1 66 ? 24.837 10.434 5.502 1.00 17.89 66 ALA H N 1
ATOM 12268 C CA . ALA H 1 66 ? 23.845 9.695 6.297 1.00 17.20 66 ALA H CA 1
ATOM 12269 C C . ALA H 1 66 ? 24.319 8.246 6.502 1.00 17.52 66 ALA H C 1
ATOM 12270 O O . ALA H 1 66 ? 24.230 7.697 7.625 1.00 16.60 66 ALA H O 1
ATOM 12272 N N . ILE H 1 67 ? 24.832 7.631 5.433 1.00 16.68 67 ILE H N 1
ATOM 12273 C CA . ILE H 1 67 ? 25.383 6.261 5.520 1.00 16.99 67 ILE H CA 1
ATOM 12274 C C . ILE H 1 67 ? 26.579 6.228 6.470 1.00 16.53 67 ILE H C 1
ATOM 12275 O O . ILE H 1 67 ? 26.677 5.359 7.344 1.00 17.19 67 ILE H O 1
ATOM 12280 N N . ALA H 1 68 ? 27.508 7.150 6.266 1.00 16.93 68 ALA H N 1
ATOM 12281 C CA . ALA H 1 68 ? 28.710 7.219 7.109 1.00 16.42 68 ALA H CA 1
ATOM 12282 C C . ALA H 1 68 ? 28.307 7.339 8.576 1.00 17.27 68 ALA H C 1
ATOM 12283 O O . ALA H 1 68 ? 28.813 6.604 9.432 1.00 17.04 68 ALA H O 1
ATOM 12285 N N . ARG H 1 69 ? 27.380 8.253 8.852 1.00 17.29 69 ARG H N 1
ATOM 12286 C CA . ARG H 1 69 ? 26.938 8.486 10.234 1.00 17.41 69 ARG H CA 1
ATOM 12287 C C . ARG H 1 69 ? 26.257 7.279 10.840 1.00 17.60 69 ARG H C 1
ATOM 12288 O O . ARG H 1 69 ? 26.599 6.892 11.978 1.00 17.44 69 ARG H O 1
ATOM 12296 N N . TYR H 1 70 ? 25.379 6.633 10.064 1.00 16.56 70 TYR H N 1
ATOM 12297 C CA . TYR H 1 70 ? 24.626 5.470 10.553 1.00 17.05 70 TYR H CA 1
ATOM 12298 C C . TYR H 1 70 ? 25.565 4.348 10.987 1.00 16.86 70 TYR H C 1
ATOM 12299 O O . TYR H 1 70 ? 25.433 3.795 12.089 1.00 16.11 70 TYR H O 1
ATOM 12308 N N . LEU H 1 71 ? 26.530 4.039 10.121 1.00 16.37 71 LEU H N 1
ATOM 12309 C CA . LEU H 1 71 ? 27.510 2.980 10.392 1.00 16.52 71 LEU H CA 1
ATOM 12310 C C . LEU H 1 71 ? 28.468 3.376 11.505 1.00 16.79 71 LEU H C 1
ATOM 12311 O O . LEU H 1 71 ? 28.811 2.543 12.343 1.00 17.15 71 LEU H O 1
ATOM 12316 N N . SER H 1 72 ? 28.878 4.645 11.500 1.00 17.07 72 SER H N 1
ATOM 12317 C CA . SER H 1 72 ? 29.757 5.189 12.520 1.00 18.16 72 SER H CA 1
ATOM 12318 C C . SER H 1 72 ? 29.164 5.098 13.948 1.00 18.65 72 SER H C 1
ATOM 12319 O O . SER H 1 72 ? 29.889 4.730 14.906 1.00 18.47 72 SER H O 1
ATOM 12322 N N . ARG H 1 73 ? 27.866 5.365 14.083 1.00 17.75 73 ARG H N 1
ATOM 12323 C CA . ARG H 1 73 ? 27.209 5.228 15.391 1.00 19.23 73 ARG H CA 1
ATOM 12324 C C . ARG H 1 73 ? 27.167 3.776 15.821 1.00 19.33 73 ARG H C 1
ATOM 12325 O O . ARG H 1 73 ? 27.498 3.430 16.971 1.00 19.20 73 ARG H O 1
ATOM 12333 N N . LYS H 1 74 ? 26.829 2.915 14.866 1.00 19.18 74 LYS H N 1
ATOM 12334 C CA . LYS H 1 74 ? 26.777 1.487 15.113 1.00 20.15 74 LYS H CA 1
ATOM 12335 C C . LYS H 1 74 ? 28.124 0.903 15.556 1.00 19.54 74 LYS H C 1
ATOM 12336 O O . LYS H 1 74 ? 28.162 0.025 16.418 1.00 18.84 74 LYS H O 1
ATOM 12342 N N . PHE H 1 75 ? 29.204 1.410 14.973 1.00 19.23 75 PHE H N 1
ATOM 12343 C CA . PHE H 1 75 ? 30.541 0.800 15.141 1.00 19.60 75 PHE H CA 1
ATOM 12344 C C . PHE H 1 75 ? 31.547 1.590 15.990 1.00 19.14 75 PHE H C 1
ATOM 12345 O O . PHE H 1 75 ? 32.677 1.104 16.214 1.00 19.28 75 PHE H O 1
ATOM 12353 N N . GLY H 1 76 ? 31.145 2.764 16.484 1.00 18.19 76 GLY H N 1
ATOM 12354 C CA . GLY H 1 76 ? 31.969 3.535 17.428 1.00 19.06 76 GLY H CA 1
ATOM 12355 C C . GLY H 1 76 ? 32.918 4.583 16.871 1.00 19.36 76 GLY H C 1
ATOM 12356 O O . GLY H 1 76 ? 33.964 4.893 17.495 1.00 19.41 76 GLY H O 1
ATOM 12357 N N . PHE H 1 77 ? 32.574 5.125 15.694 1.00 19.02 77 PHE H N 1
ATOM 12358 C CA . PHE H 1 77 ? 33.386 6.148 15.019 1.00 18.97 77 PHE H CA 1
ATOM 12359 C C . PHE H 1 77 ? 32.640 7.471 14.789 1.00 18.38 77 PHE H C 1
ATOM 12360 O O . PHE H 1 77 ? 33.025 8.245 13.935 1.00 17.66 77 PHE H O 1
ATOM 12368 N N . ALA H 1 78 ? 31.565 7.710 15.545 1.00 17.57 78 ALA H N 1
ATOM 12369 C CA . ALA H 1 78 ? 30.744 8.918 15.384 1.00 16.86 78 ALA H CA 1
ATOM 12370 C C . ALA H 1 78 ? 31.128 10.017 16.367 1.00 17.13 78 ALA H C 1
ATOM 12371 O O . ALA H 1 78 ? 30.686 11.163 16.240 1.00 15.96 78 ALA H O 1
ATOM 12373 N N . GLY H 1 79 ? 31.937 9.671 17.368 1.00 17.89 79 GLY H N 1
ATOM 12374 C CA . GLY H 1 79 ? 32.196 10.606 18.476 1.00 18.61 79 GLY H CA 1
ATOM 12375 C C . GLY H 1 79 ? 31.782 9.944 19.785 1.00 19.88 79 GLY H C 1
ATOM 12376 O O . GLY H 1 79 ? 30.961 9.041 19.790 1.00 19.68 79 GLY H O 1
ATOM 12377 N N . LYS H 1 80 ? 32.362 10.398 20.896 1.00 20.75 80 LYS H N 1
ATOM 12378 C CA . LYS H 1 80 ? 32.266 9.655 22.167 1.00 22.79 80 LYS H CA 1
ATOM 12379 C C . LYS H 1 80 ? 31.057 10.057 23.043 1.00 22.20 80 LYS H C 1
ATOM 12380 O O . LYS H 1 80 ? 30.562 9.246 23.835 1.00 22.89 80 LYS H O 1
ATOM 12386 N N . THR H 1 81 ? 30.580 11.291 22.877 1.00 21.05 81 THR H N 1
ATOM 12387 C CA . THR H 1 81 ? 29.470 11.861 23.656 1.00 20.24 81 THR H CA 1
ATOM 12388 C C . THR H 1 81 ? 28.521 12.486 22.655 1.00 19.75 81 THR H C 1
ATOM 12389 O O . THR H 1 81 ? 28.939 12.775 21.540 1.00 18.97 81 THR H O 1
ATOM 12393 N N . PRO H 1 82 ? 27.240 12.674 23.031 1.00 19.65 82 PRO H N 1
ATOM 12394 C CA . PRO H 1 82 ? 26.314 13.336 22.112 1.00 19.17 82 PRO H CA 1
ATOM 12395 C C . PRO H 1 82 ? 26.808 14.684 21.585 1.00 19.00 82 PRO H C 1
ATOM 12396 O O . PRO H 1 82 ? 26.661 14.942 20.392 1.00 18.09 82 PRO H O 1
ATOM 12400 N N . PHE H 1 83 ? 27.397 15.528 22.435 1.00 18.17 83 PHE H N 1
ATOM 12401 C CA . PHE H 1 83 ? 27.906 16.813 21.926 1.00 18.85 83 PHE H CA 1
ATOM 12402 C C . PHE H 1 83 ? 29.060 16.639 20.949 1.00 18.89 83 PHE H C 1
ATOM 12403 O O . PHE H 1 83 ? 29.159 17.353 19.938 1.00 19.40 83 PHE H O 1
ATOM 12411 N N . GLU H 1 84 ? 29.937 15.694 21.260 1.00 19.09 84 GLU H N 1
ATOM 12412 C CA . GLU H 1 84 ? 31.063 15.378 20.397 1.00 19.51 84 GLU H CA 1
ATOM 12413 C C . GLU H 1 84 ? 30.628 14.835 19.044 1.00 18.32 84 GLU H C 1
ATOM 12414 O O . GLU H 1 84 ? 31.254 15.140 18.006 1.00 18.02 84 GLU H O 1
ATOM 12420 N N . GLU H 1 85 ? 29.569 14.033 19.052 1.00 17.33 85 GLU H N 1
ATOM 12421 C CA . GLU H 1 85 ? 28.943 13.543 17.805 1.00 17.58 85 GLU H CA 1
ATOM 12422 C C . GLU H 1 85 ? 28.541 14.699 16.886 1.00 17.01 85 GLU H C 1
ATOM 12423 O O . GLU H 1 85 ? 28.717 14.637 15.653 1.00 15.48 85 GLU H O 1
ATOM 12429 N N . ALA H 1 86 ? 27.957 15.728 17.501 1.00 16.53 86 ALA H N 1
ATOM 12430 C CA . ALA H 1 86 ? 27.511 16.947 16.804 1.00 16.28 86 ALA H CA 1
ATOM 12431 C C . ALA H 1 86 ? 28.701 17.741 16.254 1.00 16.35 86 ALA H C 1
ATOM 12432 O O . ALA H 1 86 ? 28.640 18.260 15.144 1.00 15.43 86 ALA H O 1
ATOM 12434 N N . LEU H 1 87 ? 29.773 17.853 17.049 1.00 15.68 87 LEU H N 1
ATOM 12435 C CA . LEU H 1 87 ? 31.006 18.492 16.589 1.00 15.79 87 LEU H CA 1
ATOM 12436 C C . LEU H 1 87 ? 31.579 17.779 15.371 1.00 15.75 87 LEU H C 1
ATOM 12437 O O . LEU H 1 87 ? 31.980 18.445 14.387 1.00 15.41 87 LEU H O 1
ATOM 12442 N N . VAL H 1 88 ? 31.574 16.447 15.415 1.00 14.75 88 VAL H N 1
ATOM 12443 C CA . VAL H 1 88 ? 32.001 15.615 14.281 1.00 15.33 88 VAL H CA 1
ATOM 12444 C C . VAL H 1 88 ? 31.144 15.873 13.041 1.00 14.99 88 VAL H C 1
ATOM 12445 O O . VAL H 1 88 ? 31.671 16.065 11.925 1.00 15.22 88 VAL H O 1
ATOM 12449 N N . ASP H 1 89 ? 29.833 15.845 13.227 1.00 14.62 89 ASP H N 1
ATOM 12450 C CA . ASP H 1 89 ? 28.885 16.272 12.165 1.00 14.98 89 ASP H CA 1
ATOM 12451 C C . ASP H 1 89 ? 29.194 17.638 11.616 1.00 15.39 89 ASP H C 1
ATOM 12452 O O . ASP H 1 89 ? 29.065 17.834 10.410 1.00 15.25 89 ASP H O 1
ATOM 12457 N N . SER H 1 90 ? 29.589 18.594 12.483 1.00 15.05 90 SER H N 1
ATOM 12458 C CA . SER H 1 90 ? 29.856 19.961 12.024 1.00 15.81 90 SER H CA 1
ATOM 12459 C C . SER H 1 90 ? 31.098 20.013 11.089 1.00 16.56 90 SER H C 1
ATOM 12460 O O . SER H 1 90 ? 31.097 20.694 10.060 1.00 16.77 90 SER H O 1
ATOM 12463 N N . VAL H 1 91 ? 32.139 19.282 11.462 1.00 16.97 91 VAL H N 1
ATOM 12464 C CA . VAL H 1 91 ? 33.359 19.185 10.673 1.00 17.36 91 VAL H CA 1
ATOM 12465 C C . VAL H 1 91 ? 33.106 18.490 9.325 1.00 17.82 91 VAL H C 1
ATOM 12466 O O . VAL H 1 91 ? 33.591 18.950 8.273 1.00 18.47 91 VAL H O 1
ATOM 12470 N N . ALA H 1 92 ? 32.339 17.412 9.353 1.00 17.47 92 ALA H N 1
ATOM 12471 C CA . ALA H 1 92 ? 31.933 16.726 8.124 1.00 18.45 92 ALA H CA 1
ATOM 12472 C C . ALA H 1 92 ? 31.091 17.617 7.203 1.00 18.77 92 ALA H C 1
ATOM 12473 O O . ALA H 1 92 ? 31.227 17.524 5.963 1.00 19.24 92 ALA H O 1
ATOM 12475 N N . ASP H 1 93 ? 30.237 18.471 7.787 1.00 18.09 93 ASP H N 1
ATOM 12476 C CA . ASP H 1 93 ? 29.430 19.379 6.971 1.00 19.17 93 ASP H CA 1
ATOM 12477 C C . ASP H 1 93 ? 30.300 20.482 6.370 1.00 18.97 93 ASP H C 1
ATOM 12478 O O . ASP H 1 93 ? 30.069 20.867 5.220 1.00 18.55 93 ASP H O 1
ATOM 12483 N N . GLN H 1 94 ? 31.301 20.976 7.120 1.00 18.87 94 GLN H N 1
ATOM 12484 C CA . GLN H 1 94 ? 32.257 21.907 6.535 1.00 19.31 94 GLN H CA 1
ATOM 12485 C C . GLN H 1 94 ? 33.060 21.256 5.403 1.00 19.29 94 GLN H C 1
ATOM 12486 O O . GLN H 1 94 ? 33.288 21.879 4.356 1.00 20.30 94 GLN H O 1
ATOM 12492 N N . TYR H 1 95 ? 33.486 20.011 5.610 1.00 18.54 95 TYR H N 1
ATOM 12493 C CA . TYR H 1 95 ? 34.118 19.222 4.547 1.00 19.06 95 TYR H CA 1
ATOM 12494 C C . TYR H 1 95 ? 33.222 19.115 3.289 1.00 19.53 95 TYR H C 1
ATOM 12495 O O . TYR H 1 95 ? 33.697 19.294 2.154 1.00 19.29 95 TYR H O 1
ATOM 12504 N N . LYS H 1 96 ? 31.937 18.821 3.495 1.00 19.31 96 LYS H N 1
ATOM 12505 C CA . LYS H 1 96 ? 30.963 18.779 2.384 1.00 20.57 96 LYS H CA 1
ATOM 12506 C C . LYS H 1 96 ? 30.904 20.123 1.631 1.00 19.63 96 LYS H C 1
ATOM 12507 O O . LYS H 1 96 ? 30.870 20.135 0.392 1.00 19.31 96 LYS H O 1
ATOM 12513 N N . ASP H 1 97 ? 30.907 21.236 2.370 1.00 18.50 97 ASP H N 1
ATOM 12514 C CA . ASP H 1 97 ? 30.889 22.589 1.761 1.00 19.04 97 ASP H CA 1
ATOM 12515 C C . ASP H 1 97 ? 32.125 22.839 0.907 1.00 19.75 97 ASP H C 1
ATOM 12516 O O . ASP H 1 97 ? 32.028 23.369 -0.212 1.00 19.27 97 ASP H O 1
ATOM 12521 N N . TYR H 1 98 ? 33.293 22.490 1.456 1.00 19.36 98 TYR H N 1
ATOM 12522 C CA . TYR H 1 98 ? 34.569 22.563 0.724 1.00 19.98 98 TYR H CA 1
ATOM 12523 C C . TYR H 1 98 ? 34.574 21.709 -0.569 1.00 20.43 98 TYR H C 1
ATOM 12524 O O . TYR H 1 98 ? 34.962 22.195 -1.649 1.00 21.35 98 TYR H O 1
ATOM 12533 N N . ILE H 1 99 ? 34.141 20.457 -0.461 1.00 20.95 99 ILE H N 1
ATOM 12534 C CA . ILE H 1 99 ? 34.022 19.566 -1.615 1.00 22.03 99 ILE H CA 1
ATOM 12535 C C . ILE H 1 99 ? 33.128 20.171 -2.705 1.00 23.09 99 ILE H C 1
ATOM 12536 O O . ILE H 1 99 ? 33.462 20.096 -3.907 1.00 22.55 99 ILE H O 1
ATOM 12541 N N . ASN H 1 100 ? 32.018 20.767 -2.271 1.00 23.81 100 ASN H N 1
ATOM 12542 C CA . ASN H 1 100 ? 31.079 21.464 -3.168 1.00 25.43 100 ASN H CA 1
ATOM 12543 C C . ASN H 1 100 ? 31.784 22.598 -3.893 1.00 25.17 100 ASN H C 1
ATOM 12544 O O . ASN H 1 100 ? 31.573 22.793 -5.094 1.00 24.28 100 ASN H O 1
ATOM 12549 N N . GLU H 1 101 ? 32.640 23.318 -3.166 1.00 24.77 101 GLU H N 1
ATOM 12550 C CA . GLU H 1 101 ? 33.429 24.414 -3.745 1.00 25.68 101 GLU H CA 1
ATOM 12551 C C . GLU H 1 101 ? 34.376 23.955 -4.846 1.00 24.33 101 GLU H C 1
ATOM 12552 O O . GLU H 1 101 ? 34.525 24.637 -5.849 1.00 24.27 101 GLU H O 1
ATOM 12558 N N . ILE H 1 102 ? 35.030 22.823 -4.638 1.00 23.76 102 ILE H N 1
ATOM 12559 C CA . ILE H 1 102 ? 36.044 22.335 -5.574 1.00 24.28 102 ILE H CA 1
ATOM 12560 C C . ILE H 1 102 ? 35.488 21.324 -6.587 1.00 24.73 102 ILE H C 1
ATOM 12561 O O . ILE H 1 102 ? 36.247 20.740 -7.366 1.00 24.80 102 ILE H O 1
ATOM 12566 N N . ARG H 1 103 ? 34.174 21.112 -6.564 1.00 25.80 103 ARG H N 1
ATOM 12567 C CA . ARG H 1 103 ? 33.541 20.132 -7.468 1.00 27.08 103 ARG H CA 1
ATOM 12568 C C . ARG H 1 103 ? 34.013 20.212 -8.941 1.00 26.82 103 ARG H C 1
ATOM 12569 O O . ARG H 1 103 ? 34.278 19.168 -9.551 1.00 27.46 103 ARG H O 1
ATOM 12577 N N . PRO H 1 104 ? 34.096 21.433 -9.514 1.00 26.81 104 PRO H N 1
ATOM 12578 C CA . PRO H 1 104 ? 34.565 21.586 -10.910 1.00 26.99 104 PRO H CA 1
ATOM 12579 C C . PRO H 1 104 ? 35.927 20.927 -11.142 1.00 27.74 104 PRO H C 1
ATOM 12580 O O . PRO H 1 104 ? 36.133 20.317 -12.181 1.00 27.78 104 PRO H O 1
ATOM 12584 N N . TYR H 1 105 ? 36.837 21.041 -10.170 1.00 27.31 105 TYR H N 1
ATOM 12585 C CA . TYR H 1 105 ? 38.148 20.434 -10.276 1.00 27.76 105 TYR H CA 1
ATOM 12586 C C . TYR H 1 105 ? 38.040 18.923 -10.210 1.00 27.66 105 TYR H C 1
ATOM 12587 O O . TYR H 1 105 ? 38.620 18.223 -11.025 1.00 28.14 105 TYR H O 1
ATOM 12596 N N . LEU H 1 106 ? 37.283 18.423 -9.239 1.00 27.10 106 LEU H N 1
ATOM 12597 C CA . LEU H 1 106 ? 37.103 16.993 -9.041 1.00 27.75 106 LEU H CA 1
ATOM 12598 C C . LEU H 1 106 ? 36.519 16.243 -10.243 1.00 28.71 106 LEU H C 1
ATOM 12599 O O . LEU H 1 106 ? 36.912 15.102 -10.528 1.00 28.22 106 LEU H O 1
ATOM 12604 N N . ARG H 1 107 ? 35.589 16.886 -10.937 1.00 30.12 107 ARG H N 1
ATOM 12605 C CA . ARG H 1 107 ? 34.882 16.266 -12.058 1.00 32.38 107 ARG H CA 1
ATOM 12606 C C . ARG H 1 107 ? 35.812 16.099 -13.256 1.00 33.00 107 ARG H C 1
ATOM 12607 O O . ARG H 1 107 ? 35.651 15.166 -14.060 1.00 33.06 107 ARG H O 1
ATOM 12615 N N . VAL H 1 108 ? 36.781 17.007 -13.364 1.00 33.54 108 VAL H N 1
ATOM 12616 C CA . VAL H 1 108 ? 37.815 16.927 -14.389 1.00 34.42 108 VAL H CA 1
ATOM 12617 C C . VAL H 1 108 ? 38.753 15.737 -14.132 1.00 35.64 108 VAL H C 1
ATOM 12618 O O . VAL H 1 108 ? 38.906 14.863 -14.999 1.00 35.85 108 VAL H O 1
ATOM 12622 N N . VAL H 1 109 ? 39.341 15.668 -12.938 1.00 36.61 109 VAL H N 1
ATOM 12623 C CA . VAL H 1 109 ? 40.262 14.570 -12.621 1.00 37.16 109 VAL H CA 1
ATOM 12624 C C . VAL H 1 109 ? 39.576 13.207 -12.650 1.00 37.94 109 VAL H C 1
ATOM 12625 O O . VAL H 1 109 ? 40.242 12.178 -12.836 1.00 38.18 109 VAL H O 1
ATOM 12629 N N . ALA H 1 110 ? 38.254 13.184 -12.465 1.00 38.39 110 ALA H N 1
ATOM 12630 C CA . ALA H 1 110 ? 37.548 11.910 -12.409 1.00 38.86 110 ALA H CA 1
ATOM 12631 C C . ALA H 1 110 ? 37.176 11.425 -13.814 1.00 39.38 110 ALA H C 1
ATOM 12632 O O . ALA H 1 110 ? 36.852 10.248 -14.002 1.00 40.11 110 ALA H O 1
ATOM 12634 N N . GLY H 1 111 ? 37.233 12.338 -14.785 1.00 39.84 111 GLY H N 1
ATOM 12635 C CA . GLY H 1 111 ? 36.882 12.051 -16.179 1.00 40.22 111 GLY H CA 1
ATOM 12636 C C . GLY H 1 111 ? 35.428 12.357 -16.502 1.00 40.48 111 GLY H C 1
ATOM 12637 O O . GLY H 1 111 ? 34.921 11.986 -17.570 1.00 40.39 111 GLY H O 1
ATOM 12638 N N . VAL H 1 112 ? 34.753 13.031 -15.575 1.00 40.53 112 VAL H N 1
ATOM 12639 C CA . VAL H 1 112 ? 33.365 13.440 -15.766 1.00 40.37 112 VAL H CA 1
ATOM 12640 C C . VAL H 1 112 ? 33.294 14.658 -16.712 1.00 40.04 112 VAL H C 1
ATOM 12641 O O . VAL H 1 112 ? 32.614 14.606 -17.733 1.00 39.83 112 VAL H O 1
ATOM 12645 N N . ASP H 1 113 ? 34.002 15.739 -16.385 1.00 39.78 113 ASP H N 1
ATOM 12646 C CA . ASP H 1 113 ? 34.070 16.900 -17.270 1.00 39.68 113 ASP H CA 1
ATOM 12647 C C . ASP H 1 113 ? 35.443 16.974 -17.922 1.00 39.67 113 ASP H C 1
ATOM 12648 O O . ASP H 1 113 ? 36.440 16.476 -17.372 1.00 39.48 113 ASP H O 1
ATOM 12653 N N . GLN H 1 114 ? 35.507 17.610 -19.087 1.00 39.38 114 GLN H N 1
ATOM 12654 C CA . GLN H 1 114 ? 36.792 17.885 -19.702 1.00 39.58 114 GLN H CA 1
ATOM 12655 C C . GLN H 1 114 ? 37.277 19.225 -19.178 1.00 38.84 114 GLN H C 1
ATOM 12656 O O . GLN H 1 114 ? 36.469 20.071 -18.774 1.00 38.88 114 GLN H O 1
ATOM 12662 N N . GLY H 1 115 ? 38.595 19.409 -19.164 1.00 38.25 115 GLY H N 1
ATOM 12663 C CA . GLY H 1 115 ? 39.179 20.643 -18.652 1.00 37.34 115 GLY H CA 1
ATOM 12664 C C . GLY H 1 115 ? 40.655 20.530 -18.317 1.00 37.10 115 GLY H C 1
ATOM 12665 O O . GLY H 1 115 ? 41.291 19.518 -18.582 1.00 36.50 115 GLY H O 1
ATOM 12666 N N . ASP H 1 116 ? 41.175 21.587 -17.699 1.00 36.93 116 ASP H N 1
ATOM 12667 C CA . ASP H 1 116 ? 42.577 21.704 -17.342 1.00 36.59 116 ASP H CA 1
ATOM 12668 C C . ASP H 1 116 ? 42.681 21.499 -15.832 1.00 35.89 116 ASP H C 1
ATOM 12669 O O . ASP H 1 116 ? 42.364 22.412 -15.059 1.00 35.77 116 ASP H O 1
ATOM 12674 N N . PRO H 1 117 ? 43.113 20.301 -15.402 1.00 35.35 117 PRO H N 1
ATOM 12675 C CA . PRO H 1 117 ? 43.149 20.066 -13.955 1.00 35.13 117 PRO H CA 1
ATOM 12676 C C . PRO H 1 117 ? 44.183 20.933 -13.238 1.00 35.17 117 PRO H C 1
ATOM 12677 O O . PRO H 1 117 ? 43.994 21.266 -12.054 1.00 35.02 117 PRO H O 1
ATOM 12681 N N . GLU H 1 118 ? 45.235 21.342 -13.952 1.00 34.81 118 GLU H N 1
ATOM 12682 C CA . GLU H 1 118 ? 46.280 22.151 -13.344 1.00 35.28 118 GLU H CA 1
ATOM 12683 C C . GLU H 1 118 ? 45.815 23.596 -13.121 1.00 34.58 118 GLU H C 1
ATOM 12684 O O . GLU H 1 118 ? 46.194 24.212 -12.126 1.00 34.19 118 GLU H O 1
ATOM 12690 N N . LYS H 1 119 ? 44.994 24.125 -14.039 1.00 33.13 119 LYS H N 1
ATOM 12691 C CA . LYS H 1 119 ? 44.432 25.481 -13.906 1.00 32.30 119 LYS H CA 1
ATOM 12692 C C . LYS H 1 119 ? 43.422 25.559 -12.746 1.00 31.04 119 LYS H C 1
ATOM 12693 O O . LYS H 1 119 ? 43.424 26.503 -11.954 1.00 29.56 119 LYS H O 1
ATOM 12699 N N . LEU H 1 120 ? 42.537 24.566 -12.700 1.00 30.40 120 LEU H N 1
ATOM 12700 C CA . LEU H 1 120 ? 41.507 24.469 -11.675 1.00 29.71 120 LEU H CA 1
ATOM 12701 C C . LEU H 1 120 ? 42.140 24.211 -10.292 1.00 29.31 120 LEU H C 1
ATOM 12702 O O . LEU H 1 120 ? 41.730 24.805 -9.299 1.00 28.77 120 LEU H O 1
ATOM 12707 N N . PHE H 1 121 ? 43.165 23.369 -10.248 1.00 29.20 121 PHE H N 1
ATOM 12708 C CA . PHE H 1 121 ? 43.922 23.175 -9.013 1.00 28.96 121 PHE H CA 1
ATOM 12709 C C . PHE H 1 121 ? 44.422 24.510 -8.458 1.00 28.88 121 PHE H C 1
ATOM 12710 O O . PHE H 1 121 ? 44.153 24.832 -7.300 1.00 28.20 121 PHE H O 1
ATOM 12718 N N . LYS H 1 122 ? 45.105 25.300 -9.292 1.00 29.25 122 LYS H N 1
ATOM 12719 C CA . LYS H 1 122 ? 45.669 26.579 -8.859 1.00 30.23 122 LYS H CA 1
ATOM 12720 C C . LYS H 1 122 ? 44.580 27.612 -8.559 1.00 29.33 122 LYS H C 1
ATOM 12721 O O . LYS H 1 122 ? 44.669 28.364 -7.585 1.00 28.31 122 LYS H O 1
ATOM 12727 N N . GLU H 1 123 ? 43.549 27.644 -9.397 1.00 28.68 123 GLU H N 1
ATOM 12728 C CA . GLU H 1 123 ? 42.580 28.733 -9.327 1.00 29.34 123 GLU H CA 1
ATOM 12729 C C . GLU H 1 123 ? 41.428 28.470 -8.346 1.00 27.44 123 GLU H C 1
ATOM 12730 O O . GLU H 1 123 ? 40.841 29.412 -7.800 1.00 26.72 123 GLU H O 1
ATOM 12736 N N . LEU H 1 124 ? 41.134 27.196 -8.118 1.00 26.89 124 LEU H N 1
ATOM 12737 C CA . LEU H 1 124 ? 39.979 26.811 -7.321 1.00 26.86 124 LEU H CA 1
ATOM 12738 C C . LEU H 1 124 ? 40.368 26.001 -6.079 1.00 26.13 124 LEU H C 1
ATOM 12739 O O . LEU H 1 124 ? 39.989 26.366 -4.947 1.00 26.20 124 LEU H O 1
ATOM 12744 N N . LEU H 1 125 ? 41.111 24.917 -6.277 1.00 25.03 125 LEU H N 1
ATOM 12745 C CA . LEU H 1 125 ? 41.474 24.075 -5.143 1.00 24.36 125 LEU H CA 1
ATOM 12746 C C . LEU H 1 125 ? 42.362 24.787 -4.110 1.00 24.28 125 LEU H C 1
ATOM 12747 O O . LEU H 1 125 ? 42.039 24.790 -2.909 1.00 22.96 125 LEU H O 1
ATOM 12752 N N . LEU H 1 126 ? 43.455 25.399 -4.555 1.00 23.50 126 LEU H N 1
ATOM 12753 C CA . LEU H 1 126 ? 44.368 26.051 -3.596 1.00 23.89 126 LEU H CA 1
ATOM 12754 C C . LEU H 1 126 ? 43.701 27.102 -2.684 1.00 23.43 126 LEU H C 1
ATOM 12755 O O . LEU H 1 126 ? 43.818 27.004 -1.461 1.00 23.53 126 LEU H O 1
ATOM 12760 N N . PRO H 1 127 ? 42.978 28.092 -3.253 1.00 23.38 127 PRO H N 1
ATOM 12761 C CA . PRO H 1 127 ? 42.252 29.021 -2.353 1.00 22.72 127 PRO H CA 1
ATOM 12762 C C . PRO H 1 127 ? 41.210 28.355 -1.443 1.00 22.50 127 PRO H C 1
ATOM 12763 O O . PRO H 1 127 ? 41.063 28.755 -0.288 1.00 22.40 127 PRO H O 1
ATOM 12767 N N . ALA H 1 128 ? 40.489 27.363 -1.965 1.00 22.23 128 ALA H N 1
ATOM 12768 C CA . ALA H 1 128 ? 39.459 26.656 -1.199 1.00 22.28 128 ALA H CA 1
ATOM 12769 C C . ALA H 1 128 ? 40.067 25.945 0.011 1.00 21.79 128 ALA H C 1
ATOM 12770 O O . ALA H 1 128 ? 39.550 26.051 1.112 1.00 21.69 128 ALA H O 1
ATOM 12772 N N . ARG H 1 129 ? 41.148 25.207 -0.220 1.00 22.14 129 ARG H N 1
ATOM 12773 C CA . ARG H 1 129 ? 41.814 24.453 0.853 1.00 22.46 129 ARG H CA 1
ATOM 12774 C C . ARG H 1 129 ? 42.559 25.371 1.820 1.00 23.25 129 ARG H C 1
ATOM 12775 O O . ARG H 1 129 ? 42.743 25.038 2.994 1.00 23.53 129 ARG H O 1
ATOM 12783 N N . GLU H 1 130 ? 42.983 26.537 1.346 1.00 23.94 130 GLU H N 1
ATOM 12784 C CA . GLU H 1 130 ? 43.506 27.536 2.260 1.00 25.25 130 GLU H CA 1
ATOM 12785 C C . GLU H 1 130 ? 42.496 27.873 3.373 1.00 24.65 130 GLU H C 1
ATOM 12786 O O . GLU H 1 130 ? 42.854 27.902 4.566 1.00 24.46 130 GLU H O 1
ATOM 12792 N N . LYS H 1 131 ? 41.251 28.144 2.987 1.00 23.96 131 LYS H N 1
ATOM 12793 C CA . LYS H 1 131 ? 40.200 28.469 3.979 1.00 24.14 131 LYS H CA 1
ATOM 12794 C C . LYS H 1 131 ? 39.895 27.244 4.824 1.00 22.96 131 LYS H C 1
ATOM 12795 O O . LYS H 1 131 ? 39.910 27.300 6.055 1.00 23.88 131 LYS H O 1
ATOM 12801 N N . PHE H 1 132 ? 39.562 26.154 4.148 1.00 22.08 132 PHE H N 1
ATOM 12802 C CA . PHE H 1 132 ? 39.112 24.945 4.819 1.00 21.66 132 PHE H CA 1
ATOM 12803 C C . PHE H 1 132 ? 40.170 24.390 5.786 1.00 21.67 132 PHE H C 1
ATOM 12804 O O . PHE H 1 132 ? 39.867 24.147 6.957 1.00 21.18 132 PHE H O 1
ATOM 12812 N N . PHE H 1 133 ? 41.399 24.221 5.306 1.00 21.08 133 PHE H N 1
ATOM 12813 C CA . PHE H 1 133 ? 42.467 23.644 6.132 1.00 22.13 133 PHE H CA 1
ATOM 12814 C C . PHE H 1 133 ? 42.781 24.547 7.335 1.00 21.98 133 PHE H C 1
ATOM 12815 O O . PHE H 1 133 ? 43.240 24.060 8.366 1.00 22.49 133 PHE H O 1
ATOM 12823 N N . GLY H 1 134 ? 42.559 25.851 7.178 1.00 21.36 134 GLY H N 1
ATOM 12824 C CA . GLY H 1 134 ? 42.697 26.815 8.276 1.00 22.34 134 GLY H CA 1
ATOM 12825 C C . GLY H 1 134 ? 41.720 26.477 9.390 1.00 22.05 134 GLY H C 1
ATOM 12826 O O . GLY H 1 134 ? 42.089 26.443 10.568 1.00 21.84 134 GLY H O 1
ATOM 12827 N N . PHE H 1 135 ? 40.471 26.210 9.020 1.00 21.84 135 PHE H N 1
ATOM 12828 C CA . PHE H 1 135 ? 39.463 25.799 10.015 1.00 21.87 135 PHE H CA 1
ATOM 12829 C C . PHE H 1 135 ? 39.827 24.446 10.641 1.00 22.21 135 PHE H C 1
ATOM 12830 O O . PHE H 1 135 ? 39.743 24.286 11.875 1.00 22.71 135 PHE H O 1
ATOM 12838 N N . MET H 1 136 ? 40.244 23.480 9.809 1.00 22.15 136 MET H N 1
ATOM 12839 C CA . MET H 1 136 ? 40.687 22.156 10.318 1.00 22.88 136 MET H CA 1
ATOM 12840 C C . MET H 1 136 ? 41.840 22.270 11.334 1.00 23.92 136 MET H C 1
ATOM 12841 O O . MET H 1 136 ? 41.881 21.524 12.339 1.00 23.90 136 MET H O 1
ATOM 12846 N N . LYS H 1 137 ? 42.758 23.192 11.055 1.00 24.70 137 LYS H N 1
ATOM 12847 C CA . LYS H 1 137 ? 43.861 23.541 11.984 1.00 26.20 137 LYS H CA 1
ATOM 12848 C C . LYS H 1 137 ? 43.361 23.977 13.342 1.00 25.60 137 LYS H C 1
ATOM 12849 O O . LYS H 1 137 ? 43.945 23.591 14.355 1.00 25.88 137 LYS H O 1
ATOM 12855 N N . LYS H 1 138 ? 42.301 24.793 13.368 1.00 26.22 138 LYS H N 1
ATOM 12856 C CA . LYS H 1 138 ? 41.656 25.195 14.640 1.00 26.49 138 LYS H CA 1
ATOM 12857 C C . LYS H 1 138 ? 41.204 23.970 15.463 1.00 26.04 138 LYS H C 1
ATOM 12858 O O . LYS H 1 138 ? 41.345 23.946 16.697 1.00 24.79 138 LYS H O 1
ATOM 12864 N N . PHE H 1 139 ? 40.601 22.983 14.787 1.00 24.75 139 PHE H N 1
ATOM 12865 C CA . PHE H 1 139 ? 40.076 21.792 15.480 1.00 24.21 139 PHE H CA 1
ATOM 12866 C C . PHE H 1 139 ? 41.178 20.877 15.991 1.00 24.23 139 PHE H C 1
ATOM 12867 O O . PHE H 1 139 ? 41.103 20.379 17.107 1.00 23.64 139 PHE H O 1
ATOM 12875 N N . LEU H 1 140 ? 42.211 20.671 15.174 1.00 24.49 140 LEU H N 1
ATOM 12876 C CA . LEU H 1 140 ? 43.401 19.916 15.580 1.00 25.62 140 LEU H CA 1
ATOM 12877 C C . LEU H 1 140 ? 44.054 20.565 16.795 1.00 26.19 140 LEU H C 1
ATOM 12878 O O . LEU H 1 140 ? 44.510 19.872 17.702 1.00 26.40 140 LEU H O 1
ATOM 12883 N N . GLU H 1 141 ? 44.109 21.889 16.781 1.00 27.21 141 GLU H N 1
ATOM 12884 C CA . GLU H 1 141 ? 44.719 22.650 17.870 1.00 29.35 141 GLU H CA 1
ATOM 12885 C C . GLU H 1 141 ? 43.885 22.557 19.147 1.00 28.84 141 GLU H C 1
ATOM 12886 O O . GLU H 1 141 ? 44.445 22.575 20.243 1.00 30.42 141 GLU H O 1
ATOM 12892 N N . LYS H 1 142 ? 42.563 22.428 19.012 1.00 28.40 142 LYS H N 1
ATOM 12893 C CA . LYS H 1 142 ? 41.694 22.220 20.164 1.00 28.30 142 LYS H CA 1
ATOM 12894 C C . LYS H 1 142 ? 41.772 20.792 20.707 1.00 27.70 142 LYS H C 1
ATOM 12895 O O . LYS H 1 142 ? 41.846 20.589 21.932 1.00 26.95 142 LYS H O 1
ATOM 12901 N N . SER H 1 143 ? 41.796 19.808 19.811 1.00 26.30 143 SER H N 1
ATOM 12902 C CA . SER H 1 143 ? 41.787 18.410 20.243 1.00 26.39 143 SER H CA 1
ATOM 12903 C C . SER H 1 143 ? 43.077 18.016 20.956 1.00 27.07 143 SER H C 1
ATOM 12904 O O . SER H 1 143 ? 43.046 17.245 21.918 1.00 27.17 143 SER H O 1
ATOM 12907 N N . LYS H 1 144 ? 44.197 18.520 20.451 1.00 27.54 144 LYS H N 1
ATOM 12908 C CA . LYS H 1 144 ? 45.528 18.121 20.908 1.00 28.72 144 LYS H CA 1
ATOM 12909 C C . LYS H 1 144 ? 45.809 16.600 20.847 1.00 28.11 144 LYS H C 1
ATOM 12910 O O . LYS H 1 144 ? 46.722 16.110 21.511 1.00 28.41 144 LYS H O 1
ATOM 12916 N N . SER H 1 145 ? 45.057 15.870 20.008 1.00 26.79 145 SER H N 1
ATOM 12917 C CA . SER H 1 145 ? 45.129 14.406 19.912 1.00 25.49 145 SER H CA 1
ATOM 12918 C C . SER H 1 145 ? 45.566 13.884 18.541 1.00 24.84 145 SER H C 1
ATOM 12919 O O . SER H 1 145 ? 45.824 12.687 18.377 1.00 23.99 145 SER H O 1
ATOM 12922 N N . GLY H 1 146 ? 45.588 14.772 17.555 1.00 24.47 146 GLY H N 1
ATOM 12923 C CA . GLY H 1 146 ? 45.956 14.404 16.189 1.00 23.33 146 GLY H CA 1
ATOM 12924 C C . GLY H 1 146 ? 44.720 14.149 15.343 1.00 22.77 146 GLY H C 1
ATOM 12925 O O . GLY H 1 146 ? 44.815 14.065 14.102 1.00 21.54 146 GLY H O 1
ATOM 12926 N N . TYR H 1 147 ? 43.580 13.984 16.022 1.00 21.97 147 TYR H N 1
ATOM 12927 C CA . TYR H 1 147 ? 42.264 13.862 15.367 1.00 21.33 147 TYR H CA 1
ATOM 12928 C C . TYR H 1 147 ? 41.469 15.162 15.376 1.00 20.93 147 TYR H C 1
ATOM 12929 O O . TYR H 1 147 ? 41.724 16.075 16.175 1.00 20.14 147 TYR H O 1
ATOM 12938 N N . LEU H 1 148 ? 40.487 15.235 14.477 1.00 19.95 148 LEU H N 1
ATOM 12939 C CA . LEU H 1 148 ? 39.738 16.455 14.271 1.00 19.04 148 LEU H CA 1
ATOM 12940 C C . LEU H 1 148 ? 38.916 16.838 15.510 1.00 19.51 148 LEU H C 1
ATOM 12941 O O . LEU H 1 148 ? 38.957 18.000 15.925 1.00 20.92 148 LEU H O 1
ATOM 12946 N N . VAL H 1 149 ? 38.248 15.850 16.106 1.00 19.28 149 VAL H N 1
ATOM 12947 C CA . VAL H 1 149 ? 37.409 15.986 17.302 1.00 19.88 149 VAL H CA 1
ATOM 12948 C C . VAL H 1 149 ? 37.692 14.820 18.247 1.00 20.62 149 VAL H C 1
ATOM 12949 O O . VAL H 1 149 ? 37.599 13.648 17.849 1.00 19.67 149 VAL H O 1
ATOM 12953 N N . GLY H 1 150 ? 38.013 15.154 19.504 1.00 21.53 150 GLY H N 1
ATOM 12954 C CA . GLY H 1 150 ? 38.213 14.166 20.553 1.00 22.28 150 GLY H CA 1
ATOM 12955 C C . GLY H 1 150 ? 39.499 13.402 20.368 1.00 23.92 150 GLY H C 1
ATOM 12956 O O . GLY H 1 150 ? 40.394 13.836 19.621 1.00 23.59 150 GLY H O 1
ATOM 12957 N N . ASP H 1 151 ? 39.553 12.229 20.997 1.00 24.78 151 ASP H N 1
ATOM 12958 C CA . ASP H 1 151 ? 40.800 11.498 21.219 1.00 25.82 151 ASP H CA 1
ATOM 12959 C C . ASP H 1 151 ? 41.001 10.315 20.298 1.00 25.50 151 ASP H C 1
ATOM 12960 O O . ASP H 1 151 ? 42.052 9.662 20.351 1.00 25.81 151 ASP H O 1
ATOM 12965 N N . SER H 1 152 ? 39.997 10.016 19.473 1.00 24.15 152 SER H N 1
ATOM 12966 C CA . SER H 1 152 ? 40.017 8.807 18.645 1.00 23.84 152 SER H CA 1
ATOM 12967 C C . SER H 1 152 ? 39.408 9.099 17.279 1.00 22.72 152 SER H C 1
ATOM 12968 O O . SER H 1 152 ? 38.729 10.100 17.105 1.00 22.46 152 SER H O 1
ATOM 12971 N N . VAL H 1 153 ? 39.672 8.228 16.322 1.00 21.91 153 VAL H N 1
ATOM 12972 C CA . VAL H 1 153 ? 39.321 8.502 14.929 1.00 20.48 153 VAL H CA 1
ATOM 12973 C C . VAL H 1 153 ? 37.793 8.518 14.767 1.00 19.90 153 VAL H C 1
ATOM 12974 O O . VAL H 1 153 ? 37.066 7.754 15.423 1.00 18.98 153 VAL H O 1
ATOM 12978 N N . THR H 1 154 ? 37.323 9.412 13.903 1.00 19.03 154 THR H N 1
ATOM 12979 C CA . THR H 1 154 ? 35.912 9.519 13.595 1.00 18.05 154 THR H CA 1
ATOM 12980 C C . THR H 1 154 ? 35.766 9.517 12.081 1.00 17.77 154 THR H C 1
ATOM 12981 O O . THR H 1 154 ? 36.761 9.631 11.365 1.00 17.64 154 THR H O 1
ATOM 12985 N N . TYR H 1 155 ? 34.531 9.393 11.590 1.00 17.53 155 TYR H N 1
ATOM 12986 C CA . TYR H 1 155 ? 34.318 9.464 10.131 1.00 17.87 155 TYR H CA 1
ATOM 12987 C C . TYR H 1 155 ? 34.771 10.814 9.535 1.00 18.11 155 TYR H C 1
ATOM 12988 O O . TYR H 1 155 ? 35.157 10.873 8.351 1.00 18.21 155 TYR H O 1
ATOM 12997 N N . ALA H 1 156 ? 34.728 11.887 10.340 1.00 17.88 156 ALA H N 1
ATOM 12998 C CA . ALA H 1 156 ? 35.251 13.187 9.889 1.00 18.56 156 ALA H CA 1
ATOM 12999 C C . ALA H 1 156 ? 36.727 13.069 9.513 1.00 18.70 156 ALA H C 1
ATOM 13000 O O . ALA H 1 156 ? 37.165 13.608 8.474 1.00 19.01 156 ALA H O 1
ATOM 13002 N N . ASP H 1 157 ? 37.506 12.382 10.362 1.00 18.60 157 ASP H N 1
ATOM 13003 C CA . ASP H 1 157 ? 38.929 12.118 10.050 1.00 18.96 157 ASP H CA 1
ATOM 13004 C C . ASP H 1 157 ? 39.121 11.318 8.760 1.00 19.27 157 ASP H C 1
ATOM 13005 O O . ASP H 1 157 ? 39.978 11.672 7.937 1.00 20.33 157 ASP H O 1
ATOM 13010 N N . LEU H 1 158 ? 38.338 10.252 8.608 1.00 18.88 158 LEU H N 1
ATOM 13011 C CA . LEU H 1 158 ? 38.348 9.410 7.407 1.00 18.91 158 LEU H CA 1
ATOM 13012 C C . LEU H 1 158 ? 38.113 10.253 6.146 1.00 19.26 158 LEU H C 1
ATOM 13013 O O . LEU H 1 158 ? 38.879 10.164 5.170 1.00 19.48 158 LEU H O 1
ATOM 13018 N N . CYS H 1 159 ? 37.083 11.101 6.186 1.00 19.38 159 CYS H N 1
ATOM 13019 C CA . CYS H 1 159 ? 36.811 12.033 5.074 1.00 19.51 159 CYS H CA 1
ATOM 13020 C C . CYS H 1 159 ? 38.031 12.893 4.700 1.00 19.39 159 CYS H C 1
ATOM 13021 O O . CYS H 1 159 ? 38.438 12.929 3.509 1.00 19.00 159 CYS H O 1
ATOM 13024 N N . LEU H 1 160 ? 38.638 13.560 5.689 1.00 18.46 160 LEU H N 1
ATOM 13025 C CA . LEU H 1 160 ? 39.727 14.510 5.402 1.00 18.04 160 LEU H CA 1
ATOM 13026 C C . LEU H 1 160 ? 40.974 13.794 4.908 1.00 18.21 160 LEU H C 1
ATOM 13027 O O . LEU H 1 160 ? 41.603 14.223 3.930 1.00 17.81 160 LEU H O 1
ATOM 13032 N N . ALA H 1 161 ? 41.330 12.716 5.608 1.00 18.50 161 ALA H N 1
ATOM 13033 C CA . ALA H 1 161 ? 42.546 11.954 5.301 1.00 18.59 161 ALA H CA 1
ATOM 13034 C C . ALA H 1 161 ? 42.446 11.316 3.907 1.00 18.66 161 ALA H C 1
ATOM 13035 O O . ALA H 1 161 ? 43.435 11.256 3.161 1.00 19.23 161 ALA H O 1
ATOM 13037 N N . GLU H 1 162 ? 41.258 10.838 3.561 1.00 19.23 162 GLU H N 1
ATOM 13038 C CA . GLU H 1 162 ? 41.051 10.200 2.250 1.00 19.65 162 GLU H CA 1
ATOM 13039 C C . GLU H 1 162 ? 41.141 11.262 1.153 1.00 19.85 162 GLU H C 1
ATOM 13040 O O . GLU H 1 162 ? 41.715 11.015 0.087 1.00 19.55 162 GLU H O 1
ATOM 13046 N N . HIS H 1 163 ? 40.602 12.450 1.435 1.00 19.45 163 HIS H N 1
ATOM 13047 C CA . HIS H 1 163 ? 40.609 13.507 0.461 1.00 19.86 163 HIS H CA 1
ATOM 13048 C C . HIS H 1 163 ? 42.032 14.058 0.203 1.00 19.69 163 HIS H C 1
ATOM 13049 O O . HIS H 1 163 ? 42.469 14.152 -0.952 1.00 18.17 163 HIS H O 1
ATOM 13056 N N . THR H 1 164 ? 42.757 14.393 1.285 1.00 18.56 164 THR H N 1
ATOM 13057 C CA . THR H 1 164 ? 44.044 15.045 1.113 1.00 19.52 164 THR H CA 1
ATOM 13058 C C . THR H 1 164 ? 45.080 14.088 0.515 1.00 19.69 164 THR H C 1
ATOM 13059 O O . THR H 1 164 ? 45.778 14.469 -0.425 1.00 19.21 164 THR H O 1
ATOM 13063 N N . SER H 1 165 ? 45.148 12.858 1.038 1.00 19.61 165 SER H N 1
ATOM 13064 C CA . SER H 1 165 ? 46.027 11.828 0.482 1.00 20.88 165 SER H CA 1
ATOM 13065 C C . SER H 1 165 ? 45.665 11.528 -0.986 1.00 21.23 165 SER H C 1
ATOM 13066 O O . SER H 1 165 ? 46.552 11.389 -1.829 1.00 22.19 165 SER H O 1
ATOM 13069 N N . GLY H 1 166 ? 44.367 11.448 -1.273 1.00 20.97 166 GLY H N 1
ATOM 13070 C CA . GLY H 1 166 ? 43.886 11.247 -2.648 1.00 21.94 166 GLY H CA 1
ATOM 13071 C C . GLY H 1 166 ? 44.379 12.313 -3.622 1.00 22.77 166 GLY H C 1
ATOM 13072 O O . GLY H 1 166 ? 44.867 11.982 -4.711 1.00 23.31 166 GLY H O 1
ATOM 13073 N N . ILE H 1 167 ? 44.246 13.581 -3.245 1.00 23.00 167 ILE H N 1
ATOM 13074 C CA . ILE H 1 167 ? 44.719 14.692 -4.070 1.00 24.28 167 ILE H CA 1
ATOM 13075 C C . ILE H 1 167 ? 46.254 14.722 -4.139 1.00 24.75 167 ILE H C 1
ATOM 13076 O O . ILE H 1 167 ? 46.818 14.910 -5.211 1.00 24.44 167 ILE H O 1
ATOM 13081 N N . ALA H 1 168 ? 46.915 14.533 -2.993 1.00 24.95 168 ALA H N 1
ATOM 13082 C CA . ALA H 1 168 ? 48.383 14.640 -2.909 1.00 25.86 168 ALA H CA 1
ATOM 13083 C C . ALA H 1 168 ? 49.152 13.651 -3.793 1.00 26.63 168 ALA H C 1
ATOM 13084 O O . ALA H 1 168 ? 50.291 13.932 -4.174 1.00 27.03 168 ALA H O 1
ATOM 13086 N N . ALA H 1 169 ? 48.541 12.517 -4.124 1.00 27.41 169 ALA H N 1
ATOM 13087 C CA . ALA H 1 169 ? 49.142 11.567 -5.080 1.00 29.15 169 ALA H CA 1
ATOM 13088 C C . ALA H 1 169 ? 49.497 12.245 -6.421 1.00 29.58 169 ALA H C 1
ATOM 13089 O O . ALA H 1 169 ? 50.598 12.027 -6.968 1.00 30.35 169 ALA H O 1
ATOM 13091 N N . LYS H 1 170 ? 48.594 13.098 -6.906 1.00 30.27 170 LYS H N 1
ATOM 13092 C CA . LYS H 1 170 ? 48.784 13.839 -8.157 1.00 31.03 170 LYS H CA 1
ATOM 13093 C C . LYS H 1 170 ? 49.341 15.254 -7.913 1.00 30.25 170 LYS H C 1
ATOM 13094 O O . LYS H 1 170 ? 50.219 15.722 -8.648 1.00 29.24 170 LYS H O 1
ATOM 13100 N N . PHE H 1 171 ? 48.817 15.939 -6.896 1.00 28.89 171 PHE H N 1
ATOM 13101 C CA . PHE H 1 171 ? 49.212 17.299 -6.588 1.00 28.62 171 PHE H CA 1
ATOM 13102 C C . PHE H 1 171 ? 49.604 17.458 -5.115 1.00 28.18 171 PHE H C 1
ATOM 13103 O O . PHE H 1 171 ? 48.836 18.017 -4.322 1.00 27.57 171 PHE H O 1
ATOM 13111 N N . PRO H 1 172 ? 50.804 16.999 -4.753 1.00 27.69 172 PRO H N 1
ATOM 13112 C CA . PRO H 1 172 ? 51.259 17.031 -3.347 1.00 27.32 172 PRO H CA 1
ATOM 13113 C C . PRO H 1 172 ? 51.413 18.445 -2.757 1.00 26.78 172 PRO H C 1
ATOM 13114 O O . PRO H 1 172 ? 51.527 18.595 -1.537 1.00 26.99 172 PRO H O 1
ATOM 13118 N N . SER H 1 173 ? 51.349 19.475 -3.604 1.00 25.59 173 SER H N 1
ATOM 13119 C CA . SER H 1 173 ? 51.362 20.836 -3.125 1.00 24.83 173 SER H CA 1
ATOM 13120 C C . SER H 1 173 ? 50.110 21.228 -2.341 1.00 23.87 173 SER H C 1
ATOM 13121 O O . SER H 1 173 ? 50.072 22.315 -1.790 1.00 23.65 173 SER H O 1
ATOM 13124 N N . ILE H 1 174 ? 49.094 20.355 -2.302 1.00 23.04 174 ILE H N 1
ATOM 13125 C CA . ILE H 1 174 ? 47.889 20.610 -1.495 1.00 22.52 174 ILE H CA 1
ATOM 13126 C C . ILE H 1 174 ? 48.294 20.825 -0.032 1.00 22.37 174 ILE H C 1
ATOM 13127 O O . ILE H 1 174 ? 47.694 21.630 0.679 1.00 22.36 174 ILE H O 1
ATOM 13132 N N . TYR H 1 175 ? 49.353 20.129 0.376 1.00 22.74 175 TYR H N 1
ATOM 13133 C CA . TYR H 1 175 ? 49.869 20.213 1.743 1.00 22.82 175 TYR H CA 1
ATOM 13134 C C . TYR H 1 175 ? 50.763 21.421 2.007 1.00 23.27 175 TYR H C 1
ATOM 13135 O O . TYR H 1 175 ? 51.134 21.667 3.167 1.00 23.35 175 TYR H O 1
ATOM 13144 N N . ASP H 1 176 ? 51.119 22.175 0.959 1.00 23.59 176 ASP H N 1
ATOM 13145 C CA . ASP H 1 176 ? 51.898 23.410 1.134 1.00 23.89 176 ASP H CA 1
ATOM 13146 C C . ASP H 1 176 ? 51.304 24.368 2.160 1.00 23.84 176 ASP H C 1
ATOM 13147 O O . ASP H 1 176 ? 50.138 24.743 2.065 1.00 23.94 176 ASP H O 1
ATOM 13152 N N . GLY H 1 177 ? 52.111 24.756 3.147 1.00 23.05 177 GLY H N 1
ATOM 13153 C CA . GLY H 1 177 ? 51.648 25.618 4.230 1.00 22.92 177 GLY H CA 1
ATOM 13154 C C . GLY H 1 177 ? 50.861 24.901 5.308 1.00 22.69 177 GLY H C 1
ATOM 13155 O O . GLY H 1 177 ? 50.407 25.532 6.281 1.00 23.53 177 GLY H O 1
ATOM 13156 N N . PHE H 1 178 ? 50.714 23.583 5.171 1.00 22.96 178 PHE H N 1
ATOM 13157 C CA . PHE H 1 178 ? 49.819 22.806 6.040 1.00 23.06 178 PHE H CA 1
ATOM 13158 C C . PHE H 1 178 ? 50.376 21.430 6.450 1.00 23.09 178 PHE H C 1
ATOM 13159 O O . PHE H 1 178 ? 49.751 20.386 6.210 1.00 22.42 178 PHE H O 1
ATOM 13167 N N . PRO H 1 179 ? 51.567 21.418 7.078 1.00 23.28 179 PRO H N 1
ATOM 13168 C CA . PRO H 1 179 ? 52.178 20.162 7.498 1.00 23.08 179 PRO H CA 1
ATOM 13169 C C . PRO H 1 179 ? 51.339 19.343 8.480 1.00 22.42 179 PRO H C 1
ATOM 13170 O O . PRO H 1 179 ? 51.388 18.109 8.445 1.00 21.95 179 PRO H O 1
ATOM 13174 N N . GLU H 1 180 ? 50.578 20.006 9.344 1.00 22.84 180 GLU H N 1
ATOM 13175 C CA . GLU H 1 180 ? 49.715 19.277 10.301 1.00 22.78 180 GLU H CA 1
ATOM 13176 C C . GLU H 1 180 ? 48.592 18.534 9.599 1.00 22.25 180 GLU H C 1
ATOM 13177 O O . GLU H 1 180 ? 48.102 17.525 10.106 1.00 21.28 180 GLU H O 1
ATOM 13183 N N . ILE H 1 181 ? 48.160 19.052 8.447 1.00 21.56 181 ILE H N 1
ATOM 13184 C CA . ILE H 1 181 ? 47.135 18.342 7.665 1.00 21.44 181 ILE H CA 1
ATOM 13185 C C . ILE H 1 181 ? 47.723 17.084 7.027 1.00 21.65 181 ILE H C 1
ATOM 13186 O O . ILE H 1 181 ? 47.052 16.049 6.923 1.00 21.65 181 ILE H O 1
ATOM 13191 N N . LYS H 1 182 ? 48.971 17.179 6.565 1.00 22.23 182 LYS H N 1
ATOM 13192 C CA . LYS H 1 182 ? 49.689 15.971 6.123 1.00 22.70 182 LYS H CA 1
ATOM 13193 C C . LYS H 1 182 ? 49.932 15.000 7.282 1.00 22.09 182 LYS H C 1
ATOM 13194 O O . LYS H 1 182 ? 49.724 13.786 7.128 1.00 21.26 182 LYS H O 1
ATOM 13200 N N . ALA H 1 183 ? 50.363 15.519 8.434 1.00 21.74 183 ALA H N 1
ATOM 13201 C CA . ALA H 1 183 ? 50.516 14.647 9.624 1.00 22.30 183 ALA H CA 1
ATOM 13202 C C . ALA H 1 183 ? 49.195 13.985 10.014 1.00 22.18 183 ALA H C 1
ATOM 13203 O O . ALA H 1 183 ? 49.171 12.821 10.401 1.00 21.39 183 ALA H O 1
ATOM 13205 N N . HIS H 1 184 ? 48.090 14.728 9.897 1.00 22.48 184 HIS H N 1
ATOM 13206 C CA . HIS H 1 184 ? 46.746 14.151 10.116 1.00 21.94 184 HIS H CA 1
ATOM 13207 C C . HIS H 1 184 ? 46.485 12.960 9.197 1.00 21.18 184 HIS H C 1
ATOM 13208 O O . HIS H 1 184 ? 46.066 11.896 9.663 1.00 19.52 184 HIS H O 1
ATOM 13215 N N . ALA H 1 185 ? 46.756 13.127 7.894 1.00 21.15 185 ALA H N 1
ATOM 13216 C CA . ALA H 1 185 ? 46.556 12.030 6.933 1.00 21.12 185 ALA H CA 1
ATOM 13217 C C . ALA H 1 185 ? 47.398 10.779 7.272 1.00 21.19 185 ALA H C 1
ATOM 13218 O O . ALA H 1 185 ? 46.925 9.638 7.201 1.00 21.12 185 ALA H O 1
ATOM 13220 N N . GLU H 1 186 ? 48.644 11.012 7.662 1.00 22.51 186 GLU H N 1
ATOM 13221 C CA . GLU H 1 186 ? 49.555 9.910 7.949 1.00 22.96 186 GLU H CA 1
ATOM 13222 C C . GLU H 1 186 ? 49.114 9.161 9.202 1.00 22.54 186 GLU H C 1
ATOM 13223 O O . GLU H 1 186 ? 49.216 7.913 9.265 1.00 21.45 186 GLU H O 1
ATOM 13229 N N . LYS H 1 187 ? 48.612 9.920 10.181 1.00 21.93 187 LYS H N 1
ATOM 13230 C CA . LYS H 1 187 ? 48.138 9.352 11.439 1.00 21.98 187 LYS H CA 1
ATOM 13231 C C . LYS H 1 187 ? 46.943 8.441 11.184 1.00 21.72 187 LYS H C 1
ATOM 13232 O O . LYS H 1 187 ? 46.900 7.302 11.638 1.00 20.66 187 LYS H O 1
ATOM 13238 N N . VAL H 1 188 ? 45.957 8.963 10.457 1.00 21.08 188 VAL H N 1
ATOM 13239 C CA . VAL H 1 188 ? 44.734 8.219 10.201 1.00 21.12 188 VAL H CA 1
ATOM 13240 C C . VAL H 1 188 ? 45.017 6.978 9.373 1.00 21.21 188 VAL H C 1
ATOM 13241 O O . VAL H 1 188 ? 44.521 5.895 9.667 1.00 21.87 188 VAL H O 1
ATOM 13245 N N . ARG H 1 189 ? 45.825 7.135 8.339 1.00 21.82 189 ARG H N 1
ATOM 13246 C CA . ARG H 1 189 ? 46.053 6.036 7.385 1.00 23.02 189 ARG H CA 1
ATOM 13247 C C . ARG H 1 189 ? 46.965 4.925 7.913 1.00 23.99 189 ARG H C 1
ATOM 13248 O O . ARG H 1 189 ? 47.103 3.858 7.290 1.00 23.29 189 ARG H O 1
ATOM 13256 N N . SER H 1 190 ? 47.563 5.167 9.076 1.00 24.89 190 SER H N 1
ATOM 13257 C CA . SER H 1 190 ? 48.383 4.144 9.696 1.00 25.37 190 SER H CA 1
ATOM 13258 C C . SER H 1 190 ? 47.611 3.327 10.726 1.00 25.37 190 SER H C 1
ATOM 13259 O O . SER H 1 190 ? 48.141 2.354 11.272 1.00 25.72 190 SER H O 1
ATOM 13262 N N . ILE H 1 191 ? 46.348 3.668 10.972 1.00 24.96 191 ILE H N 1
ATOM 13263 C CA . ILE H 1 191 ? 45.555 2.806 11.835 1.00 24.57 191 ILE H CA 1
ATOM 13264 C C . ILE H 1 191 ? 45.620 1.432 11.174 1.00 24.77 191 ILE H C 1
ATOM 13265 O O . ILE H 1 191 ? 45.348 1.305 9.961 1.00 24.83 191 ILE H O 1
ATOM 13270 N N . PRO H 1 192 ? 46.108 0.420 11.920 1.00 24.34 192 PRO H N 1
ATOM 13271 C CA . PRO H 1 192 ? 46.328 -0.911 11.343 1.00 24.42 192 PRO H CA 1
ATOM 13272 C C . PRO H 1 192 ? 45.215 -1.412 10.404 1.00 25.27 192 PRO H C 1
ATOM 13273 O O . PRO H 1 192 ? 45.516 -1.774 9.263 1.00 25.92 192 PRO H O 1
ATOM 13277 N N . ALA H 1 193 ? 43.953 -1.412 10.843 1.00 25.26 193 ALA H N 1
ATOM 13278 C CA . ALA H 1 193 ? 42.879 -1.905 9.958 1.00 25.72 193 ALA H CA 1
ATOM 13279 C C . ALA H 1 193 ? 42.784 -1.107 8.643 1.00 25.47 193 ALA H C 1
ATOM 13280 O O . ALA H 1 193 ? 42.546 -1.669 7.577 1.00 26.20 193 ALA H O 1
ATOM 13282 N N . LEU H 1 194 ? 43.026 0.196 8.726 1.00 26.20 194 LEU H N 1
ATOM 13283 C CA . LEU H 1 194 ? 42.894 1.080 7.587 1.00 26.45 194 LEU H CA 1
ATOM 13284 C C . LEU H 1 194 ? 44.113 0.894 6.691 1.00 26.74 194 LEU H C 1
ATOM 13285 O O . LEU H 1 194 ? 44.002 0.864 5.466 1.00 26.39 194 LEU H O 1
ATOM 13290 N N . LYS H 1 195 ? 45.281 0.778 7.312 1.00 26.82 195 LYS H N 1
ATOM 13291 C CA . LYS H 1 195 ? 46.516 0.553 6.559 1.00 27.00 195 LYS H CA 1
ATOM 13292 C C . LYS H 1 195 ? 46.445 -0.701 5.672 1.00 26.84 195 LYS H C 1
ATOM 13293 O O . LYS H 1 195 ? 46.949 -0.684 4.539 1.00 26.81 195 LYS H O 1
ATOM 13299 N N . LYS H 1 196 ? 45.826 -1.770 6.190 1.00 26.70 196 LYS H N 1
ATOM 13300 C CA . LYS H 1 196 ? 45.678 -3.035 5.456 1.00 27.41 196 LYS H CA 1
ATOM 13301 C C . LYS H 1 196 ? 44.704 -2.835 4.276 1.00 26.61 196 LYS H C 1
ATOM 13302 O O . LYS H 1 196 ? 44.980 -3.262 3.155 1.00 26.35 196 LYS H O 1
ATOM 13308 N N . TRP H 1 197 ? 43.580 -2.170 4.536 1.00 26.39 197 TRP H N 1
ATOM 13309 C CA . TRP H 1 197 ? 42.628 -1.783 3.471 1.00 25.74 197 TRP H CA 1
ATOM 13310 C C . TRP H 1 197 ? 43.281 -0.955 2.356 1.00 25.86 197 TRP H C 1
ATOM 13311 O O . TRP H 1 197 ? 43.087 -1.231 1.159 1.00 26.14 197 TRP H O 1
ATOM 13322 N N . ILE H 1 198 ? 44.063 0.060 2.731 1.00 25.79 198 ILE H N 1
ATOM 13323 C CA . ILE H 1 198 ? 44.706 0.905 1.734 1.00 26.49 198 ILE H CA 1
ATOM 13324 C C . ILE H 1 198 ? 45.679 0.075 0.880 1.00 26.94 198 ILE H C 1
ATOM 13325 O O . ILE H 1 198 ? 45.743 0.248 -0.340 1.00 26.82 198 ILE H O 1
ATOM 13330 N N . GLU H 1 199 ? 46.363 -0.865 1.521 1.00 27.57 199 GLU H N 1
ATOM 13331 C CA . GLU H 1 199 ? 47.260 -1.791 0.826 1.00 28.89 199 GLU H CA 1
ATOM 13332 C C . GLU H 1 199 ? 46.577 -2.716 -0.180 1.00 29.06 199 GLU H C 1
ATOM 13333 O O . GLU H 1 199 ? 47.177 -3.051 -1.198 1.00 29.78 199 GLU H O 1
ATOM 13339 N N . THR H 1 200 ? 45.325 -3.105 0.074 1.00 29.00 200 THR H N 1
ATOM 13340 C CA . THR H 1 200 ? 44.638 -4.089 -0.762 1.00 28.61 200 THR H CA 1
ATOM 13341 C C . THR H 1 200 ? 43.496 -3.538 -1.656 1.00 28.51 200 THR H C 1
ATOM 13342 O O . THR H 1 200 ? 43.036 -4.228 -2.587 1.00 27.42 200 THR H O 1
ATOM 13346 N N . ARG H 1 201 ? 43.050 -2.307 -1.391 1.00 27.02 201 ARG H N 1
ATOM 13347 C CA . ARG H 1 201 ? 41.920 -1.741 -2.138 1.00 26.04 201 ARG H CA 1
ATOM 13348 C C . ARG H 1 201 ? 42.282 -1.533 -3.613 1.00 26.54 201 ARG H C 1
ATOM 13349 O O . ARG H 1 201 ? 43.451 -1.292 -3.946 1.00 26.32 201 ARG H O 1
ATOM 13357 N N . PRO H 1 202 ? 41.271 -1.606 -4.500 1.00 27.33 202 PRO H N 1
ATOM 13358 C CA . PRO H 1 202 ? 41.513 -1.410 -5.926 1.00 27.57 202 PRO H CA 1
ATOM 13359 C C . PRO H 1 202 ? 42.170 -0.077 -6.155 1.00 28.98 202 PRO H C 1
ATOM 13360 O O . PRO H 1 202 ? 41.886 0.882 -5.426 1.00 29.44 202 PRO H O 1
ATOM 13364 N N . GLU H 1 203 ? 43.061 -0.014 -7.143 1.00 29.56 203 GLU H N 1
ATOM 13365 C CA . GLU H 1 203 ? 43.715 1.241 -7.481 1.00 30.77 203 GLU H CA 1
ATOM 13366 C C . GLU H 1 203 ? 42.865 1.951 -8.517 1.00 30.80 203 GLU H C 1
ATOM 13367 O O . GLU H 1 203 ? 42.631 1.429 -9.611 1.00 30.33 203 GLU H O 1
ATOM 13373 N N . THR H 1 204 ? 42.410 3.151 -8.177 1.00 30.43 204 THR H N 1
ATOM 13374 C CA . THR H 1 204 ? 41.491 3.879 -9.042 1.00 30.27 204 THR H CA 1
ATOM 13375 C C . THR H 1 204 ? 41.921 5.331 -9.171 1.00 30.73 204 THR H C 1
ATOM 13376 O O . THR H 1 204 ? 42.567 5.887 -8.278 1.00 30.60 204 THR H O 1
ATOM 13380 N N . LYS H 1 205 ? 41.535 5.938 -10.285 1.00 31.26 205 LYS H N 1
ATOM 13381 C CA . LYS H 1 205 ? 41.846 7.320 -10.604 1.00 31.75 205 LYS H CA 1
ATOM 13382 C C . LYS H 1 205 ? 41.159 8.354 -9.705 1.00 31.27 205 LYS H C 1
ATOM 13383 O O . LYS H 1 205 ? 41.722 9.404 -9.428 1.00 31.15 205 LYS H O 1
ATOM 13389 N N . PHE H 1 206 ? 39.937 8.063 -9.273 1.00 30.93 206 PHE H N 1
ATOM 13390 C CA . PHE H 1 206 ? 39.235 8.919 -8.319 1.00 30.59 206 PHE H CA 1
ATOM 13391 C C . PHE H 1 206 ? 38.721 8.009 -7.211 1.00 29.86 206 PHE H C 1
ATOM 13392 O O . PHE H 1 206 ? 38.773 6.776 -7.334 1.00 28.54 206 PHE H O 1
#

Sequence (1648 aa):
MVHYKLTYFAGRGLAEPIRQIFALAGQKYEDVRYTFQEWPKHKDEMPFGQIPVLEEDGKQLAQSFAIARYLSRKFGFAGKTPFEEALVDSVADQYKDYINEIRPYLRVVAGVDQGDPEKLFKELLLPAREKFFGFMKKFLEKSKSGYLVGDSVTYADLCLAEHTSGIAAKFPSIYDGFPEIKAHAEKVRSIPALKKWIETRPETKFMVHYKLTYFAGRGLAEPIRQIFALAGQKYEDVRYTFQEWPKHKDEMPFGQIPVLEEDGKQLAQSFAIARYLSRKFGFAGKTPFEEALVDSVADQYKDYINEIRPYLRVVAGVDQGDPEKLFKELLLPAREKFFGFMKKFLEKSKSGYLVGDSVTYADLCLAEHTSGIAAKFPSIYDGFPEIKAHAEKVRSIPALKKWIETRPETKFMVHYKLTYFAGRGLAEPIRQIFALAGQKYEDVRYTFQEWPKHKDEMPFGQIPVLEEDGKQLAQSFAIARYLSRKFGFAGKTPFEEALVDSVADQYKDYINEIRPYLRVVAGVDQGDPEKLFKELLLPAREKFFGFMKKFLEKSKSGYLVGDSVTYADLCLAEHTSGIAAKFPSIYDGFPEIKAHAEKVRSIPALKKWIETRPETKFMVHYKLTYFAGRGLAEPIRQIFALAGQKYEDVRYTFQEWPKHKDEMPFGQIPVLEEDGKQLAQSFAIARYLSRKFGFAGKTPFEEALVDSVADQYKDYINEIRPYLRVVAGVDQGDPEKLFKELLLPAREKFFGFMKKFLEKSKSGYLVGDSVTYADLCLAEHTSGIAAKFPSIYDGFPEIKAHAEKVRSIPALKKWIETRPETKFMVHYKLTYFAGRGLAEPIRQIFALAGQKYEDVRYTFQEWPKHKDEMPFGQIPVLEEDGKQLAQSFAIARYLSRKFGFAGKTPFEEALVDSVADQYKDYINEIRPYLRVVAGVDQGDPEKLFKELLLPAREKFFGFMKKFLEKSKSGYLVGDSVTYADLCLAEHTSGIAAKFPSIYDGFPEIKAHAEKVRSIPALKKWIETRPETKFMVHYKLTYFAGRGLAEPIRQIFALAGQKYEDVRYTFQEWPKHKDEMPFGQIPVLEEDGKQLAQSFAIARYLSRKFGFAGKTPFEEALVDSVADQYKDYINEIRPYLRVVAGVDQGDPEKLFKELLLPAREKFFGFMKKFLEKSKSGYLVGDSVTYADLCLAEHTSGIAAKFPSIYDGFPEIKAHAEKVRSIPALKKWIETRPETKFMVHYKLTYFAGRGLAEPIRQIFALAGQKYEDVRYTFQEWPKHKDEMPFGQIPVLEEDGKQLAQSFAIARYLSRKFGFAGKTPFEEALVDSVADQYKDYINEIRPYLRVVAGVDQGDPEKLFKELLLPAREKFFGFMKKFLEKSKSGYLVGDSVTYADLCLAEHTSGIAAKFPSIYDGFPEIKAHAEKVRSIPALKKWIETRPETKFMVHYKLTYFAGRGLAEPIRQIFALAGQKYEDVRYTFQEWPKHKDEMPFGQIPVLEEDGKQLAQSFAIARYLSRKFGFAGKTPFEEALVDSVADQYKDYINEIRPYLRVVAGVDQGDPEKLFKELLLPAREKFFGFMKKFLEKSKSGYLVGDSVTYADLCLAEHTSGIAAKFPSIYDGFPEIKAHAEKVRSIPALKKWIETRPETKF

Foldseek 3Di:
DKAKEWEEALDCPLCPLVVLLCLVQVHDYHYHHHDPVRQQVCQVVAPRSDDGWMAIVRRIDHDSVVSQCVSCVVRVFQADDPVLSVVLVVLVVLLVVLCVQLVVLVCCLQVNDPDDNVVSCVPGVLVSLVVSLVVQVVQCVVAVQLESTHNDHHSSLSSQLCVLVLVCVPVVCSCPVPVSSVSSNVVVCVPVSNVVCVVPPDDDRD/DKAKEWEEAPDCPLCPLVVLLCLVLVHDYHYHHHHPVGQQVCQVVAPNSDDGWMAIVRRIDHDSVVSQCVSCVVRVQQADDPVLSVVLVVLVVLLVVLCVQLVVLVCCLQVNDPDDNVVSCVPGVLVSCVVSLVVQVVQCVVQVQLESTHNDHHSSLSSLLCVLVLVCVVPVCSCPVPVSSVSSNVVVCVPVSNVVCVVPPDDDSD/DKAKEWEEAPDCPLCPLVVLLCLVQVHDYHYHHHHPVRQPVCQVVAPNSHDTWMAIVHDIDHDSVVSQCVSCVVRPFQADDPVLNVVLVVLVVLLVVLCVQLVVLVCCLVPNDPDDNVVSCVPGVLVSLVVSLVVQVVQCVVQVQLESTHNDHHSSLSSLLCVLVLVCVPPVCSCPVPVSSVVSNVVVCPPVSNVVCVVPPDDDSD/DKAKEWAAAQDCPLCPLVVLLCLVQVHDYHYHHDDPVVLVVCQVVAPNSHDGWMAINHRIDHDSVVSQCVSCVVRPQQADDPVLNVVLVVLLVLLVVLCVQLVVLVCCLQVNDHDDNVVSCVPGVLVSLVVSLVVQVVQCVVQVQLESTHNDHHSSLSSLLCVLVLVCVVPVCSCPVPVSSVSSNVVVCVPPSNVVCVVPPDDDSD/DKAKEWADAQDCPLCPLVVLLCLVLVHDYHYHHDYPVCLVVCQVVAPNSHDGWMAINHRIDHDSVVSQCVSCVVRPQQADDPVLNVVLVVLVVLLVVLCVQLVVLVCCLQVNDDDDNVVSCVVGVQVSLVVSLVVQVVQCVVQVQLESTHNDHHSSLSSLLCVLVLVCVPPVCSCPVPVSSVSSNVVVCVPPSNVVCVVPPDDDSD/DKAKEWEDAPDCPLCPLVVLLCLVQVHDYHYHHDHPVVLQVCQVVAPNSHDGWMAIVHDIDHDSVVSQCVSCVVRVQQADDPVLNVVLVVLVVLLVVLCVQLVVLVCCLQPNDPDDNVVSCVPGVLVSLVVSLVVQVVQCVVQVQLERTHNDHHSSLSSLLCVLVLVCVPPVCSCPVPVSSVSSNVVVCPPVSNVVCVVPPDDHSD/DKAKEWEEAPDCPLCPLVVLLCLVQVHDYHYHHHHPVRLPVCQVVAPNSHDTWMAIVHRIDHDSVVSQCVSCVVRVFQADDPVLNVVLVVLVVLLVVLCVQLVVLVCCLVPVDPDDNVVSCVPGVLVSLVVSLVVQVVQCVVQVQLESTHNDHHSSLSSLLCVLVLVCVPPVCSCPVPVSSVSSSVVVCPPVSNVVCVVPPDDDSD/DKAKEWEEAQDCPLCPLVVLLCLVQVHDYHYHHDHPVPLQVCQVVAPNSHDGWMDIPRDIDHDSVVSQCVSCVVRVQQADDVVLSVVLVVLVVLLVVLCVQLVVLVCCLQVNDPDDNVCSCVPGVQVSLVVSLVVQVVQCVVQVQLESTHNDHHSSLSSLLCVLVLVCVPPVCSCPVPVSSVSSNVVVCVPPSNVVCVVPPDDHSD

Organism: Necator americanus (NCBI:txid51031)

CATH classification: 3.40.30.10 (+1 more: 1.20.1050.10)

Radius of gyration: 40.51 Å; Cα contacts (8 Å, |Δi|>4): 2512; chains: 8; bounding box: 61×115×123 Å

B-factor: mean 24.49, std 7.46, range [11.62, 171.74]

Nearest PDB structures (foldseek):
  2on5-assembly4_E  TM=1.001E+00  e=1.130E-34  Necator americanus
  3w8s-assembly1_A-2  TM=9.685E-01  e=1.532E-27  Necator americanus
  4oft-assembly1_B  TM=9.670E-01  e=4.444E-25  Necator americanus
  2ws2-assembly1_B  TM=9.111E-01  e=1.693E-24  Haemonchus contortus
  4q5f-assembly1_A  TM=9.364E-01  e=1.589E-20  Ascaris suum

Secondary structure (DSSP, 8-state):
---EEEEEESSSGGGHHHHHHHHHHT---EEEEE-TTTGGGGGGGSTTS-S-EEEETTEEEESHHHHHHHHHHHHT-S-SSHHHHHHHHHHHHHHHHHHHHTHHHHHHHHTSS---HHHHIIIIIHHHHHHHHHHHHHHHHHH-SSSSSSSS--HHHHHHHHHHHHHHTT-GGGGTT-HHHHHHHHHHHTSHHHHHHHHHSPP---/---EEEEEESSSGGGHHHHHHHHHHT---EEEEE-TTTGGGGGGGSTTS-S-EEEETTEEEESHHHHHHHHHHHHT-S-SSHHHHHHHHHHHHHHHHHHHHTHHHHHHHHTSS---HHHHIIIIIHHHHHHHHHHHHHHHHHH-SSSSSSSS--HHHHHHHHHHHHHHTT-GGGGTT-HHHHHHHHHHHTSHHHHHHHHHSPP---/---EEEEEESSSGGGHHHHHHHHHHT---EEEEE-TTTSGGGGGGSTTS-S-EEEETTEEEE-HHHHHHHHHHHHT-S-SSHHHHHHHHHHHHHHHHHHHHHHHHHHHHHTSS-S-HHHHIIIIIHHHHHHHHHHHHHHHHHH-SSSSSSSS--HHHHHHHHHHHHHHTT-GGGGTT-HHHHHHHHHHHTSHHHHHHHHHS-----/---EEEEEESSSGGGHHHHHHHHHHT---EEEEE-TTTHHHHHTTSTTS-S-EEEETTEEEE-HHHHHHHHHHHHT-S-SSHHHHHHHHHHHHHHHHHHHHTHHHHHHHTTSS-S-HHHHIIIIIHHHHHHHHHHHHHHHHHH-SSSSSSSS--HHHHHHHHHHHHHHTT-GGGGTT-HHHHHHHHHHHTSHHHHHHHHHS-----/---EEEEEESSSGGGHHHHHHHHHHT---EEEEE-TTTSGGGGGGSTTS-S-EEEETTEEEE-HHHHHHHHHHHHT-S-SSHHHHHHHHHHHHHHHHHHHHTHHHHHHHHTSS-S-HHHHIIIIIHHHHHHHHHHHHHHHHHH-SSSSSTTS--HHHHHHHHHHHHHHTT-GGGGTT-HHHHHHHHHHHTSHHHHHHHHHS-----/---EEEEEESSSGGGHHHHHHHHHHT---EEEEE-TTTGGGGGGGSTTS-S-EEEETTEEEESHHHHHHHHHHHHT-S-SSHHHHHHHHHHHHHHHHHHHHTHHHHHHHHTSS-S-HHHHIIIIIHHHHHHHHHHHHHHHHHH-SSSSSSSS--HHHHHHHHHHHHHHTT-GGGGTT-HHHHHHHHHHHHSHHHHHHHHHSPP---/---EEEEEESSSGGGHHHHHHHHHHT---EEEEE-TTTSGGGGGGSTTS-S-EEEETTEEEESHHHHHHHHHHHHT-S-SSHHHHHHHHHHHHHHHHHHHHTHHHHHHHHTSS-S-HHHHIIIIIHHHHHHHHHHHHHHHHHH-SSSSSSSS--HHHHHHHHHHHHHHTT-GGGGTT-HHHHHHHHHHHHSHHHHHHHHHS-----/---EEEEEESSSGGGHHHHHHHHHHT---EEEEE-TTTSGGGGGGSTTS-S-EEEETTEEEE-HHHHHHHHHHHHT-S-SSHHHHHHHHHHHHHHHHHHHHHHHHHHHHHTSS-S-HHHHIIIIIHHHHHHHHHHHHHHHHHH-SSSSSSSS--HHHHHHHHHHHHHHTT-GGGGTT-HHHHHHHHHHHTSHHHHHHHHHSPP---

InterPro domains:
  IPR004045 Glutathione S-transferase, N-terminal [PF02798] (5-73)
  IPR004045 Glutathione S-transferase, N-terminal [PS50404] (2-79)
  IPR004046 Glutathione S-transferase, C-terminal [PF14497] (104-201)
  IPR010987 Glutathione S-transferase, C-terminal-like [PS50405] (81-206)
  IPR036249 Thioredoxin-like superfamily [SSF52833] (3-76)
  IPR036282 Glutathione S-transferase, C-terminal domain superfamily [SSF47616] (77-206)
  IPR040079 Glutathione transferase family [SFLDS00019] (1-205)
  IPR050213 Glutathione S-transferase superfamily [PTHR11571] (1-203)

Solvent-accessible surface area: 72111 Å² total; per-residue (Å²): 150,26,90,6,55,0,6,13,34,44,0,35,34,85,0,0,13,1,1,2,0,0,25,30,38,68,46,174,50,63,51,37,57,34,60,85,100,22,25,79,148,25,90,143,95,19,33,7,5,103,16,5,4,0,40,20,23,60,100,61,0,5,24,12,16,0,0,3,11,16,0,0,58,46,36,9,20,6,23,119,28,43,23,31,27,4,42,0,8,1,2,0,7,18,29,29,57,5,24,50,67,0,108,62,2,50,96,15,27,10,48,70,55,187,50,72,34,80,110,40,5,117,114,43,0,44,69,1,18,101,114,5,0,23,44,0,71,80,27,20,114,176,17,179,28,29,28,2,10,19,120,47,17,2,0,2,0,0,6,2,0,12,15,0,20,22,15,19,95,110,29,93,45,0,21,90,62,11,92,64,0,100,62,3,2,110,87,0,63,64,37,109,43,0,109,142,46,37,121,97,40,64,176,29,142,39,156,29,93,5,58,0,6,12,36,44,0,34,34,82,0,1,12,1,1,2,0,0,26,29,37,68,47,186,52,66,48,36,60,34,61,85,108,21,27,77,151,25,89,142,95,19,33,6,5,100,15,4,4,0,42,19,21,58,96,61,0,5,23,12,16,0,0,3,9,18,0,0,48,49,37,8,21,6,24,107,27,55,37,30,25,3,27,0,7,1,1,0,6,16,29,32,54,5,20,51,66,0,108,64,2,52,98,15,25,10,47,69,56,188,50,75,36,89,115,43,6,109,117,42,0,45,67,2,14,96,119,4,0,29,48,0,65,84,26,20,112,158,22,185,28,30,28,2,9,19,123,50,18,2,0,2,0,0,5,2,0,12,15,0,19,22,15,19,95,112,31,94,45,0,21,91,62,12,92,59,0,99,61,4,3,108,86,0,65,64,38,111,43,0,108,143,46,37,120,94,42,66,177,28,144,41,157,24,90,2,54,0,6,12,39,43,0,33,31,89,0,0,13,1,1,2,0,1,24,28,37,70,52,178,50,81,51,34,53,35,50,86,150,82,28,88,158,30,104,136,97,10,15,7,6,102,15,5,4,0,42,24,32,54,122,61,0,5,23,11,15,0,0,4,8,21,0,0,73,53,38,10,23,5,22,101,28,46,23,32,26,4,36,0,8,1,0,0,6,17,26,31,50,6,32,60,65,0,124,65,2,51,75,20,47,28,60,74,52,185,49,71,32,90,95,41,11,117,98,41,0,47,66,0,20,98,109,4,0,20,47,1,75,137,29,19,94,164,29,181,28,30,25,1,10,22,95,33,14,4,0,3,0,0,6,0,1,12,15,0,20,25,19,17,96,103,28,88,42,0,25,88,64,16,96,46,0,97,55,3,2,98,82,0,64,62,35,106,42,0,101,139,49,37,114,91,37,67,180,32,196,50,144,34,84,4,56,0,5,14,36,51,0,38,35,85,0,1,12,1,1,1,0,2,25,29,35,70,44,179,36,23,32,21,31,21,81,112,161,59,29,83,158,40,69,134,93,7,16,6,5,102,15,4,4,0,38,17,50,53,100,61,0,4,23,11,13,0,0,3,8,19,0,0,57,57,42,30,29,5,24,97,28,54,22,34,32,4,34,0,6,1,1,0,4,16,28,30,57,4,20,50,67,0,98,68,2,44,100,20,34,26,56,80,58,178,50,75,43,102,102,47,6,114,111,45,0,44,64,0,16,91,114,4,0,27,40,0,61,85,24,20,112,165,26,184,27,29,28,2,9,17,120,61,16,2,0,2,0,0,6,1,0,12,16,0,19,27,16,19,96,130,28,96,43,0,21,91,65,14,92,56,0,99,60,3,2,108,85,0,62,64,36,110,42,0,105,132,48,37,115,89,42,65,177,29,196,52,145,35,84,3,56,0,6,14,37,51,0,36,33,93,0,1,13,1,1,2,0,1,24,31,35,69,46,185,37,22,32,22,32,21,79,104,159,58,28,89,148,39,85,136,94,9,16,7,6,107,14,5,4,0,40,17,47,55,89,61,0,4,26,14,11,0,0,2,11,16,0,0,68,54,43,27,30,5,21,78,27,42,21,38,28,3,30,0,7,1,2,0,3,16,32,37,54,4,30,62,65,0,117,69,3,45,78,18,50,25,61,71,57,184,52,71,54,126,107,46,9,126,93,45,0,46,67,1,19,96,118,5,0,27,36,0,59,90,21,19,105,159,32,177,30,30,20,2,9,19,97,43,17,2,0,2,0,0,5,2,0,13,15,0,19,26,17,18,88,174,39,91,43,0,21,88,63,12,90,62,0,97,61,4,2,109,85,1,63,62,43,106,42,0,100,122,47,36,109,83,42,64,182,35,193,49,167,32,87,4,56,0,5,16,36,50,0,32,35,79,0,0,12,1,1,3,0,1,23,27,36,70,44,183,41,75,52,38,55,22,67,91,160,58,28,86,154,40,87,136,98,9,15,6,5,104,14,5,4,0,40,8,46,55,97,62,0,4,25,13,17,0,0,4,7,15,0,0,56,49,37,10,21,5,23,98,28,42,18,34,25,4,39,0,6,1,2,0,4,17,29,27,54,5,15,55,86,0,92,68,1,41,106,17,17,20,45,68,48,184,48,73,45,121,110,36,10,150,101,51,0,43,71,1,19,113,125,4,0,28,25,0,62,84,23,21,108,171,25,184,34,30,24,2,10,23,103,47,16,3,0,2,0,0,5,2,0,13,15,0,20,25,16,17,95,110,31,87,40,0,25,85,64,20,94,68,0,99,53,4,4,98,86,0,64,67,36,110,43,0,107,144,48,38,110,99,40,63,180,30,147,46,161,37,89,3,57,0,7,13,40,42,0,33,32,88,0,0,14,1,1,2,0,1,25,28,36,69,46,188,51,81,52,35,56,31,52,88,142,89,29,88,165,30,91,137,96,10,18,6,6,110,14,5,4,0,40,16,45,56,95,61,0,5,22,12,16,0,0,4,10,16,0,0,60,56,40,28,29,4,22,86,30,46,22,31,27,4,41,0,7,1,1,0,7,18,28,31,53,6,32,56,64,0,124,64,2,48,70,18,35,13,58,82,52,185,50,71,36,110,106,41,9,129,90,40,0,46,63,0,18,113,116,5,0,25,54,0,75,143,29,19,90,176,29,185,27,30,25,1,10,24,95,45,18,3,0,2,0,0,6,2,1,13,16,0,21,25,16,18,98,113,22,89,41,0,25,87,63,21,96,46,0,102,56,4,3,98,81,0,63,65,36,110,44,0,105,133,49,35,114,91,40,66,176,24,135,42,164,29,88,6,56,0,5,14,36,49,0,31,34,87,0,1,12,1,0,3,0,1,25,28,38,70,46,179,43,77,49,38,56,23,67,97,159,58,28,84,158,40,85,135,98,9,16,7,6,103,15,4,4,0,41,19,43,54,96,60,0,5,23,12,16,0,0,3,11,16,0,0,52,53,39,15,17,5,23,107,29,42,25,32,29,4,30,0,8,1,1,0,4,18,29,30,59,5,22,46,65,0,99,61,2,42,104,20,34,23,48,72,50,163,51,74,36,97,112,45,6,113,107,44,0,45,66,1,14,92,113,4,0,28,39,0,62,84,23,20,106,165,25,186,29,30,25,2,11,21,121,60,15,2,0,2,0,0,6,2,1,12,16,0,21,26,16,15,96,113,27,88,40,0,26,85,65,12,96,61,0,101,54,4,4,98,82,0,64,64,35,108,41,0,107,140,48,36,112,98,41,64,172,26,189,45